Protein 2WYO (pdb70)

Sequence (1996 aa):
NLYFQGHMVLKLLLELGAERYAEEQFAAKCHELGMVMKESAGPGRVPVPVTLQPSMISRGEFGTLCCMQPLWNEAVDNTARNFTFLRDALQETAASDVNFTGKLLNMLQEVYLSGGPFQQLMLGIFRTDYMREGVYDKSTTASRWKNVEINTISCSFAGLSPLITEFHQHIAAYLQVLQKARGGVENMSWIWGKGNCRLERSVSGDVVPKAIADAVRAWVEQQKFASLRASWEQVLDTAPVVLVVVQENERNTADQYALLMRVLEEHRIRFIFRTLQELHLSLKLHSISPEQPPLAVVDGHYPIAVAYFRSTYVPEDFPTDATWAARLSLERSSAIKCPSIPYHLLTFKKLQQLLCDVDRVLVPVAFCGDSDKAGLLQRHFVPQYSLNPKEVGEEAVEKVIHDVLQRPDQFVLKPQLEGGGNLLSGETMVTYSKVRCEYVVMSRIQFHVSTGSLLARGDVVQLERNMCSEVGIFGVILSAAKGSSVGTNGSSVLFNTFAGYTVRSKPADAVAALDSLAVVPHMVLKLLLELGAERYAEQFAAKCHELGMVMKESAGPGRVPVPVTLQPSMISRGEFGTLCCMQPLWNEAVDNTARNFTFLRDALQETAASDVNFTGKLLNMLQEVYLSGGPFQQLMLGIFRTDYMREGVRWKNVEINTISCSFAGLSPLITEFHQHIAAYLQVLQKARGKEDDDGVENMSWIWGKGNCRLERSVSGDVVPKAIADAVRAWVEQQKFASLRASWEQLGVLDTAPVVLVVVQENERNTADQYALLMRVLEEHRIRFIFRTLQELHLSLKLHSISPEQPPLAVVDGHYPIAVAYFRSTYVPEDFPTDATWAARLSLERSSAIKCPSIPYHLLTFKKLQQLLCDVDRVLVPVAFCGDSDKAGLLQRHFVPQYSGEEAVEKVIHDVLQRPDQFYVVMSRIQFHVSTGSLLARGDVVQLERNMCSEVGIFGVILSAAKGSSVGTNGSSVLFNTFAGYTVRSKPADADDGGVMAGVAALDSLAVVPGHMVLKLLLELGAERYAEQFAAKCHELGMVMKESAGPGRRVPVPVTLQPSMISRGEFGTLCCMQPLWNEAVDNTARNFTFLRDALQETAASDVNFTGKLLNMLQEVYLSGGPFQQLMLGIFRTDYMREGVTTASRWKNVEINTISCSFAGLSPLITEFHQHIAAYLQVLQKARGKEDENMSWIWGKGNCRLERSVSGDVVPKAIADAVRAWVEQQKFASLRASWEQFQQNLGVLDTAPVVLVVVQENERNTADQYALLMRVLEEHRIRFIFRTLQELHLSLKLHSISPEQPPLAVVDGHYPIAVAYFRSTYVPEDFPTDATWAARLSLERSSAIKCPSIPYHLLTFKKLQQLLCDVDRVLVPVAFCGDSDKAGLLQRHFVPQYSLNPKEVGEEAVEKDVLQRPLEGGGNLLSGEYVVMSRIQFHVSTGSLLARGDVVQLERNMCSEVGIFGVILSAAKGSSVGTNGSSVLFNTFAGYTVRSKPADGVAALDSLAVVPGHMVLKLLLELGAERYAEQFAAKCHELGMVMKESAGPGRVPVPVTLQPSMISRGEFGTLCCMQPLWNEAVDNTARNFTFLRDALQETAASDVNFTGKLLNMLQEVYLSGGPFQQLMLGIFRTDYMREGVSTTASRWKNVEINTISCSFAGLSPLITEFHQHIAAYLQVLQKARGKSWIWGKGNCRLERSVSGDVVPKAIADAVRAWVEQQKFASLRASWEQFQLGVLDTAPVVLVVVQENERNTADQYALLMRVLEEHRIRFIFRTLQELHLSLKLHSISPEQPPLAVVDGHYPIAVAYFRSTYVPEDFPTDATWAARLSLERSSAIKCPSIPYHLLTFKKLQQLLCDVDRVLVPVAFCGDSDKAGLLQRHFVPQYSLNPKEVGEEAVEKVIHDVLQRPDQYVVMSRIQFHVSTGSLLARGDVVQLERNMCSEVGIFGVILSAAKGSSVGTNGSSVLFNTFAGYTVRSKPADADDGGVMAGVAALDSLAVVP

InterPro domains:
  IPR004887 Glutathione synthase, substrate-binding domain [PF03199] (255-359)
  IPR005615 Glutathione synthase [PF03917] (26-551)
  IPR005615 Glutathione synthase [PIRSF001558] (22-552)
  IPR005615 Glutathione synthase [PTHR11130] (12-553)
  IPR014042 Glutathione synthase, alpha-helical [G3DSA:1.10.1080.10] (75-118)
  IPR016185 Pre-ATP-grasp domain superfamily [SSF52440] (254-361)
  IPR037013 Glutathione synthase, substrate-binding domain superfamily [G3DSA:3.40.50.1760] (218-360)

Secondary structure (DSSP, 8-state):
------THHHHHHHHTT--SHHHHHHHHHHHHT-EEE-SSSS-EEEPPEESSPEEEEHHHHHHHHHTHHHHHHHHHHHHT-HHHHHHHTHHHHHH-IIIIIHHHHHHHHHHSSSS-----EEEEEEEEEEEBS------SS-SEEEEEEE-SS---TTTHHHHHHHHHHHHHHHHHHHHTT-------GGG--SSSEE---THHHHHHHHHHHHHHHHHHHTTHHHHHHHHT----SS-EEEEEE-SS-S-HHHHHHHHHHHHHTT---EEEE-HHHHHHHEEEE-SSTTSPPEEEETTTEEEEEEEEES-SSGGG--SHHHHHHHHHHHHSS-EEET-HHHHHTTSHHHHHHTT-IIIIIIIIISTT-HHHHHHHHTT---EEE-S-SS-TTTTHHHHHHSTTS-----SSS--S---SSHHHHHH---TTTTTSS-EEE----BPPEEEEEEETTEEEEEEEEEEEEEEEEEEEEE--TT--SSGGG-SEEEEEEEEEEEEEEETT----EE-EEEE-/--HHHHHHHTT--SHHHHHHHHHHHHT-EEE-SSTT-EEEPPEESSPEEE-HHHHHHHHHHHHHHHHHHHHHHH-HHHHHHHTHHHHHS-TTTHHHHHHHIIIIIISS------EEEEEEEEEEEB---EEEEEEE-SS---TTTHHHHHHHHHHHHHHHHHHHHHTT--TTTGGGT-STTS--TT-EEEPPTHHHHHHHHHHHHHHHHHHHHTHHHHHHHHT---PPPSS-EEEEE--TT---HHHHHHHHHHHHHTT---EEEE-HHHHHHHEEEE-SBTTBPPEEEETTTEEEEEEEES--SSGGG--SHHHHHHHHHHHHSS-EEET-HHHHHTTSHHHHHHTT-IIIIIIIIISSS-HHHHHHHHTT---B----TTTTTTTTS-TT--------B----B--EEEEEEBTTB--EEEEEEE--EEEEEEEEE-STT-TTSSSS-SEEEEEEEEEEEEEEESSS-SS-TTTTS-EEE-EEE--/--HHHHHHHHTT---HHHHHHHHHHHHT-EEE-SSSS-EEEPPEESSPEEEEHHHHHHHHHHHHHHHHHHHHHHT-HHHHHHTTHHHHHHSIIIIIHHHHHIIIIIISS------EEEEEEEEEEEBP-----SEEEEEEE-SS---TTTHHHHHHHHHHHHHHHHHHHHTTS------TTSS-SSS-EE---THHHHHHHHHHHHHHHHHHHHTHHHHHHHHHHHT----PPPSS-EEEEEE-SS---HHHHHHHHHHHHHTT---EEEE-HHHHHHHEEEE-SSTTSPPEEEETTTEEEEEEEEES-SSGGG--SHHHHHHHHHHHHSSSEEET-HHHHHTTSHHHHHHTT-TTTTTTTTSSTT-HHHHHHHHTT---EE--SSSSTTSHHHH---S-------SSTTTT---EE----B-EEEEEEEETTTEEEEEEEEEEEEEEEEEEEE--TT---STTTTSEEEEEEEEEEEEEEE-----EEE-EEEE-/--HHHHHHHHHT--SHHHHHHHHHHHHT-EEE-SSTT-EEEPPEESSPEEEEHHHHHHHHHHHHHHHHHHHHHHH-HHHHHHHHHHHHHH-IIIIIHHHHHIIIIIISS------EEEEEEEEEEEB---TTS-SEEEEEEE-SS---TTTHHHHHHHHHHHHHHHHHHHHTS---TTS--SSSEEPPPSHHHHHHHHHHHHHHHHHHHTTHHHHHHHHHH-------SS-EEEEEE-TT-S-HHHHHHHHHHHHHTT--EEEEE-HHHHHHHEEEE-SSTTSPPEEEETTTEEEEEEEEES-SSGGG--SHHHHHHHHHHHHSSSEEET-HHHHTTSSHHHHHHTTSIIIIIIIIISTT-HHHHHHHGGG---B--SS-SS---TTHHHHTTSTTS--B---BB----BPPEEEEEEETTEEEEEEEEEEEEEEEEEEEEE--TT---SGGGSSEEEEEEEEEEEEEEETTSPSS-TTTTS-EEE-EEEE-

GO terms:
  GO:0005730 nucleolus (C, IDA)
  GO:0005737 cytoplasm (C, IDA)

CATH classification: 3.30.1490.250 (+3 more: 3.30.470.20, 1.10.1080.10, 3.40.50.1760)

Foldseek 3Di:
DPLADFCPLVCLCVVLVPPPVLVVLFVLQVVLLQWWADDVDGDIGHFWAFLAFHAAAPVQVVLVFVLFLLVVLLLVLQLQVLVNLLVLCVLVCVVPVLASVLLNVLSCCAPVVPFAFAFKAKWWKKWKWFAFADDDDPLLAPRIATDFIARAQDFDLQCQQSSLVSNVVSLVVSCVSDVVPYPDDDDDPSPPDVQKAFDGFLSLPLVLVSVLVLQVVLCVVVVLVVCCVVPVCPADSGAAAEEADAPDTTRVSRVCSNQVCCCPVSVHHYDYHALLRQLVFWDWADPDGHYFTFIDGNNYHTAQEYRYNDSLDCVSVDDVSSSVSLSSVRRHNHRYSHRSSSSSCRAQSNVQVCQPLPPDVCCRSPVNPSVSSSSSNSNHWHWAAQQPPPHSPVVLVVCVVVPQWWWKFGRDDDDDIQGDVSVVVLSVVVCVVVRSGIIITTHGNTAFHWTWINDPSDIHIAHRFKTKMKMWIKIWMFGNQQAQSDDPRGRTNDIGGRTIWMWMDGNVGPIHTHTYMYRD/DDLVVLCVVLVPDCVLVVLFVLQVVLLQWWADDPPDDIGHFKAFLAFDEDAPVVVVLVFVLQLLVVLLLVLLLQVLVNLLVLCVVVCVPPCPAVVLLNVLSCVQPPVPQDFQQKAKWKWKFKWFDFPVHTATDFTGTAQDFDLLPQLCQLVSNVVSLVVSVVSQVVVPHDCPVCVVPDPCSDPDPLKFFDGFLSLPQVLVLVLVLLVLLCVVVVVVCVQVVVVCVQHADPGAEAEEAAADDGTSVSGVCSSVVCCCPVVNHYYDYDHLLQLLPQWDWDDDDSNAFTWIGGVSHRTAAEHHYNDSLDPVSCPDVSNSVSLSSVGSHNHRYRHRSSSSSCRQVSVLQVCLPVVPRVQCRSVNHDSVSSVSVNVRHWHWDADVVVVVVCVVVPPFWDDPPNTTTGHGRGQFAWTWMNAPSDIDTDGRWKTKMKMWIKIWMFGRQQACSADPNHRTVDIGTNTTWMKMFTNPWDDDTSVVVTIGTHTYMYGD/DCVLVVLCVVLPPPPVLLVLFVLQVVLVQWWADPPPGDIFHFWAFLAFDEAAPVLVVLVFVCQLVVVLLLLLQLLPLVCLCVLCVVVCVVVVLASVLLNVLSCVAPPPPAAFQFKAKFWKKWKWFAFPPQVFGRTATDAIAGALDFDLLVFLSNLVSNLVSLVVSVVSQPVVHDCDVVCCCSVDPDQKHFDGFLSLPQVLVLVLVLQVLLCVVVVVVVVQVLVVVVVPVDAHADPGAAAEEAAAPDHTSPSGVCSSQVCNCVVRNHHYDYDQLLRCLPFWDFAPPDPRHQTFIGGNRHHTHQEHHYNDSLDSPSPPDPSSSVSVSNVRSHNHRYRGRSSSSSCRPPSNLQVCLPLPPRVQCRSVVNCNVSSVSSNSNHKHKADQDDDVCSVVVVVDDDFFWEVYDTDPRVVVDNITIGHGRGYFDWGFMQRSSPDTDTHGRKTKMKMWIKIWIFGRVQQCSAPPSPRTVDIRTNTIWMWICHPPHGTHTHGYIYGD/DLPLVVLCVVLVNDCVLVVLFVLQVVLLQWWADPPPDDIGHFWEFLAFAADAPVLVVLVFVLQLLVVLLLVQLLQVLVNLLVLCPVVCVVPVLASVLLSVLSCPQPNPDAAFQFKAKWWWKFKWFAFDDPVLFRRIATDAIGTAQDFDLLPFLSSLVSSLVSLVVSVVSQVVDDDPASDCPVLWHFDGWQSLPLVLVSVLVLQVVLCVVVVVVVVQVVQVVPVQDRADPGAAAEEADAPRGTRVSRVCSNVVCNCPVSVHHYDYDHLLRCLVFWDWADDDSRHQTWIGGVSYHTHAAYHYNDSLDSVSPPDPSSSVSVSSCRSHNHHYSGRSSSSSCSDPSVVLVCQDPVPDVQCRSVNNPSVSSSSSNSRHFHKAADVDPDPRCVVVVVCVVVPPAWDDPNITTGHGRTQFQWGWMQAPSDIGTAHSFKTKMKMWIKIWIFGNQQQQPDDPRGRTPDIGTSTIWMKMFGNPDDDDDSVVVGIGTHGYIYGD

Organism: Trypanosoma brucei brucei (strain 927/4 GUTat10.1) (NCBI:txid185431)

Nearest PDB structures (foldseek):
  2wyo-assembly2_A  TM=1.002E+00  e=6.230E-102  Trypanosoma brucei
  2wyo-assembly1_D  TM=9.628E-01  e=4.282E-79  Trypanosoma brucei
  2wyo-assembly2_B  TM=9.576E-01  e=5.174E-75  Trypanosoma brucei
  2wyo-assembly1_C  TM=9.706E-01  e=1.075E-74  Trypanosoma brucei
  5oeu-assembly1_A  TM=8.735E-01  e=6.196E-27  Globodera pallida

Solvent-accessible surface area: 82053 Å² total; per-residue (Å²): 100,84,38,100,36,15,6,21,0,0,43,18,0,16,72,17,34,14,40,92,24,5,70,7,0,26,19,15,0,15,59,22,5,0,5,63,57,28,109,106,26,96,1,50,31,29,5,35,0,0,0,13,8,20,37,2,30,110,51,43,6,25,61,1,18,82,15,0,36,29,4,0,46,0,1,5,14,0,0,14,43,29,76,42,0,70,82,22,0,83,83,16,13,69,51,23,92,106,5,1,7,69,1,6,72,12,0,68,79,4,14,70,65,52,60,58,41,5,60,3,2,0,0,5,1,16,1,2,0,12,12,42,37,58,27,50,231,131,101,109,49,11,71,11,14,14,46,41,5,26,2,11,20,6,23,40,1,6,3,4,6,36,0,2,72,0,0,94,2,0,9,12,11,0,41,10,4,51,161,3,76,81,130,106,130,93,68,8,17,0,36,60,107,75,75,7,162,22,38,117,2,59,0,9,51,40,0,0,110,3,0,6,27,0,4,135,19,0,45,120,74,17,146,11,87,66,17,58,94,52,57,131,211,141,14,0,57,41,9,0,0,0,0,0,20,35,126,131,46,154,38,29,25,0,2,24,22,0,0,2,81,0,1,42,102,40,106,25,16,15,9,20,14,14,7,75,68,2,101,165,38,17,145,51,84,81,88,32,103,141,81,8,18,5,0,11,0,75,49,31,10,0,0,0,0,0,5,0,7,2,0,93,40,45,138,22,15,84,56,115,19,2,25,42,3,1,36,34,0,0,98,0,0,0,0,3,3,0,0,0,0,0,2,1,1,28,20,82,29,1,21,14,31,5,23,58,48,130,193,8,0,18,62,19,0,9,89,49,51,64,115,68,0,29,86,0,76,68,2,27,10,59,19,94,35,32,25,70,141,155,94,23,97,141,34,21,123,138,4,58,160,88,45,96,55,52,13,16,22,15,28,86,179,31,148,133,85,25,15,1,54,139,12,26,45,80,52,178,181,92,124,60,106,24,100,44,49,36,5,7,32,19,86,35,89,67,31,71,25,13,0,0,10,6,19,234,40,23,1,16,0,5,6,79,11,10,15,16,22,1,0,0,0,0,2,0,1,0,2,27,94,80,39,78,73,21,79,147,43,51,14,32,54,44,35,67,55,0,0,4,0,0,50,0,60,27,52,29,89,182,42,4,6,2,2,0,0,3,38,129,141,50,3,37,105,28,0,112,99,19,33,18,46,96,41,25,111,9,0,30,17,14,0,16,61,24,6,0,2,35,22,31,95,65,39,87,0,39,30,34,4,18,0,0,0,22,6,19,86,6,31,180,48,50,21,26,56,0,14,98,17,0,34,25,8,0,33,0,0,4,12,0,0,13,48,26,72,39,0,55,67,25,0,104,149,44,22,84,62,77,107,95,30,3,12,60,0,10,66,7,0,74,95,6,11,63,84,70,33,72,42,5,57,5,1,0,0,4,0,16,0,1,0,22,65,35,38,137,129,17,30,9,38,32,4,20,1,14,18,5,21,8,0,6,1,0,5,31,0,5,54,0,0,93,3,0,6,11,12,0,48,8,7,8,161,4,66,43,113,115,61,94,64,4,48,160,67,15,15,12,0,25,81,51,55,89,8,159,34,68,111,1,64,0,8,54,34,0,0,107,3,0,0,30,0,8,137,19,0,41,127,66,27,143,6,82,65,22,52,80,75,70,87,201,195,50,84,0,2,62,35,10,0,0,0,0,0,17,44,112,112,32,84,12,33,22,0,4,19,17,1,0,2,79,0,1,44,102,38,108,14,11,17,5,18,15,6,4,62,70,1,92,136,26,9,129,47,64,84,95,40,116,161,87,15,18,2,0,1,0,72,37,40,8,0,0,0,0,0,3,0,5,2,0,88,40,74,143,21,13,91,78,102,26,0,20,39,0,0,57,26,0,1,111,0,2,0,0,2,2,0,1,0,0,0,5,0,1,22,43,73,51,0,17,8,45,6,25,44,44,122,185,5,0,33,62,22,0,4,78,57,40,79,107,60,0,37,78,0,85,148,8,16,5,57,27,106,94,93,118,148,28,77,106,138,34,117,156,72,83,141,94,55,56,98,147,130,228,24,31,48,26,144,34,117,48,98,55,27,46,2,1,14,8,9,211,65,101,40,51,55,12,102,201,42,7,11,20,24,3,0,0,0,0,3,0,2,0,4,27,91,84,30,87,76,18,90,153,48,39,22,36,48,44,35,61,58,0,0,2,0,0,26,1,36,27,54,121,42,113,112,44,10,4,67,63,64,46,5,0,0,0,0,0,0,11,48,122,64,37,61,0,0,55,12,0,10,51,6,26,1,64,46,0,5,70,7,0,16,12,16,0,14,51,23,6,0,6,86,99,20,115,77,39,89,1,60,0,5,12,36,0,2,0,16,7,19,98,5,40,109,48,43,8,27,37,1,17,89,21,0,33,21,3,0,37,0,1,11,18,2,0,15,34,23,75,33,0,75,91,24,4,85,115,38,8,72,95,56,89,113,14,6,9,68,0,10,86,9,1,81,103,6,11,61,59,89,27,69,44,4,61,8,2,0,0,6,2,20,1,0,0,32,62,63,13,165,182,128,43,10,119,13,14,4,38,56,3,14,2,16,18,8,22,36,0,5,8,3,4,31,1,0,53,0,0,87,0,0,6,9,3,0,45,17,4,12,158,14,71,45,95,104,139,132,61,30,18,3,2,54,37,175,47,96,3,125,25,51,107,1,62,0,3,64,36,0,0,106,3,0,0,33,0,4,118,17,0,45,128,81,36,129,6,80,60,28,39,67,43,30,62,129,132,69,121,175,217,30,105,5,3,53,45,4,0,0,0,0,0,4,13,102,121,75,131,68,48,30,2,4,18,21,1,0,4,89,0,2,49,109,21,103,17,15,20,8,17,20,14,6,60,75,1,88,157,23,14,127,46,46,76,48,47,122,155,104,25,22,4,0,2,0,74,34,34,11,0,0,0,0,0,5,0,13,2,1,73,56,63,129,22,18,73,59,106,16,0,23,52,3,1,42,28,0,1,93,0,0,0,0,3,3,0,1,0,0,0,5,0,0,30,34,170,61,2,23,16,42,4,23,56,56,112,172,9,1,22,62,19,0,5,88,46,56,64,121,68,0,38,87,0,80,95,0,21,2,55,25,100,45,67,89,108,162,173,104,21,129,102,33,91,152,159,126,93,131,74,80,49,192,160,30,39,40,138,108,67,80,70,190,204,58,25,54,24,119,36,131,43,82,66,40,54,4,0,6,2,27,75,5,19,24,0,42,4,5,68,85,21,5,24,20,0,0,0,0,0,2,0,0,0,3,23,108,82,31,89,80,4,137,139,64,48,13,41,60,46,37,60,59,0,0,3,1,0,37,0,109,28,57,138,107,133,27,0,6,4,1,0,0,4,51,138,68,82,85,0,24,145,29,0,121,112,4,32,16,56,80,32,28,84,10,0,27,16,18,0,14,53,27,6,0,6,10,25,35,27,70,35,34,0,40,40,32,1,26,0,0,0,14,11,19,103,5,36,157,51,48,26,29,43,1,20,83,17,0,35,23,2,0,41,0,0,7,19,0,0,10,43,29,72,41,0,63,92,21,0,90,145,39,8,84,94,60,97,110,16,4,9,72,0,18,94,11,0,68,78,4,11,44,55,87,40,57,40,4,54,6,0,0,0,5,2,20,1,1,0,35,85,29,42,156,120,101,118,27,10,80,12,15,21,36,41,6,20,1,12,16,7,21,5,1,6,0,1,5,29,0,0,47,0,0,92,3,0,6,12,15,1,30,9,9,32,133,4,76,53,148,70,16,6,80,63,158,31,115,9,73,26,62,114,5,66,0,12,72,42,0,0,108,3,0,0,25,0,4,126,19,0,48,136,80,25,146,10,83,78,15,68,61,52,18,102,172,168,178,58,39,114,0,3,50,47,9,3,0,0,0,0,18,40,94,79,23,72,3,24,18,0,5,14,22,0,0,2,96,0,0,52,98,45,113,21,19,3,7,28,10,19,9,30,48,0,79,56,23,10,152,54,66,82,102,35,113,147,92,23,23,2,0,7,0,67,51,18,8,0,0,0,0,0,5,0,6,4,0,79,50,66,133,21,14,98,39,109,12,1,20,47,2,0,38,30,0,0,88,0,0,0,0,0,3,0,0,0,0,0,2,0,0,28,34,99,74,0,16,17,41,1,16,79,34,123,203,15,0,22,65,16,0,8,86,52,44,72,117,62,0,33,84,0,91,74,1,23,10,52,34,82,47,65,76,50,198,121,109,18,93,132,34,68,119,138,22,133,145,92,60,137,70,80,57,95,140,161,20,18,66,23,117,32,121,51,84,54,28,9,0,0,11,6,22,169,62,93,44,53,54,13,117,154,35,12,24,18,22,0,0,0,0,0,2,1,1,0,5,26,92,82,38,80,80,26,85,159,52,48,14,36,38,43,41,72,55,0,0,5,0,0,17,0,32,27,48,118,28,112,143,42,20,6,78,68,35,49,4,1,0,1,0,0,0,4,44,105

Structure (mmCIF, N/CA/C/O backbone):
data_2WYO
#
_entry.id   2WYO
#
_cell.length_a   92.590
_cell.length_b   125.150
_cell.length_c   243.170
_cell.angle_alpha   90.00
_cell.angle_beta   90.00
_cell.angle_gamma   90.00
#
_symmetry.space_group_name_H-M   'P 21 21 21'
#
loop_
_entity.id
_entity.type
_entity.pdbx_description
1 polymer 'GLUTATHIONE SYNTHETASE'
2 non-polymer GLUTATHIONE
3 non-polymer 'SULFATE ION'
4 water water
#
loop_
_atom_site.group_PDB
_atom_site.id
_atom_site.type_symbol
_atom_site.label_atom_id
_atom_site.label_alt_id
_atom_site.label_comp_id
_atom_site.label_asym_id
_atom_site.label_entity_id
_atom_site.label_seq_id
_atom_site.pdbx_PDB_ins_code
_atom_site.Cartn_x
_atom_site.Cartn_y
_atom_site.Cartn_z
_atom_site.occupancy
_atom_site.B_iso_or_equiv
_atom_site.auth_seq_id
_atom_site.auth_comp_id
_atom_site.auth_asym_id
_atom_site.auth_atom_id
_atom_site.pdbx_PDB_model_num
ATOM 1 N N . ASN A 1 1 ? -55.442 18.035 -17.372 1.00 35.41 -6 ASN A N 1
ATOM 2 C CA . ASN A 1 1 ? -54.068 18.017 -16.789 1.00 35.40 -6 ASN A CA 1
ATOM 3 C C . ASN A 1 1 ? -53.225 16.864 -17.363 1.00 35.37 -6 ASN A C 1
ATOM 4 O O . ASN A 1 1 ? -52.278 16.395 -16.720 1.00 35.09 -6 ASN A O 1
ATOM 9 N N . LEU A 1 2 ? -53.564 16.447 -18.589 1.00 35.47 -5 LEU A N 1
ATOM 10 C CA . LEU A 1 2 ? -52.936 15.295 -19.253 1.00 35.53 -5 LEU A CA 1
ATOM 11 C C . LEU A 1 2 ? -51.747 15.700 -20.157 1.00 35.82 -5 LEU A C 1
ATOM 12 O O . LEU A 1 2 ? -51.846 15.831 -21.390 1.00 35.36 -5 LEU A O 1
ATOM 17 N N . TYR A 1 3 ? -50.626 15.904 -19.457 1.00 36.26 -4 TYR A N 1
ATOM 18 C CA . TYR A 1 3 ? -49.267 16.004 -19.997 1.00 36.27 -4 TYR A CA 1
ATOM 19 C C . TYR A 1 3 ? -48.616 14.618 -19.838 1.00 35.83 -4 TYR A C 1
ATOM 20 O O . TYR A 1 3 ? -47.385 14.468 -19.936 1.00 35.88 -4 TYR A O 1
ATOM 29 N N . PHE A 1 4 ? -49.477 13.624 -19.587 1.00 35.05 -3 PHE A N 1
ATOM 30 C CA . PHE A 1 4 ? -49.104 12.249 -19.341 1.00 34.47 -3 PHE A CA 1
ATOM 31 C C . PHE A 1 4 ? -49.880 11.324 -20.293 1.00 34.07 -3 PHE A C 1
ATOM 32 O O . PHE A 1 4 ? -50.649 10.449 -19.865 1.00 33.89 -3 PHE A O 1
ATOM 40 N N . GLN A 1 5 ? -49.677 11.537 -21.594 1.00 33.49 -2 GLN A N 1
ATOM 41 C CA . GLN A 1 5 ? -50.181 10.609 -22.619 1.00 33.03 -2 GLN A CA 1
ATOM 42 C C . GLN A 1 5 ? -49.304 10.613 -23.890 1.00 31.92 -2 GLN A C 1
ATOM 43 O O . GLN A 1 5 ? -49.746 11.007 -24.968 1.00 31.45 -2 GLN A O 1
ATOM 49 N N . GLY A 1 6 ? -48.059 10.158 -23.719 1.00 30.80 -1 GLY A N 1
ATOM 50 C CA . GLY A 1 6 ? -47.079 10.030 -24.787 1.00 29.96 -1 GLY A CA 1
ATOM 51 C C . GLY A 1 6 ? -47.146 8.723 -25.564 1.00 29.46 -1 GLY A C 1
ATOM 52 O O . GLY A 1 6 ? -46.665 8.658 -26.696 1.00 29.99 -1 GLY A O 1
ATOM 53 N N . HIS A 1 7 ? -47.736 7.678 -24.979 1.00 28.56 0 HIS A N 1
ATOM 54 C CA . HIS A 1 7 ? -47.981 6.416 -25.704 1.00 27.82 0 HIS A CA 1
ATOM 55 C C . HIS A 1 7 ? -48.996 6.616 -26.816 1.00 27.42 0 HIS A C 1
ATOM 56 O O . HIS A 1 7 ? -49.125 5.767 -27.693 1.00 27.42 0 HIS A O 1
ATOM 63 N N . MET A 1 8 ? -49.726 7.730 -26.731 1.00 26.98 1 MET A N 1
ATOM 64 C CA . MET A 1 8 ? -50.761 8.159 -27.685 1.00 26.58 1 MET A CA 1
ATOM 65 C C . MET A 1 8 ? -50.509 7.894 -29.164 1.00 25.45 1 MET A C 1
ATOM 66 O O . MET A 1 8 ? -51.303 7.225 -29.795 1.00 25.55 1 MET A O 1
ATOM 71 N N . VAL A 1 9 ? -49.445 8.433 -29.743 1.00 24.39 2 VAL A N 1
ATOM 72 C CA . VAL A 1 9 ? -49.285 8.279 -31.181 1.00 23.55 2 VAL A CA 1
ATOM 73 C C . VAL A 1 9 ? -49.039 6.844 -31.579 1.00 23.06 2 VAL A C 1
ATOM 74 O O . VAL A 1 9 ? -49.651 6.376 -32.527 1.00 23.52 2 VAL A O 1
ATOM 78 N N . LEU A 1 10 ? -48.187 6.117 -30.867 1.00 22.32 3 LEU A N 1
ATOM 79 C CA . LEU A 1 10 ? -48.007 4.701 -31.224 1.00 21.71 3 LEU A CA 1
ATOM 80 C C . LEU A 1 10 ? -49.325 3.946 -31.028 1.00 21.01 3 LEU A C 1
ATOM 81 O O . LEU A 1 10 ? -49.890 3.450 -31.988 1.00 20.88 3 LEU A O 1
ATOM 86 N N . LYS A 1 11 ? -49.827 3.903 -29.800 1.00 20.39 4 LYS A N 1
ATOM 87 C CA . LYS A 1 11 ? -51.153 3.361 -29.521 1.00 19.93 4 LYS A CA 1
ATOM 88 C C . LYS A 1 11 ? -52.063 3.503 -30.726 1.00 19.75 4 LYS A C 1
ATOM 89 O O . LYS A 1 11 ? -52.543 2.506 -31.253 1.00 19.74 4 LYS A O 1
ATOM 95 N N . LEU A 1 12 ? -52.268 4.731 -31.195 1.00 19.37 5 LEU A N 1
ATOM 96 C CA . LEU A 1 12 ? -53.223 4.965 -32.281 1.00 19.26 5 LEU A CA 1
ATOM 97 C C . LEU A 1 12 ? -52.750 4.388 -33.604 1.00 19.45 5 LEU A C 1
ATOM 98 O O . LEU A 1 12 ? -53.544 3.813 -34.347 1.00 19.91 5 LEU A O 1
ATOM 103 N N . LEU A 1 13 ? -51.467 4.524 -33.914 1.00 19.40 6 LEU A N 1
ATOM 104 C CA . LEU A 1 13 ? -50.956 3.941 -35.154 1.00 19.28 6 LEU A CA 1
ATOM 105 C C . LEU A 1 13 ? -51.226 2.449 -35.202 1.00 19.16 6 LEU A C 1
ATOM 106 O O . LEU A 1 13 ? -51.743 1.950 -36.177 1.00 19.36 6 LEU A O 1
ATOM 111 N N . LEU A 1 14 ? -50.896 1.746 -34.133 1.00 19.21 7 LEU A N 1
ATOM 112 C CA . LEU A 1 14 ? -51.137 0.315 -34.075 1.00 19.54 7 LEU A CA 1
ATOM 113 C C . LEU A 1 14 ? -52.639 0.037 -34.026 1.00 19.88 7 LEU A C 1
ATOM 114 O O . LEU A 1 14 ? -53.152 -0.759 -34.822 1.00 19.92 7 LEU A O 1
ATOM 119 N N . GLU A 1 15 ? -53.335 0.705 -33.104 1.00 20.19 8 GLU A N 1
ATOM 120 C CA . GLU A 1 15 ? -54.782 0.514 -32.925 1.00 20.54 8 GLU A CA 1
ATOM 121 C C . GLU A 1 15 ? -55.527 0.654 -34.233 1.00 20.11 8 GLU A C 1
ATOM 122 O O . GLU A 1 15 ? -56.292 -0.214 -34.614 1.00 20.04 8 GLU A O 1
ATOM 128 N N . LEU A 1 16 ? -55.279 1.762 -34.914 1.00 20.01 9 LEU A N 1
ATOM 129 C CA . LEU A 1 16 ? -56.003 2.105 -36.115 1.00 20.07 9 LEU A CA 1
ATOM 130 C C . LEU A 1 16 ? -55.354 1.488 -37.344 1.00 20.39 9 LEU A C 1
ATOM 131 O O . LEU A 1 16 ? -55.752 1.795 -38.468 1.00 20.60 9 LEU A O 1
ATOM 136 N N . GLY A 1 17 ? -54.370 0.614 -37.131 1.00 20.62 10 GLY A N 1
ATOM 137 C CA . GLY A 1 17 ? -53.801 -0.201 -38.203 1.00 20.77 10 GLY A CA 1
ATOM 138 C C . GLY A 1 17 ? -53.033 0.579 -39.258 1.00 20.93 10 GLY A C 1
ATOM 139 O O . GLY A 1 17 ? -52.998 0.190 -40.432 1.00 21.35 10 GLY A O 1
ATOM 140 N N . ALA A 1 18 ? -52.422 1.690 -38.859 1.00 20.89 11 ALA A N 1
ATOM 141 C CA . ALA A 1 18 ? -51.575 2.424 -39.766 1.00 20.59 11 ALA A CA 1
ATOM 142 C C . ALA A 1 18 ? -50.683 1.396 -40.416 1.00 20.60 11 ALA A C 1
ATOM 143 O O . ALA A 1 18 ? -50.390 0.353 -39.831 1.00 20.11 11 ALA A O 1
ATOM 145 N N . GLU A 1 19 ? -50.313 1.673 -41.654 1.00 21.09 12 GLU A N 1
ATOM 146 C CA . GLU A 1 19 ? -49.391 0.838 -42.383 1.00 21.56 12 GLU A CA 1
ATOM 147 C C . GLU A 1 19 ? -48.375 1.686 -43.150 1.00 21.80 12 GLU A C 1
ATOM 148 O O . GLU A 1 19 ? -48.674 2.781 -43.617 1.00 22.21 12 GLU A O 1
ATOM 154 N N . ARG A 1 20 ? -47.169 1.160 -43.270 1.00 22.01 13 ARG A N 1
ATOM 155 C CA . ARG A 1 20 ? -46.091 1.812 -43.995 1.00 22.24 13 ARG A CA 1
ATOM 156 C C . ARG A 1 20 ? -45.899 3.265 -43.628 1.00 21.35 13 ARG A C 1
ATOM 157 O O . ARG A 1 20 ? -45.804 4.098 -44.512 1.00 21.59 13 ARG A O 1
ATOM 165 N N . TYR A 1 21 ? -45.799 3.542 -42.328 1.00 20.74 14 TYR A N 1
ATOM 166 C CA . TYR A 1 21 ? -45.681 4.922 -41.803 1.00 20.30 14 TYR A CA 1
ATOM 167 C C . TYR A 1 21 ? -44.243 5.374 -41.555 1.00 19.59 14 TYR A C 1
ATOM 168 O O . TYR A 1 21 ? -43.946 6.547 -41.732 1.00 19.30 14 TYR A O 1
ATOM 177 N N . ALA A 1 22 ? -43.358 4.466 -41.131 1.00 19.07 15 ALA A N 1
ATOM 178 C CA . ALA A 1 22 ? -41.930 4.773 -41.104 1.00 18.52 15 ALA A CA 1
ATOM 179 C C . ALA A 1 22 ? -41.541 5.442 -42.429 1.00 18.72 15 ALA A C 1
ATOM 180 O O . ALA A 1 22 ? -40.933 6.514 -42.419 1.00 19.52 15 ALA A O 1
ATOM 182 N N A GLU A 1 23 ? -41.925 4.815 -43.539 0.60 18.52 16 GLU A N 1
ATOM 183 N N B GLU A 1 23 ? -41.883 4.872 -43.584 0.40 18.53 16 GLU A N 1
ATOM 184 C CA A GLU A 1 23 ? -41.680 5.364 -44.865 0.60 18.38 16 GLU A CA 1
ATOM 185 C CA B GLU A 1 23 ? -41.488 5.554 -44.827 0.40 18.37 16 GLU A CA 1
ATOM 186 C C A GLU A 1 23 ? -42.359 6.724 -45.024 0.60 18.32 16 GLU A C 1
ATOM 187 C C B GLU A 1 23 ? -42.402 6.733 -45.216 0.40 18.28 16 GLU A C 1
ATOM 188 O O A GLU A 1 23 ? -41.708 7.729 -45.333 0.60 18.42 16 GLU A O 1
ATOM 189 O O B GLU A 1 23 ? -41.950 7.631 -45.935 0.40 18.41 16 GLU A O 1
ATOM 200 N N . GLN A 1 24 ? -43.664 6.741 -44.773 1.00 18.01 17 GLN A N 1
ATOM 201 C CA . GLN A 1 24 ? -44.512 7.922 -44.986 1.00 17.53 17 GLN A CA 1
ATOM 202 C C . GLN A 1 24 ? -43.926 9.130 -44.262 1.00 17.30 17 GLN A C 1
ATOM 203 O O . GLN A 1 24 ? -43.743 10.188 -44.838 1.00 17.21 17 GLN A O 1
ATOM 209 N N . PHE A 1 25 ? -43.590 8.942 -43.000 1.00 17.41 18 PHE A N 1
ATOM 210 C CA . PHE A 1 25 ? -42.994 9.997 -42.211 1.00 17.41 18 PHE A CA 1
ATOM 211 C C . PHE A 1 25 ? -41.628 10.368 -42.772 1.00 18.00 18 PHE A C 1
ATOM 212 O O . PHE A 1 25 ? -41.275 11.564 -42.849 1.00 18.11 18 PHE A O 1
ATOM 220 N N . ALA A 1 26 ? -40.869 9.348 -43.182 1.00 18.02 19 ALA A N 1
ATOM 221 C CA . ALA A 1 26 ? -39.611 9.589 -43.863 1.00 17.75 19 ALA A CA 1
ATOM 222 C C . ALA A 1 26 ? -39.888 10.479 -45.084 1.00 17.80 19 ALA A C 1
ATOM 223 O O . ALA A 1 26 ? -39.171 11.464 -45.323 1.00 17.88 19 ALA A O 1
ATOM 225 N N . ALA A 1 27 ? -40.951 10.153 -45.824 1.00 17.65 20 ALA A N 1
ATOM 226 C CA . ALA A 1 27 ? -41.300 10.883 -47.043 1.00 17.54 20 ALA A CA 1
ATOM 227 C C . ALA A 1 27 ? -41.615 12.318 -46.710 1.00 17.60 20 ALA A C 1
ATOM 228 O O . ALA A 1 27 ? -41.263 13.218 -47.460 1.00 17.83 20 ALA A O 1
ATOM 230 N N . LYS A 1 28 ? -42.278 12.534 -45.585 1.00 17.72 21 LYS A N 1
ATOM 231 C CA . LYS A 1 28 ? -42.691 13.867 -45.222 1.00 18.07 21 LYS A CA 1
ATOM 232 C C . LYS A 1 28 ? -41.490 14.725 -44.932 1.00 18.14 21 LYS A C 1
ATOM 233 O O . LYS A 1 28 ? -41.491 15.896 -45.297 1.00 18.31 21 LYS A O 1
ATOM 239 N N . CYS A 1 29 ? -40.483 14.142 -44.267 1.00 18.22 22 CYS A N 1
ATOM 240 C CA . CYS A 1 29 ? -39.222 14.837 -43.939 1.00 17.91 22 CYS A CA 1
ATOM 241 C C . CYS A 1 29 ? -38.555 15.325 -45.184 1.00 17.67 22 CYS A C 1
ATOM 242 O O . CYS A 1 29 ? -38.331 16.510 -45.352 1.00 17.25 22 CYS A O 1
ATOM 245 N N . HIS A 1 30 ? -38.251 14.402 -46.076 1.00 18.09 23 HIS A N 1
ATOM 246 C CA . HIS A 1 30 ? -37.613 14.777 -47.326 1.00 18.58 23 HIS A CA 1
ATOM 247 C C . HIS A 1 30 ? -38.351 15.903 -48.021 1.00 18.81 23 HIS A C 1
ATOM 248 O O . HIS A 1 30 ? -37.726 16.868 -48.505 1.00 18.60 23 HIS A O 1
ATOM 255 N N . GLU A 1 31 ? -39.675 15.779 -48.032 1.00 19.21 24 GLU A N 1
ATOM 256 C CA . GLU A 1 31 ? -40.563 16.811 -48.566 1.00 19.66 24 GLU A CA 1
ATOM 257 C C . GLU A 1 31 ? -40.343 18.150 -47.894 1.00 19.63 24 GLU A C 1
ATOM 258 O O . GLU A 1 31 ? -40.210 19.157 -48.556 1.00 19.78 24 GLU A O 1
ATOM 264 N N . LEU A 1 32 ? -40.288 18.153 -46.576 1.00 19.94 25 LEU A N 1
ATOM 265 C CA . LEU A 1 32 ? -40.092 19.378 -45.834 1.00 20.50 25 LEU A CA 1
ATOM 266 C C . LEU A 1 32 ? -38.619 19.781 -45.690 1.00 21.05 25 LEU A C 1
ATOM 267 O O . LEU A 1 32 ? -38.302 20.791 -45.064 1.00 21.10 25 LEU A O 1
ATOM 272 N N . GLY A 1 33 ? -37.707 19.002 -46.254 1.00 21.81 26 GLY A N 1
ATOM 273 C CA . GLY A 1 33 ? -36.281 19.319 -46.132 1.00 22.44 26 GLY A CA 1
ATOM 274 C C . GLY A 1 33 ? -35.633 18.978 -44.794 1.00 22.85 26 GLY A C 1
ATOM 275 O O . GLY A 1 33 ? -34.463 19.261 -44.594 1.00 23.03 26 GLY A O 1
ATOM 276 N N . MET A 1 34 ? -36.374 18.353 -43.886 1.00 23.38 27 MET A N 1
ATOM 277 C CA . MET A 1 34 ? -35.827 17.910 -42.599 1.00 24.00 27 MET A CA 1
ATOM 278 C C . MET A 1 34 ? -34.861 16.743 -42.771 1.00 24.36 27 MET A C 1
ATOM 279 O O . MET A 1 34 ? -35.217 15.605 -42.499 1.00 24.75 27 MET A O 1
ATOM 284 N N . VAL A 1 35 ? -33.638 17.023 -43.198 1.00 24.77 28 VAL A N 1
ATOM 285 C CA . VAL A 1 35 ? -32.703 15.967 -43.528 1.00 25.08 28 VAL A CA 1
ATOM 286 C C . VAL A 1 35 ? -31.261 16.263 -43.077 1.00 26.37 28 VAL A C 1
ATOM 287 O O . VAL A 1 35 ? -30.934 17.374 -42.685 1.00 26.61 28 VAL A O 1
ATOM 291 N N . MET A 1 36 ? -30.403 15.251 -43.122 1.00 27.81 29 MET A N 1
ATOM 292 C CA . MET A 1 36 ? -28.995 15.413 -42.784 1.00 28.96 29 MET A CA 1
ATOM 293 C C . MET A 1 36 ? -28.183 14.495 -43.675 1.00 29.67 29 MET A C 1
ATOM 294 O O . MET A 1 36 ? -28.722 13.582 -44.298 1.00 29.25 29 MET A O 1
ATOM 299 N N . LYS A 1 37 ? -26.878 14.739 -43.728 1.00 31.10 30 LYS A N 1
ATOM 300 C CA . LYS A 1 37 ? -25.992 14.001 -44.633 1.00 31.88 30 LYS A CA 1
ATOM 301 C C . LYS A 1 37 ? -25.729 12.581 -44.134 1.00 32.39 30 LYS A C 1
ATOM 302 O O . LYS A 1 37 ? -25.315 12.392 -42.979 1.00 32.39 30 LYS A O 1
ATOM 308 N N . GLU A 1 38 ? -25.989 11.598 -45.005 1.00 33.15 31 GLU A N 1
ATOM 309 C CA . GLU A 1 38 ? -25.512 10.212 -44.833 1.00 33.89 31 GLU A CA 1
ATOM 310 C C . GLU A 1 38 ? -24.044 10.168 -44.380 1.00 34.69 31 GLU A C 1
ATOM 311 O O . GLU A 1 38 ? -23.380 11.211 -44.247 1.00 35.25 31 GLU A O 1
ATOM 317 N N . SER A 1 39 ? -23.525 8.965 -44.143 1.00 35.21 32 SER A N 1
ATOM 318 C CA . SER A 1 39 ? -22.084 8.803 -43.903 1.00 35.39 32 SER A CA 1
ATOM 319 C C . SER A 1 39 ? -21.401 8.297 -45.183 1.00 35.50 32 SER A C 1
ATOM 320 O O . SER A 1 39 ? -20.462 8.931 -45.676 1.00 35.25 32 SER A O 1
ATOM 323 N N . ALA A 1 40 ? -21.922 7.200 -45.746 1.00 35.74 33 ALA A N 1
ATOM 324 C CA . ALA A 1 40 ? -21.310 6.509 -46.914 1.00 35.86 33 ALA A CA 1
ATOM 325 C C . ALA A 1 40 ? -21.230 7.346 -48.212 1.00 35.82 33 ALA A C 1
ATOM 326 O O . ALA A 1 40 ? -21.115 6.781 -49.312 1.00 35.94 33 ALA A O 1
ATOM 328 N N . GLY A 1 41 ? -21.282 8.674 -48.080 1.00 35.54 34 GLY A N 1
ATOM 329 C CA . GLY A 1 41 ? -21.056 9.584 -49.196 1.00 35.25 34 GLY A CA 1
ATOM 330 C C . GLY A 1 41 ? -22.064 10.721 -49.217 1.00 34.90 34 GLY A C 1
ATOM 331 O O . GLY A 1 41 ? -22.398 11.286 -48.157 1.00 34.92 34 GLY A O 1
ATOM 332 N N . PRO A 1 42 ? -22.568 11.063 -50.422 1.00 34.23 35 PRO A N 1
ATOM 333 C CA . PRO A 1 42 ? -23.543 12.137 -50.546 1.00 33.51 35 PRO A CA 1
ATOM 334 C C . PRO A 1 42 ? -24.916 11.537 -50.353 1.00 32.72 35 PRO A C 1
ATOM 335 O O . PRO A 1 42 ? -25.045 10.303 -50.196 1.00 33.32 35 PRO A O 1
ATOM 339 N N . GLY A 1 43 ? -25.937 12.376 -50.423 1.00 31.11 36 GLY A N 1
ATOM 340 C CA . GLY A 1 43 ? -27.291 11.888 -50.309 1.00 29.84 36 GLY A CA 1
ATOM 341 C C . GLY A 1 43 ? -27.710 12.077 -48.881 1.00 28.77 36 GLY A C 1
ATOM 342 O O . GLY A 1 43 ? -26.872 12.124 -47.984 1.00 28.58 36 GLY A O 1
ATOM 343 N N . ARG A 1 44 ? -29.015 12.189 -48.675 1.00 27.45 37 ARG A N 1
ATOM 344 C CA . ARG A 1 44 ? -29.549 12.674 -47.425 1.00 26.23 37 ARG A CA 1
ATOM 345 C C . ARG A 1 44 ? -30.537 11.696 -46.895 1.00 25.10 37 ARG A C 1
ATOM 346 O O . ARG A 1 44 ? -31.146 10.975 -47.651 1.00 24.87 37 ARG A O 1
ATOM 354 N N . VAL A 1 45 ? -30.659 11.671 -45.577 1.00 24.34 38 VAL A N 1
ATOM 355 C CA . VAL A 1 45 ? -31.658 10.887 -44.878 1.00 23.72 38 VAL A CA 1
ATOM 356 C C . VAL A 1 45 ? -32.363 11.829 -43.911 1.00 23.46 38 VAL A C 1
ATOM 357 O O . VAL A 1 45 ? -31.851 12.896 -43.608 1.00 23.40 38 VAL A O 1
ATOM 361 N N . PRO A 1 46 ? -33.534 11.440 -43.409 1.00 23.27 39 PRO A N 1
ATOM 362 C CA . PRO A 1 46 ? -34.231 12.299 -42.441 1.00 23.40 39 PRO A CA 1
ATOM 363 C C . PRO A 1 46 ? -33.497 12.501 -41.117 1.00 23.45 39 PRO A C 1
ATOM 364 O O . PRO A 1 46 ? -32.821 11.604 -40.641 1.00 23.70 39 PRO A O 1
ATOM 368 N N . VAL A 1 47 ? -33.647 13.682 -40.534 1.00 23.70 40 VAL A N 1
ATOM 369 C CA . VAL A 1 47 ? -33.095 13.979 -39.211 1.00 23.57 40 VAL A CA 1
ATOM 370 C C . VAL A 1 47 ? -33.907 13.172 -38.216 1.00 23.89 40 VAL A C 1
ATOM 371 O O . VAL A 1 47 ? -35.100 12.964 -38.445 1.00 24.58 40 VAL A O 1
ATOM 375 N N . PRO A 1 48 ? -33.287 12.726 -37.111 1.00 23.72 41 PRO A N 1
ATOM 376 C CA . PRO A 1 48 ? -34.071 12.217 -35.995 1.00 23.65 41 PRO A CA 1
ATOM 377 C C . PRO A 1 48 ? -35.151 13.226 -35.610 1.00 23.78 41 PRO A C 1
ATOM 378 O O . PRO A 1 48 ? -34.831 14.387 -35.367 1.00 24.61 41 PRO A O 1
ATOM 382 N N . VAL A 1 49 ? -36.416 12.811 -35.592 1.00 23.44 42 VAL A N 1
ATOM 383 C CA . VAL A 1 49 ? -37.508 13.698 -35.180 1.00 23.02 42 VAL A CA 1
ATOM 384 C C . VAL A 1 49 ? -38.485 12.942 -34.284 1.00 22.75 42 VAL A C 1
ATOM 385 O O . VAL A 1 49 ? -38.514 11.713 -34.322 1.00 23.18 42 VAL A O 1
ATOM 389 N N . THR A 1 50 ? -39.271 13.670 -33.487 1.00 22.02 43 THR A N 1
ATOM 390 C CA . THR A 1 50 ? -40.294 13.073 -32.627 1.00 21.24 43 THR A CA 1
ATOM 391 C C . THR A 1 50 ? -41.606 13.046 -33.366 1.00 21.04 43 THR A C 1
ATOM 392 O O . THR A 1 50 ? -41.836 13.887 -34.225 1.00 20.97 43 THR A O 1
ATOM 396 N N . LEU A 1 51 ? -42.465 12.090 -33.020 1.00 20.93 44 LEU A N 1
ATOM 397 C CA . LEU A 1 51 ? -43.778 11.922 -33.680 1.00 20.86 44 LEU A CA 1
ATOM 398 C C . LEU A 1 51 ? -44.925 12.554 -32.869 1.00 21.22 44 LEU A C 1
ATOM 399 O O . LEU A 1 51 ? -46.107 12.416 -33.224 1.00 20.94 44 LEU A O 1
ATOM 404 N N . GLN A 1 52 ? -44.577 13.218 -31.767 1.00 21.68 45 GLN A N 1
ATOM 405 C CA . GLN A 1 52 ? -45.486 14.161 -31.123 1.00 22.00 45 GLN A CA 1
ATOM 406 C C . GLN A 1 52 ? -44.751 15.385 -30.644 1.00 22.54 45 GLN A C 1
ATOM 407 O O . GLN A 1 52 ? -43.567 15.321 -30.320 1.00 22.92 45 GLN A O 1
ATOM 413 N N . PRO A 1 53 ? -45.465 16.501 -30.554 1.00 23.10 46 PRO A N 1
ATOM 414 C CA . PRO A 1 53 ? -44.872 17.660 -29.941 1.00 23.69 46 PRO A CA 1
ATOM 415 C C . PRO A 1 53 ? -44.735 17.455 -28.445 1.00 23.95 46 PRO A C 1
ATOM 416 O O . PRO A 1 53 ? -45.189 16.445 -27.918 1.00 24.07 46 PRO A O 1
ATOM 420 N N . SER A 1 54 ? -44.068 18.398 -27.794 1.00 24.48 47 SER A N 1
ATOM 421 C CA . SER A 1 54 ? -43.976 18.448 -26.349 1.00 25.09 47 SER A CA 1
ATOM 422 C C . SER A 1 54 ? -45.066 19.406 -25.879 1.00 25.31 47 SER A C 1
ATOM 423 O O . SER A 1 54 ? -45.495 20.277 -26.640 1.00 25.67 47 SER A O 1
ATOM 426 N N . MET A 1 55 ? -45.532 19.257 -24.645 1.00 25.46 48 MET A N 1
ATOM 427 C CA . MET A 1 55 ? -46.594 20.142 -24.143 1.00 25.62 48 MET A CA 1
ATOM 428 C C . MET A 1 55 ? -46.050 21.276 -23.290 1.00 25.21 48 MET A C 1
ATOM 429 O O . MET A 1 55 ? -45.076 21.104 -22.575 1.00 25.18 48 MET A O 1
ATOM 434 N N . ILE A 1 56 ? -46.698 22.432 -23.372 1.00 25.01 49 ILE A N 1
ATOM 435 C CA . ILE A 1 56 ? -46.375 23.573 -22.515 1.00 24.75 49 ILE A CA 1
ATOM 436 C C . ILE A 1 56 ? -47.597 24.481 -22.353 1.00 24.92 49 ILE A C 1
ATOM 437 O O . ILE A 1 56 ? -48.409 24.633 -23.270 1.00 24.42 49 ILE A O 1
ATOM 442 N N . SER A 1 57 ? -47.730 25.058 -21.163 1.00 25.22 50 SER A N 1
ATOM 443 C CA . SER A 1 57 ? -48.816 25.979 -20.888 1.00 25.40 50 SER A CA 1
ATOM 444 C C . SER A 1 57 ? -48.524 27.304 -21.560 1.00 25.58 50 SER A C 1
ATOM 445 O O . SER A 1 57 ? -47.369 27.759 -21.593 1.00 25.55 50 SER A O 1
ATOM 448 N N . ARG A 1 58 ? -49.570 27.930 -22.087 1.00 25.76 51 ARG A N 1
ATOM 449 C CA . ARG A 1 58 ? -49.446 29.275 -22.617 1.00 26.05 51 ARG A CA 1
ATOM 450 C C . ARG A 1 58 ? -48.586 30.080 -21.645 1.00 25.85 51 ARG A C 1
ATOM 451 O O . ARG A 1 58 ? -47.558 30.632 -22.032 1.00 26.03 51 ARG A O 1
ATOM 459 N N . GLY A 1 59 ? -48.987 30.079 -20.374 1.00 25.56 52 GLY A N 1
ATOM 460 C CA . GLY A 1 59 ? -48.289 30.803 -19.322 1.00 25.34 52 GLY A CA 1
ATOM 461 C C . GLY A 1 59 ? -46.790 30.586 -19.271 1.00 25.26 52 GLY A C 1
ATOM 462 O O . GLY A 1 59 ? -46.024 31.550 -19.257 1.00 25.40 52 GLY A O 1
ATOM 463 N N . GLU A 1 60 ? -46.365 29.327 -19.242 1.00 25.15 53 GLU A N 1
ATOM 464 C CA . GLU A 1 60 ? -44.943 29.005 -19.087 1.00 25.09 53 GLU A CA 1
ATOM 465 C C . GLU A 1 60 ? -44.151 29.357 -20.329 1.00 25.00 53 GLU A C 1
ATOM 466 O O . GLU A 1 60 ? -43.046 29.901 -20.231 1.00 24.71 53 GLU A O 1
ATOM 472 N N . PHE A 1 61 ? -44.713 29.032 -21.492 1.00 24.95 54 PHE A N 1
ATOM 473 C CA . PHE A 1 61 ? -44.076 29.375 -22.760 1.00 25.00 54 PHE A CA 1
ATOM 474 C C . PHE A 1 61 ? -43.887 30.873 -22.832 1.00 24.91 54 PHE A C 1
ATOM 475 O O . PHE A 1 61 ? -42.792 31.356 -23.141 1.00 24.87 54 PHE A O 1
ATOM 483 N N . GLY A 1 62 ? -44.975 31.584 -22.535 1.00 24.77 55 GLY A N 1
ATOM 484 C CA . GLY A 1 62 ? -45.012 33.035 -22.546 1.00 24.84 55 GLY A CA 1
ATOM 485 C C . GLY A 1 62 ? -43.823 33.639 -21.836 1.00 24.99 55 GLY A C 1
ATOM 486 O O . GLY A 1 62 ? -43.129 34.489 -22.407 1.00 25.30 55 GLY A O 1
ATOM 487 N N . THR A 1 63 ? -43.568 33.185 -20.606 1.00 24.87 56 THR A N 1
ATOM 488 C CA . THR A 1 63 ? -42.468 33.732 -19.816 1.00 24.63 56 THR A CA 1
ATOM 489 C C . THR A 1 63 ? -41.113 33.296 -20.389 1.00 24.65 56 THR A C 1
ATOM 490 O O . THR A 1 63 ? -40.173 34.076 -20.400 1.00 24.68 56 THR A O 1
ATOM 494 N N . LEU A 1 64 ? -41.016 32.086 -20.925 1.00 24.94 57 LEU A N 1
ATOM 495 C CA . LEU A 1 64 ? -39.730 31.636 -21.487 1.00 25.14 57 LEU A CA 1
ATOM 496 C C . LEU A 1 64 ? -39.296 32.519 -22.655 1.00 25.48 57 LEU A C 1
ATOM 497 O O . LEU A 1 64 ? -38.099 32.785 -22.842 1.00 25.65 57 LEU A O 1
ATOM 502 N N . CYS A 1 65 ? -40.276 32.969 -23.431 1.00 25.69 58 CYS A N 1
ATOM 503 C CA . CYS A 1 65 ? -40.022 33.887 -24.526 1.00 25.96 58 CYS A CA 1
ATOM 504 C C . CYS A 1 65 ? -39.609 35.234 -23.972 1.00 26.04 58 CYS A C 1
ATOM 505 O O . CYS A 1 65 ? -38.564 35.788 -24.345 1.00 26.02 58 CYS A O 1
ATOM 508 N N . CYS A 1 66 ? -40.435 35.740 -23.060 1.00 26.10 59 CYS A N 1
ATOM 509 C CA . CYS A 1 66 ? -40.229 37.057 -22.474 1.00 26.22 59 CYS A CA 1
ATOM 510 C C . CYS A 1 66 ? -38.899 37.127 -21.759 1.00 25.76 59 CYS A C 1
ATOM 511 O O . CYS A 1 66 ? -38.349 38.196 -21.585 1.00 25.82 59 CYS A O 1
ATOM 514 N N . MET A 1 67 ? -38.383 35.990 -21.325 1.00 25.46 60 MET A N 1
ATOM 515 C CA . MET A 1 67 ? -37.111 35.995 -20.642 1.00 25.46 60 MET A CA 1
ATOM 516 C C . MET A 1 67 ? -35.959 36.230 -21.605 1.00 25.24 60 MET A C 1
ATOM 517 O O . MET A 1 67 ? -34.886 36.672 -21.190 1.00 25.47 60 MET A O 1
ATOM 522 N N . GLN A 1 68 ? -36.173 35.970 -22.887 1.00 24.69 61 GLN A N 1
ATOM 523 C CA . GLN A 1 68 ? -35.057 35.908 -23.803 1.00 24.30 61 GLN A CA 1
ATOM 524 C C . GLN A 1 68 ? -34.280 37.205 -23.968 1.00 24.17 61 GLN A C 1
ATOM 525 O O . GLN A 1 68 ? -33.050 37.176 -24.009 1.00 24.07 61 GLN A O 1
ATOM 531 N N . PRO A 1 69 ? -34.982 38.346 -24.072 1.00 24.04 62 PRO A N 1
ATOM 532 C CA . PRO A 1 69 ? -34.213 39.570 -24.212 1.00 23.88 62 PRO A CA 1
ATOM 533 C C . PRO A 1 69 ? -33.340 39.806 -22.994 1.00 23.99 62 PRO A C 1
ATOM 534 O O . PRO A 1 69 ? -32.236 40.329 -23.126 1.00 24.27 62 PRO A O 1
ATOM 538 N N . LEU A 1 70 ? -33.825 39.399 -21.822 1.00 24.03 63 LEU A N 1
ATOM 539 C CA . LEU A 1 70 ? -33.101 39.618 -20.576 1.00 24.04 63 LEU A CA 1
ATOM 540 C C . LEU A 1 70 ? -31.844 38.770 -20.578 1.00 24.07 63 LEU A C 1
ATOM 541 O O . LEU A 1 70 ? -30.807 39.186 -20.080 1.00 24.02 63 LEU A O 1
ATOM 546 N N . TRP A 1 71 ? -31.938 37.578 -21.151 1.00 24.32 64 TRP A N 1
ATOM 547 C CA . TRP A 1 71 ? -30.767 36.730 -21.302 1.00 24.57 64 TRP A CA 1
ATOM 548 C C . TRP A 1 71 ? -29.789 37.454 -22.204 1.00 24.58 64 TRP A C 1
ATOM 549 O O . TRP A 1 71 ? -28.651 37.723 -21.820 1.00 24.91 64 TRP A O 1
ATOM 560 N N . ASN A 1 72 ? -30.250 37.799 -23.399 1.00 24.45 65 ASN A N 1
ATOM 561 C CA . ASN A 1 72 ? -29.407 38.505 -24.351 1.00 24.30 65 ASN A CA 1
ATOM 562 C C . ASN A 1 72 ? -28.771 39.729 -23.692 1.00 23.99 65 ASN A C 1
ATOM 563 O O . ASN A 1 72 ? -27.601 40.002 -23.901 1.00 23.83 65 ASN A O 1
ATOM 568 N N . GLU A 1 73 ? -29.548 40.445 -22.886 1.00 23.71 66 GLU A N 1
ATOM 569 C CA . GLU A 1 73 ? -29.032 41.594 -22.169 1.00 23.88 66 GLU A CA 1
ATOM 570 C C . GLU A 1 73 ? -27.976 41.184 -21.152 1.00 23.87 66 GLU A C 1
ATOM 571 O O . GLU A 1 73 ? -26.954 41.862 -21.011 1.00 24.22 66 GLU A O 1
ATOM 577 N N . ALA A 1 74 ? -28.224 40.091 -20.435 1.00 23.62 67 ALA A N 1
ATOM 578 C CA . ALA A 1 74 ? -27.260 39.594 -19.461 1.00 23.27 67 ALA A CA 1
ATOM 579 C C . ALA A 1 74 ? -25.978 39.186 -20.176 1.00 23.19 67 ALA A C 1
ATOM 580 O O . ALA A 1 74 ? -24.882 39.538 -19.756 1.00 22.87 67 ALA A O 1
ATOM 582 N N . VAL A 1 75 ? -26.131 38.477 -21.287 1.00 23.45 68 VAL A N 1
ATOM 583 C CA . VAL A 1 75 ? -24.986 38.083 -22.099 1.00 23.74 68 VAL A CA 1
ATOM 584 C C . VAL A 1 75 ? -24.253 39.293 -22.696 1.00 23.99 68 VAL A C 1
ATOM 585 O O . VAL A 1 75 ? -23.032 39.248 -22.889 1.00 24.24 68 VAL A O 1
ATOM 589 N N . ASP A 1 76 ? -24.994 40.364 -22.979 1.00 24.05 69 ASP A N 1
ATOM 590 C CA . ASP A 1 76 ? -24.416 41.547 -23.599 1.00 24.03 69 ASP A CA 1
ATOM 591 C C . ASP A 1 76 ? -23.561 42.286 -22.614 1.00 24.01 69 ASP A C 1
ATOM 592 O O . ASP A 1 76 ? -22.385 42.533 -22.868 1.00 24.09 69 ASP A O 1
ATOM 597 N N . ASN A 1 77 ? -24.163 42.622 -21.481 1.00 24.02 70 ASN A N 1
ATOM 598 C CA . ASN A 1 77 ? -23.500 43.415 -20.456 1.00 24.00 70 ASN A CA 1
ATOM 599 C C . ASN A 1 77 ? -22.244 42.716 -19.946 1.00 23.85 70 ASN A C 1
ATOM 600 O O . ASN A 1 77 ? -21.164 43.306 -19.907 1.00 23.74 70 ASN A O 1
ATOM 605 N N . THR A 1 78 ? -22.393 41.450 -19.585 1.00 23.92 71 THR A N 1
ATOM 606 C CA . THR A 1 78 ? -21.285 40.657 -19.062 1.00 24.09 71 THR A CA 1
ATOM 607 C C . THR A 1 78 ? -20.160 40.461 -20.065 1.00 24.15 71 THR A C 1
ATOM 608 O O . THR A 1 78 ? -18.986 40.692 -19.728 1.00 24.14 71 THR A O 1
ATOM 612 N N . ALA A 1 79 ? -20.515 40.021 -21.278 1.00 23.93 72 ALA A N 1
ATOM 613 C CA . ALA A 1 79 ? -19.529 39.788 -22.333 1.00 23.93 72 ALA A CA 1
ATOM 614 C C . ALA A 1 79 ? -18.658 41.020 -22.493 1.00 24.13 72 ALA A C 1
ATOM 615 O O . ALA A 1 79 ? -17.424 40.939 -22.492 1.00 24.10 72 ALA A O 1
ATOM 617 N N . ARG A 1 80 ? -19.330 42.169 -22.576 1.00 24.21 73 ARG A N 1
ATOM 618 C CA . ARG A 1 80 ? -18.686 43.464 -22.795 1.00 23.92 73 ARG A CA 1
ATOM 619 C C . ARG A 1 80 ? -17.978 44.012 -21.589 1.00 23.44 73 ARG A C 1
ATOM 620 O O . ARG A 1 80 ? -17.453 45.105 -21.662 1.00 23.79 73 ARG A O 1
ATOM 628 N N . ASN A 1 81 ? -17.981 43.283 -20.482 1.00 23.14 74 ASN A N 1
ATOM 629 C CA . ASN A 1 81 ? -17.230 43.670 -19.282 1.00 22.95 74 ASN A CA 1
ATOM 630 C C . ASN A 1 81 ? -15.874 42.948 -19.289 1.00 22.55 74 ASN A C 1
ATOM 631 O O . ASN A 1 81 ? -15.543 42.207 -18.365 1.00 22.53 74 ASN A O 1
ATOM 636 N N . PHE A 1 82 ? -15.088 43.194 -20.337 1.00 22.01 75 PHE A N 1
ATOM 637 C CA . PHE A 1 82 ? -13.885 42.395 -20.643 1.00 21.68 75 PHE A CA 1
ATOM 638 C C . PHE A 1 82 ? -12.962 42.143 -19.448 1.00 21.52 75 PHE A C 1
ATOM 639 O O . PHE A 1 82 ? -12.282 41.113 -19.357 1.00 21.09 75 PHE A O 1
ATOM 647 N N . THR A 1 83 ? -12.918 43.099 -18.538 1.00 21.56 76 THR A N 1
ATOM 648 C CA . THR A 1 83 ? -12.062 42.954 -17.380 1.00 21.63 76 THR A CA 1
ATOM 649 C C . THR A 1 83 ? -12.651 41.880 -16.428 1.00 21.72 76 THR A C 1
ATOM 650 O O . THR A 1 83 ? -11.906 41.067 -15.870 1.00 21.83 76 THR A O 1
ATOM 654 N N . PHE A 1 84 ? -13.982 41.831 -16.301 1.00 21.64 77 PHE A N 1
ATOM 655 C CA . PHE A 1 84 ? -14.644 40.801 -15.493 1.00 21.41 77 PHE A CA 1
ATOM 656 C C . PHE A 1 84 ? -14.394 39.426 -16.063 1.00 21.54 77 PHE A C 1
ATOM 657 O O . PHE A 1 84 ? -14.173 38.475 -15.313 1.00 21.40 77 PHE A O 1
ATOM 665 N N . LEU A 1 85 ? -14.446 39.333 -17.391 1.00 21.82 78 LEU A N 1
ATOM 666 C CA . LEU A 1 85 ? -14.196 38.076 -18.093 1.00 22.06 78 LEU A CA 1
ATOM 667 C C . LEU A 1 85 ? -12.782 37.587 -17.835 1.00 22.81 78 LEU A C 1
ATOM 668 O O . LEU A 1 85 ? -12.583 36.513 -17.272 1.00 22.63 78 LEU A O 1
ATOM 673 N N . ARG A 1 86 ? -11.802 38.382 -18.240 1.00 23.95 79 ARG A N 1
ATOM 674 C CA . ARG A 1 86 ? -10.404 37.982 -18.116 1.00 25.10 79 ARG A CA 1
ATOM 675 C C . ARG A 1 86 ? -10.078 37.398 -16.730 1.00 25.61 79 ARG A C 1
ATOM 676 O O . ARG A 1 86 ? -9.308 36.436 -16.628 1.00 25.75 79 ARG A O 1
ATOM 684 N N . ASP A 1 87 ? -10.682 37.962 -15.682 1.00 26.19 80 ASP A N 1
ATOM 685 C CA . ASP A 1 87 ? -10.497 37.468 -14.300 1.00 26.56 80 ASP A CA 1
ATOM 686 C C . ASP A 1 87 ? -11.293 36.197 -13.959 1.00 26.69 80 ASP A C 1
ATOM 687 O O . ASP A 1 87 ? -10.801 35.328 -13.236 1.00 26.48 80 ASP A O 1
ATOM 692 N N . ALA A 1 88 ? -12.517 36.096 -14.468 1.00 27.04 81 ALA A N 1
ATOM 693 C CA . ALA A 1 88 ? -13.370 34.942 -14.182 1.00 27.41 81 ALA A CA 1
ATOM 694 C C . ALA A 1 88 ? -12.723 33.657 -14.672 1.00 27.82 81 ALA A C 1
ATOM 695 O O . ALA A 1 88 ? -12.570 32.691 -13.924 1.00 27.84 81 ALA A O 1
ATOM 697 N N . LEU A 1 89 ? -12.311 33.673 -15.931 1.00 28.44 82 LEU A N 1
ATOM 698 C CA . LEU A 1 89 ? -11.809 32.481 -16.590 1.00 28.96 82 LEU A CA 1
ATOM 699 C C . LEU A 1 89 ? -10.291 32.385 -16.538 1.00 29.55 82 LEU A C 1
ATOM 700 O O . LEU A 1 89 ? -9.690 31.731 -17.389 1.00 29.83 82 LEU A O 1
ATOM 705 N N . GLN A 1 90 ? -9.673 33.027 -15.545 1.00 30.21 83 GLN A N 1
ATOM 706 C CA . GLN A 1 90 ? -8.206 33.020 -15.394 1.00 30.58 83 GLN A CA 1
ATOM 707 C C . GLN A 1 90 ? -7.688 31.643 -14.975 1.00 30.52 83 GLN A C 1
ATOM 708 O O . GLN A 1 90 ? -6.698 31.147 -15.523 1.00 30.20 83 GLN A O 1
ATOM 714 N N . GLU A 1 91 ? -8.374 31.049 -14.000 1.00 30.65 84 GLU A N 1
ATOM 715 C CA . GLU A 1 91 ? -8.024 29.737 -13.466 1.00 30.93 84 GLU A CA 1
ATOM 716 C C . GLU A 1 91 ? -8.593 28.570 -14.280 1.00 30.94 84 GLU A C 1
ATOM 717 O O . GLU A 1 91 ? -8.092 27.460 -14.184 1.00 31.00 84 GLU A O 1
ATOM 723 N N . THR A 1 92 ? -9.640 28.797 -15.066 1.00 31.07 85 THR A N 1
ATOM 724 C CA . THR A 1 92 ? -10.074 27.767 -16.012 1.00 31.23 85 THR A CA 1
ATOM 725 C C . THR A 1 92 ? -9.066 27.711 -17.155 1.00 31.49 85 THR A C 1
ATOM 726 O O . THR A 1 92 ? -8.916 26.674 -17.794 1.00 31.82 85 THR A O 1
ATOM 730 N N . ALA A 1 93 ? -8.386 28.829 -17.412 1.00 31.61 86 ALA A N 1
ATOM 731 C CA . ALA A 1 93 ? -7.389 28.902 -18.477 1.00 31.67 86 ALA A CA 1
ATOM 732 C C . ALA A 1 93 ? -6.177 28.080 -18.087 1.00 31.78 86 ALA A C 1
ATOM 733 O O . ALA A 1 93 ? -5.784 27.167 -18.815 1.00 31.68 86 ALA A O 1
ATOM 735 N N . ALA A 1 94 ? -5.591 28.403 -16.931 1.00 31.96 87 ALA A N 1
ATOM 736 C CA . ALA A 1 94 ? -4.428 27.673 -16.416 1.00 31.83 87 ALA A CA 1
ATOM 737 C C . ALA A 1 94 ? -4.618 26.169 -16.647 1.00 31.85 87 ALA A C 1
ATOM 738 O O . ALA A 1 94 ? -3.733 25.506 -17.185 1.00 32.06 87 ALA A O 1
ATOM 740 N N . SER A 1 95 ? -5.784 25.650 -16.269 1.00 31.69 88 SER A N 1
ATOM 741 C CA . SER A 1 95 ? -6.165 24.274 -16.590 1.00 31.70 88 SER A CA 1
ATOM 742 C C . SER A 1 95 ? -6.018 23.959 -18.088 1.00 31.65 88 SER A C 1
ATOM 743 O O . SER A 1 95 ? -5.150 23.179 -18.489 1.00 31.69 88 SER A O 1
ATOM 746 N N . ASP A 1 96 ? -6.875 24.573 -18.901 1.00 31.53 89 ASP A N 1
ATOM 747 C CA . ASP A 1 96 ? -6.930 24.319 -20.339 1.00 31.33 89 ASP A CA 1
ATOM 748 C C . ASP A 1 96 ? -6.212 25.435 -21.114 1.00 31.30 89 ASP A C 1
ATOM 749 O O . ASP A 1 96 ? -6.829 26.388 -21.581 1.00 31.37 89 ASP A O 1
ATOM 754 N N . VAL A 1 97 ? -4.896 25.312 -21.246 1.00 31.32 90 VAL A N 1
ATOM 755 C CA . VAL A 1 97 ? -4.101 26.321 -21.949 1.00 31.04 90 VAL A CA 1
ATOM 756 C C . VAL A 1 97 ? -4.392 26.382 -23.446 1.00 31.02 90 VAL A C 1
ATOM 757 O O . VAL A 1 97 ? -4.365 27.459 -24.033 1.00 31.14 90 VAL A O 1
ATOM 761 N N . ASN A 1 98 ? -4.670 25.230 -24.053 1.00 30.84 91 ASN A N 1
ATOM 762 C CA . ASN A 1 98 ? -4.700 25.123 -25.507 1.00 30.64 91 ASN A CA 1
ATOM 763 C C . ASN A 1 98 ? -6.025 25.524 -26.144 1.00 30.54 91 ASN A C 1
ATOM 764 O O . ASN A 1 98 ? -6.128 25.587 -27.374 1.00 30.80 91 ASN A O 1
ATOM 769 N N . PHE A 1 99 ? -7.040 25.793 -25.330 1.00 30.17 92 PHE A N 1
ATOM 770 C CA . PHE A 1 99 ? -8.329 26.202 -25.874 1.00 29.91 92 PHE A CA 1
ATOM 771 C C . PHE A 1 99 ? -8.875 27.362 -25.069 1.00 29.87 92 PHE A C 1
ATOM 772 O O . PHE A 1 99 ? -8.830 28.498 -25.528 1.00 30.15 92 PHE A O 1
ATOM 780 N N . THR A 1 100 ? -9.345 27.092 -23.857 1.00 29.61 93 THR A N 1
ATOM 781 C CA . THR A 1 100 ? -9.788 28.152 -22.949 1.00 29.38 93 THR A CA 1
ATOM 782 C C . THR A 1 100 ? -8.704 29.221 -22.732 1.00 29.13 93 THR A C 1
ATOM 783 O O . THR A 1 100 ? -9.007 30.363 -22.406 1.00 29.04 93 THR A O 1
ATOM 787 N N . GLY A 1 101 ? -7.441 28.853 -22.906 1.00 29.06 94 GLY A N 1
ATOM 788 C CA . GLY A 1 101 ? -6.357 29.816 -22.785 1.00 29.07 94 GLY A CA 1
ATOM 789 C C . GLY A 1 101 ? -6.279 30.665 -24.035 1.00 28.85 94 GLY A C 1
ATOM 790 O O . GLY A 1 101 ? -6.470 31.882 -23.991 1.00 28.42 94 GLY A O 1
ATOM 791 N N . LYS A 1 102 ? -6.011 30.003 -25.155 1.00 28.78 95 LYS A N 1
ATOM 792 C CA . LYS A 1 102 ? -5.896 30.671 -26.440 1.00 28.81 95 LYS A CA 1
ATOM 793 C C . LYS A 1 102 ? -7.080 31.631 -26.619 1.00 28.82 95 LYS A C 1
ATOM 794 O O . LYS A 1 102 ? -6.896 32.789 -27.005 1.00 28.87 95 LYS A O 1
ATOM 800 N N . LEU A 1 103 ? -8.285 31.134 -26.315 1.00 28.75 96 LEU A N 1
ATOM 801 C CA . LEU A 1 103 ? -9.532 31.919 -26.368 1.00 28.63 96 LEU A CA 1
ATOM 802 C C . LEU A 1 103 ? -9.493 33.198 -25.523 1.00 28.70 96 LEU A C 1
ATOM 803 O O . LEU A 1 103 ? -10.057 34.223 -25.928 1.00 29.26 96 LEU A O 1
ATOM 808 N N . LEU A 1 104 ? -8.851 33.139 -24.355 1.00 28.35 97 LEU A N 1
ATOM 809 C CA . LEU A 1 104 ? -8.855 34.262 -23.416 1.00 27.96 97 LEU A CA 1
ATOM 810 C C . LEU A 1 104 ? -7.664 35.205 -23.642 1.00 27.76 97 LEU A C 1
ATOM 811 O O . LEU A 1 104 ? -7.738 36.374 -23.269 1.00 27.68 97 LEU A O 1
ATOM 816 N N . ASN A 1 105 ? -6.581 34.719 -24.256 1.00 27.65 98 ASN A N 1
ATOM 817 C CA . ASN A 1 105 ? -5.482 35.610 -24.680 1.00 27.51 98 ASN A CA 1
ATOM 818 C C . ASN A 1 105 ? -6.009 36.556 -25.749 1.00 27.21 98 ASN A C 1
ATOM 819 O O . ASN A 1 105 ? -5.649 37.737 -25.765 1.00 27.34 98 ASN A O 1
ATOM 824 N N . MET A 1 106 ? -6.859 36.023 -26.636 1.00 26.58 99 MET A N 1
ATOM 825 C CA . MET A 1 106 ? -7.491 36.801 -27.708 1.00 26.10 99 MET A CA 1
ATOM 826 C C . MET A 1 106 ? -8.331 37.953 -27.197 1.00 25.55 99 MET A C 1
ATOM 827 O O . MET A 1 106 ? -8.282 39.041 -27.754 1.00 25.42 99 MET A O 1
ATOM 832 N N . LEU A 1 107 ? -9.124 37.695 -26.161 1.00 25.21 100 LEU A N 1
ATOM 833 C CA . LEU A 1 107 ? -9.885 38.742 -25.486 1.00 24.84 100 LEU A CA 1
ATOM 834 C C . LEU A 1 107 ? -8.948 39.827 -25.009 1.00 24.75 100 LEU A C 1
ATOM 835 O O . LEU A 1 107 ? -9.305 40.987 -25.072 1.00 24.92 100 LEU A O 1
ATOM 840 N N . GLN A 1 108 ? -7.756 39.451 -24.543 1.00 24.83 101 GLN A N 1
ATOM 841 C CA . GLN A 1 108 ? -6.691 40.426 -24.220 1.00 24.90 101 GLN A CA 1
ATOM 842 C C . GLN A 1 108 ? -6.167 41.204 -25.459 1.00 25.00 101 GLN A C 1
ATOM 843 O O . GLN A 1 108 ? -6.317 42.419 -25.511 1.00 24.42 101 GLN A O 1
ATOM 849 N N . GLU A 1 109 ? -5.596 40.508 -26.451 1.00 25.45 102 GLU A N 1
ATOM 850 C CA . GLU A 1 109 ? -5.006 41.151 -27.665 1.00 25.91 102 GLU A CA 1
ATOM 851 C C . GLU A 1 109 ? -5.904 42.069 -28.492 1.00 25.53 102 GLU A C 1
ATOM 852 O O . GLU A 1 109 ? -5.392 42.821 -29.323 1.00 25.50 102 GLU A O 1
ATOM 858 N N . VAL A 1 110 ? -7.219 41.986 -28.295 1.00 25.18 103 VAL A N 1
ATOM 859 C CA . VAL A 1 110 ? -8.174 42.800 -29.036 1.00 24.86 103 VAL A CA 1
ATOM 860 C C . VAL A 1 110 ? -8.835 43.855 -28.140 1.00 24.77 103 VAL A C 1
ATOM 861 O O . VAL A 1 110 ? -8.775 45.047 -28.451 1.00 24.88 103 VAL A O 1
ATOM 865 N N . TYR A 1 111 ? -9.422 43.427 -27.021 1.00 24.55 104 TYR A N 1
ATOM 866 C CA . TYR A 1 111 ? -10.276 44.301 -26.193 1.00 24.53 104 TYR A CA 1
ATOM 867 C C . TYR A 1 111 ? -9.597 45.031 -25.028 1.00 24.71 104 TYR A C 1
ATOM 868 O O . TYR A 1 111 ? -9.899 46.200 -24.768 1.00 25.18 104 TYR A O 1
ATOM 877 N N . LEU A 1 112 ? -8.698 44.351 -24.324 1.00 24.87 105 LEU A N 1
ATOM 878 C CA . LEU A 1 112 ? -7.937 44.963 -23.228 1.00 24.82 105 LEU A CA 1
ATOM 879 C C . LEU A 1 112 ? -6.495 45.250 -23.666 1.00 25.04 105 LEU A C 1
ATOM 880 O O . LEU A 1 112 ? -5.624 45.542 -22.847 1.00 25.14 105 LEU A O 1
ATOM 885 N N . SER A 1 113 ? -6.266 45.211 -24.976 1.00 25.29 106 SER A N 1
ATOM 886 C CA . SER A 1 113 ? -4.925 45.249 -25.553 1.00 25.41 106 SER A CA 1
ATOM 887 C C . SER A 1 113 ? -4.363 46.645 -25.636 1.00 25.28 106 SER A C 1
ATOM 888 O O . SER A 1 113 ? -3.199 46.818 -25.978 1.00 25.35 106 SER A O 1
ATOM 891 N N . GLY A 1 114 ? -5.188 47.636 -25.311 1.00 25.42 107 GLY A N 1
ATOM 892 C CA . GLY A 1 114 ? -5.079 48.954 -25.928 1.00 25.46 107 GLY A CA 1
ATOM 893 C C . GLY A 1 114 ? -5.659 48.728 -27.314 1.00 25.45 107 GLY A C 1
ATOM 894 O O . GLY A 1 114 ? -6.189 47.631 -27.591 1.00 25.72 107 GLY A O 1
ATOM 895 N N . GLY A 1 115 ? -5.590 49.735 -28.185 1.00 24.96 108 GLY A N 1
ATOM 896 C CA . GLY A 1 115 ? -5.946 49.529 -29.605 1.00 24.46 108 GLY A CA 1
ATOM 897 C C . GLY A 1 115 ? -7.402 49.248 -30.016 1.00 23.66 108 GLY A C 1
ATOM 898 O O . GLY A 1 115 ? -8.297 49.112 -29.167 1.00 23.40 108 GLY A O 1
ATOM 899 N N . PRO A 1 116 ? -7.630 49.115 -31.341 1.00 22.87 109 PRO A N 1
ATOM 900 C CA . PRO A 1 116 ? -8.933 49.268 -31.997 1.00 22.32 109 PRO A CA 1
ATOM 901 C C . PRO A 1 116 ? -9.693 47.979 -32.301 1.00 21.51 109 PRO A C 1
ATOM 902 O O . PRO A 1 116 ? -9.153 47.056 -32.905 1.00 21.21 109 PRO A O 1
ATOM 906 N N . PHE A 1 117 ? -10.959 47.941 -31.930 1.00 20.90 110 PHE A N 1
ATOM 907 C CA . PHE A 1 117 ? -11.787 46.781 -32.239 1.00 20.66 110 PHE A CA 1
ATOM 908 C C . PHE A 1 117 ? -13.185 47.190 -32.715 1.00 20.62 110 PHE A C 1
ATOM 909 O O . PHE A 1 117 ? -13.602 48.329 -32.515 1.00 20.92 110 PHE A O 1
ATOM 917 N N . GLN A 1 118 ? -13.874 46.273 -33.390 1.00 20.40 111 GLN A N 1
ATOM 918 C CA . GLN A 1 118 ? -15.259 46.493 -33.795 1.00 20.18 111 GLN A CA 1
ATOM 919 C C . GLN A 1 118 ? -16.135 46.454 -32.556 1.00 20.30 111 GLN A C 1
ATOM 920 O O . GLN A 1 118 ? -16.070 45.513 -31.771 1.00 20.51 111 GLN A O 1
ATOM 926 N N . GLN A 1 119 ? -16.950 47.486 -32.379 1.00 20.38 112 GLN A N 1
ATOM 927 C CA . GLN A 1 119 ? -17.693 47.666 -31.134 1.00 20.18 112 GLN A CA 1
ATOM 928 C C . GLN A 1 119 ? -19.100 47.071 -31.266 1.00 19.83 112 GLN A C 1
ATOM 929 O O . GLN A 1 119 ? -19.776 46.835 -30.271 1.00 19.27 112 GLN A O 1
ATOM 935 N N . LEU A 1 120 ? -19.516 46.809 -32.502 1.00 19.81 113 LEU A N 1
ATOM 936 C CA . LEU A 1 120 ? -20.802 46.184 -32.765 1.00 20.05 113 LEU A CA 1
ATOM 937 C C . LEU A 1 120 ? -20.706 44.672 -32.660 1.00 20.40 113 LEU A C 1
ATOM 938 O O . LEU A 1 120 ? -19.685 44.076 -33.000 1.00 20.07 113 LEU A O 1
ATOM 943 N N . MET A 1 121 ? -21.788 44.047 -32.209 1.00 21.12 114 MET A N 1
ATOM 944 C CA . MET A 1 121 ? -21.778 42.612 -31.946 1.00 21.68 114 MET A CA 1
ATOM 945 C C . MET A 1 121 ? -23.120 41.950 -32.218 1.00 22.20 114 MET A C 1
ATOM 946 O O . MET A 1 121 ? -24.082 42.214 -31.506 1.00 22.50 114 MET A O 1
ATOM 951 N N . LEU A 1 122 ? -23.170 41.081 -33.233 1.00 22.82 115 LEU A N 1
ATOM 952 C CA . LEU A 1 122 ? -24.342 40.230 -33.471 1.00 23.11 115 LEU A CA 1
ATOM 953 C C . LEU A 1 122 ? -24.206 39.012 -32.613 1.00 23.44 115 LEU A C 1
ATOM 954 O O . LEU A 1 122 ? -23.147 38.411 -32.572 1.00 23.60 115 LEU A O 1
ATOM 959 N N . GLY A 1 123 ? -25.285 38.678 -31.917 1.00 24.10 116 GLY A N 1
ATOM 960 C CA . GLY A 1 123 ? -25.374 37.466 -31.103 1.00 24.50 116 GLY A CA 1
ATOM 961 C C . GLY A 1 123 ? -26.618 36.694 -31.507 1.00 24.79 116 GLY A C 1
ATOM 962 O O . GLY A 1 123 ? -27.718 37.276 -31.596 1.00 25.22 116 GLY A O 1
ATOM 963 N N . ILE A 1 124 ? -26.439 35.407 -31.812 1.00 24.77 117 ILE A N 1
ATOM 964 C CA . ILE A 1 124 ? -27.562 34.502 -32.074 1.00 24.59 117 ILE A CA 1
ATOM 965 C C . ILE A 1 124 ? -27.479 33.438 -31.000 1.00 24.61 117 ILE A C 1
ATOM 966 O O . ILE A 1 124 ? -26.756 32.447 -31.128 1.00 24.68 117 ILE A O 1
ATOM 971 N N . PHE A 1 125 ? -28.209 33.684 -29.925 1.00 24.68 118 PHE A N 1
ATOM 972 C CA . PHE A 1 125 ? -28.064 32.934 -28.706 1.00 25.08 118 PHE A CA 1
ATOM 973 C C . PHE A 1 125 ? -29.201 31.941 -28.555 1.00 25.13 118 PHE A C 1
ATOM 974 O O . PHE A 1 125 ? -30.279 32.141 -29.110 1.00 25.18 118 PHE A O 1
ATOM 982 N N . ARG A 1 126 ? -28.968 30.872 -27.799 1.00 25.23 119 ARG A N 1
ATOM 983 C CA . ARG A 1 126 ? -30.052 29.962 -27.437 1.00 25.44 119 ARG A CA 1
ATOM 984 C C . ARG A 1 126 ? -29.947 29.583 -25.970 1.00 25.39 119 ARG A C 1
ATOM 985 O O . ARG A 1 126 ? -28.941 28.988 -25.567 1.00 25.25 119 ARG A O 1
ATOM 993 N N . THR A 1 127 ? -30.984 29.932 -25.194 1.00 25.33 120 THR A N 1
ATOM 994 C CA . THR A 1 127 ? -31.089 29.553 -23.775 1.00 25.56 120 THR A CA 1
ATOM 995 C C . THR A 1 127 ? -31.995 28.322 -23.589 1.00 25.69 120 THR A C 1
ATOM 996 O O . THR A 1 127 ? -33.173 28.357 -23.968 1.00 25.53 120 THR A O 1
ATOM 1000 N N . ASP A 1 128 ? -31.440 27.263 -22.988 1.00 25.62 121 ASP A N 1
ATOM 1001 C CA . ASP A 1 128 ? -32.082 25.949 -22.930 1.00 25.76 121 ASP A CA 1
ATOM 1002 C C . ASP A 1 128 ? -32.664 25.649 -21.566 1.00 25.93 121 ASP A C 1
ATOM 1003 O O . ASP A 1 128 ? -32.002 25.819 -20.546 1.00 26.19 121 ASP A O 1
ATOM 1008 N N . TYR A 1 129 ? -33.889 25.150 -21.545 1.00 25.98 122 TYR A N 1
ATOM 1009 C CA . TYR A 1 129 ? -34.549 24.878 -20.292 1.00 26.01 122 TYR A CA 1
ATOM 1010 C C . TYR A 1 129 ? -35.044 23.449 -20.252 1.00 26.09 122 TYR A C 1
ATOM 1011 O O . TYR A 1 129 ? -35.309 22.853 -21.289 1.00 26.14 122 TYR A O 1
ATOM 1020 N N . MET A 1 130 ? -35.200 22.931 -19.040 1.00 26.30 123 MET A N 1
ATOM 1021 C CA . MET A 1 130 ? -35.841 21.648 -18.795 1.00 26.64 123 MET A CA 1
ATOM 1022 C C . MET A 1 130 ? -36.828 21.830 -17.670 1.00 26.96 123 MET A C 1
ATOM 1023 O O . MET A 1 130 ? -36.634 22.684 -16.813 1.00 27.09 123 MET A O 1
ATOM 1028 N N . ARG A 1 131 ? -37.876 21.016 -17.649 1.00 27.45 124 ARG A N 1
ATOM 1029 C CA . ARG A 1 131 ? -38.932 21.185 -16.652 1.00 27.68 124 ARG A CA 1
ATOM 1030 C C . ARG A 1 131 ? -38.769 20.238 -15.478 1.00 27.91 124 ARG A C 1
ATOM 1031 O O . ARG A 1 131 ? -38.330 19.104 -15.640 1.00 27.63 124 ARG A O 1
ATOM 1039 N N . GLU A 1 132 ? -39.122 20.732 -14.293 1.00 28.58 125 GLU A N 1
ATOM 1040 C CA . GLU A 1 132 ? -39.298 19.899 -13.110 1.00 29.11 125 GLU A CA 1
ATOM 1041 C C . GLU A 1 132 ? -40.371 18.837 -13.363 1.00 30.24 125 GLU A C 1
ATOM 1042 O O . GLU A 1 132 ? -41.147 18.943 -14.325 1.00 30.29 125 GLU A O 1
ATOM 1048 N N . GLY A 1 133 ? -40.427 17.826 -12.492 1.00 31.64 126 GLY A N 1
ATOM 1049 C CA . GLY A 1 133 ? -41.356 16.700 -12.671 1.00 32.63 126 GLY A CA 1
ATOM 1050 C C . GLY A 1 133 ? -42.638 16.816 -11.870 1.00 33.48 126 GLY A C 1
ATOM 1051 O O . GLY A 1 133 ? -42.980 15.898 -11.119 1.00 33.72 126 GLY A O 1
ATOM 1052 N N . VAL A 1 134 ? -43.355 17.933 -12.040 1.00 34.37 127 VAL A N 1
ATOM 1053 C CA . VAL A 1 134 ? -44.499 18.262 -11.177 1.00 34.90 127 VAL A CA 1
ATOM 1054 C C . VAL A 1 134 ? -45.551 19.156 -11.852 1.00 35.38 127 VAL A C 1
ATOM 1055 O O . VAL A 1 134 ? -45.446 20.379 -11.830 1.00 35.52 127 VAL A O 1
ATOM 1059 N N . TYR A 1 135 ? -46.566 18.539 -12.445 1.00 36.04 128 TYR A N 1
ATOM 1060 C CA . TYR A 1 135 ? -47.717 19.266 -12.990 1.00 36.38 128 TYR A CA 1
ATOM 1061 C C . TYR A 1 135 ? -48.845 19.277 -11.959 1.00 36.81 128 TYR A C 1
ATOM 1062 O O . TYR A 1 135 ? -49.590 18.298 -11.851 1.00 36.90 128 TYR A O 1
ATOM 1071 N N . ASP A 1 136 ? -48.974 20.371 -11.203 1.00 37.20 129 ASP A N 1
ATOM 1072 C CA . ASP A 1 136 ? -50.011 20.469 -10.160 1.00 37.50 129 ASP A CA 1
ATOM 1073 C C . ASP A 1 136 ? -50.284 21.942 -9.761 1.00 37.58 129 ASP A C 1
ATOM 1074 O O . ASP A 1 136 ? -50.487 22.781 -10.637 1.00 37.61 129 ASP A O 1
ATOM 1079 N N . LYS A 1 137 ? -50.310 22.245 -8.459 1.00 37.72 130 LYS A N 1
ATOM 1080 C CA . LYS A 1 137 ? -50.516 23.608 -7.949 1.00 37.79 130 LYS A CA 1
ATOM 1081 C C . LYS A 1 137 ? -50.251 23.617 -6.438 1.00 37.81 130 LYS A C 1
ATOM 1082 O O . LYS A 1 137 ? -49.692 24.570 -5.887 1.00 37.75 130 LYS A O 1
ATOM 1088 N N . SER A 1 140 ? -44.346 27.756 -3.817 1.00 29.39 133 SER A N 1
ATOM 1089 C CA . SER A 1 140 ? -44.600 29.098 -4.331 1.00 29.67 133 SER A CA 1
ATOM 1090 C C . SER A 1 140 ? -44.389 29.190 -5.849 1.00 29.92 133 SER A C 1
ATOM 1091 O O . SER A 1 140 ? -44.052 28.199 -6.503 1.00 29.85 133 SER A O 1
ATOM 1094 N N . THR A 1 141 ? -44.613 30.385 -6.401 1.00 30.18 134 THR A N 1
ATOM 1095 C CA . THR A 1 141 ? -44.303 30.673 -7.808 1.00 30.24 134 THR A CA 1
ATOM 1096 C C . THR A 1 141 ? -42.899 31.303 -7.940 1.00 30.13 134 THR A C 1
ATOM 1097 O O . THR A 1 141 ? -42.319 31.295 -9.037 1.00 30.15 134 THR A O 1
ATOM 1101 N N . THR A 1 142 ? -42.360 31.821 -6.824 1.00 29.80 135 THR A N 1
ATOM 1102 C CA . THR A 1 142 ? -40.972 32.335 -6.745 1.00 29.61 135 THR A CA 1
ATOM 1103 C C . THR A 1 142 ? -39.920 31.390 -7.340 1.00 29.52 135 THR A C 1
ATOM 1104 O O . THR A 1 142 ? -38.790 31.813 -7.614 1.00 29.57 135 THR A O 1
ATOM 1108 N N . ALA A 1 143 ? -40.283 30.114 -7.484 1.00 29.15 136 ALA A N 1
ATOM 1109 C CA . ALA A 1 143 ? -39.512 29.158 -8.256 1.00 28.82 136 ALA A CA 1
ATOM 1110 C C . ALA A 1 143 ? -40.282 28.850 -9.542 1.00 28.68 136 ALA A C 1
ATOM 1111 O O . ALA A 1 143 ? -41.476 28.551 -9.489 1.00 28.84 136 ALA A O 1
ATOM 1113 N N . SER A 1 144 ? -39.614 28.949 -10.694 1.00 28.41 137 SER A N 1
ATOM 1114 C CA . SER A 1 144 ? -40.196 28.505 -11.977 1.00 28.02 137 SER A CA 1
ATOM 1115 C C . SER A 1 144 ? -40.051 26.998 -12.080 1.00 27.76 137 SER A C 1
ATOM 1116 O O . SER A 1 144 ? -39.090 26.437 -11.558 1.00 27.71 137 SER A O 1
ATOM 1119 N N . ARG A 1 145 ? -40.993 26.340 -12.750 1.00 27.48 138 ARG A N 1
ATOM 1120 C CA . ARG A 1 145 ? -40.859 24.904 -13.008 1.00 27.38 138 ARG A CA 1
ATOM 1121 C C . ARG A 1 145 ? -39.757 24.680 -14.043 1.00 26.92 138 ARG A C 1
ATOM 1122 O O . ARG A 1 145 ? -39.053 23.675 -13.993 1.00 27.10 138 ARG A O 1
ATOM 1130 N N . TRP A 1 146 ? -39.620 25.616 -14.982 1.00 26.31 139 TRP A N 1
ATOM 1131 C CA . TRP A 1 146 ? -38.601 25.540 -16.018 1.00 25.76 139 TRP A CA 1
ATOM 1132 C C . TRP A 1 146 ? -37.328 26.121 -15.496 1.00 25.90 139 TRP A C 1
ATOM 1133 O O . TRP A 1 146 ? -37.301 27.261 -15.083 1.00 26.06 139 TRP A O 1
ATOM 1144 N N . LYS A 1 147 ? -36.275 25.325 -15.500 1.00 26.14 140 LYS A N 1
ATOM 1145 C CA . LYS A 1 147 ? -34.981 25.771 -15.035 1.00 26.35 140 LYS A CA 1
ATOM 1146 C C . LYS A 1 147 ? -34.100 25.820 -16.261 1.00 26.64 140 LYS A C 1
ATOM 1147 O O . LYS A 1 147 ? -34.316 25.074 -17.202 1.00 26.63 140 LYS A O 1
ATOM 1153 N N . ASN A 1 148 ? -33.110 26.699 -16.246 1.00 27.14 141 ASN A N 1
ATOM 1154 C CA . ASN A 1 148 ? -32.146 26.813 -17.332 1.00 27.51 141 ASN A CA 1
ATOM 1155 C C . ASN A 1 148 ? -31.088 25.722 -17.197 1.00 27.85 141 ASN A C 1
ATOM 1156 O O . ASN A 1 148 ? -30.693 25.374 -16.098 1.00 27.92 141 ASN A O 1
ATOM 1161 N N . VAL A 1 149 ? -30.657 25.161 -18.316 1.00 28.60 142 VAL A N 1
ATOM 1162 C CA . VAL A 1 149 ? -29.679 24.068 -18.309 1.00 29.32 142 VAL A CA 1
ATOM 1163 C C . VAL A 1 149 ? -28.409 24.419 -19.091 1.00 29.70 142 VAL A C 1
ATOM 1164 O O . VAL A 1 149 ? -27.332 23.926 -18.778 1.00 29.39 142 VAL A O 1
ATOM 1168 N N . GLU A 1 150 ? -28.544 25.254 -20.115 1.00 30.46 143 GLU A N 1
ATOM 1169 C CA . GLU A 1 150 ? -27.404 25.684 -20.917 1.00 31.36 143 GLU A CA 1
ATOM 1170 C C . GLU A 1 150 ? -27.617 27.122 -21.424 1.00 31.16 143 GLU A C 1
ATOM 1171 O O . GLU A 1 150 ? -28.743 27.633 -21.406 1.00 31.28 143 GLU A O 1
ATOM 1177 N N . ILE A 1 151 ? -26.525 27.775 -21.824 1.00 30.84 144 ILE A N 1
ATOM 1178 C CA . ILE A 1 151 ? -26.572 29.056 -22.529 1.00 30.80 144 ILE A CA 1
ATOM 1179 C C . ILE A 1 151 ? -25.616 28.942 -23.696 1.00 30.66 144 ILE A C 1
ATOM 1180 O O . ILE A 1 151 ? -24.420 28.766 -23.483 1.00 31.14 144 ILE A O 1
ATOM 1185 N N . ASN A 1 152 ? -26.109 29.022 -24.924 1.00 30.42 145 ASN A N 1
ATOM 1186 C CA . ASN A 1 152 ? -25.221 28.906 -26.076 1.00 30.34 145 ASN A CA 1
ATOM 1187 C C . ASN A 1 152 ? -25.186 30.221 -26.789 1.00 29.60 145 ASN A C 1
ATOM 1188 O O . ASN A 1 152 ? -26.230 30.724 -27.202 1.00 29.76 145 ASN A O 1
ATOM 1193 N N . THR A 1 153 ? -23.993 30.800 -26.884 1.00 28.70 146 THR A N 1
ATOM 1194 C CA . THR A 1 153 ? -23.791 32.035 -27.625 1.00 27.91 146 THR A CA 1
ATOM 1195 C C . THR A 1 153 ? -23.103 31.786 -28.948 1.00 27.23 146 THR A C 1
ATOM 1196 O O . THR A 1 153 ? -23.131 32.653 -29.816 1.00 27.01 146 THR A O 1
ATOM 1200 N N . ILE A 1 154 ? -22.489 30.615 -29.098 1.00 26.61 147 ILE A N 1
ATOM 1201 C CA . ILE A 1 154 ? -21.737 30.281 -30.308 1.00 26.43 147 ILE A CA 1
ATOM 1202 C C . ILE A 1 154 ? -22.428 29.157 -31.082 1.00 26.10 147 ILE A C 1
ATOM 1203 O O . ILE A 1 154 ? -22.911 28.200 -30.486 1.00 26.57 147 ILE A O 1
ATOM 1208 N N . SER A 1 155 ? -22.489 29.309 -32.406 1.00 25.37 148 SER A N 1
ATOM 1209 C CA . SER A 1 155 ? -23.034 28.306 -33.338 1.00 24.31 148 SER A CA 1
ATOM 1210 C C . SER A 1 155 ? -24.280 27.582 -32.901 1.00 24.32 148 SER A C 1
ATOM 1211 O O . SER A 1 155 ? -24.360 26.391 -33.106 1.00 24.05 148 SER A O 1
ATOM 1214 N N . CYS A 1 156 ? -25.268 28.276 -32.346 1.00 24.69 149 CYS A N 1
ATOM 1215 C CA . CYS A 1 156 ? -26.531 27.599 -32.019 1.00 25.40 149 CYS A CA 1
ATOM 1216 C C . CYS A 1 156 ? -27.075 26.900 -33.243 1.00 25.64 149 CYS A C 1
ATOM 1217 O O . CYS A 1 156 ? -26.961 27.408 -34.344 1.00 25.35 149 CYS A O 1
ATOM 1220 N N . SER A 1 157 ? -27.654 25.722 -33.035 1.00 26.58 150 SER A N 1
ATOM 1221 C CA . SER A 1 157 ? -28.243 24.937 -34.117 1.00 27.23 150 SER A CA 1
ATOM 1222 C C . SER A 1 157 ? -29.766 24.839 -34.076 1.00 27.31 150 SER A C 1
ATOM 1223 O O . SER A 1 157 ? -30.396 24.926 -33.028 1.00 27.44 150 SER A O 1
ATOM 1226 N N . PHE A 1 158 ? -30.334 24.669 -35.261 1.00 27.56 151 PHE A N 1
ATOM 1227 C CA . PHE A 1 158 ? -31.761 24.386 -35.460 1.00 27.57 151 PHE A CA 1
ATOM 1228 C C . PHE A 1 158 ? -32.660 25.625 -35.568 1.00 26.97 151 PHE A C 1
ATOM 1229 O O . PHE A 1 158 ? -33.887 25.513 -35.545 1.00 26.80 151 PHE A O 1
ATOM 1237 N N . ALA A 1 159 ? -32.059 26.800 -35.742 1.00 26.45 152 ALA A N 1
ATOM 1238 C CA . ALA A 1 159 ? -32.860 27.996 -36.053 1.00 25.80 152 ALA A CA 1
ATOM 1239 C C . ALA A 1 159 ? -33.438 27.900 -37.457 1.00 24.86 152 ALA A C 1
ATOM 1240 O O . ALA A 1 159 ? -34.471 28.489 -37.728 1.00 24.42 152 ALA A O 1
ATOM 1242 N N . GLY A 1 160 ? -32.763 27.157 -38.331 1.00 23.89 153 GLY A N 1
ATOM 1243 C CA . GLY A 1 160 ? -33.273 26.873 -39.663 1.00 23.55 153 GLY A CA 1
ATOM 1244 C C . GLY A 1 160 ? -34.395 25.843 -39.735 1.00 23.20 153 GLY A C 1
ATOM 1245 O O . GLY A 1 160 ? -35.468 26.123 -40.263 1.00 22.79 153 GLY A O 1
ATOM 1246 N N . LEU A 1 161 ? -34.137 24.649 -39.212 1.00 22.96 154 LEU A N 1
ATOM 1247 C CA . LEU A 1 161 ? -35.057 23.519 -39.337 1.00 22.84 154 LEU A CA 1
ATOM 1248 C C . LEU A 1 161 ? -36.264 23.607 -38.403 1.00 22.99 154 LEU A C 1
ATOM 1249 O O . LEU A 1 161 ? -37.326 23.141 -38.746 1.00 23.49 154 LEU A O 1
ATOM 1254 N N . SER A 1 162 ? -36.104 24.206 -37.231 1.00 23.03 155 SER A N 1
ATOM 1255 C CA . SER A 1 162 ? -37.160 24.259 -36.214 1.00 23.26 155 SER A CA 1
ATOM 1256 C C . SER A 1 162 ? -38.591 24.512 -36.734 1.00 22.78 155 SER A C 1
ATOM 1257 O O . SER A 1 162 ? -39.532 23.858 -36.312 1.00 21.88 155 SER A O 1
ATOM 1260 N N . PRO A 1 163 ? -38.759 25.480 -37.644 1.00 23.12 156 PRO A N 1
ATOM 1261 C CA . PRO A 1 163 ? -40.102 25.720 -38.198 1.00 23.23 156 PRO A CA 1
ATOM 1262 C C . PRO A 1 163 ? -40.666 24.553 -38.976 1.00 22.83 156 PRO A C 1
ATOM 1263 O O . PRO A 1 163 ? -41.886 24.365 -38.999 1.00 23.09 156 PRO A O 1
ATOM 1267 N N . LEU A 1 164 ? -39.783 23.804 -39.620 1.00 22.28 157 LEU A N 1
ATOM 1268 C CA . LEU A 1 164 ? -40.183 22.642 -40.396 1.00 22.24 157 LEU A CA 1
ATOM 1269 C C . LEU A 1 164 ? -40.805 21.542 -39.548 1.00 22.28 157 LEU A C 1
ATOM 1270 O O . LEU A 1 164 ? -41.768 20.901 -39.959 1.00 22.41 157 LEU A O 1
ATOM 1275 N N . ILE A 1 165 ? -40.266 21.337 -38.356 1.00 22.53 158 ILE A N 1
ATOM 1276 C CA . ILE A 1 165 ? -40.768 20.301 -37.469 1.00 22.72 158 ILE A CA 1
ATOM 1277 C C . ILE A 1 165 ? -42.263 20.504 -37.163 1.00 23.16 158 ILE A C 1
ATOM 1278 O O . ILE A 1 165 ? -42.990 19.526 -36.940 1.00 23.83 158 ILE A O 1
ATOM 1283 N N . THR A 1 166 ? -42.742 21.746 -37.169 1.00 23.05 159 THR A N 1
ATOM 1284 C CA . THR A 1 166 ? -44.157 21.956 -36.915 1.00 23.00 159 THR A CA 1
ATOM 1285 C C . THR A 1 166 ? -45.013 21.390 -38.025 1.00 22.89 159 THR A C 1
ATOM 1286 O O . THR A 1 166 ? -46.051 20.809 -37.756 1.00 22.77 159 THR A O 1
ATOM 1290 N N . GLU A 1 167 ? -44.593 21.559 -39.268 1.00 23.14 160 GLU A N 1
ATOM 1291 C CA . GLU A 1 167 ? -45.397 21.069 -40.379 1.00 23.65 160 GLU A CA 1
ATOM 1292 C C . GLU A 1 167 ? -45.432 19.544 -40.309 1.00 23.45 160 GLU A C 1
ATOM 1293 O O . GLU A 1 167 ? -46.473 18.897 -40.529 1.00 22.75 160 GLU A O 1
ATOM 1299 N N . PHE A 1 168 ? -44.271 18.984 -39.981 1.00 23.26 161 PHE A N 1
ATOM 1300 C CA . PHE A 1 168 ? -44.143 17.561 -39.801 1.00 23.23 161 PHE A CA 1
ATOM 1301 C C . PHE A 1 168 ? -45.117 17.001 -38.759 1.00 23.48 161 PHE A C 1
ATOM 1302 O O . PHE A 1 168 ? -45.679 15.926 -38.954 1.00 23.70 161 PHE A O 1
ATOM 1310 N N . HIS A 1 169 ? -45.287 17.707 -37.644 1.00 23.42 162 HIS A N 1
ATOM 1311 C CA . HIS A 1 169 ? -46.277 17.319 -36.647 1.00 23.26 162 HIS A CA 1
ATOM 1312 C C . HIS A 1 169 ? -47.712 17.615 -37.094 1.00 23.64 162 HIS A C 1
ATOM 1313 O O . HIS A 1 169 ? -48.635 16.841 -36.807 1.00 23.79 162 HIS A O 1
ATOM 1320 N N . GLN A 1 170 ? -47.909 18.733 -37.793 1.00 23.93 163 GLN A N 1
ATOM 1321 C CA . GLN A 1 170 ? -49.212 19.024 -38.399 1.00 24.02 163 GLN A CA 1
ATOM 1322 C C . GLN A 1 170 ? -49.622 17.878 -39.318 1.00 23.59 163 GLN A C 1
ATOM 1323 O O . GLN A 1 170 ? -50.826 17.638 -39.503 1.00 23.54 163 GLN A O 1
ATOM 1329 N N . HIS A 1 171 ? -48.623 17.196 -39.905 1.00 22.83 164 HIS A N 1
ATOM 1330 C CA . HIS A 1 171 ? -48.875 16.021 -40.755 1.00 22.17 164 HIS A CA 1
ATOM 1331 C C . HIS A 1 171 ? -49.421 14.886 -39.927 1.00 21.74 164 HIS A C 1
ATOM 1332 O O . HIS A 1 171 ? -50.472 14.320 -40.226 1.00 22.05 164 HIS A O 1
ATOM 1339 N N . ILE A 1 172 ? -48.681 14.563 -38.881 1.00 21.16 165 ILE A N 1
ATOM 1340 C CA . ILE A 1 172 ? -49.002 13.443 -38.040 1.00 20.59 165 ILE A CA 1
ATOM 1341 C C . ILE A 1 172 ? -50.393 13.641 -37.502 1.00 20.18 165 ILE A C 1
ATOM 1342 O O . ILE A 1 172 ? -51.157 12.688 -37.399 1.00 20.03 165 ILE A O 1
ATOM 1347 N N . ALA A 1 173 ? -50.743 14.888 -37.206 1.00 19.82 166 ALA A N 1
ATOM 1348 C CA . ALA A 1 173 ? -52.082 15.161 -36.717 1.00 19.56 166 ALA A CA 1
ATOM 1349 C C . ALA A 1 173 ? -53.038 14.735 -37.787 1.00 19.35 166 ALA A C 1
ATOM 1350 O O . ALA A 1 173 ? -53.838 13.856 -37.568 1.00 19.64 166 ALA A O 1
ATOM 1352 N N . ALA A 1 174 ? -52.892 15.311 -38.973 1.00 19.45 167 ALA A N 1
ATOM 1353 C CA . ALA A 1 174 ? -53.825 15.082 -40.073 1.00 19.25 167 ALA A CA 1
ATOM 1354 C C . ALA A 1 174 ? -53.918 13.613 -40.391 1.00 19.18 167 ALA A C 1
ATOM 1355 O O . ALA A 1 174 ? -55.003 13.094 -40.607 1.00 18.98 167 ALA A O 1
ATOM 1357 N N . TYR A 1 175 ? -52.769 12.948 -40.407 1.00 19.26 168 TYR A N 1
ATOM 1358 C CA . TYR A 1 175 ? -52.705 11.536 -40.734 1.00 19.43 168 TYR A CA 1
ATOM 1359 C C . TYR A 1 175 ? -53.516 10.703 -39.774 1.00 19.49 168 TYR A C 1
ATOM 1360 O O . TYR A 1 175 ? -54.259 9.822 -40.189 1.00 19.95 168 TYR A O 1
ATOM 1369 N N . LEU A 1 176 ? -53.365 10.976 -38.488 1.00 19.37 169 LEU A N 1
ATOM 1370 C CA . LEU A 1 176 ? -54.067 10.213 -37.464 1.00 19.17 169 LEU A CA 1
ATOM 1371 C C . LEU A 1 176 ? -55.565 10.494 -37.448 1.00 19.03 169 LEU A C 1
ATOM 1372 O O . LEU A 1 176 ? -56.357 9.595 -37.150 1.00 18.59 169 LEU A O 1
ATOM 1377 N N . GLN A 1 177 ? -55.931 11.739 -37.759 1.00 18.99 170 GLN A N 1
ATOM 1378 C CA . GLN A 1 177 ? -57.317 12.170 -37.800 1.00 19.16 170 GLN A CA 1
ATOM 1379 C C . GLN A 1 177 ? -58.068 11.450 -38.908 1.00 19.36 170 GLN A C 1
ATOM 1380 O O . GLN A 1 177 ? -59.214 11.025 -38.737 1.00 19.19 170 GLN A O 1
ATOM 1386 N N . VAL A 1 178 ? -57.411 11.335 -40.055 1.00 19.72 171 VAL A N 1
ATOM 1387 C CA . VAL A 1 178 ? -57.940 10.590 -41.180 1.00 19.98 171 VAL A CA 1
ATOM 1388 C C . VAL A 1 178 ? -58.036 9.108 -40.800 1.00 20.72 171 VAL A C 1
ATOM 1389 O O . VAL A 1 178 ? -59.082 8.474 -40.976 1.00 20.98 171 VAL A O 1
ATOM 1393 N N . LEU A 1 179 ? -56.946 8.571 -40.260 1.00 21.42 172 LEU A N 1
ATOM 1394 C CA . LEU A 1 179 ? -56.892 7.177 -39.831 1.00 22.00 172 LEU A CA 1
ATOM 1395 C C . LEU A 1 179 ? -57.987 6.787 -38.850 1.00 22.92 172 LEU A C 1
ATOM 1396 O O . LEU A 1 179 ? -58.510 5.664 -38.911 1.00 23.02 172 LEU A O 1
ATOM 1401 N N . GLN A 1 180 ? -58.319 7.710 -37.946 1.00 23.99 173 GLN A N 1
ATOM 1402 C CA . GLN A 1 180 ? -59.319 7.462 -36.902 1.00 24.90 173 GLN A CA 1
ATOM 1403 C C . GLN A 1 180 ? -60.733 7.472 -37.475 1.00 25.44 173 GLN A C 1
ATOM 1404 O O . GLN A 1 180 ? -61.530 6.596 -37.149 1.00 25.47 173 GLN A O 1
ATOM 1410 N N . LYS A 1 181 ? -61.038 8.460 -38.316 1.00 26.36 174 LYS A N 1
ATOM 1411 C CA . LYS A 1 181 ? -62.364 8.570 -38.936 1.00 27.15 174 LYS A CA 1
ATOM 1412 C C . LYS A 1 181 ? -62.728 7.306 -39.710 1.00 27.99 174 LYS A C 1
ATOM 1413 O O . LYS A 1 181 ? -63.866 6.842 -39.641 1.00 27.94 174 LYS A O 1
ATOM 1419 N N . ALA A 1 182 ? -61.757 6.724 -40.407 1.00 29.44 175 ALA A N 1
ATOM 1420 C CA . ALA A 1 182 ? -61.983 5.482 -41.160 1.00 30.89 175 ALA A CA 1
ATOM 1421 C C . ALA A 1 182 ? -62.260 4.203 -40.323 1.00 32.50 175 ALA A C 1
ATOM 1422 O O . ALA A 1 182 ? -62.322 3.120 -40.902 1.00 32.65 175 ALA A O 1
ATOM 1424 N N . ARG A 1 183 ? -62.436 4.323 -38.996 1.00 34.57 176 ARG A N 1
ATOM 1425 C CA . ARG A 1 183 ? -62.640 3.164 -38.076 1.00 36.03 176 ARG A CA 1
ATOM 1426 C C . ARG A 1 183 ? -63.784 3.387 -37.063 1.00 36.61 176 ARG A C 1
ATOM 1427 O O . ARG A 1 183 ? -64.834 2.727 -37.147 1.00 36.84 176 ARG A O 1
ATOM 1435 N N . GLY A 1 184 ? -63.566 4.300 -36.105 1.00 37.16 177 GLY A N 1
ATOM 1436 C CA . GLY A 1 184 ? -64.548 4.608 -35.049 1.00 37.42 177 GLY A CA 1
ATOM 1437 C C . GLY A 1 184 ? -65.323 5.897 -35.303 1.00 37.63 177 GLY A C 1
ATOM 1438 O O . GLY A 1 184 ? -64.743 6.941 -35.641 1.00 37.64 177 GLY A O 1
ATOM 1439 N N . GLY A 1 190 ? -69.579 10.471 -27.296 1.00 37.63 183 GLY A N 1
ATOM 1440 C CA . GLY A 1 190 ? -69.637 9.312 -26.407 1.00 37.67 183 GLY A CA 1
ATOM 1441 C C . GLY A 1 190 ? -68.849 9.526 -25.124 1.00 37.63 183 GLY A C 1
ATOM 1442 O O . GLY A 1 190 ? -69.367 10.103 -24.165 1.00 37.73 183 GLY A O 1
ATOM 1443 N N . VAL A 1 191 ? -67.601 9.048 -25.115 1.00 37.47 184 VAL A N 1
ATOM 1444 C CA . VAL A 1 191 ? -66.660 9.232 -23.991 1.00 37.13 184 VAL A CA 1
ATOM 1445 C C . VAL A 1 191 ? -65.223 9.247 -24.541 1.00 36.83 184 VAL A C 1
ATOM 1446 O O . VAL A 1 191 ? -64.805 8.264 -25.149 1.00 37.03 184 VAL A O 1
ATOM 1450 N N . GLU A 1 192 ? -64.471 10.336 -24.355 1.00 36.33 185 GLU A N 1
ATOM 1451 C CA . GLU A 1 192 ? -63.087 10.398 -24.881 1.00 36.04 185 GLU A CA 1
ATOM 1452 C C . GLU A 1 192 ? -62.330 11.712 -24.586 1.00 35.67 185 GLU A C 1
ATOM 1453 O O . GLU A 1 192 ? -62.869 12.809 -24.786 1.00 35.54 185 GLU A O 1
ATOM 1459 N N . ASN A 1 193 ? -61.072 11.571 -24.142 1.00 35.16 186 ASN A N 1
ATOM 1460 C CA . ASN A 1 193 ? -60.114 12.692 -24.010 1.00 34.70 186 ASN A CA 1
ATOM 1461 C C . ASN A 1 193 ? -59.467 12.989 -25.360 1.00 34.07 186 ASN A C 1
ATOM 1462 O O . ASN A 1 193 ? -59.099 12.063 -26.095 1.00 34.02 186 ASN A O 1
ATOM 1467 N N . MET A 1 194 ? -59.310 14.270 -25.684 1.00 33.26 187 MET A N 1
ATOM 1468 C CA . MET A 1 194 ? -58.816 14.649 -27.011 1.00 32.71 187 MET A CA 1
ATOM 1469 C C . MET A 1 194 ? -57.575 15.600 -26.939 1.00 31.66 187 MET A C 1
ATOM 1470 O O . MET A 1 194 ? -57.627 16.732 -26.426 1.00 31.20 187 MET A O 1
ATOM 1475 N N . SER A 1 195 ? -56.469 15.075 -27.475 1.00 30.47 188 SER A N 1
ATOM 1476 C CA . SER A 1 195 ? -55.124 15.636 -27.396 1.00 29.40 188 SER A CA 1
ATOM 1477 C C . SER A 1 195 ? -54.868 16.679 -28.471 1.00 28.44 188 SER A C 1
ATOM 1478 O O . SER A 1 195 ? -55.788 17.045 -29.204 1.00 28.30 188 SER A O 1
ATOM 1481 N N . TRP A 1 196 ? -53.601 17.123 -28.557 1.00 27.46 189 TRP A N 1
ATOM 1482 C CA . TRP A 1 196 ? -53.046 17.982 -29.648 1.00 26.46 189 TRP A CA 1
ATOM 1483 C C . TRP A 1 196 ? -53.326 17.465 -31.050 1.00 26.63 189 TRP A C 1
ATOM 1484 O O . TRP A 1 196 ? -53.272 18.229 -32.022 1.00 26.17 189 TRP A O 1
ATOM 1495 N N . ILE A 1 197 ? -53.567 16.153 -31.133 1.00 26.99 190 ILE A N 1
ATOM 1496 C CA . ILE A 1 197 ? -53.774 15.427 -32.374 1.00 27.00 190 ILE A CA 1
ATOM 1497 C C . ILE A 1 197 ? -55.016 15.872 -33.083 1.00 27.39 190 ILE A C 1
ATOM 1498 O O . ILE A 1 197 ? -54.952 16.194 -34.261 1.00 27.65 190 ILE A O 1
ATOM 1503 N N . TRP A 1 198 ? -56.141 15.905 -32.370 1.00 27.92 191 TRP A N 1
ATOM 1504 C CA . TRP A 1 198 ? -57.458 15.978 -33.029 1.00 28.44 191 TRP A CA 1
ATOM 1505 C C . TRP A 1 198 ? -57.845 17.344 -33.560 1.00 28.86 191 TRP A C 1
ATOM 1506 O O . TRP A 1 198 ? -59.023 17.582 -33.843 1.00 29.02 191 TRP A O 1
ATOM 1517 N N . GLY A 1 199 ? -56.857 18.228 -33.708 1.00 29.35 192 GLY A N 1
ATOM 1518 C CA . GLY A 1 199 ? -57.041 19.499 -34.392 1.00 29.70 192 GLY A CA 1
ATOM 1519 C C . GLY A 1 199 ? -58.193 20.300 -33.824 1.00 29.98 192 GLY A C 1
ATOM 1520 O O . GLY A 1 199 ? -58.966 20.907 -34.573 1.00 30.19 192 GLY A O 1
ATOM 1521 N N . LYS A 1 200 ? -58.332 20.260 -32.500 1.00 30.16 193 LYS A N 1
ATOM 1522 C CA . LYS A 1 200 ? -59.189 21.193 -31.794 1.00 30.19 193 LYS A CA 1
ATOM 1523 C C . LYS A 1 200 ? -58.277 22.379 -31.457 1.00 30.37 193 LYS A C 1
ATOM 1524 O O . LYS A 1 200 ? -57.054 22.313 -31.671 1.00 30.09 193 LYS A O 1
ATOM 1530 N N . GLY A 1 201 ? -58.871 23.468 -30.979 1.00 30.55 194 GLY A N 1
ATOM 1531 C CA . GLY A 1 201 ? -58.112 24.676 -30.651 1.00 30.77 194 GLY A CA 1
ATOM 1532 C C . GLY A 1 201 ? -57.509 24.665 -29.254 1.00 30.93 194 GLY A C 1
ATOM 1533 O O . GLY A 1 201 ? -56.708 25.546 -28.916 1.00 30.81 194 GLY A O 1
ATOM 1534 N N . ASN A 1 202 ? -57.879 23.663 -28.447 1.00 31.09 195 ASN A N 1
ATOM 1535 C CA . ASN A 1 202 ? -57.469 23.596 -27.032 1.00 31.15 195 ASN A CA 1
ATOM 1536 C C . ASN A 1 202 ? -55.955 23.604 -26.779 1.00 30.86 195 ASN A C 1
ATOM 1537 O O . ASN A 1 202 ? -55.541 23.871 -25.659 1.00 30.83 195 ASN A O 1
ATOM 1542 N N . CYS A 1 203 ? -55.152 23.285 -27.800 1.00 30.54 196 CYS A N 1
ATOM 1543 C CA . CYS A 1 203 ? -53.693 23.443 -27.743 1.00 30.39 196 CYS A CA 1
ATOM 1544 C C . CYS A 1 203 ? -53.068 23.366 -29.136 1.00 30.32 196 CYS A C 1
ATOM 1545 O O . CYS A 1 203 ? -53.367 22.479 -29.924 1.00 30.01 196 CYS A O 1
ATOM 1548 N N . ARG A 1 204 ? -52.166 24.298 -29.406 1.00 30.49 197 ARG A N 1
ATOM 1549 C CA . ARG A 1 204 ? -51.838 24.693 -30.765 1.00 30.73 197 ARG A CA 1
ATOM 1550 C C . ARG A 1 204 ? -50.348 24.564 -31.054 1.00 30.29 197 ARG A C 1
ATOM 1551 O O . ARG A 1 204 ? -49.500 25.132 -30.350 1.00 30.14 197 ARG A O 1
ATOM 1559 N N . LEU A 1 205 ? -50.031 23.816 -32.102 1.00 29.79 198 LEU A N 1
ATOM 1560 C CA . LEU A 1 205 ? -48.658 23.694 -32.529 1.00 29.51 198 LEU A CA 1
ATOM 1561 C C . LEU A 1 205 ? -48.138 25.104 -32.715 1.00 29.41 198 LEU A C 1
ATOM 1562 O O . LEU A 1 205 ? -48.706 25.875 -33.481 1.00 29.65 198 LEU A O 1
ATOM 1567 N N . GLU A 1 206 ? -47.096 25.462 -31.979 1.00 29.21 199 GLU A N 1
ATOM 1568 C CA . GLU A 1 206 ? -46.524 26.793 -32.102 1.00 29.15 199 GLU A CA 1
ATOM 1569 C C . GLU A 1 206 ? -45.336 26.751 -33.047 1.00 29.13 199 GLU A C 1
ATOM 1570 O O . GLU A 1 206 ? -44.336 26.124 -32.749 1.00 29.28 199 GLU A O 1
ATOM 1576 N N . ARG A 1 207 ? -45.447 27.438 -34.175 1.00 29.16 200 ARG A N 1
ATOM 1577 C CA . ARG A 1 207 ? -44.384 27.463 -35.176 1.00 29.25 200 ARG A CA 1
ATOM 1578 C C . ARG A 1 207 ? -43.290 28.449 -34.794 1.00 28.61 200 ARG A C 1
ATOM 1579 O O . ARG A 1 207 ? -43.572 29.614 -34.482 1.00 28.74 200 ARG A O 1
ATOM 1587 N N . SER A 1 208 ? -42.046 27.976 -34.844 1.00 27.77 201 SER A N 1
ATOM 1588 C CA . SER A 1 208 ? -40.865 28.811 -34.581 1.00 26.88 201 SER A CA 1
ATOM 1589 C C . SER A 1 208 ? -40.646 29.898 -35.619 1.00 25.95 201 SER A C 1
ATOM 1590 O O . SER A 1 208 ? -40.610 29.649 -36.819 1.00 25.66 201 SER A O 1
ATOM 1593 N N . VAL A 1 209 ? -40.439 31.107 -35.129 1.00 25.24 202 VAL A N 1
ATOM 1594 C CA . VAL A 1 209 ? -40.212 32.261 -35.988 1.00 24.38 202 VAL A CA 1
ATOM 1595 C C . VAL A 1 209 ? -38.719 32.490 -36.186 1.00 24.14 202 VAL A C 1
ATOM 1596 O O . VAL A 1 209 ? -38.327 33.473 -36.790 1.00 24.52 202 VAL A O 1
ATOM 1600 N N . SER A 1 210 ? -37.887 31.581 -35.679 1.00 23.74 203 SER A N 1
ATOM 1601 C CA . SER A 1 210 ? -36.421 31.658 -35.856 1.00 23.47 203 SER A CA 1
ATOM 1602 C C . SER A 1 210 ? -35.980 31.724 -37.329 1.00 23.38 203 SER A C 1
ATOM 1603 O O . SER A 1 210 ? -34.987 32.366 -37.643 1.00 23.15 203 SER A O 1
ATOM 1606 N N . GLY A 1 211 ? -36.729 31.080 -38.224 1.00 23.49 204 GLY A N 1
ATOM 1607 C CA . GLY A 1 211 ? -36.350 31.001 -39.639 1.00 23.46 204 GLY A CA 1
ATOM 1608 C C . GLY A 1 211 ? -36.434 32.303 -40.409 1.00 23.41 204 GLY A C 1
ATOM 1609 O O . GLY A 1 211 ? -35.913 32.393 -41.514 1.00 23.48 204 GLY A O 1
ATOM 1610 N N . ASP A 1 212 ? -37.121 33.291 -39.837 1.00 23.29 205 ASP A N 1
ATOM 1611 C CA . ASP A 1 212 ? -37.195 34.640 -40.384 1.00 23.10 205 ASP A CA 1
ATOM 1612 C C . ASP A 1 212 ? -36.323 35.550 -39.543 1.00 22.54 205 ASP A C 1
ATOM 1613 O O . ASP A 1 212 ? -35.466 36.270 -40.069 1.00 22.66 205 ASP A O 1
ATOM 1618 N N . VAL A 1 213 ? -36.548 35.489 -38.231 1.00 21.90 206 VAL A N 1
ATOM 1619 C CA . VAL A 1 213 ? -35.955 36.420 -37.284 1.00 21.67 206 VAL A CA 1
ATOM 1620 C C . VAL A 1 213 ? -34.423 36.403 -37.398 1.00 21.91 206 VAL A C 1
ATOM 1621 O O . VAL A 1 213 ? -33.792 37.465 -37.581 1.00 22.37 206 VAL A O 1
ATOM 1625 N N . VAL A 1 214 ? -33.836 35.204 -37.319 1.00 21.64 207 VAL A N 1
ATOM 1626 C CA . VAL A 1 214 ? -32.381 35.043 -37.375 1.00 21.08 207 VAL A CA 1
ATOM 1627 C C . VAL A 1 214 ? -31.809 35.508 -38.719 1.00 21.14 207 VAL A C 1
ATOM 1628 O O . VAL A 1 214 ? -30.832 36.240 -38.748 1.00 21.31 207 VAL A O 1
ATOM 1632 N N . PRO A 1 215 ? -32.422 35.117 -39.837 1.00 21.32 208 PRO A N 1
ATOM 1633 C CA . PRO A 1 215 ? -31.920 35.716 -41.068 1.00 21.75 208 PRO A CA 1
ATOM 1634 C C . PRO A 1 215 ? -32.042 37.247 -41.123 1.00 22.07 208 PRO A C 1
ATOM 1635 O O . PRO A 1 215 ? -31.114 37.915 -41.592 1.00 21.83 208 PRO A O 1
ATOM 1639 N N . LYS A 1 216 ? -33.161 37.800 -40.652 1.00 22.43 209 LYS A N 1
ATOM 1640 C CA . LYS A 1 216 ? -33.285 39.262 -40.610 1.00 22.80 209 LYS A CA 1
ATOM 1641 C C . LYS A 1 216 ? -32.271 39.928 -39.664 1.00 22.59 209 LYS A C 1
ATOM 1642 O O . LYS A 1 216 ? -31.902 41.088 -39.885 1.00 22.48 209 LYS A O 1
ATOM 1648 N N . ALA A 1 217 ? -31.837 39.223 -38.621 1.00 22.22 210 ALA A N 1
ATOM 1649 C CA . ALA A 1 217 ? -30.795 39.765 -37.751 1.00 22.32 210 ALA A CA 1
ATOM 1650 C C . ALA A 1 217 ? -29.429 39.784 -38.445 1.00 22.44 210 ALA A C 1
ATOM 1651 O O . ALA A 1 217 ? -28.663 40.738 -38.260 1.00 22.48 210 ALA A O 1
ATOM 1653 N N . ILE A 1 218 ? -29.120 38.758 -39.249 1.00 22.19 211 ILE A N 1
ATOM 1654 C CA . ILE A 1 218 ? -27.862 38.761 -40.018 1.00 21.84 211 ILE A CA 1
ATOM 1655 C C . ILE A 1 218 ? -27.898 39.857 -41.072 1.00 21.90 211 ILE A C 1
ATOM 1656 O O . ILE A 1 218 ? -26.953 40.633 -41.202 1.00 21.78 211 ILE A O 1
ATOM 1661 N N . ALA A 1 219 ? -29.003 39.904 -41.816 1.00 22.18 212 ALA A N 1
ATOM 1662 C CA . ALA A 1 219 ? -29.262 40.960 -42.797 1.00 22.35 212 ALA A CA 1
ATOM 1663 C C . ALA A 1 219 ? -29.125 42.341 -42.172 1.00 22.62 212 ALA A C 1
ATOM 1664 O O . ALA A 1 219 ? -28.508 43.229 -42.757 1.00 23.20 212 ALA A O 1
ATOM 1666 N N . ASP A 1 220 ? -29.678 42.511 -40.975 1.00 22.68 213 ASP A N 1
ATOM 1667 C CA . ASP A 1 220 ? -29.603 43.785 -40.276 1.00 22.87 213 ASP A CA 1
ATOM 1668 C C . ASP A 1 220 ? -28.240 44.172 -39.736 1.00 23.17 213 ASP A C 1
ATOM 1669 O O . ASP A 1 220 ? -27.952 45.372 -39.630 1.00 23.86 213 ASP A O 1
ATOM 1674 N N . ALA A 1 221 ? -27.417 43.197 -39.354 1.00 23.05 214 ALA A N 1
ATOM 1675 C CA . ALA A 1 221 ? -26.064 43.524 -38.921 1.00 22.84 214 ALA A CA 1
ATOM 1676 C C . ALA A 1 221 ? -25.270 43.972 -40.135 1.00 22.98 214 ALA A C 1
ATOM 1677 O O . ALA A 1 221 ? -24.434 44.869 -40.031 1.00 23.47 214 ALA A O 1
ATOM 1679 N N . VAL A 1 222 ? -25.528 43.382 -41.296 1.00 22.90 215 VAL A N 1
ATOM 1680 C CA . VAL A 1 222 ? -24.719 43.735 -42.446 1.00 23.14 215 VAL A CA 1
ATOM 1681 C C . VAL A 1 222 ? -24.943 45.191 -42.786 1.00 23.64 215 VAL A C 1
ATOM 1682 O O . VAL A 1 222 ? -23.985 45.920 -43.079 1.00 23.45 215 VAL A O 1
ATOM 1686 N N . ARG A 1 223 ? -26.203 45.627 -42.725 1.00 24.24 216 ARG A N 1
ATOM 1687 C CA . ARG A 1 223 ? -26.511 47.052 -42.937 1.00 24.66 216 ARG A CA 1
ATOM 1688 C C . ARG A 1 223 ? -25.801 47.903 -41.905 1.00 24.12 216 ARG A C 1
ATOM 1689 O O . ARG A 1 223 ? -25.191 48.906 -42.262 1.00 24.37 216 ARG A O 1
ATOM 1697 N N . ALA A 1 224 ? -25.909 47.503 -40.634 1.00 23.41 217 ALA A N 1
ATOM 1698 C CA . ALA A 1 224 ? -25.248 48.192 -39.534 1.00 22.80 217 ALA A CA 1
ATOM 1699 C C . ALA A 1 224 ? -23.770 48.285 -39.831 1.00 22.60 217 ALA A C 1
ATOM 1700 O O . ALA A 1 224 ? -23.148 49.320 -39.604 1.00 22.53 217 ALA A O 1
ATOM 1702 N N . TRP A 1 225 ? -23.221 47.216 -40.391 1.00 22.55 218 TRP A N 1
ATOM 1703 C CA . TRP A 1 225 ? -21.844 47.242 -40.834 1.00 22.73 218 TRP A CA 1
ATOM 1704 C C . TRP A 1 225 ? -21.606 48.295 -41.935 1.00 22.56 218 TRP A C 1
ATOM 1705 O O . TRP A 1 225 ? -20.684 49.094 -41.835 1.00 22.20 218 TRP A O 1
ATOM 1716 N N . VAL A 1 226 ? -22.433 48.295 -42.976 1.00 22.69 219 VAL A N 1
ATOM 1717 C CA . VAL A 1 226 ? -22.202 49.190 -44.124 1.00 22.64 219 VAL A CA 1
ATOM 1718 C C . VAL A 1 226 ? -22.369 50.651 -43.768 1.00 23.08 219 VAL A C 1
ATOM 1719 O O . VAL A 1 226 ? -21.523 51.472 -44.133 1.00 23.43 219 VAL A O 1
ATOM 1723 N N . GLU A 1 227 ? -23.446 50.969 -43.053 1.00 23.47 220 GLU A N 1
ATOM 1724 C CA . GLU A 1 227 ? -23.706 52.344 -42.626 1.00 23.84 220 GLU A CA 1
ATOM 1725 C C . GLU A 1 227 ? -22.560 52.875 -41.800 1.00 23.76 220 GLU A C 1
ATOM 1726 O O . GLU A 1 227 ? -22.043 53.943 -42.110 1.00 23.94 220 GLU A O 1
ATOM 1732 N N . GLN A 1 228 ? -22.142 52.126 -40.781 1.00 23.68 221 GLN A N 1
ATOM 1733 C CA . GLN A 1 228 ? -21.040 52.570 -39.931 1.00 23.98 221 GLN A CA 1
ATOM 1734 C C . GLN A 1 228 ? -19.731 52.805 -40.691 1.00 24.92 221 GLN A C 1
ATOM 1735 O O . GLN A 1 228 ? -19.040 53.778 -40.444 1.00 24.44 221 GLN A O 1
ATOM 1741 N N . GLN A 1 229 ? -19.393 51.907 -41.606 1.00 26.74 222 GLN A N 1
ATOM 1742 C CA . GLN A 1 229 ? -18.099 51.955 -42.285 1.00 28.33 222 GLN A CA 1
ATOM 1743 C C . GLN A 1 229 ? -18.136 52.791 -43.555 1.00 29.51 222 GLN A C 1
ATOM 1744 O O . GLN A 1 229 ? -17.267 52.636 -44.411 1.00 29.90 222 GLN A O 1
ATOM 1750 N N . LYS A 1 230 ? -19.140 53.654 -43.703 1.00 30.87 223 LYS A N 1
ATOM 1751 C CA . LYS A 1 230 ? -19.137 54.657 -44.770 1.00 31.98 223 LYS A CA 1
ATOM 1752 C C . LYS A 1 230 ? -18.883 54.033 -46.141 1.00 32.76 223 LYS A C 1
ATOM 1753 O O . LYS A 1 230 ? -18.344 54.692 -47.030 1.00 32.91 223 LYS A O 1
ATOM 1759 N N . PHE A 1 231 ? -19.292 52.780 -46.311 1.00 33.65 224 PHE A N 1
ATOM 1760 C CA . PHE A 1 231 ? -18.749 51.917 -47.364 1.00 34.65 224 PHE A CA 1
ATOM 1761 C C . PHE A 1 231 ? -18.463 52.628 -48.706 1.00 35.54 224 PHE A C 1
ATOM 1762 O O . PHE A 1 231 ? -17.419 52.391 -49.308 1.00 35.57 224 PHE A O 1
ATOM 1770 N N . ALA A 1 232 ? -19.354 53.511 -49.156 1.00 36.71 225 ALA A N 1
ATOM 1771 C CA . ALA A 1 232 ? -19.125 54.268 -50.403 1.00 37.65 225 ALA A CA 1
ATOM 1772 C C . ALA A 1 232 ? -17.855 55.126 -50.349 1.00 38.69 225 ALA A C 1
ATOM 1773 O O . ALA A 1 232 ? -17.171 55.294 -51.363 1.00 39.20 225 ALA A O 1
ATOM 1775 N N . SER A 1 233 ? -17.552 55.677 -49.176 1.00 39.60 226 SER A N 1
ATOM 1776 C CA . SER A 1 233 ? -16.316 56.420 -48.981 1.00 40.42 226 SER A CA 1
ATOM 1777 C C . SER A 1 233 ? -15.124 55.473 -49.090 1.00 41.04 226 SER A C 1
ATOM 1778 O O . SER A 1 233 ? -14.143 55.778 -49.756 1.00 41.12 226 SER A O 1
ATOM 1781 N N . LEU A 1 234 ? -15.229 54.314 -48.449 1.00 41.96 227 LEU A N 1
ATOM 1782 C CA . LEU A 1 234 ? -14.141 53.329 -48.427 1.00 42.74 227 LEU A CA 1
ATOM 1783 C C . LEU A 1 234 ? -13.762 52.766 -49.809 1.00 43.41 227 LEU A C 1
ATOM 1784 O O . LEU A 1 234 ? -12.638 52.299 -50.001 1.00 43.37 227 LEU A O 1
ATOM 1789 N N . ARG A 1 235 ? -14.698 52.796 -50.756 1.00 44.25 228 ARG A N 1
ATOM 1790 C CA . ARG A 1 235 ? -14.426 52.335 -52.117 1.00 44.92 228 ARG A CA 1
ATOM 1791 C C . ARG A 1 235 ? -13.654 53.397 -52.894 1.00 45.22 228 ARG A C 1
ATOM 1792 O O . ARG A 1 235 ? -12.641 53.083 -53.518 1.00 45.41 228 ARG A O 1
ATOM 1800 N N . ALA A 1 236 ? -14.121 54.648 -52.833 1.00 45.54 229 ALA A N 1
ATOM 1801 C CA . ALA A 1 236 ? -13.383 55.805 -53.393 1.00 45.82 229 ALA A CA 1
ATOM 1802 C C . ALA A 1 236 ? -12.005 56.014 -52.729 1.00 45.99 229 ALA A C 1
ATOM 1803 O O . ALA A 1 236 ? -11.100 56.613 -53.321 1.00 45.92 229 ALA A O 1
ATOM 1805 N N . SER A 1 237 ? -11.880 55.533 -51.491 1.00 46.16 230 SER A N 1
ATOM 1806 C CA . SER A 1 237 ? -10.615 55.496 -50.757 1.00 46.25 230 SER A CA 1
ATOM 1807 C C . SER A 1 237 ? -9.714 54.376 -51.310 1.00 46.22 230 SER A C 1
ATOM 1808 O O . SER A 1 237 ? -8.519 54.589 -51.544 1.00 46.41 230 SER A O 1
ATOM 1811 N N . TRP A 1 238 ? -10.312 53.209 -51.557 1.00 46.10 231 TRP A N 1
ATOM 1812 C CA . TRP A 1 238 ? -9.576 51.940 -51.698 1.00 46.02 231 TRP A CA 1
ATOM 1813 C C . TRP A 1 238 ? -8.488 51.900 -52.767 1.00 45.77 231 TRP A C 1
ATOM 1814 O O . TRP A 1 238 ? -7.394 51.397 -52.506 1.00 45.51 231 TRP A O 1
ATOM 1819 N N . GLU A 1 239 ? -8.782 52.412 -53.962 1.00 45.61 232 GLU A N 1
ATOM 1820 C CA . GLU A 1 239 ? -7.821 52.345 -55.080 1.00 45.58 232 GLU A CA 1
ATOM 1821 C C . GLU A 1 239 ? -6.473 53.079 -54.826 1.00 45.28 232 GLU A C 1
ATOM 1822 O O . GLU A 1 239 ? -5.565 53.020 -55.658 1.00 45.06 232 GLU A O 1
ATOM 1828 N N . GLN A 1 240 ? -6.357 53.766 -53.687 1.00 45.01 233 GLN A N 1
ATOM 1829 C CA . GLN A 1 240 ? -5.061 54.135 -53.128 1.00 44.85 233 GLN A CA 1
ATOM 1830 C C . GLN A 1 240 ? -4.604 53.059 -52.138 1.00 44.66 233 GLN A C 1
ATOM 1831 O O . GLN A 1 240 ? -3.741 52.237 -52.440 1.00 44.32 233 GLN A O 1
ATOM 1837 N N . VAL A 1 256 ? -10.345 45.141 -57.574 1.00 25.69 249 VAL A N 1
ATOM 1838 C CA . VAL A 1 256 ? -11.713 45.634 -57.736 1.00 25.64 249 VAL A CA 1
ATOM 1839 C C . VAL A 1 256 ? -12.629 44.919 -56.725 1.00 25.40 249 VAL A C 1
ATOM 1840 O O . VAL A 1 256 ? -12.780 43.687 -56.756 1.00 25.14 249 VAL A O 1
ATOM 1844 N N . LEU A 1 257 ? -13.204 45.718 -55.822 1.00 25.21 250 LEU A N 1
ATOM 1845 C CA . LEU A 1 257 ? -13.966 45.221 -54.678 1.00 25.06 250 LEU A CA 1
ATOM 1846 C C . LEU A 1 257 ? -15.410 45.056 -55.049 1.00 25.20 250 LEU A C 1
ATOM 1847 O O . LEU A 1 257 ? -15.916 45.754 -55.920 1.00 25.65 250 LEU A O 1
ATOM 1852 N N . ASP A 1 258 ? -16.081 44.153 -54.353 1.00 25.16 251 ASP A N 1
ATOM 1853 C CA . ASP A 1 258 ? -17.510 43.968 -54.533 1.00 25.17 251 ASP A CA 1
ATOM 1854 C C . ASP A 1 258 ? -18.221 45.185 -53.946 1.00 24.98 251 ASP A C 1
ATOM 1855 O O . ASP A 1 258 ? -17.835 45.677 -52.886 1.00 25.08 251 ASP A O 1
ATOM 1860 N N . THR A 1 259 ? -19.248 45.671 -54.639 1.00 24.70 252 THR A N 1
ATOM 1861 C CA . THR A 1 259 ? -19.923 46.913 -54.237 1.00 24.47 252 THR A CA 1
ATOM 1862 C C . THR A 1 259 ? -20.859 46.737 -53.023 1.00 24.55 252 THR A C 1
ATOM 1863 O O . THR A 1 259 ? -21.419 47.716 -52.502 1.00 24.59 252 THR A O 1
ATOM 1867 N N . ALA A 1 260 ? -21.037 45.489 -52.594 1.00 24.44 253 ALA A N 1
ATOM 1868 C CA . ALA A 1 260 ? -21.686 45.184 -51.331 1.00 24.26 253 ALA A CA 1
ATOM 1869 C C . ALA A 1 260 ? -20.874 44.068 -50.711 1.00 24.23 253 ALA A C 1
ATOM 1870 O O . ALA A 1 260 ? -20.112 43.410 -51.422 1.00 24.12 253 ALA A O 1
ATOM 1872 N N . PRO A 1 261 ? -21.038 43.850 -49.389 1.00 24.18 254 PRO A N 1
ATOM 1873 C CA . PRO A 1 261 ? -20.220 42.940 -48.637 1.00 23.97 254 PRO A CA 1
ATOM 1874 C C . PRO A 1 261 ? -20.844 41.556 -48.623 1.00 23.91 254 PRO A C 1
ATOM 1875 O O . PRO A 1 261 ? -21.786 41.299 -49.354 1.00 23.82 254 PRO A O 1
ATOM 1879 N N . VAL A 1 262 ? -20.317 40.684 -47.778 1.00 24.23 255 VAL A N 1
ATOM 1880 C CA . VAL A 1 262 ? -20.695 39.288 -47.754 1.00 24.43 255 VAL A CA 1
ATOM 1881 C C . VAL A 1 262 ? -20.866 38.841 -46.306 1.00 24.68 255 VAL A C 1
ATOM 1882 O O . VAL A 1 262 ? -20.361 39.489 -45.386 1.00 24.77 255 VAL A O 1
ATOM 1886 N N . VAL A 1 263 ? -21.625 37.764 -46.112 1.00 24.71 256 VAL A N 1
ATOM 1887 C CA . VAL A 1 263 ? -21.654 37.064 -44.842 1.00 24.53 256 VAL A CA 1
ATOM 1888 C C . VAL A 1 263 ? -20.687 35.900 -45.007 1.00 24.93 256 VAL A C 1
ATOM 1889 O O . VAL A 1 263 ? -20.991 34.950 -45.739 1.00 25.76 256 VAL A O 1
ATOM 1893 N N . LEU A 1 264 ? -19.518 35.987 -44.369 1.00 24.69 257 LEU A N 1
ATOM 1894 C CA . LEU A 1 264 ? -18.592 34.843 -44.273 1.00 24.56 257 LEU A CA 1
ATOM 1895 C C . LEU A 1 264 ? -19.057 33.861 -43.202 1.00 24.37 257 LEU A C 1
ATOM 1896 O O . LEU A 1 264 ? -19.026 34.173 -42.023 1.00 24.12 257 LEU A O 1
ATOM 1901 N N . VAL A 1 265 ? -19.483 32.675 -43.598 1.00 24.50 258 VAL A N 1
ATOM 1902 C CA . VAL A 1 265 ? -19.890 31.685 -42.616 1.00 24.92 258 VAL A CA 1
ATOM 1903 C C . VAL A 1 265 ? -18.691 30.795 -42.364 1.00 25.37 258 VAL A C 1
ATOM 1904 O O . VAL A 1 265 ? -18.266 30.066 -43.258 1.00 25.31 258 VAL A O 1
ATOM 1908 N N . VAL A 1 266 ? -18.137 30.878 -41.154 1.00 26.00 259 VAL A N 1
ATOM 1909 C CA . VAL A 1 266 ? -16.946 30.114 -40.791 1.00 26.41 259 VAL A CA 1
ATOM 1910 C C . VAL A 1 266 ? -17.374 28.710 -40.428 1.00 26.86 259 VAL A C 1
ATOM 1911 O O . VAL A 1 266 ? -17.929 28.477 -39.354 1.00 26.65 259 VAL A O 1
ATOM 1915 N N . VAL A 1 267 ? -17.086 27.776 -41.323 1.00 27.84 260 VAL A N 1
ATOM 1916 C CA . VAL A 1 267 ? -17.623 26.412 -41.260 1.00 28.69 260 VAL A CA 1
ATOM 1917 C C . VAL A 1 267 ? -16.610 25.344 -40.736 1.00 29.64 260 VAL A C 1
ATOM 1918 O O . VAL A 1 267 ? -15.387 25.524 -40.841 1.00 29.33 260 VAL A O 1
ATOM 1922 N N . GLN A 1 268 ? -17.126 24.255 -40.158 1.00 30.85 261 GLN A N 1
ATOM 1923 C CA . GLN A 1 268 ? -16.278 23.145 -39.671 1.00 32.07 261 GLN A CA 1
ATOM 1924 C C . GLN A 1 268 ? -15.716 22.348 -40.837 1.00 33.33 261 GLN A C 1
ATOM 1925 O O . GLN A 1 268 ? -16.231 22.451 -41.951 1.00 33.62 261 GLN A O 1
ATOM 1931 N N . GLU A 1 269 ? -14.692 21.532 -40.561 1.00 34.84 262 GLU A N 1
ATOM 1932 C CA . GLU A 1 269 ? -13.934 20.787 -41.593 1.00 36.11 262 GLU A CA 1
ATOM 1933 C C . GLU A 1 269 ? -14.828 19.946 -42.535 1.00 37.02 262 GLU A C 1
ATOM 1934 O O . GLU A 1 269 ? -14.759 20.085 -43.771 1.00 37.06 262 GLU A O 1
ATOM 1940 N N . ASN A 1 270 ? -15.645 19.069 -41.947 1.00 38.02 263 ASN A N 1
ATOM 1941 C CA . ASN A 1 270 ? -16.776 18.454 -42.654 1.00 38.99 263 ASN A CA 1
ATOM 1942 C C . ASN A 1 270 ? -18.071 18.940 -42.006 1.00 39.72 263 ASN A C 1
ATOM 1943 O O . ASN A 1 270 ? -18.024 19.787 -41.109 1.00 40.39 263 ASN A O 1
ATOM 1948 N N . GLU A 1 271 ? -19.223 18.450 -42.457 1.00 40.03 264 GLU A N 1
ATOM 1949 C CA . GLU A 1 271 ? -20.484 18.796 -41.804 1.00 40.20 264 GLU A CA 1
ATOM 1950 C C . GLU A 1 271 ? -21.643 18.077 -42.451 1.00 40.26 264 GLU A C 1
ATOM 1951 O O . GLU A 1 271 ? -21.677 17.925 -43.671 1.00 40.22 264 GLU A O 1
ATOM 1957 N N . ARG A 1 272 ? -22.591 17.646 -41.618 1.00 40.43 265 ARG A N 1
ATOM 1958 C CA . ARG A 1 272 ? -23.821 16.942 -42.054 1.00 40.15 265 ARG A CA 1
ATOM 1959 C C . ARG A 1 272 ? -25.066 17.805 -41.843 1.00 39.70 265 ARG A C 1
ATOM 1960 O O . ARG A 1 272 ? -26.089 17.580 -42.472 1.00 39.30 265 ARG A O 1
ATOM 1968 N N . ASN A 1 273 ? -24.943 18.786 -40.946 1.00 39.68 266 ASN A N 1
ATOM 1969 C CA . ASN A 1 273 ? -26.024 19.692 -40.503 1.00 39.57 266 ASN A CA 1
ATOM 1970 C C . ASN A 1 273 ? -26.182 20.922 -41.413 1.00 38.49 266 ASN A C 1
ATOM 1971 O O . ASN A 1 273 ? -26.490 22.038 -40.957 1.00 38.35 266 ASN A O 1
ATOM 1976 N N . THR A 1 274 ? -25.969 20.713 -42.703 1.00 36.97 267 THR A N 1
ATOM 1977 C CA . THR A 1 274 ? -25.956 21.814 -43.624 1.00 35.83 267 THR A CA 1
ATOM 1978 C C . THR A 1 274 ? -27.368 22.220 -44.024 1.00 34.73 267 THR A C 1
ATOM 1979 O O . THR A 1 274 ? -27.566 23.307 -44.545 1.00 34.74 267 THR A O 1
ATOM 1983 N N . ALA A 1 275 ? -28.357 21.380 -43.755 1.00 33.59 268 ALA A N 1
ATOM 1984 C CA . ALA A 1 275 ? -29.741 21.798 -43.964 1.00 32.86 268 ALA A CA 1
ATOM 1985 C C . ALA A 1 275 ? -30.036 23.030 -43.116 1.00 31.95 268 ALA A C 1
ATOM 1986 O O . ALA A 1 275 ? -30.604 23.997 -43.604 1.00 31.51 268 ALA A O 1
ATOM 1988 N N . ASP A 1 276 ? -29.633 22.996 -41.848 1.00 31.14 269 ASP A N 1
ATOM 1989 C CA . ASP A 1 276 ? -29.900 24.114 -40.960 1.00 30.49 269 ASP A CA 1
ATOM 1990 C C . ASP A 1 276 ? -29.289 25.348 -41.592 1.00 29.79 269 ASP A C 1
ATOM 1991 O O . ASP A 1 276 ? -30.001 26.283 -41.961 1.00 29.97 269 ASP A O 1
ATOM 1996 N N . GLN A 1 277 ? -27.973 25.329 -41.758 1.00 28.75 270 GLN A N 1
ATOM 1997 C CA . GLN A 1 277 ? -27.259 26.479 -42.308 1.00 27.83 270 GLN A CA 1
ATOM 1998 C C . GLN A 1 277 ? -27.993 27.101 -43.498 1.00 26.41 270 GLN A C 1
ATOM 1999 O O . GLN A 1 277 ? -28.324 28.289 -43.479 1.00 26.03 270 GLN A O 1
ATOM 2005 N N . TYR A 1 278 ? -28.261 26.286 -44.514 1.00 24.71 271 TYR A N 1
ATOM 2006 C CA . TYR A 1 278 ? -28.879 26.778 -45.739 1.00 23.61 271 TYR A CA 1
ATOM 2007 C C . TYR A 1 278 ? -30.313 27.252 -45.538 1.00 23.13 271 TYR A C 1
ATOM 2008 O O . TYR A 1 278 ? -30.729 28.209 -46.166 1.00 22.98 271 TYR A O 1
ATOM 2017 N N . ALA A 1 279 ? -31.075 26.592 -44.674 1.00 22.67 272 ALA A N 1
ATOM 2018 C CA . ALA A 1 279 ? -32.377 27.121 -44.306 1.00 22.39 272 ALA A CA 1
ATOM 2019 C C . ALA A 1 279 ? -32.195 28.594 -43.918 1.00 22.40 272 ALA A C 1
ATOM 2020 O O . ALA A 1 279 ? -32.844 29.481 -44.464 1.00 22.55 272 ALA A O 1
ATOM 2022 N N . LEU A 1 280 ? -31.279 28.864 -43.004 1.00 22.49 273 LEU A N 1
ATOM 2023 C CA . LEU A 1 280 ? -31.081 30.225 -42.573 1.00 22.49 273 LEU A CA 1
ATOM 2024 C C . LEU A 1 280 ? -30.488 31.051 -43.709 1.00 23.20 273 LEU A C 1
ATOM 2025 O O . LEU A 1 280 ? -31.023 32.118 -44.038 1.00 23.65 273 LEU A O 1
ATOM 2030 N N . LEU A 1 281 ? -29.424 30.552 -44.337 1.00 23.78 274 LEU A N 1
ATOM 2031 C CA . LEU A 1 281 ? -28.676 31.353 -45.326 1.00 24.15 274 LEU A CA 1
ATOM 2032 C C . LEU A 1 281 ? -29.414 31.622 -46.655 1.00 24.93 274 LEU A C 1
ATOM 2033 O O . LEU A 1 281 ? -29.214 32.671 -47.275 1.00 25.41 274 LEU A O 1
ATOM 2038 N N . MET A 1 282 ? -30.278 30.709 -47.087 1.00 25.57 275 MET A N 1
ATOM 2039 C CA . MET A 1 282 ? -31.051 30.952 -48.294 1.00 26.10 275 MET A CA 1
ATOM 2040 C C . MET A 1 282 ? -31.961 32.161 -48.136 1.00 26.69 275 MET A C 1
ATOM 2041 O O . MET A 1 282 ? -32.308 32.785 -49.123 1.00 26.92 275 MET A O 1
ATOM 2046 N N . ARG A 1 283 ? -32.357 32.504 -46.916 1.00 27.52 276 ARG A N 1
ATOM 2047 C CA . ARG A 1 283 ? -33.199 33.694 -46.719 1.00 28.46 276 ARG A CA 1
ATOM 2048 C C . ARG A 1 283 ? -32.368 34.955 -46.857 1.00 28.34 276 ARG A C 1
ATOM 2049 O O . ARG A 1 283 ? -32.809 35.963 -47.431 1.00 28.36 276 ARG A O 1
ATOM 2057 N N . VAL A 1 284 ? -31.158 34.893 -46.319 1.00 28.13 277 VAL A N 1
ATOM 2058 C CA . VAL A 1 284 ? -30.250 36.007 -46.407 1.00 27.90 277 VAL A CA 1
ATOM 2059 C C . VAL A 1 284 ? -29.998 36.338 -47.883 1.00 27.85 277 VAL A C 1
ATOM 2060 O O . VAL A 1 284 ? -30.021 37.516 -48.273 1.00 27.92 277 VAL A O 1
ATOM 2064 N N . LEU A 1 285 ? -29.782 35.307 -48.707 1.00 27.41 278 LEU A N 1
ATOM 2065 C CA . LEU A 1 285 ? -29.543 35.531 -50.135 1.00 27.06 278 LEU A CA 1
ATOM 2066 C C . LEU A 1 285 ? -30.827 35.933 -50.834 1.00 27.17 278 LEU A C 1
ATOM 2067 O O . LEU A 1 285 ? -30.872 36.971 -51.476 1.00 27.52 278 LEU A O 1
ATOM 2072 N N . GLU A 1 286 ? -31.867 35.117 -50.696 1.00 26.95 279 GLU A N 1
ATOM 2073 C CA . GLU A 1 286 ? -33.049 35.254 -51.530 1.00 26.92 279 GLU A CA 1
ATOM 2074 C C . GLU A 1 286 ? -33.988 36.377 -51.099 1.00 26.77 279 GLU A C 1
ATOM 2075 O O . GLU A 1 286 ? -34.462 37.146 -51.930 1.00 26.52 279 GLU A O 1
ATOM 2081 N N . GLU A 1 287 ? -34.273 36.466 -49.810 1.00 26.90 280 GLU A N 1
ATOM 2082 C CA . GLU A 1 287 ? -35.165 37.512 -49.318 1.00 27.24 280 GLU A CA 1
ATOM 2083 C C . GLU A 1 287 ? -34.392 38.800 -49.032 1.00 27.27 280 GLU A C 1
ATOM 2084 O O . GLU A 1 287 ? -34.782 39.872 -49.490 1.00 27.11 280 GLU A O 1
ATOM 2090 N N . HIS A 1 288 ? -33.287 38.681 -48.301 1.00 27.37 281 HIS A N 1
ATOM 2091 C CA . HIS A 1 288 ? -32.493 39.844 -47.905 1.00 27.75 281 HIS A CA 1
ATOM 2092 C C . HIS A 1 288 ? -31.399 40.305 -48.887 1.00 27.66 281 HIS A C 1
ATOM 2093 O O . HIS A 1 288 ? -30.650 41.248 -48.582 1.00 27.90 281 HIS A O 1
ATOM 2100 N N . ARG A 1 289 ? -31.299 39.646 -50.041 1.00 27.24 282 ARG A N 1
ATOM 2101 C CA . ARG A 1 289 ? -30.416 40.079 -51.134 1.00 26.93 282 ARG A CA 1
ATOM 2102 C C . ARG A 1 289 ? -28.926 40.190 -50.769 1.00 26.28 282 ARG A C 1
ATOM 2103 O O . ARG A 1 289 ? -28.247 41.088 -51.265 1.00 26.05 282 ARG A O 1
ATOM 2111 N N . ILE A 1 290 ? -28.421 39.276 -49.933 1.00 25.56 283 ILE A N 1
ATOM 2112 C CA . ILE A 1 290 ? -27.027 39.337 -49.438 1.00 25.15 283 ILE A CA 1
ATOM 2113 C C . ILE A 1 290 ? -26.265 38.037 -49.638 1.00 24.44 283 ILE A C 1
ATOM 2114 O O . ILE A 1 290 ? -26.704 37.011 -49.157 1.00 24.84 283 ILE A O 1
ATOM 2119 N N . ARG A 1 291 ? -25.111 38.051 -50.294 1.00 23.52 284 ARG A N 1
ATOM 2120 C CA . ARG A 1 291 ? -24.402 36.784 -50.500 1.00 22.88 284 ARG A CA 1
ATOM 2121 C C . ARG A 1 291 ? -23.816 36.292 -49.191 1.00 22.83 284 ARG A C 1
ATOM 2122 O O . ARG A 1 291 ? -23.647 37.051 -48.233 1.00 23.08 284 ARG A O 1
ATOM 2130 N N . PHE A 1 292 ? -23.501 35.007 -49.170 1.00 22.48 285 PHE A N 1
ATOM 2131 C CA . PHE A 1 292 ? -22.800 34.391 -48.068 1.00 21.96 285 PHE A CA 1
ATOM 2132 C C . PHE A 1 292 ? -21.813 33.440 -48.695 1.00 22.18 285 PHE A C 1
ATOM 2133 O O . PHE A 1 292 ? -22.107 32.862 -49.735 1.00 22.18 285 PHE A O 1
ATOM 2141 N N . ILE A 1 293 ? -20.643 33.287 -48.088 1.00 22.47 286 ILE A N 1
ATOM 2142 C CA . ILE A 1 293 ? -19.613 32.378 -48.608 1.00 22.65 286 ILE A CA 1
ATOM 2143 C C . ILE A 1 293 ? -19.104 31.547 -47.443 1.00 23.03 286 ILE A C 1
ATOM 2144 O O . ILE A 1 293 ? -19.143 32.019 -46.300 1.00 23.26 286 ILE A O 1
ATOM 2149 N N . PHE A 1 294 ? -18.637 30.327 -47.726 1.00 23.24 287 PHE A N 1
ATOM 2150 C CA . PHE A 1 294 ? -18.271 29.379 -46.674 1.00 23.58 287 PHE A CA 1
ATOM 2151 C C . PHE A 1 294 ? -16.788 29.161 -46.626 1.00 23.84 287 PHE A C 1
ATOM 2152 O O . PHE A 1 294 ? -16.181 28.930 -47.662 1.00 23.99 287 PHE A O 1
ATOM 2160 N N . ARG A 1 295 ? -16.218 29.172 -45.422 1.00 24.26 288 ARG A N 1
ATOM 2161 C CA . ARG A 1 295 ? -14.771 29.026 -45.245 1.00 24.51 288 ARG A CA 1
ATOM 2162 C C . ARG A 1 295 ? -14.392 28.360 -43.931 1.00 24.98 288 ARG A C 1
ATOM 2163 O O . ARG A 1 295 ? -14.955 28.683 -42.878 1.00 24.66 288 ARG A O 1
ATOM 2171 N N . THR A 1 296 ? -13.411 27.458 -44.006 1.00 25.72 289 THR A N 1
ATOM 2172 C CA . THR A 1 296 ? -12.791 26.861 -42.822 1.00 26.26 289 THR A CA 1
ATOM 2173 C C . THR A 1 296 ? -11.806 27.866 -42.229 1.00 26.96 289 THR A C 1
ATOM 2174 O O . THR A 1 296 ? -11.378 28.808 -42.906 1.00 26.97 289 THR A O 1
ATOM 2178 N N . LEU A 1 297 ? -11.456 27.673 -40.959 1.00 27.69 290 LEU A N 1
ATOM 2179 C CA . LEU A 1 297 ? -10.441 28.507 -40.327 1.00 28.17 290 LEU A CA 1
ATOM 2180 C C . LEU A 1 297 ? -9.064 28.328 -40.990 1.00 28.72 290 LEU A C 1
ATOM 2181 O O . LEU A 1 297 ? -8.236 29.232 -40.934 1.00 29.18 290 LEU A O 1
ATOM 2186 N N . GLN A 1 298 ? -8.812 27.176 -41.609 1.00 28.99 291 GLN A N 1
ATOM 2187 C CA . GLN A 1 298 ? -7.516 26.921 -42.238 1.00 29.15 291 GLN A CA 1
ATOM 2188 C C . GLN A 1 298 ? -7.456 27.623 -43.584 1.00 29.29 291 GLN A C 1
ATOM 2189 O O . GLN A 1 298 ? -6.446 28.245 -43.913 1.00 29.20 291 GLN A O 1
ATOM 2195 N N . GLU A 1 299 ? -8.543 27.518 -44.352 1.00 29.66 292 GLU A N 1
ATOM 2196 C CA . GLU A 1 299 ? -8.694 28.234 -45.640 1.00 30.05 292 GLU A CA 1
ATOM 2197 C C . GLU A 1 299 ? -8.544 29.758 -45.476 1.00 30.12 292 GLU A C 1
ATOM 2198 O O . GLU A 1 299 ? -8.010 30.448 -46.347 1.00 30.07 292 GLU A O 1
ATOM 2204 N N . LEU A 1 300 ? -9.028 30.268 -44.351 1.00 30.22 293 LEU A N 1
ATOM 2205 C CA . LEU A 1 300 ? -8.955 31.679 -44.064 1.00 30.29 293 LEU A CA 1
ATOM 2206 C C . LEU A 1 300 ? -7.540 32.133 -43.737 1.00 30.66 293 LEU A C 1
ATOM 2207 O O . LEU A 1 300 ? -7.218 33.305 -43.915 1.00 30.87 293 LEU A O 1
ATOM 2212 N N . HIS A 1 301 ? -6.683 31.232 -43.270 1.00 31.04 294 HIS A N 1
ATOM 2213 C CA . HIS A 1 301 ? -5.295 31.628 -43.034 1.00 31.48 294 HIS A CA 1
ATOM 2214 C C . HIS A 1 301 ? -4.637 32.066 -44.336 1.00 31.64 294 HIS A C 1
ATOM 2215 O O . HIS A 1 301 ? -3.995 33.114 -44.390 1.00 31.88 294 HIS A O 1
ATOM 2222 N N . LEU A 1 302 ? -4.789 31.262 -45.381 1.00 31.64 295 LEU A N 1
ATOM 2223 C CA . LEU A 1 302 ? -4.116 31.555 -46.637 1.00 31.57 295 LEU A CA 1
ATOM 2224 C C . LEU A 1 302 ? -4.795 32.712 -47.410 1.00 31.42 295 LEU A C 1
ATOM 2225 O O . LEU A 1 302 ? -4.101 33.457 -48.107 1.00 31.78 295 LEU A O 1
ATOM 2230 N N . SER A 1 303 ? -6.109 32.905 -47.263 1.00 30.97 296 SER A N 1
ATOM 2231 C CA . SER A 1 303 ? -6.836 33.815 -48.167 1.00 30.72 296 SER A CA 1
ATOM 2232 C C . SER A 1 303 ? -7.683 34.928 -47.525 1.00 30.61 296 SER A C 1
ATOM 2233 O O . SER A 1 303 ? -8.681 35.338 -48.110 1.00 30.59 296 SER A O 1
ATOM 2236 N N . LEU A 1 304 ? -7.295 35.429 -46.351 1.00 30.50 297 LEU A N 1
ATOM 2237 C CA . LEU A 1 304 ? -8.001 36.567 -45.712 1.00 30.29 297 LEU A CA 1
ATOM 2238 C C . LEU A 1 304 ? -7.004 37.645 -45.286 1.00 30.23 297 LEU A C 1
ATOM 2239 O O . LEU A 1 304 ? -6.286 37.458 -44.307 1.00 30.32 297 LEU A O 1
ATOM 2244 N N . LYS A 1 305 ? -6.954 38.759 -46.021 1.00 30.17 298 LYS A N 1
ATOM 2245 C CA . LYS A 1 305 ? -6.028 39.862 -45.718 1.00 30.21 298 LYS A CA 1
ATOM 2246 C C . LYS A 1 305 ? -6.759 41.034 -45.066 1.00 30.17 298 LYS A C 1
ATOM 2247 O O . LYS A 1 305 ? -7.848 41.418 -45.508 1.00 30.29 298 LYS A O 1
ATOM 2253 N N . LEU A 1 306 ? -6.161 41.584 -44.005 1.00 30.03 299 LEU A N 1
ATOM 2254 C CA . LEU A 1 306 ? -6.704 42.756 -43.320 1.00 29.82 299 LEU A CA 1
ATOM 2255 C C . LEU A 1 306 ? -6.121 44.008 -43.939 1.00 29.71 299 LEU A C 1
ATOM 2256 O O . LEU A 1 306 ? -5.060 43.959 -44.533 1.00 29.68 299 LEU A O 1
ATOM 2261 N N . HIS A 1 307 ? -6.840 45.117 -43.828 1.00 29.86 300 HIS A N 1
ATOM 2262 C CA . HIS A 1 307 ? -6.335 46.423 -44.250 1.00 30.05 300 HIS A CA 1
ATOM 2263 C C . HIS A 1 307 ? -6.873 47.497 -43.319 1.00 30.45 300 HIS A C 1
ATOM 2264 O O . HIS A 1 307 ? -8.082 47.751 -43.301 1.00 30.52 300 HIS A O 1
ATOM 2271 N N . SER A 1 308 ? -5.990 48.125 -42.544 1.00 30.79 301 SER A N 1
ATOM 2272 C CA . SER A 1 308 ? -6.396 49.276 -41.744 1.00 31.06 301 SER A CA 1
ATOM 2273 C C . SER A 1 308 ? -6.326 50.501 -42.647 1.00 31.07 301 SER A C 1
ATOM 2274 O O . SER A 1 308 ? -5.541 50.528 -43.592 1.00 30.67 301 SER A O 1
ATOM 2277 N N . ILE A 1 309 ? -7.186 51.482 -42.377 1.00 31.28 302 ILE A N 1
ATOM 2278 C CA . ILE A 1 309 ? -7.207 52.737 -43.128 1.00 31.36 302 ILE A CA 1
ATOM 2279 C C . ILE A 1 309 ? -6.766 53.881 -42.211 1.00 31.47 302 ILE A C 1
ATOM 2280 O O . ILE A 1 309 ? -5.992 54.749 -42.616 1.00 31.65 302 ILE A O 1
ATOM 2285 N N . SER A 1 310 ? -7.281 53.879 -40.983 1.00 31.57 303 SER A N 1
ATOM 2286 C CA . SER A 1 310 ? -6.737 54.685 -39.887 1.00 31.62 303 SER A CA 1
ATOM 2287 C C . SER A 1 310 ? -6.565 53.763 -38.669 1.00 31.51 303 SER A C 1
ATOM 2288 O O . SER A 1 310 ? -7.138 52.664 -38.626 1.00 31.72 303 SER A O 1
ATOM 2291 N N . PRO A 1 311 ? -5.776 54.196 -37.679 1.00 31.14 304 PRO A N 1
ATOM 2292 C CA . PRO A 1 311 ? -5.481 53.351 -36.529 1.00 31.07 304 PRO A CA 1
ATOM 2293 C C . PRO A 1 311 ? -6.523 53.347 -35.406 1.00 30.97 304 PRO A C 1
ATOM 2294 O O . PRO A 1 311 ? -6.395 52.539 -34.493 1.00 31.10 304 PRO A O 1
ATOM 2298 N N . GLU A 1 312 ? -7.519 54.235 -35.445 1.00 30.88 305 GLU A N 1
ATOM 2299 C CA . GLU A 1 312 ? -8.593 54.227 -34.432 1.00 30.78 305 GLU A CA 1
ATOM 2300 C C . GLU A 1 312 ? -9.786 53.343 -34.817 1.00 30.50 305 GLU A C 1
ATOM 2301 O O . GLU A 1 312 ? -10.650 53.089 -33.976 1.00 30.56 305 GLU A O 1
ATOM 2307 N N . GLN A 1 313 ? -9.869 52.904 -36.072 1.00 30.11 306 GLN A N 1
ATOM 2308 C CA . GLN A 1 313 ? -10.906 51.948 -36.456 1.00 29.79 306 GLN A CA 1
ATOM 2309 C C . GLN A 1 313 ? -10.230 50.723 -37.061 1.00 29.65 306 GLN A C 1
ATOM 2310 O O . GLN A 1 313 ? -9.283 50.862 -37.850 1.00 29.67 306 GLN A O 1
ATOM 2316 N N . PRO A 1 314 ? -10.746 49.524 -36.727 1.00 29.33 307 PRO A N 1
ATOM 2317 C CA . PRO A 1 314 ? -10.175 48.244 -37.119 1.00 29.28 307 PRO A CA 1
ATOM 2318 C C . PRO A 1 314 ? -10.114 48.027 -38.633 1.00 29.08 307 PRO A C 1
ATOM 2319 O O . PRO A 1 314 ? -10.865 48.654 -39.382 1.00 29.30 307 PRO A O 1
ATOM 2323 N N . PRO A 1 315 ? -9.247 47.109 -39.077 1.00 28.64 308 PRO A N 1
ATOM 2324 C CA . PRO A 1 315 ? -9.025 46.908 -40.492 1.00 28.37 308 PRO A CA 1
ATOM 2325 C C . PRO A 1 315 ? -10.159 46.170 -41.190 1.00 27.91 308 PRO A C 1
ATOM 2326 O O . PRO A 1 315 ? -10.805 45.309 -40.604 1.00 27.65 308 PRO A O 1
ATOM 2330 N N . LEU A 1 316 ? -10.376 46.528 -42.447 1.00 27.51 309 LEU A N 1
ATOM 2331 C CA . LEU A 1 316 ? -11.373 45.896 -43.277 1.00 27.25 309 LEU A CA 1
ATOM 2332 C C . LEU A 1 316 ? -10.895 44.490 -43.598 1.00 27.02 309 LEU A C 1
ATOM 2333 O O . LEU A 1 316 ? -9.769 44.322 -44.073 1.00 26.96 309 LEU A O 1
ATOM 2338 N N . ALA A 1 317 ? -11.737 43.487 -43.334 1.00 26.58 310 ALA A N 1
ATOM 2339 C CA . ALA A 1 317 ? -11.396 42.096 -43.658 1.00 26.17 310 ALA A CA 1
ATOM 2340 C C . ALA A 1 317 ? -11.771 41.842 -45.102 1.00 25.72 310 ALA A C 1
ATOM 2341 O O . ALA A 1 317 ? -12.932 42.030 -45.468 1.00 25.96 310 ALA A O 1
ATOM 2343 N N . VAL A 1 318 ? -10.808 41.429 -45.924 1.00 24.96 311 VAL A N 1
ATOM 2344 C CA . VAL A 1 318 ? -11.089 41.141 -47.337 1.00 24.51 311 VAL A CA 1
ATOM 2345 C C . VAL A 1 318 ? -10.632 39.707 -47.713 1.00 24.28 311 VAL A C 1
ATOM 2346 O O . VAL A 1 318 ? -9.475 39.344 -47.497 1.00 24.22 311 VAL A O 1
ATOM 2350 N N . VAL A 1 319 ? -11.572 38.898 -48.232 1.00 24.01 312 VAL A N 1
ATOM 2351 C CA . VAL A 1 319 ? -11.305 37.528 -48.724 1.00 23.48 312 VAL A CA 1
ATOM 2352 C C . VAL A 1 319 ? -11.175 37.512 -50.244 1.00 23.41 312 VAL A C 1
ATOM 2353 O O . VAL A 1 319 ? -12.036 38.049 -50.936 1.00 23.08 312 VAL A O 1
ATOM 2357 N N . ASP A 1 320 ? -10.109 36.874 -50.739 1.00 23.37 313 ASP A N 1
ATOM 2358 C CA . ASP A 1 320 ? -9.782 36.788 -52.176 1.00 23.19 313 ASP A CA 1
ATOM 2359 C C . ASP A 1 320 ? -9.518 38.158 -52.834 1.00 23.09 313 ASP A C 1
ATOM 2360 O O . ASP A 1 320 ? -9.590 38.290 -54.064 1.00 23.03 313 ASP A O 1
ATOM 2365 N N . GLY A 1 321 ? -9.204 39.170 -52.025 1.00 22.74 314 GLY A N 1
ATOM 2366 C CA . GLY A 1 321 ? -8.947 40.507 -52.550 1.00 22.55 314 GLY A CA 1
ATOM 2367 C C . GLY A 1 321 ? -10.175 41.236 -53.062 1.00 22.44 314 GLY A C 1
ATOM 2368 O O . GLY A 1 321 ? -10.040 42.273 -53.714 1.00 22.09 314 GLY A O 1
ATOM 2369 N N . HIS A 1 322 ? -11.367 40.710 -52.753 1.00 22.55 315 HIS A N 1
ATOM 2370 C CA . HIS A 1 322 ? -12.636 41.248 -53.289 1.00 22.60 315 HIS A CA 1
ATOM 2371 C C . HIS A 1 322 ? -13.900 41.008 -52.414 1.00 22.64 315 HIS A C 1
ATOM 2372 O O . HIS A 1 322 ? -14.816 41.832 -52.445 1.00 23.02 315 HIS A O 1
ATOM 2379 N N . TYR A 1 323 ? -13.981 39.895 -51.676 1.00 22.30 316 TYR A N 1
ATOM 2380 C CA . TYR A 1 323 ? -15.128 39.654 -50.797 1.00 21.79 316 TYR A CA 1
ATOM 2381 C C . TYR A 1 323 ? -14.849 40.426 -49.516 1.00 21.24 316 TYR A C 1
ATOM 2382 O O . TYR A 1 323 ? -13.938 40.060 -48.792 1.00 21.09 316 TYR A O 1
ATOM 2391 N N . PRO A 1 324 ? -15.625 41.480 -49.215 1.00 20.90 317 PRO A N 1
ATOM 2392 C CA . PRO A 1 324 ? -15.408 42.211 -47.967 1.00 20.96 317 PRO A CA 1
ATOM 2393 C C . PRO A 1 324 ? -16.320 41.725 -46.830 1.00 21.06 317 PRO A C 1
ATOM 2394 O O . PRO A 1 324 ? -17.537 41.855 -46.929 1.00 21.40 317 PRO A O 1
ATOM 2398 N N . ILE A 1 325 ? -15.738 41.189 -45.755 1.00 20.85 318 ILE A N 1
ATOM 2399 C CA . ILE A 1 325 ? -16.531 40.567 -44.689 1.00 20.54 318 ILE A CA 1
ATOM 2400 C C . ILE A 1 325 ? -17.216 41.604 -43.825 1.00 20.24 318 ILE A C 1
ATOM 2401 O O . ILE A 1 325 ? -16.559 42.419 -43.204 1.00 20.48 318 ILE A O 1
ATOM 2406 N N . ALA A 1 326 ? -18.534 41.575 -43.774 1.00 20.16 319 ALA A N 1
ATOM 2407 C CA . ALA A 1 326 ? -19.269 42.477 -42.889 1.00 20.27 319 ALA A CA 1
ATOM 2408 C C . ALA A 1 326 ? -19.725 41.740 -41.641 1.00 20.21 319 ALA A C 1
ATOM 2409 O O . ALA A 1 326 ? -19.803 42.349 -40.563 1.00 20.60 319 ALA A O 1
ATOM 2411 N N . VAL A 1 327 ? -20.032 40.444 -41.785 1.00 19.77 320 VAL A N 1
ATOM 2412 C CA . VAL A 1 327 ? -20.462 39.621 -40.656 1.00 19.21 320 VAL A CA 1
ATOM 2413 C C . VAL A 1 327 ? -19.805 38.264 -40.715 1.00 19.44 320 VAL A C 1
ATOM 2414 O O . VAL A 1 327 ? -19.788 37.616 -41.759 1.00 19.22 320 VAL A O 1
ATOM 2418 N N . ALA A 1 328 ? -19.245 37.868 -39.576 1.00 19.86 321 ALA A N 1
ATOM 2419 C CA . ALA A 1 328 ? -18.548 36.603 -39.409 1.00 20.09 321 ALA A CA 1
ATOM 2420 C C . ALA A 1 328 ? -19.425 35.704 -38.547 1.00 20.60 321 ALA A C 1
ATOM 2421 O O . ALA A 1 328 ? -19.290 35.629 -37.322 1.00 20.09 321 ALA A O 1
ATOM 2423 N N . TYR A 1 329 ? -20.345 35.040 -39.234 1.00 21.62 322 TYR A N 1
ATOM 2424 C CA . TYR A 1 329 ? -21.189 34.009 -38.663 1.00 22.18 322 TYR A CA 1
ATOM 2425 C C . TYR A 1 329 ? -20.358 32.734 -38.467 1.00 22.16 322 TYR A C 1
ATOM 2426 O O . TYR A 1 329 ? -19.853 32.143 -39.427 1.00 20.95 322 TYR A O 1
ATOM 2435 N N . PHE A 1 330 ? -20.193 32.362 -37.201 1.00 23.05 323 PHE A N 1
ATOM 2436 C CA . PHE A 1 330 ? -19.481 31.153 -36.816 1.00 24.06 323 PHE A CA 1
ATOM 2437 C C . PHE A 1 330 ? -20.467 30.041 -36.569 1.00 25.00 323 PHE A C 1
ATOM 2438 O O . PHE A 1 330 ? -21.422 30.224 -35.800 1.00 24.69 323 PHE A O 1
ATOM 2446 N N . ARG A 1 331 ? -20.216 28.910 -37.243 1.00 26.33 324 ARG A N 1
ATOM 2447 C CA . ARG A 1 331 ? -20.794 27.603 -36.923 1.00 27.29 324 ARG A CA 1
ATOM 2448 C C . ARG A 1 331 ? -19.687 26.559 -36.810 1.00 27.49 324 ARG A C 1
ATOM 2449 O O . ARG A 1 331 ? -19.761 25.470 -37.370 1.00 27.58 324 ARG A O 1
ATOM 2457 N N . SER A 1 332 ? -18.645 26.941 -36.085 1.00 28.07 325 SER A N 1
ATOM 2458 C CA . SER A 1 332 ? -17.489 26.098 -35.788 1.00 28.33 325 SER A CA 1
ATOM 2459 C C . SER A 1 332 ? -16.748 26.813 -34.673 1.00 28.68 325 SER A C 1
ATOM 2460 O O . SER A 1 332 ? -17.210 27.857 -34.190 1.00 28.43 325 SER A O 1
ATOM 2463 N N . THR A 1 333 ? -15.611 26.259 -34.266 1.00 29.18 326 THR A N 1
ATOM 2464 C CA . THR A 1 333 ? -14.758 26.877 -33.236 1.00 29.66 326 THR A CA 1
ATOM 2465 C C . THR A 1 333 ? -15.263 26.695 -31.788 1.00 30.04 326 THR A C 1
ATOM 2466 O O . THR A 1 333 ? -14.579 27.064 -30.841 1.00 29.98 326 THR A O 1
ATOM 2470 N N . TYR A 1 334 ? -16.444 26.117 -31.619 1.00 30.65 327 TYR A N 1
ATOM 2471 C CA . TYR A 1 334 ? -16.991 25.878 -30.293 1.00 31.22 327 TYR A CA 1
ATOM 2472 C C . TYR A 1 334 ? -16.285 24.698 -29.642 1.00 31.60 327 TYR A C 1
ATOM 2473 O O . TYR A 1 334 ? -16.435 24.484 -28.456 1.00 31.87 327 TYR A O 1
ATOM 2482 N N . VAL A 1 335 ? -15.515 23.932 -30.413 1.00 32.12 328 VAL A N 1
ATOM 2483 C CA . VAL A 1 335 ? -14.683 22.862 -29.863 1.00 32.34 328 VAL A CA 1
ATOM 2484 C C . VAL A 1 335 ? -13.233 23.047 -30.292 1.00 32.85 328 VAL A C 1
ATOM 2485 O O . VAL A 1 335 ? -12.965 23.610 -31.360 1.00 32.98 328 VAL A O 1
ATOM 2489 N N . PRO A 1 336 ? -12.287 22.548 -29.478 1.00 33.28 329 PRO A N 1
ATOM 2490 C CA . PRO A 1 336 ? -10.883 22.697 -29.820 1.00 33.54 329 PRO A CA 1
ATOM 2491 C C . PRO A 1 336 ? -10.517 21.927 -31.068 1.00 33.99 329 PRO A C 1
ATOM 2492 O O . PRO A 1 336 ? -9.515 22.244 -31.694 1.00 34.36 329 PRO A O 1
ATOM 2496 N N . GLU A 1 337 ? -11.323 20.932 -31.431 1.00 34.44 330 GLU A N 1
ATOM 2497 C CA . GLU A 1 337 ? -11.060 20.126 -32.624 1.00 34.73 330 GLU A CA 1
ATOM 2498 C C . GLU A 1 337 ? -11.174 20.933 -33.932 1.00 34.95 330 GLU A C 1
ATOM 2499 O O . GLU A 1 337 ? -10.778 20.436 -34.987 1.00 35.30 330 GLU A O 1
ATOM 2505 N N . ASP A 1 338 ? -11.710 22.157 -33.870 1.00 34.98 331 ASP A N 1
ATOM 2506 C CA . ASP A 1 338 ? -11.678 23.084 -35.019 1.00 34.99 331 ASP A CA 1
ATOM 2507 C C . ASP A 1 338 ? -10.465 24.001 -34.978 1.00 34.76 331 ASP A C 1
ATOM 2508 O O . ASP A 1 338 ? -10.314 24.883 -35.836 1.00 34.86 331 ASP A O 1
ATOM 2513 N N . PHE A 1 339 ? -9.612 23.800 -33.977 1.00 34.36 332 PHE A N 1
ATOM 2514 C CA . PHE A 1 339 ? -8.350 24.512 -33.876 1.00 34.12 332 PHE A CA 1
ATOM 2515 C C . PHE A 1 339 ? -7.186 23.518 -33.927 1.00 33.78 332 PHE A C 1
ATOM 2516 O O . PHE A 1 339 ? -6.535 23.257 -32.906 1.00 33.76 332 PHE A O 1
ATOM 2524 N N . PRO A 1 340 ? -6.922 22.951 -35.119 1.00 33.36 333 PRO A N 1
ATOM 2525 C CA . PRO A 1 340 ? -5.769 22.070 -35.238 1.00 33.31 333 PRO A CA 1
ATOM 2526 C C . PRO A 1 340 ? -4.445 22.843 -35.170 1.00 33.11 333 PRO A C 1
ATOM 2527 O O . PRO A 1 340 ? -3.692 22.675 -34.221 1.00 32.94 333 PRO A O 1
ATOM 2531 N N . THR A 1 341 ? -4.203 23.718 -36.143 1.00 33.00 334 THR A N 1
ATOM 2532 C CA . THR A 1 341 ? -2.909 24.382 -36.294 1.00 32.92 334 THR A CA 1
ATOM 2533 C C . THR A 1 341 ? -2.905 25.798 -35.727 1.00 32.68 334 THR A C 1
ATOM 2534 O O . THR A 1 341 ? -3.941 26.325 -35.310 1.00 32.53 334 THR A O 1
ATOM 2538 N N . ASP A 1 342 ? -1.728 26.416 -35.739 1.00 32.31 335 ASP A N 1
ATOM 2539 C CA . ASP A 1 342 ? -1.599 27.791 -35.297 1.00 32.11 335 ASP A CA 1
ATOM 2540 C C . ASP A 1 342 ? -2.199 28.742 -36.304 1.00 31.98 335 ASP A C 1
ATOM 2541 O O . ASP A 1 342 ? -2.564 29.852 -35.933 1.00 32.15 335 ASP A O 1
ATOM 2546 N N . ALA A 1 343 ? -2.305 28.312 -37.565 1.00 31.76 336 ALA A N 1
ATOM 2547 C CA . ALA A 1 343 ? -2.929 29.129 -38.622 1.00 31.55 336 ALA A CA 1
ATOM 2548 C C . ALA A 1 343 ? -4.398 29.366 -38.319 1.00 31.50 336 ALA A C 1
ATOM 2549 O O . ALA A 1 343 ? -4.905 30.474 -38.503 1.00 31.19 336 ALA A O 1
ATOM 2551 N N . THR A 1 344 ? -5.065 28.313 -37.845 1.00 31.74 337 THR A N 1
ATOM 2552 C CA . THR A 1 344 ? -6.488 28.368 -37.487 1.00 31.86 337 THR A CA 1
ATOM 2553 C C . THR A 1 344 ? -6.686 29.224 -36.241 1.00 31.61 337 THR A C 1
ATOM 2554 O O . THR A 1 344 ? -7.733 29.858 -36.078 1.00 31.74 337 THR A O 1
ATOM 2558 N N . TRP A 1 345 ? -5.685 29.232 -35.361 1.00 31.18 338 TRP A N 1
ATOM 2559 C CA . TRP A 1 345 ? -5.648 30.210 -34.276 1.00 30.73 338 TRP A CA 1
ATOM 2560 C C . TRP A 1 345 ? -5.351 31.608 -34.832 1.00 30.33 338 TRP A C 1
ATOM 2561 O O . TRP A 1 345 ? -5.984 32.576 -34.424 1.00 30.34 338 TRP A O 1
ATOM 2572 N N . ALA A 1 346 ? -4.409 31.705 -35.770 1.00 29.79 339 ALA A N 1
ATOM 2573 C CA . ALA A 1 346 ? -4.090 32.977 -36.425 1.00 29.44 339 ALA A CA 1
ATOM 2574 C C . ALA A 1 346 ? -5.311 33.573 -37.125 1.00 29.10 339 ALA A C 1
ATOM 2575 O O . ALA A 1 346 ? -5.549 34.790 -37.060 1.00 28.81 339 ALA A O 1
ATOM 2577 N N . ALA A 1 347 ? -6.080 32.708 -37.783 1.00 28.60 340 ALA A N 1
ATOM 2578 C CA . ALA A 1 347 ? -7.220 33.144 -38.572 1.00 28.37 340 ALA A CA 1
ATOM 2579 C C . ALA A 1 347 ? -8.288 33.743 -37.699 1.00 28.11 340 ALA A C 1
ATOM 2580 O O . ALA A 1 347 ? -8.748 34.849 -37.974 1.00 28.11 340 ALA A O 1
ATOM 2582 N N . ARG A 1 348 ? -8.675 33.006 -36.655 1.00 27.87 341 ARG A N 1
ATOM 2583 C CA . ARG A 1 348 ? -9.748 33.432 -35.741 1.00 27.69 341 ARG A CA 1
ATOM 2584 C C . ARG A 1 348 ? -9.466 34.787 -35.076 1.00 27.87 341 ARG A C 1
ATOM 2585 O O . ARG A 1 348 ? -10.384 35.586 -34.871 1.00 27.64 341 ARG A O 1
ATOM 2593 N N . LEU A 1 349 ? -8.199 35.026 -34.739 1.00 28.10 342 LEU A N 1
ATOM 2594 C CA . LEU A 1 349 ? -7.745 36.334 -34.281 1.00 28.38 342 LEU A CA 1
ATOM 2595 C C . LEU A 1 349 ? -7.975 37.361 -35.386 1.00 28.92 342 LEU A C 1
ATOM 2596 O O . LEU A 1 349 ? -8.717 38.333 -35.214 1.00 28.88 342 LEU A O 1
ATOM 2601 N N . SER A 1 350 ? -7.347 37.123 -36.535 1.00 29.46 343 SER A N 1
ATOM 2602 C CA . SER A 1 350 ? -7.306 38.126 -37.602 1.00 29.86 343 SER A CA 1
ATOM 2603 C C . SER A 1 350 ? -8.707 38.529 -38.044 1.00 29.55 343 SER A C 1
ATOM 2604 O O . SER A 1 350 ? -8.944 39.687 -38.396 1.00 29.29 343 SER A O 1
ATOM 2607 N N . LEU A 1 351 ? -9.629 37.568 -37.990 1.00 29.58 344 LEU A N 1
ATOM 2608 C CA . LEU A 1 351 ? -11.061 37.871 -38.017 1.00 29.53 344 LEU A CA 1
ATOM 2609 C C . LEU A 1 351 ? -11.376 38.825 -36.861 1.00 29.60 344 LEU A C 1
ATOM 2610 O O . LEU A 1 351 ? -11.705 39.990 -37.102 1.00 30.26 344 LEU A O 1
ATOM 2615 N N . GLU A 1 352 ? -11.230 38.357 -35.619 1.00 29.11 345 GLU A N 1
ATOM 2616 C CA . GLU A 1 352 ? -11.613 39.164 -34.455 1.00 28.69 345 GLU A CA 1
ATOM 2617 C C . GLU A 1 352 ? -11.096 40.604 -34.565 1.00 28.48 345 GLU A C 1
ATOM 2618 O O . GLU A 1 352 ? -11.862 41.568 -34.407 1.00 28.53 345 GLU A O 1
ATOM 2624 N N . ARG A 1 353 ? -9.811 40.744 -34.875 1.00 28.16 346 ARG A N 1
ATOM 2625 C CA . ARG A 1 353 ? -9.212 42.069 -35.066 1.00 27.97 346 ARG A CA 1
ATOM 2626 C C . ARG A 1 353 ? -9.963 42.970 -36.060 1.00 27.46 346 ARG A C 1
ATOM 2627 O O . ARG A 1 353 ? -10.085 44.180 -35.825 1.00 27.49 346 ARG A O 1
ATOM 2635 N N . SER A 1 354 ? -10.482 42.384 -37.140 1.00 26.60 347 SER A N 1
ATOM 2636 C CA . SER A 1 354 ? -11.052 43.164 -38.241 1.00 25.98 347 SER A CA 1
ATOM 2637 C C . SER A 1 354 ? -12.351 43.890 -37.869 1.00 25.52 347 SER A C 1
ATOM 2638 O O . SER A 1 354 ? -12.763 43.876 -36.708 1.00 25.66 347 SER A O 1
ATOM 2641 N N . SER A 1 355 ? -12.967 44.540 -38.855 1.00 25.03 348 SER A N 1
ATOM 2642 C CA . SER A 1 355 ? -14.200 45.305 -38.652 1.00 24.88 348 SER A CA 1
ATOM 2643 C C . SER A 1 355 ? -15.478 44.481 -38.780 1.00 24.60 348 SER A C 1
ATOM 2644 O O . SER A 1 355 ? -16.576 45.026 -38.621 1.00 24.22 348 SER A O 1
ATOM 2647 N N . ALA A 1 356 ? -15.346 43.192 -39.096 1.00 24.40 349 ALA A N 1
ATOM 2648 C CA . ALA A 1 356 ? -16.506 42.309 -39.209 1.00 24.15 349 ALA A CA 1
ATOM 2649 C C . ALA A 1 356 ? -17.297 42.351 -37.906 1.00 24.16 349 ALA A C 1
ATOM 2650 O O . ALA A 1 356 ? -16.709 42.372 -36.820 1.00 23.92 349 ALA A O 1
ATOM 2652 N N . ILE A 1 357 ? -18.623 42.429 -38.017 1.00 24.18 350 ILE A N 1
ATOM 2653 C CA . ILE A 1 357 ? -19.496 42.221 -36.871 1.00 24.04 350 ILE A CA 1
ATOM 2654 C C . ILE A 1 357 ? -19.462 40.724 -36.659 1.00 24.29 350 ILE A C 1
ATOM 2655 O O . ILE A 1 357 ? -19.943 39.998 -37.519 1.00 24.27 350 ILE A O 1
ATOM 2660 N N . LYS A 1 358 ? -18.868 40.263 -35.552 1.00 24.70 351 LYS A N 1
ATOM 2661 C CA . LYS A 1 358 ? -18.695 38.806 -35.315 1.00 24.88 351 LYS A CA 1
ATOM 2662 C C . LYS A 1 358 ? -19.945 38.209 -34.656 1.00 25.08 351 LYS A C 1
ATOM 2663 O O . LYS A 1 358 ? -20.569 38.847 -33.795 1.00 24.84 351 LYS A O 1
ATOM 2669 N N . CYS A 1 359 ? -20.277 36.976 -35.057 1.00 25.53 352 CYS A N 1
ATOM 2670 C CA . CYS A 1 359 ? -21.367 36.197 -34.448 1.00 25.86 352 CYS A CA 1
ATOM 2671 C C . CYS A 1 359 ? -20.965 34.746 -34.093 1.00 25.61 352 CYS A C 1
ATOM 2672 O O . CYS A 1 359 ? -21.338 33.801 -34.805 1.00 25.62 352 CYS A O 1
ATOM 2675 N N . PRO A 1 360 ? -20.274 34.548 -32.952 1.00 25.50 353 PRO A N 1
ATOM 2676 C CA . PRO A 1 360 ? -20.067 35.474 -31.867 1.00 25.53 353 PRO A CA 1
ATOM 2677 C C . PRO A 1 360 ? -18.650 36.017 -31.817 1.00 25.79 353 PRO A C 1
ATOM 2678 O O . PRO A 1 360 ? -17.706 35.332 -32.241 1.00 25.99 353 PRO A O 1
ATOM 2682 N N . SER A 1 361 ? -18.529 37.242 -31.293 1.00 25.50 354 SER A N 1
ATOM 2683 C CA . SER A 1 361 ? -17.274 37.795 -30.811 1.00 24.74 354 SER A CA 1
ATOM 2684 C C . SER A 1 361 ? -16.759 36.921 -29.696 1.00 24.27 354 SER A C 1
ATOM 2685 O O . SER A 1 361 ? -17.527 36.195 -29.068 1.00 23.92 354 SER A O 1
ATOM 2688 N N . ILE A 1 362 ? -15.467 37.035 -29.414 1.00 24.03 355 ILE A N 1
ATOM 2689 C CA . ILE A 1 362 ? -14.848 36.262 -28.343 1.00 23.58 355 ILE A CA 1
ATOM 2690 C C . ILE A 1 362 ? -15.569 36.544 -27.006 1.00 23.75 355 ILE A C 1
ATOM 2691 O O . ILE A 1 362 ? -16.016 35.609 -26.361 1.00 24.10 355 ILE A O 1
ATOM 2696 N N . PRO A 1 363 ? -15.744 37.820 -26.611 1.00 23.75 356 PRO A N 1
ATOM 2697 C CA . PRO A 1 363 ? -16.547 38.107 -25.423 1.00 24.15 356 PRO A CA 1
ATOM 2698 C C . PRO A 1 363 ? -17.847 37.317 -25.345 1.00 24.66 356 PRO A C 1
ATOM 2699 O O . PRO A 1 363 ? -18.206 36.822 -24.271 1.00 24.92 356 PRO A O 1
ATOM 2703 N N . TYR A 1 364 ? -18.547 37.213 -26.473 1.00 24.98 357 TYR A N 1
ATOM 2704 C CA . TYR A 1 364 ? -19.802 36.468 -26.529 1.00 25.38 357 TYR A CA 1
ATOM 2705 C C . TYR A 1 364 ? -19.521 34.967 -26.389 1.00 25.50 357 TYR A C 1
ATOM 2706 O O . TYR A 1 364 ? -20.077 34.293 -25.528 1.00 25.42 357 TYR A O 1
ATOM 2715 N N . HIS A 1 365 ? -18.638 34.467 -27.233 1.00 25.88 358 HIS A N 1
ATOM 2716 C CA . HIS A 1 365 ? -18.188 33.082 -27.173 1.00 26.39 358 HIS A CA 1
ATOM 2717 C C . HIS A 1 365 ? -17.921 32.671 -25.736 1.00 26.84 358 HIS A C 1
ATOM 2718 O O . HIS A 1 365 ? -18.489 31.702 -25.244 1.00 26.87 358 HIS A O 1
ATOM 2725 N N . LEU A 1 366 ? -17.073 33.429 -25.052 1.00 27.57 359 LEU A N 1
ATOM 2726 C CA . LEU A 1 366 ? -16.631 33.049 -23.708 1.00 27.93 359 LEU A CA 1
ATOM 2727 C C . LEU A 1 366 ? -17.787 32.959 -22.737 1.00 28.45 359 LEU A C 1
ATOM 2728 O O . LEU A 1 366 ? -17.675 32.262 -21.739 1.00 28.96 359 LEU A O 1
ATOM 2733 N N . LEU A 1 367 ? -18.887 33.656 -23.013 1.00 28.79 360 LEU A N 1
ATOM 2734 C CA . LEU A 1 367 ? -20.078 33.526 -22.181 1.00 29.22 360 LEU A CA 1
ATOM 2735 C C . LEU A 1 367 ? -20.807 32.202 -22.356 1.00 29.64 360 LEU A C 1
ATOM 2736 O O . LEU A 1 367 ? -21.741 31.919 -21.609 1.00 29.87 360 LEU A O 1
ATOM 2741 N N . THR A 1 368 ? -20.399 31.392 -23.332 1.00 30.07 361 THR A N 1
ATOM 2742 C CA . THR A 1 368 ? -21.012 30.073 -23.533 1.00 30.35 361 THR A CA 1
ATOM 2743 C C . THR A 1 368 ? -20.510 29.108 -22.473 1.00 30.39 361 THR A C 1
ATOM 2744 O O . THR A 1 368 ? -21.180 28.126 -22.138 1.00 29.92 361 THR A O 1
ATOM 2748 N N . PHE A 1 369 ? -19.327 29.420 -21.955 1.00 30.62 362 PHE A N 1
ATOM 2749 C CA . PHE A 1 369 ? -18.628 28.553 -21.040 1.00 31.20 362 PHE A CA 1
ATOM 2750 C C . PHE A 1 369 ? -19.443 28.264 -19.809 1.00 31.62 362 PHE A C 1
ATOM 2751 O O . PHE A 1 369 ? -20.373 28.989 -19.462 1.00 31.47 362 PHE A O 1
ATOM 2759 N N . LYS A 1 370 ? -19.068 27.172 -19.158 1.00 32.42 363 LYS A N 1
ATOM 2760 C CA . LYS A 1 370 ? -19.821 26.655 -18.044 1.00 32.88 363 LYS A CA 1
ATOM 2761 C C . LYS A 1 370 ? -19.408 27.406 -16.787 1.00 32.98 363 LYS A C 1
ATOM 2762 O O . LYS A 1 370 ? -20.266 27.762 -15.971 1.00 33.25 363 LYS A O 1
ATOM 2768 N N . LYS A 1 371 ? -18.120 27.713 -16.651 1.00 32.69 364 LYS A N 1
ATOM 2769 C CA . LYS A 1 371 ? -17.703 28.502 -15.503 1.00 32.63 364 LYS A CA 1
ATOM 2770 C C . LYS A 1 371 ? -18.494 29.809 -15.386 1.00 32.49 364 LYS A C 1
ATOM 2771 O O . LYS A 1 371 ? -18.794 30.236 -14.276 1.00 32.49 364 LYS A O 1
ATOM 2777 N N . LEU A 1 372 ? -18.843 30.438 -16.509 1.00 32.32 365 LEU A N 1
ATOM 2778 C CA . LEU A 1 372 ? -19.582 31.711 -16.452 1.00 32.23 365 LEU A CA 1
ATOM 2779 C C . LEU A 1 372 ? -21.060 31.525 -16.140 1.00 32.35 365 LEU A C 1
ATOM 2780 O O . LEU A 1 372 ? -21.712 32.466 -15.686 1.00 32.64 365 LEU A O 1
ATOM 2785 N N . GLN A 1 373 ? -21.593 30.328 -16.374 1.00 32.28 366 GLN A N 1
ATOM 2786 C CA . GLN A 1 373 ? -22.972 30.039 -15.975 1.00 32.21 366 GLN A CA 1
ATOM 2787 C C . GLN A 1 373 ? -23.134 29.850 -14.454 1.00 31.73 366 GLN A C 1
ATOM 2788 O O . GLN A 1 373 ? -24.208 30.116 -13.911 1.00 31.71 366 GLN A O 1
ATOM 2794 N N . GLN A 1 374 ? -22.109 29.366 -13.762 1.00 31.15 367 GLN A N 1
ATOM 2795 C CA . GLN A 1 374 ? -22.196 29.324 -12.301 1.00 30.87 367 GLN A CA 1
ATOM 2796 C C . GLN A 1 374 ? -21.962 30.726 -11.714 1.00 30.25 367 GLN A C 1
ATOM 2797 O O . GLN A 1 374 ? -22.539 31.073 -10.689 1.00 30.18 367 GLN A O 1
ATOM 2803 N N . LEU A 1 375 ? -21.154 31.543 -12.389 1.00 29.47 368 LEU A N 1
ATOM 2804 C CA . LEU A 1 375 ? -20.874 32.890 -11.920 1.00 28.68 368 LEU A CA 1
ATOM 2805 C C . LEU A 1 375 ? -22.149 33.684 -11.935 1.00 28.49 368 LEU A C 1
ATOM 2806 O O . LEU A 1 375 ? -22.454 34.407 -10.995 1.00 28.47 368 LEU A O 1
ATOM 2811 N N . LEU A 1 376 ? -22.917 33.521 -12.995 1.00 28.46 369 LEU A N 1
ATOM 2812 C CA . LEU A 1 376 ? -24.189 34.204 -13.098 1.00 28.68 369 LEU A CA 1
ATOM 2813 C C . LEU A 1 376 ? -25.197 33.739 -12.043 1.00 29.08 369 LEU A C 1
ATOM 2814 O O . LEU A 1 376 ? -26.287 34.281 -11.979 1.00 29.05 369 LEU A O 1
ATOM 2819 N N . CYS A 1 377 ? -24.851 32.748 -11.223 1.00 29.62 370 CYS A N 1
ATOM 2820 C CA . CYS A 1 377 ? -25.718 32.361 -10.106 1.00 30.37 370 CYS A CA 1
ATOM 2821 C C . CYS A 1 377 ? -25.587 33.291 -8.879 1.00 30.77 370 CYS A C 1
ATOM 2822 O O . CYS A 1 377 ? -26.531 33.388 -8.104 1.00 31.03 370 CYS A O 1
ATOM 2825 N N . ASP A 1 378 ? -24.440 33.961 -8.695 1.00 31.25 371 ASP A N 1
ATOM 2826 C CA . ASP A 1 378 ? -24.294 35.022 -7.665 1.00 31.59 371 ASP A CA 1
ATOM 2827 C C . ASP A 1 378 ? -25.272 36.166 -7.909 1.00 31.78 371 ASP A C 1
ATOM 2828 O O . ASP A 1 378 ? -25.005 37.058 -8.720 1.00 31.94 371 ASP A O 1
ATOM 2833 N N . VAL A 1 379 ? -26.387 36.163 -7.195 1.00 31.85 372 VAL A N 1
ATOM 2834 C CA . VAL A 1 379 ? -27.390 37.200 -7.389 1.00 31.88 372 VAL A CA 1
ATOM 2835 C C . VAL A 1 379 ? -26.760 38.569 -7.120 1.00 31.69 372 VAL A C 1
ATOM 2836 O O . VAL A 1 379 ? -26.711 39.434 -7.991 1.00 31.49 372 VAL A O 1
ATOM 2840 N N . ASP A 1 380 ? -26.237 38.734 -5.916 1.00 31.68 373 ASP A N 1
ATOM 2841 C CA . ASP A 1 380 ? -25.820 40.050 -5.432 1.00 31.84 373 ASP A CA 1
ATOM 2842 C C . ASP A 1 380 ? -24.367 40.404 -5.800 1.00 31.49 373 ASP A C 1
ATOM 2843 O O . ASP A 1 380 ? -23.953 41.565 -5.674 1.00 31.07 373 ASP A O 1
ATOM 2848 N N . ARG A 1 381 ? -23.611 39.415 -6.278 1.00 31.18 374 ARG A N 1
ATOM 2849 C CA . ARG A 1 381 ? -22.176 39.588 -6.516 1.00 30.86 374 ARG A CA 1
ATOM 2850 C C . ARG A 1 381 ? -21.780 39.594 -8.008 1.00 29.92 374 ARG A C 1
ATOM 2851 O O . ARG A 1 381 ? -20.693 40.069 -8.351 1.00 29.90 374 ARG A O 1
ATOM 2859 N N . VAL A 1 382 ? -22.637 39.067 -8.887 1.00 28.63 375 VAL A N 1
ATOM 2860 C CA . VAL A 1 382 ? -22.353 39.090 -10.325 1.00 27.64 375 VAL A CA 1
ATOM 2861 C C . VAL A 1 382 ? -23.574 39.476 -11.145 1.00 27.07 375 VAL A C 1
ATOM 2862 O O . VAL A 1 382 ? -23.535 40.445 -11.891 1.00 26.93 375 VAL A O 1
ATOM 2866 N N . LEU A 1 383 ? -24.658 38.722 -10.995 1.00 26.47 376 LEU A N 1
ATOM 2867 C CA . LEU A 1 383 ? -25.834 38.853 -11.873 1.00 26.00 376 LEU A CA 1
ATOM 2868 C C . LEU A 1 383 ? -26.455 40.245 -11.876 1.00 25.80 376 LEU A C 1
ATOM 2869 O O . LEU A 1 383 ? -26.749 40.785 -12.941 1.00 25.90 376 LEU A O 1
ATOM 2874 N N . VAL A 1 384 ? -26.679 40.804 -10.687 1.00 25.51 377 VAL A N 1
ATOM 2875 C CA . VAL A 1 384 ? -27.287 42.132 -10.556 1.00 24.98 377 VAL A CA 1
ATOM 2876 C C . VAL A 1 384 ? -26.365 43.276 -10.990 1.00 24.55 377 VAL A C 1
ATOM 2877 O O . VAL A 1 384 ? -26.814 44.165 -11.706 1.00 24.39 377 VAL A O 1
ATOM 2881 N N . PRO A 1 385 ? -25.085 43.255 -10.570 1.00 24.18 378 PRO A N 1
ATOM 2882 C CA . PRO A 1 385 ? -24.125 44.306 -10.935 1.00 24.15 378 PRO A CA 1
ATOM 2883 C C . PRO A 1 385 ? -23.394 44.152 -12.276 1.00 24.06 378 PRO A C 1
ATOM 2884 O O . PRO A 1 385 ? -23.114 45.153 -12.941 1.00 24.15 378 PRO A O 1
ATOM 2888 N N . VAL A 1 386 ? -23.064 42.925 -12.656 1.00 23.89 379 VAL A N 1
ATOM 2889 C CA . VAL A 1 386 ? -22.278 42.682 -13.876 1.00 23.74 379 VAL A CA 1
ATOM 2890 C C . VAL A 1 386 ? -23.173 42.306 -15.076 1.00 23.46 379 VAL A C 1
ATOM 2891 O O . VAL A 1 386 ? -22.936 42.751 -16.199 1.00 23.56 379 VAL A O 1
ATOM 2895 N N . ALA A 1 387 ? -24.191 41.484 -14.824 1.00 22.92 380 ALA A N 1
ATOM 2896 C CA . ALA A 1 387 ? -25.116 41.030 -15.850 1.00 22.16 380 ALA A CA 1
ATOM 2897 C C . ALA A 1 387 ? -26.245 42.022 -16.119 1.00 21.89 380 ALA A C 1
ATOM 2898 O O . ALA A 1 387 ? -26.788 42.029 -17.221 1.00 21.84 380 ALA A O 1
ATOM 2900 N N . PHE A 1 388 ? -26.613 42.850 -15.135 1.00 21.64 381 PHE A N 1
ATOM 2901 C CA . PHE A 1 388 ? -27.682 43.849 -15.344 1.00 21.42 381 PHE A CA 1
ATOM 2902 C C . PHE A 1 388 ? -27.393 45.280 -14.890 1.00 21.38 381 PHE A C 1
ATOM 2903 O O . PHE A 1 388 ? -28.293 46.124 -14.895 1.00 21.32 381 PHE A O 1
ATOM 2911 N N . CYS A 1 389 ? -26.138 45.557 -14.544 1.00 21.42 382 CYS A N 1
ATOM 2912 C CA . CYS A 1 389 ? -25.702 46.902 -14.143 1.00 21.45 382 CYS A CA 1
ATOM 2913 C C . CYS A 1 389 ? -26.421 47.420 -12.908 1.00 21.25 382 CYS A C 1
ATOM 2914 O O . CYS A 1 389 ? -26.442 48.620 -12.674 1.00 21.52 382 CYS A O 1
ATOM 2917 N N . GLY A 1 390 ? -27.005 46.517 -12.124 1.00 21.01 383 GLY A N 1
ATOM 2918 C CA . GLY A 1 390 ? -27.727 46.887 -10.916 1.00 20.89 383 GLY A CA 1
ATOM 2919 C C . GLY A 1 390 ? -29.239 46.811 -11.013 1.00 20.70 383 GLY A C 1
ATOM 2920 O O . GLY A 1 390 ? -29.935 47.303 -10.116 1.00 20.96 383 GLY A O 1
ATOM 2921 N N . ASP A 1 391 ? -29.763 46.203 -12.076 1.00 20.28 384 ASP A N 1
ATOM 2922 C CA . ASP A 1 391 ? -31.207 46.013 -12.192 1.00 20.08 384 ASP A CA 1
ATOM 2923 C C . ASP A 1 391 ? -31.575 44.703 -11.509 1.00 20.29 384 ASP A C 1
ATOM 2924 O O . ASP A 1 391 ? -31.968 43.745 -12.148 1.00 20.26 384 ASP A O 1
ATOM 2929 N N . SER A 1 392 ? -31.450 44.673 -10.191 1.00 20.84 385 SER A N 1
ATOM 2930 C CA . SER A 1 392 ? -31.826 43.500 -9.418 1.00 21.37 385 SER A CA 1
ATOM 2931 C C . SER A 1 392 ? -33.208 42.969 -9.804 1.00 21.84 385 SER A C 1
ATOM 2932 O O . SER A 1 392 ? -33.430 41.765 -9.766 1.00 21.95 385 SER A O 1
ATOM 2935 N N . ASP A 1 393 ? -34.131 43.858 -10.172 1.00 22.58 386 ASP A N 1
ATOM 2936 C CA . ASP A 1 393 ? -35.467 43.436 -10.612 1.00 23.17 386 ASP A CA 1
ATOM 2937 C C . ASP A 1 393 ? -35.381 42.533 -11.825 1.00 23.61 386 ASP A C 1
ATOM 2938 O O . ASP A 1 393 ? -35.982 41.463 -11.834 1.00 23.68 386 ASP A O 1
ATOM 2943 N N . LYS A 1 394 ? -34.634 42.970 -12.837 1.00 24.17 387 LYS A N 1
ATOM 2944 C CA . LYS A 1 394 ? -34.360 42.141 -14.012 1.00 24.67 387 LYS A CA 1
ATOM 2945 C C . LYS A 1 394 ? -33.749 40.801 -13.611 1.00 24.93 387 LYS A C 1
ATOM 2946 O O . LYS A 1 394 ? -34.240 39.760 -14.032 1.00 25.08 387 LYS A O 1
ATOM 2952 N N . ALA A 1 395 ? -32.695 40.834 -12.792 1.00 25.41 388 ALA A N 1
ATOM 2953 C CA . ALA A 1 395 ? -31.954 39.616 -12.377 1.00 25.67 388 ALA A CA 1
ATOM 2954 C C . ALA A 1 395 ? -32.813 38.634 -11.602 1.00 25.84 388 ALA A C 1
ATOM 2955 O O . ALA A 1 395 ? -32.776 37.437 -11.862 1.00 25.61 388 ALA A O 1
ATOM 2957 N N . GLY A 1 396 ? -33.577 39.151 -10.646 1.00 26.25 389 GLY A N 1
ATOM 2958 C CA . GLY A 1 396 ? -34.464 38.330 -9.845 1.00 26.76 389 GLY A CA 1
ATOM 2959 C C . GLY A 1 396 ? -35.442 37.520 -10.675 1.00 27.28 389 GLY A C 1
ATOM 2960 O O . GLY A 1 396 ? -35.873 36.446 -10.253 1.00 27.52 389 GLY A O 1
ATOM 2961 N N . LEU A 1 397 ? -35.798 38.038 -11.849 1.00 27.86 390 LEU A N 1
ATOM 2962 C CA . LEU A 1 397 ? -36.700 37.335 -12.767 1.00 28.32 390 LEU A CA 1
ATOM 2963 C C . LEU A 1 397 ? -36.022 36.156 -13.469 1.00 28.57 390 LEU A C 1
ATOM 2964 O O . LEU A 1 397 ? -36.664 35.124 -13.680 1.00 28.89 390 LEU A O 1
ATOM 2969 N N . LEU A 1 398 ? -34.751 36.309 -13.849 1.00 28.64 391 LEU A N 1
ATOM 2970 C CA . LEU A 1 398 ? -33.990 35.192 -14.422 1.00 28.69 391 LEU A CA 1
ATOM 2971 C C . LEU A 1 398 ? -33.725 34.153 -13.347 1.00 28.78 391 LEU A C 1
ATOM 2972 O O . LEU A 1 398 ? -33.857 32.956 -13.596 1.00 29.24 391 LEU A O 1
ATOM 2977 N N . GLN A 1 399 ? -33.359 34.614 -12.154 1.00 28.60 392 GLN A N 1
ATOM 2978 C CA . GLN A 1 399 ? -33.078 33.729 -11.025 1.00 28.55 392 GLN A CA 1
ATOM 2979 C C . GLN A 1 399 ? -34.136 32.644 -10.825 1.00 28.18 392 GLN A C 1
ATOM 2980 O O . GLN A 1 399 ? -33.810 31.507 -10.486 1.00 27.91 392 GLN A O 1
ATOM 2986 N N . ARG A 1 400 ? -35.401 33.004 -11.028 1.00 27.89 393 ARG A N 1
ATOM 2987 C CA . ARG A 1 400 ? -36.504 32.056 -10.887 1.00 27.74 393 ARG A CA 1
ATOM 2988 C C . ARG A 1 400 ? -36.171 30.752 -11.589 1.00 27.55 393 ARG A C 1
ATOM 2989 O O . ARG A 1 400 ? -36.565 29.676 -11.134 1.00 27.56 393 ARG A O 1
ATOM 2997 N N . HIS A 1 401 ? -35.426 30.871 -12.692 1.00 27.41 394 HIS A N 1
ATOM 2998 C CA . HIS A 1 401 ? -35.059 29.748 -13.552 1.00 27.27 394 HIS A CA 1
ATOM 2999 C C . HIS A 1 401 ? -33.663 29.179 -13.278 1.00 27.41 394 HIS A C 1
ATOM 3000 O O . HIS A 1 401 ? -33.018 28.655 -14.186 1.00 27.83 394 HIS A O 1
ATOM 3007 N N . PHE A 1 402 ? -33.196 29.248 -12.035 1.00 27.29 395 PHE A N 1
ATOM 3008 C CA . PHE A 1 402 ? -31.827 28.835 -11.742 1.00 27.15 395 PHE A CA 1
ATOM 3009 C C . PHE A 1 402 ? -31.772 27.535 -10.979 1.00 26.65 395 PHE A C 1
ATOM 3010 O O . PHE A 1 402 ? -32.682 27.208 -10.220 1.00 26.34 395 PHE A O 1
ATOM 3018 N N . VAL A 1 403 ? -30.684 26.807 -11.212 1.00 26.42 396 VAL A N 1
ATOM 3019 C CA . VAL A 1 403 ? -30.273 25.687 -10.384 1.00 26.38 396 VAL A CA 1
ATOM 3020 C C . VAL A 1 403 ? -29.030 26.157 -9.626 1.00 26.52 396 VAL A C 1
ATOM 3021 O O . VAL A 1 403 ? -27.991 26.386 -10.249 1.00 26.46 396 VAL A O 1
ATOM 3025 N N . PRO A 1 404 ? -29.130 26.319 -8.288 1.00 26.75 397 PRO A N 1
ATOM 3026 C CA . PRO A 1 404 ? -27.997 26.785 -7.474 1.00 26.94 397 PRO A CA 1
ATOM 3027 C C . PRO A 1 404 ? -26.692 26.048 -7.776 1.00 27.22 397 PRO A C 1
ATOM 3028 O O . PRO A 1 404 ? -26.681 24.822 -7.790 1.00 27.41 397 PRO A O 1
ATOM 3032 N N . GLN A 1 405 ? -25.617 26.789 -8.034 1.00 27.57 398 GLN A N 1
ATOM 3033 C CA . GLN A 1 405 ? -24.300 26.204 -8.288 1.00 27.87 398 GLN A CA 1
ATOM 3034 C C . GLN A 1 405 ? -23.301 26.823 -7.332 1.00 28.33 398 GLN A C 1
ATOM 3035 O O . GLN A 1 405 ? -23.380 28.020 -7.033 1.00 28.32 398 GLN A O 1
ATOM 3041 N N . TYR A 1 406 ? -22.374 25.999 -6.844 1.00 28.93 399 TYR A N 1
ATOM 3042 C CA . TYR A 1 406 ? -21.386 26.421 -5.835 1.00 29.44 399 TYR A CA 1
ATOM 3043 C C . TYR A 1 406 ? -19.979 25.969 -6.233 1.00 29.70 399 TYR A C 1
ATOM 3044 O O . TYR A 1 406 ? -19.768 24.794 -6.537 1.00 29.81 399 TYR A O 1
ATOM 3053 N N . SER A 1 407 ? -19.019 26.893 -6.216 1.00 29.95 400 SER A N 1
ATOM 3054 C CA . SER A 1 407 ? -17.665 26.604 -6.697 1.00 30.15 400 SER A CA 1
ATOM 3055 C C . SER A 1 407 ? -16.832 25.812 -5.686 1.00 30.09 400 SER A C 1
ATOM 3056 O O . SER A 1 407 ? -16.880 26.076 -4.480 1.00 30.09 400 SER A O 1
ATOM 3059 N N . LEU A 1 408 ? -16.064 24.851 -6.200 1.00 29.92 401 LEU A N 1
ATOM 3060 C CA . LEU A 1 408 ? -15.174 24.023 -5.380 1.00 29.70 401 LEU A CA 1
ATOM 3061 C C . LEU A 1 408 ? -13.793 24.662 -5.261 1.00 29.63 401 LEU A C 1
ATOM 3062 O O . LEU A 1 408 ? -13.394 25.044 -4.163 1.00 29.66 401 LEU A O 1
ATOM 3067 N N . ASN A 1 409 ? -13.075 24.777 -6.380 1.00 29.59 402 ASN A N 1
ATOM 3068 C CA . ASN A 1 409 ? -11.749 25.408 -6.404 1.00 29.64 402 ASN A CA 1
ATOM 3069 C C . ASN A 1 409 ? -11.759 26.667 -5.530 1.00 29.84 402 ASN A C 1
ATOM 3070 O O . ASN A 1 409 ? -12.412 27.648 -5.886 1.00 30.00 402 ASN A O 1
ATOM 3075 N N . PRO A 1 410 ? -11.062 26.632 -4.369 1.00 30.02 403 PRO A N 1
ATOM 3076 C CA . PRO A 1 410 ? -11.078 27.743 -3.409 1.00 30.12 403 PRO A CA 1
ATOM 3077 C C . PRO A 1 410 ? -10.811 29.150 -3.974 1.00 30.18 403 PRO A C 1
ATOM 3078 O O . PRO A 1 410 ? -9.654 29.581 -4.076 1.00 30.18 403 PRO A O 1
ATOM 3082 N N . LYS A 1 411 ? -11.894 29.841 -4.338 1.00 30.11 404 LYS A N 1
ATOM 3083 C CA . LYS A 1 411 ? -11.874 31.295 -4.508 1.00 30.06 404 LYS A CA 1
ATOM 3084 C C . LYS A 1 411 ? -12.003 31.933 -3.122 1.00 30.05 404 LYS A C 1
ATOM 3085 O O . LYS A 1 411 ? -11.360 32.946 -2.833 1.00 30.03 404 LYS A O 1
ATOM 3091 N N . GLU A 1 412 ? -12.839 31.331 -2.274 1.00 29.99 405 GLU A N 1
ATOM 3092 C CA . GLU A 1 412 ? -12.795 31.568 -0.826 1.00 29.89 405 GLU A CA 1
ATOM 3093 C C . GLU A 1 412 ? -12.453 30.231 -0.114 1.00 29.57 405 GLU A C 1
ATOM 3094 O O . GLU A 1 412 ? -11.299 29.784 -0.164 1.00 29.43 405 GLU A O 1
ATOM 3100 N N . VAL A 1 413 ? -13.434 29.610 0.546 1.00 29.20 406 VAL A N 1
ATOM 3101 C CA . VAL A 1 413 ? -13.290 28.256 1.093 1.00 28.88 406 VAL A CA 1
ATOM 3102 C C . VAL A 1 413 ? -14.574 27.469 0.763 1.00 28.73 406 VAL A C 1
ATOM 3103 O O . VAL A 1 413 ? -15.623 27.666 1.388 1.00 28.63 406 VAL A O 1
ATOM 3107 N N . GLY A 1 414 ? -14.485 26.600 -0.246 1.00 28.47 407 GLY A N 1
ATOM 3108 C CA . GLY A 1 414 ? -15.595 25.737 -0.643 1.00 28.30 407 GLY A CA 1
ATOM 3109 C C . GLY A 1 414 ? -15.750 24.563 0.303 1.00 28.20 407 GLY A C 1
ATOM 3110 O O . GLY A 1 414 ? -15.559 23.411 -0.086 1.00 27.96 407 GLY A O 1
ATOM 3111 N N . GLU A 1 415 ? -16.092 24.875 1.554 1.00 28.23 408 GLU A N 1
ATOM 3112 C CA . GLU A 1 415 ? -16.233 23.882 2.624 1.00 28.22 408 GLU A CA 1
ATOM 3113 C C . GLU A 1 415 ? -17.591 23.976 3.326 1.00 28.31 408 GLU A C 1
ATOM 3114 O O . GLU A 1 415 ? -18.210 22.949 3.624 1.00 28.32 408 GLU A O 1
ATOM 3120 N N . GLU A 1 416 ? -18.050 25.203 3.581 1.00 28.37 409 GLU A N 1
ATOM 3121 C CA . GLU A 1 416 ? -19.294 25.433 4.323 1.00 28.39 409 GLU A CA 1
ATOM 3122 C C . GLU A 1 416 ? -20.571 25.193 3.493 1.00 28.53 409 GLU A C 1
ATOM 3123 O O . GLU A 1 416 ? -21.684 25.368 4.004 1.00 28.45 409 GLU A O 1
ATOM 3129 N N . ALA A 1 417 ? -20.390 24.804 2.222 1.00 28.76 410 ALA A N 1
ATOM 3130 C CA . ALA A 1 417 ? -21.444 24.213 1.368 1.00 28.85 410 ALA A CA 1
ATOM 3131 C C . ALA A 1 417 ? -21.263 22.687 1.217 1.00 28.92 410 ALA A C 1
ATOM 3132 O O . ALA A 1 417 ? -22.239 21.969 1.005 1.00 29.03 410 ALA A O 1
ATOM 3134 N N . VAL A 1 418 ? -20.021 22.202 1.315 1.00 28.95 411 VAL A N 1
ATOM 3135 C CA . VAL A 1 418 ? -19.724 20.758 1.259 1.00 28.87 411 VAL A CA 1
ATOM 3136 C C . VAL A 1 418 ? -20.165 20.036 2.542 1.00 28.89 411 VAL A C 1
ATOM 3137 O O . VAL A 1 418 ? -20.550 18.864 2.499 1.00 28.86 411 VAL A O 1
ATOM 3141 N N . GLU A 1 419 ? -20.096 20.733 3.677 1.00 28.89 412 GLU A N 1
ATOM 3142 C CA . GLU A 1 419 ? -20.683 20.243 4.927 1.00 28.92 412 GLU A CA 1
ATOM 3143 C C . GLU A 1 419 ? -22.187 20.008 4.772 1.00 29.11 412 GLU A C 1
ATOM 3144 O O . GLU A 1 419 ? -22.736 19.037 5.304 1.00 29.10 412 GLU A O 1
ATOM 3150 N N . LYS A 1 420 ? -22.839 20.907 4.036 1.00 29.30 413 LYS A N 1
ATOM 3151 C CA . LYS A 1 420 ? -24.278 20.821 3.772 1.00 29.48 413 LYS A CA 1
ATOM 3152 C C . LYS A 1 420 ? -24.670 19.689 2.800 1.00 29.74 413 LYS A C 1
ATOM 3153 O O . LYS A 1 420 ? -25.727 19.075 2.974 1.00 29.85 413 LYS A O 1
ATOM 3159 N N . VAL A 1 421 ? -23.832 19.427 1.790 1.00 29.98 414 VAL A N 1
ATOM 3160 C CA . VAL A 1 421 ? -24.106 18.402 0.754 1.00 30.10 414 VAL A CA 1
ATOM 3161 C C . VAL A 1 421 ? -24.077 16.962 1.286 1.00 30.37 414 VAL A C 1
ATOM 3162 O O . VAL A 1 421 ? -24.613 16.057 0.642 1.00 30.13 414 VAL A O 1
ATOM 3166 N N . ILE A 1 422 ? -23.435 16.756 2.440 1.00 30.79 415 ILE A N 1
ATOM 3167 C CA . ILE A 1 422 ? -23.397 15.444 3.113 1.00 31.01 415 ILE A CA 1
ATOM 3168 C C . ILE A 1 422 ? -24.419 15.344 4.277 1.00 31.09 415 ILE A C 1
ATOM 3169 O O . ILE A 1 422 ? -24.758 14.233 4.699 1.00 31.14 415 ILE A O 1
ATOM 3174 N N . HIS A 1 423 ? -24.912 16.485 4.779 1.00 31.06 416 HIS A N 1
ATOM 3175 C CA . HIS A 1 423 ? -26.043 16.488 5.733 1.00 30.95 416 HIS A CA 1
ATOM 3176 C C . HIS A 1 423 ? -27.328 16.055 5.000 1.00 30.71 416 HIS A C 1
ATOM 3177 O O . HIS A 1 423 ? -28.056 15.174 5.464 1.00 30.61 416 HIS A O 1
ATOM 3184 N N . ASP A 1 424 ? -27.589 16.693 3.860 1.00 30.43 417 ASP A N 1
ATOM 3185 C CA . ASP A 1 424 ? -28.623 16.260 2.918 1.00 30.33 417 ASP A CA 1
ATOM 3186 C C . ASP A 1 424 ? -27.930 15.735 1.657 1.00 30.22 417 ASP A C 1
ATOM 3187 O O . ASP A 1 424 ? -27.671 16.479 0.707 1.00 30.39 417 ASP A O 1
ATOM 3192 N N . VAL A 1 425 ? -27.648 14.436 1.664 1.00 30.02 418 VAL A N 1
ATOM 3193 C CA . VAL A 1 425 ? -26.720 13.812 0.716 1.00 29.83 418 VAL A CA 1
ATOM 3194 C C . VAL A 1 425 ? -27.170 13.812 -0.742 1.00 29.69 418 VAL A C 1
ATOM 3195 O O . VAL A 1 425 ? -26.449 14.287 -1.628 1.00 29.53 418 VAL A O 1
ATOM 3199 N N . LEU A 1 426 ? -28.364 13.274 -0.977 1.00 29.57 419 LEU A N 1
ATOM 3200 C CA . LEU A 1 426 ? -28.745 12.775 -2.303 1.00 29.54 419 LEU A CA 1
ATOM 3201 C C . LEU A 1 426 ? -29.124 13.839 -3.350 1.00 29.53 419 LEU A C 1
ATOM 3202 O O . LEU A 1 426 ? -29.817 13.509 -4.314 1.00 29.49 419 LEU A O 1
ATOM 3207 N N . GLN A 1 427 ? -28.669 15.089 -3.200 1.00 29.55 420 GLN A N 1
ATOM 3208 C CA . GLN A 1 427 ? -29.069 16.145 -4.148 1.00 29.52 420 GLN A CA 1
ATOM 3209 C C . GLN A 1 427 ? -27.956 17.082 -4.646 1.00 29.62 420 GLN A C 1
ATOM 3210 O O . GLN A 1 427 ? -28.187 18.293 -4.708 1.00 29.74 420 GLN A O 1
ATOM 3216 N N . ARG A 1 428 ? -26.788 16.564 -5.042 1.00 29.70 421 ARG A N 1
ATOM 3217 C CA . ARG A 1 428 ? -25.640 17.452 -5.339 1.00 29.77 421 ARG A CA 1
ATOM 3218 C C . ARG A 1 428 ? -24.509 16.935 -6.288 1.00 29.93 421 ARG A C 1
ATOM 3219 O O . ARG A 1 428 ? -23.403 16.670 -5.823 1.00 30.07 421 ARG A O 1
ATOM 3227 N N . PRO A 1 429 ? -24.759 16.831 -7.615 1.00 30.09 422 PRO A N 1
ATOM 3228 C CA . PRO A 1 429 ? -23.709 16.476 -8.629 1.00 30.20 422 PRO A CA 1
ATOM 3229 C C . PRO A 1 429 ? -22.487 17.446 -8.778 1.00 30.35 422 PRO A C 1
ATOM 3230 O O . PRO A 1 429 ? -22.255 18.246 -7.877 1.00 30.20 422 PRO A O 1
ATOM 3234 N N . ASP A 1 430 ? -21.709 17.360 -9.878 1.00 30.64 423 ASP A N 1
ATOM 3235 C CA . ASP A 1 430 ? -20.482 18.216 -10.083 1.00 30.99 423 ASP A CA 1
ATOM 3236 C C . ASP A 1 430 ? -20.305 18.865 -11.524 1.00 31.34 423 ASP A C 1
ATOM 3237 O O . ASP A 1 430 ? -21.160 19.650 -11.918 1.00 31.33 423 ASP A O 1
ATOM 3242 N N . GLN A 1 431 ? -19.163 18.664 -12.215 1.00 31.62 424 GLN A N 1
ATOM 3243 C CA . GLN A 1 431 ? -19.037 18.569 -13.729 1.00 31.79 424 GLN A CA 1
ATOM 3244 C C . GLN A 1 431 ? -18.703 19.739 -14.726 1.00 31.89 424 GLN A C 1
ATOM 3245 O O . GLN A 1 431 ? -19.307 19.762 -15.797 1.00 32.06 424 GLN A O 1
ATOM 3251 N N . PHE A 1 432 ? -17.710 20.616 -14.497 1.00 32.03 425 PHE A N 1
ATOM 3252 C CA . PHE A 1 432 ? -17.618 21.882 -15.317 1.00 32.14 425 PHE A CA 1
ATOM 3253 C C . PHE A 1 432 ? -16.631 22.106 -16.486 1.00 32.04 425 PHE A C 1
ATOM 3254 O O . PHE A 1 432 ? -16.924 22.955 -17.325 1.00 31.96 425 PHE A O 1
ATOM 3262 N N . VAL A 1 433 ? -15.487 21.433 -16.566 1.00 32.17 426 VAL A N 1
ATOM 3263 C CA . VAL A 1 433 ? -14.544 21.707 -17.683 1.00 32.34 426 VAL A CA 1
ATOM 3264 C C . VAL A 1 433 ? -14.993 20.923 -18.955 1.00 32.64 426 VAL A C 1
ATOM 3265 O O . VAL A 1 433 ? -16.089 20.354 -18.964 1.00 32.81 426 VAL A O 1
ATOM 3269 N N . LEU A 1 434 ? -14.176 20.905 -20.013 1.00 32.90 427 LEU A N 1
ATOM 3270 C CA . LEU A 1 434 ? -14.589 20.421 -21.351 1.00 33.03 427 LEU A CA 1
ATOM 3271 C C . LEU A 1 434 ? -14.979 18.933 -21.465 1.00 33.34 427 LEU A C 1
ATOM 3272 O O . LEU A 1 434 ? -16.148 18.615 -21.699 1.00 33.37 427 LEU A O 1
ATOM 3277 N N . LYS A 1 435 ? -14.003 18.035 -21.294 1.00 33.68 428 LYS A N 1
ATOM 3278 C CA . LYS A 1 435 ? -14.114 16.643 -21.777 1.00 33.85 428 LYS A CA 1
ATOM 3279 C C . LYS A 1 435 ? -14.692 15.558 -20.843 1.00 34.10 428 LYS A C 1
ATOM 3280 O O . LYS A 1 435 ? -15.003 14.471 -21.333 1.00 34.17 428 LYS A O 1
ATOM 3286 N N . PRO A 1 436 ? -14.843 15.824 -19.522 1.00 34.36 429 PRO A N 1
ATOM 3287 C CA . PRO A 1 436 ? -15.235 14.691 -18.667 1.00 34.47 429 PRO A CA 1
ATOM 3288 C C . PRO A 1 436 ? -16.638 14.159 -18.962 1.00 34.58 429 PRO A C 1
ATOM 3289 O O . PRO A 1 436 ? -17.433 14.823 -19.635 1.00 34.41 429 PRO A O 1
ATOM 3293 N N . GLN A 1 437 ? -16.926 12.970 -18.434 1.00 34.85 430 GLN A N 1
ATOM 3294 C CA . GLN A 1 437 ? -18.079 12.155 -18.863 1.00 34.96 430 GLN A CA 1
ATOM 3295 C C . GLN A 1 437 ? -19.402 12.711 -18.288 1.00 35.04 430 GLN A C 1
ATOM 3296 O O . GLN A 1 437 ? -19.562 13.932 -18.173 1.00 34.91 430 GLN A O 1
ATOM 3302 N N . LEU A 1 438 ? -20.346 11.838 -17.936 1.00 35.08 431 LEU A N 1
ATOM 3303 C CA . LEU A 1 438 ? -21.554 12.269 -17.237 1.00 35.19 431 LEU A CA 1
ATOM 3304 C C . LEU A 1 438 ? -21.217 12.794 -15.825 1.00 35.22 431 LEU A C 1
ATOM 3305 O O . LEU A 1 438 ? -20.051 12.812 -15.412 1.00 35.19 431 LEU A O 1
ATOM 3310 N N . GLU A 1 439 ? -22.241 13.226 -15.095 1.00 35.29 432 GLU A N 1
ATOM 3311 C CA . GLU A 1 439 ? -22.052 13.887 -13.801 1.00 35.30 432 GLU A CA 1
ATOM 3312 C C . GLU A 1 439 ? -21.726 12.883 -12.699 1.00 35.51 432 GLU A C 1
ATOM 3313 O O . GLU A 1 439 ? -22.322 11.813 -12.641 1.00 35.51 432 GLU A O 1
ATOM 3319 N N . GLY A 1 440 ? -20.783 13.230 -11.826 1.00 35.95 433 GLY A N 1
ATOM 3320 C CA . GLY A 1 440 ? -20.620 12.525 -10.548 1.00 36.28 433 GLY A CA 1
ATOM 3321 C C . GLY A 1 440 ? -21.803 12.893 -9.661 1.00 36.58 433 GLY A C 1
ATOM 3322 O O . GLY A 1 440 ? -22.131 14.075 -9.542 1.00 36.64 433 GLY A O 1
ATOM 3323 N N . GLY A 1 441 ? -22.459 11.896 -9.059 1.00 36.89 434 GLY A N 1
ATOM 3324 C CA . GLY A 1 441 ? -23.703 12.133 -8.297 1.00 36.95 434 GLY A CA 1
ATOM 3325 C C . GLY A 1 441 ? -24.306 10.911 -7.607 1.00 36.92 434 GLY A C 1
ATOM 3326 O O . GLY A 1 441 ? -24.529 9.886 -8.251 1.00 36.74 434 GLY A O 1
ATOM 3327 N N . GLY A 1 442 ? -24.582 11.033 -6.303 1.00 36.99 435 GLY A N 1
ATOM 3328 C CA . GLY A 1 442 ? -25.206 9.960 -5.508 1.00 37.05 435 GLY A CA 1
ATOM 3329 C C . GLY A 1 442 ? -24.373 9.496 -4.320 1.00 37.13 435 GLY A C 1
ATOM 3330 O O . GLY A 1 442 ? -24.398 10.124 -3.260 1.00 37.20 435 GLY A O 1
ATOM 3331 N N . ASN A 1 443 ? -23.660 8.378 -4.490 1.00 37.25 436 ASN A N 1
ATOM 3332 C CA . ASN A 1 443 ? -22.688 7.879 -3.492 1.00 37.29 436 ASN A CA 1
ATOM 3333 C C . ASN A 1 443 ? -21.227 7.912 -3.992 1.00 37.32 436 ASN A C 1
ATOM 3334 O O . ASN A 1 443 ? -20.289 7.842 -3.189 1.00 37.17 436 ASN A O 1
ATOM 3339 N N . LEU A 1 444 ? -21.052 7.985 -5.317 1.00 37.38 437 LEU A N 1
ATOM 3340 C CA . LEU A 1 444 ? -19.811 8.480 -5.933 1.00 37.34 437 LEU A CA 1
ATOM 3341 C C . LEU A 1 444 ? -19.507 9.877 -5.402 1.00 37.31 437 LEU A C 1
ATOM 3342 O O . LEU A 1 444 ? -18.411 10.126 -4.890 1.00 37.33 437 LEU A O 1
ATOM 3347 N N . LEU A 1 445 ? -20.495 10.769 -5.558 1.00 37.21 438 LEU A N 1
ATOM 3348 C CA . LEU A 1 445 ? -20.470 12.156 -5.053 1.00 37.11 438 LEU A CA 1
ATOM 3349 C C . LEU A 1 445 ? -20.012 12.212 -3.597 1.00 37.16 438 LEU A C 1
ATOM 3350 O O . LEU A 1 445 ? -19.052 12.919 -3.260 1.00 37.24 438 LEU A O 1
ATOM 3355 N N . SER A 1 446 ? -20.705 11.468 -2.738 1.00 36.99 439 SER A N 1
ATOM 3356 C CA . SER A 1 446 ? -20.384 11.454 -1.322 1.00 36.92 439 SER A CA 1
ATOM 3357 C C . SER A 1 446 ? -18.949 10.970 -1.098 1.00 36.88 439 SER A C 1
ATOM 3358 O O . SER A 1 446 ? -18.254 11.491 -0.225 1.00 36.99 439 SER A O 1
ATOM 3361 N N . GLY A 1 447 ? -18.511 9.998 -1.905 1.00 36.76 440 GLY A N 1
ATOM 3362 C CA . GLY A 1 447 ? -17.172 9.401 -1.793 1.00 36.66 440 GLY A CA 1
ATOM 3363 C C . GLY A 1 447 ? -15.994 10.352 -1.970 1.00 36.58 440 GLY A C 1
ATOM 3364 O O . GLY A 1 447 ? -15.004 10.265 -1.231 1.00 36.62 440 GLY A O 1
ATOM 3365 N N . GLU A 1 448 ? -16.098 11.260 -2.942 1.00 36.43 441 GLU A N 1
ATOM 3366 C CA . GLU A 1 448 ? -15.005 12.197 -3.268 1.00 36.26 441 GLU A CA 1
ATOM 3367 C C . GLU A 1 448 ? -14.762 13.294 -2.208 1.00 36.22 441 GLU A C 1
ATOM 3368 O O . GLU A 1 448 ? -13.609 13.670 -1.963 1.00 36.22 441 GLU A O 1
ATOM 3374 N N . THR A 1 449 ? -15.834 13.798 -1.591 1.00 36.08 442 THR A N 1
ATOM 3375 C CA . THR A 1 449 ? -15.736 14.846 -0.554 1.00 35.84 442 THR A CA 1
ATOM 3376 C C . THR A 1 449 ? -14.723 14.495 0.546 1.00 35.67 442 THR A C 1
ATOM 3377 O O . THR A 1 449 ? -13.890 15.324 0.914 1.00 35.63 442 THR A O 1
ATOM 3381 N N . MET A 1 450 ? -14.811 13.269 1.062 1.00 35.48 443 MET A N 1
ATOM 3382 C CA . MET A 1 450 ? -13.913 12.768 2.113 1.00 35.40 443 MET A CA 1
ATOM 3383 C C . MET A 1 450 ? -12.555 13.472 2.161 1.00 35.24 443 MET A C 1
ATOM 3384 O O . MET A 1 450 ? -12.225 14.137 3.141 1.00 34.91 443 MET A O 1
ATOM 3389 N N . VAL A 1 463 ? -5.119 13.537 -1.554 1.00 27.04 456 VAL A N 1
ATOM 3390 C CA . VAL A 1 463 ? -4.576 13.242 -2.877 1.00 27.06 456 VAL A CA 1
ATOM 3391 C C . VAL A 1 463 ? -5.626 12.551 -3.752 1.00 27.18 456 VAL A C 1
ATOM 3392 O O . VAL A 1 463 ? -6.321 11.652 -3.284 1.00 27.09 456 VAL A O 1
ATOM 3396 N N . THR A 1 464 ? -5.716 12.991 -5.011 1.00 27.42 457 THR A N 1
ATOM 3397 C CA . THR A 1 464 ? -6.683 12.516 -6.041 1.00 27.61 457 THR A CA 1
ATOM 3398 C C . THR A 1 464 ? -7.878 13.467 -6.261 1.00 27.90 457 THR A C 1
ATOM 3399 O O . THR A 1 464 ? -8.401 13.543 -7.376 1.00 27.68 457 THR A O 1
ATOM 3403 N N . TYR A 1 465 ? -8.295 14.178 -5.208 1.00 28.34 458 TYR A N 1
ATOM 3404 C CA . TYR A 1 465 ? -9.383 15.181 -5.296 1.00 28.60 458 TYR A CA 1
ATOM 3405 C C . TYR A 1 465 ? -8.888 16.495 -5.914 1.00 28.90 458 TYR A C 1
ATOM 3406 O O . TYR A 1 465 ? -9.691 17.333 -6.341 1.00 28.88 458 TYR A O 1
ATOM 3415 N N . SER A 1 466 ? -7.565 16.662 -5.948 1.00 29.24 459 SER A N 1
ATOM 3416 C CA . SER A 1 466 ? -6.923 17.831 -6.550 1.00 29.45 459 SER A CA 1
ATOM 3417 C C . SER A 1 466 ? -7.222 17.981 -8.054 1.00 29.64 459 SER A C 1
ATOM 3418 O O . SER A 1 466 ? -7.338 19.105 -8.551 1.00 29.74 459 SER A O 1
ATOM 3421 N N . LYS A 1 467 ? -7.353 16.863 -8.773 1.00 29.78 460 LYS A N 1
ATOM 3422 C CA . LYS A 1 467 ? -7.784 16.910 -10.178 1.00 29.82 460 LYS A CA 1
ATOM 3423 C C . LYS A 1 467 ? -9.270 17.278 -10.295 1.00 29.99 460 LYS A C 1
ATOM 3424 O O . LYS A 1 467 ? -9.685 17.876 -11.291 1.00 30.07 460 LYS A O 1
ATOM 3430 N N . VAL A 1 468 ? -10.059 16.910 -9.281 1.00 30.13 461 VAL A N 1
ATOM 3431 C CA . VAL A 1 468 ? -11.495 17.202 -9.244 1.00 30.21 461 VAL A CA 1
ATOM 3432 C C . VAL A 1 468 ? -11.794 18.493 -8.460 1.00 30.31 461 VAL A C 1
ATOM 3433 O O . VAL A 1 468 ? -12.952 18.834 -8.215 1.00 30.30 461 VAL A O 1
ATOM 3437 N N . ARG A 1 469 ? -10.742 19.212 -8.079 1.00 30.41 462 ARG A N 1
ATOM 3438 C CA . ARG A 1 469 ? -10.886 20.517 -7.450 1.00 30.53 462 ARG A CA 1
ATOM 3439 C C . ARG A 1 469 ? -11.264 21.562 -8.501 1.00 30.47 462 ARG A C 1
ATOM 3440 O O . ARG A 1 469 ? -12.293 22.231 -8.378 1.00 30.45 462 ARG A O 1
ATOM 3448 N N . CYS A 1 470 ? -10.436 21.672 -9.541 1.00 30.40 463 CYS A N 1
ATOM 3449 C CA . CYS A 1 470 ? -10.563 22.730 -10.551 1.00 30.33 463 CYS A CA 1
ATOM 3450 C C . CYS A 1 470 ? -11.147 22.252 -11.890 1.00 30.19 463 CYS A C 1
ATOM 3451 O O . CYS A 1 470 ? -10.890 22.858 -12.935 1.00 30.18 463 CYS A O 1
ATOM 3454 N N . GLU A 1 471 ? -11.931 21.175 -11.857 1.00 30.04 464 GLU A N 1
ATOM 3455 C CA . GLU A 1 471 ? -12.613 20.663 -13.058 1.00 29.91 464 GLU A CA 1
ATOM 3456 C C . GLU A 1 471 ? -14.097 20.302 -12.827 1.00 29.74 464 GLU A C 1
ATOM 3457 O O . GLU A 1 471 ? -14.745 19.730 -13.709 1.00 29.79 464 GLU A O 1
ATOM 3463 N N . TYR A 1 472 ? -14.629 20.643 -11.655 1.00 29.50 465 TYR A N 1
ATOM 3464 C CA . TYR A 1 472 ? -15.947 20.188 -11.212 1.00 29.33 465 TYR A CA 1
ATOM 3465 C C . TYR A 1 472 ? -16.590 21.254 -10.340 1.00 29.25 465 TYR A C 1
ATOM 3466 O O . TYR A 1 472 ? -15.934 22.225 -9.967 1.00 29.45 465 TYR A O 1
ATOM 3475 N N . VAL A 1 473 ? -17.861 21.077 -9.997 1.00 29.05 466 VAL A N 1
ATOM 3476 C CA . VAL A 1 473 ? -18.550 22.080 -9.192 1.00 28.94 466 VAL A CA 1
ATOM 3477 C C . VAL A 1 473 ? -19.894 21.585 -8.660 1.00 28.76 466 VAL A C 1
ATOM 3478 O O . VAL A 1 473 ? -20.707 21.066 -9.421 1.00 28.72 466 VAL A O 1
ATOM 3482 N N . VAL A 1 474 ? -20.128 21.782 -7.359 1.00 28.47 467 VAL A N 1
ATOM 3483 C CA . VAL A 1 474 ? -21.355 21.316 -6.688 1.00 28.26 467 VAL A CA 1
ATOM 3484 C C . VAL A 1 474 ? -22.644 22.020 -7.145 1.00 28.12 467 VAL A C 1
ATOM 3485 O O . VAL A 1 474 ? -22.813 23.225 -6.942 1.00 28.25 467 VAL A O 1
ATOM 3489 N N . MET A 1 475 ? -23.552 21.242 -7.736 1.00 27.87 468 MET A N 1
ATOM 3490 C CA . MET A 1 475 ? -24.810 21.747 -8.297 1.00 27.66 468 MET A CA 1
ATOM 3491 C C . MET A 1 475 ? -25.977 21.045 -7.619 1.00 27.44 468 MET A C 1
ATOM 3492 O O . MET A 1 475 ? -25.852 19.897 -7.215 1.00 27.55 468 MET A O 1
ATOM 3497 N N . SER A 1 476 ? -27.113 21.725 -7.513 1.00 27.12 469 SER A N 1
ATOM 3498 C CA . SER A 1 476 ? -28.296 21.150 -6.874 1.00 26.88 469 SER A CA 1
ATOM 3499 C C . SER A 1 476 ? -29.005 20.125 -7.775 1.00 26.70 469 SER A C 1
ATOM 3500 O O . SER A 1 476 ? -29.034 20.256 -9.005 1.00 26.59 469 SER A O 1
ATOM 3503 N N . ARG A 1 477 ? -29.584 19.103 -7.155 1.00 26.47 470 ARG A N 1
ATOM 3504 C CA . ARG A 1 477 ? -30.245 18.043 -7.909 1.00 26.35 470 ARG A CA 1
ATOM 3505 C C . ARG A 1 477 ? -31.719 18.323 -8.054 1.00 25.82 470 ARG A C 1
ATOM 3506 O O . ARG A 1 477 ? -32.476 18.274 -7.086 1.00 25.60 470 ARG A O 1
ATOM 3514 N N . ILE A 1 478 ? -32.110 18.600 -9.287 1.00 25.38 471 ILE A N 1
ATOM 3515 C CA . ILE A 1 478 ? -33.493 18.858 -9.631 1.00 25.04 471 ILE A CA 1
ATOM 3516 C C . ILE A 1 478 ? -34.084 17.584 -10.258 1.00 24.74 471 ILE A C 1
ATOM 3517 O O . ILE A 1 478 ? -33.415 16.900 -11.034 1.00 24.65 471 ILE A O 1
ATOM 3522 N N . GLN A 1 479 ? -35.321 17.252 -9.898 1.00 24.43 472 GLN A N 1
ATOM 3523 C CA . GLN A 1 479 ? -35.976 16.065 -10.446 1.00 24.37 472 GLN A CA 1
ATOM 3524 C C . GLN A 1 479 ? -36.614 16.401 -11.790 1.00 23.82 472 GLN A C 1
ATOM 3525 O O . GLN A 1 479 ? -37.810 16.716 -11.859 1.00 23.71 472 GLN A O 1
ATOM 3531 N N . PHE A 1 480 ? -35.805 16.331 -12.851 1.00 23.21 473 PHE A N 1
ATOM 3532 C CA . PHE A 1 480 ? -36.252 16.714 -14.194 1.00 22.65 473 PHE A CA 1
ATOM 3533 C C . PHE A 1 480 ? -37.272 15.704 -14.734 1.00 22.02 473 PHE A C 1
ATOM 3534 O O . PHE A 1 480 ? -37.214 14.506 -14.438 1.00 21.86 473 PHE A O 1
ATOM 3542 N N . HIS A 1 481 ? -38.199 16.215 -15.536 1.00 21.27 474 HIS A N 1
ATOM 3543 C CA . HIS A 1 481 ? -39.395 15.479 -15.941 1.00 20.53 474 HIS A CA 1
ATOM 3544 C C . HIS A 1 481 ? -39.110 14.552 -17.104 1.00 20.01 474 HIS A C 1
ATOM 3545 O O . HIS A 1 481 ? -38.711 15.005 -18.185 1.00 20.10 474 HIS A O 1
ATOM 3552 N N . VAL A 1 482 ? -39.317 13.256 -16.860 1.00 19.15 475 VAL A N 1
ATOM 3553 C CA . VAL A 1 482 ? -39.246 12.221 -17.891 1.00 18.40 475 VAL A CA 1
ATOM 3554 C C . VAL A 1 482 ? -40.646 11.984 -18.432 1.00 17.84 475 VAL A C 1
ATOM 3555 O O . VAL A 1 482 ? -41.616 12.100 -17.681 1.00 18.16 475 VAL A O 1
ATOM 3559 N N . SER A 1 483 ? -40.756 11.652 -19.719 1.00 16.94 476 SER A N 1
ATOM 3560 C CA . SER A 1 483 ? -42.060 11.378 -20.350 1.00 16.11 476 SER A CA 1
ATOM 3561 C C . SER A 1 483 ? -41.930 10.253 -21.360 1.00 14.86 476 SER A C 1
ATOM 3562 O O . SER A 1 483 ? -40.836 9.795 -21.595 1.00 15.00 476 SER A O 1
ATOM 3565 N N . THR A 1 484 ? -43.046 9.804 -21.930 1.00 13.71 477 THR A N 1
ATOM 3566 C CA . THR A 1 484 ? -43.046 8.863 -23.065 1.00 12.95 477 THR A CA 1
ATOM 3567 C C . THR A 1 484 ? -43.319 9.585 -24.391 1.00 12.39 477 THR A C 1
ATOM 3568 O O . THR A 1 484 ? -44.048 10.585 -24.433 1.00 12.74 477 THR A O 1
ATOM 3572 N N . GLY A 1 485 ? -42.742 9.075 -25.473 1.00 11.26 478 GLY A N 1
ATOM 3573 C CA . GLY A 1 485 ? -42.904 9.701 -26.771 1.00 10.45 478 GLY A CA 1
ATOM 3574 C C . GLY A 1 485 ? -42.269 8.871 -27.857 1.00 9.94 478 GLY A C 1
ATOM 3575 O O . GLY A 1 485 ? -41.173 8.342 -27.683 1.00 10.30 478 GLY A O 1
ATOM 3576 N N . SER A 1 486 ? -42.979 8.747 -28.975 1.00 9.02 479 SER A N 1
ATOM 3577 C CA . SER A 1 486 ? -42.553 7.936 -30.111 1.00 7.92 479 SER A CA 1
ATOM 3578 C C . SER A 1 486 ? -41.682 8.813 -30.971 1.00 6.66 479 SER A C 1
ATOM 3579 O O . SER A 1 486 ? -41.806 10.027 -30.925 1.00 6.56 479 SER A O 1
ATOM 3582 N N . LEU A 1 487 ? -40.788 8.216 -31.745 1.00 5.57 480 LEU A N 1
ATOM 3583 C CA . LEU A 1 487 ? -39.949 9.005 -32.664 1.00 4.68 480 LEU A CA 1
ATOM 3584 C C . LEU A 1 487 ? -39.463 8.196 -33.868 1.00 3.85 480 LEU A C 1
ATOM 3585 O O . LEU A 1 487 ? -39.414 6.977 -33.828 1.00 3.30 480 LEU A O 1
ATOM 3590 N N . LEU A 1 488 ? -39.173 8.895 -34.956 1.00 3.52 481 LEU A N 1
ATOM 3591 C CA . LEU A 1 488 ? -38.600 8.279 -36.132 1.00 3.43 481 LEU A CA 1
ATOM 3592 C C . LEU A 1 488 ? -37.092 8.420 -35.991 1.00 3.93 481 LEU A C 1
ATOM 3593 O O . LEU A 1 488 ? -36.566 9.531 -35.964 1.00 3.87 481 LEU A O 1
ATOM 3598 N N . ALA A 1 489 ? -36.401 7.287 -35.893 1.00 4.65 482 ALA A N 1
ATOM 3599 C CA . ALA A 1 489 ? -34.952 7.288 -35.765 1.00 5.38 482 ALA A CA 1
ATOM 3600 C C . ALA A 1 489 ? -34.304 6.222 -36.637 1.00 5.89 482 ALA A C 1
ATOM 3601 O O . ALA A 1 489 ? -34.684 5.055 -36.592 1.00 5.22 482 ALA A O 1
ATOM 3603 N N . ARG A 1 490 ? -33.318 6.659 -37.418 1.00 6.89 483 ARG A N 1
ATOM 3604 C CA . ARG A 1 490 ? -32.558 5.801 -38.303 1.00 8.04 483 ARG A CA 1
ATOM 3605 C C . ARG A 1 490 ? -33.479 4.775 -38.948 1.00 7.98 483 ARG A C 1
ATOM 3606 O O . ARG A 1 490 ? -33.244 3.577 -38.873 1.00 8.30 483 ARG A O 1
ATOM 3614 N N . GLY A 1 491 ? -34.560 5.238 -39.549 1.00 8.02 484 GLY A N 1
ATOM 3615 C CA . GLY A 1 491 ? -35.414 4.343 -40.311 1.00 8.20 484 GLY A CA 1
ATOM 3616 C C . GLY A 1 491 ? -36.602 3.737 -39.589 1.00 8.19 484 GLY A C 1
ATOM 3617 O O . GLY A 1 491 ? -37.665 3.595 -40.180 1.00 8.73 484 GLY A O 1
ATOM 3618 N N . ASP A 1 492 ? -36.441 3.367 -38.326 1.00 8.12 485 ASP A N 1
ATOM 3619 C CA . ASP A 1 492 ? -37.500 2.653 -37.605 1.00 8.00 485 ASP A CA 1
ATOM 3620 C C . ASP A 1 492 ? -38.194 3.642 -36.712 1.00 7.62 485 ASP A C 1
ATOM 3621 O O . ASP A 1 492 ? -37.610 4.649 -36.324 1.00 7.52 485 ASP A O 1
ATOM 3626 N N . VAL A 1 493 ? -39.436 3.338 -36.369 1.00 7.33 486 VAL A N 1
ATOM 3627 C CA . VAL A 1 493 ? -40.123 4.068 -35.327 1.00 7.26 486 VAL A CA 1
ATOM 3628 C C . VAL A 1 493 ? -39.620 3.539 -33.998 1.00 7.21 486 VAL A C 1
ATOM 3629 O O . VAL A 1 493 ? -39.669 2.335 -33.734 1.00 7.46 486 VAL A O 1
ATOM 3633 N N . VAL A 1 494 ? -39.130 4.438 -33.162 1.00 6.99 487 VAL A N 1
ATOM 3634 C CA . VAL A 1 494 ? -38.649 4.063 -31.851 1.00 6.74 487 VAL A CA 1
ATOM 3635 C C . VAL A 1 494 ? -39.573 4.721 -30.847 1.00 6.82 487 VAL A C 1
ATOM 3636 O O . VAL A 1 494 ? -40.178 5.747 -31.149 1.00 6.42 487 VAL A O 1
ATOM 3640 N N . GLN A 1 495 ? -39.744 4.096 -29.685 1.00 7.13 488 GLN A N 1
ATOM 3641 C CA . GLN A 1 495 ? -40.481 4.742 -28.595 1.00 7.60 488 GLN A CA 1
ATOM 3642 C C . GLN A 1 495 ? -39.745 4.674 -27.272 1.00 7.72 488 GLN A C 1
ATOM 3643 O O . GLN A 1 495 ? -39.450 3.580 -26.777 1.00 8.07 488 GLN A O 1
ATOM 3649 N N . LEU A 1 496 ? -39.516 5.844 -26.677 1.00 7.48 489 LEU A N 1
ATOM 3650 C CA . LEU A 1 496 ? -38.838 5.929 -25.404 1.00 7.21 489 LEU A CA 1
ATOM 3651 C C . LEU A 1 496 ? -39.885 5.794 -24.338 1.00 7.46 489 LEU A C 1
ATOM 3652 O O . LEU A 1 496 ? -40.818 6.571 -24.296 1.00 7.04 489 LEU A O 1
ATOM 3657 N N . GLU A 1 497 ? -39.718 4.795 -23.484 1.00 8.43 490 GLU A N 1
ATOM 3658 C CA . GLU A 1 497 ? -40.733 4.411 -22.503 1.00 9.28 490 GLU A CA 1
ATOM 3659 C C . GLU A 1 497 ? -40.462 5.044 -21.150 1.00 9.79 490 GLU A C 1
ATOM 3660 O O . GLU A 1 497 ? -39.590 4.593 -20.400 1.00 9.67 490 GLU A O 1
ATOM 3666 N N . ARG A 1 498 ? -41.217 6.088 -20.839 1.00 10.65 491 ARG A N 1
ATOM 3667 C CA . ARG A 1 498 ? -41.109 6.766 -19.554 1.00 11.37 491 ARG A CA 1
ATOM 3668 C C . ARG A 1 498 ? -39.658 7.157 -19.227 1.00 12.50 491 ARG A C 1
ATOM 3669 O O . ARG A 1 498 ? -39.239 7.138 -18.068 1.00 12.96 491 ARG A O 1
ATOM 3677 N N . ASN A 1 499 ? -38.900 7.504 -20.263 1.00 13.75 492 ASN A N 1
ATOM 3678 C CA . ASN A 1 499 ? -37.552 8.010 -20.107 1.00 14.94 492 ASN A CA 1
ATOM 3679 C C . ASN A 1 499 ? -37.188 8.851 -21.301 1.00 17.07 492 ASN A C 1
ATOM 3680 O O . ASN A 1 499 ? -36.140 8.651 -21.891 1.00 17.65 492 ASN A O 1
ATOM 3685 N N . MET A 1 500 ? -38.067 9.776 -21.673 1.00 19.54 493 MET A N 1
ATOM 3686 C CA . MET A 1 500 ? -37.743 10.791 -22.668 1.00 21.08 493 MET A CA 1
ATOM 3687 C C . MET A 1 500 ? -37.802 12.099 -21.943 1.00 21.71 493 MET A C 1
ATOM 3688 O O . MET A 1 500 ? -38.783 12.367 -21.247 1.00 21.62 493 MET A O 1
ATOM 3693 N N . CYS A 1 501 ? -36.760 12.911 -22.100 1.00 22.48 494 CYS A N 1
ATOM 3694 C CA . CYS A 1 501 ? -36.728 14.224 -21.462 1.00 23.31 494 CYS A CA 1
ATOM 3695 C C . CYS A 1 501 ? -36.401 15.299 -22.471 1.00 22.88 494 CYS A C 1
ATOM 3696 O O . CYS A 1 501 ? -35.466 15.171 -23.259 1.00 22.63 494 CYS A O 1
ATOM 3699 N N . SER A 1 502 ? -37.186 16.371 -22.410 1.00 22.92 495 SER A N 1
ATOM 3700 C CA . SER A 1 502 ? -37.241 17.382 -23.463 1.00 22.75 495 SER A CA 1
ATOM 3701 C C . SER A 1 502 ? -36.575 18.674 -23.008 1.00 22.48 495 SER A C 1
ATOM 3702 O O . SER A 1 502 ? -36.797 19.125 -21.880 1.00 22.44 495 SER A O 1
ATOM 3705 N N . GLU A 1 503 ? -35.751 19.238 -23.893 1.00 22.26 496 GLU A N 1
ATOM 3706 C CA . GLU A 1 503 ? -35.002 20.473 -23.641 1.00 22.37 496 GLU A CA 1
ATOM 3707 C C . GLU A 1 503 ? -35.483 21.587 -24.589 1.00 22.44 496 GLU A C 1
ATOM 3708 O O . GLU A 1 503 ? -35.124 21.627 -25.776 1.00 22.53 496 GLU A O 1
ATOM 3714 N N . VAL A 1 504 ? -36.306 22.489 -24.066 1.00 22.29 497 VAL A N 1
ATOM 3715 C CA . VAL A 1 504 ? -36.801 23.590 -24.863 1.00 21.94 497 VAL A CA 1
ATOM 3716 C C . VAL A 1 504 ? -35.669 24.620 -24.935 1.00 21.98 497 VAL A C 1
ATOM 3717 O O . VAL A 1 504 ? -35.091 24.996 -23.906 1.00 21.60 497 VAL A O 1
ATOM 3721 N N . GLY A 1 505 ? -35.335 25.014 -26.168 1.00 22.08 498 GLY A N 1
ATOM 3722 C CA . GLY A 1 505 ? -34.319 26.031 -26.464 1.00 22.15 498 GLY A CA 1
ATOM 3723 C C . GLY A 1 505 ? -34.918 27.253 -27.164 1.00 22.39 498 GLY A C 1
ATOM 3724 O O . GLY A 1 505 ? -35.234 27.224 -28.355 1.00 22.56 498 GLY A O 1
ATOM 3725 N N . ILE A 1 506 ? -35.070 28.335 -26.410 1.00 22.27 499 ILE A N 1
ATOM 3726 C CA . ILE A 1 506 ? -35.592 29.582 -26.926 1.00 22.07 499 ILE A CA 1
ATOM 3727 C C . ILE A 1 506 ? -34.451 30.351 -27.597 1.00 22.31 499 ILE A C 1
ATOM 3728 O O . ILE A 1 506 ? -33.458 30.686 -26.955 1.00 22.54 499 ILE A O 1
ATOM 3733 N N . PHE A 1 507 ? -34.569 30.608 -28.893 1.00 22.42 500 PHE A N 1
ATOM 3734 C CA . PHE A 1 507 ? -33.587 31.434 -29.598 1.00 22.31 500 PHE A CA 1
ATOM 3735 C C . PHE A 1 507 ? -33.819 32.907 -29.293 1.00 22.30 500 PHE A C 1
ATOM 3736 O O . PHE A 1 507 ? -34.963 33.358 -29.177 1.00 22.26 500 PHE A O 1
ATOM 3744 N N . GLY A 1 508 ? -32.723 33.653 -29.188 1.00 22.25 501 GLY A N 1
ATOM 3745 C CA . GLY A 1 508 ? -32.766 35.108 -29.113 1.00 21.92 501 GLY A CA 1
ATOM 3746 C C . GLY A 1 508 ? -31.749 35.709 -30.057 1.00 21.60 501 GLY A C 1
ATOM 3747 O O . GLY A 1 508 ? -30.792 35.042 -30.437 1.00 21.45 501 GLY A O 1
ATOM 3748 N N . VAL A 1 509 ? -31.981 36.964 -30.444 1.00 21.44 502 VAL A N 1
ATOM 3749 C CA . VAL A 1 509 ? -31.011 37.763 -31.199 1.00 21.10 502 VAL A CA 1
ATOM 3750 C C . VAL A 1 509 ? -30.804 39.132 -30.540 1.00 21.24 502 VAL A C 1
ATOM 3751 O O . VAL A 1 509 ? -31.716 39.703 -29.904 1.00 21.05 502 VAL A O 1
ATOM 3755 N N . ILE A 1 510 ? -29.587 39.646 -30.688 1.00 21.09 503 ILE A N 1
ATOM 3756 C CA . ILE A 1 510 ? -29.248 40.966 -30.181 1.00 20.84 503 ILE A CA 1
ATOM 3757 C C . ILE A 1 510 ? -28.188 41.550 -31.085 1.00 20.62 503 ILE A C 1
ATOM 3758 O O . ILE A 1 510 ? -27.362 40.824 -31.621 1.00 20.53 503 ILE A O 1
ATOM 3763 N N . LEU A 1 511 ? -28.259 42.854 -31.297 1.00 20.57 504 LEU A N 1
ATOM 3764 C CA . LEU A 1 511 ? -27.216 43.576 -32.005 1.00 20.62 504 LEU A CA 1
ATOM 3765 C C . LEU A 1 511 ? -26.923 44.831 -31.209 1.00 21.10 504 LEU A C 1
ATOM 3766 O O . LEU A 1 511 ? -27.790 45.699 -31.054 1.00 21.47 504 LEU A O 1
ATOM 3771 N N . SER A 1 512 ? -25.705 44.935 -30.696 1.00 21.24 505 SER A N 1
ATOM 3772 C CA . SER A 1 512 ? -25.397 45.997 -29.771 1.00 21.26 505 SER A CA 1
ATOM 3773 C C . SER A 1 512 ? -24.069 46.679 -30.084 1.00 21.70 505 SER A C 1
ATOM 3774 O O . SER A 1 512 ? -23.295 46.227 -30.931 1.00 21.17 505 SER A O 1
ATOM 3777 N N . ALA A 1 513 ? -23.854 47.801 -29.401 1.00 22.41 506 ALA A N 1
ATOM 3778 C CA . ALA A 1 513 ? -22.606 48.543 -29.424 1.00 22.76 506 ALA A CA 1
ATOM 3779 C C . ALA A 1 513 ? -22.163 48.790 -27.974 1.00 23.17 506 ALA A C 1
ATOM 3780 O O . ALA A 1 513 ? -22.725 48.188 -27.047 1.00 22.87 506 ALA A O 1
ATOM 3782 N N . ALA A 1 514 ? -21.167 49.667 -27.788 1.00 23.77 507 ALA A N 1
ATOM 3783 C CA . ALA A 1 514 ? -20.542 49.905 -26.482 1.00 24.24 507 ALA A CA 1
ATOM 3784 C C . ALA A 1 514 ? -21.514 50.592 -25.528 1.00 25.07 507 ALA A C 1
ATOM 3785 O O . ALA A 1 514 ? -22.330 51.408 -25.954 1.00 25.17 507 ALA A O 1
ATOM 3787 N N . LYS A 1 515 ? -21.390 50.276 -24.239 1.00 26.05 508 LYS A N 1
ATOM 3788 C CA . LYS A 1 515 ? -22.413 50.584 -23.226 1.00 26.88 508 LYS A CA 1
ATOM 3789 C C . LYS A 1 515 ? -22.879 52.044 -23.195 1.00 27.31 508 LYS A C 1
ATOM 3790 O O . LYS A 1 515 ? -24.072 52.325 -23.018 1.00 27.20 508 LYS A O 1
ATOM 3796 N N . GLY A 1 516 ? -21.940 52.963 -23.387 1.00 27.89 509 GLY A N 1
ATOM 3797 C CA . GLY A 1 516 ? -22.226 54.390 -23.300 1.00 28.47 509 GLY A CA 1
ATOM 3798 C C . GLY A 1 516 ? -22.341 55.119 -24.628 1.00 28.99 509 GLY A C 1
ATOM 3799 O O . GLY A 1 516 ? -22.341 56.358 -24.651 1.00 29.18 509 GLY A O 1
ATOM 3800 N N . SER A 1 517 ? -22.427 54.367 -25.728 1.00 29.48 510 SER A N 1
ATOM 3801 C CA . SER A 1 517 ? -22.671 54.944 -27.061 1.00 29.78 510 SER A CA 1
ATOM 3802 C C . SER A 1 517 ? -24.180 55.004 -27.318 1.00 29.98 510 SER A C 1
ATOM 3803 O O . SER A 1 517 ? -24.975 54.721 -26.424 1.00 29.99 510 SER A O 1
ATOM 3806 N N . SER A 1 518 ? -24.575 55.374 -28.531 1.00 30.23 511 SER A N 1
ATOM 3807 C CA . SER A 1 518 ? -25.983 55.548 -28.844 1.00 30.46 511 SER A CA 1
ATOM 3808 C C . SER A 1 518 ? -26.286 55.148 -30.272 1.00 30.85 511 SER A C 1
ATOM 3809 O O . SER A 1 518 ? -26.886 55.924 -31.011 1.00 30.89 511 SER A O 1
ATOM 3812 N N . VAL A 1 519 ? -25.896 53.931 -30.656 1.00 31.33 512 VAL A N 1
ATOM 3813 C CA . VAL A 1 519 ? -26.047 53.497 -32.055 1.00 31.80 512 VAL A CA 1
ATOM 3814 C C . VAL A 1 519 ? -27.475 53.023 -32.404 1.00 32.14 512 VAL A C 1
ATOM 3815 O O . VAL A 1 519 ? -27.755 52.733 -33.577 1.00 32.18 512 VAL A O 1
ATOM 3819 N N . GLY A 1 520 ? -28.374 52.957 -31.412 1.00 32.35 513 GLY A N 1
ATOM 3820 C CA . GLY A 1 520 ? -29.754 52.510 -31.655 1.00 32.39 513 GLY A CA 1
ATOM 3821 C C . GLY A 1 520 ? -30.838 53.069 -30.736 1.00 32.47 513 GLY A C 1
ATOM 3822 O O . GLY A 1 520 ? -30.742 54.203 -30.253 1.00 32.28 513 GLY A O 1
ATOM 3823 N N . THR A 1 521 ? -31.868 52.244 -30.507 1.00 32.47 514 THR A N 1
ATOM 3824 C CA . THR A 1 521 ? -33.122 52.625 -29.814 1.00 32.32 514 THR A CA 1
ATOM 3825 C C . THR A 1 521 ? -32.983 53.531 -28.593 1.00 32.15 514 THR A C 1
ATOM 3826 O O . THR A 1 521 ? -32.442 53.113 -27.570 1.00 32.25 514 THR A O 1
ATOM 3830 N N . ASN A 1 522 ? -33.518 54.747 -28.689 1.00 31.81 515 ASN A N 1
ATOM 3831 C CA . ASN A 1 522 ? -33.518 55.694 -27.565 1.00 31.53 515 ASN A CA 1
ATOM 3832 C C . ASN A 1 522 ? -32.120 55.872 -26.986 1.00 31.19 515 ASN A C 1
ATOM 3833 O O . ASN A 1 522 ? -31.905 55.755 -25.775 1.00 31.19 515 ASN A O 1
ATOM 3838 N N . GLY A 1 523 ? -31.164 56.121 -27.874 1.00 30.70 516 GLY A N 1
ATOM 3839 C CA . GLY A 1 523 ? -29.771 56.295 -27.490 1.00 30.20 516 GLY A CA 1
ATOM 3840 C C . GLY A 1 523 ? -29.189 55.157 -26.672 1.00 29.63 516 GLY A C 1
ATOM 3841 O O . GLY A 1 523 ? -28.141 55.326 -26.059 1.00 29.89 516 GLY A O 1
ATOM 3842 N N . SER A 1 524 ? -29.859 54.004 -26.653 1.00 28.76 517 SER A N 1
ATOM 3843 C CA . SER A 1 524 ? -29.347 52.837 -25.950 1.00 27.98 517 SER A CA 1
ATOM 3844 C C . SER A 1 524 ? -28.337 52.219 -26.874 1.00 27.47 517 SER A C 1
ATOM 3845 O O . SER A 1 524 ? -28.435 52.361 -28.103 1.00 27.56 517 SER A O 1
ATOM 3848 N N . SER A 1 525 ? -27.377 51.520 -26.279 1.00 26.64 518 SER A N 1
ATOM 3849 C CA . SER A 1 525 ? -26.354 50.802 -27.034 1.00 25.77 518 SER A CA 1
ATOM 3850 C C . SER A 1 525 ? -26.905 49.646 -27.856 1.00 24.69 518 SER A C 1
ATOM 3851 O O . SER A 1 525 ? -26.193 49.108 -28.682 1.00 24.36 518 SER A O 1
ATOM 3854 N N . VAL A 1 526 ? -28.167 49.282 -27.637 1.00 23.92 519 VAL A N 1
ATOM 3855 C CA . VAL A 1 526 ? -28.750 48.076 -28.228 1.00 23.56 519 VAL A CA 1
ATOM 3856 C C . VAL A 1 526 ? -29.758 48.397 -29.358 1.00 23.14 519 VAL A C 1
ATOM 3857 O O . VAL A 1 526 ? -30.839 48.947 -29.118 1.00 22.66 519 VAL A O 1
ATOM 3861 N N . LEU A 1 527 ? -29.365 48.033 -30.586 1.00 22.78 520 LEU A N 1
ATOM 3862 C CA . LEU A 1 527 ? -30.167 48.213 -31.805 1.00 22.50 520 LEU A CA 1
ATOM 3863 C C . LEU A 1 527 ? -31.431 47.357 -31.780 1.00 22.33 520 LEU A C 1
ATOM 3864 O O . LEU A 1 527 ? -32.542 47.869 -31.864 1.00 22.22 520 LEU A O 1
ATOM 3869 N N . PHE A 1 528 ? -31.259 46.044 -31.681 1.00 22.21 521 PHE A N 1
ATOM 3870 C CA . PHE A 1 528 ? -32.389 45.161 -31.439 1.00 22.01 521 PHE A CA 1
ATOM 3871 C C . PHE A 1 528 ? -32.022 44.085 -30.446 1.00 21.60 521 PHE A C 1
ATOM 3872 O O . PHE A 1 528 ? -30.877 43.655 -30.403 1.00 21.33 521 PHE A O 1
ATOM 3880 N N . ASN A 1 529 ? -33.008 43.671 -29.656 1.00 21.40 522 ASN A N 1
ATOM 3881 C CA . ASN A 1 529 ? -32.856 42.576 -28.710 1.00 21.62 522 ASN A CA 1
ATOM 3882 C C . ASN A 1 529 ? -34.181 41.843 -28.539 1.00 21.64 522 ASN A C 1
ATOM 3883 O O . ASN A 1 529 ? -35.066 42.325 -27.834 1.00 21.77 522 ASN A O 1
ATOM 3888 N N . THR A 1 530 ? -34.316 40.672 -29.159 1.00 21.64 523 THR A N 1
ATOM 3889 C CA . THR A 1 530 ? -35.617 39.998 -29.230 1.00 21.33 523 THR A CA 1
ATOM 3890 C C . THR A 1 530 ? -35.578 38.469 -29.203 1.00 21.64 523 THR A C 1
ATOM 3891 O O . THR A 1 530 ? -34.714 37.822 -29.808 1.00 21.62 523 THR A O 1
ATOM 3895 N N . PHE A 1 531 ? -36.546 37.905 -28.489 1.00 21.85 524 PHE A N 1
ATOM 3896 C CA . PHE A 1 531 ? -36.914 36.511 -28.650 1.00 21.94 524 PHE A CA 1
ATOM 3897 C C . PHE A 1 531 ? -36.894 36.235 -30.137 1.00 22.06 524 PHE A C 1
ATOM 3898 O O . PHE A 1 531 ? -37.485 36.990 -30.910 1.00 22.29 524 PHE A O 1
ATOM 3906 N N . ALA A 1 532 ? -36.198 35.183 -30.542 1.00 22.03 525 ALA A N 1
ATOM 3907 C CA . ALA A 1 532 ? -36.057 34.882 -31.949 1.00 22.17 525 ALA A CA 1
ATOM 3908 C C . ALA A 1 532 ? -36.550 33.482 -32.230 1.00 22.44 525 ALA A C 1
ATOM 3909 O O . ALA A 1 532 ? -35.889 32.725 -32.932 1.00 23.07 525 ALA A O 1
ATOM 3911 N N . GLY A 1 533 ? -37.708 33.124 -31.684 1.00 22.44 526 GLY A N 1
ATOM 3912 C CA . GLY A 1 533 ? -38.240 31.763 -31.853 1.00 22.44 526 GLY A CA 1
ATOM 3913 C C . GLY A 1 533 ? -37.646 30.722 -30.902 1.00 22.11 526 GLY A C 1
ATOM 3914 O O . GLY A 1 533 ? -37.052 31.081 -29.893 1.00 21.87 526 GLY A O 1
ATOM 3915 N N . TYR A 1 534 ? -37.811 29.437 -31.237 1.00 21.91 527 TYR A N 1
ATOM 3916 C CA . TYR A 1 534 ? -37.513 28.334 -30.313 1.00 21.87 527 TYR A CA 1
ATOM 3917 C C . TYR A 1 534 ? -37.356 26.990 -31.000 1.00 21.50 527 TYR A C 1
ATOM 3918 O O . TYR A 1 534 ? -37.856 26.783 -32.094 1.00 21.01 527 TYR A O 1
ATOM 3927 N N . THR A 1 535 ? -36.681 26.074 -30.309 1.00 21.41 528 THR A N 1
ATOM 3928 C CA . THR A 1 535 ? -36.583 24.682 -30.717 1.00 21.31 528 THR A CA 1
ATOM 3929 C C . THR A 1 535 ? -36.601 23.811 -29.500 1.00 21.40 528 THR A C 1
ATOM 3930 O O . THR A 1 535 ? -36.355 24.289 -28.402 1.00 21.40 528 THR A O 1
ATOM 3934 N N . VAL A 1 536 ? -36.890 22.530 -29.699 1.00 21.73 529 VAL A N 1
ATOM 3935 C CA . VAL A 1 536 ? -36.934 21.578 -28.607 1.00 22.13 529 VAL A CA 1
ATOM 3936 C C . VAL A 1 536 ? -36.179 20.339 -29.002 1.00 22.70 529 VAL A C 1
ATOM 3937 O O . VAL A 1 536 ? -36.233 19.922 -30.155 1.00 22.60 529 VAL A O 1
ATOM 3941 N N . ARG A 1 537 ? -35.448 19.773 -28.042 1.00 23.58 530 ARG A N 1
ATOM 3942 C CA . ARG A 1 537 ? -34.668 18.560 -28.267 1.00 24.23 530 ARG A CA 1
ATOM 3943 C C . ARG A 1 537 ? -34.996 17.517 -27.238 1.00 24.14 530 ARG A C 1
ATOM 3944 O O . ARG A 1 537 ? -34.984 17.790 -26.042 1.00 24.00 530 ARG A O 1
ATOM 3952 N N . SER A 1 538 ? -35.301 16.320 -27.723 1.00 24.39 531 SER A N 1
ATOM 3953 C CA . SER A 1 538 ? -35.777 15.254 -26.875 1.00 24.64 531 SER A CA 1
ATOM 3954 C C . SER A 1 538 ? -34.958 14.004 -27.125 1.00 24.96 531 SER A C 1
ATOM 3955 O O . SER A 1 538 ? -34.627 13.662 -28.254 1.00 24.64 531 SER A O 1
ATOM 3958 N N . LYS A 1 539 ? -34.618 13.350 -26.030 1.00 25.72 532 LYS A N 1
ATOM 3959 C CA . LYS A 1 539 ? -33.665 12.262 -26.021 1.00 26.40 532 LYS A CA 1
ATOM 3960 C C . LYS A 1 539 ? -33.892 11.443 -24.754 1.00 26.54 532 LYS A C 1
ATOM 3961 O O . LYS A 1 539 ? -34.531 11.917 -23.792 1.00 26.60 532 LYS A O 1
ATOM 3967 N N . PRO A 1 540 ? -33.368 10.213 -24.737 1.00 26.51 533 PRO A N 1
ATOM 3968 C CA . PRO A 1 540 ? -33.661 9.402 -23.594 1.00 26.68 533 PRO A CA 1
ATOM 3969 C C . PRO A 1 540 ? -33.026 10.007 -22.345 1.00 27.03 533 PRO A C 1
ATOM 3970 O O . PRO A 1 540 ? -32.037 10.734 -22.450 1.00 27.43 533 PRO A O 1
ATOM 3974 N N . ALA A 1 541 ? -33.593 9.738 -21.176 1.00 27.09 534 ALA A N 1
ATOM 3975 C CA . ALA A 1 541 ? -32.928 10.090 -19.931 1.00 27.27 534 ALA A CA 1
ATOM 3976 C C . ALA A 1 541 ? -31.563 9.378 -19.827 1.00 27.65 534 ALA A C 1
ATOM 3977 O O . ALA A 1 541 ? -30.587 9.972 -19.364 1.00 27.43 534 ALA A O 1
ATOM 3979 N N . ASP A 1 542 ? -31.517 8.125 -20.298 1.00 28.09 535 ASP A N 1
ATOM 3980 C CA . ASP A 1 542 ? -30.329 7.243 -20.279 1.00 28.38 535 ASP A CA 1
ATOM 3981 C C . ASP A 1 542 ? -29.000 7.756 -20.824 1.00 28.91 535 ASP A C 1
ATOM 3982 O O . ASP A 1 542 ? -27.973 7.099 -20.612 1.00 28.99 535 ASP A O 1
ATOM 3987 N N . ALA A 1 543 ? -29.012 8.874 -21.554 1.00 29.50 536 ALA A N 1
ATOM 3988 C CA . ALA A 1 543 ? -27.780 9.503 -22.064 1.00 29.91 536 ALA A CA 1
ATOM 3989 C C . ALA A 1 543 ? -27.208 8.729 -23.250 1.00 30.27 536 ALA A C 1
ATOM 3990 O O . ALA A 1 543 ? -27.419 7.516 -23.383 1.00 30.92 536 ALA A O 1
ATOM 3992 N N . VAL A 1 552 ? -27.010 11.045 -30.113 1.00 26.75 545 VAL A N 1
ATOM 3993 C CA . VAL A 1 552 ? -28.320 10.520 -30.473 1.00 27.07 545 VAL A CA 1
ATOM 3994 C C . VAL A 1 552 ? -29.422 11.341 -29.777 1.00 27.02 545 VAL A C 1
ATOM 3995 O O . VAL A 1 552 ? -29.825 11.005 -28.656 1.00 27.38 545 VAL A O 1
ATOM 3999 N N . ALA A 1 553 ? -29.882 12.418 -30.437 1.00 26.55 546 ALA A N 1
ATOM 4000 C CA . ALA A 1 553 ? -30.983 13.284 -29.952 1.00 25.75 546 ALA A CA 1
ATOM 4001 C C . ALA A 1 553 ? -32.181 13.254 -30.920 1.00 25.39 546 ALA A C 1
ATOM 4002 O O . ALA A 1 553 ? -32.195 12.453 -31.860 1.00 25.88 546 ALA A O 1
ATOM 4004 N N . ALA A 1 554 ? -33.189 14.100 -30.701 1.00 24.49 547 ALA A N 1
ATOM 4005 C CA . ALA A 1 554 ? -34.293 14.231 -31.667 1.00 23.97 547 ALA A CA 1
ATOM 4006 C C . ALA A 1 554 ? -34.953 15.615 -31.628 1.00 23.83 547 ALA A C 1
ATOM 4007 O O . ALA A 1 554 ? -35.158 16.188 -30.560 1.00 23.89 547 ALA A O 1
ATOM 4009 N N . LEU A 1 555 ? -35.292 16.148 -32.799 1.00 23.64 548 LEU A N 1
ATOM 4010 C CA . LEU A 1 555 ? -35.944 17.458 -32.891 1.00 23.50 548 LEU A CA 1
ATOM 4011 C C . LEU A 1 555 ? -37.409 17.341 -32.489 1.00 23.25 548 LEU A C 1
ATOM 4012 O O . LEU A 1 555 ? -38.023 16.296 -32.672 1.00 23.53 548 LEU A O 1
ATOM 4017 N N . ASP A 1 556 ? -37.959 18.425 -31.955 1.00 22.89 549 ASP A N 1
ATOM 4018 C CA . ASP A 1 556 ? -39.334 18.454 -31.463 1.00 22.49 549 ASP A CA 1
ATOM 4019 C C . ASP A 1 556 ? -39.977 19.825 -31.762 1.00 22.15 549 ASP A C 1
ATOM 4020 O O . ASP A 1 556 ? -39.308 20.778 -32.160 1.00 22.03 549 ASP A O 1
ATOM 4025 N N . SER A 1 557 ? -41.288 19.894 -31.608 1.00 21.76 550 SER A N 1
ATOM 4026 C CA . SER A 1 557 ? -42.029 21.120 -31.780 1.00 21.72 550 SER A CA 1
ATOM 4027 C C . SER A 1 557 ? -42.561 21.330 -30.398 1.00 21.70 550 SER A C 1
ATOM 4028 O O . SER A 1 557 ? -42.107 20.643 -29.489 1.00 22.35 550 SER A O 1
ATOM 4031 N N . LEU A 1 558 ? -43.504 22.253 -30.226 1.00 21.27 551 LEU A N 1
ATOM 4032 C CA . LEU A 1 558 ? -44.147 22.481 -28.940 1.00 20.93 551 LEU A CA 1
ATOM 4033 C C . LEU A 1 558 ? -45.640 22.657 -29.143 1.00 20.94 551 LEU A C 1
ATOM 4034 O O . LEU A 1 558 ? -46.058 23.317 -30.085 1.00 21.38 551 LEU A O 1
ATOM 4039 N N . ALA A 1 559 ? -46.458 22.062 -28.287 1.00 20.99 552 ALA A N 1
ATOM 4040 C CA . ALA A 1 559 ? -47.895 22.326 -28.339 1.00 21.45 552 ALA A CA 1
ATOM 4041 C C . ALA A 1 559 ? -48.264 23.107 -27.101 1.00 21.73 552 ALA A C 1
ATOM 4042 O O . ALA A 1 559 ? -47.896 22.725 -25.999 1.00 21.79 552 ALA A O 1
ATOM 4044 N N . VAL A 1 560 ? -48.993 24.201 -27.289 1.00 22.06 553 VAL A N 1
ATOM 4045 C CA . VAL A 1 560 ? -49.210 25.165 -26.231 1.00 22.29 553 VAL A CA 1
ATOM 4046 C C . VAL A 1 560 ? -50.616 24.992 -25.657 1.00 22.77 553 VAL A C 1
ATOM 4047 O O . VAL A 1 560 ? -51.603 25.395 -26.282 1.00 23.03 553 VAL A O 1
ATOM 4051 N N . VAL A 1 561 ? -50.709 24.380 -24.475 1.00 23.20 554 VAL A N 1
ATOM 4052 C CA . VAL A 1 561 ? -51.976 24.332 -23.724 1.00 23.48 554 VAL A CA 1
ATOM 4053 C C . VAL A 1 561 ? -52.213 25.710 -23.074 1.00 23.74 554 VAL A C 1
ATOM 4054 O O . VAL A 1 561 ? -51.272 26.322 -22.579 1.00 23.73 554 VAL A O 1
ATOM 4058 N N . PRO A 1 562 ? -53.459 26.214 -23.094 1.00 24.08 555 PRO A N 1
ATOM 4059 C CA . PRO A 1 562 ? -53.768 27.502 -22.478 1.00 24.35 555 PRO A CA 1
ATOM 4060 C C . PRO A 1 562 ? -54.438 27.381 -21.104 1.00 24.38 555 PRO A C 1
ATOM 4061 O O . PRO A 1 562 ? -54.964 26.326 -20.740 1.00 24.38 555 PRO A O 1
ATOM 4066 N N . HIS B 1 7 ? -28.687 33.837 -73.604 1.00 43.94 0 HIS B N 1
ATOM 4067 C CA . HIS B 1 7 ? -27.293 33.296 -73.630 1.00 44.00 0 HIS B CA 1
ATOM 4068 C C . HIS B 1 7 ? -27.125 32.163 -72.582 1.00 43.55 0 HIS B C 1
ATOM 4069 O O . HIS B 1 7 ? -27.843 31.148 -72.645 1.00 43.25 0 HIS B O 1
ATOM 4076 N N . MET B 1 8 ? -26.207 32.354 -71.622 1.00 42.95 1 MET B N 1
ATOM 4077 C CA . MET B 1 8 ? -25.728 31.289 -70.737 1.00 42.51 1 MET B CA 1
ATOM 4078 C C . MET B 1 8 ? -25.858 31.675 -69.265 1.00 41.46 1 MET B C 1
ATOM 4079 O O . MET B 1 8 ? -25.680 32.837 -68.903 1.00 41.42 1 MET B O 1
ATOM 4084 N N . VAL B 1 9 ? -26.169 30.692 -68.424 1.00 40.25 2 VAL B N 1
ATOM 4085 C CA . VAL B 1 9 ? -26.131 30.873 -66.976 1.00 39.32 2 VAL B CA 1
ATOM 4086 C C . VAL B 1 9 ? -24.715 30.572 -66.479 1.00 38.73 2 VAL B C 1
ATOM 4087 O O . VAL B 1 9 ? -24.109 31.403 -65.798 1.00 38.91 2 VAL B O 1
ATOM 4091 N N . LEU B 1 10 ? -24.187 29.399 -66.843 1.00 37.83 3 LEU B N 1
ATOM 4092 C CA . LEU B 1 10 ? -22.809 28.989 -66.482 1.00 37.03 3 LEU B CA 1
ATOM 4093 C C . LEU B 1 10 ? -21.768 30.072 -66.792 1.00 36.20 3 LEU B C 1
ATOM 4094 O O . LEU B 1 10 ? -20.823 30.270 -66.025 1.00 35.88 3 LEU B O 1
ATOM 4099 N N . LYS B 1 11 ? -21.949 30.766 -67.912 1.00 35.29 4 LYS B N 1
ATOM 4100 C CA . LYS B 1 11 ? -21.051 31.851 -68.278 1.00 34.73 4 LYS B CA 1
ATOM 4101 C C . LYS B 1 11 ? -21.249 33.045 -67.345 1.00 33.81 4 LYS B C 1
ATOM 4102 O O . LYS B 1 11 ? -20.280 33.652 -66.881 1.00 33.67 4 LYS B O 1
ATOM 4108 N N . LEU B 1 12 ? -22.500 33.381 -67.055 1.00 32.83 5 LEU B N 1
ATOM 4109 C CA . LEU B 1 12 ? -22.762 34.471 -66.117 1.00 32.24 5 LEU B CA 1
ATOM 4110 C C . LEU B 1 12 ? -22.247 34.149 -64.714 1.00 31.66 5 LEU B C 1
ATOM 4111 O O . LEU B 1 12 ? -21.755 35.033 -64.022 1.00 31.78 5 LEU B O 1
ATOM 4116 N N . LEU B 1 13 ? -22.360 32.887 -64.305 1.00 30.85 6 LEU B N 1
ATOM 4117 C CA . LEU B 1 13 ? -21.791 32.425 -63.040 1.00 30.16 6 LEU B CA 1
ATOM 4118 C C . LEU B 1 13 ? -20.272 32.571 -62.983 1.00 29.84 6 LEU B C 1
ATOM 4119 O O . LEU B 1 13 ? -19.714 32.695 -61.898 1.00 29.95 6 LEU B O 1
ATOM 4124 N N . LEU B 1 14 ? -19.603 32.542 -64.135 1.00 29.38 7 LEU B N 1
ATOM 4125 C CA . LEU B 1 14 ? -18.148 32.689 -64.174 1.00 29.06 7 LEU B CA 1
ATOM 4126 C C . LEU B 1 14 ? -17.734 34.141 -64.013 1.00 28.68 7 LEU B C 1
ATOM 4127 O O . LEU B 1 14 ? -17.009 34.478 -63.082 1.00 28.78 7 LEU B O 1
ATOM 4132 N N . GLU B 1 15 ? -18.202 34.991 -64.922 1.00 28.28 8 GLU B N 1
ATOM 4133 C CA . GLU B 1 15 ? -17.799 36.406 -64.967 1.00 27.99 8 GLU B CA 1
ATOM 4134 C C . GLU B 1 15 ? -18.197 37.189 -63.702 1.00 27.44 8 GLU B C 1
ATOM 4135 O O . GLU B 1 15 ? -17.568 38.202 -63.380 1.00 27.25 8 GLU B O 1
ATOM 4141 N N . LEU B 1 16 ? -19.243 36.720 -63.011 1.00 26.84 9 LEU B N 1
ATOM 4142 C CA . LEU B 1 16 ? -19.697 37.309 -61.743 1.00 26.41 9 LEU B CA 1
ATOM 4143 C C . LEU B 1 16 ? -19.125 36.613 -60.494 1.00 26.38 9 LEU B C 1
ATOM 4144 O O . LEU B 1 16 ? -19.492 36.961 -59.374 1.00 26.32 9 LEU B O 1
ATOM 4149 N N . GLY B 1 17 ? -18.238 35.637 -60.685 1.00 26.37 10 GLY B N 1
ATOM 4150 C CA . GLY B 1 17 ? -17.417 35.100 -59.596 1.00 26.40 10 GLY B CA 1
ATOM 4151 C C . GLY B 1 17 ? -18.120 34.165 -58.633 1.00 26.47 10 GLY B C 1
ATOM 4152 O O . GLY B 1 17 ? -17.660 33.977 -57.503 1.00 26.23 10 GLY B O 1
ATOM 4153 N N . ALA B 1 18 ? -19.224 33.567 -59.082 1.00 26.75 11 ALA B N 1
ATOM 4154 C CA . ALA B 1 18 ? -20.006 32.649 -58.250 1.00 26.91 11 ALA B CA 1
ATOM 4155 C C . ALA B 1 18 ? -19.113 31.516 -57.826 1.00 27.18 11 ALA B C 1
ATOM 4156 O O . ALA B 1 18 ? -18.126 31.210 -58.489 1.00 27.10 11 ALA B O 1
ATOM 4158 N N . GLU B 1 19 ? -19.490 30.883 -56.730 1.00 27.67 12 GLU B N 1
ATOM 4159 C CA . GLU B 1 19 ? -18.564 30.104 -55.940 1.00 28.07 12 GLU B CA 1
ATOM 4160 C C . GLU B 1 19 ? -19.333 29.027 -55.202 1.00 28.60 12 GLU B C 1
ATOM 4161 O O . GLU B 1 19 ? -20.388 29.302 -54.617 1.00 28.84 12 GLU B O 1
ATOM 4167 N N . ARG B 1 20 ? -18.815 27.804 -55.229 1.00 29.06 13 ARG B N 1
ATOM 4168 C CA . ARG B 1 20 ? -19.494 26.671 -54.605 1.00 29.41 13 ARG B CA 1
ATOM 4169 C C . ARG B 1 20 ? -20.978 26.691 -54.960 1.00 29.13 13 ARG B C 1
ATOM 4170 O O . ARG B 1 20 ? -21.827 26.560 -54.078 1.00 28.77 13 ARG B O 1
ATOM 4178 N N . TYR B 1 21 ? -21.281 26.866 -56.250 1.00 29.27 14 TYR B N 1
ATOM 4179 C CA . TYR B 1 21 ? -22.686 26.997 -56.706 1.00 29.43 14 TYR B CA 1
ATOM 4180 C C . TYR B 1 21 ? -23.348 25.642 -56.925 1.00 29.22 14 TYR B C 1
ATOM 4181 O O . TYR B 1 21 ? -24.525 25.488 -56.612 1.00 29.28 14 TYR B O 1
ATOM 4190 N N . ALA B 1 22 ? -22.595 24.673 -57.449 1.00 29.05 15 ALA B N 1
ATOM 4191 C CA . ALA B 1 22 ? -23.004 23.254 -57.421 1.00 28.86 15 ALA B CA 1
ATOM 4192 C C . ALA B 1 22 ? -23.487 22.816 -56.017 1.00 28.55 15 ALA B C 1
ATOM 4193 O O . ALA B 1 22 ? -24.604 22.326 -55.842 1.00 28.14 15 ALA B O 1
ATOM 4195 N N . GLU B 1 23 ? -22.627 23.015 -55.025 1.00 28.26 16 GLU B N 1
ATOM 4196 C CA . GLU B 1 23 ? -22.939 22.706 -53.640 1.00 28.18 16 GLU B CA 1
ATOM 4197 C C . GLU B 1 23 ? -24.233 23.403 -53.215 1.00 27.66 16 GLU B C 1
ATOM 4198 O O . GLU B 1 23 ? -25.038 22.829 -52.485 1.00 27.28 16 GLU B O 1
ATOM 4204 N N . GLN B 1 24 ? -24.420 24.640 -53.681 1.00 27.30 17 GLN B N 1
ATOM 4205 C CA . GLN B 1 24 ? -25.547 25.499 -53.255 1.00 27.04 17 GLN B CA 1
ATOM 4206 C C . GLN B 1 24 ? -26.860 25.119 -53.873 1.00 26.44 17 GLN B C 1
ATOM 4207 O O . GLN B 1 24 ? -27.895 25.209 -53.237 1.00 26.39 17 GLN B O 1
ATOM 4213 N N . PHE B 1 25 ? -26.816 24.754 -55.141 1.00 25.86 18 PHE B N 1
ATOM 4214 C CA . PHE B 1 25 ? -28.002 24.317 -55.840 1.00 25.23 18 PHE B CA 1
ATOM 4215 C C . PHE B 1 25 ? -28.467 22.939 -55.368 1.00 25.06 18 PHE B C 1
ATOM 4216 O O . PHE B 1 25 ? -29.671 22.648 -55.391 1.00 25.46 18 PHE B O 1
ATOM 4224 N N . ALA B 1 26 ? -27.527 22.093 -54.947 1.00 24.42 19 ALA B N 1
ATOM 4225 C CA . ALA B 1 26 ? -27.886 20.799 -54.405 1.00 23.93 19 ALA B CA 1
ATOM 4226 C C . ALA B 1 26 ? -28.695 21.051 -53.148 1.00 23.77 19 ALA B C 1
ATOM 4227 O O . ALA B 1 26 ? -29.641 20.328 -52.846 1.00 23.58 19 ALA B O 1
ATOM 4229 N N . ALA B 1 27 ? -28.338 22.113 -52.441 1.00 23.83 20 ALA B N 1
ATOM 4230 C CA . ALA B 1 27 ? -28.916 22.385 -51.146 1.00 24.20 20 ALA B CA 1
ATOM 4231 C C . ALA B 1 27 ? -30.340 22.851 -51.306 1.00 24.68 20 ALA B C 1
ATOM 4232 O O . ALA B 1 27 ? -31.214 22.439 -50.542 1.00 25.39 20 ALA B O 1
ATOM 4234 N N . LYS B 1 28 ? -30.578 23.707 -52.297 1.00 24.98 21 LYS B N 1
ATOM 4235 C CA . LYS B 1 28 ? -31.933 24.155 -52.615 1.00 25.04 21 LYS B CA 1
ATOM 4236 C C . LYS B 1 28 ? -32.792 22.983 -53.076 1.00 24.93 21 LYS B C 1
ATOM 4237 O O . LYS B 1 28 ? -33.979 22.947 -52.775 1.00 25.03 21 LYS B O 1
ATOM 4243 N N . CYS B 1 29 ? -32.201 22.035 -53.802 1.00 24.75 22 CYS B N 1
ATOM 4244 C CA . CYS B 1 29 ? -32.936 20.853 -54.228 1.00 24.98 22 CYS B CA 1
ATOM 4245 C C . CYS B 1 29 ? -33.478 20.074 -53.043 1.00 25.25 22 CYS B C 1
ATOM 4246 O O . CYS B 1 29 ? -34.632 19.650 -53.034 1.00 25.38 22 CYS B O 1
ATOM 4249 N N . HIS B 1 30 ? -32.640 19.880 -52.037 1.00 25.60 23 HIS B N 1
ATOM 4250 C CA . HIS B 1 30 ? -33.081 19.179 -50.837 1.00 25.78 23 HIS B CA 1
ATOM 4251 C C . HIS B 1 30 ? -34.064 19.989 -50.036 1.00 25.71 23 HIS B C 1
ATOM 4252 O O . HIS B 1 30 ? -34.984 19.435 -49.459 1.00 26.02 23 HIS B O 1
ATOM 4259 N N . GLU B 1 31 ? -33.868 21.297 -50.008 1.00 25.76 24 GLU B N 1
ATOM 4260 C CA . GLU B 1 31 ? -34.767 22.180 -49.282 1.00 26.13 24 GLU B CA 1
ATOM 4261 C C . GLU B 1 31 ? -36.227 22.058 -49.773 1.00 26.17 24 GLU B C 1
ATOM 4262 O O . GLU B 1 31 ? -37.170 22.051 -48.976 1.00 25.85 24 GLU B O 1
ATOM 4268 N N . LEU B 1 32 ? -36.394 21.942 -51.085 1.00 26.51 25 LEU B N 1
ATOM 4269 C CA . LEU B 1 32 ? -37.706 21.944 -51.711 1.00 26.87 25 LEU B CA 1
ATOM 4270 C C . LEU B 1 32 ? -38.219 20.533 -51.856 1.00 27.61 25 LEU B C 1
ATOM 4271 O O . LEU B 1 32 ? -39.399 20.316 -52.136 1.00 27.43 25 LEU B O 1
ATOM 4276 N N . GLY B 1 33 ? -37.315 19.571 -51.683 1.00 28.71 26 GLY B N 1
ATOM 4277 C CA . GLY B 1 33 ? -37.665 18.153 -51.730 1.00 29.36 26 GLY B CA 1
ATOM 4278 C C . GLY B 1 33 ? -37.752 17.668 -53.154 1.00 29.99 26 GLY B C 1
ATOM 4279 O O . GLY B 1 33 ? -38.561 16.794 -53.465 1.00 30.00 26 GLY B O 1
ATOM 4280 N N . MET B 1 34 ? -36.923 18.273 -54.007 1.00 30.86 27 MET B N 1
ATOM 4281 C CA . MET B 1 34 ? -36.707 17.846 -55.390 1.00 31.32 27 MET B CA 1
ATOM 4282 C C . MET B 1 34 ? -35.670 16.727 -55.412 1.00 31.72 27 MET B C 1
ATOM 4283 O O . MET B 1 34 ? -34.539 16.921 -55.861 1.00 31.67 27 MET B O 1
ATOM 4288 N N . VAL B 1 35 ? -36.044 15.550 -54.932 1.00 32.20 28 VAL B N 1
ATOM 4289 C CA . VAL B 1 35 ? -35.065 14.492 -54.778 1.00 32.55 28 VAL B CA 1
ATOM 4290 C C . VAL B 1 35 ? -35.525 13.163 -55.329 1.00 33.17 28 VAL B C 1
ATOM 4291 O O . VAL B 1 35 ? -36.704 12.943 -55.602 1.00 33.39 28 VAL B O 1
ATOM 4295 N N . MET B 1 36 ? -34.555 12.281 -55.493 1.00 33.91 29 MET B N 1
ATOM 4296 C CA . MET B 1 36 ? -34.805 10.918 -55.896 1.00 34.50 29 MET B CA 1
ATOM 4297 C C . MET B 1 36 ? -33.998 10.029 -54.978 1.00 34.07 29 MET B C 1
ATOM 4298 O O . MET B 1 36 ? -33.024 10.479 -54.365 1.00 33.60 29 MET B O 1
ATOM 4303 N N . LYS B 1 37 ? -34.424 8.778 -54.867 1.00 33.81 30 LYS B N 1
ATOM 4304 C CA . LYS B 1 37 ? -33.692 7.812 -54.083 1.00 33.73 30 LYS B CA 1
ATOM 4305 C C . LYS B 1 37 ? -32.437 7.563 -54.867 1.00 33.54 30 LYS B C 1
ATOM 4306 O O . LYS B 1 37 ? -32.475 7.531 -56.097 1.00 33.64 30 LYS B O 1
ATOM 4312 N N . GLU B 1 38 ? -31.321 7.426 -54.171 1.00 33.56 31 GLU B N 1
ATOM 4313 C CA . GLU B 1 38 ? -30.070 7.066 -54.826 1.00 33.77 31 GLU B CA 1
ATOM 4314 C C . GLU B 1 38 ? -30.109 5.578 -55.215 1.00 33.88 31 GLU B C 1
ATOM 4315 O O . GLU B 1 38 ? -31.191 5.004 -55.384 1.00 33.77 31 GLU B O 1
ATOM 4321 N N . SER B 1 39 ? -28.948 4.954 -55.384 1.00 34.04 32 SER B N 1
ATOM 4322 C CA . SER B 1 39 ? -28.922 3.572 -55.846 1.00 34.25 32 SER B CA 1
ATOM 4323 C C . SER B 1 39 ? -28.739 2.591 -54.681 1.00 33.97 32 SER B C 1
ATOM 4324 O O . SER B 1 39 ? -29.498 1.625 -54.561 1.00 34.00 32 SER B O 1
ATOM 4327 N N . ALA B 1 40 ? -27.751 2.838 -53.823 1.00 33.46 33 ALA B N 1
ATOM 4328 C CA . ALA B 1 40 ? -27.577 2.012 -52.627 1.00 33.08 33 ALA B CA 1
ATOM 4329 C C . ALA B 1 40 ? -28.563 2.476 -51.560 1.00 32.61 33 ALA B C 1
ATOM 4330 O O . ALA B 1 40 ? -28.330 3.499 -50.889 1.00 33.06 33 ALA B O 1
ATOM 4332 N N . GLY B 1 41 ? -29.673 1.748 -51.432 1.00 31.58 34 GLY B N 1
ATOM 4333 C CA . GLY B 1 41 ? -30.613 1.943 -50.321 1.00 30.92 34 GLY B CA 1
ATOM 4334 C C . GLY B 1 41 ? -31.217 3.342 -50.125 1.00 30.22 34 GLY B C 1
ATOM 4335 O O . GLY B 1 41 ? -31.702 3.950 -51.095 1.00 30.19 34 GLY B O 1
ATOM 4336 N N . PRO B 1 42 ? -31.175 3.869 -48.873 1.00 28.96 35 PRO B N 1
ATOM 4337 C CA . PRO B 1 42 ? -32.142 4.858 -48.376 1.00 28.27 35 PRO B CA 1
ATOM 4338 C C . PRO B 1 42 ? -31.857 6.327 -48.634 1.00 27.64 35 PRO B C 1
ATOM 4339 O O . PRO B 1 42 ? -32.749 7.152 -48.488 1.00 27.52 35 PRO B O 1
ATOM 4343 N N . GLY B 1 43 ? -30.632 6.668 -48.988 1.00 27.21 36 GLY B N 1
ATOM 4344 C CA . GLY B 1 43 ? -30.288 8.064 -49.146 1.00 26.97 36 GLY B CA 1
ATOM 4345 C C . GLY B 1 43 ? -31.042 8.671 -50.303 1.00 26.78 36 GLY B C 1
ATOM 4346 O O . GLY B 1 43 ? -31.312 7.993 -51.286 1.00 26.77 36 GLY B O 1
ATOM 4347 N N . ARG B 1 44 ? -31.403 9.943 -50.174 1.00 26.64 37 ARG B N 1
ATOM 4348 C CA . ARG B 1 44 ? -31.988 10.700 -51.280 1.00 26.51 37 ARG B CA 1
ATOM 4349 C C . ARG B 1 44 ? -30.959 11.705 -51.807 1.00 26.38 37 ARG B C 1
ATOM 4350 O O . ARG B 1 44 ? -30.158 12.234 -51.039 1.00 26.07 37 ARG B O 1
ATOM 4358 N N . VAL B 1 45 ? -30.981 11.947 -53.120 1.00 26.34 38 VAL B N 1
ATOM 4359 C CA . VAL B 1 45 ? -30.077 12.914 -53.776 1.00 26.14 38 VAL B CA 1
ATOM 4360 C C . VAL B 1 45 ? -30.893 13.783 -54.727 1.00 26.02 38 VAL B C 1
ATOM 4361 O O . VAL B 1 45 ? -32.032 13.445 -55.026 1.00 26.39 38 VAL B O 1
ATOM 4365 N N . PRO B 1 46 ? -30.326 14.896 -55.216 1.00 25.73 39 PRO B N 1
ATOM 4366 C CA . PRO B 1 46 ? -31.143 15.780 -56.046 1.00 25.79 39 PRO B CA 1
ATOM 4367 C C . PRO B 1 46 ? -31.464 15.204 -57.416 1.00 25.68 39 PRO B C 1
ATOM 4368 O O . PRO B 1 46 ? -30.600 14.588 -58.033 1.00 26.03 39 PRO B O 1
ATOM 4372 N N . VAL B 1 47 ? -32.695 15.422 -57.877 1.00 25.38 40 VAL B N 1
ATOM 4373 C CA . VAL B 1 47 ? -33.090 15.077 -59.240 1.00 25.07 40 VAL B CA 1
ATOM 4374 C C . VAL B 1 47 ? -32.251 15.903 -60.213 1.00 25.03 40 VAL B C 1
ATOM 4375 O O . VAL B 1 47 ? -31.767 16.993 -59.864 1.00 25.02 40 VAL B O 1
ATOM 4379 N N . PRO B 1 48 ? -32.073 15.399 -61.444 1.00 24.91 41 PRO B N 1
ATOM 4380 C CA . PRO B 1 48 ? -31.374 16.240 -62.391 1.00 24.65 41 PRO B CA 1
ATOM 4381 C C . PRO B 1 48 ? -32.330 17.333 -62.794 1.00 24.60 41 PRO B C 1
ATOM 4382 O O . PRO B 1 48 ? -33.462 17.028 -63.156 1.00 24.52 41 PRO B O 1
ATOM 4386 N N . VAL B 1 49 ? -31.892 18.587 -62.677 1.00 24.65 42 VAL B N 1
ATOM 4387 C CA . VAL B 1 49 ? -32.683 19.741 -63.092 1.00 24.37 42 VAL B CA 1
ATOM 4388 C C . VAL B 1 49 ? -31.852 20.743 -63.890 1.00 24.40 42 VAL B C 1
ATOM 4389 O O . VAL B 1 49 ? -30.663 20.911 -63.659 1.00 24.60 42 VAL B O 1
ATOM 4393 N N . THR B 1 50 ? -32.504 21.410 -64.832 1.00 24.78 43 THR B N 1
ATOM 4394 C CA . THR B 1 50 ? -31.896 22.478 -65.642 1.00 24.76 43 THR B CA 1
ATOM 4395 C C . THR B 1 50 ? -31.574 23.705 -64.793 1.00 24.96 43 THR B C 1
ATOM 4396 O O . THR B 1 50 ? -32.368 24.098 -63.932 1.00 24.96 43 THR B O 1
ATOM 4400 N N . LEU B 1 51 ? -30.443 24.343 -65.078 1.00 25.17 44 LEU B N 1
ATOM 4401 C CA . LEU B 1 51 ? -30.086 25.613 -64.427 1.00 25.22 44 LEU B CA 1
ATOM 4402 C C . LEU B 1 51 ? -30.806 26.851 -65.002 1.00 25.31 44 LEU B C 1
ATOM 4403 O O . LEU B 1 51 ? -30.479 27.979 -64.610 1.00 25.37 44 LEU B O 1
ATOM 4408 N N . GLN B 1 52 ? -31.769 26.646 -65.915 1.00 25.20 45 GLN B N 1
ATOM 4409 C CA . GLN B 1 52 ? -32.622 27.729 -66.423 1.00 24.94 45 GLN B CA 1
ATOM 4410 C C . GLN B 1 52 ? -33.929 27.233 -67.073 1.00 25.12 45 GLN B C 1
ATOM 4411 O O . GLN B 1 52 ? -33.994 26.111 -67.595 1.00 25.36 45 GLN B O 1
ATOM 4417 N N . PRO B 1 53 ? -34.964 28.091 -67.074 1.00 24.93 46 PRO B N 1
ATOM 4418 C CA . PRO B 1 53 ? -36.241 27.693 -67.605 1.00 24.84 46 PRO B CA 1
ATOM 4419 C C . PRO B 1 53 ? -36.234 27.661 -69.114 1.00 24.80 46 PRO B C 1
ATOM 4420 O O . PRO B 1 53 ? -35.458 28.370 -69.736 1.00 24.49 46 PRO B O 1
ATOM 4424 N N . SER B 1 54 ? -37.117 26.839 -69.676 1.00 25.10 47 SER B N 1
ATOM 4425 C CA . SER B 1 54 ? -37.413 26.823 -71.106 1.00 25.29 47 SER B CA 1
ATOM 4426 C C . SER B 1 54 ? -38.431 27.919 -71.419 1.00 25.41 47 SER B C 1
ATOM 4427 O O . SER B 1 54 ? -39.326 28.173 -70.623 1.00 25.74 47 SER B O 1
ATOM 4430 N N . MET B 1 55 ? -38.296 28.558 -72.577 1.00 25.43 48 MET B N 1
ATOM 4431 C CA . MET B 1 55 ? -39.081 29.741 -72.904 1.00 25.38 48 MET B CA 1
ATOM 4432 C C . MET B 1 55 ? -40.332 29.414 -73.719 1.00 25.42 48 MET B C 1
ATOM 4433 O O . MET B 1 55 ? -40.331 28.486 -74.520 1.00 25.76 48 MET B O 1
ATOM 4438 N N . ILE B 1 56 ? -41.398 30.184 -73.532 1.00 25.25 49 ILE B N 1
ATOM 4439 C CA . ILE B 1 56 ? -42.584 30.047 -74.370 1.00 25.20 49 ILE B CA 1
ATOM 4440 C C . ILE B 1 56 ? -43.318 31.380 -74.507 1.00 25.42 49 ILE B C 1
ATOM 4441 O O . ILE B 1 56 ? -43.198 32.252 -73.650 1.00 25.34 49 ILE B O 1
ATOM 4446 N N . SER B 1 57 ? -44.076 31.546 -75.584 1.00 25.78 50 SER B N 1
ATOM 4447 C CA . SER B 1 57 ? -44.965 32.705 -75.682 1.00 26.27 50 SER B CA 1
ATOM 4448 C C . SER B 1 57 ? -46.238 32.431 -74.891 1.00 26.53 50 SER B C 1
ATOM 4449 O O . SER B 1 57 ? -46.669 31.284 -74.784 1.00 26.41 50 SER B O 1
ATOM 4452 N N . ARG B 1 58 ? -46.839 33.486 -74.344 1.00 26.97 51 ARG B N 1
ATOM 4453 C CA . ARG B 1 58 ? -48.099 33.354 -73.620 1.00 27.45 51 ARG B CA 1
ATOM 4454 C C . ARG B 1 58 ? -49.158 32.728 -74.530 1.00 26.97 51 ARG B C 1
ATOM 4455 O O . ARG B 1 58 ? -49.912 31.842 -74.105 1.00 26.89 51 ARG B O 1
ATOM 4463 N N . GLY B 1 59 ? -49.206 33.196 -75.778 1.00 26.46 52 GLY B N 1
ATOM 4464 C CA . GLY B 1 59 ? -50.077 32.611 -76.798 1.00 26.04 52 GLY B CA 1
ATOM 4465 C C . GLY B 1 59 ? -49.896 31.104 -76.931 1.00 25.71 52 GLY B C 1
ATOM 4466 O O . GLY B 1 59 ? -50.796 30.342 -76.582 1.00 25.82 52 GLY B O 1
ATOM 4467 N N . GLU B 1 60 ? -48.726 30.685 -77.417 1.00 25.25 53 GLU B N 1
ATOM 4468 C CA . GLU B 1 60 ? -48.416 29.275 -77.643 1.00 24.92 53 GLU B CA 1
ATOM 4469 C C . GLU B 1 60 ? -48.686 28.411 -76.425 1.00 24.89 53 GLU B C 1
ATOM 4470 O O . GLU B 1 60 ? -49.286 27.348 -76.552 1.00 25.03 53 GLU B O 1
ATOM 4476 N N . PHE B 1 61 ? -48.232 28.862 -75.253 1.00 24.89 54 PHE B N 1
ATOM 4477 C CA . PHE B 1 61 ? -48.528 28.179 -73.982 1.00 24.93 54 PHE B CA 1
ATOM 4478 C C . PHE B 1 61 ? -50.027 28.027 -73.852 1.00 24.49 54 PHE B C 1
ATOM 4479 O O . PHE B 1 61 ? -50.533 26.939 -73.640 1.00 23.88 54 PHE B O 1
ATOM 4487 N N . GLY B 1 62 ? -50.718 29.150 -74.008 1.00 24.62 55 GLY B N 1
ATOM 4488 C CA . GLY B 1 62 ? -52.176 29.209 -73.986 1.00 24.68 55 GLY B CA 1
ATOM 4489 C C . GLY B 1 62 ? -52.858 28.096 -74.750 1.00 24.61 55 GLY B C 1
ATOM 4490 O O . GLY B 1 62 ? -53.597 27.312 -74.152 1.00 24.77 55 GLY B O 1
ATOM 4491 N N . THR B 1 63 ? -52.607 28.012 -76.057 1.00 24.50 56 THR B N 1
ATOM 4492 C CA . THR B 1 63 ? -53.250 26.986 -76.877 1.00 24.66 56 THR B CA 1
ATOM 4493 C C . THR B 1 63 ? -52.898 25.582 -76.342 1.00 24.89 56 THR B C 1
ATOM 4494 O O . THR B 1 63 ? -53.780 24.729 -76.220 1.00 25.13 56 THR B O 1
ATOM 4498 N N . LEU B 1 64 ? -51.633 25.357 -75.994 1.00 24.88 57 LEU B N 1
ATOM 4499 C CA . LEU B 1 64 ? -51.212 24.068 -75.441 1.00 25.17 57 LEU B CA 1
ATOM 4500 C C . LEU B 1 64 ? -52.056 23.613 -74.230 1.00 25.64 57 LEU B C 1
ATOM 4501 O O . LEU B 1 64 ? -52.567 22.471 -74.183 1.00 25.84 57 LEU B O 1
ATOM 4506 N N . CYS B 1 65 ? -52.191 24.514 -73.262 1.00 26.02 58 CYS B N 1
ATOM 4507 C CA . CYS B 1 65 ? -53.027 24.295 -72.085 1.00 26.29 58 CYS B CA 1
ATOM 4508 C C . CYS B 1 65 ? -54.486 24.061 -72.472 1.00 26.42 58 CYS B C 1
ATOM 4509 O O . CYS B 1 65 ? -55.115 23.091 -72.026 1.00 26.56 58 CYS B O 1
ATOM 4512 N N . CYS B 1 66 ? -55.018 24.952 -73.300 1.00 26.43 59 CYS B N 1
ATOM 4513 C CA . CYS B 1 66 ? -56.428 24.881 -73.686 1.00 27.02 59 CYS B CA 1
ATOM 4514 C C . CYS B 1 66 ? -56.786 23.717 -74.610 1.00 26.54 59 CYS B C 1
ATOM 4515 O O . CYS B 1 66 ? -57.960 23.415 -74.762 1.00 26.61 59 CYS B O 1
ATOM 4518 N N . MET B 1 67 ? -55.797 23.065 -75.219 1.00 26.33 60 MET B N 1
ATOM 4519 C CA . MET B 1 67 ? -56.062 21.881 -76.071 1.00 26.10 60 MET B CA 1
ATOM 4520 C C . MET B 1 67 ? -56.108 20.575 -75.281 1.00 25.71 60 MET B C 1
ATOM 4521 O O . MET B 1 67 ? -56.587 19.550 -75.797 1.00 25.51 60 MET B O 1
ATOM 4526 N N . GLN B 1 68 ? -55.608 20.603 -74.044 1.00 25.14 61 GLN B N 1
ATOM 4527 C CA . GLN B 1 68 ? -55.475 19.366 -73.272 1.00 24.72 61 GLN B CA 1
ATOM 4528 C C . GLN B 1 68 ? -56.821 18.674 -73.004 1.00 24.44 61 GLN B C 1
ATOM 4529 O O . GLN B 1 68 ? -56.868 17.448 -72.866 1.00 24.36 61 GLN B O 1
ATOM 4535 N N . PRO B 1 69 ? -57.913 19.452 -72.919 1.00 24.01 62 PRO B N 1
ATOM 4536 C CA . PRO B 1 69 ? -59.218 18.791 -72.836 1.00 23.91 62 PRO B CA 1
ATOM 4537 C C . PRO B 1 69 ? -59.665 18.146 -74.152 1.00 23.81 62 PRO B C 1
ATOM 4538 O O . PRO B 1 69 ? -60.533 17.284 -74.139 1.00 23.83 62 PRO B O 1
ATOM 4542 N N . LEU B 1 70 ? -59.089 18.544 -75.279 1.00 23.89 63 LEU B N 1
ATOM 4543 C CA . LEU B 1 70 ? -59.368 17.836 -76.521 1.00 24.08 63 LEU B CA 1
ATOM 4544 C C . LEU B 1 70 ? -58.493 16.589 -76.633 1.00 24.21 63 LEU B C 1
ATOM 4545 O O . LEU B 1 70 ? -58.893 15.617 -77.260 1.00 24.50 63 LEU B O 1
ATOM 4550 N N . TRP B 1 71 ? -57.308 16.606 -76.029 1.00 24.19 64 TRP B N 1
ATOM 4551 C CA . TRP B 1 71 ? -56.485 15.402 -75.981 1.00 24.13 64 TRP B CA 1
ATOM 4552 C C . TRP B 1 71 ? -57.082 14.394 -75.028 1.00 24.04 64 TRP B C 1
ATOM 4553 O O . TRP B 1 71 ? -57.004 13.205 -75.271 1.00 24.21 64 TRP B O 1
ATOM 4564 N N . ASN B 1 72 ? -57.656 14.875 -73.930 1.00 24.06 65 ASN B N 1
ATOM 4565 C CA . ASN B 1 72 ? -58.339 14.012 -72.960 1.00 23.95 65 ASN B CA 1
ATOM 4566 C C . ASN B 1 72 ? -59.583 13.336 -73.560 1.00 23.82 65 ASN B C 1
ATOM 4567 O O . ASN B 1 72 ? -59.818 12.149 -73.345 1.00 23.55 65 ASN B O 1
ATOM 4572 N N . GLU B 1 73 ? -60.367 14.096 -74.320 1.00 23.79 66 GLU B N 1
ATOM 4573 C CA . GLU B 1 73 ? -61.572 13.564 -74.944 1.00 23.91 66 GLU B CA 1
ATOM 4574 C C . GLU B 1 73 ? -61.203 12.646 -76.094 1.00 23.78 66 GLU B C 1
ATOM 4575 O O . GLU B 1 73 ? -61.847 11.622 -76.322 1.00 23.64 66 GLU B O 1
ATOM 4581 N N . ALA B 1 74 ? -60.169 13.028 -76.828 1.00 23.80 67 ALA B N 1
ATOM 4582 C CA . ALA B 1 74 ? -59.679 12.199 -77.907 1.00 23.71 67 ALA B CA 1
ATOM 4583 C C . ALA B 1 74 ? -59.408 10.835 -77.333 1.00 23.69 67 ALA B C 1
ATOM 4584 O O . ALA B 1 74 ? -59.903 9.855 -77.857 1.00 24.46 67 ALA B O 1
ATOM 4586 N N . VAL B 1 75 ? -58.668 10.771 -76.234 1.00 23.61 68 VAL B N 1
ATOM 4587 C CA . VAL B 1 75 ? -58.290 9.484 -75.650 1.00 23.73 68 VAL B CA 1
ATOM 4588 C C . VAL B 1 75 ? -59.501 8.727 -75.135 1.00 24.00 68 VAL B C 1
ATOM 4589 O O . VAL B 1 75 ? -59.641 7.519 -75.374 1.00 23.89 68 VAL B O 1
ATOM 4593 N N . ASP B 1 76 ? -60.370 9.460 -74.437 1.00 24.33 69 ASP B N 1
ATOM 4594 C CA . ASP B 1 76 ? -61.570 8.902 -73.795 1.00 24.38 69 ASP B CA 1
ATOM 4595 C C . ASP B 1 76 ? -62.480 8.111 -74.758 1.00 24.38 69 ASP B C 1
ATOM 4596 O O . ASP B 1 76 ? -63.023 7.069 -74.404 1.00 24.43 69 ASP B O 1
ATOM 4601 N N . ASN B 1 77 ? -62.641 8.604 -75.975 1.00 24.32 70 ASN B N 1
ATOM 4602 C CA . ASN B 1 77 ? -63.531 7.958 -76.918 1.00 24.32 70 ASN B CA 1
ATOM 4603 C C . ASN B 1 77 ? -62.832 6.841 -77.660 1.00 24.31 70 ASN B C 1
ATOM 4604 O O . ASN B 1 77 ? -63.431 5.789 -77.896 1.00 24.36 70 ASN B O 1
ATOM 4609 N N . THR B 1 78 ? -61.568 7.053 -78.019 1.00 24.21 71 THR B N 1
ATOM 4610 C CA . THR B 1 78 ? -60.791 5.985 -78.654 1.00 24.20 71 THR B CA 1
ATOM 4611 C C . THR B 1 78 ? -60.614 4.792 -77.706 1.00 24.29 71 THR B C 1
ATOM 4612 O O . THR B 1 78 ? -60.717 3.641 -78.128 1.00 24.01 71 THR B O 1
ATOM 4616 N N . ALA B 1 79 ? -60.363 5.074 -76.428 1.00 24.30 72 ALA B N 1
ATOM 4617 C CA . ALA B 1 79 ? -60.390 4.030 -75.406 1.00 24.28 72 ALA B CA 1
ATOM 4618 C C . ALA B 1 79 ? -61.766 3.319 -75.329 1.00 24.41 72 ALA B C 1
ATOM 4619 O O . ALA B 1 79 ? -61.842 2.099 -75.517 1.00 24.51 72 ALA B O 1
ATOM 4621 N N . ARG B 1 80 ? -62.846 4.071 -75.098 1.00 24.34 73 ARG B N 1
ATOM 4622 C CA . ARG B 1 80 ? -64.157 3.468 -74.774 1.00 24.29 73 ARG B CA 1
ATOM 4623 C C . ARG B 1 80 ? -64.870 2.710 -75.894 1.00 24.47 73 ARG B C 1
ATOM 4624 O O . ARG B 1 80 ? -65.901 2.077 -75.642 1.00 24.53 73 ARG B O 1
ATOM 4632 N N . ASN B 1 81 ? -64.337 2.781 -77.115 1.00 24.62 74 ASN B N 1
ATOM 4633 C CA . ASN B 1 81 ? -64.830 1.981 -78.245 1.00 24.58 74 ASN B CA 1
ATOM 4634 C C . ASN B 1 81 ? -63.863 0.794 -78.424 1.00 24.69 74 ASN B C 1
ATOM 4635 O O . ASN B 1 81 ? -62.959 0.794 -79.272 1.00 24.42 74 ASN B O 1
ATOM 4640 N N . PHE B 1 82 ? -64.103 -0.220 -77.593 1.00 24.91 75 PHE B N 1
ATOM 4641 C CA . PHE B 1 82 ? -63.167 -1.325 -77.349 1.00 25.06 75 PHE B CA 1
ATOM 4642 C C . PHE B 1 82 ? -62.869 -2.120 -78.617 1.00 25.30 75 PHE B C 1
ATOM 4643 O O . PHE B 1 82 ? -61.702 -2.387 -78.930 1.00 25.22 75 PHE B O 1
ATOM 4651 N N . THR B 1 83 ? -63.931 -2.498 -79.334 1.00 25.58 76 THR B N 1
ATOM 4652 C CA . THR B 1 83 ? -63.821 -3.091 -80.673 1.00 25.55 76 THR B CA 1
ATOM 4653 C C . THR B 1 83 ? -62.677 -2.472 -81.449 1.00 25.56 76 THR B C 1
ATOM 4654 O O . THR B 1 83 ? -61.768 -3.176 -81.882 1.00 25.27 76 THR B O 1
ATOM 4658 N N . PHE B 1 84 ? -62.719 -1.148 -81.598 1.00 25.78 77 PHE B N 1
ATOM 4659 C CA . PHE B 1 84 ? -61.678 -0.440 -82.335 1.00 25.87 77 PHE B CA 1
ATOM 4660 C C . PHE B 1 84 ? -60.297 -0.795 -81.819 1.00 26.39 77 PHE B C 1
ATOM 4661 O O . PHE B 1 84 ? -59.385 -1.036 -82.612 1.00 26.56 77 PHE B O 1
ATOM 4669 N N . LEU B 1 85 ? -60.144 -0.817 -80.497 1.00 26.76 78 LEU B N 1
ATOM 4670 C CA . LEU B 1 85 ? -58.857 -1.163 -79.903 1.00 27.12 78 LEU B CA 1
ATOM 4671 C C . LEU B 1 85 ? -58.393 -2.568 -80.294 1.00 27.15 78 LEU B C 1
ATOM 4672 O O . LEU B 1 85 ? -57.352 -2.724 -80.945 1.00 27.01 78 LEU B O 1
ATOM 4677 N N . ARG B 1 86 ? -59.158 -3.586 -79.916 1.00 27.25 79 ARG B N 1
ATOM 4678 C CA . ARG B 1 86 ? -58.695 -4.955 -80.135 1.00 27.45 79 ARG B CA 1
ATOM 4679 C C . ARG B 1 86 ? -58.398 -5.195 -81.612 1.00 27.74 79 ARG B C 1
ATOM 4680 O O . ARG B 1 86 ? -57.457 -5.910 -81.952 1.00 27.82 79 ARG B O 1
ATOM 4688 N N . ASP B 1 87 ? -59.193 -4.582 -82.482 1.00 28.12 80 ASP B N 1
ATOM 4689 C CA . ASP B 1 87 ? -58.898 -4.582 -83.913 1.00 28.33 80 ASP B CA 1
ATOM 4690 C C . ASP B 1 87 ? -57.563 -3.864 -84.171 1.00 28.47 80 ASP B C 1
ATOM 4691 O O . ASP B 1 87 ? -56.646 -4.440 -84.749 1.00 28.41 80 ASP B O 1
ATOM 4696 N N . ALA B 1 88 ? -57.442 -2.628 -83.705 1.00 28.77 81 ALA B N 1
ATOM 4697 C CA . ALA B 1 88 ? -56.228 -1.831 -83.934 1.00 29.05 81 ALA B CA 1
ATOM 4698 C C . ALA B 1 88 ? -54.945 -2.577 -83.588 1.00 29.18 81 ALA B C 1
ATOM 4699 O O . ALA B 1 88 ? -53.971 -2.527 -84.336 1.00 29.07 81 ALA B O 1
ATOM 4701 N N . LEU B 1 89 ? -54.959 -3.273 -82.457 1.00 29.48 82 LEU B N 1
ATOM 4702 C CA . LEU B 1 89 ? -53.764 -3.929 -81.941 1.00 29.82 82 LEU B CA 1
ATOM 4703 C C . LEU B 1 89 ? -53.759 -5.450 -82.176 1.00 30.25 82 LEU B C 1
ATOM 4704 O O . LEU B 1 89 ? -53.090 -6.186 -81.451 1.00 30.22 82 LEU B O 1
ATOM 4709 N N . GLN B 1 90 ? -54.488 -5.924 -83.189 1.00 30.78 83 GLN B N 1
ATOM 4710 C CA . GLN B 1 90 ? -54.477 -7.354 -83.521 1.00 31.17 83 GLN B CA 1
ATOM 4711 C C . GLN B 1 90 ? -53.048 -7.820 -83.847 1.00 31.65 83 GLN B C 1
ATOM 4712 O O . GLN B 1 90 ? -52.519 -8.695 -83.156 1.00 31.78 83 GLN B O 1
ATOM 4718 N N . GLU B 1 91 ? -52.420 -7.224 -84.867 1.00 32.13 84 GLU B N 1
ATOM 4719 C CA . GLU B 1 91 ? -51.083 -7.663 -85.329 1.00 32.48 84 GLU B CA 1
ATOM 4720 C C . GLU B 1 91 ? -49.946 -7.302 -84.357 1.00 32.73 84 GLU B C 1
ATOM 4721 O O . GLU B 1 91 ? -48.890 -7.945 -84.364 1.00 32.80 84 GLU B O 1
ATOM 4727 N N . THR B 1 92 ? -50.156 -6.282 -83.529 1.00 32.99 85 THR B N 1
ATOM 4728 C CA . THR B 1 92 ? -49.265 -6.039 -82.393 1.00 33.32 85 THR B CA 1
ATOM 4729 C C . THR B 1 92 ? -49.354 -7.225 -81.415 1.00 33.52 85 THR B C 1
ATOM 4730 O O . THR B 1 92 ? -48.334 -7.743 -80.969 1.00 33.40 85 THR B O 1
ATOM 4734 N N . ALA B 1 93 ? -50.582 -7.654 -81.117 1.00 33.90 86 ALA B N 1
ATOM 4735 C CA . ALA B 1 93 ? -50.849 -8.834 -80.271 1.00 34.17 86 ALA B CA 1
ATOM 4736 C C . ALA B 1 93 ? -50.520 -10.185 -80.937 1.00 34.25 86 ALA B C 1
ATOM 4737 O O . ALA B 1 93 ? -50.402 -11.200 -80.251 1.00 34.09 86 ALA B O 1
ATOM 4739 N N . ALA B 1 94 ? -50.401 -10.203 -82.263 1.00 34.43 87 ALA B N 1
ATOM 4740 C CA . ALA B 1 94 ? -49.819 -11.345 -82.958 1.00 34.78 87 ALA B CA 1
ATOM 4741 C C . ALA B 1 94 ? -48.349 -11.474 -82.551 1.00 35.11 87 ALA B C 1
ATOM 4742 O O . ALA B 1 94 ? -47.805 -12.576 -82.518 1.00 35.32 87 ALA B O 1
ATOM 4744 N N . SER B 1 95 ? -47.711 -10.342 -82.257 1.00 35.45 88 SER B N 1
ATOM 4745 C CA . SER B 1 95 ? -46.424 -10.333 -81.560 1.00 35.75 88 SER B CA 1
ATOM 4746 C C . SER B 1 95 ? -46.671 -10.220 -80.052 1.00 36.01 88 SER B C 1
ATOM 4747 O O . SER B 1 95 ? -47.809 -10.047 -79.608 1.00 36.08 88 SER B O 1
ATOM 4750 N N . ASP B 1 96 ? -45.604 -10.324 -79.267 1.00 36.22 89 ASP B N 1
ATOM 4751 C CA . ASP B 1 96 ? -45.680 -10.147 -77.812 1.00 36.35 89 ASP B CA 1
ATOM 4752 C C . ASP B 1 96 ? -46.815 -10.935 -77.162 1.00 36.46 89 ASP B C 1
ATOM 4753 O O . ASP B 1 96 ? -47.428 -10.453 -76.208 1.00 36.28 89 ASP B O 1
ATOM 4758 N N . VAL B 1 97 ? -47.080 -12.144 -77.658 1.00 36.66 90 VAL B N 1
ATOM 4759 C CA . VAL B 1 97 ? -48.182 -12.977 -77.148 1.00 36.82 90 VAL B CA 1
ATOM 4760 C C . VAL B 1 97 ? -48.360 -12.885 -75.616 1.00 36.95 90 VAL B C 1
ATOM 4761 O O . VAL B 1 97 ? -49.485 -13.013 -75.108 1.00 36.89 90 VAL B O 1
ATOM 4765 N N . ASN B 1 98 ? -47.250 -12.653 -74.903 1.00 36.99 91 ASN B N 1
ATOM 4766 C CA . ASN B 1 98 ? -47.228 -12.605 -73.439 1.00 36.95 91 ASN B CA 1
ATOM 4767 C C . ASN B 1 98 ? -47.257 -11.207 -72.812 1.00 36.86 91 ASN B C 1
ATOM 4768 O O . ASN B 1 98 ? -47.317 -11.109 -71.587 1.00 37.03 91 ASN B O 1
ATOM 4773 N N . PHE B 1 99 ? -47.207 -10.136 -73.615 1.00 36.76 92 PHE B N 1
ATOM 4774 C CA . PHE B 1 99 ? -47.261 -8.745 -73.068 1.00 36.66 92 PHE B CA 1
ATOM 4775 C C . PHE B 1 99 ? -48.386 -7.859 -73.650 1.00 36.25 92 PHE B C 1
ATOM 4776 O O . PHE B 1 99 ? -49.367 -7.568 -72.952 1.00 36.32 92 PHE B O 1
ATOM 4784 N N . THR B 1 100 ? -48.241 -7.402 -74.896 1.00 35.56 93 THR B N 1
ATOM 4785 C CA . THR B 1 100 ? -49.340 -6.705 -75.564 1.00 34.94 93 THR B CA 1
ATOM 4786 C C . THR B 1 100 ? -50.483 -7.706 -75.782 1.00 34.69 93 THR B C 1
ATOM 4787 O O . THR B 1 100 ? -51.658 -7.346 -75.715 1.00 34.58 93 THR B O 1
ATOM 4791 N N . GLY B 1 101 ? -50.117 -8.965 -76.017 1.00 34.35 94 GLY B N 1
ATOM 4792 C CA . GLY B 1 101 ? -51.073 -10.051 -76.208 1.00 34.16 94 GLY B CA 1
ATOM 4793 C C . GLY B 1 101 ? -51.772 -10.538 -74.948 1.00 33.88 94 GLY B C 1
ATOM 4794 O O . GLY B 1 101 ? -52.809 -11.200 -75.036 1.00 33.89 94 GLY B O 1
ATOM 4795 N N . LYS B 1 102 ? -51.197 -10.251 -73.781 1.00 33.46 95 LYS B N 1
ATOM 4796 C CA . LYS B 1 102 ? -51.881 -10.512 -72.510 1.00 33.16 95 LYS B CA 1
ATOM 4797 C C . LYS B 1 102 ? -52.676 -9.283 -72.092 1.00 32.78 95 LYS B C 1
ATOM 4798 O O . LYS B 1 102 ? -53.721 -9.405 -71.460 1.00 32.70 95 LYS B O 1
ATOM 4804 N N . LEU B 1 103 ? -52.187 -8.100 -72.453 1.00 32.49 96 LEU B N 1
ATOM 4805 C CA . LEU B 1 103 ? -52.918 -6.858 -72.181 1.00 32.19 96 LEU B CA 1
ATOM 4806 C C . LEU B 1 103 ? -54.173 -6.773 -73.047 1.00 31.98 96 LEU B C 1
ATOM 4807 O O . LEU B 1 103 ? -55.265 -6.456 -72.557 1.00 32.05 96 LEU B O 1
ATOM 4812 N N . LEU B 1 104 ? -54.024 -7.074 -74.332 1.00 31.52 97 LEU B N 1
ATOM 4813 C CA . LEU B 1 104 ? -55.176 -7.080 -75.211 1.00 31.15 97 LEU B CA 1
ATOM 4814 C C . LEU B 1 104 ? -56.145 -8.167 -74.760 1.00 30.98 97 LEU B C 1
ATOM 4815 O O . LEU B 1 104 ? -57.351 -8.064 -75.008 1.00 31.16 97 LEU B O 1
ATOM 4820 N N . ASN B 1 105 ? -55.621 -9.199 -74.096 1.00 30.57 98 ASN B N 1
ATOM 4821 C CA . ASN B 1 105 ? -56.471 -10.233 -73.487 1.00 30.38 98 ASN B CA 1
ATOM 4822 C C . ASN B 1 105 ? -57.443 -9.681 -72.451 1.00 30.03 98 ASN B C 1
ATOM 4823 O O . ASN B 1 105 ? -58.654 -9.960 -72.509 1.00 30.15 98 ASN B O 1
ATOM 4828 N N . MET B 1 106 ? -56.914 -8.917 -71.496 1.00 29.17 99 MET B N 1
ATOM 4829 C CA . MET B 1 106 ? -57.756 -8.360 -70.455 1.00 28.71 99 MET B CA 1
ATOM 4830 C C . MET B 1 106 ? -58.846 -7.528 -71.090 1.00 28.51 99 MET B C 1
ATOM 4831 O O . MET B 1 106 ? -60.016 -7.665 -70.739 1.00 28.51 99 MET B O 1
ATOM 4836 N N . LEU B 1 107 ? -58.463 -6.686 -72.047 1.00 28.21 100 LEU B N 1
ATOM 4837 C CA . LEU B 1 107 ? -59.437 -5.908 -72.790 1.00 27.96 100 LEU B CA 1
ATOM 4838 C C . LEU B 1 107 ? -60.568 -6.812 -73.234 1.00 27.95 100 LEU B C 1
ATOM 4839 O O . LEU B 1 107 ? -61.722 -6.548 -72.906 1.00 28.19 100 LEU B O 1
ATOM 4844 N N . GLN B 1 108 ? -60.235 -7.888 -73.949 1.00 27.73 101 GLN B N 1
ATOM 4845 C CA . GLN B 1 108 ? -61.244 -8.844 -74.383 1.00 27.63 101 GLN B CA 1
ATOM 4846 C C . GLN B 1 108 ? -62.116 -9.262 -73.210 1.00 27.71 101 GLN B C 1
ATOM 4847 O O . GLN B 1 108 ? -63.327 -9.044 -73.210 1.00 27.39 101 GLN B O 1
ATOM 4853 N N . GLU B 1 109 ? -61.481 -9.828 -72.193 1.00 28.03 102 GLU B N 1
ATOM 4854 C CA . GLU B 1 109 ? -62.201 -10.622 -71.198 1.00 28.49 102 GLU B CA 1
ATOM 4855 C C . GLU B 1 109 ? -63.044 -9.823 -70.207 1.00 28.92 102 GLU B C 1
ATOM 4856 O O . GLU B 1 109 ? -64.035 -10.333 -69.677 1.00 29.02 102 GLU B O 1
ATOM 4862 N N . VAL B 1 110 ? -62.656 -8.578 -69.958 1.00 29.53 103 VAL B N 1
ATOM 4863 C CA . VAL B 1 110 ? -63.373 -7.732 -69.005 1.00 29.92 103 VAL B CA 1
ATOM 4864 C C . VAL B 1 110 ? -64.477 -6.966 -69.721 1.00 30.31 103 VAL B C 1
ATOM 4865 O O . VAL B 1 110 ? -65.621 -6.951 -69.263 1.00 30.37 103 VAL B O 1
ATOM 4869 N N . TYR B 1 111 ? -64.128 -6.362 -70.856 1.00 30.72 104 TYR B N 1
ATOM 4870 C CA . TYR B 1 111 ? -64.982 -5.373 -71.516 1.00 31.22 104 TYR B CA 1
ATOM 4871 C C . TYR B 1 111 ? -65.827 -5.950 -72.666 1.00 31.69 104 TYR B C 1
ATOM 4872 O O . TYR B 1 111 ? -66.958 -5.503 -72.898 1.00 31.77 104 TYR B O 1
ATOM 4881 N N . LEU B 1 112 ? -65.284 -6.936 -73.379 1.00 32.16 105 LEU B N 1
ATOM 4882 C CA . LEU B 1 112 ? -65.946 -7.479 -74.570 1.00 32.49 105 LEU B CA 1
ATOM 4883 C C . LEU B 1 112 ? -66.567 -8.849 -74.355 1.00 32.87 105 LEU B C 1
ATOM 4884 O O . LEU B 1 112 ? -67.492 -9.217 -75.077 1.00 32.76 105 LEU B O 1
ATOM 4889 N N . SER B 1 113 ? -66.067 -9.599 -73.372 1.00 33.41 106 SER B N 1
ATOM 4890 C CA . SER B 1 113 ? -66.593 -10.946 -73.082 1.00 33.75 106 SER B CA 1
ATOM 4891 C C . SER B 1 113 ? -68.045 -10.938 -72.568 1.00 33.85 106 SER B C 1
ATOM 4892 O O . SER B 1 113 ? -68.715 -11.986 -72.562 1.00 33.93 106 SER B O 1
ATOM 4895 N N . GLY B 1 114 ? -68.520 -9.766 -72.141 1.00 33.81 107 GLY B N 1
ATOM 4896 C CA . GLY B 1 114 ? -69.912 -9.589 -71.738 1.00 33.71 107 GLY B CA 1
ATOM 4897 C C . GLY B 1 114 ? -70.162 -9.719 -70.241 1.00 33.60 107 GLY B C 1
ATOM 4898 O O . GLY B 1 114 ? -71.317 -9.839 -69.819 1.00 33.77 107 GLY B O 1
ATOM 4899 N N . GLY B 1 115 ? -69.094 -9.715 -69.436 1.00 33.17 108 GLY B N 1
ATOM 4900 C CA . GLY B 1 115 ? -69.225 -9.603 -67.984 1.00 32.59 108 GLY B CA 1
ATOM 4901 C C . GLY B 1 115 ? -69.399 -8.133 -67.714 1.00 32.10 108 GLY B C 1
ATOM 4902 O O . GLY B 1 115 ? -68.965 -7.329 -68.526 1.00 32.19 108 GLY B O 1
ATOM 4903 N N . PRO B 1 116 ? -70.041 -7.765 -66.593 1.00 31.69 109 PRO B N 1
ATOM 4904 C CA . PRO B 1 116 ? -70.194 -6.346 -66.252 1.00 31.43 109 PRO B CA 1
ATOM 4905 C C . PRO B 1 116 ? -68.861 -5.714 -65.857 1.00 30.85 109 PRO B C 1
ATOM 4906 O O . PRO B 1 116 ? -67.938 -6.426 -65.473 1.00 30.46 109 PRO B O 1
ATOM 4910 N N . PHE B 1 117 ? -68.768 -4.392 -65.952 1.00 30.52 110 PHE B N 1
ATOM 4911 C CA . PHE B 1 117 ? -67.527 -3.699 -65.615 1.00 30.47 110 PHE B CA 1
ATOM 4912 C C . PHE B 1 117 ? -67.721 -2.289 -65.056 1.00 30.17 110 PHE B C 1
ATOM 4913 O O . PHE B 1 117 ? -68.710 -1.617 -65.361 1.00 29.78 110 PHE B O 1
ATOM 4921 N N . GLN B 1 118 ? -66.777 -1.862 -64.211 1.00 30.07 111 GLN B N 1
ATOM 4922 C CA . GLN B 1 118 ? -66.779 -0.483 -63.713 1.00 29.96 111 GLN B CA 1
ATOM 4923 C C . GLN B 1 118 ? -66.664 0.425 -64.907 1.00 29.36 111 GLN B C 1
ATOM 4924 O O . GLN B 1 118 ? -65.599 0.524 -65.533 1.00 29.09 111 GLN B O 1
ATOM 4930 N N . GLN B 1 119 ? -67.782 1.075 -65.206 1.00 28.63 112 GLN B N 1
ATOM 4931 C CA . GLN B 1 119 ? -67.869 1.977 -66.319 1.00 28.02 112 GLN B CA 1
ATOM 4932 C C . GLN B 1 119 ? -67.083 3.277 -66.079 1.00 27.08 112 GLN B C 1
ATOM 4933 O O . GLN B 1 119 ? -66.705 3.942 -67.039 1.00 27.18 112 GLN B O 1
ATOM 4939 N N . LEU B 1 120 ? -66.822 3.626 -64.813 1.00 25.91 113 LEU B N 1
ATOM 4940 C CA . LEU B 1 120 ? -66.103 4.869 -64.470 1.00 24.83 113 LEU B CA 1
ATOM 4941 C C . LEU B 1 120 ? -64.598 4.715 -64.631 1.00 23.95 113 LEU B C 1
ATOM 4942 O O . LEU B 1 120 ? -64.013 3.762 -64.101 1.00 23.56 113 LEU B O 1
ATOM 4947 N N . MET B 1 121 ? -63.984 5.666 -65.343 1.00 22.88 114 MET B N 1
ATOM 4948 C CA . MET B 1 121 ? -62.556 5.629 -65.622 1.00 22.60 114 MET B CA 1
ATOM 4949 C C . MET B 1 121 ? -61.880 6.968 -65.377 1.00 22.88 114 MET B C 1
ATOM 4950 O O . MET B 1 121 ? -62.178 7.925 -66.072 1.00 23.04 114 MET B O 1
ATOM 4955 N N . LEU B 1 122 ? -60.955 7.020 -64.409 1.00 23.30 115 LEU B N 1
ATOM 4956 C CA . LEU B 1 122 ? -60.115 8.211 -64.149 1.00 23.42 115 LEU B CA 1
ATOM 4957 C C . LEU B 1 122 ? -58.980 8.272 -65.143 1.00 23.83 115 LEU B C 1
ATOM 4958 O O . LEU B 1 122 ? -58.519 7.232 -65.610 1.00 24.22 115 LEU B O 1
ATOM 4963 N N . GLY B 1 123 ? -58.513 9.476 -65.453 1.00 24.16 116 GLY B N 1
ATOM 4964 C CA . GLY B 1 123 ? -57.403 9.640 -66.397 1.00 24.67 116 GLY B CA 1
ATOM 4965 C C . GLY B 1 123 ? -56.438 10.728 -65.957 1.00 25.10 116 GLY B C 1
ATOM 4966 O O . GLY B 1 123 ? -56.845 11.875 -65.764 1.00 25.82 116 GLY B O 1
ATOM 4967 N N . ILE B 1 124 ? -55.166 10.369 -65.774 1.00 25.00 117 ILE B N 1
ATOM 4968 C CA . ILE B 1 124 ? -54.111 11.331 -65.469 1.00 24.64 117 ILE B CA 1
ATOM 4969 C C . ILE B 1 124 ? -53.116 11.218 -66.590 1.00 24.92 117 ILE B C 1
ATOM 4970 O O . ILE B 1 124 ? -52.264 10.311 -66.590 1.00 25.07 117 ILE B O 1
ATOM 4975 N N . PHE B 1 125 ? -53.251 12.122 -67.558 1.00 25.09 118 PHE B N 1
ATOM 4976 C CA . PHE B 1 125 ? -52.481 12.079 -68.807 1.00 25.13 118 PHE B CA 1
ATOM 4977 C C . PHE B 1 125 ? -51.405 13.142 -68.919 1.00 25.09 118 PHE B C 1
ATOM 4978 O O . PHE B 1 125 ? -51.305 14.074 -68.112 1.00 24.83 118 PHE B O 1
ATOM 4986 N N . ARG B 1 126 ? -50.608 13.001 -69.962 1.00 25.17 119 ARG B N 1
ATOM 4987 C CA . ARG B 1 126 ? -49.650 14.017 -70.286 1.00 25.62 119 ARG B CA 1
ATOM 4988 C C . ARG B 1 126 ? -49.453 13.951 -71.769 1.00 25.69 119 ARG B C 1
ATOM 4989 O O . ARG B 1 126 ? -49.158 12.881 -72.297 1.00 26.05 119 ARG B O 1
ATOM 4997 N N . THR B 1 127 ? -49.651 15.083 -72.437 1.00 25.69 120 THR B N 1
ATOM 4998 C CA . THR B 1 127 ? -49.432 15.183 -73.872 1.00 25.54 120 THR B CA 1
ATOM 4999 C C . THR B 1 127 ? -48.122 15.922 -74.054 1.00 25.58 120 THR B C 1
ATOM 5000 O O . THR B 1 127 ? -48.038 17.131 -73.813 1.00 25.51 120 THR B O 1
ATOM 5004 N N . ASP B 1 128 ? -47.084 15.191 -74.438 1.00 25.49 121 ASP B N 1
ATOM 5005 C CA . ASP B 1 128 ? -45.806 15.835 -74.688 1.00 25.81 121 ASP B CA 1
ATOM 5006 C C . ASP B 1 128 ? -45.782 16.511 -76.055 1.00 25.83 121 ASP B C 1
ATOM 5007 O O . ASP B 1 128 ? -46.362 16.012 -77.034 1.00 25.89 121 ASP B O 1
ATOM 5012 N N . TYR B 1 129 ? -45.110 17.657 -76.106 1.00 25.87 122 TYR B N 1
ATOM 5013 C CA . TYR B 1 129 ? -44.866 18.342 -77.359 1.00 25.98 122 TYR B CA 1
ATOM 5014 C C . TYR B 1 129 ? -43.409 18.720 -77.479 1.00 26.08 122 TYR B C 1
ATOM 5015 O O . TYR B 1 129 ? -42.644 18.657 -76.516 1.00 25.80 122 TYR B O 1
ATOM 5024 N N . MET B 1 130 ? -43.066 19.158 -78.684 1.00 26.54 123 MET B N 1
ATOM 5025 C CA . MET B 1 130 ? -41.769 19.745 -79.002 1.00 27.01 123 MET B CA 1
ATOM 5026 C C . MET B 1 130 ? -41.983 20.794 -80.095 1.00 27.25 123 MET B C 1
ATOM 5027 O O . MET B 1 130 ? -42.788 20.600 -81.023 1.00 27.31 123 MET B O 1
ATOM 5032 N N . ARG B 1 131 ? -41.260 21.898 -80.002 1.00 27.52 124 ARG B N 1
ATOM 5033 C CA . ARG B 1 131 ? -41.468 22.999 -80.936 1.00 27.78 124 ARG B CA 1
ATOM 5034 C C . ARG B 1 131 ? -40.538 22.886 -82.134 1.00 27.93 124 ARG B C 1
ATOM 5035 O O . ARG B 1 131 ? -39.339 22.683 -81.967 1.00 27.83 124 ARG B O 1
ATOM 5043 N N . GLU B 1 132 ? -41.094 23.041 -83.336 1.00 28.28 125 GLU B N 1
ATOM 5044 C CA . GLU B 1 132 ? -40.288 23.194 -84.556 1.00 28.54 125 GLU B CA 1
ATOM 5045 C C . GLU B 1 132 ? -39.207 24.274 -84.408 1.00 28.83 125 GLU B C 1
ATOM 5046 O O . GLU B 1 132 ? -39.296 25.143 -83.539 1.00 29.06 125 GLU B O 1
ATOM 5052 N N . GLY B 1 133 ? -38.184 24.206 -85.253 1.00 29.03 126 GLY B N 1
ATOM 5053 C CA . GLY B 1 133 ? -37.132 25.219 -85.277 1.00 29.19 126 GLY B CA 1
ATOM 5054 C C . GLY B 1 133 ? -36.915 25.732 -86.684 1.00 29.39 126 GLY B C 1
ATOM 5055 O O . GLY B 1 133 ? -35.778 26.018 -87.070 1.00 29.47 126 GLY B O 1
ATOM 5056 N N . VAL B 1 134 ? -38.005 25.860 -87.445 1.00 29.47 127 VAL B N 1
ATOM 5057 C CA . VAL B 1 134 ? -37.925 26.181 -88.876 1.00 29.70 127 VAL B CA 1
ATOM 5058 C C . VAL B 1 134 ? -37.726 27.687 -89.093 1.00 29.70 127 VAL B C 1
ATOM 5059 O O . VAL B 1 134 ? -37.731 28.474 -88.140 1.00 29.58 127 VAL B O 1
ATOM 5063 N N . ARG B 1 145 ? -46.908 24.260 -85.215 1.00 14.76 138 ARG B N 1
ATOM 5064 C CA . ARG B 1 145 ? -45.660 24.829 -84.699 1.00 15.32 138 ARG B CA 1
ATOM 5065 C C . ARG B 1 145 ? -45.202 24.057 -83.484 1.00 15.42 138 ARG B C 1
ATOM 5066 O O . ARG B 1 145 ? -44.031 23.695 -83.372 1.00 15.27 138 ARG B O 1
ATOM 5074 N N . TRP B 1 146 ? -46.132 23.824 -82.565 1.00 15.81 139 TRP B N 1
ATOM 5075 C CA . TRP B 1 146 ? -45.891 22.920 -81.447 1.00 16.21 139 TRP B CA 1
ATOM 5076 C C . TRP B 1 146 ? -46.387 21.524 -81.795 1.00 16.19 139 TRP B C 1
ATOM 5077 O O . TRP B 1 146 ? -47.582 21.255 -81.726 1.00 15.96 139 TRP B O 1
ATOM 5088 N N . LYS B 1 147 ? -45.467 20.640 -82.167 1.00 16.47 140 LYS B N 1
ATOM 5089 C CA . LYS B 1 147 ? -45.837 19.292 -82.563 1.00 16.90 140 LYS B CA 1
ATOM 5090 C C . LYS B 1 147 ? -45.921 18.383 -81.366 1.00 17.53 140 LYS B C 1
ATOM 5091 O O . LYS B 1 147 ? -45.136 18.495 -80.432 1.00 17.40 140 LYS B O 1
ATOM 5097 N N . ASN B 1 148 ? -46.900 17.489 -81.400 1.00 18.46 141 ASN B N 1
ATOM 5098 C CA . ASN B 1 148 ? -47.060 16.476 -80.376 1.00 19.14 141 ASN B CA 1
ATOM 5099 C C . ASN B 1 148 ? -46.145 15.316 -80.712 1.00 19.73 141 ASN B C 1
ATOM 5100 O O . ASN B 1 148 ? -46.176 14.795 -81.837 1.00 19.68 141 ASN B O 1
ATOM 5105 N N . VAL B 1 149 ? -45.337 14.916 -79.733 1.00 20.39 142 VAL B N 1
ATOM 5106 C CA . VAL B 1 149 ? -44.342 13.873 -79.935 1.00 20.75 142 VAL B CA 1
ATOM 5107 C C . VAL B 1 149 ? -44.702 12.615 -79.136 1.00 21.24 142 VAL B C 1
ATOM 5108 O O . VAL B 1 149 ? -44.399 11.499 -79.556 1.00 21.19 142 VAL B O 1
ATOM 5112 N N . GLU B 1 150 ? -45.386 12.782 -78.011 1.00 22.00 143 GLU B N 1
ATOM 5113 C CA . GLU B 1 150 ? -45.764 11.629 -77.198 1.00 22.92 143 GLU B CA 1
ATOM 5114 C C . GLU B 1 150 ? -47.104 11.821 -76.471 1.00 23.02 143 GLU B C 1
ATOM 5115 O O . GLU B 1 150 ? -47.399 12.892 -75.930 1.00 23.19 143 GLU B O 1
ATOM 5121 N N . ILE B 1 151 ? -47.900 10.759 -76.456 1.00 23.08 144 ILE B N 1
ATOM 5122 C CA . ILE B 1 151 ? -49.160 10.739 -75.719 1.00 23.25 144 ILE B CA 1
ATOM 5123 C C . ILE B 1 151 ? -49.060 9.699 -74.566 1.00 22.95 144 ILE B C 1
ATOM 5124 O O . ILE B 1 151 ? -48.717 8.520 -74.797 1.00 23.38 144 ILE B O 1
ATOM 5129 N N . ASN B 1 152 ? -49.309 10.130 -73.327 1.00 22.13 145 ASN B N 1
ATOM 5130 C CA . ASN B 1 152 ? -49.013 9.280 -72.157 1.00 21.66 145 ASN B CA 1
ATOM 5131 C C . ASN B 1 152 ? -50.124 9.250 -71.141 1.00 20.99 145 ASN B C 1
ATOM 5132 O O . ASN B 1 152 ? -50.497 10.297 -70.614 1.00 21.25 145 ASN B O 1
ATOM 5137 N N . THR B 1 153 ? -50.613 8.043 -70.854 1.00 20.07 146 THR B N 1
ATOM 5138 C CA . THR B 1 153 ? -51.831 7.841 -70.073 1.00 19.41 146 THR B CA 1
ATOM 5139 C C . THR B 1 153 ? -51.665 6.939 -68.856 1.00 19.20 146 THR B C 1
ATOM 5140 O O . THR B 1 153 ? -52.554 6.882 -67.986 1.00 18.69 146 THR B O 1
ATOM 5144 N N . ILE B 1 154 ? -50.532 6.241 -68.813 1.00 19.04 147 ILE B N 1
ATOM 5145 C CA . ILE B 1 154 ? -50.191 5.354 -67.709 1.00 19.19 147 ILE B CA 1
ATOM 5146 C C . ILE B 1 154 ? -49.058 5.936 -66.855 1.00 19.22 147 ILE B C 1
ATOM 5147 O O . ILE B 1 154 ? -48.037 6.366 -67.393 1.00 19.28 147 ILE B O 1
ATOM 5152 N N . SER B 1 155 ? -49.246 5.938 -65.535 1.00 19.11 148 SER B N 1
ATOM 5153 C CA . SER B 1 155 ? -48.187 6.297 -64.612 1.00 19.32 148 SER B CA 1
ATOM 5154 C C . SER B 1 155 ? -47.360 7.518 -65.063 1.00 19.77 148 SER B C 1
ATOM 5155 O O . SER B 1 155 ? -46.123 7.455 -65.109 1.00 19.58 148 SER B O 1
ATOM 5158 N N . CYS B 1 156 ? -48.040 8.624 -65.380 1.00 20.15 149 CYS B N 1
ATOM 5159 C CA . CYS B 1 156 ? -47.358 9.860 -65.775 1.00 20.35 149 CYS B CA 1
ATOM 5160 C C . CYS B 1 156 ? -46.588 10.477 -64.631 1.00 20.66 149 CYS B C 1
ATOM 5161 O O . CYS B 1 156 ? -47.134 10.639 -63.547 1.00 20.45 149 CYS B O 1
ATOM 5164 N N . SER B 1 157 ? -45.339 10.860 -64.905 1.00 21.25 150 SER B N 1
ATOM 5165 C CA . SER B 1 157 ? -44.403 11.342 -63.880 1.00 21.52 150 SER B CA 1
ATOM 5166 C C . SER B 1 157 ? -44.263 12.864 -63.816 1.00 21.83 150 SER B C 1
ATOM 5167 O O . SER B 1 157 ? -44.547 13.582 -64.781 1.00 21.84 150 SER B O 1
ATOM 5170 N N . PHE B 1 158 ? -43.798 13.326 -62.654 1.00 22.09 151 PHE B N 1
ATOM 5171 C CA . PHE B 1 158 ? -43.472 14.731 -62.383 1.00 22.06 151 PHE B CA 1
ATOM 5172 C C . PHE B 1 158 ? -44.695 15.657 -62.294 1.00 22.01 151 PHE B C 1
ATOM 5173 O O . PHE B 1 158 ? -44.601 16.864 -62.523 1.00 22.29 151 PHE B O 1
ATOM 5181 N N . ALA B 1 159 ? -45.839 15.105 -61.919 1.00 21.74 152 ALA B N 1
ATOM 5182 C CA . ALA B 1 159 ? -46.988 15.940 -61.631 1.00 21.53 152 ALA B CA 1
ATOM 5183 C C . ALA B 1 159 ? -46.883 16.460 -60.198 1.00 21.52 152 ALA B C 1
ATOM 5184 O O . ALA B 1 159 ? -47.598 17.391 -59.821 1.00 21.81 152 ALA B O 1
ATOM 5186 N N . GLY B 1 160 ? -46.012 15.837 -59.398 1.00 21.08 153 GLY B N 1
ATOM 5187 C CA . GLY B 1 160 ? -45.763 16.263 -58.035 1.00 20.80 153 GLY B CA 1
ATOM 5188 C C . GLY B 1 160 ? -44.561 17.182 -57.925 1.00 20.89 153 GLY B C 1
ATOM 5189 O O . GLY B 1 160 ? -44.543 18.104 -57.111 1.00 20.84 153 GLY B O 1
ATOM 5190 N N . LEU B 1 161 ? -43.546 16.940 -58.739 1.00 21.10 154 LEU B N 1
ATOM 5191 C CA . LEU B 1 161 ? -42.312 17.694 -58.639 1.00 21.41 154 LEU B CA 1
ATOM 5192 C C . LEU B 1 161 ? -42.296 18.953 -59.504 1.00 22.11 154 LEU B C 1
ATOM 5193 O O . LEU B 1 161 ? -41.430 19.793 -59.335 1.00 22.75 154 LEU B O 1
ATOM 5198 N N . SER B 1 162 ? -43.234 19.106 -60.434 1.00 22.57 155 SER B N 1
ATOM 5199 C CA . SER B 1 162 ? -43.138 20.202 -61.390 1.00 22.57 155 SER B CA 1
ATOM 5200 C C . SER B 1 162 ? -43.408 21.582 -60.836 1.00 22.41 155 SER B C 1
ATOM 5201 O O . SER B 1 162 ? -42.928 22.551 -61.398 1.00 22.69 155 SER B O 1
ATOM 5204 N N . PRO B 1 163 ? -44.191 21.698 -59.759 1.00 22.38 156 PRO B N 1
ATOM 5205 C CA . PRO B 1 163 ? -44.335 23.027 -59.180 1.00 22.65 156 PRO B CA 1
ATOM 5206 C C . PRO B 1 163 ? -43.059 23.498 -58.491 1.00 22.57 156 PRO B C 1
ATOM 5207 O O . PRO B 1 163 ? -42.894 24.688 -58.213 1.00 22.73 156 PRO B O 1
ATOM 5211 N N . LEU B 1 164 ? -42.181 22.556 -58.190 1.00 22.30 157 LEU B N 1
ATOM 5212 C CA . LEU B 1 164 ? -41.013 22.851 -57.407 1.00 22.00 157 LEU B CA 1
ATOM 5213 C C . LEU B 1 164 ? -39.953 23.391 -58.318 1.00 22.16 157 LEU B C 1
ATOM 5214 O O . LEU B 1 164 ? -39.102 24.151 -57.879 1.00 22.99 157 LEU B O 1
ATOM 5219 N N . ILE B 1 165 ? -39.990 23.027 -59.589 1.00 22.03 158 ILE B N 1
ATOM 5220 C CA . ILE B 1 165 ? -38.922 23.456 -60.465 1.00 22.01 158 ILE B CA 1
ATOM 5221 C C . ILE B 1 165 ? -38.996 24.976 -60.643 1.00 22.33 158 ILE B C 1
ATOM 5222 O O . ILE B 1 165 ? -37.973 25.637 -60.749 1.00 22.74 158 ILE B O 1
ATOM 5227 N N . THR B 1 166 ? -40.201 25.532 -60.627 1.00 22.44 159 THR B N 1
ATOM 5228 C CA . THR B 1 166 ? -40.372 26.978 -60.672 1.00 22.59 159 THR B CA 1
ATOM 5229 C C . THR B 1 166 ? -39.699 27.629 -59.476 1.00 22.68 159 THR B C 1
ATOM 5230 O O . THR B 1 166 ? -39.055 28.657 -59.605 1.00 22.49 159 THR B O 1
ATOM 5234 N N . GLU B 1 167 ? -39.824 27.014 -58.315 1.00 23.13 160 GLU B N 1
ATOM 5235 C CA . GLU B 1 167 ? -39.142 27.503 -57.126 1.00 23.54 160 GLU B CA 1
ATOM 5236 C C . GLU B 1 167 ? -37.632 27.305 -57.211 1.00 23.16 160 GLU B C 1
ATOM 5237 O O . GLU B 1 167 ? -36.869 28.103 -56.690 1.00 23.32 160 GLU B O 1
ATOM 5243 N N . PHE B 1 168 ? -37.183 26.257 -57.868 1.00 22.77 161 PHE B N 1
ATOM 5244 C CA . PHE B 1 168 ? -35.766 26.110 -58.041 1.00 22.89 161 PHE B CA 1
ATOM 5245 C C . PHE B 1 168 ? -35.199 27.228 -58.913 1.00 22.92 161 PHE B C 1
ATOM 5246 O O . PHE B 1 168 ? -34.171 27.828 -58.585 1.00 22.94 161 PHE B O 1
ATOM 5254 N N . HIS B 1 169 ? -35.875 27.515 -60.020 1.00 22.97 162 HIS B N 1
ATOM 5255 C CA . HIS B 1 169 ? -35.422 28.569 -60.942 1.00 22.75 162 HIS B CA 1
ATOM 5256 C C . HIS B 1 169 ? -35.585 29.955 -60.369 1.00 22.78 162 HIS B C 1
ATOM 5257 O O . HIS B 1 169 ? -34.752 30.803 -60.617 1.00 22.61 162 HIS B O 1
ATOM 5264 N N . GLN B 1 170 ? -36.645 30.173 -59.592 1.00 23.25 163 GLN B N 1
ATOM 5265 C CA . GLN B 1 170 ? -36.835 31.433 -58.850 1.00 23.77 163 GLN B CA 1
ATOM 5266 C C . GLN B 1 170 ? -35.570 31.803 -58.051 1.00 23.32 163 GLN B C 1
ATOM 5267 O O . GLN B 1 170 ? -35.219 32.990 -57.927 1.00 23.17 163 GLN B O 1
ATOM 5273 N N . HIS B 1 171 ? -34.901 30.771 -57.528 1.00 22.69 164 HIS B N 1
ATOM 5274 C CA . HIS B 1 171 ? -33.687 30.920 -56.716 1.00 21.96 164 HIS B CA 1
ATOM 5275 C C . HIS B 1 171 ? -32.526 31.344 -57.559 1.00 21.17 164 HIS B C 1
ATOM 5276 O O . HIS B 1 171 ? -31.915 32.359 -57.286 1.00 20.80 164 HIS B O 1
ATOM 5283 N N . ILE B 1 172 ? -32.227 30.568 -58.590 1.00 20.52 165 ILE B N 1
ATOM 5284 C CA . ILE B 1 172 ? -31.170 30.956 -59.504 1.00 20.31 165 ILE B CA 1
ATOM 5285 C C . ILE B 1 172 ? -31.359 32.439 -59.918 1.00 20.37 165 ILE B C 1
ATOM 5286 O O . ILE B 1 172 ? -30.402 33.229 -59.920 1.00 20.42 165 ILE B O 1
ATOM 5291 N N . ALA B 1 173 ? -32.595 32.821 -60.228 1.00 20.08 166 ALA B N 1
ATOM 5292 C CA . ALA B 1 173 ? -32.880 34.171 -60.669 1.00 19.93 166 ALA B CA 1
ATOM 5293 C C . ALA B 1 173 ? -32.473 35.194 -59.605 1.00 20.21 166 ALA B C 1
ATOM 5294 O O . ALA B 1 173 ? -31.886 36.226 -59.929 1.00 20.54 166 ALA B O 1
ATOM 5296 N N . ALA B 1 174 ? -32.773 34.918 -58.336 1.00 20.24 167 ALA B N 1
ATOM 5297 C CA . ALA B 1 174 ? -32.405 35.848 -57.262 1.00 19.96 167 ALA B CA 1
ATOM 5298 C C . ALA B 1 174 ? -30.907 35.771 -56.958 1.00 19.81 167 ALA B C 1
ATOM 5299 O O . ALA B 1 174 ? -30.304 36.776 -56.621 1.00 20.12 167 ALA B O 1
ATOM 5301 N N . TYR B 1 175 ? -30.304 34.594 -57.086 1.00 19.73 168 TYR B N 1
ATOM 5302 C CA . TYR B 1 175 ? -28.853 34.460 -56.925 1.00 19.78 168 TYR B CA 1
ATOM 5303 C C . TYR B 1 175 ? -28.139 35.300 -57.966 1.00 19.77 168 TYR B C 1
ATOM 5304 O O . TYR B 1 175 ? -27.333 36.163 -57.614 1.00 19.91 168 TYR B O 1
ATOM 5313 N N . LEU B 1 176 ? -28.447 35.066 -59.244 1.00 19.53 169 LEU B N 1
ATOM 5314 C CA . LEU B 1 176 ? -27.845 35.854 -60.318 1.00 19.30 169 LEU B CA 1
ATOM 5315 C C . LEU B 1 176 ? -28.128 37.325 -60.107 1.00 19.37 169 LEU B C 1
ATOM 5316 O O . LEU B 1 176 ? -27.247 38.148 -60.288 1.00 19.49 169 LEU B O 1
ATOM 5321 N N . GLN B 1 177 ? -29.345 37.660 -59.700 1.00 19.55 170 GLN B N 1
ATOM 5322 C CA . GLN B 1 177 ? -29.678 39.053 -59.423 1.00 19.79 170 GLN B CA 1
ATOM 5323 C C . GLN B 1 177 ? -28.777 39.636 -58.353 1.00 19.63 170 GLN B C 1
ATOM 5324 O O . GLN B 1 177 ? -28.151 40.660 -58.563 1.00 19.70 170 GLN B O 1
ATOM 5330 N N . VAL B 1 178 ? -28.700 38.978 -57.210 1.00 19.62 171 VAL B N 1
ATOM 5331 C CA . VAL B 1 178 ? -27.836 39.457 -56.154 1.00 19.86 171 VAL B CA 1
ATOM 5332 C C . VAL B 1 178 ? -26.385 39.491 -56.647 1.00 20.48 171 VAL B C 1
ATOM 5333 O O . VAL B 1 178 ? -25.637 40.407 -56.302 1.00 20.55 171 VAL B O 1
ATOM 5337 N N . LEU B 1 179 ? -26.004 38.522 -57.479 1.00 21.05 172 LEU B N 1
ATOM 5338 C CA . LEU B 1 179 ? -24.626 38.429 -57.964 1.00 21.57 172 LEU B CA 1
ATOM 5339 C C . LEU B 1 179 ? -24.227 39.599 -58.847 1.00 22.18 172 LEU B C 1
ATOM 5340 O O . LEU B 1 179 ? -23.073 40.012 -58.832 1.00 22.12 172 LEU B O 1
ATOM 5345 N N . GLN B 1 180 ? -25.169 40.118 -59.624 1.00 23.23 173 GLN B N 1
ATOM 5346 C CA . GLN B 1 180 ? -24.883 41.240 -60.518 1.00 24.22 173 GLN B CA 1
ATOM 5347 C C . GLN B 1 180 ? -24.669 42.510 -59.712 1.00 24.65 173 GLN B C 1
ATOM 5348 O O . GLN B 1 180 ? -23.600 43.106 -59.757 1.00 24.61 173 GLN B O 1
ATOM 5354 N N . LYS B 1 181 ? -25.687 42.907 -58.959 1.00 25.42 174 LYS B N 1
ATOM 5355 C CA . LYS B 1 181 ? -25.593 44.071 -58.085 1.00 26.10 174 LYS B CA 1
ATOM 5356 C C . LYS B 1 181 ? -24.266 44.133 -57.318 1.00 26.59 174 LYS B C 1
ATOM 5357 O O . LYS B 1 181 ? -23.674 45.202 -57.201 1.00 26.71 174 LYS B O 1
ATOM 5363 N N . ALA B 1 182 ? -23.801 42.987 -56.814 1.00 27.21 175 ALA B N 1
ATOM 5364 C CA . ALA B 1 182 ? -22.585 42.916 -55.989 1.00 27.48 175 ALA B CA 1
ATOM 5365 C C . ALA B 1 182 ? -21.337 43.186 -56.809 1.00 27.86 175 ALA B C 1
ATOM 5366 O O . ALA B 1 182 ? -20.490 43.977 -56.412 1.00 28.06 175 ALA B O 1
ATOM 5368 N N . ARG B 1 183 ? -21.222 42.547 -57.963 1.00 28.34 176 ARG B N 1
ATOM 5369 C CA . ARG B 1 183 ? -20.127 42.861 -58.854 1.00 28.99 176 ARG B CA 1
ATOM 5370 C C . ARG B 1 183 ? -20.414 44.147 -59.652 1.00 29.40 176 ARG B C 1
ATOM 5371 O O . ARG B 1 183 ? -19.722 44.438 -60.618 1.00 29.38 176 ARG B O 1
ATOM 5379 N N . GLY B 1 184 ? -21.449 44.896 -59.260 1.00 30.11 177 GLY B N 1
ATOM 5380 C CA . GLY B 1 184 ? -21.599 46.317 -59.629 1.00 30.73 177 GLY B CA 1
ATOM 5381 C C . GLY B 1 184 ? -22.317 46.661 -60.927 1.00 31.42 177 GLY B C 1
ATOM 5382 O O . GLY B 1 184 ? -22.233 47.789 -61.408 1.00 31.23 177 GLY B O 1
ATOM 5383 N N . LYS B 1 185 ? -23.046 45.698 -61.475 1.00 32.50 178 LYS B N 1
ATOM 5384 C CA . LYS B 1 185 ? -23.681 45.824 -62.783 1.00 33.26 178 LYS B CA 1
ATOM 5385 C C . LYS B 1 185 ? -25.218 45.957 -62.617 1.00 34.12 178 LYS B C 1
ATOM 5386 O O . LYS B 1 185 ? -25.718 46.212 -61.512 1.00 33.77 178 LYS B O 1
ATOM 5392 N N . GLU B 1 186 ? -25.957 45.819 -63.718 1.00 35.41 179 GLU B N 1
ATOM 5393 C CA . GLU B 1 186 ? -27.418 45.968 -63.706 1.00 36.36 179 GLU B CA 1
ATOM 5394 C C . GLU B 1 186 ? -28.091 45.401 -64.970 1.00 37.45 179 GLU B C 1
ATOM 5395 O O . GLU B 1 186 ? -27.411 44.977 -65.916 1.00 37.85 179 GLU B O 1
ATOM 5401 N N . ASP B 1 187 ? -29.425 45.409 -64.971 1.00 38.47 180 ASP B N 1
ATOM 5402 C CA . ASP B 1 187 ? -30.228 44.672 -65.961 1.00 39.29 180 ASP B CA 1
ATOM 5403 C C . ASP B 1 187 ? -30.118 45.092 -67.443 1.00 40.04 180 ASP B C 1
ATOM 5404 O O . ASP B 1 187 ? -30.439 44.285 -68.314 1.00 40.21 180 ASP B O 1
ATOM 5409 N N . ASP B 1 188 ? -29.662 46.313 -67.737 1.00 40.83 181 ASP B N 1
ATOM 5410 C CA . ASP B 1 188 ? -29.564 46.795 -69.134 1.00 41.50 181 ASP B CA 1
ATOM 5411 C C . ASP B 1 188 ? -28.798 45.848 -70.072 1.00 42.01 181 ASP B C 1
ATOM 5412 O O . ASP B 1 188 ? -29.060 45.822 -71.279 1.00 42.06 181 ASP B O 1
ATOM 5417 N N . ASP B 1 189 ? -27.859 45.084 -69.506 1.00 42.67 182 ASP B N 1
ATOM 5418 C CA . ASP B 1 189 ? -27.027 44.133 -70.260 1.00 43.14 182 ASP B CA 1
ATOM 5419 C C . ASP B 1 189 ? -27.815 42.862 -70.617 1.00 43.54 182 ASP B C 1
ATOM 5420 O O . ASP B 1 189 ? -28.123 42.625 -71.793 1.00 43.34 182 ASP B O 1
ATOM 5425 N N . GLY B 1 190 ? -28.152 42.066 -69.598 1.00 44.12 183 GLY B N 1
ATOM 5426 C CA . GLY B 1 190 ? -28.947 40.849 -69.778 1.00 44.44 183 GLY B CA 1
ATOM 5427 C C . GLY B 1 190 ? -30.434 41.074 -70.055 1.00 44.78 183 GLY B C 1
ATOM 5428 O O . GLY B 1 190 ? -31.176 40.105 -70.229 1.00 44.77 183 GLY B O 1
ATOM 5429 N N . VAL B 1 191 ? -30.874 42.340 -70.084 1.00 45.15 184 VAL B N 1
ATOM 5430 C CA . VAL B 1 191 ? -32.248 42.714 -70.480 1.00 45.43 184 VAL B CA 1
ATOM 5431 C C . VAL B 1 191 ? -32.678 41.972 -71.752 1.00 45.59 184 VAL B C 1
ATOM 5432 O O . VAL B 1 191 ? -33.581 41.125 -71.707 1.00 45.70 184 VAL B O 1
ATOM 5436 N N . GLU B 1 192 ? -31.996 42.267 -72.864 1.00 45.64 185 GLU B N 1
ATOM 5437 C CA . GLU B 1 192 ? -32.325 41.709 -74.184 1.00 45.60 185 GLU B CA 1
ATOM 5438 C C . GLU B 1 192 ? -31.652 40.342 -74.429 1.00 45.59 185 GLU B C 1
ATOM 5439 O O . GLU B 1 192 ? -31.577 39.892 -75.578 1.00 45.78 185 GLU B O 1
ATOM 5445 N N . ASN B 1 193 ? -31.163 39.700 -73.359 1.00 45.41 186 ASN B N 1
ATOM 5446 C CA . ASN B 1 193 ? -30.585 38.348 -73.411 1.00 45.18 186 ASN B CA 1
ATOM 5447 C C . ASN B 1 193 ? -31.539 37.331 -72.765 1.00 44.82 186 ASN B C 1
ATOM 5448 O O . ASN B 1 193 ? -32.161 36.524 -73.460 1.00 44.71 186 ASN B O 1
ATOM 5453 N N . MET B 1 194 ? -31.635 37.396 -71.433 1.00 44.44 187 MET B N 1
ATOM 5454 C CA . MET B 1 194 ? -32.460 36.509 -70.608 1.00 44.12 187 MET B CA 1
ATOM 5455 C C . MET B 1 194 ? -33.329 37.403 -69.716 1.00 43.99 187 MET B C 1
ATOM 5456 O O . MET B 1 194 ? -32.817 38.092 -68.828 1.00 43.79 187 MET B O 1
ATOM 5461 N N . SER B 1 195 ? -34.639 37.387 -69.937 1.00 43.89 188 SER B N 1
ATOM 5462 C CA . SER B 1 195 ? -35.533 38.324 -69.249 1.00 43.73 188 SER B CA 1
ATOM 5463 C C . SER B 1 195 ? -36.096 37.740 -67.949 1.00 43.17 188 SER B C 1
ATOM 5464 O O . SER B 1 195 ? -36.385 38.480 -67.009 1.00 43.11 188 SER B O 1
ATOM 5467 N N . TRP B 1 196 ? -36.239 36.417 -67.905 1.00 42.58 189 TRP B N 1
ATOM 5468 C CA . TRP B 1 196 ? -36.679 35.709 -66.697 1.00 42.19 189 TRP B CA 1
ATOM 5469 C C . TRP B 1 196 ? -35.824 36.020 -65.447 1.00 42.21 189 TRP B C 1
ATOM 5470 O O . TRP B 1 196 ? -36.343 36.042 -64.323 1.00 42.00 189 TRP B O 1
ATOM 5481 N N . ILE B 1 197 ? -34.525 36.255 -65.656 1.00 42.27 190 ILE B N 1
ATOM 5482 C CA . ILE B 1 197 ? -33.571 36.503 -64.568 1.00 42.40 190 ILE B CA 1
ATOM 5483 C C . ILE B 1 197 ? -33.971 37.692 -63.705 1.00 42.71 190 ILE B C 1
ATOM 5484 O O . ILE B 1 197 ? -33.773 37.669 -62.490 1.00 42.63 190 ILE B O 1
ATOM 5489 N N . TRP B 1 198 ? -34.523 38.726 -64.337 1.00 43.16 191 TRP B N 1
ATOM 5490 C CA . TRP B 1 198 ? -34.835 39.989 -63.656 1.00 43.53 191 TRP B CA 1
ATOM 5491 C C . TRP B 1 198 ? -36.346 40.254 -63.535 1.00 43.57 191 TRP B C 1
ATOM 5492 O O . TRP B 1 198 ? -37.170 39.473 -64.037 1.00 43.62 191 TRP B O 1
ATOM 5503 N N . GLY B 1 199 ? -36.694 41.343 -62.842 1.00 43.50 192 GLY B N 1
ATOM 5504 C CA . GLY B 1 199 ? -38.090 41.753 -62.647 1.00 43.40 192 GLY B CA 1
ATOM 5505 C C . GLY B 1 199 ? -38.640 42.526 -63.835 1.00 43.22 192 GLY B C 1
ATOM 5506 O O . GLY B 1 199 ? -38.555 43.760 -63.878 1.00 43.26 192 GLY B O 1
ATOM 5507 N N . LYS B 1 200 ? -39.201 41.796 -64.800 1.00 42.84 193 LYS B N 1
ATOM 5508 C CA . LYS B 1 200 ? -39.691 42.382 -66.052 1.00 42.57 193 LYS B CA 1
ATOM 5509 C C . LYS B 1 200 ? -40.991 41.683 -66.479 1.00 42.37 193 LYS B C 1
ATOM 5510 O O . LYS B 1 200 ? -41.012 40.466 -66.703 1.00 42.28 193 LYS B O 1
ATOM 5516 N N . GLY B 1 201 ? -42.069 42.464 -66.586 1.00 42.00 194 GLY B N 1
ATOM 5517 C CA . GLY B 1 201 ? -43.400 41.937 -66.909 1.00 41.51 194 GLY B CA 1
ATOM 5518 C C . GLY B 1 201 ? -43.445 41.131 -68.196 1.00 40.98 194 GLY B C 1
ATOM 5519 O O . GLY B 1 201 ? -44.185 40.139 -68.292 1.00 41.07 194 GLY B O 1
ATOM 5520 N N . ASN B 1 202 ? -42.637 41.542 -69.177 1.00 40.13 195 ASN B N 1
ATOM 5521 C CA . ASN B 1 202 ? -42.502 40.797 -70.429 1.00 39.43 195 ASN B CA 1
ATOM 5522 C C . ASN B 1 202 ? -41.875 39.397 -70.277 1.00 38.64 195 ASN B C 1
ATOM 5523 O O . ASN B 1 202 ? -41.525 38.775 -71.285 1.00 38.85 195 ASN B O 1
ATOM 5528 N N . CYS B 1 203 ? -41.711 38.919 -69.037 1.00 37.40 196 CYS B N 1
ATOM 5529 C CA . CYS B 1 203 ? -41.379 37.513 -68.777 1.00 36.28 196 CYS B CA 1
ATOM 5530 C C . CYS B 1 203 ? -41.707 37.090 -67.351 1.00 35.17 196 CYS B C 1
ATOM 5531 O O . CYS B 1 203 ? -41.515 37.863 -66.417 1.00 35.07 196 CYS B O 1
ATOM 5534 N N . ARG B 1 204 ? -42.166 35.852 -67.184 1.00 33.78 197 ARG B N 1
ATOM 5535 C CA . ARG B 1 204 ? -42.675 35.394 -65.891 1.00 32.95 197 ARG B CA 1
ATOM 5536 C C . ARG B 1 204 ? -42.712 33.867 -65.786 1.00 31.81 197 ARG B C 1
ATOM 5537 O O . ARG B 1 204 ? -43.363 33.200 -66.593 1.00 32.02 197 ARG B O 1
ATOM 5545 N N . LEU B 1 205 ? -42.033 33.320 -64.778 1.00 30.34 198 LEU B N 1
ATOM 5546 C CA . LEU B 1 205 ? -41.977 31.868 -64.574 1.00 29.16 198 LEU B CA 1
ATOM 5547 C C . LEU B 1 205 ? -43.341 31.340 -64.122 1.00 28.63 198 LEU B C 1
ATOM 5548 O O . LEU B 1 205 ? -43.891 31.786 -63.128 1.00 28.47 198 LEU B O 1
ATOM 5553 N N . GLU B 1 206 ? -43.887 30.388 -64.857 1.00 28.19 199 GLU B N 1
ATOM 5554 C CA . GLU B 1 206 ? -45.239 29.908 -64.602 1.00 28.03 199 GLU B CA 1
ATOM 5555 C C . GLU B 1 206 ? -45.158 28.665 -63.745 1.00 27.36 199 GLU B C 1
ATOM 5556 O O . GLU B 1 206 ? -44.470 27.714 -64.106 1.00 27.41 199 GLU B O 1
ATOM 5562 N N . ARG B 1 207 ? -45.850 28.667 -62.612 1.00 26.65 200 ARG B N 1
ATOM 5563 C CA . ARG B 1 207 ? -45.797 27.531 -61.698 1.00 26.28 200 ARG B CA 1
ATOM 5564 C C . ARG B 1 207 ? -46.832 26.474 -62.067 1.00 25.48 200 ARG B C 1
ATOM 5565 O O . ARG B 1 207 ? -48.036 26.747 -62.045 1.00 25.33 200 ARG B O 1
ATOM 5573 N N . SER B 1 208 ? -46.355 25.261 -62.361 1.00 24.53 201 SER B N 1
ATOM 5574 C CA . SER B 1 208 ? -47.236 24.137 -62.667 1.00 23.44 201 SER B CA 1
ATOM 5575 C C . SER B 1 208 ? -48.315 23.954 -61.625 1.00 23.15 201 SER B C 1
ATOM 5576 O O . SER B 1 208 ? -48.040 23.703 -60.453 1.00 22.88 201 SER B O 1
ATOM 5579 N N . VAL B 1 209 ? -49.554 24.056 -62.079 1.00 22.95 202 VAL B N 1
ATOM 5580 C CA . VAL B 1 209 ? -50.699 23.771 -61.239 1.00 22.72 202 VAL B CA 1
ATOM 5581 C C . VAL B 1 209 ? -50.918 22.258 -61.019 1.00 23.02 202 VAL B C 1
ATOM 5582 O O . VAL B 1 209 ? -51.806 21.864 -60.257 1.00 23.78 202 VAL B O 1
ATOM 5586 N N . SER B 1 210 ? -50.084 21.413 -61.632 1.00 22.72 203 SER B N 1
ATOM 5587 C CA . SER B 1 210 ? -50.258 19.969 -61.550 1.00 22.39 203 SER B CA 1
ATOM 5588 C C . SER B 1 210 ? -50.293 19.430 -60.115 1.00 22.48 203 SER B C 1
ATOM 5589 O O . SER B 1 210 ? -51.076 18.532 -59.805 1.00 22.25 203 SER B O 1
ATOM 5592 N N . GLY B 1 211 ? -49.471 19.986 -59.234 1.00 22.62 204 GLY B N 1
ATOM 5593 C CA . GLY B 1 211 ? -49.378 19.475 -57.866 1.00 22.83 204 GLY B CA 1
ATOM 5594 C C . GLY B 1 211 ? -50.667 19.589 -57.063 1.00 22.96 204 GLY B C 1
ATOM 5595 O O . GLY B 1 211 ? -50.824 18.907 -56.040 1.00 22.29 204 GLY B O 1
ATOM 5596 N N . ASP B 1 212 ? -51.567 20.469 -57.526 1.00 23.12 205 ASP B N 1
ATOM 5597 C CA . ASP B 1 212 ? -52.890 20.686 -56.915 1.00 23.47 205 ASP B CA 1
ATOM 5598 C C . ASP B 1 212 ? -54.030 19.983 -57.670 1.00 23.14 205 ASP B C 1
ATOM 5599 O O . ASP B 1 212 ? -54.917 19.354 -57.065 1.00 23.46 205 ASP B O 1
ATOM 5604 N N . VAL B 1 213 ? -54.016 20.116 -58.990 1.00 22.37 206 VAL B N 1
ATOM 5605 C CA . VAL B 1 213 ? -55.104 19.610 -59.792 1.00 21.72 206 VAL B CA 1
ATOM 5606 C C . VAL B 1 213 ? -55.169 18.079 -59.708 1.00 21.41 206 VAL B C 1
ATOM 5607 O O . VAL B 1 213 ? -56.248 17.509 -59.607 1.00 21.61 206 VAL B O 1
ATOM 5611 N N . VAL B 1 214 ? -54.022 17.418 -59.731 1.00 21.02 207 VAL B N 1
ATOM 5612 C CA . VAL B 1 214 ? -54.027 15.977 -59.887 1.00 20.88 207 VAL B CA 1
ATOM 5613 C C . VAL B 1 214 ? -54.473 15.270 -58.611 1.00 21.53 207 VAL B C 1
ATOM 5614 O O . VAL B 1 214 ? -55.352 14.411 -58.667 1.00 21.95 207 VAL B O 1
ATOM 5618 N N . PRO B 1 215 ? -53.895 15.625 -57.458 1.00 22.00 208 PRO B N 1
ATOM 5619 C CA . PRO B 1 215 ? -54.514 15.173 -56.222 1.00 22.16 208 PRO B CA 1
ATOM 5620 C C . PRO B 1 215 ? -56.030 15.336 -56.222 1.00 22.24 208 PRO B C 1
ATOM 5621 O O . PRO B 1 215 ? -56.729 14.386 -55.885 1.00 22.25 208 PRO B O 1
ATOM 5625 N N . LYS B 1 216 ? -56.538 16.506 -56.603 1.00 22.39 209 LYS B N 1
ATOM 5626 C CA . LYS B 1 216 ? -57.984 16.740 -56.523 1.00 22.59 209 LYS B CA 1
ATOM 5627 C C . LYS B 1 216 ? -58.699 15.801 -57.468 1.00 22.55 209 LYS B C 1
ATOM 5628 O O . LYS B 1 216 ? -59.768 15.271 -57.140 1.00 22.67 209 LYS B O 1
ATOM 5634 N N . ALA B 1 217 ? -58.094 15.575 -58.631 1.00 22.59 210 ALA B N 1
ATOM 5635 C CA . ALA B 1 217 ? -58.650 14.638 -59.600 1.00 22.70 210 ALA B CA 1
ATOM 5636 C C . ALA B 1 217 ? -58.887 13.298 -58.909 1.00 22.74 210 ALA B C 1
ATOM 5637 O O . ALA B 1 217 ? -60.009 12.784 -58.924 1.00 23.32 210 ALA B O 1
ATOM 5639 N N . ILE B 1 218 ? -57.837 12.767 -58.274 1.00 22.36 211 ILE B N 1
ATOM 5640 C CA . ILE B 1 218 ? -57.895 11.474 -57.585 1.00 21.78 211 ILE B CA 1
ATOM 5641 C C . ILE B 1 218 ? -58.972 11.470 -56.515 1.00 21.78 211 ILE B C 1
ATOM 5642 O O . ILE B 1 218 ? -59.749 10.528 -56.425 1.00 21.82 211 ILE B O 1
ATOM 5647 N N . ALA B 1 219 ? -59.005 12.525 -55.701 1.00 21.88 212 ALA B N 1
ATOM 5648 C CA . ALA B 1 219 ? -59.946 12.630 -54.594 1.00 21.84 212 ALA B CA 1
ATOM 5649 C C . ALA B 1 219 ? -61.329 12.748 -55.140 1.00 22.37 212 ALA B C 1
ATOM 5650 O O . ALA B 1 219 ? -62.277 12.279 -54.513 1.00 23.24 212 ALA B O 1
ATOM 5652 N N . ASP B 1 220 ? -61.473 13.389 -56.297 1.00 22.38 213 ASP B N 1
ATOM 5653 C CA . ASP B 1 220 ? -62.792 13.492 -56.896 1.00 22.50 213 ASP B CA 1
ATOM 5654 C C . ASP B 1 220 ? -63.220 12.167 -57.510 1.00 22.57 213 ASP B C 1
ATOM 5655 O O . ASP B 1 220 ? -64.378 11.753 -57.375 1.00 23.01 213 ASP B O 1
ATOM 5660 N N . ALA B 1 221 ? -62.278 11.471 -58.124 1.00 22.62 214 ALA B N 1
ATOM 5661 C CA . ALA B 1 221 ? -62.520 10.097 -58.541 1.00 22.76 214 ALA B CA 1
ATOM 5662 C C . ALA B 1 221 ? -62.972 9.224 -57.361 1.00 22.87 214 ALA B C 1
ATOM 5663 O O . ALA B 1 221 ? -63.801 8.343 -57.555 1.00 23.23 214 ALA B O 1
ATOM 5665 N N . VAL B 1 222 ? -62.462 9.478 -56.154 1.00 22.92 215 VAL B N 1
ATOM 5666 C CA . VAL B 1 222 ? -62.865 8.701 -54.968 1.00 23.11 215 VAL B CA 1
ATOM 5667 C C . VAL B 1 222 ? -64.302 8.996 -54.560 1.00 23.59 215 VAL B C 1
ATOM 5668 O O . VAL B 1 222 ? -65.063 8.083 -54.197 1.00 23.45 215 VAL B O 1
ATOM 5672 N N . ARG B 1 223 ? -64.676 10.268 -54.622 1.00 24.13 216 ARG B N 1
ATOM 5673 C CA . ARG B 1 223 ? -66.027 10.664 -54.217 1.00 24.80 216 ARG B CA 1
ATOM 5674 C C . ARG B 1 223 ? -67.092 10.104 -55.166 1.00 24.47 216 ARG B C 1
ATOM 5675 O O . ARG B 1 223 ? -68.238 9.852 -54.755 1.00 24.59 216 ARG B O 1
ATOM 5683 N N . ALA B 1 224 ? -66.714 9.911 -56.431 1.00 24.13 217 ALA B N 1
ATOM 5684 C CA . ALA B 1 224 ? -67.619 9.311 -57.416 1.00 23.87 217 ALA B CA 1
ATOM 5685 C C . ALA B 1 224 ? -67.856 7.877 -57.033 1.00 23.61 217 ALA B C 1
ATOM 5686 O O . ALA B 1 224 ? -69.001 7.456 -56.899 1.00 23.69 217 ALA B O 1
ATOM 5688 N N . TRP B 1 225 ? -66.752 7.148 -56.832 1.00 23.38 218 TRP B N 1
ATOM 5689 C CA . TRP B 1 225 ? -66.785 5.713 -56.528 1.00 23.03 218 TRP B CA 1
ATOM 5690 C C . TRP B 1 225 ? -67.714 5.412 -55.348 1.00 22.88 218 TRP B C 1
ATOM 5691 O O . TRP B 1 225 ? -68.408 4.389 -55.331 1.00 22.54 218 TRP B O 1
ATOM 5702 N N . VAL B 1 226 ? -67.722 6.301 -54.362 1.00 22.91 219 VAL B N 1
ATOM 5703 C CA . VAL B 1 226 ? -68.599 6.127 -53.214 1.00 22.99 219 VAL B CA 1
ATOM 5704 C C . VAL B 1 226 ? -70.042 6.501 -53.570 1.00 23.50 219 VAL B C 1
ATOM 5705 O O . VAL B 1 226 ? -70.967 5.737 -53.263 1.00 24.04 219 VAL B O 1
ATOM 5709 N N . GLU B 1 227 ? -70.264 7.638 -54.220 1.00 23.54 220 GLU B N 1
ATOM 5710 C CA . GLU B 1 227 ? -71.639 8.007 -54.502 1.00 23.89 220 GLU B CA 1
ATOM 5711 C C . GLU B 1 227 ? -72.283 6.968 -55.418 1.00 23.62 220 GLU B C 1
ATOM 5712 O O . GLU B 1 227 ? -73.462 6.650 -55.260 1.00 23.58 220 GLU B O 1
ATOM 5718 N N . GLN B 1 228 ? -71.499 6.426 -56.349 1.00 23.52 221 GLN B N 1
ATOM 5719 C CA . GLN B 1 228 ? -71.974 5.362 -57.246 1.00 23.70 221 GLN B CA 1
ATOM 5720 C C . GLN B 1 228 ? -72.352 4.085 -56.501 1.00 24.35 221 GLN B C 1
ATOM 5721 O O . GLN B 1 228 ? -73.159 3.298 -57.003 1.00 24.06 221 GLN B O 1
ATOM 5727 N N . GLN B 1 229 ? -71.754 3.872 -55.329 1.00 25.20 222 GLN B N 1
ATOM 5728 C CA . GLN B 1 229 ? -72.036 2.697 -54.523 1.00 25.93 222 GLN B CA 1
ATOM 5729 C C . GLN B 1 229 ? -72.627 3.043 -53.153 1.00 26.75 222 GLN B C 1
ATOM 5730 O O . GLN B 1 229 ? -72.704 2.174 -52.285 1.00 27.19 222 GLN B O 1
ATOM 5736 N N . LYS B 1 230 ? -73.064 4.296 -52.974 1.00 27.61 223 LYS B N 1
ATOM 5737 C CA . LYS B 1 230 ? -73.732 4.747 -51.734 1.00 28.30 223 LYS B CA 1
ATOM 5738 C C . LYS B 1 230 ? -73.129 4.065 -50.506 1.00 28.67 223 LYS B C 1
ATOM 5739 O O . LYS B 1 230 ? -73.845 3.432 -49.715 1.00 28.70 223 LYS B O 1
ATOM 5745 N N . PHE B 1 231 ? -71.810 4.221 -50.357 1.00 28.90 224 PHE B N 1
ATOM 5746 C CA . PHE B 1 231 ? -70.977 3.271 -49.600 1.00 28.95 224 PHE B CA 1
ATOM 5747 C C . PHE B 1 231 ? -71.475 2.976 -48.188 1.00 29.24 224 PHE B C 1
ATOM 5748 O O . PHE B 1 231 ? -71.252 1.883 -47.684 1.00 29.23 224 PHE B O 1
ATOM 5756 N N . ALA B 1 232 ? -72.143 3.942 -47.557 1.00 29.73 225 ALA B N 1
ATOM 5757 C CA . ALA B 1 232 ? -72.739 3.732 -46.221 1.00 30.20 225 ALA B CA 1
ATOM 5758 C C . ALA B 1 232 ? -73.731 2.552 -46.203 1.00 30.59 225 ALA B C 1
ATOM 5759 O O . ALA B 1 232 ? -73.781 1.765 -45.234 1.00 30.29 225 ALA B O 1
ATOM 5761 N N . SER B 1 233 ? -74.516 2.464 -47.284 1.00 30.97 226 SER B N 1
ATOM 5762 C CA . SER B 1 233 ? -75.494 1.403 -47.484 1.00 31.15 226 SER B CA 1
ATOM 5763 C C . SER B 1 233 ? -74.790 0.081 -47.747 1.00 31.33 226 SER B C 1
ATOM 5764 O O . SER B 1 233 ? -75.167 -0.938 -47.178 1.00 31.36 226 SER B O 1
ATOM 5767 N N . LEU B 1 234 ? -73.772 0.101 -48.607 1.00 31.63 227 LEU B N 1
ATOM 5768 C CA . LEU B 1 234 ? -72.967 -1.092 -48.870 1.00 31.92 227 LEU B CA 1
ATOM 5769 C C . LEU B 1 234 ? -72.436 -1.654 -47.550 1.00 32.69 227 LEU B C 1
ATOM 5770 O O . LEU B 1 234 ? -72.502 -2.860 -47.315 1.00 32.63 227 LEU B O 1
ATOM 5775 N N . ARG B 1 235 ? -71.936 -0.758 -46.694 1.00 33.62 228 ARG B N 1
ATOM 5776 C CA . ARG B 1 235 ? -71.329 -1.117 -45.408 1.00 34.30 228 ARG B CA 1
ATOM 5777 C C . ARG B 1 235 ? -72.385 -1.581 -44.405 1.00 34.55 228 ARG B C 1
ATOM 5778 O O . ARG B 1 235 ? -72.291 -2.692 -43.879 1.00 34.49 228 ARG B O 1
ATOM 5786 N N . ALA B 1 236 ? -73.387 -0.741 -44.146 1.00 34.95 229 ALA B N 1
ATOM 5787 C CA . ALA B 1 236 ? -74.511 -1.132 -43.285 1.00 35.40 229 ALA B CA 1
ATOM 5788 C C . ALA B 1 236 ? -75.084 -2.501 -43.712 1.00 35.82 229 ALA B C 1
ATOM 5789 O O . ALA B 1 236 ? -75.437 -3.330 -42.864 1.00 35.81 229 ALA B O 1
ATOM 5791 N N . SER B 1 237 ? -75.157 -2.720 -45.030 1.00 36.23 230 SER B N 1
ATOM 5792 C CA . SER B 1 237 ? -75.522 -4.021 -45.630 1.00 36.32 230 SER B CA 1
ATOM 5793 C C . SER B 1 237 ? -74.467 -5.122 -45.406 1.00 36.58 230 SER B C 1
ATOM 5794 O O . SER B 1 237 ? -74.816 -6.263 -45.091 1.00 36.40 230 SER B O 1
ATOM 5797 N N . TRP B 1 238 ? -73.188 -4.769 -45.576 1.00 36.86 231 TRP B N 1
ATOM 5798 C CA . TRP B 1 238 ? -72.069 -5.724 -45.511 1.00 37.03 231 TRP B CA 1
ATOM 5799 C C . TRP B 1 238 ? -72.110 -6.668 -44.314 1.00 36.62 231 TRP B C 1
ATOM 5800 O O . TRP B 1 238 ? -71.836 -7.858 -44.455 1.00 36.45 231 TRP B O 1
ATOM 5811 N N . GLU B 1 239 ? -72.456 -6.138 -43.143 1.00 36.29 232 GLU B N 1
ATOM 5812 C CA . GLU B 1 239 ? -72.320 -6.887 -41.883 1.00 36.10 232 GLU B CA 1
ATOM 5813 C C . GLU B 1 239 ? -73.121 -8.221 -41.891 1.00 35.75 232 GLU B C 1
ATOM 5814 O O . GLU B 1 239 ? -72.955 -9.060 -40.994 1.00 35.63 232 GLU B O 1
ATOM 5820 N N . GLN B 1 240 ? -73.998 -8.385 -42.891 1.00 35.31 233 GLN B N 1
ATOM 5821 C CA . GLN B 1 240 ? -74.573 -9.686 -43.272 1.00 34.84 233 GLN B CA 1
ATOM 5822 C C . GLN B 1 240 ? -74.507 -9.880 -44.788 1.00 34.58 233 GLN B C 1
ATOM 5823 O O . GLN B 1 240 ? -74.394 -11.001 -45.283 1.00 34.01 233 GLN B O 1
ATOM 5829 N N . LEU B 1 254 ? -65.464 -11.528 -38.662 1.00 35.52 247 LEU B N 1
ATOM 5830 C CA . LEU B 1 254 ? -64.551 -10.629 -37.965 1.00 35.54 247 LEU B CA 1
ATOM 5831 C C . LEU B 1 254 ? -63.946 -9.566 -38.902 1.00 35.41 247 LEU B C 1
ATOM 5832 O O . LEU B 1 254 ? -63.233 -8.672 -38.431 1.00 35.70 247 LEU B O 1
ATOM 5837 N N . GLY B 1 255 ? -64.249 -9.646 -40.204 1.00 35.03 248 GLY B N 1
ATOM 5838 C CA . GLY B 1 255 ? -63.672 -8.743 -41.213 1.00 34.70 248 GLY B CA 1
ATOM 5839 C C . GLY B 1 255 ? -64.473 -7.469 -41.438 1.00 34.44 248 GLY B C 1
ATOM 5840 O O . GLY B 1 255 ? -65.341 -7.418 -42.322 1.00 34.59 248 GLY B O 1
ATOM 5841 N N . VAL B 1 256 ? -64.163 -6.434 -40.655 1.00 33.90 249 VAL B N 1
ATOM 5842 C CA . VAL B 1 256 ? -64.912 -5.171 -40.674 1.00 33.49 249 VAL B CA 1
ATOM 5843 C C . VAL B 1 256 ? -64.388 -4.252 -41.777 1.00 33.33 249 VAL B C 1
ATOM 5844 O O . VAL B 1 256 ? -63.200 -3.929 -41.784 1.00 33.62 249 VAL B O 1
ATOM 5848 N N . LEU B 1 257 ? -65.259 -3.830 -42.701 1.00 32.86 250 LEU B N 1
ATOM 5849 C CA . LEU B 1 257 ? -64.880 -2.812 -43.709 1.00 32.33 250 LEU B CA 1
ATOM 5850 C C . LEU B 1 257 ? -64.650 -1.440 -43.056 1.00 31.85 250 LEU B C 1
ATOM 5851 O O . LEU B 1 257 ? -65.336 -1.078 -42.101 1.00 32.06 250 LEU B O 1
ATOM 5856 N N . ASP B 1 258 ? -63.701 -0.678 -43.590 1.00 31.15 251 ASP B N 1
ATOM 5857 C CA . ASP B 1 258 ? -63.361 0.652 -43.060 1.00 30.64 251 ASP B CA 1
ATOM 5858 C C . ASP B 1 258 ? -64.459 1.635 -43.421 1.00 29.95 251 ASP B C 1
ATOM 5859 O O . ASP B 1 258 ? -65.060 1.482 -44.465 1.00 30.50 251 ASP B O 1
ATOM 5864 N N . THR B 1 259 ? -64.741 2.646 -42.602 1.00 29.10 252 THR B N 1
ATOM 5865 C CA . THR B 1 259 ? -65.846 3.568 -42.949 1.00 28.48 252 THR B CA 1
ATOM 5866 C C . THR B 1 259 ? -65.601 4.278 -44.292 1.00 27.66 252 THR B C 1
ATOM 5867 O O . THR B 1 259 ? -66.546 4.641 -44.990 1.00 27.72 252 THR B O 1
ATOM 5871 N N . ALA B 1 260 ? -64.335 4.448 -44.657 1.00 26.87 253 ALA B N 1
ATOM 5872 C CA . ALA B 1 260 ? -63.959 5.095 -45.910 1.00 26.25 253 ALA B CA 1
ATOM 5873 C C . ALA B 1 260 ? -63.185 4.130 -46.787 1.00 25.48 253 ALA B C 1
ATOM 5874 O O . ALA B 1 260 ? -62.637 3.163 -46.287 1.00 25.59 253 ALA B O 1
ATOM 5876 N N . PRO B 1 261 ? -63.143 4.386 -48.098 1.00 24.63 254 PRO B N 1
ATOM 5877 C CA . PRO B 1 261 ? -62.314 3.637 -49.012 1.00 24.24 254 PRO B CA 1
ATOM 5878 C C . PRO B 1 261 ? -60.961 4.276 -49.258 1.00 23.88 254 PRO B C 1
ATOM 5879 O O . PRO B 1 261 ? -60.586 5.251 -48.601 1.00 23.94 254 PRO B O 1
ATOM 5883 N N . VAL B 1 262 ? -60.236 3.721 -50.213 1.00 23.54 255 VAL B N 1
ATOM 5884 C CA . VAL B 1 262 ? -58.815 3.940 -50.295 1.00 23.62 255 VAL B CA 1
ATOM 5885 C C . VAL B 1 262 ? -58.316 3.996 -51.730 1.00 23.66 255 VAL B C 1
ATOM 5886 O O . VAL B 1 262 ? -58.855 3.342 -52.615 1.00 24.00 255 VAL B O 1
ATOM 5890 N N . VAL B 1 263 ? -57.278 4.789 -51.942 1.00 23.61 256 VAL B N 1
ATOM 5891 C CA . VAL B 1 263 ? -56.572 4.828 -53.200 1.00 23.73 256 VAL B CA 1
ATOM 5892 C C . VAL B 1 263 ? -55.460 3.780 -53.112 1.00 24.50 256 VAL B C 1
ATOM 5893 O O . VAL B 1 263 ? -54.474 3.954 -52.405 1.00 24.44 256 VAL B O 1
ATOM 5897 N N . LEU B 1 264 ? -55.629 2.664 -53.801 1.00 25.33 257 LEU B N 1
ATOM 5898 C CA . LEU B 1 264 ? -54.550 1.703 -53.916 1.00 26.02 257 LEU B CA 1
ATOM 5899 C C . LEU B 1 264 ? -53.598 2.210 -54.978 1.00 26.46 257 LEU B C 1
ATOM 5900 O O . LEU B 1 264 ? -54.035 2.513 -56.073 1.00 26.81 257 LEU B O 1
ATOM 5905 N N . VAL B 1 265 ? -52.312 2.308 -54.666 1.00 27.13 258 VAL B N 1
ATOM 5906 C CA . VAL B 1 265 ? -51.305 2.705 -55.654 1.00 27.97 258 VAL B CA 1
ATOM 5907 C C . VAL B 1 265 ? -50.425 1.517 -56.041 1.00 28.93 258 VAL B C 1
ATOM 5908 O O . VAL B 1 265 ? -49.690 0.996 -55.201 1.00 29.51 258 VAL B O 1
ATOM 5912 N N . VAL B 1 266 ? -50.477 1.090 -57.301 1.00 29.83 259 VAL B N 1
ATOM 5913 C CA . VAL B 1 266 ? -49.798 -0.148 -57.706 1.00 30.43 259 VAL B CA 1
ATOM 5914 C C . VAL B 1 266 ? -48.405 0.159 -58.247 1.00 31.42 259 VAL B C 1
ATOM 5915 O O . VAL B 1 266 ? -48.253 0.589 -59.397 1.00 31.48 259 VAL B O 1
ATOM 5919 N N . VAL B 1 267 ? -47.392 -0.084 -57.412 1.00 32.52 260 VAL B N 1
ATOM 5920 C CA . VAL B 1 267 ? -46.022 0.408 -57.660 1.00 33.32 260 VAL B CA 1
ATOM 5921 C C . VAL B 1 267 ? -45.075 -0.645 -58.209 1.00 34.07 260 VAL B C 1
ATOM 5922 O O . VAL B 1 267 ? -45.448 -1.809 -58.354 1.00 34.38 260 VAL B O 1
ATOM 5926 N N . GLN B 1 268 ? -43.851 -0.219 -58.517 1.00 34.82 261 GLN B N 1
ATOM 5927 C CA . GLN B 1 268 ? -42.787 -1.125 -58.941 1.00 35.41 261 GLN B CA 1
ATOM 5928 C C . GLN B 1 268 ? -41.958 -1.578 -57.737 1.00 36.06 261 GLN B C 1
ATOM 5929 O O . GLN B 1 268 ? -42.133 -1.074 -56.630 1.00 36.19 261 GLN B O 1
ATOM 5935 N N . GLU B 1 269 ? -41.060 -2.530 -57.963 1.00 36.90 262 GLU B N 1
ATOM 5936 C CA . GLU B 1 269 ? -40.454 -3.286 -56.876 1.00 37.55 262 GLU B CA 1
ATOM 5937 C C . GLU B 1 269 ? -39.154 -2.702 -56.318 1.00 37.76 262 GLU B C 1
ATOM 5938 O O . GLU B 1 269 ? -38.626 -3.226 -55.332 1.00 38.18 262 GLU B O 1
ATOM 5944 N N . ASN B 1 270 ? -38.627 -1.641 -56.925 1.00 37.87 263 ASN B N 1
ATOM 5945 C CA . ASN B 1 270 ? -37.633 -0.796 -56.221 1.00 38.14 263 ASN B CA 1
ATOM 5946 C C . ASN B 1 270 ? -37.637 0.649 -56.723 1.00 37.67 263 ASN B C 1
ATOM 5947 O O . ASN B 1 270 ? -36.576 1.254 -56.932 1.00 37.49 263 ASN B O 1
ATOM 5952 N N . GLU B 1 271 ? -38.856 1.174 -56.897 1.00 37.11 264 GLU B N 1
ATOM 5953 C CA . GLU B 1 271 ? -39.130 2.567 -57.255 1.00 36.41 264 GLU B CA 1
ATOM 5954 C C . GLU B 1 271 ? -38.201 3.545 -56.549 1.00 36.21 264 GLU B C 1
ATOM 5955 O O . GLU B 1 271 ? -37.881 3.363 -55.361 1.00 36.20 264 GLU B O 1
ATOM 5961 N N . ARG B 1 272 ? -37.761 4.576 -57.272 1.00 35.81 265 ARG B N 1
ATOM 5962 C CA . ARG B 1 272 ? -36.963 5.653 -56.653 1.00 35.55 265 ARG B CA 1
ATOM 5963 C C . ARG B 1 272 ? -37.538 7.059 -56.843 1.00 34.57 265 ARG B C 1
ATOM 5964 O O . ARG B 1 272 ? -37.006 8.018 -56.292 1.00 34.47 265 ARG B O 1
ATOM 5972 N N . ASN B 1 273 ? -38.643 7.168 -57.576 1.00 33.53 266 ASN B N 1
ATOM 5973 C CA . ASN B 1 273 ? -39.286 8.451 -57.866 1.00 32.83 266 ASN B CA 1
ATOM 5974 C C . ASN B 1 273 ? -40.307 8.824 -56.778 1.00 31.97 266 ASN B C 1
ATOM 5975 O O . ASN B 1 273 ? -41.260 9.565 -57.027 1.00 31.95 266 ASN B O 1
ATOM 5980 N N . THR B 1 274 ? -40.098 8.322 -55.566 1.00 30.84 267 THR B N 1
ATOM 5981 C CA . THR B 1 274 ? -41.126 8.375 -54.527 1.00 29.78 267 THR B CA 1
ATOM 5982 C C . THR B 1 274 ? -41.511 9.801 -54.143 1.00 28.86 267 THR B C 1
ATOM 5983 O O . THR B 1 274 ? -42.696 10.088 -53.955 1.00 28.48 267 THR B O 1
ATOM 5987 N N . ALA B 1 275 ? -40.514 10.680 -54.025 1.00 27.69 268 ALA B N 1
ATOM 5988 C CA . ALA B 1 275 ? -40.770 12.101 -53.808 1.00 27.10 268 ALA B CA 1
ATOM 5989 C C . ALA B 1 275 ? -42.015 12.565 -54.567 1.00 26.61 268 ALA B C 1
ATOM 5990 O O . ALA B 1 275 ? -42.883 13.219 -54.002 1.00 26.46 268 ALA B O 1
ATOM 5992 N N . ASP B 1 276 ? -42.078 12.201 -55.846 1.00 26.28 269 ASP B N 1
ATOM 5993 C CA . ASP B 1 276 ? -43.181 12.545 -56.763 1.00 26.03 269 ASP B CA 1
ATOM 5994 C C . ASP B 1 276 ? -44.516 11.904 -56.362 1.00 25.88 269 ASP B C 1
ATOM 5995 O O . ASP B 1 276 ? -45.536 12.576 -56.254 1.00 25.86 269 ASP B O 1
ATOM 6000 N N . GLN B 1 277 ? -44.504 10.595 -56.151 1.00 25.58 270 GLN B N 1
ATOM 6001 C CA . GLN B 1 277 ? -45.700 9.886 -55.737 1.00 25.35 270 GLN B CA 1
ATOM 6002 C C . GLN B 1 277 ? -46.248 10.492 -54.481 1.00 25.01 270 GLN B C 1
ATOM 6003 O O . GLN B 1 277 ? -47.433 10.779 -54.401 1.00 25.85 270 GLN B O 1
ATOM 6009 N N . TYR B 1 278 ? -45.387 10.710 -53.500 1.00 24.41 271 TYR B N 1
ATOM 6010 C CA . TYR B 1 278 ? -45.849 11.209 -52.219 1.00 23.75 271 TYR B CA 1
ATOM 6011 C C . TYR B 1 278 ? -46.262 12.669 -52.337 1.00 23.53 271 TYR B C 1
ATOM 6012 O O . TYR B 1 278 ? -47.234 13.092 -51.712 1.00 23.26 271 TYR B O 1
ATOM 6021 N N . ALA B 1 279 ? -45.543 13.435 -53.156 1.00 23.33 272 ALA B N 1
ATOM 6022 C CA . ALA B 1 279 ? -45.876 14.851 -53.344 1.00 23.13 272 ALA B CA 1
ATOM 6023 C C . ALA B 1 279 ? -47.337 14.938 -53.672 1.00 22.98 272 ALA B C 1
ATOM 6024 O O . ALA B 1 279 ? -48.036 15.757 -53.119 1.00 23.25 272 ALA B O 1
ATOM 6026 N N . LEU B 1 280 ? -47.794 14.067 -54.564 1.00 23.05 273 LEU B N 1
ATOM 6027 C CA . LEU B 1 280 ? -49.198 14.002 -54.908 1.00 23.09 273 LEU B CA 1
ATOM 6028 C C . LEU B 1 280 ? -49.976 13.368 -53.766 1.00 23.68 273 LEU B C 1
ATOM 6029 O O . LEU B 1 280 ? -50.894 13.974 -53.216 1.00 24.05 273 LEU B O 1
ATOM 6034 N N . LEU B 1 281 ? -49.598 12.157 -53.393 1.00 24.16 274 LEU B N 1
ATOM 6035 C CA . LEU B 1 281 ? -50.397 11.396 -52.446 1.00 24.94 274 LEU B CA 1
ATOM 6036 C C . LEU B 1 281 ? -50.521 12.025 -51.064 1.00 25.38 274 LEU B C 1
ATOM 6037 O O . LEU B 1 281 ? -51.494 11.783 -50.377 1.00 25.64 274 LEU B O 1
ATOM 6042 N N . MET B 1 282 ? -49.556 12.835 -50.651 1.00 26.21 275 MET B N 1
ATOM 6043 C CA . MET B 1 282 ? -49.632 13.487 -49.332 1.00 26.84 275 MET B CA 1
ATOM 6044 C C . MET B 1 282 ? -50.734 14.547 -49.329 1.00 26.84 275 MET B C 1
ATOM 6045 O O . MET B 1 282 ? -51.292 14.912 -48.308 1.00 26.60 275 MET B O 1
ATOM 6050 N N . ARG B 1 283 ? -51.036 15.053 -50.501 1.00 27.33 276 ARG B N 1
ATOM 6051 C CA . ARG B 1 283 ? -51.996 16.111 -50.615 1.00 27.88 276 ARG B CA 1
ATOM 6052 C C . ARG B 1 283 ? -53.414 15.510 -50.560 1.00 27.48 276 ARG B C 1
ATOM 6053 O O . ARG B 1 283 ? -54.350 16.155 -50.075 1.00 27.05 276 ARG B O 1
ATOM 6061 N N . VAL B 1 284 ? -53.542 14.268 -51.044 1.00 27.13 277 VAL B N 1
ATOM 6062 C CA . VAL B 1 284 ? -54.782 13.481 -50.915 1.00 26.72 277 VAL B CA 1
ATOM 6063 C C . VAL B 1 284 ? -55.132 13.183 -49.460 1.00 26.17 277 VAL B C 1
ATOM 6064 O O . VAL B 1 284 ? -56.300 13.218 -49.067 1.00 26.05 277 VAL B O 1
ATOM 6068 N N . LEU B 1 285 ? -54.113 12.870 -48.675 1.00 25.46 278 LEU B N 1
ATOM 6069 C CA . LEU B 1 285 ? -54.310 12.531 -47.281 1.00 25.11 278 LEU B CA 1
ATOM 6070 C C . LEU B 1 285 ? -54.640 13.786 -46.498 1.00 25.51 278 LEU B C 1
ATOM 6071 O O . LEU B 1 285 ? -55.722 13.897 -45.937 1.00 25.68 278 LEU B O 1
ATOM 6076 N N . GLU B 1 286 ? -53.722 14.745 -46.501 1.00 26.00 279 GLU B N 1
ATOM 6077 C CA . GLU B 1 286 ? -53.821 15.929 -45.636 1.00 26.44 279 GLU B CA 1
ATOM 6078 C C . GLU B 1 286 ? -54.956 16.873 -46.016 1.00 26.94 279 GLU B C 1
ATOM 6079 O O . GLU B 1 286 ? -55.757 17.283 -45.167 1.00 26.84 279 GLU B O 1
ATOM 6085 N N . GLU B 1 287 ? -55.007 17.218 -47.298 1.00 27.34 280 GLU B N 1
ATOM 6086 C CA . GLU B 1 287 ? -55.981 18.174 -47.794 1.00 27.65 280 GLU B CA 1
ATOM 6087 C C . GLU B 1 287 ? -57.292 17.490 -48.193 1.00 26.76 280 GLU B C 1
ATOM 6088 O O . GLU B 1 287 ? -58.354 17.976 -47.866 1.00 26.14 280 GLU B O 1
ATOM 6094 N N . HIS B 1 288 ? -57.236 16.353 -48.860 1.00 26.40 281 HIS B N 1
ATOM 6095 C CA . HIS B 1 288 ? -58.480 15.690 -49.244 1.00 26.55 281 HIS B CA 1
ATOM 6096 C C . HIS B 1 288 ? -59.015 14.585 -48.290 1.00 26.21 281 HIS B C 1
ATOM 6097 O O . HIS B 1 288 ? -60.144 14.130 -48.471 1.00 26.39 281 HIS B O 1
ATOM 6104 N N . ARG B 1 289 ? -58.240 14.179 -47.281 1.00 25.42 282 ARG B N 1
ATOM 6105 C CA . ARG B 1 289 ? -58.734 13.292 -46.215 1.00 24.74 282 ARG B CA 1
ATOM 6106 C C . ARG B 1 289 ? -59.014 11.850 -46.673 1.00 24.34 282 ARG B C 1
ATOM 6107 O O . ARG B 1 289 ? -59.953 11.205 -46.201 1.00 24.19 282 ARG B O 1
ATOM 6115 N N . ILE B 1 290 ? -58.173 11.336 -47.567 1.00 24.03 283 ILE B N 1
ATOM 6116 C CA . ILE B 1 290 ? -58.312 9.977 -48.084 1.00 23.76 283 ILE B CA 1
ATOM 6117 C C . ILE B 1 290 ? -57.012 9.204 -47.981 1.00 23.80 283 ILE B C 1
ATOM 6118 O O . ILE B 1 290 ? -56.001 9.637 -48.509 1.00 23.78 283 ILE B O 1
ATOM 6123 N N . ARG B 1 291 ? -57.049 8.036 -47.345 1.00 24.18 284 ARG B N 1
ATOM 6124 C CA . ARG B 1 291 ? -55.834 7.227 -47.152 1.00 24.47 284 ARG B CA 1
ATOM 6125 C C . ARG B 1 291 ? -55.345 6.684 -48.490 1.00 24.73 284 ARG B C 1
ATOM 6126 O O . ARG B 1 291 ? -56.136 6.496 -49.406 1.00 25.07 284 ARG B O 1
ATOM 6134 N N . PHE B 1 292 ? -54.038 6.480 -48.608 1.00 24.99 285 PHE B N 1
ATOM 6135 C CA . PHE B 1 292 ? -53.461 5.814 -49.772 1.00 25.26 285 PHE B CA 1
ATOM 6136 C C . PHE B 1 292 ? -52.604 4.675 -49.244 1.00 25.65 285 PHE B C 1
ATOM 6137 O O . PHE B 1 292 ? -51.917 4.825 -48.223 1.00 25.83 285 PHE B O 1
ATOM 6145 N N . ILE B 1 293 ? -52.684 3.523 -49.912 1.00 25.88 286 ILE B N 1
ATOM 6146 C CA . ILE B 1 293 ? -51.826 2.386 -49.606 1.00 25.80 286 ILE B CA 1
ATOM 6147 C C . ILE B 1 293 ? -51.082 1.979 -50.872 1.00 26.01 286 ILE B C 1
ATOM 6148 O O . ILE B 1 293 ? -51.628 2.029 -51.960 1.00 26.41 286 ILE B O 1
ATOM 6153 N N . PHE B 1 294 ? -49.826 1.608 -50.732 1.00 26.33 287 PHE B N 1
ATOM 6154 C CA . PHE B 1 294 ? -49.076 1.088 -51.850 1.00 26.72 287 PHE B CA 1
ATOM 6155 C C . PHE B 1 294 ? -49.126 -0.442 -51.816 1.00 26.96 287 PHE B C 1
ATOM 6156 O O . PHE B 1 294 ? -48.914 -1.058 -50.771 1.00 27.01 287 PHE B O 1
ATOM 6164 N N . ARG B 1 295 ? -49.402 -1.055 -52.957 1.00 27.19 288 ARG B N 1
ATOM 6165 C CA . ARG B 1 295 ? -49.169 -2.490 -53.137 1.00 27.43 288 ARG B CA 1
ATOM 6166 C C . ARG B 1 295 ? -48.501 -2.679 -54.493 1.00 27.40 288 ARG B C 1
ATOM 6167 O O . ARG B 1 295 ? -48.624 -1.813 -55.378 1.00 27.56 288 ARG B O 1
ATOM 6175 N N . THR B 1 296 ? -47.785 -3.788 -54.659 1.00 26.98 289 THR B N 1
ATOM 6176 C CA . THR B 1 296 ? -47.320 -4.181 -55.981 1.00 26.86 289 THR B CA 1
ATOM 6177 C C . THR B 1 296 ? -48.327 -5.183 -56.530 1.00 26.98 289 THR B C 1
ATOM 6178 O O . THR B 1 296 ? -49.263 -5.552 -55.827 1.00 26.82 289 THR B O 1
ATOM 6182 N N . LEU B 1 297 ? -48.168 -5.599 -57.785 1.00 27.41 290 LEU B N 1
ATOM 6183 C CA . LEU B 1 297 ? -49.088 -6.597 -58.378 1.00 27.66 290 LEU B CA 1
ATOM 6184 C C . LEU B 1 297 ? -48.934 -7.941 -57.659 1.00 27.91 290 LEU B C 1
ATOM 6185 O O . LEU B 1 297 ? -49.915 -8.632 -57.399 1.00 27.72 290 LEU B O 1
ATOM 6190 N N . GLN B 1 298 ? -47.695 -8.270 -57.315 1.00 28.31 291 GLN B N 1
ATOM 6191 C CA . GLN B 1 298 ? -47.374 -9.519 -56.642 1.00 28.88 291 GLN B CA 1
ATOM 6192 C C . GLN B 1 298 ? -48.132 -9.650 -55.325 1.00 28.93 291 GLN B C 1
ATOM 6193 O O . GLN B 1 298 ? -48.661 -10.723 -55.028 1.00 28.67 291 GLN B O 1
ATOM 6199 N N . GLU B 1 299 ? -48.173 -8.567 -54.540 1.00 29.13 292 GLU B N 1
ATOM 6200 C CA . GLU B 1 299 ? -48.785 -8.603 -53.199 1.00 29.34 292 GLU B CA 1
ATOM 6201 C C . GLU B 1 299 ? -50.302 -8.632 -53.300 1.00 29.76 292 GLU B C 1
ATOM 6202 O O . GLU B 1 299 ? -50.979 -9.208 -52.451 1.00 29.95 292 GLU B O 1
ATOM 6208 N N . LEU B 1 300 ? -50.835 -8.046 -54.362 1.00 30.27 293 LEU B N 1
ATOM 6209 C CA . LEU B 1 300 ? -52.272 -8.075 -54.595 1.00 30.70 293 LEU B CA 1
ATOM 6210 C C . LEU B 1 300 ? -52.805 -9.501 -54.788 1.00 31.29 293 LEU B C 1
ATOM 6211 O O . LEU B 1 300 ? -53.941 -9.800 -54.420 1.00 31.52 293 LEU B O 1
ATOM 6216 N N . HIS B 1 301 ? -51.977 -10.378 -55.348 1.00 31.90 294 HIS B N 1
ATOM 6217 C CA . HIS B 1 301 ? -52.365 -11.774 -55.613 1.00 32.41 294 HIS B CA 1
ATOM 6218 C C . HIS B 1 301 ? -52.945 -12.484 -54.374 1.00 32.50 294 HIS B C 1
ATOM 6219 O O . HIS B 1 301 ? -53.809 -13.361 -54.497 1.00 32.32 294 HIS B O 1
ATOM 6226 N N . LEU B 1 302 ? -52.466 -12.088 -53.192 1.00 32.57 295 LEU B N 1
ATOM 6227 C CA . LEU B 1 302 ? -52.929 -12.643 -51.920 1.00 32.52 295 LEU B CA 1
ATOM 6228 C C . LEU B 1 302 ? -53.749 -11.630 -51.121 1.00 32.33 295 LEU B C 1
ATOM 6229 O O . LEU B 1 302 ? -54.838 -11.951 -50.629 1.00 32.16 295 LEU B O 1
ATOM 6234 N N . SER B 1 303 ? -53.213 -10.417 -50.996 1.00 32.12 296 SER B N 1
ATOM 6235 C CA . SER B 1 303 ? -53.887 -9.315 -50.306 1.00 32.21 296 SER B CA 1
ATOM 6236 C C . SER B 1 303 ? -55.306 -9.047 -50.814 1.00 31.94 296 SER B C 1
ATOM 6237 O O . SER B 1 303 ? -56.224 -8.827 -50.017 1.00 31.64 296 SER B O 1
ATOM 6240 N N . LEU B 1 304 ? -55.464 -9.065 -52.140 1.00 31.92 297 LEU B N 1
ATOM 6241 C CA . LEU B 1 304 ? -56.692 -8.622 -52.816 1.00 31.88 297 LEU B CA 1
ATOM 6242 C C . LEU B 1 304 ? -57.648 -9.750 -53.084 1.00 31.78 297 LEU B C 1
ATOM 6243 O O . LEU B 1 304 ? -57.239 -10.802 -53.554 1.00 31.83 297 LEU B O 1
ATOM 6248 N N . LYS B 1 305 ? -58.928 -9.499 -52.827 1.00 31.80 298 LYS B N 1
ATOM 6249 C CA . LYS B 1 305 ? -59.980 -10.487 -53.037 1.00 31.87 298 LYS B CA 1
ATOM 6250 C C . LYS B 1 305 ? -61.292 -9.802 -53.431 1.00 31.81 298 LYS B C 1
ATOM 6251 O O . LYS B 1 305 ? -61.609 -8.730 -52.920 1.00 31.56 298 LYS B O 1
ATOM 6257 N N . LEU B 1 306 ? -62.054 -10.432 -54.327 1.00 31.92 299 LEU B N 1
ATOM 6258 C CA . LEU B 1 306 ? -63.267 -9.822 -54.894 1.00 32.02 299 LEU B CA 1
ATOM 6259 C C . LEU B 1 306 ? -64.571 -10.390 -54.310 1.00 32.13 299 LEU B C 1
ATOM 6260 O O . LEU B 1 306 ? -64.718 -11.605 -54.177 1.00 31.99 299 LEU B O 1
ATOM 6265 N N . HIS B 1 307 ? -65.511 -9.498 -53.984 1.00 32.44 300 HIS B N 1
ATOM 6266 C CA . HIS B 1 307 ? -66.778 -9.857 -53.332 1.00 32.92 300 HIS B CA 1
ATOM 6267 C C . HIS B 1 307 ? -67.987 -9.289 -54.077 1.00 33.15 300 HIS B C 1
ATOM 6268 O O . HIS B 1 307 ? -68.126 -8.064 -54.178 1.00 33.31 300 HIS B O 1
ATOM 6275 N N . SER B 1 308 ? -68.868 -10.165 -54.574 1.00 33.28 301 SER B N 1
ATOM 6276 C CA . SER B 1 308 ? -70.058 -9.725 -55.327 1.00 33.36 301 SER B CA 1
ATOM 6277 C C . SER B 1 308 ? -71.173 -9.221 -54.402 1.00 33.61 301 SER B C 1
ATOM 6278 O O . SER B 1 308 ? -71.227 -9.585 -53.225 1.00 33.60 301 SER B O 1
ATOM 6281 N N . ILE B 1 309 ? -72.033 -8.358 -54.945 1.00 33.90 302 ILE B N 1
ATOM 6282 C CA . ILE B 1 309 ? -73.195 -7.806 -54.225 1.00 34.13 302 ILE B CA 1
ATOM 6283 C C . ILE B 1 309 ? -74.448 -8.008 -55.068 1.00 34.36 302 ILE B C 1
ATOM 6284 O O . ILE B 1 309 ? -75.455 -8.551 -54.608 1.00 34.50 302 ILE B O 1
ATOM 6289 N N . SER B 1 310 ? -74.376 -7.541 -56.306 1.00 34.57 303 SER B N 1
ATOM 6290 C CA . SER B 1 310 ? -75.408 -7.785 -57.297 1.00 34.74 303 SER B CA 1
ATOM 6291 C C . SER B 1 310 ? -74.695 -8.132 -58.600 1.00 34.71 303 SER B C 1
ATOM 6292 O O . SER B 1 310 ? -73.937 -7.312 -59.110 1.00 34.96 303 SER B O 1
ATOM 6295 N N . PRO B 1 311 ? -74.913 -9.349 -59.136 1.00 34.49 304 PRO B N 1
ATOM 6296 C CA . PRO B 1 311 ? -74.359 -9.728 -60.444 1.00 34.29 304 PRO B CA 1
ATOM 6297 C C . PRO B 1 311 ? -74.514 -8.678 -61.555 1.00 34.08 304 PRO B C 1
ATOM 6298 O O . PRO B 1 311 ? -73.730 -8.684 -62.498 1.00 33.99 304 PRO B O 1
ATOM 6302 N N . GLU B 1 312 ? -75.515 -7.802 -61.440 1.00 33.91 305 GLU B N 1
ATOM 6303 C CA . GLU B 1 312 ? -75.704 -6.663 -62.358 1.00 33.83 305 GLU B CA 1
ATOM 6304 C C . GLU B 1 312 ? -74.802 -5.440 -62.020 1.00 33.65 305 GLU B C 1
ATOM 6305 O O . GLU B 1 312 ? -74.830 -4.423 -62.721 1.00 33.74 305 GLU B O 1
ATOM 6311 N N . GLN B 1 313 ? -73.995 -5.560 -60.963 1.00 33.21 306 GLN B N 1
ATOM 6312 C CA . GLN B 1 313 ? -73.040 -4.536 -60.553 1.00 32.90 306 GLN B CA 1
ATOM 6313 C C . GLN B 1 313 ? -71.710 -5.252 -60.260 1.00 32.57 306 GLN B C 1
ATOM 6314 O O . GLN B 1 313 ? -71.721 -6.283 -59.604 1.00 32.69 306 GLN B O 1
ATOM 6320 N N . PRO B 1 314 ? -70.560 -4.716 -60.730 1.00 32.16 307 PRO B N 1
ATOM 6321 C CA . PRO B 1 314 ? -69.302 -5.446 -60.535 1.00 31.69 307 PRO B CA 1
ATOM 6322 C C . PRO B 1 314 ? -68.876 -5.487 -59.071 1.00 31.24 307 PRO B C 1
ATOM 6323 O O . PRO B 1 314 ? -69.301 -4.643 -58.283 1.00 31.12 307 PRO B O 1
ATOM 6327 N N . PRO B 1 315 ? -68.010 -6.444 -58.715 1.00 30.80 308 PRO B N 1
ATOM 6328 C CA . PRO B 1 315 ? -67.714 -6.775 -57.322 1.00 30.43 308 PRO B CA 1
ATOM 6329 C C . PRO B 1 315 ? -66.677 -5.896 -56.629 1.00 30.03 308 PRO B C 1
ATOM 6330 O O . PRO B 1 315 ? -65.633 -5.567 -57.212 1.00 29.67 308 PRO B O 1
ATOM 6334 N N . LEU B 1 316 ? -66.970 -5.559 -55.371 1.00 29.63 309 LEU B N 1
ATOM 6335 C CA . LEU B 1 316 ? -66.037 -4.847 -54.510 1.00 29.17 309 LEU B CA 1
ATOM 6336 C C . LEU B 1 316 ? -64.710 -5.583 -54.496 1.00 29.00 309 LEU B C 1
ATOM 6337 O O . LEU B 1 316 ? -64.686 -6.810 -54.477 1.00 28.97 309 LEU B O 1
ATOM 6342 N N . ALA B 1 317 ? -63.617 -4.823 -54.536 1.00 28.82 310 ALA B N 1
ATOM 6343 C CA . ALA B 1 317 ? -62.279 -5.354 -54.301 1.00 28.44 310 ALA B CA 1
ATOM 6344 C C . ALA B 1 317 ? -61.844 -4.857 -52.941 1.00 28.05 310 ALA B C 1
ATOM 6345 O O . ALA B 1 317 ? -61.756 -3.654 -52.737 1.00 28.16 310 ALA B O 1
ATOM 6347 N N . VAL B 1 318 ? -61.616 -5.780 -52.008 1.00 27.71 311 VAL B N 1
ATOM 6348 C CA . VAL B 1 318 ? -60.990 -5.459 -50.722 1.00 27.28 311 VAL B CA 1
ATOM 6349 C C . VAL B 1 318 ? -59.550 -6.025 -50.691 1.00 26.94 311 VAL B C 1
ATOM 6350 O O . VAL B 1 318 ? -59.311 -7.187 -51.023 1.00 26.72 311 VAL B O 1
ATOM 6354 N N . VAL B 1 319 ? -58.587 -5.170 -50.359 1.00 26.67 312 VAL B N 1
ATOM 6355 C CA . VAL B 1 319 ? -57.236 -5.618 -50.056 1.00 26.51 312 VAL B CA 1
ATOM 6356 C C . VAL B 1 319 ? -57.166 -5.767 -48.549 1.00 26.50 312 VAL B C 1
ATOM 6357 O O . VAL B 1 319 ? -57.704 -4.919 -47.823 1.00 26.38 312 VAL B O 1
ATOM 6361 N N . ASP B 1 320 ? -56.525 -6.850 -48.092 1.00 26.39 313 ASP B N 1
ATOM 6362 C CA . ASP B 1 320 ? -56.415 -7.189 -46.662 1.00 26.20 313 ASP B CA 1
ATOM 6363 C C . ASP B 1 320 ? -57.790 -7.432 -46.008 1.00 26.17 313 ASP B C 1
ATOM 6364 O O . ASP B 1 320 ? -57.900 -7.415 -44.779 1.00 26.23 313 ASP B O 1
ATOM 6369 N N . GLY B 1 321 ? -58.831 -7.660 -46.818 1.00 26.03 314 GLY B N 1
ATOM 6370 C CA . GLY B 1 321 ? -60.191 -7.897 -46.302 1.00 25.86 314 GLY B CA 1
ATOM 6371 C C . GLY B 1 321 ? -60.767 -6.797 -45.414 1.00 25.61 314 GLY B C 1
ATOM 6372 O O . GLY B 1 321 ? -61.631 -7.056 -44.570 1.00 25.58 314 GLY B O 1
ATOM 6373 N N . HIS B 1 322 ? -60.276 -5.573 -45.589 1.00 25.29 315 HIS B N 1
ATOM 6374 C CA . HIS B 1 322 ? -60.879 -4.403 -44.945 1.00 25.13 315 HIS B CA 1
ATOM 6375 C C . HIS B 1 322 ? -60.748 -3.109 -45.783 1.00 24.69 315 HIS B C 1
ATOM 6376 O O . HIS B 1 322 ? -61.735 -2.384 -45.943 1.00 24.88 315 HIS B O 1
ATOM 6383 N N . TYR B 1 323 ? -59.558 -2.838 -46.325 1.00 23.71 316 TYR B N 1
ATOM 6384 C CA . TYR B 1 323 ? -59.346 -1.672 -47.161 1.00 23.00 316 TYR B CA 1
ATOM 6385 C C . TYR B 1 323 ? -60.213 -1.784 -48.411 1.00 22.50 316 TYR B C 1
ATOM 6386 O O . TYR B 1 323 ? -59.841 -2.500 -49.332 1.00 22.86 316 TYR B O 1
ATOM 6395 N N . PRO B 1 324 ? -61.358 -1.072 -48.470 1.00 21.70 317 PRO B N 1
ATOM 6396 C CA . PRO B 1 324 ? -62.205 -1.128 -49.664 1.00 21.26 317 PRO B CA 1
ATOM 6397 C C . PRO B 1 324 ? -61.709 -0.185 -50.738 1.00 20.98 317 PRO B C 1
ATOM 6398 O O . PRO B 1 324 ? -61.486 0.970 -50.442 1.00 21.41 317 PRO B O 1
ATOM 6402 N N . ILE B 1 325 ? -61.584 -0.644 -51.978 1.00 20.74 318 ILE B N 1
ATOM 6403 C CA . ILE B 1 325 ? -60.751 0.042 -52.980 1.00 20.67 318 ILE B CA 1
ATOM 6404 C C . ILE B 1 325 ? -61.479 0.987 -53.938 1.00 20.90 318 ILE B C 1
ATOM 6405 O O . ILE B 1 325 ? -62.086 0.539 -54.902 1.00 21.33 318 ILE B O 1
ATOM 6410 N N . ALA B 1 326 ? -61.376 2.294 -53.718 1.00 21.16 319 ALA B N 1
ATOM 6411 C CA . ALA B 1 326 ? -62.112 3.278 -54.554 1.00 21.37 319 ALA B CA 1
ATOM 6412 C C . ALA B 1 326 ? -61.485 3.516 -55.929 1.00 21.20 319 ALA B C 1
ATOM 6413 O O . ALA B 1 326 ? -62.177 3.603 -56.930 1.00 21.10 319 ALA B O 1
ATOM 6415 N N . VAL B 1 327 ? -60.166 3.643 -55.951 1.00 21.21 320 VAL B N 1
ATOM 6416 C CA . VAL B 1 327 ? -59.423 3.942 -57.158 1.00 20.93 320 VAL B CA 1
ATOM 6417 C C . VAL B 1 327 ? -58.160 3.099 -57.151 1.00 21.38 320 VAL B C 1
ATOM 6418 O O . VAL B 1 327 ? -57.455 3.038 -56.137 1.00 21.17 320 VAL B O 1
ATOM 6422 N N . ALA B 1 328 ? -57.903 2.422 -58.268 1.00 21.80 321 ALA B N 1
ATOM 6423 C CA . ALA B 1 328 ? -56.629 1.749 -58.501 1.00 22.21 321 ALA B CA 1
ATOM 6424 C C . ALA B 1 328 ? -55.748 2.672 -59.353 1.00 22.80 321 ALA B C 1
ATOM 6425 O O . ALA B 1 328 ? -55.956 2.807 -60.566 1.00 23.19 321 ALA B O 1
ATOM 6427 N N . TYR B 1 329 ? -54.778 3.314 -58.709 1.00 23.05 322 TYR B N 1
ATOM 6428 C CA . TYR B 1 329 ? -53.916 4.267 -59.365 1.00 23.33 322 TYR B CA 1
ATOM 6429 C C . TYR B 1 329 ? -52.593 3.625 -59.693 1.00 23.82 322 TYR B C 1
ATOM 6430 O O . TYR B 1 329 ? -51.871 3.206 -58.805 1.00 23.77 322 TYR B O 1
ATOM 6439 N N . PHE B 1 330 ? -52.254 3.559 -60.969 1.00 24.76 323 PHE B N 1
ATOM 6440 C CA . PHE B 1 330 ? -51.044 2.843 -61.365 1.00 25.65 323 PHE B CA 1
ATOM 6441 C C . PHE B 1 330 ? -49.822 3.741 -61.508 1.00 26.56 323 PHE B C 1
ATOM 6442 O O . PHE B 1 330 ? -49.768 4.630 -62.375 1.00 27.18 323 PHE B O 1
ATOM 6450 N N . ARG B 1 331 ? -48.831 3.498 -60.662 1.00 27.29 324 ARG B N 1
ATOM 6451 C CA . ARG B 1 331 ? -47.492 3.946 -60.970 1.00 28.03 324 ARG B CA 1
ATOM 6452 C C . ARG B 1 331 ? -46.680 2.727 -61.406 1.00 28.81 324 ARG B C 1
ATOM 6453 O O . ARG B 1 331 ? -45.570 2.510 -60.928 1.00 29.17 324 ARG B O 1
ATOM 6461 N N . SER B 1 332 ? -47.251 1.940 -62.317 1.00 29.55 325 SER B N 1
ATOM 6462 C CA . SER B 1 332 ? -46.638 0.711 -62.798 1.00 30.23 325 SER B CA 1
ATOM 6463 C C . SER B 1 332 ? -47.562 -0.038 -63.761 1.00 30.96 325 SER B C 1
ATOM 6464 O O . SER B 1 332 ? -48.685 0.399 -64.004 1.00 31.29 325 SER B O 1
ATOM 6467 N N . THR B 1 333 ? -47.080 -1.179 -64.271 1.00 31.64 326 THR B N 1
ATOM 6468 C CA . THR B 1 333 ? -47.783 -2.038 -65.261 1.00 32.10 326 THR B CA 1
ATOM 6469 C C . THR B 1 333 ? -47.599 -1.614 -66.726 1.00 32.46 326 THR B C 1
ATOM 6470 O O . THR B 1 333 ? -48.299 -2.115 -67.596 1.00 32.82 326 THR B O 1
ATOM 6474 N N . TYR B 1 334 ? -46.660 -0.717 -67.006 1.00 32.72 327 TYR B N 1
ATOM 6475 C CA . TYR B 1 334 ? -46.443 -0.222 -68.377 1.00 32.97 327 TYR B CA 1
ATOM 6476 C C . TYR B 1 334 ? -45.241 -0.903 -69.054 1.00 32.88 327 TYR B C 1
ATOM 6477 O O . TYR B 1 334 ? -45.021 -0.723 -70.254 1.00 33.13 327 TYR B O 1
ATOM 6486 N N . VAL B 1 335 ? -44.482 -1.689 -68.287 1.00 32.51 328 VAL B N 1
ATOM 6487 C CA . VAL B 1 335 ? -43.257 -2.315 -68.766 1.00 32.20 328 VAL B CA 1
ATOM 6488 C C . VAL B 1 335 ? -43.377 -3.823 -68.631 1.00 31.89 328 VAL B C 1
ATOM 6489 O O . VAL B 1 335 ? -43.997 -4.310 -67.684 1.00 31.82 328 VAL B O 1
ATOM 6493 N N . PRO B 1 336 ? -42.778 -4.573 -69.569 1.00 31.55 329 PRO B N 1
ATOM 6494 C CA . PRO B 1 336 ? -42.732 -6.015 -69.392 1.00 31.45 329 PRO B CA 1
ATOM 6495 C C . PRO B 1 336 ? -42.189 -6.384 -68.025 1.00 31.25 329 PRO B C 1
ATOM 6496 O O . PRO B 1 336 ? -42.848 -7.120 -67.302 1.00 31.30 329 PRO B O 1
ATOM 6500 N N . GLU B 1 337 ? -41.031 -5.829 -67.659 1.00 31.01 330 GLU B N 1
ATOM 6501 C CA . GLU B 1 337 ? -40.392 -6.103 -66.353 1.00 30.94 330 GLU B CA 1
ATOM 6502 C C . GLU B 1 337 ? -41.323 -6.082 -65.119 1.00 30.57 330 GLU B C 1
ATOM 6503 O O . GLU B 1 337 ? -40.932 -6.595 -64.063 1.00 30.58 330 GLU B O 1
ATOM 6509 N N . ASP B 1 338 ? -42.522 -5.497 -65.245 1.00 30.05 331 ASP B N 1
ATOM 6510 C CA . ASP B 1 338 ? -43.468 -5.385 -64.122 1.00 29.70 331 ASP B CA 1
ATOM 6511 C C . ASP B 1 338 ? -44.557 -6.448 -64.108 1.00 29.15 331 ASP B C 1
ATOM 6512 O O . ASP B 1 338 ? -45.343 -6.521 -63.162 1.00 28.89 331 ASP B O 1
ATOM 6517 N N . PHE B 1 339 ? -44.592 -7.267 -65.154 1.00 28.74 332 PHE B N 1
ATOM 6518 C CA . PHE B 1 339 ? -45.380 -8.493 -65.173 1.00 28.65 332 PHE B CA 1
ATOM 6519 C C . PHE B 1 339 ? -44.462 -9.726 -65.284 1.00 28.55 332 PHE B C 1
ATOM 6520 O O . PHE B 1 339 ? -44.520 -10.454 -66.292 1.00 28.53 332 PHE B O 1
ATOM 6528 N N . PRO B 1 340 ? -43.608 -9.970 -64.264 1.00 28.17 333 PRO B N 1
ATOM 6529 C CA . PRO B 1 340 ? -42.672 -11.083 -64.405 1.00 28.05 333 PRO B CA 1
ATOM 6530 C C . PRO B 1 340 ? -43.364 -12.437 -64.196 1.00 27.95 333 PRO B C 1
ATOM 6531 O O . PRO B 1 340 ? -43.362 -13.272 -65.097 1.00 27.86 333 PRO B O 1
ATOM 6535 N N . THR B 1 341 ? -43.973 -12.633 -63.032 1.00 27.91 334 THR B N 1
ATOM 6536 C CA . THR B 1 341 ? -44.718 -13.849 -62.751 1.00 27.78 334 THR B CA 1
ATOM 6537 C C . THR B 1 341 ? -46.176 -13.729 -63.219 1.00 27.75 334 THR B C 1
ATOM 6538 O O . THR B 1 341 ? -46.650 -12.653 -63.585 1.00 27.50 334 THR B O 1
ATOM 6542 N N . ASP B 1 342 ? -46.868 -14.866 -63.208 1.00 27.96 335 ASP B N 1
ATOM 6543 C CA . ASP B 1 342 ? -48.248 -14.970 -63.686 1.00 27.90 335 ASP B CA 1
ATOM 6544 C C . ASP B 1 342 ? -49.215 -14.405 -62.649 1.00 27.73 335 ASP B C 1
ATOM 6545 O O . ASP B 1 342 ? -50.305 -13.950 -62.996 1.00 27.51 335 ASP B O 1
ATOM 6550 N N . ALA B 1 343 ? -48.800 -14.456 -61.378 1.00 27.68 336 ALA B N 1
ATOM 6551 C CA . ALA B 1 343 ? -49.526 -13.846 -60.262 1.00 27.70 336 ALA B CA 1
ATOM 6552 C C . ALA B 1 343 ? -49.839 -12.409 -60.596 1.00 27.84 336 ALA B C 1
ATOM 6553 O O . ALA B 1 343 ? -50.907 -11.899 -60.252 1.00 27.75 336 ALA B O 1
ATOM 6555 N N . THR B 1 344 ? -48.874 -11.781 -61.268 1.00 28.03 337 THR B N 1
ATOM 6556 C CA . THR B 1 344 ? -48.951 -10.399 -61.716 1.00 28.13 337 THR B CA 1
ATOM 6557 C C . THR B 1 344 ? -50.150 -10.156 -62.643 1.00 27.83 337 THR B C 1
ATOM 6558 O O . THR B 1 344 ? -50.997 -9.304 -62.360 1.00 27.86 337 THR B O 1
ATOM 6562 N N . TRP B 1 345 ? -50.223 -10.904 -63.741 1.00 27.49 338 TRP B N 1
ATOM 6563 C CA . TRP B 1 345 ? -51.367 -10.801 -64.651 1.00 27.18 338 TRP B CA 1
ATOM 6564 C C . TRP B 1 345 ? -52.669 -11.180 -63.940 1.00 27.02 338 TRP B C 1
ATOM 6565 O O . TRP B 1 345 ? -53.715 -10.617 -64.236 1.00 27.02 338 TRP B O 1
ATOM 6576 N N . ALA B 1 346 ? -52.605 -12.127 -63.005 1.00 26.86 339 ALA B N 1
ATOM 6577 C CA . ALA B 1 346 ? -53.779 -12.506 -62.218 1.00 26.71 339 ALA B CA 1
ATOM 6578 C C . ALA B 1 346 ? -54.255 -11.327 -61.372 1.00 26.75 339 ALA B C 1
ATOM 6579 O O . ALA B 1 346 ? -55.445 -11.007 -61.360 1.00 26.98 339 ALA B O 1
ATOM 6581 N N . ALA B 1 347 ? -53.319 -10.682 -60.675 1.00 26.49 340 ALA B N 1
ATOM 6582 C CA . ALA B 1 347 ? -53.633 -9.528 -59.838 1.00 26.08 340 ALA B CA 1
ATOM 6583 C C . ALA B 1 347 ? -54.234 -8.437 -60.681 1.00 25.92 340 ALA B C 1
ATOM 6584 O O . ALA B 1 347 ? -55.301 -7.929 -60.367 1.00 25.92 340 ALA B O 1
ATOM 6586 N N . ARG B 1 348 ? -53.544 -8.087 -61.762 1.00 25.95 341 ARG B N 1
ATOM 6587 C CA . ARG B 1 348 ? -53.997 -7.030 -62.678 1.00 25.96 341 ARG B CA 1
ATOM 6588 C C . ARG B 1 348 ? -55.430 -7.273 -63.159 1.00 25.76 341 ARG B C 1
ATOM 6589 O O . ARG B 1 348 ? -56.245 -6.346 -63.216 1.00 25.63 341 ARG B O 1
ATOM 6597 N N . LEU B 1 349 ? -55.718 -8.526 -63.499 1.00 25.52 342 LEU B N 1
ATOM 6598 C CA . LEU B 1 349 ? -57.057 -8.946 -63.874 1.00 25.43 342 LEU B CA 1
ATOM 6599 C C . LEU B 1 349 ? -57.998 -8.674 -62.712 1.00 25.40 342 LEU B C 1
ATOM 6600 O O . LEU B 1 349 ? -58.963 -7.925 -62.858 1.00 25.20 342 LEU B O 1
ATOM 6605 N N . SER B 1 350 ? -57.684 -9.244 -61.548 1.00 25.51 343 SER B N 1
ATOM 6606 C CA . SER B 1 350 ? -58.483 -9.037 -60.333 1.00 25.60 343 SER B CA 1
ATOM 6607 C C . SER B 1 350 ? -58.894 -7.575 -60.170 1.00 25.96 343 SER B C 1
ATOM 6608 O O . SER B 1 350 ? -60.052 -7.273 -59.881 1.00 25.94 343 SER B O 1
ATOM 6611 N N . LEU B 1 351 ? -57.940 -6.671 -60.369 1.00 26.41 344 LEU B N 1
ATOM 6612 C CA . LEU B 1 351 ? -58.204 -5.241 -60.239 1.00 26.82 344 LEU B CA 1
ATOM 6613 C C . LEU B 1 351 ? -59.139 -4.711 -61.325 1.00 27.27 344 LEU B C 1
ATOM 6614 O O . LEU B 1 351 ? -60.021 -3.898 -61.028 1.00 27.64 344 LEU B O 1
ATOM 6619 N N . GLU B 1 352 ? -58.948 -5.171 -62.566 1.00 27.47 345 GLU B N 1
ATOM 6620 C CA . GLU B 1 352 ? -59.718 -4.671 -63.725 1.00 27.46 345 GLU B CA 1
ATOM 6621 C C . GLU B 1 352 ? -61.214 -5.026 -63.648 1.00 27.13 345 GLU B C 1
ATOM 6622 O O . GLU B 1 352 ? -62.093 -4.186 -63.888 1.00 26.85 345 GLU B O 1
ATOM 6628 N N . ARG B 1 353 ? -61.488 -6.272 -63.283 1.00 26.80 346 ARG B N 1
ATOM 6629 C CA . ARG B 1 353 ? -62.859 -6.772 -63.194 1.00 26.64 346 ARG B CA 1
ATOM 6630 C C . ARG B 1 353 ? -63.635 -6.092 -62.067 1.00 26.13 346 ARG B C 1
ATOM 6631 O O . ARG B 1 353 ? -64.874 -6.159 -62.025 1.00 25.96 346 ARG B O 1
ATOM 6639 N N . SER B 1 354 ? -62.900 -5.458 -61.150 1.00 25.38 347 SER B N 1
ATOM 6640 C CA . SER B 1 354 ? -63.491 -4.902 -59.947 1.00 24.84 347 SER B CA 1
ATOM 6641 C C . SER B 1 354 ? -64.302 -3.653 -60.273 1.00 24.43 347 SER B C 1
ATOM 6642 O O . SER B 1 354 ? -64.504 -3.316 -61.452 1.00 24.42 347 SER B O 1
ATOM 6645 N N . SER B 1 355 ? -64.786 -3.003 -59.214 1.00 23.73 348 SER B N 1
ATOM 6646 C CA . SER B 1 355 ? -65.553 -1.774 -59.315 1.00 23.10 348 SER B CA 1
ATOM 6647 C C . SER B 1 355 ? -64.642 -0.572 -59.176 1.00 22.82 348 SER B C 1
ATOM 6648 O O . SER B 1 355 ? -65.104 0.564 -59.180 1.00 22.43 348 SER B O 1
ATOM 6651 N N . ALA B 1 356 ? -63.345 -0.822 -59.037 1.00 22.82 349 ALA B N 1
ATOM 6652 C CA . ALA B 1 356 ? -62.411 0.236 -58.701 1.00 22.86 349 ALA B CA 1
ATOM 6653 C C . ALA B 1 356 ? -62.199 1.087 -59.938 1.00 23.03 349 ALA B C 1
ATOM 6654 O O . ALA B 1 356 ? -61.961 0.556 -61.023 1.00 22.82 349 ALA B O 1
ATOM 6656 N N . ILE B 1 357 ? -62.329 2.404 -59.765 1.00 23.31 350 ILE B N 1
ATOM 6657 C CA . ILE B 1 357 ? -62.061 3.364 -60.823 1.00 23.21 350 ILE B CA 1
ATOM 6658 C C . ILE B 1 357 ? -60.566 3.329 -61.067 1.00 24.02 350 ILE B C 1
ATOM 6659 O O . ILE B 1 357 ? -59.786 3.749 -60.217 1.00 24.11 350 ILE B O 1
ATOM 6664 N N . LYS B 1 358 ? -60.172 2.807 -62.224 1.00 24.87 351 LYS B N 1
ATOM 6665 C CA . LYS B 1 358 ? -58.766 2.521 -62.506 1.00 25.46 351 LYS B CA 1
ATOM 6666 C C . LYS B 1 358 ? -58.064 3.645 -63.291 1.00 25.62 351 LYS B C 1
ATOM 6667 O O . LYS B 1 358 ? -58.669 4.314 -64.135 1.00 25.82 351 LYS B O 1
ATOM 6673 N N . CYS B 1 359 ? -56.781 3.836 -63.016 1.00 25.77 352 CYS B N 1
ATOM 6674 C CA . CYS B 1 359 ? -56.051 4.944 -63.600 1.00 26.23 352 CYS B CA 1
ATOM 6675 C C . CYS B 1 359 ? -54.605 4.597 -63.983 1.00 26.20 352 CYS B C 1
ATOM 6676 O O . CYS B 1 359 ? -53.659 4.833 -63.205 1.00 26.00 352 CYS B O 1
ATOM 6679 N N . PRO B 1 360 ? -54.419 4.076 -65.207 1.00 26.26 353 PRO B N 1
ATOM 6680 C CA . PRO B 1 360 ? -55.420 3.927 -66.272 1.00 26.30 353 PRO B CA 1
ATOM 6681 C C . PRO B 1 360 ? -56.251 2.675 -66.146 1.00 26.09 353 PRO B C 1
ATOM 6682 O O . PRO B 1 360 ? -55.820 1.744 -65.492 1.00 26.01 353 PRO B O 1
ATOM 6686 N N . SER B 1 361 ? -57.422 2.654 -66.778 1.00 26.31 354 SER B N 1
ATOM 6687 C CA . SER B 1 361 ? -58.089 1.386 -67.116 1.00 26.82 354 SER B CA 1
ATOM 6688 C C . SER B 1 361 ? -57.356 0.820 -68.331 1.00 27.03 354 SER B C 1
ATOM 6689 O O . SER B 1 361 ? -56.667 1.571 -69.032 1.00 27.32 354 SER B O 1
ATOM 6692 N N . ILE B 1 362 ? -57.486 -0.484 -68.586 1.00 26.99 355 ILE B N 1
ATOM 6693 C CA . ILE B 1 362 ? -56.742 -1.110 -69.692 1.00 26.90 355 ILE B CA 1
ATOM 6694 C C . ILE B 1 362 ? -56.948 -0.354 -71.004 1.00 26.87 355 ILE B C 1
ATOM 6695 O O . ILE B 1 362 ? -55.973 -0.024 -71.677 1.00 27.16 355 ILE B O 1
ATOM 6700 N N . PRO B 1 363 ? -58.207 -0.049 -71.360 1.00 26.59 356 PRO B N 1
ATOM 6701 C CA . PRO B 1 363 ? -58.391 0.727 -72.589 1.00 26.34 356 PRO B CA 1
ATOM 6702 C C . PRO B 1 363 ? -57.563 2.007 -72.591 1.00 25.96 356 PRO B C 1
ATOM 6703 O O . PRO B 1 363 ? -56.923 2.322 -73.589 1.00 26.18 356 PRO B O 1
ATOM 6707 N N . TYR B 1 364 ? -57.582 2.732 -71.479 1.00 25.45 357 TYR B N 1
ATOM 6708 C CA . TYR B 1 364 ? -56.770 3.935 -71.338 1.00 25.04 357 TYR B CA 1
ATOM 6709 C C . TYR B 1 364 ? -55.265 3.596 -71.505 1.00 25.80 357 TYR B C 1
ATOM 6710 O O . TYR B 1 364 ? -54.560 4.255 -72.284 1.00 25.86 357 TYR B O 1
ATOM 6719 N N . HIS B 1 365 ? -54.792 2.560 -70.796 1.00 26.42 358 HIS B N 1
ATOM 6720 C CA . HIS B 1 365 ? -53.390 2.085 -70.902 1.00 26.88 358 HIS B CA 1
ATOM 6721 C C . HIS B 1 365 ? -52.985 1.929 -72.363 1.00 27.62 358 HIS B C 1
ATOM 6722 O O . HIS B 1 365 ? -51.913 2.399 -72.788 1.00 28.33 358 HIS B O 1
ATOM 6729 N N . LEU B 1 366 ? -53.857 1.267 -73.121 1.00 27.93 359 LEU B N 1
ATOM 6730 C CA . LEU B 1 366 ? -53.614 0.960 -74.534 1.00 27.99 359 LEU B CA 1
ATOM 6731 C C . LEU B 1 366 ? -53.338 2.195 -75.399 1.00 28.39 359 LEU B C 1
ATOM 6732 O O . LEU B 1 366 ? -52.539 2.128 -76.326 1.00 28.03 359 LEU B O 1
ATOM 6737 N N . LEU B 1 367 ? -53.971 3.321 -75.072 1.00 29.21 360 LEU B N 1
ATOM 6738 C CA . LEU B 1 367 ? -53.754 4.568 -75.815 1.00 29.79 360 LEU B CA 1
ATOM 6739 C C . LEU B 1 367 ? -52.341 5.150 -75.711 1.00 30.07 360 LEU B C 1
ATOM 6740 O O . LEU B 1 367 ? -51.977 6.047 -76.489 1.00 29.89 360 LEU B O 1
ATOM 6745 N N . THR B 1 368 ? -51.535 4.635 -74.786 1.00 30.56 361 THR B N 1
ATOM 6746 C CA . THR B 1 368 ? -50.132 5.029 -74.742 1.00 31.07 361 THR B CA 1
ATOM 6747 C C . THR B 1 368 ? -49.307 4.372 -75.853 1.00 31.54 361 THR B C 1
ATOM 6748 O O . THR B 1 368 ? -48.168 4.769 -76.069 1.00 32.00 361 THR B O 1
ATOM 6752 N N . PHE B 1 369 ? -49.854 3.381 -76.550 1.00 31.89 362 PHE B N 1
ATOM 6753 C CA . PHE B 1 369 ? -49.073 2.675 -77.566 1.00 32.37 362 PHE B CA 1
ATOM 6754 C C . PHE B 1 369 ? -48.871 3.510 -78.808 1.00 32.24 362 PHE B C 1
ATOM 6755 O O . PHE B 1 369 ? -49.795 4.151 -79.290 1.00 32.19 362 PHE B O 1
ATOM 6763 N N . LYS B 1 370 ? -47.644 3.466 -79.322 1.00 32.31 363 LYS B N 1
ATOM 6764 C CA . LYS B 1 370 ? -47.241 4.233 -80.501 1.00 32.29 363 LYS B CA 1
ATOM 6765 C C . LYS B 1 370 ? -48.224 4.056 -81.652 1.00 32.08 363 LYS B C 1
ATOM 6766 O O . LYS B 1 370 ? -48.458 4.986 -82.417 1.00 31.93 363 LYS B O 1
ATOM 6772 N N . LYS B 1 371 ? -48.805 2.865 -81.761 1.00 32.00 364 LYS B N 1
ATOM 6773 C CA . LYS B 1 371 ? -49.697 2.540 -82.868 1.00 32.00 364 LYS B CA 1
ATOM 6774 C C . LYS B 1 371 ? -51.001 3.343 -82.860 1.00 31.88 364 LYS B C 1
ATOM 6775 O O . LYS B 1 371 ? -51.602 3.530 -83.911 1.00 31.98 364 LYS B O 1
ATOM 6781 N N . LEU B 1 372 ? -51.448 3.817 -81.700 1.00 31.74 365 LEU B N 1
ATOM 6782 C CA . LEU B 1 372 ? -52.605 4.709 -81.675 1.00 31.58 365 LEU B CA 1
ATOM 6783 C C . LEU B 1 372 ? -52.195 6.159 -81.860 1.00 32.16 365 LEU B C 1
ATOM 6784 O O . LEU B 1 372 ? -52.990 6.969 -82.321 1.00 32.55 365 LEU B O 1
ATOM 6789 N N . GLN B 1 373 ? -50.962 6.506 -81.508 1.00 32.71 366 GLN B N 1
ATOM 6790 C CA . GLN B 1 373 ? -50.431 7.811 -81.895 1.00 33.10 366 GLN B CA 1
ATOM 6791 C C . GLN B 1 373 ? -50.562 7.905 -83.434 1.00 32.91 366 GLN B C 1
ATOM 6792 O O . GLN B 1 373 ? -51.140 8.860 -83.970 1.00 32.68 366 GLN B O 1
ATOM 6798 N N . GLN B 1 374 ? -50.068 6.865 -84.110 1.00 32.80 367 GLN B N 1
ATOM 6799 C CA . GLN B 1 374 ? -50.134 6.710 -85.575 1.00 32.69 367 GLN B CA 1
ATOM 6800 C C . GLN B 1 374 ? -51.561 6.630 -86.130 1.00 32.51 367 GLN B C 1
ATOM 6801 O O . GLN B 1 374 ? -51.895 7.322 -87.091 1.00 32.41 367 GLN B O 1
ATOM 6807 N N . LEU B 1 375 ? -52.388 5.775 -85.534 1.00 32.29 368 LEU B N 1
ATOM 6808 C CA . LEU B 1 375 ? -53.772 5.608 -85.979 1.00 32.17 368 LEU B CA 1
ATOM 6809 C C . LEU B 1 375 ? -54.611 6.882 -85.835 1.00 32.15 368 LEU B C 1
ATOM 6810 O O . LEU B 1 375 ? -55.511 7.122 -86.636 1.00 32.34 368 LEU B O 1
ATOM 6815 N N . LEU B 1 376 ? -54.330 7.703 -84.831 1.00 32.08 369 LEU B N 1
ATOM 6816 C CA . LEU B 1 376 ? -55.107 8.932 -84.653 1.00 32.06 369 LEU B CA 1
ATOM 6817 C C . LEU B 1 376 ? -54.755 10.007 -85.688 1.00 32.31 369 LEU B C 1
ATOM 6818 O O . LEU B 1 376 ? -55.466 10.992 -85.787 1.00 32.69 369 LEU B O 1
ATOM 6823 N N . CYS B 1 377 ? -53.683 9.813 -86.462 1.00 32.45 370 CYS B N 1
ATOM 6824 C CA . CYS B 1 377 ? -53.304 10.749 -87.535 1.00 32.49 370 CYS B CA 1
ATOM 6825 C C . CYS B 1 377 ? -54.193 10.654 -88.767 1.00 32.38 370 CYS B C 1
ATOM 6826 O O . CYS B 1 377 ? -54.127 11.519 -89.643 1.00 32.69 370 CYS B O 1
ATOM 6829 N N . ASP B 1 378 ? -54.984 9.585 -88.857 1.00 32.16 371 ASP B N 1
ATOM 6830 C CA . ASP B 1 378 ? -55.964 9.424 -89.930 1.00 31.80 371 ASP B CA 1
ATOM 6831 C C . ASP B 1 378 ? -57.236 10.177 -89.540 1.00 31.43 371 ASP B C 1
ATOM 6832 O O . ASP B 1 378 ? -58.032 9.692 -88.730 1.00 31.53 371 ASP B O 1
ATOM 6837 N N . VAL B 1 379 ? -57.422 11.357 -90.128 1.00 30.79 372 VAL B N 1
ATOM 6838 C CA . VAL B 1 379 ? -58.540 12.231 -89.770 1.00 30.13 372 VAL B CA 1
ATOM 6839 C C . VAL B 1 379 ? -59.880 11.590 -90.121 1.00 29.29 372 VAL B C 1
ATOM 6840 O O . VAL B 1 379 ? -60.794 11.552 -89.306 1.00 29.15 372 VAL B O 1
ATOM 6844 N N . ASP B 1 380 ? -59.983 11.066 -91.332 1.00 28.46 373 ASP B N 1
ATOM 6845 C CA . ASP B 1 380 ? -61.249 10.527 -91.822 1.00 27.82 373 ASP B CA 1
ATOM 6846 C C . ASP B 1 380 ? -61.701 9.252 -91.103 1.00 27.17 373 ASP B C 1
ATOM 6847 O O . ASP B 1 380 ? -62.850 9.163 -90.676 1.00 27.01 373 ASP B O 1
ATOM 6852 N N . ARG B 1 381 ? -60.804 8.281 -90.964 1.00 26.46 374 ARG B N 1
ATOM 6853 C CA . ARG B 1 381 ? -61.167 6.987 -90.376 1.00 26.01 374 ARG B CA 1
ATOM 6854 C C . ARG B 1 381 ? -61.255 7.009 -88.856 1.00 25.19 374 ARG B C 1
ATOM 6855 O O . ARG B 1 381 ? -62.197 6.466 -88.284 1.00 25.12 374 ARG B O 1
ATOM 6863 N N . VAL B 1 382 ? -60.264 7.611 -88.206 1.00 24.26 375 VAL B N 1
ATOM 6864 C CA . VAL B 1 382 ? -60.147 7.534 -86.748 1.00 23.51 375 VAL B CA 1
ATOM 6865 C C . VAL B 1 382 ? -60.452 8.851 -86.015 1.00 22.98 375 VAL B C 1
ATOM 6866 O O . VAL B 1 382 ? -61.387 8.909 -85.214 1.00 22.89 375 VAL B O 1
ATOM 6870 N N . LEU B 1 383 ? -59.680 9.902 -86.303 1.00 22.14 376 LEU B N 1
ATOM 6871 C CA . LEU B 1 383 ? -59.692 11.109 -85.479 1.00 21.46 376 LEU B CA 1
ATOM 6872 C C . LEU B 1 383 ? -61.075 11.744 -85.359 1.00 21.03 376 LEU B C 1
ATOM 6873 O O . LEU B 1 383 ? -61.510 12.079 -84.265 1.00 20.80 376 LEU B O 1
ATOM 6878 N N . VAL B 1 384 ? -61.765 11.903 -86.474 1.00 20.88 377 VAL B N 1
ATOM 6879 C CA . VAL B 1 384 ? -63.074 12.544 -86.457 1.00 20.94 377 VAL B CA 1
ATOM 6880 C C . VAL B 1 384 ? -64.190 11.633 -85.940 1.00 21.16 377 VAL B C 1
ATOM 6881 O O . VAL B 1 384 ? -64.864 11.993 -84.968 1.00 21.19 377 VAL B O 1
ATOM 6885 N N . PRO B 1 385 ? -64.404 10.467 -86.588 1.00 21.40 378 PRO B N 1
ATOM 6886 C CA . PRO B 1 385 ? -65.584 9.664 -86.257 1.00 21.56 378 PRO B CA 1
ATOM 6887 C C . PRO B 1 385 ? -65.455 8.822 -85.001 1.00 21.76 378 PRO B C 1
ATOM 6888 O O . PRO B 1 385 ? -66.469 8.537 -84.361 1.00 21.94 378 PRO B O 1
ATOM 6892 N N . VAL B 1 386 ? -64.231 8.411 -84.667 1.00 21.89 379 VAL B N 1
ATOM 6893 C CA . VAL B 1 386 ? -64.000 7.488 -83.554 1.00 21.93 379 VAL B CA 1
ATOM 6894 C C . VAL B 1 386 ? -63.599 8.237 -82.301 1.00 22.05 379 VAL B C 1
ATOM 6895 O O . VAL B 1 386 ? -64.118 7.936 -81.230 1.00 22.40 379 VAL B O 1
ATOM 6899 N N . ALA B 1 387 ? -62.682 9.204 -82.444 1.00 22.14 380 ALA B N 1
ATOM 6900 C CA . ALA B 1 387 ? -62.077 9.931 -81.306 1.00 22.02 380 ALA B CA 1
ATOM 6901 C C . ALA B 1 387 ? -62.909 11.115 -80.834 1.00 22.03 380 ALA B C 1
ATOM 6902 O O . ALA B 1 387 ? -63.028 11.345 -79.632 1.00 22.36 380 ALA B O 1
ATOM 6904 N N . PHE B 1 388 ? -63.460 11.877 -81.774 1.00 21.97 381 PHE B N 1
ATOM 6905 C CA . PHE B 1 388 ? -64.328 13.009 -81.439 1.00 21.99 381 PHE B CA 1
ATOM 6906 C C . PHE B 1 388 ? -65.808 12.801 -81.832 1.00 22.08 381 PHE B C 1
ATOM 6907 O O . PHE B 1 388 ? -66.594 13.755 -81.814 1.00 22.07 381 PHE B O 1
ATOM 6915 N N . CYS B 1 389 ? -66.184 11.571 -82.179 1.00 22.03 382 CYS B N 1
ATOM 6916 C CA . CYS B 1 389 ? -67.573 11.244 -82.494 1.00 22.00 382 CYS B CA 1
ATOM 6917 C C . CYS B 1 389 ? -68.220 12.231 -83.462 1.00 22.41 382 CYS B C 1
ATOM 6918 O O . CYS B 1 389 ? -69.317 12.742 -83.217 1.00 22.33 382 CYS B O 1
ATOM 6921 N N . GLY B 1 390 ? -67.530 12.504 -84.561 1.00 23.03 383 GLY B N 1
ATOM 6922 C CA . GLY B 1 390 ? -68.033 13.436 -85.567 1.00 23.70 383 GLY B CA 1
ATOM 6923 C C . GLY B 1 390 ? -68.063 14.890 -85.107 1.00 24.36 383 GLY B C 1
ATOM 6924 O O . GLY B 1 390 ? -69.077 15.590 -85.269 1.00 24.53 383 GLY B O 1
ATOM 6925 N N . ASP B 1 391 ? -66.966 15.344 -84.502 1.00 24.73 384 ASP B N 1
ATOM 6926 C CA . ASP B 1 391 ? -66.730 16.771 -84.368 1.00 24.94 384 ASP B CA 1
ATOM 6927 C C . ASP B 1 391 ? -65.509 17.085 -85.214 1.00 24.66 384 ASP B C 1
ATOM 6928 O O . ASP B 1 391 ? -64.366 16.865 -84.792 1.00 24.16 384 ASP B O 1
ATOM 6933 N N . SER B 1 392 ? -65.776 17.574 -86.424 1.00 24.44 385 SER B N 1
ATOM 6934 C CA . SER B 1 392 ? -64.728 17.975 -87.342 1.00 24.35 385 SER B CA 1
ATOM 6935 C C . SER B 1 392 ? -63.859 19.104 -86.811 1.00 24.25 385 SER B C 1
ATOM 6936 O O . SER B 1 392 ? -62.668 19.124 -87.090 1.00 24.49 385 SER B O 1
ATOM 6939 N N . ASP B 1 393 ? -64.456 20.049 -86.082 1.00 24.07 386 ASP B N 1
ATOM 6940 C CA . ASP B 1 393 ? -63.730 21.211 -85.552 1.00 23.82 386 ASP B CA 1
ATOM 6941 C C . ASP B 1 393 ? -62.646 20.803 -84.582 1.00 23.79 386 ASP B C 1
ATOM 6942 O O . ASP B 1 393 ? -61.529 21.319 -84.641 1.00 23.74 386 ASP B O 1
ATOM 6947 N N . LYS B 1 394 ? -62.991 19.891 -83.678 1.00 23.80 387 LYS B N 1
ATOM 6948 C CA . LYS B 1 394 ? -62.064 19.448 -82.648 1.00 23.91 387 LYS B CA 1
ATOM 6949 C C . LYS B 1 394 ? -60.873 18.738 -83.256 1.00 23.84 387 LYS B C 1
ATOM 6950 O O . LYS B 1 394 ? -59.732 19.008 -82.885 1.00 23.60 387 LYS B O 1
ATOM 6956 N N . ALA B 1 395 ? -61.141 17.847 -84.207 1.00 24.04 388 ALA B N 1
ATOM 6957 C CA . ALA B 1 395 ? -60.072 17.120 -84.903 1.00 23.97 388 ALA B CA 1
ATOM 6958 C C . ALA B 1 395 ? -59.174 18.098 -85.625 1.00 23.88 388 ALA B C 1
ATOM 6959 O O . ALA B 1 395 ? -57.969 17.894 -85.695 1.00 23.79 388 ALA B O 1
ATOM 6961 N N . GLY B 1 396 ? -59.773 19.162 -86.148 1.00 24.08 389 GLY B N 1
ATOM 6962 C CA . GLY B 1 396 ? -59.031 20.207 -86.852 1.00 24.47 389 GLY B CA 1
ATOM 6963 C C . GLY B 1 396 ? -58.131 20.975 -85.906 1.00 24.59 389 GLY B C 1
ATOM 6964 O O . GLY B 1 396 ? -56.958 21.231 -86.189 1.00 24.81 389 GLY B O 1
ATOM 6965 N N . LEU B 1 397 ? -58.673 21.344 -84.764 1.00 24.55 390 LEU B N 1
ATOM 6966 C CA . LEU B 1 397 ? -57.863 22.003 -83.775 1.00 24.61 390 LEU B CA 1
ATOM 6967 C C . LEU B 1 397 ? -56.653 21.125 -83.397 1.00 24.54 390 LEU B C 1
ATOM 6968 O O . LEU B 1 397 ? -55.520 21.635 -83.326 1.00 24.82 390 LEU B O 1
ATOM 6973 N N . LEU B 1 398 ? -56.878 19.820 -83.175 1.00 23.85 391 LEU B N 1
ATOM 6974 C CA . LEU B 1 398 ? -55.783 18.930 -82.782 1.00 23.25 391 LEU B CA 1
ATOM 6975 C C . LEU B 1 398 ? -54.815 18.650 -83.925 1.00 23.37 391 LEU B C 1
ATOM 6976 O O . LEU B 1 398 ? -53.630 18.482 -83.677 1.00 23.64 391 LEU B O 1
ATOM 6981 N N . GLN B 1 399 ? -55.291 18.584 -85.164 1.00 23.45 392 GLN B N 1
ATOM 6982 C CA . GLN B 1 399 ? -54.381 18.312 -86.286 1.00 23.65 392 GLN B CA 1
ATOM 6983 C C . GLN B 1 399 ? -53.230 19.336 -86.380 1.00 23.74 392 GLN B C 1
ATOM 6984 O O . GLN B 1 399 ? -52.114 18.966 -86.759 1.00 24.08 392 GLN B O 1
ATOM 6990 N N . ARG B 1 400 ? -53.474 20.599 -86.024 1.00 23.48 393 ARG B N 1
ATOM 6991 C CA . ARG B 1 400 ? -52.410 21.603 -86.052 1.00 23.37 393 ARG B CA 1
ATOM 6992 C C . ARG B 1 400 ? -51.116 21.084 -85.432 1.00 23.15 393 ARG B C 1
ATOM 6993 O O . ARG B 1 400 ? -50.028 21.441 -85.860 1.00 23.10 393 ARG B O 1
ATOM 7001 N N . HIS B 1 401 ? -51.239 20.228 -84.427 1.00 23.20 394 HIS B N 1
ATOM 7002 C CA . HIS B 1 401 ? -50.080 19.729 -83.700 1.00 23.21 394 HIS B CA 1
ATOM 7003 C C . HIS B 1 401 ? -49.605 18.346 -84.147 1.00 23.62 394 HIS B C 1
ATOM 7004 O O . HIS B 1 401 ? -48.830 17.719 -83.434 1.00 24.01 394 HIS B O 1
ATOM 7011 N N . PHE B 1 402 ? -50.034 17.871 -85.316 1.00 23.99 395 PHE B N 1
ATOM 7012 C CA . PHE B 1 402 ? -49.771 16.479 -85.715 1.00 24.23 395 PHE B CA 1
ATOM 7013 C C . PHE B 1 402 ? -48.547 16.316 -86.602 1.00 24.81 395 PHE B C 1
ATOM 7014 O O . PHE B 1 402 ? -48.204 17.203 -87.389 1.00 24.86 395 PHE B O 1
ATOM 7022 N N . VAL B 1 403 ? -47.926 15.145 -86.485 1.00 25.43 396 VAL B N 1
ATOM 7023 C CA . VAL B 1 403 ? -46.868 14.706 -87.391 1.00 25.82 396 VAL B CA 1
ATOM 7024 C C . VAL B 1 403 ? -47.390 13.529 -88.235 1.00 26.19 396 VAL B C 1
ATOM 7025 O O . VAL B 1 403 ? -47.708 12.474 -87.693 1.00 26.26 396 VAL B O 1
ATOM 7029 N N . PRO B 1 404 ? -47.495 13.700 -89.564 1.00 26.67 397 PRO B N 1
ATOM 7030 C CA . PRO B 1 404 ? -48.022 12.603 -90.387 1.00 26.90 397 PRO B CA 1
ATOM 7031 C C . PRO B 1 404 ? -47.370 11.258 -90.075 1.00 27.14 397 PRO B C 1
ATOM 7032 O O . PRO B 1 404 ? -46.154 11.180 -89.943 1.00 27.15 397 PRO B O 1
ATOM 7036 N N . GLN B 1 405 ? -48.184 10.220 -89.935 1.00 27.54 398 GLN B N 1
ATOM 7037 C CA . GLN B 1 405 ? -47.685 8.867 -89.731 1.00 27.89 398 GLN B CA 1
ATOM 7038 C C . GLN B 1 405 ? -48.448 7.895 -90.633 1.00 28.34 398 GLN B C 1
ATOM 7039 O O . GLN B 1 405 ? -49.579 7.512 -90.343 1.00 28.38 398 GLN B O 1
ATOM 7045 N N . TYR B 1 406 ? -47.819 7.509 -91.738 1.00 28.92 399 TYR B N 1
ATOM 7046 C CA . TYR B 1 406 ? -48.449 6.640 -92.731 1.00 29.42 399 TYR B CA 1
ATOM 7047 C C . TYR B 1 406 ? -48.068 5.205 -92.366 1.00 29.69 399 TYR B C 1
ATOM 7048 O O . TYR B 1 406 ? -47.261 5.002 -91.452 1.00 29.77 399 TYR B O 1
ATOM 7057 N N . SER B 1 407 ? -48.643 4.215 -93.050 1.00 29.89 400 SER B N 1
ATOM 7058 C CA . SER B 1 407 ? -48.441 2.814 -92.664 1.00 30.03 400 SER B CA 1
ATOM 7059 C C . SER B 1 407 ? -47.799 1.984 -93.771 1.00 30.00 400 SER B C 1
ATOM 7060 O O . SER B 1 407 ? -48.262 1.981 -94.906 1.00 29.96 400 SER B O 1
ATOM 7063 N N . GLY B 1 414 ? -49.843 0.973 -99.142 1.00 28.29 407 GLY B N 1
ATOM 7064 C CA . GLY B 1 414 ? -48.759 1.803 -98.628 1.00 28.22 407 GLY B CA 1
ATOM 7065 C C . GLY B 1 414 ? -47.556 1.867 -99.550 1.00 28.18 407 GLY B C 1
ATOM 7066 O O . GLY B 1 414 ? -46.446 1.516 -99.150 1.00 28.11 407 GLY B O 1
ATOM 7067 N N . GLU B 1 415 ? -47.782 2.314 -100.786 1.00 28.17 408 GLU B N 1
ATOM 7068 C CA . GLU B 1 415 ? -46.720 2.436 -101.800 1.00 28.18 408 GLU B CA 1
ATOM 7069 C C . GLU B 1 415 ? -46.510 3.878 -102.270 1.00 28.22 408 GLU B C 1
ATOM 7070 O O . GLU B 1 415 ? -45.376 4.311 -102.492 1.00 28.24 408 GLU B O 1
ATOM 7076 N N . GLU B 1 416 ? -47.605 4.616 -102.418 1.00 28.24 409 GLU B N 1
ATOM 7077 C CA . GLU B 1 416 ? -47.579 5.924 -103.065 1.00 28.28 409 GLU B CA 1
ATOM 7078 C C . GLU B 1 416 ? -47.153 7.059 -102.113 1.00 28.37 409 GLU B C 1
ATOM 7079 O O . GLU B 1 416 ? -47.125 8.229 -102.498 1.00 28.26 409 GLU B O 1
ATOM 7085 N N . ALA B 1 417 ? -46.828 6.698 -100.871 1.00 28.59 410 ALA B N 1
ATOM 7086 C CA . ALA B 1 417 ? -46.065 7.565 -99.962 1.00 28.75 410 ALA B CA 1
ATOM 7087 C C . ALA B 1 417 ? -44.584 7.156 -99.977 1.00 28.85 410 ALA B C 1
ATOM 7088 O O . ALA B 1 417 ? -43.708 7.997 -99.766 1.00 28.92 410 ALA B O 1
ATOM 7090 N N . VAL B 1 418 ? -44.317 5.868 -100.225 1.00 28.86 411 VAL B N 1
ATOM 7091 C CA . VAL B 1 418 ? -42.949 5.352 -100.382 1.00 28.81 411 VAL B CA 1
ATOM 7092 C C . VAL B 1 418 ? -42.378 5.718 -101.763 1.00 28.88 411 VAL B C 1
ATOM 7093 O O . VAL B 1 418 ? -41.159 5.820 -101.931 1.00 28.92 411 VAL B O 1
ATOM 7097 N N . GLU B 1 419 ? -43.259 5.914 -102.744 1.00 28.87 412 GLU B N 1
ATOM 7098 C CA . GLU B 1 419 ? -42.869 6.510 -104.025 1.00 28.84 412 GLU B CA 1
ATOM 7099 C C . GLU B 1 419 ? -42.877 8.041 -103.958 1.00 28.97 412 GLU B C 1
ATOM 7100 O O . GLU B 1 419 ? -42.434 8.705 -104.894 1.00 29.00 412 GLU B O 1
ATOM 7106 N N . LYS B 1 420 ? -43.407 8.585 -102.862 1.00 29.11 413 LYS B N 1
ATOM 7107 C CA . LYS B 1 420 ? -43.172 9.983 -102.475 1.00 29.17 413 LYS B CA 1
ATOM 7108 C C . LYS B 1 420 ? -41.871 10.089 -101.674 1.00 29.30 413 LYS B C 1
ATOM 7109 O O . LYS B 1 420 ? -41.202 11.126 -101.702 1.00 29.35 413 LYS B O 1
ATOM 7115 N N . VAL B 1 421 ? -41.528 9.020 -100.952 1.00 29.37 414 VAL B N 1
ATOM 7116 C CA . VAL B 1 421 ? -40.241 8.925 -100.256 1.00 29.34 414 VAL B CA 1
ATOM 7117 C C . VAL B 1 421 ? -39.113 8.492 -101.210 1.00 29.47 414 VAL B C 1
ATOM 7118 O O . VAL B 1 421 ? -37.938 8.627 -100.871 1.00 29.62 414 VAL B O 1
ATOM 7122 N N . ILE B 1 422 ? -39.455 7.967 -102.389 1.00 29.50 415 ILE B N 1
ATOM 7123 C CA . ILE B 1 422 ? -38.460 7.820 -103.458 1.00 29.69 415 ILE B CA 1
ATOM 7124 C C . ILE B 1 422 ? -37.818 9.186 -103.699 1.00 29.76 415 ILE B C 1
ATOM 7125 O O . ILE B 1 422 ? -36.591 9.326 -103.682 1.00 29.73 415 ILE B O 1
ATOM 7130 N N . HIS B 1 423 ? -38.676 10.189 -103.890 1.00 29.84 416 HIS B N 1
ATOM 7131 C CA . HIS B 1 423 ? -38.263 11.508 -104.373 1.00 29.87 416 HIS B CA 1
ATOM 7132 C C . HIS B 1 423 ? -37.603 12.294 -103.241 1.00 29.88 416 HIS B C 1
ATOM 7133 O O . HIS B 1 423 ? -36.402 12.569 -103.287 1.00 29.83 416 HIS B O 1
ATOM 7140 N N . ASP B 1 424 ? -38.389 12.628 -102.220 1.00 29.92 417 ASP B N 1
ATOM 7141 C CA . ASP B 1 424 ? -37.891 13.376 -101.071 1.00 29.96 417 ASP B CA 1
ATOM 7142 C C . ASP B 1 424 ? -37.519 12.394 -99.951 1.00 29.87 417 ASP B C 1
ATOM 7143 O O . ASP B 1 424 ? -38.376 11.899 -99.214 1.00 29.82 417 ASP B O 1
ATOM 7148 N N . VAL B 1 425 ? -36.218 12.133 -99.847 1.00 29.73 418 VAL B N 1
ATOM 7149 C CA . VAL B 1 425 ? -35.680 11.010 -99.083 1.00 29.62 418 VAL B CA 1
ATOM 7150 C C . VAL B 1 425 ? -35.252 11.381 -97.678 1.00 29.46 418 VAL B C 1
ATOM 7151 O O . VAL B 1 425 ? -35.584 10.693 -96.714 1.00 29.30 418 VAL B O 1
ATOM 7155 N N . LEU B 1 426 ? -34.506 12.471 -97.572 1.00 29.37 419 LEU B N 1
ATOM 7156 C CA . LEU B 1 426 ? -33.763 12.772 -96.362 1.00 29.40 419 LEU B CA 1
ATOM 7157 C C . LEU B 1 426 ? -34.672 13.415 -95.318 1.00 29.58 419 LEU B C 1
ATOM 7158 O O . LEU B 1 426 ? -34.231 14.314 -94.596 1.00 29.76 419 LEU B O 1
ATOM 7163 N N . GLN B 1 427 ? -35.924 12.945 -95.213 1.00 29.69 420 GLN B N 1
ATOM 7164 C CA . GLN B 1 427 ? -36.955 13.633 -94.409 1.00 29.67 420 GLN B CA 1
ATOM 7165 C C . GLN B 1 427 ? -38.089 12.767 -93.808 1.00 29.78 420 GLN B C 1
ATOM 7166 O O . GLN B 1 427 ? -39.153 13.308 -93.480 1.00 29.79 420 GLN B O 1
ATOM 7172 N N . ARG B 1 428 ? -37.905 11.458 -93.640 1.00 29.84 421 ARG B N 1
ATOM 7173 C CA . ARG B 1 428 ? -39.032 10.618 -93.189 1.00 29.89 421 ARG B CA 1
ATOM 7174 C C . ARG B 1 428 ? -38.652 9.385 -92.355 1.00 30.00 421 ARG B C 1
ATOM 7175 O O . ARG B 1 428 ? -39.079 8.274 -92.659 1.00 29.97 421 ARG B O 1
ATOM 7183 N N . PRO B 1 429 ? -37.900 9.597 -91.262 1.00 30.25 422 PRO B N 1
ATOM 7184 C CA . PRO B 1 429 ? -37.382 8.631 -90.311 1.00 30.59 422 PRO B CA 1
ATOM 7185 C C . PRO B 1 429 ? -38.001 7.230 -90.247 1.00 31.19 422 PRO B C 1
ATOM 7186 O O . PRO B 1 429 ? -38.618 6.729 -91.189 1.00 31.01 422 PRO B O 1
ATOM 7190 N N . ASP B 1 430 ? -37.803 6.626 -89.086 1.00 32.10 423 ASP B N 1
ATOM 7191 C CA . ASP B 1 430 ? -37.981 5.213 -88.859 1.00 32.74 423 ASP B CA 1
ATOM 7192 C C . ASP B 1 430 ? -37.705 5.108 -87.373 1.00 33.35 423 ASP B C 1
ATOM 7193 O O . ASP B 1 430 ? -36.838 5.823 -86.883 1.00 33.49 423 ASP B O 1
ATOM 7198 N N . GLN B 1 431 ? -38.461 4.280 -86.657 1.00 34.05 424 GLN B N 1
ATOM 7199 C CA . GLN B 1 431 ? -38.241 4.012 -85.219 1.00 34.66 424 GLN B CA 1
ATOM 7200 C C . GLN B 1 431 ? -39.554 4.132 -84.440 1.00 35.09 424 GLN B C 1
ATOM 7201 O O . GLN B 1 431 ? -40.404 4.973 -84.753 1.00 35.05 424 GLN B O 1
ATOM 7207 N N . PHE B 1 432 ? -39.695 3.256 -83.442 1.00 35.57 425 PHE B N 1
ATOM 7208 C CA . PHE B 1 432 ? -40.720 3.325 -82.387 1.00 35.97 425 PHE B CA 1
ATOM 7209 C C . PHE B 1 432 ? -40.714 2.008 -81.618 1.00 35.94 425 PHE B C 1
ATOM 7210 O O . PHE B 1 432 ? -40.762 1.999 -80.390 1.00 35.99 425 PHE B O 1
ATOM 7218 N N . TYR B 1 472 ? -41.129 0.637 -87.141 1.00 29.24 465 TYR B N 1
ATOM 7219 C CA . TYR B 1 472 ? -41.727 -0.295 -88.091 1.00 29.20 465 TYR B CA 1
ATOM 7220 C C . TYR B 1 472 ? -42.703 0.418 -89.047 1.00 29.26 465 TYR B C 1
ATOM 7221 O O . TYR B 1 472 ? -43.374 -0.227 -89.860 1.00 29.16 465 TYR B O 1
ATOM 7230 N N . VAL B 1 473 ? -42.778 1.746 -88.949 1.00 29.29 466 VAL B N 1
ATOM 7231 C CA . VAL B 1 473 ? -43.721 2.529 -89.752 1.00 29.18 466 VAL B CA 1
ATOM 7232 C C . VAL B 1 473 ? -43.209 3.941 -90.063 1.00 28.92 466 VAL B C 1
ATOM 7233 O O . VAL B 1 473 ? -42.477 4.547 -89.267 1.00 28.78 466 VAL B O 1
ATOM 7237 N N . VAL B 1 474 ? -43.613 4.448 -91.229 1.00 28.55 467 VAL B N 1
ATOM 7238 C CA . VAL B 1 474 ? -43.140 5.737 -91.723 1.00 28.36 467 VAL B CA 1
ATOM 7239 C C . VAL B 1 474 ? -43.712 6.910 -90.926 1.00 28.20 467 VAL B C 1
ATOM 7240 O O . VAL B 1 474 ? -44.917 6.998 -90.677 1.00 28.12 467 VAL B O 1
ATOM 7244 N N . MET B 1 475 ? -42.804 7.803 -90.548 1.00 28.05 468 MET B N 1
ATOM 7245 C CA . MET B 1 475 ? -43.070 8.961 -89.703 1.00 27.83 468 MET B CA 1
ATOM 7246 C C . MET B 1 475 ? -42.398 10.152 -90.395 1.00 27.63 468 MET B C 1
ATOM 7247 O O . MET B 1 475 ? -41.434 9.956 -91.136 1.00 27.78 468 MET B O 1
ATOM 7252 N N . SER B 1 476 ? -42.887 11.373 -90.178 1.00 27.26 469 SER B N 1
ATOM 7253 C CA . SER B 1 476 ? -42.280 12.542 -90.824 1.00 26.98 469 SER B CA 1
ATOM 7254 C C . SER B 1 476 ? -41.182 13.189 -89.978 1.00 26.86 469 SER B C 1
ATOM 7255 O O . SER B 1 476 ? -41.246 13.201 -88.738 1.00 26.70 469 SER B O 1
ATOM 7258 N N . ARG B 1 477 ? -40.185 13.735 -90.678 1.00 26.72 470 ARG B N 1
ATOM 7259 C CA . ARG B 1 477 ? -38.995 14.327 -90.058 1.00 26.64 470 ARG B CA 1
ATOM 7260 C C . ARG B 1 477 ? -39.226 15.801 -89.821 1.00 26.26 470 ARG B C 1
ATOM 7261 O O . ARG B 1 477 ? -39.510 16.540 -90.767 1.00 26.18 470 ARG B O 1
ATOM 7269 N N . ILE B 1 478 ? -39.098 16.230 -88.569 1.00 25.86 471 ILE B N 1
ATOM 7270 C CA . ILE B 1 478 ? -39.227 17.643 -88.243 1.00 25.55 471 ILE B CA 1
ATOM 7271 C C . ILE B 1 478 ? -37.970 18.154 -87.543 1.00 25.69 471 ILE B C 1
ATOM 7272 O O . ILE B 1 478 ? -37.319 17.425 -86.783 1.00 25.47 471 ILE B O 1
ATOM 7277 N N . GLN B 1 479 ? -37.627 19.406 -87.834 1.00 26.04 472 GLN B N 1
ATOM 7278 C CA . GLN B 1 479 ? -36.443 20.041 -87.265 1.00 26.34 472 GLN B CA 1
ATOM 7279 C C . GLN B 1 479 ? -36.780 20.773 -85.953 1.00 26.38 472 GLN B C 1
ATOM 7280 O O . GLN B 1 479 ? -37.097 21.965 -85.948 1.00 26.44 472 GLN B O 1
ATOM 7286 N N . PHE B 1 480 ? -36.695 20.053 -84.841 1.00 26.38 473 PHE B N 1
ATOM 7287 C CA . PHE B 1 480 ? -37.017 20.620 -83.532 1.00 26.46 473 PHE B CA 1
ATOM 7288 C C . PHE B 1 480 ? -35.955 21.608 -83.034 1.00 26.12 473 PHE B C 1
ATOM 7289 O O . PHE B 1 480 ? -34.778 21.493 -83.359 1.00 26.06 473 PHE B O 1
ATOM 7297 N N . HIS B 1 481 ? -36.399 22.573 -82.235 1.00 25.89 474 HIS B N 1
ATOM 7298 C CA . HIS B 1 481 ? -35.546 23.642 -81.729 1.00 25.74 474 HIS B CA 1
ATOM 7299 C C . HIS B 1 481 ? -34.445 23.104 -80.825 1.00 25.28 474 HIS B C 1
ATOM 7300 O O . HIS B 1 481 ? -34.702 22.322 -79.904 1.00 25.42 474 HIS B O 1
ATOM 7307 N N . VAL B 1 482 ? -33.220 23.532 -81.105 1.00 24.64 475 VAL B N 1
ATOM 7308 C CA . VAL B 1 482 ? -32.069 23.211 -80.279 1.00 24.21 475 VAL B CA 1
ATOM 7309 C C . VAL B 1 482 ? -31.618 24.489 -79.592 1.00 23.81 475 VAL B C 1
ATOM 7310 O O . VAL B 1 482 ? -31.527 25.532 -80.229 1.00 23.74 475 VAL B O 1
ATOM 7314 N N . SER B 1 483 ? -31.324 24.399 -78.297 1.00 23.39 476 SER B N 1
ATOM 7315 C CA . SER B 1 483 ? -31.060 25.583 -77.475 1.00 23.09 476 SER B CA 1
ATOM 7316 C C . SER B 1 483 ? -29.734 25.517 -76.691 1.00 22.68 476 SER B C 1
ATOM 7317 O O . SER B 1 483 ? -29.027 24.505 -76.712 1.00 22.57 476 SER B O 1
ATOM 7320 N N . THR B 1 484 ? -29.403 26.622 -76.024 1.00 22.16 477 THR B N 1
ATOM 7321 C CA . THR B 1 484 ? -28.244 26.700 -75.133 1.00 21.89 477 THR B CA 1
ATOM 7322 C C . THR B 1 484 ? -28.713 26.464 -73.697 1.00 21.06 477 THR B C 1
ATOM 7323 O O . THR B 1 484 ? -29.618 27.153 -73.223 1.00 21.19 477 THR B O 1
ATOM 7327 N N . GLY B 1 485 ? -28.110 25.493 -73.011 1.00 20.03 478 GLY B N 1
ATOM 7328 C CA . GLY B 1 485 ? -28.604 25.060 -71.696 1.00 19.03 478 GLY B CA 1
ATOM 7329 C C . GLY B 1 485 ? -27.587 24.409 -70.772 1.00 18.12 478 GLY B C 1
ATOM 7330 O O . GLY B 1 485 ? -26.656 23.734 -71.220 1.00 17.76 478 GLY B O 1
ATOM 7331 N N . SER B 1 486 ? -27.782 24.624 -69.470 1.00 17.17 479 SER B N 1
ATOM 7332 C CA . SER B 1 486 ? -26.948 24.018 -68.433 1.00 16.40 479 SER B CA 1
ATOM 7333 C C . SER B 1 486 ? -27.790 23.144 -67.497 1.00 15.82 479 SER B C 1
ATOM 7334 O O . SER B 1 486 ? -29.019 23.290 -67.410 1.00 15.74 479 SER B O 1
ATOM 7337 N N . LEU B 1 487 ? -27.108 22.236 -66.800 1.00 15.05 480 LEU B N 1
ATOM 7338 C CA . LEU B 1 487 ? -27.755 21.220 -65.974 1.00 14.40 480 LEU B CA 1
ATOM 7339 C C . LEU B 1 487 ? -27.166 21.135 -64.578 1.00 14.12 480 LEU B C 1
ATOM 7340 O O . LEU B 1 487 ? -26.176 21.790 -64.263 1.00 13.72 480 LEU B O 1
ATOM 7345 N N . LEU B 1 488 ? -27.813 20.318 -63.748 1.00 13.98 481 LEU B N 1
ATOM 7346 C CA . LEU B 1 488 ? -27.222 19.806 -62.518 1.00 13.82 481 LEU B CA 1
ATOM 7347 C C . LEU B 1 488 ? -27.617 18.343 -62.391 1.00 13.92 481 LEU B C 1
ATOM 7348 O O . LEU B 1 488 ? -28.745 18.061 -62.001 1.00 13.92 481 LEU B O 1
ATOM 7353 N N . ALA B 1 489 ? -26.706 17.423 -62.720 1.00 14.00 482 ALA B N 1
ATOM 7354 C CA . ALA B 1 489 ? -27.017 15.990 -62.670 1.00 14.28 482 ALA B CA 1
ATOM 7355 C C . ALA B 1 489 ? -25.911 15.176 -62.022 1.00 14.53 482 ALA B C 1
ATOM 7356 O O . ALA B 1 489 ? -24.738 15.475 -62.211 1.00 14.64 482 ALA B O 1
ATOM 7358 N N . ARG B 1 490 ? -26.301 14.156 -61.253 1.00 14.80 483 ARG B N 1
ATOM 7359 C CA . ARG B 1 490 ? -25.373 13.221 -60.617 1.00 15.15 483 ARG B CA 1
ATOM 7360 C C . ARG B 1 490 ? -24.268 13.919 -59.817 1.00 15.14 483 ARG B C 1
ATOM 7361 O O . ARG B 1 490 ? -23.197 13.340 -59.594 1.00 15.35 483 ARG B O 1
ATOM 7369 N N . GLY B 1 491 ? -24.526 15.156 -59.385 1.00 15.02 484 GLY B N 1
ATOM 7370 C CA . GLY B 1 491 ? -23.555 15.933 -58.611 1.00 15.06 484 GLY B CA 1
ATOM 7371 C C . GLY B 1 491 ? -22.608 16.826 -59.397 1.00 15.06 484 GLY B C 1
ATOM 7372 O O . GLY B 1 491 ? -21.828 17.578 -58.805 1.00 14.83 484 GLY B O 1
ATOM 7373 N N . ASP B 1 492 ? -22.669 16.743 -60.725 1.00 15.15 485 ASP B N 1
ATOM 7374 C CA . ASP B 1 492 ? -21.881 17.608 -61.596 1.00 15.08 485 ASP B CA 1
ATOM 7375 C C . ASP B 1 492 ? -22.780 18.519 -62.427 1.00 15.22 485 ASP B C 1
ATOM 7376 O O . ASP B 1 492 ? -23.987 18.274 -62.572 1.00 14.75 485 ASP B O 1
ATOM 7381 N N . VAL B 1 493 ? -22.164 19.579 -62.954 1.00 15.59 486 VAL B N 1
ATOM 7382 C CA . VAL B 1 493 ? -22.844 20.610 -63.739 1.00 15.85 486 VAL B CA 1
ATOM 7383 C C . VAL B 1 493 ? -22.381 20.497 -65.191 1.00 16.07 486 VAL B C 1
ATOM 7384 O O . VAL B 1 493 ? -21.182 20.451 -65.459 1.00 15.89 486 VAL B O 1
ATOM 7388 N N . VAL B 1 494 ? -23.335 20.451 -66.120 1.00 16.56 487 VAL B N 1
ATOM 7389 C CA . VAL B 1 494 ? -23.036 20.244 -67.536 1.00 17.10 487 VAL B CA 1
ATOM 7390 C C . VAL B 1 494 ? -23.514 21.408 -68.396 1.00 17.71 487 VAL B C 1
ATOM 7391 O O . VAL B 1 494 ? -24.593 21.938 -68.174 1.00 17.69 487 VAL B O 1
ATOM 7395 N N . GLN B 1 495 ? -22.704 21.797 -69.377 1.00 18.69 488 GLN B N 1
ATOM 7396 C CA . GLN B 1 495 ? -23.072 22.848 -70.330 1.00 19.55 488 GLN B CA 1
ATOM 7397 C C . GLN B 1 495 ? -23.416 22.215 -71.681 1.00 20.19 488 GLN B C 1
ATOM 7398 O O . GLN B 1 495 ? -22.710 21.316 -72.158 1.00 20.20 488 GLN B O 1
ATOM 7404 N N . LEU B 1 496 ? -24.506 22.693 -72.281 1.00 20.95 489 LEU B N 1
ATOM 7405 C CA . LEU B 1 496 ? -24.920 22.280 -73.621 1.00 21.47 489 LEU B CA 1
ATOM 7406 C C . LEU B 1 496 ? -25.003 23.509 -74.542 1.00 22.15 489 LEU B C 1
ATOM 7407 O O . LEU B 1 496 ? -25.995 24.242 -74.521 1.00 22.26 489 LEU B O 1
ATOM 7412 N N . GLU B 1 497 ? -23.957 23.733 -75.340 1.00 22.85 490 GLU B N 1
ATOM 7413 C CA . GLU B 1 497 ? -23.907 24.892 -76.238 1.00 23.51 490 GLU B CA 1
ATOM 7414 C C . GLU B 1 497 ? -25.084 24.895 -77.218 1.00 23.80 490 GLU B C 1
ATOM 7415 O O . GLU B 1 497 ? -26.034 25.649 -77.028 1.00 24.01 490 GLU B O 1
ATOM 7421 N N . ARG B 1 498 ? -25.027 24.064 -78.255 1.00 24.02 491 ARG B N 1
ATOM 7422 C CA . ARG B 1 498 ? -26.167 23.899 -79.161 1.00 24.34 491 ARG B CA 1
ATOM 7423 C C . ARG B 1 498 ? -26.561 22.435 -79.156 1.00 24.19 491 ARG B C 1
ATOM 7424 O O . ARG B 1 498 ? -26.623 21.776 -80.193 1.00 24.21 491 ARG B O 1
ATOM 7432 N N . ASN B 1 499 ? -26.843 21.945 -77.956 1.00 24.07 492 ASN B N 1
ATOM 7433 C CA . ASN B 1 499 ? -27.064 20.532 -77.729 1.00 24.00 492 ASN B CA 1
ATOM 7434 C C . ASN B 1 499 ? -28.124 20.303 -76.652 1.00 23.86 492 ASN B C 1
ATOM 7435 O O . ASN B 1 499 ? -28.005 19.363 -75.869 1.00 23.83 492 ASN B O 1
ATOM 7440 N N . MET B 1 500 ? -29.154 21.160 -76.607 1.00 23.76 493 MET B N 1
ATOM 7441 C CA . MET B 1 500 ? -30.301 20.951 -75.693 1.00 23.68 493 MET B CA 1
ATOM 7442 C C . MET B 1 500 ? -31.659 21.163 -76.356 1.00 23.75 493 MET B C 1
ATOM 7443 O O . MET B 1 500 ? -31.910 22.189 -77.001 1.00 23.69 493 MET B O 1
ATOM 7448 N N . CYS B 1 501 ? -32.525 20.169 -76.164 1.00 23.94 494 CYS B N 1
ATOM 7449 C CA . CYS B 1 501 ? -33.911 20.190 -76.627 1.00 24.12 494 CYS B CA 1
ATOM 7450 C C . CYS B 1 501 ? -34.846 19.892 -75.447 1.00 23.46 494 CYS B C 1
ATOM 7451 O O . CYS B 1 501 ? -34.660 18.921 -74.717 1.00 23.26 494 CYS B O 1
ATOM 7454 N N . SER B 1 502 ? -35.845 20.743 -75.266 1.00 22.98 495 SER B N 1
ATOM 7455 C CA . SER B 1 502 ? -36.808 20.592 -74.188 1.00 22.56 495 SER B CA 1
ATOM 7456 C C . SER B 1 502 ? -38.057 19.902 -74.725 1.00 22.39 495 SER B C 1
ATOM 7457 O O . SER B 1 502 ? -38.250 19.814 -75.938 1.00 22.33 495 SER B O 1
ATOM 7460 N N . GLU B 1 503 ? -38.885 19.391 -73.818 1.00 22.29 496 GLU B N 1
ATOM 7461 C CA . GLU B 1 503 ? -40.072 18.620 -74.184 1.00 22.18 496 GLU B CA 1
ATOM 7462 C C . GLU B 1 503 ? -41.232 19.022 -73.285 1.00 21.88 496 GLU B C 1
ATOM 7463 O O . GLU B 1 503 ? -41.485 18.399 -72.253 1.00 21.78 496 GLU B O 1
ATOM 7469 N N . VAL B 1 504 ? -41.920 20.086 -73.685 1.00 21.63 497 VAL B N 1
ATOM 7470 C CA . VAL B 1 504 ? -43.034 20.611 -72.917 1.00 21.50 497 VAL B CA 1
ATOM 7471 C C . VAL B 1 504 ? -44.093 19.536 -72.895 1.00 21.64 497 VAL B C 1
ATOM 7472 O O . VAL B 1 504 ? -44.421 18.979 -73.940 1.00 21.89 497 VAL B O 1
ATOM 7476 N N . GLY B 1 505 ? -44.608 19.238 -71.707 1.00 21.77 498 GLY B N 1
ATOM 7477 C CA . GLY B 1 505 ? -45.582 18.165 -71.517 1.00 22.00 498 GLY B CA 1
ATOM 7478 C C . GLY B 1 505 ? -46.758 18.653 -70.691 1.00 22.26 498 GLY B C 1
ATOM 7479 O O . GLY B 1 505 ? -46.603 18.997 -69.504 1.00 22.28 498 GLY B O 1
ATOM 7480 N N . ILE B 1 506 ? -47.935 18.681 -71.320 1.00 22.25 499 ILE B N 1
ATOM 7481 C CA . ILE B 1 506 ? -49.138 19.240 -70.699 1.00 22.12 499 ILE B CA 1
ATOM 7482 C C . ILE B 1 506 ? -49.954 18.128 -69.998 1.00 22.27 499 ILE B C 1
ATOM 7483 O O . ILE B 1 506 ? -50.401 17.157 -70.637 1.00 22.24 499 ILE B O 1
ATOM 7488 N N . PHE B 1 507 ? -50.120 18.257 -68.680 1.00 22.11 500 PHE B N 1
ATOM 7489 C CA . PHE B 1 507 ? -50.885 17.270 -67.920 1.00 21.88 500 PHE B CA 1
ATOM 7490 C C . PHE B 1 507 ? -52.348 17.528 -68.122 1.00 21.49 500 PHE B C 1
ATOM 7491 O O . PHE B 1 507 ? -52.744 18.657 -68.398 1.00 21.24 500 PHE B O 1
ATOM 7499 N N . GLY B 1 508 ? -53.143 16.487 -67.925 1.00 21.19 501 GLY B N 1
ATOM 7500 C CA . GLY B 1 508 ? -54.586 16.574 -68.081 1.00 21.22 501 GLY B CA 1
ATOM 7501 C C . GLY B 1 508 ? -55.300 15.576 -67.199 1.00 21.15 501 GLY B C 1
ATOM 7502 O O . GLY B 1 508 ? -54.866 14.441 -67.053 1.00 21.30 501 GLY B O 1
ATOM 7503 N N . VAL B 1 509 ? -56.400 15.996 -66.596 1.00 21.03 502 VAL B N 1
ATOM 7504 C CA . VAL B 1 509 ? -57.194 15.092 -65.790 1.00 20.95 502 VAL B CA 1
ATOM 7505 C C . VAL B 1 509 ? -58.563 14.965 -66.429 1.00 21.05 502 VAL B C 1
ATOM 7506 O O . VAL B 1 509 ? -59.046 15.909 -67.040 1.00 21.18 502 VAL B O 1
ATOM 7510 N N . ILE B 1 510 ? -59.158 13.778 -66.319 1.00 21.06 503 ILE B N 1
ATOM 7511 C CA . ILE B 1 510 ? -60.482 13.496 -66.876 1.00 20.73 503 ILE B CA 1
ATOM 7512 C C . ILE B 1 510 ? -61.140 12.341 -66.121 1.00 20.71 503 ILE B C 1
ATOM 7513 O O . ILE B 1 510 ? -60.494 11.334 -65.801 1.00 20.82 503 ILE B O 1
ATOM 7518 N N . LEU B 1 511 ? -62.419 12.502 -65.814 1.00 20.51 504 LEU B N 1
ATOM 7519 C CA . LEU B 1 511 ? -63.190 11.436 -65.182 1.00 20.33 504 LEU B CA 1
ATOM 7520 C C . LEU B 1 511 ? -64.506 11.306 -65.929 1.00 20.36 504 LEU B C 1
ATOM 7521 O O . LEU B 1 511 ? -65.376 12.175 -65.838 1.00 19.98 504 LEU B O 1
ATOM 7526 N N . SER B 1 512 ? -64.619 10.216 -66.681 1.00 20.65 505 SER B N 1
ATOM 7527 C CA . SER B 1 512 ? -65.706 10.013 -67.616 1.00 20.92 505 SER B CA 1
ATOM 7528 C C . SER B 1 512 ? -66.322 8.654 -67.406 1.00 21.47 505 SER B C 1
ATOM 7529 O O . SER B 1 512 ? -65.654 7.713 -66.993 1.00 21.65 505 SER B O 1
ATOM 7532 N N . ALA B 1 513 ? -67.604 8.560 -67.720 1.00 22.25 506 ALA B N 1
ATOM 7533 C CA . ALA B 1 513 ? -68.349 7.331 -67.583 1.00 22.69 506 ALA B CA 1
ATOM 7534 C C . ALA B 1 513 ? -68.711 6.770 -68.956 1.00 22.95 506 ALA B C 1
ATOM 7535 O O . ALA B 1 513 ? -68.088 7.124 -69.959 1.00 22.68 506 ALA B O 1
ATOM 7537 N N . ALA B 1 514 ? -69.726 5.905 -68.985 1.00 23.44 507 ALA B N 1
ATOM 7538 C CA . ALA B 1 514 ? -70.191 5.268 -70.211 1.00 23.84 507 ALA B CA 1
ATOM 7539 C C . ALA B 1 514 ? -70.634 6.294 -71.247 1.00 24.49 507 ALA B C 1
ATOM 7540 O O . ALA B 1 514 ? -71.200 7.331 -70.898 1.00 24.32 507 ALA B O 1
ATOM 7542 N N . LYS B 1 515 ? -70.379 5.994 -72.520 1.00 25.42 508 LYS B N 1
ATOM 7543 C CA . LYS B 1 515 ? -70.748 6.896 -73.621 1.00 26.37 508 LYS B CA 1
ATOM 7544 C C . LYS B 1 515 ? -72.260 7.145 -73.685 1.00 26.73 508 LYS B C 1
ATOM 7545 O O . LYS B 1 515 ? -73.065 6.198 -73.746 1.00 26.55 508 LYS B O 1
ATOM 7551 N N . GLY B 1 516 ? -72.633 8.425 -73.680 1.00 27.21 509 GLY B N 1
ATOM 7552 C CA . GLY B 1 516 ? -74.036 8.814 -73.700 1.00 27.55 509 GLY B CA 1
ATOM 7553 C C . GLY B 1 516 ? -74.748 8.326 -72.460 1.00 27.90 509 GLY B C 1
ATOM 7554 O O . GLY B 1 516 ? -75.710 7.572 -72.540 1.00 27.80 509 GLY B O 1
ATOM 7555 N N . SER B 1 517 ? -74.228 8.727 -71.309 1.00 28.59 510 SER B N 1
ATOM 7556 C CA . SER B 1 517 ? -74.891 8.499 -70.033 1.00 29.18 510 SER B CA 1
ATOM 7557 C C . SER B 1 517 ? -75.039 9.849 -69.367 1.00 29.93 510 SER B C 1
ATOM 7558 O O . SER B 1 517 ? -74.171 10.708 -69.506 1.00 30.18 510 SER B O 1
ATOM 7561 N N . SER B 1 518 ? -76.129 10.043 -68.640 1.00 30.71 511 SER B N 1
ATOM 7562 C CA . SER B 1 518 ? -76.340 11.306 -67.948 1.00 31.33 511 SER B CA 1
ATOM 7563 C C . SER B 1 518 ? -75.524 11.377 -66.654 1.00 31.86 511 SER B C 1
ATOM 7564 O O . SER B 1 518 ? -75.581 12.380 -65.938 1.00 32.05 511 SER B O 1
ATOM 7567 N N . VAL B 1 519 ? -74.741 10.330 -66.380 1.00 32.46 512 VAL B N 1
ATOM 7568 C CA . VAL B 1 519 ? -74.036 10.162 -65.096 1.00 32.82 512 VAL B CA 1
ATOM 7569 C C . VAL B 1 519 ? -73.080 11.298 -64.735 1.00 33.31 512 VAL B C 1
ATOM 7570 O O . VAL B 1 519 ? -72.693 11.442 -63.576 1.00 33.47 512 VAL B O 1
ATOM 7574 N N . GLY B 1 520 ? -72.685 12.089 -65.727 1.00 33.98 513 GLY B N 1
ATOM 7575 C CA . GLY B 1 520 ? -71.864 13.268 -65.487 1.00 34.39 513 GLY B CA 1
ATOM 7576 C C . GLY B 1 520 ? -72.684 14.466 -65.039 1.00 34.84 513 GLY B C 1
ATOM 7577 O O . GLY B 1 520 ? -73.635 14.340 -64.239 1.00 34.91 513 GLY B O 1
ATOM 7578 N N . THR B 1 521 ? -72.325 15.628 -65.586 1.00 35.14 514 THR B N 1
ATOM 7579 C CA . THR B 1 521 ? -72.810 16.919 -65.090 1.00 35.12 514 THR B CA 1
ATOM 7580 C C . THR B 1 521 ? -73.917 17.494 -66.002 1.00 34.71 514 THR B C 1
ATOM 7581 O O . THR B 1 521 ? -75.102 17.272 -65.747 1.00 34.55 514 THR B O 1
ATOM 7585 N N . ASN B 1 522 ? -73.556 18.183 -67.077 1.00 34.38 515 ASN B N 1
ATOM 7586 C CA . ASN B 1 522 ? -74.572 18.712 -68.000 1.00 34.42 515 ASN B CA 1
ATOM 7587 C C . ASN B 1 522 ? -75.312 17.593 -68.792 1.00 34.02 515 ASN B C 1
ATOM 7588 O O . ASN B 1 522 ? -75.591 17.737 -69.994 1.00 34.23 515 ASN B O 1
ATOM 7593 N N . GLY B 1 523 ? -75.666 16.504 -68.101 1.00 33.26 516 GLY B N 1
ATOM 7594 C CA . GLY B 1 523 ? -76.126 15.274 -68.756 1.00 32.63 516 GLY B CA 1
ATOM 7595 C C . GLY B 1 523 ? -75.039 14.682 -69.637 1.00 32.00 516 GLY B C 1
ATOM 7596 O O . GLY B 1 523 ? -75.299 14.224 -70.741 1.00 32.03 516 GLY B O 1
ATOM 7597 N N . SER B 1 524 ? -73.815 14.686 -69.125 1.00 31.36 517 SER B N 1
ATOM 7598 C CA . SER B 1 524 ? -72.620 14.433 -69.925 1.00 30.74 517 SER B CA 1
ATOM 7599 C C . SER B 1 524 ? -72.002 13.109 -69.513 1.00 29.91 517 SER B C 1
ATOM 7600 O O . SER B 1 524 ? -72.269 12.624 -68.417 1.00 29.88 517 SER B O 1
ATOM 7603 N N . SER B 1 525 ? -71.185 12.526 -70.390 1.00 28.86 518 SER B N 1
ATOM 7604 C CA . SER B 1 525 ? -70.270 11.443 -69.991 1.00 27.98 518 SER B CA 1
ATOM 7605 C C . SER B 1 525 ? -69.171 11.975 -69.035 1.00 27.02 518 SER B C 1
ATOM 7606 O O . SER B 1 525 ? -68.645 11.239 -68.214 1.00 26.69 518 SER B O 1
ATOM 7609 N N . VAL B 1 526 ? -68.865 13.262 -69.125 1.00 26.01 519 VAL B N 1
ATOM 7610 C CA . VAL B 1 526 ? -67.721 13.823 -68.442 1.00 25.56 519 VAL B CA 1
ATOM 7611 C C . VAL B 1 526 ? -68.101 14.506 -67.128 1.00 25.02 519 VAL B C 1
ATOM 7612 O O . VAL B 1 526 ? -68.823 15.514 -67.122 1.00 25.13 519 VAL B O 1
ATOM 7616 N N . LEU B 1 527 ? -67.597 13.955 -66.020 1.00 24.05 520 LEU B N 1
ATOM 7617 C CA . LEU B 1 527 ? -67.744 14.574 -64.710 1.00 23.24 520 LEU B CA 1
ATOM 7618 C C . LEU B 1 527 ? -66.835 15.789 -64.684 1.00 22.93 520 LEU B C 1
ATOM 7619 O O . LEU B 1 527 ? -67.247 16.875 -64.278 1.00 23.14 520 LEU B O 1
ATOM 7624 N N . PHE B 1 528 ? -65.600 15.610 -65.138 1.00 22.43 521 PHE B N 1
ATOM 7625 C CA . PHE B 1 528 ? -64.716 16.744 -65.367 1.00 22.20 521 PHE B CA 1
ATOM 7626 C C . PHE B 1 528 ? -63.681 16.431 -66.424 1.00 21.93 521 PHE B C 1
ATOM 7627 O O . PHE B 1 528 ? -63.360 15.267 -66.658 1.00 22.04 521 PHE B O 1
ATOM 7635 N N . ASN B 1 529 ? -63.184 17.479 -67.075 1.00 21.60 522 ASN B N 1
ATOM 7636 C CA . ASN B 1 529 ? -62.106 17.341 -68.051 1.00 21.51 522 ASN B CA 1
ATOM 7637 C C . ASN B 1 529 ? -61.344 18.630 -68.192 1.00 20.86 522 ASN B C 1
ATOM 7638 O O . ASN B 1 529 ? -61.805 19.543 -68.833 1.00 20.99 522 ASN B O 1
ATOM 7643 N N . THR B 1 530 ? -60.161 18.677 -67.607 1.00 20.62 523 THR B N 1
ATOM 7644 C CA . THR B 1 530 ? -59.431 19.914 -67.471 1.00 20.68 523 THR B CA 1
ATOM 7645 C C . THR B 1 530 ? -57.954 19.773 -67.743 1.00 20.74 523 THR B C 1
ATOM 7646 O O . THR B 1 530 ? -57.384 18.693 -67.753 1.00 20.69 523 THR B O 1
ATOM 7650 N N . PHE B 1 531 ? -57.362 20.921 -67.988 1.00 20.88 524 PHE B N 1
ATOM 7651 C CA . PHE B 1 531 ? -55.942 21.081 -68.006 1.00 21.08 524 PHE B CA 1
ATOM 7652 C C . PHE B 1 531 ? -55.523 20.865 -66.564 1.00 20.92 524 PHE B C 1
ATOM 7653 O O . PHE B 1 531 ? -56.273 21.208 -65.653 1.00 20.50 524 PHE B O 1
ATOM 7661 N N . ALA B 1 532 ? -54.359 20.250 -66.363 1.00 21.13 525 ALA B N 1
ATOM 7662 C CA . ALA B 1 532 ? -53.858 19.926 -65.019 1.00 21.14 525 ALA B CA 1
ATOM 7663 C C . ALA B 1 532 ? -52.424 20.396 -64.825 1.00 21.24 525 ALA B C 1
ATOM 7664 O O . ALA B 1 532 ? -51.645 19.747 -64.164 1.00 21.23 525 ALA B O 1
ATOM 7666 N N . GLY B 1 533 ? -52.076 21.537 -65.388 1.00 21.54 526 GLY B N 1
ATOM 7667 C CA . GLY B 1 533 ? -50.717 22.038 -65.279 1.00 21.82 526 GLY B CA 1
ATOM 7668 C C . GLY B 1 533 ? -49.794 21.347 -66.261 1.00 21.87 526 GLY B C 1
ATOM 7669 O O . GLY B 1 533 ? -50.247 20.768 -67.249 1.00 21.71 526 GLY B O 1
ATOM 7670 N N . TYR B 1 534 ? -48.496 21.379 -65.960 1.00 22.08 527 TYR B N 1
ATOM 7671 C CA . TYR B 1 534 ? -47.474 20.863 -66.869 1.00 22.24 527 TYR B CA 1
ATOM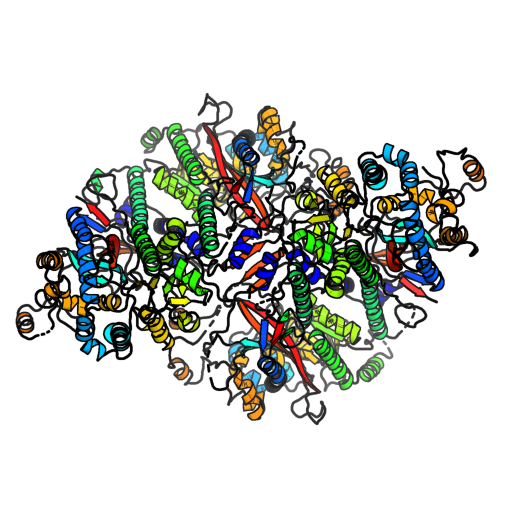 7672 C C . TYR B 1 534 ? -46.200 20.388 -66.159 1.00 21.83 527 TYR B C 1
ATOM 7673 O O . TYR B 1 534 ? -45.995 20.682 -64.992 1.00 21.41 527 TYR B O 1
ATOM 7682 N N . THR B 1 535 ? -45.370 19.641 -66.891 1.00 21.64 528 THR B N 1
ATOM 7683 C CA . THR B 1 535 ? -43.923 19.577 -66.643 1.00 21.41 528 THR B CA 1
ATOM 7684 C C . THR B 1 535 ? -43.195 19.908 -67.944 1.00 21.43 528 THR B C 1
ATOM 7685 O O . THR B 1 535 ? -43.823 20.119 -68.970 1.00 21.14 528 THR B O 1
ATOM 7689 N N . VAL B 1 536 ? -41.877 19.994 -67.863 1.00 21.73 529 VAL B N 1
ATOM 7690 C CA . VAL B 1 536 ? -41.005 20.079 -69.024 1.00 22.29 529 VAL B CA 1
ATOM 7691 C C . VAL B 1 536 ? -39.845 19.140 -68.754 1.00 23.12 529 VAL B C 1
ATOM 7692 O O . VAL B 1 536 ? -39.488 18.943 -67.589 1.00 23.59 529 VAL B O 1
ATOM 7696 N N . ARG B 1 537 ? -39.243 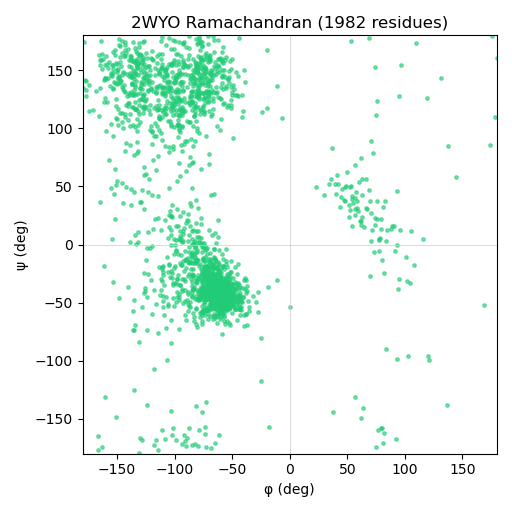18.563 -69.793 1.00 23.81 530 ARG B N 1
ATOM 7697 C CA . ARG B 1 537 ? -38.070 17.691 -69.599 1.00 24.34 530 ARG B CA 1
ATOM 7698 C C . ARG B 1 537 ? -37.060 17.854 -70.706 1.00 24.27 530 ARG B C 1
ATOM 7699 O O . ARG B 1 537 ? -37.303 17.472 -71.841 1.00 24.14 530 ARG B O 1
ATOM 7707 N N . SER B 1 538 ? -35.914 18.406 -70.359 1.00 24.69 531 SER B N 1
ATOM 7708 C CA . SER B 1 538 ? -34.879 18.689 -71.335 1.00 25.31 531 SER B CA 1
ATOM 7709 C C . SER B 1 538 ? -33.863 17.577 -71.342 1.00 25.61 531 SER B C 1
ATOM 7710 O O . SER B 1 538 ? -33.743 16.827 -70.382 1.00 25.75 531 SER B O 1
ATOM 7713 N N . LYS B 1 539 ? -33.144 17.464 -72.444 1.00 26.15 532 LYS B N 1
ATOM 7714 C CA . LYS B 1 539 ? -32.143 16.431 -72.592 1.00 26.85 532 LYS B CA 1
ATOM 7715 C C . LYS B 1 539 ? -31.246 16.782 -73.763 1.00 27.08 532 LYS B C 1
ATOM 7716 O O . LYS B 1 539 ? -31.637 17.565 -74.624 1.00 27.25 532 LYS B O 1
ATOM 7722 N N . PRO B 1 540 ? -30.034 16.218 -73.804 1.00 27.39 533 PRO B N 1
ATOM 7723 C CA . PRO B 1 540 ? -29.188 16.511 -74.954 1.00 27.75 533 PRO B CA 1
ATOM 7724 C C . PRO B 1 540 ? -29.826 16.120 -76.294 1.00 28.33 533 PRO B C 1
ATOM 7725 O O . PRO B 1 540 ? -30.719 15.262 -76.342 1.00 28.33 533 PRO B O 1
ATOM 7729 N N . ALA B 1 541 ? -29.373 16.770 -77.362 1.00 29.05 534 ALA B N 1
ATOM 7730 C CA . ALA B 1 541 ? -29.867 16.503 -78.710 1.00 29.60 534 ALA B CA 1
ATOM 7731 C C . ALA B 1 541 ? -29.419 15.125 -79.197 1.00 30.12 534 ALA B C 1
ATOM 7732 O O . ALA B 1 541 ? -30.205 14.378 -79.788 1.00 30.09 534 ALA B O 1
ATOM 7734 N N . ASP B 1 542 ? -28.157 14.796 -78.922 1.00 30.79 535 ASP B N 1
ATOM 7735 C CA . ASP B 1 542 ? -27.519 13.574 -79.433 1.00 31.28 535 ASP B CA 1
ATOM 7736 C C . ASP B 1 542 ? -27.549 12.390 -78.456 1.00 31.63 535 ASP B C 1
ATOM 7737 O O . ASP B 1 542 ? -26.970 11.339 -78.741 1.00 31.58 535 ASP B O 1
ATOM 7742 N N . ALA B 1 543 ? -28.225 12.553 -77.319 1.00 32.11 536 ALA B N 1
ATOM 7743 C CA . ALA B 1 543 ? -28.354 11.474 -76.340 1.00 32.53 536 ALA B CA 1
ATOM 7744 C C . ALA B 1 543 ? -29.383 10.428 -76.784 1.00 32.99 536 ALA B C 1
ATOM 7745 O O . ALA B 1 543 ? -30.074 10.599 -77.793 1.00 32.85 536 ALA B O 1
ATOM 7747 N N . ASP B 1 544 ? -29.473 9.348 -76.011 1.00 33.63 537 ASP B N 1
ATOM 7748 C CA . ASP B 1 544 ? -30.370 8.224 -76.308 1.00 34.15 537 ASP B CA 1
ATOM 7749 C C . ASP B 1 544 ? -31.863 8.557 -76.025 1.00 34.62 537 ASP B C 1
ATOM 7750 O O . ASP B 1 544 ? -32.249 9.733 -75.916 1.00 34.59 537 ASP B O 1
ATOM 7755 N N . ASP B 1 545 ? -32.691 7.514 -75.927 1.00 35.08 538 ASP B N 1
ATOM 7756 C CA . ASP B 1 545 ? -34.135 7.649 -75.733 1.00 35.41 538 ASP B CA 1
ATOM 7757 C C . ASP B 1 545 ? -34.496 7.976 -74.282 1.00 35.65 538 ASP B C 1
ATOM 7758 O O . ASP B 1 545 ? -33.632 8.006 -73.399 1.00 35.63 538 ASP B O 1
ATOM 7763 N N . GLY B 1 546 ? -35.785 8.215 -74.047 1.00 35.90 539 GLY B N 1
ATOM 7764 C CA . GLY B 1 546 ? -36.314 8.347 -72.689 1.00 36.08 539 GLY B CA 1
ATOM 7765 C C . GLY B 1 546 ? -36.127 9.704 -72.024 1.00 36.10 539 GLY B C 1
ATOM 7766 O O . GLY B 1 546 ? -35.717 10.686 -72.655 1.00 36.08 539 GLY B O 1
ATOM 7767 N N . GLY B 1 547 ? -36.436 9.746 -70.732 1.00 35.98 540 GLY B N 1
ATOM 7768 C CA . GLY B 1 547 ? -36.443 10.989 -69.985 1.00 35.90 540 GLY B CA 1
ATOM 7769 C C . GLY B 1 547 ? -35.543 10.925 -68.776 1.00 35.86 540 GLY B C 1
ATOM 7770 O O . GLY B 1 547 ? -34.436 10.388 -68.844 1.00 35.90 540 GLY B O 1
ATOM 7771 N N . VAL B 1 548 ? -36.024 11.477 -67.665 1.00 35.79 541 VAL B N 1
ATOM 7772 C CA . VAL B 1 548 ? -35.222 11.610 -66.442 1.00 35.64 541 VAL B CA 1
ATOM 7773 C C . VAL B 1 548 ? -35.106 10.275 -65.676 1.00 35.81 541 VAL B C 1
ATOM 7774 O O . VAL B 1 548 ? -34.050 9.967 -65.107 1.00 35.77 541 VAL B O 1
ATOM 7778 N N . MET B 1 549 ? -36.180 9.482 -65.684 1.00 35.92 542 MET B N 1
ATOM 7779 C CA . MET B 1 549 ? -36.172 8.137 -65.082 1.00 35.85 542 MET B CA 1
ATOM 7780 C C . MET B 1 549 ? -35.214 7.203 -65.806 1.00 35.43 542 MET B C 1
ATOM 7781 O O . MET B 1 549 ? -34.517 6.410 -65.174 1.00 35.52 542 MET B O 1
ATOM 7786 N N . ALA B 1 550 ? -35.187 7.307 -67.132 1.00 34.78 543 ALA B N 1
ATOM 7787 C CA . ALA B 1 550 ? -34.184 6.625 -67.939 1.00 34.29 543 ALA B CA 1
ATOM 7788 C C . ALA B 1 550 ? -32.735 6.954 -67.507 1.00 33.79 543 ALA B C 1
ATOM 7789 O O . ALA B 1 550 ? -31.808 6.203 -67.826 1.00 33.80 543 ALA B O 1
ATOM 7791 N N . GLY B 1 551 ? -32.551 8.061 -66.781 1.00 33.23 544 GLY B N 1
ATOM 7792 C CA . GLY B 1 551 ? -31.225 8.521 -66.331 1.00 32.70 544 GLY B CA 1
ATOM 7793 C C . GLY B 1 551 ? -30.535 9.304 -67.438 1.00 32.18 544 GLY B C 1
ATOM 7794 O O . GLY B 1 551 ? -29.319 9.206 -67.611 1.00 32.14 544 GLY B O 1
ATOM 7795 N N . VAL B 1 552 ? -31.327 10.088 -68.176 1.00 31.44 545 VAL B N 1
ATOM 7796 C CA . VAL B 1 552 ? -30.923 10.648 -69.479 1.00 30.69 545 VAL B CA 1
ATOM 7797 C C . VAL B 1 552 ? -31.388 12.100 -69.701 1.00 29.96 545 VAL B C 1
ATOM 7798 O O . VAL B 1 552 ? -30.669 12.889 -70.325 1.00 30.02 545 VAL B O 1
ATOM 7802 N N . ALA B 1 553 ? -32.590 12.437 -69.223 1.00 28.85 546 ALA B N 1
ATOM 7803 C CA . ALA B 1 553 ? -33.128 13.797 -69.319 1.00 27.87 546 ALA B CA 1
ATOM 7804 C C . ALA B 1 553 ? -33.061 14.486 -67.965 1.00 27.11 546 ALA B C 1
ATOM 7805 O O . ALA B 1 553 ? -32.630 13.886 -66.982 1.00 27.12 546 ALA B O 1
ATOM 7807 N N . ALA B 1 554 ? -33.473 15.751 -67.931 1.00 26.19 547 ALA B N 1
ATOM 7808 C CA . ALA B 1 554 ? -33.448 16.565 -66.716 1.00 25.63 547 ALA B CA 1
ATOM 7809 C C . ALA B 1 554 ? -34.772 17.303 -66.565 1.00 25.22 547 ALA B C 1
ATOM 7810 O O . ALA B 1 554 ? -35.498 17.473 -67.540 1.00 25.53 547 ALA B O 1
ATOM 7812 N N . LEU B 1 555 ? -35.089 17.735 -65.348 1.00 24.69 548 LEU B N 1
ATOM 7813 C CA . LEU B 1 555 ? -36.330 18.471 -65.095 1.00 24.35 548 LEU B CA 1
ATOM 7814 C C . LEU B 1 555 ? -36.165 19.947 -65.460 1.00 24.57 548 LEU B C 1
ATOM 7815 O O . LEU B 1 555 ? -35.056 20.466 -65.452 1.00 24.70 548 LEU B O 1
ATOM 7820 N N . ASP B 1 556 ? -37.277 20.603 -65.802 1.00 24.78 549 ASP B N 1
ATOM 7821 C CA . ASP B 1 556 ? -37.275 21.999 -66.264 1.00 24.73 549 ASP B CA 1
ATOM 7822 C C . ASP B 1 556 ? -38.599 22.692 -65.919 1.00 24.09 549 ASP B C 1
ATOM 7823 O O . ASP B 1 556 ? -39.585 22.024 -65.598 1.00 24.05 549 ASP B O 1
ATOM 7828 N N . SER B 1 557 ? -38.601 24.021 -65.967 1.00 23.70 550 SER B N 1
ATOM 7829 C CA . SER B 1 557 ? -39.804 24.843 -65.772 1.00 23.75 550 SER B CA 1
ATOM 7830 C C . SER B 1 557 ? -40.034 25.658 -67.027 1.00 23.92 550 SER B C 1
ATOM 7831 O O . SER B 1 557 ? -39.136 25.751 -67.850 1.00 24.11 550 SER B O 1
ATOM 7834 N N . LEU B 1 558 ? -41.218 26.260 -67.173 1.00 24.00 551 LEU B N 1
ATOM 7835 C CA . LEU B 1 558 ? -41.464 27.234 -68.262 1.00 23.81 551 LEU B CA 1
ATOM 7836 C C . LEU B 1 558 ? -41.397 28.657 -67.754 1.00 24.02 551 LEU B C 1
ATOM 7837 O O . LEU B 1 558 ? -41.817 28.936 -66.643 1.00 24.53 551 LEU B O 1
ATOM 7842 N N . ALA B 1 559 ? -40.874 29.553 -68.573 1.00 24.41 552 ALA B N 1
ATOM 7843 C CA . ALA B 1 559 ? -40.934 30.988 -68.315 1.00 24.76 552 ALA B CA 1
ATOM 7844 C C . ALA B 1 559 ? -41.642 31.640 -69.494 1.00 25.49 552 ALA B C 1
ATOM 7845 O O . ALA B 1 559 ? -41.177 31.547 -70.632 1.00 25.57 552 ALA B O 1
ATOM 7847 N N . VAL B 1 560 ? -42.759 32.306 -69.212 1.00 26.30 553 VAL B N 1
ATOM 7848 C CA . VAL B 1 560 ? -43.705 32.745 -70.235 1.00 26.86 553 VAL B CA 1
ATOM 7849 C C . VAL B 1 560 ? -43.484 34.210 -70.673 1.00 27.57 553 VAL B C 1
ATOM 7850 O O . VAL B 1 560 ? -43.733 35.147 -69.899 1.00 27.58 553 VAL B O 1
ATOM 7854 N N . VAL B 1 561 ? -43.023 34.392 -71.920 1.00 28.35 554 VAL B N 1
ATOM 7855 C CA . VAL B 1 561 ? -42.712 35.721 -72.475 1.00 29.05 554 VAL B CA 1
ATOM 7856 C C . VAL B 1 561 ? -43.772 36.163 -73.478 1.00 29.71 554 VAL B C 1
ATOM 7857 O O . VAL B 1 561 ? -43.821 35.634 -74.584 1.00 30.06 554 VAL B O 1
ATOM 7861 N N . PRO B 1 562 ? -44.640 37.123 -73.098 1.00 30.45 555 PRO B N 1
ATOM 7862 C CA . PRO B 1 562 ? -45.495 37.815 -74.070 1.00 30.71 555 PRO B CA 1
ATOM 7863 C C . PRO B 1 562 ? -44.862 38.000 -75.454 1.00 30.92 555 PRO B C 1
ATOM 7864 O O . PRO B 1 562 ? -43.741 38.502 -75.586 1.00 31.12 555 PRO B O 1
ATOM 7869 N N . GLY C 1 6 ? -46.334 -9.179 -36.103 1.00 39.87 -1 GLY C N 1
ATOM 7870 C CA . GLY C 1 6 ? -45.317 -9.234 -35.008 1.00 39.84 -1 GLY C CA 1
ATOM 7871 C C . GLY C 1 6 ? -45.358 -8.052 -34.042 1.00 39.75 -1 GLY C C 1
ATOM 7872 O O . GLY C 1 6 ? -44.431 -7.883 -33.259 1.00 39.94 -1 GLY C O 1
ATOM 7873 N N . HIS C 1 7 ? -46.419 -7.232 -34.114 1.00 39.33 0 HIS C N 1
ATOM 7874 C CA . HIS C 1 7 ? -46.649 -6.096 -33.196 1.00 38.47 0 HIS C CA 1
ATOM 7875 C C . HIS C 1 7 ? -47.868 -6.311 -32.337 1.00 37.56 0 HIS C C 1
ATOM 7876 O O . HIS C 1 7 ? -48.475 -5.348 -31.858 1.00 37.12 0 HIS C O 1
ATOM 7883 N N . MET C 1 8 ? -48.260 -7.567 -32.157 1.00 36.57 1 MET C N 1
ATOM 7884 C CA . MET C 1 8 ? -49.541 -7.818 -31.529 1.00 35.72 1 MET C CA 1
ATOM 7885 C C . MET C 1 8 ? -49.379 -7.582 -30.056 1.00 33.64 1 MET C C 1
ATOM 7886 O O . MET C 1 8 ? -50.217 -6.918 -29.453 1.00 33.57 1 MET C O 1
ATOM 7891 N N . VAL C 1 9 ? -48.278 -8.066 -29.489 1.00 31.15 2 VAL C N 1
ATOM 7892 C CA . VAL C 1 9 ? -48.050 -7.869 -28.069 1.00 29.25 2 VAL C CA 1
ATOM 7893 C C . VAL C 1 9 ? -48.078 -6.389 -27.750 1.00 27.27 2 VAL C C 1
ATOM 7894 O O . VAL C 1 9 ? -48.860 -5.931 -26.930 1.00 26.40 2 VAL C O 1
ATOM 7898 N N . LEU C 1 10 ? -47.256 -5.635 -28.449 1.00 25.65 3 LEU C N 1
ATOM 7899 C CA . LEU C 1 10 ? -47.161 -4.203 -28.197 1.00 24.51 3 LEU C CA 1
ATOM 7900 C C . LEU C 1 10 ? -48.496 -3.486 -28.392 1.00 23.47 3 LEU C C 1
ATOM 7901 O O . LEU C 1 10 ? -48.776 -2.501 -27.708 1.00 22.75 3 LEU C O 1
ATOM 7906 N N . LYS C 1 11 ? -49.305 -4.005 -29.316 1.00 22.59 4 LYS C N 1
ATOM 7907 C CA . LYS C 1 11 ? -50.642 -3.485 -29.589 1.00 22.01 4 LYS C CA 1
ATOM 7908 C C . LYS C 1 11 ? -51.658 -3.835 -28.502 1.00 21.31 4 LYS C C 1
ATOM 7909 O O . LYS C 1 11 ? -52.427 -2.980 -28.102 1.00 20.92 4 LYS C O 1
ATOM 7915 N N . LEU C 1 12 ? -51.678 -5.094 -28.061 1.00 20.82 5 LEU C N 1
ATOM 7916 C CA . LEU C 1 12 ? -52.562 -5.544 -26.974 1.00 20.41 5 LEU C CA 1
ATOM 7917 C C . LEU C 1 12 ? -52.257 -4.812 -25.689 1.00 20.27 5 LEU C C 1
ATOM 7918 O O . LEU C 1 12 ? -53.158 -4.396 -24.966 1.00 19.72 5 LEU C O 1
ATOM 7923 N N . LEU C 1 13 ? -50.963 -4.697 -25.402 1.00 20.53 6 LEU C N 1
ATOM 7924 C CA . LEU C 1 13 ? -50.480 -4.027 -24.191 1.00 20.33 6 LEU C CA 1
ATOM 7925 C C . LEU C 1 13 ? -51.067 -2.638 -24.142 1.00 20.40 6 LEU C C 1
ATOM 7926 O O . LEU C 1 13 ? -51.722 -2.279 -23.166 1.00 20.32 6 LEU C O 1
ATOM 7931 N N . LEU C 1 14 ? -50.854 -1.873 -25.207 1.00 20.58 7 LEU C N 1
ATOM 7932 C CA . LEU C 1 14 ? -51.277 -0.487 -25.217 1.00 21.01 7 LEU C CA 1
ATOM 7933 C C . LEU C 1 14 ? -52.788 -0.375 -25.163 1.00 21.74 7 LEU C C 1
ATOM 7934 O O . LEU C 1 14 ? -53.321 0.447 -24.408 1.00 21.99 7 LEU C O 1
ATOM 7939 N N . GLU C 1 15 ? -53.477 -1.216 -25.936 1.00 22.34 8 GLU C N 1
ATOM 7940 C CA . GLU C 1 15 ? -54.932 -1.146 -26.016 1.00 22.88 8 GLU C CA 1
ATOM 7941 C C . GLU C 1 15 ? -55.646 -1.850 -24.855 1.00 22.99 8 GLU C C 1
ATOM 7942 O O . GLU C 1 15 ? -56.826 -1.641 -24.667 1.00 23.36 8 GLU C O 1
ATOM 7948 N N . LEU C 1 16 ? -54.936 -2.647 -24.059 1.00 23.47 9 LEU C N 1
ATOM 7949 C CA . LEU C 1 16 ? -55.445 -3.076 -22.725 1.00 23.61 9 LEU C CA 1
ATOM 7950 C C . LEU C 1 16 ? -55.018 -2.151 -21.544 1.00 23.90 9 LEU C C 1
ATOM 7951 O O . LEU C 1 16 ? -55.147 -2.535 -20.372 1.00 23.61 9 LEU C O 1
ATOM 7956 N N . GLY C 1 17 ? -54.516 -0.948 -21.860 1.00 24.25 10 GLY C N 1
ATOM 7957 C CA . GLY C 1 17 ? -54.246 0.103 -20.862 1.00 24.57 10 GLY C CA 1
ATOM 7958 C C . GLY C 1 17 ? -53.032 -0.058 -19.947 1.00 24.79 10 GLY C C 1
ATOM 7959 O O . GLY C 1 17 ? -52.937 0.602 -18.894 1.00 24.84 10 GLY C O 1
ATOM 7960 N N . ALA C 1 18 ? -52.119 -0.946 -20.330 1.00 24.77 11 ALA C N 1
ATOM 7961 C CA . ALA C 1 18 ? -50.842 -1.077 -19.650 1.00 24.57 11 ALA C CA 1
ATOM 7962 C C . ALA C 1 18 ? -49.995 0.013 -20.245 1.00 24.47 11 ALA C C 1
ATOM 7963 O O . ALA C 1 18 ? -49.726 -0.021 -21.442 1.00 24.83 11 ALA C O 1
ATOM 7965 N N . GLU C 1 19 ? -49.612 0.998 -19.444 1.00 24.11 12 GLU C N 1
ATOM 7966 C CA . GLU C 1 19 ? -48.668 2.011 -19.899 1.00 23.90 12 GLU C CA 1
ATOM 7967 C C . GLU C 1 19 ? -47.267 1.749 -19.325 1.00 23.61 12 GLU C C 1
ATOM 7968 O O . GLU C 1 19 ? -46.270 2.163 -19.917 1.00 23.66 12 GLU C O 1
ATOM 7974 N N . ARG C 1 20 ? -47.190 1.025 -18.203 1.00 23.33 13 ARG C N 1
ATOM 7975 C CA . ARG C 1 20 ? -45.925 0.814 -17.489 1.00 22.94 13 ARG C CA 1
ATOM 7976 C C . ARG C 1 20 ? -45.310 -0.570 -17.701 1.00 22.86 13 ARG C C 1
ATOM 7977 O O . ARG C 1 20 ? -44.515 -1.044 -16.885 1.00 22.68 13 ARG C O 1
ATOM 7985 N N . TYR C 1 21 ? -45.658 -1.192 -18.825 1.00 22.69 14 TYR C N 1
ATOM 7986 C CA . TYR C 1 21 ? -45.092 -2.483 -19.218 1.00 22.29 14 TYR C CA 1
ATOM 7987 C C . TYR C 1 21 ? -43.562 -2.533 -19.247 1.00 22.79 14 TYR C C 1
ATOM 7988 O O . TYR C 1 21 ? -42.982 -3.493 -18.741 1.00 23.02 14 TYR C O 1
ATOM 7997 N N . ALA C 1 22 ? -42.910 -1.525 -19.833 1.00 23.00 15 ALA C N 1
ATOM 7998 C CA . ALA C 1 22 ? -41.451 -1.589 -20.018 1.00 23.22 15 ALA C CA 1
ATOM 7999 C C . ALA C 1 22 ? -40.658 -1.673 -18.676 1.00 23.68 15 ALA C C 1
ATOM 8000 O O . ALA C 1 22 ? -39.640 -2.364 -18.584 1.00 23.56 15 ALA C O 1
ATOM 8002 N N . GLU C 1 23 ? -41.134 -1.005 -17.632 1.00 24.08 16 GLU C N 1
ATOM 8003 C CA . GLU C 1 23 ? -40.482 -1.116 -16.341 1.00 24.63 16 GLU C CA 1
ATOM 8004 C C . GLU C 1 23 ? -40.505 -2.566 -15.936 1.00 24.13 16 GLU C C 1
ATOM 8005 O O . GLU C 1 23 ? -39.472 -3.159 -15.630 1.00 24.44 16 GLU C O 1
ATOM 8011 N N . GLN C 1 24 ? -41.705 -3.130 -15.950 1.00 23.37 17 GLN C N 1
ATOM 8012 C CA . GLN C 1 24 ? -41.910 -4.501 -15.569 1.00 22.69 17 GLN C CA 1
ATOM 8013 C C . GLN C 1 24 ? -40.966 -5.396 -16.352 1.00 22.31 17 GLN C C 1
ATOM 8014 O O . GLN C 1 24 ? -40.223 -6.171 -15.777 1.00 22.30 17 GLN C O 1
ATOM 8020 N N . PHE C 1 25 ? -40.951 -5.262 -17.667 1.00 21.99 18 PHE C N 1
ATOM 8021 C CA . PHE C 1 25 ? -40.128 -6.149 -18.478 1.00 21.98 18 PHE C CA 1
ATOM 8022 C C . PHE C 1 25 ? -38.635 -5.980 -18.219 1.00 21.92 18 PHE C C 1
ATOM 8023 O O . PHE C 1 25 ? -37.868 -6.928 -18.396 1.00 22.19 18 PHE C O 1
ATOM 8031 N N . ALA C 1 26 ? -38.209 -4.794 -17.797 1.00 21.61 19 ALA C N 1
ATOM 8032 C CA . ALA C 1 26 ? -36.834 -4.646 -17.358 1.00 21.26 19 ALA C CA 1
ATOM 8033 C C . ALA C 1 26 ? -36.659 -5.388 -16.016 1.00 21.33 19 ALA C C 1
ATOM 8034 O O . ALA C 1 26 ? -35.673 -6.093 -15.813 1.00 21.19 19 ALA C O 1
ATOM 8036 N N . ALA C 1 27 ? -37.633 -5.273 -15.120 1.00 21.47 20 ALA C N 1
ATOM 8037 C CA . ALA C 1 27 ? -37.549 -5.978 -13.848 1.00 21.77 20 ALA C CA 1
ATOM 8038 C C . ALA C 1 27 ? -37.460 -7.482 -14.062 1.00 22.24 20 ALA C C 1
ATOM 8039 O O . ALA C 1 27 ? -36.674 -8.144 -13.387 1.00 23.04 20 ALA C O 1
ATOM 8041 N N . LYS C 1 28 ? -38.236 -8.047 -14.987 1.00 22.41 21 LYS C N 1
ATOM 8042 C CA . LYS C 1 28 ? -38.178 -9.501 -15.164 1.00 22.44 21 LYS C CA 1
ATOM 8043 C C . LYS C 1 28 ? -36.837 -9.850 -15.755 1.00 22.67 21 LYS C C 1
ATOM 8044 O O . LYS C 1 28 ? -36.262 -10.887 -15.436 1.00 22.50 21 LYS C O 1
ATOM 8050 N N . CYS C 1 29 ? -36.327 -8.968 -16.606 1.00 23.15 22 CYS C N 1
ATOM 8051 C CA . CYS C 1 29 ? -34.989 -9.162 -17.159 1.00 23.53 22 CYS C CA 1
ATOM 8052 C C . CYS C 1 29 ? -33.955 -9.298 -16.048 1.00 23.43 22 CYS C C 1
ATOM 8053 O O . CYS C 1 29 ? -33.100 -10.165 -16.099 1.00 23.94 22 CYS C O 1
ATOM 8056 N N . HIS C 1 30 ? -34.054 -8.475 -15.025 1.00 23.12 23 HIS C N 1
ATOM 8057 C CA . HIS C 1 30 ? -33.085 -8.546 -13.963 1.00 23.04 23 HIS C CA 1
ATOM 8058 C C . HIS C 1 30 ? -33.238 -9.793 -13.109 1.00 23.60 23 HIS C C 1
ATOM 8059 O O . HIS C 1 30 ? -32.242 -10.404 -12.738 1.00 23.54 23 HIS C O 1
ATOM 8066 N N . GLU C 1 31 ? -34.471 -10.176 -12.807 1.00 24.33 24 GLU C N 1
ATOM 8067 C CA . GLU C 1 31 ? -34.728 -11.409 -12.076 1.00 25.06 24 GLU C CA 1
ATOM 8068 C C . GLU C 1 31 ? -33.998 -12.606 -12.685 1.00 25.53 24 GLU C C 1
ATOM 8069 O O . GLU C 1 31 ? -33.381 -13.401 -11.980 1.00 25.93 24 GLU C O 1
ATOM 8075 N N . LEU C 1 32 ? -34.111 -12.760 -14.001 1.00 26.13 25 LEU C N 1
ATOM 8076 C CA . LEU C 1 32 ? -33.570 -13.938 -14.689 1.00 26.30 25 LEU C CA 1
ATOM 8077 C C . LEU C 1 32 ? -32.097 -13.744 -14.944 1.00 26.46 25 LEU C C 1
ATOM 8078 O O . LEU C 1 32 ? -31.389 -14.689 -15.285 1.00 26.87 25 LEU C O 1
ATOM 8083 N N . GLY C 1 33 ? -31.639 -12.507 -14.797 1.00 26.39 26 GLY C N 1
ATOM 8084 C CA . GLY C 1 33 ? -30.247 -12.186 -15.013 1.00 26.57 26 GLY C CA 1
ATOM 8085 C C . GLY C 1 33 ? -29.886 -12.134 -16.479 1.00 26.71 26 GLY C C 1
ATOM 8086 O O . GLY C 1 33 ? -28.805 -12.564 -16.850 1.00 27.37 26 GLY C O 1
ATOM 8087 N N . MET C 1 34 ? -30.795 -11.616 -17.302 1.00 26.91 27 MET C N 1
ATOM 8088 C CA . MET C 1 34 ? -30.552 -11.352 -18.722 1.00 27.11 27 MET C CA 1
ATOM 8089 C C . MET C 1 34 ? -30.055 -9.921 -18.856 1.00 27.46 27 MET C C 1
ATOM 8090 O O . MET C 1 34 ? -30.857 -9.010 -19.094 1.00 28.06 27 MET C O 1
ATOM 8095 N N . VAL C 1 35 ? -28.750 -9.708 -18.721 1.00 27.13 28 VAL C N 1
ATOM 8096 C CA . VAL C 1 35 ? -28.255 -8.351 -18.571 1.00 26.87 28 VAL C CA 1
ATOM 8097 C C . VAL C 1 35 ? -26.889 -8.168 -19.240 1.00 27.18 28 VAL C C 1
ATOM 8098 O O . VAL C 1 35 ? -26.314 -9.118 -19.768 1.00 27.40 28 VAL C O 1
ATOM 8102 N N . MET C 1 36 ? -26.404 -6.929 -19.250 1.00 27.18 29 MET C N 1
ATOM 8103 C CA . MET C 1 36 ? -25.143 -6.582 -19.894 1.00 27.18 29 MET C CA 1
ATOM 8104 C C . MET C 1 36 ? -24.611 -5.295 -19.288 1.00 27.65 29 MET C C 1
ATOM 8105 O O . MET C 1 36 ? -25.387 -4.477 -18.809 1.00 27.88 29 MET C O 1
ATOM 8110 N N . LYS C 1 37 ? -23.293 -5.124 -19.298 1.00 28.07 30 LYS C N 1
ATOM 8111 C CA . LYS C 1 37 ? -22.671 -3.999 -18.631 1.00 28.71 30 LYS C CA 1
ATOM 8112 C C . LYS C 1 37 ? -22.970 -2.759 -19.451 1.00 29.17 30 LYS C C 1
ATOM 8113 O O . LYS C 1 37 ? -22.822 -2.775 -20.667 1.00 29.30 30 LYS C O 1
ATOM 8119 N N . GLU C 1 38 ? -23.431 -1.695 -18.808 1.00 29.69 31 GLU C N 1
ATOM 8120 C CA . GLU C 1 38 ? -23.554 -0.426 -19.496 1.00 30.32 31 GLU C CA 1
ATOM 8121 C C . GLU C 1 38 ? -22.145 0.103 -19.662 1.00 30.59 31 GLU C C 1
ATOM 8122 O O . GLU C 1 38 ? -21.270 -0.223 -18.868 1.00 30.43 31 GLU C O 1
ATOM 8128 N N . SER C 1 39 ? -21.921 0.913 -20.689 1.00 31.19 32 SER C N 1
ATOM 8129 C CA . SER C 1 39 ? -20.578 1.414 -20.974 1.00 31.55 32 SER C CA 1
ATOM 8130 C C . SER C 1 39 ? -19.904 2.081 -19.761 1.00 31.53 32 SER C C 1
ATOM 8131 O O . SER C 1 39 ? -18.735 1.788 -19.453 1.00 31.31 32 SER C O 1
ATOM 8134 N N . ALA C 1 40 ? -20.642 2.970 -19.089 1.00 31.43 33 ALA C N 1
ATOM 8135 C CA . ALA C 1 40 ? -20.159 3.619 -17.854 1.00 31.38 33 ALA C CA 1
ATOM 8136 C C . ALA C 1 40 ? -20.026 2.619 -16.664 1.00 31.19 33 ALA C C 1
ATOM 8137 O O . ALA C 1 40 ? -21.024 2.065 -16.145 1.00 30.56 33 ALA C O 1
ATOM 8139 N N . GLY C 1 41 ? -18.770 2.390 -16.269 1.00 30.85 34 GLY C N 1
ATOM 8140 C CA . GLY C 1 41 ? -18.413 1.509 -15.144 1.00 30.51 34 GLY C CA 1
ATOM 8141 C C . GLY C 1 41 ? -19.225 0.226 -14.924 1.00 29.92 34 GLY C C 1
ATOM 8142 O O . GLY C 1 41 ? -19.659 -0.438 -15.893 1.00 29.53 34 GLY C O 1
ATOM 8143 N N . PRO C 1 42 ? -19.442 -0.136 -13.635 1.00 28.87 35 PRO C N 1
ATOM 8144 C CA . PRO C 1 42 ? -20.191 -1.329 -13.347 1.00 28.11 35 PRO C CA 1
ATOM 8145 C C . PRO C 1 42 ? -21.627 -0.914 -13.545 1.00 27.40 35 PRO C C 1
ATOM 8146 O O . PRO C 1 42 ? -21.891 0.274 -13.829 1.00 27.94 35 PRO C O 1
ATOM 8150 N N . GLY C 1 43 ? -22.555 -1.830 -13.374 1.00 25.89 36 GLY C N 1
ATOM 8151 C CA . GLY C 1 43 ? -23.943 -1.425 -13.407 1.00 24.98 36 GLY C CA 1
ATOM 8152 C C . GLY C 1 43 ? -24.530 -1.999 -14.657 1.00 24.22 36 GLY C C 1
ATOM 8153 O O . GLY C 1 43 ? -24.467 -1.393 -15.719 1.00 24.42 36 GLY C O 1
ATOM 8154 N N A ARG C 1 44 ? -25.141 -3.162 -14.524 0.50 23.29 37 ARG C N 1
ATOM 8155 N N B ARG C 1 44 ? -25.068 -3.211 -14.529 0.50 23.91 37 ARG C N 1
ATOM 8156 C CA A ARG C 1 44 ? -25.626 -3.871 -15.663 0.50 22.38 37 ARG C CA 1
ATOM 8157 C CA B ARG C 1 44 ? -25.631 -3.931 -15.646 0.50 23.51 37 ARG C CA 1
ATOM 8158 C C A ARG C 1 44 ? -27.090 -3.495 -15.893 0.50 22.52 37 ARG C C 1
ATOM 8159 C C B ARG C 1 44 ? -27.068 -3.444 -15.896 0.50 23.13 37 ARG C C 1
ATOM 8160 O O A ARG C 1 44 ? -27.817 -3.182 -14.942 0.50 22.21 37 ARG C O 1
ATOM 8161 O O B ARG C 1 44 ? -27.761 -3.029 -14.958 0.50 22.76 37 ARG C O 1
ATOM 8176 N N . VAL C 1 45 ? -27.472 -3.454 -17.174 1.00 22.72 38 VAL C N 1
ATOM 8177 C CA . VAL C 1 45 ? -28.839 -3.108 -17.629 1.00 22.54 38 VAL C CA 1
ATOM 8178 C C . VAL C 1 45 ? -29.263 -4.254 -18.530 1.00 22.67 38 VAL C C 1
ATOM 8179 O O . VAL C 1 45 ? -28.419 -5.067 -18.880 1.00 23.45 38 VAL C O 1
ATOM 8183 N N . PRO C 1 46 ? -30.540 -4.325 -18.946 1.00 22.51 39 PRO C N 1
ATOM 8184 C CA . PRO C 1 46 ? -31.012 -5.528 -19.652 1.00 22.61 39 PRO C CA 1
ATOM 8185 C C . PRO C 1 46 ? -30.550 -5.715 -21.091 1.00 22.77 39 PRO C C 1
ATOM 8186 O O . PRO C 1 46 ? -30.313 -4.735 -21.802 1.00 22.79 39 PRO C O 1
ATOM 8190 N N . VAL C 1 47 ? -30.461 -6.977 -21.520 1.00 22.92 40 VAL C N 1
ATOM 8191 C CA . VAL C 1 47 ? -30.112 -7.301 -22.929 1.00 22.98 40 VAL C CA 1
ATOM 8192 C C . VAL C 1 47 ? -31.254 -6.905 -23.883 1.00 22.79 40 VAL C C 1
ATOM 8193 O O . VAL C 1 47 ? -32.367 -6.679 -23.425 1.00 23.67 40 VAL C O 1
ATOM 8197 N N . PRO C 1 48 ? -30.985 -6.794 -25.197 1.00 21.92 41 PRO C N 1
ATOM 8198 C CA . PRO C 1 48 ? -32.067 -6.457 -26.082 1.00 21.70 41 PRO C CA 1
ATOM 8199 C C . PRO C 1 48 ? -32.872 -7.708 -26.382 1.00 21.44 41 PRO C C 1
ATOM 8200 O O . PRO C 1 48 ? -32.297 -8.703 -26.762 1.00 22.08 41 PRO C O 1
ATOM 8204 N N . VAL C 1 49 ? -34.184 -7.668 -26.193 1.00 21.08 42 VAL C N 1
ATOM 8205 C CA . VAL C 1 49 ? -35.014 -8.860 -26.348 1.00 20.62 42 VAL C CA 1
ATOM 8206 C C . VAL C 1 49 ? -36.286 -8.511 -27.088 1.00 20.80 42 VAL C C 1
ATOM 8207 O O . VAL C 1 49 ? -36.746 -7.361 -27.016 1.00 21.04 42 VAL C O 1
ATOM 8211 N N . THR C 1 50 ? -36.854 -9.500 -27.783 1.00 20.66 43 THR C N 1
ATOM 8212 C CA . THR C 1 50 ? -38.122 -9.339 -28.493 1.00 20.53 43 THR C CA 1
ATOM 8213 C C . THR C 1 50 ? -39.285 -9.439 -27.522 1.00 20.99 43 THR C C 1
ATOM 8214 O O . THR C 1 50 ? -39.219 -10.163 -26.515 1.00 21.20 43 THR C O 1
ATOM 8218 N N . LEU C 1 51 ? -40.350 -8.702 -27.830 1.00 21.48 44 LEU C N 1
ATOM 8219 C CA . LEU C 1 51 ? -41.590 -8.749 -27.046 1.00 21.80 44 LEU C CA 1
ATOM 8220 C C . LEU C 1 51 ? -42.488 -9.951 -27.443 1.00 22.44 44 LEU C C 1
ATOM 8221 O O . LEU C 1 51 ? -43.475 -10.238 -26.756 1.00 22.38 44 LEU C O 1
ATOM 8226 N N . GLN C 1 52 ? -42.149 -10.620 -28.553 1.00 22.84 45 GLN C N 1
ATOM 8227 C CA . GLN C 1 52 ? -42.833 -11.827 -28.996 1.00 23.40 45 GLN C CA 1
ATOM 8228 C C . GLN C 1 52 ? -41.825 -12.864 -29.429 1.00 23.25 45 GLN C C 1
ATOM 8229 O O . GLN C 1 52 ? -40.817 -12.511 -30.051 1.00 23.78 45 GLN C O 1
ATOM 8235 N N . PRO C 1 53 ? -42.127 -14.152 -29.188 1.00 22.70 46 PRO C N 1
ATOM 8236 C CA . PRO C 1 53 ? -41.337 -15.232 -29.755 1.00 22.29 46 PRO C CA 1
ATOM 8237 C C . PRO C 1 53 ? -41.577 -15.423 -31.251 1.00 22.03 46 PRO C C 1
ATOM 8238 O O . PRO C 1 53 ? -42.569 -14.927 -31.791 1.00 21.62 46 PRO C O 1
ATOM 8242 N N . SER C 1 54 ? -40.652 -16.133 -31.899 1.00 22.03 47 SER C N 1
ATOM 8243 C CA . SER C 1 54 ? -40.808 -16.586 -33.285 1.00 22.05 47 SER C CA 1
ATOM 8244 C C . SER C 1 54 ? -41.627 -17.862 -33.328 1.00 22.09 47 SER C C 1
ATOM 8245 O O . SER C 1 54 ? -41.576 -18.686 -32.417 1.00 22.20 47 SER C O 1
ATOM 8248 N N . MET C 1 55 ? -42.363 -18.018 -34.414 1.00 22.23 48 MET C N 1
ATOM 8249 C CA . MET C 1 55 ? -43.283 -19.118 -34.582 1.00 22.43 48 MET C CA 1
ATOM 8250 C C . MET C 1 55 ? -42.577 -20.163 -35.433 1.00 22.14 48 MET C C 1
ATOM 8251 O O . MET C 1 55 ? -41.852 -19.815 -36.362 1.00 21.93 48 MET C O 1
ATOM 8256 N N . ILE C 1 56 ? -42.751 -21.436 -35.101 1.00 22.04 49 ILE C N 1
ATOM 8257 C CA . ILE C 1 56 ? -42.137 -22.497 -35.890 1.00 22.14 49 ILE C CA 1
ATOM 8258 C C . ILE C 1 56 ? -42.914 -23.795 -35.803 1.00 22.90 49 ILE C C 1
ATOM 8259 O O . ILE C 1 56 ? -43.317 -24.215 -34.721 1.00 23.08 49 ILE C O 1
ATOM 8264 N N . SER C 1 57 ? -43.113 -24.429 -36.953 1.00 23.35 50 SER C N 1
ATOM 8265 C CA . SER C 1 57 ? -43.817 -25.679 -36.995 1.00 23.97 50 SER C CA 1
ATOM 8266 C C . SER C 1 57 ? -43.122 -26.730 -36.122 1.00 24.49 50 SER C C 1
ATOM 8267 O O . SER C 1 57 ? -41.898 -26.737 -36.016 1.00 24.90 50 SER C O 1
ATOM 8270 N N . ARG C 1 58 ? -43.902 -27.611 -35.491 1.00 25.09 51 ARG C N 1
ATOM 8271 C CA . ARG C 1 58 ? -43.346 -28.753 -34.748 1.00 25.34 51 ARG C CA 1
ATOM 8272 C C . ARG C 1 58 ? -42.416 -29.477 -35.691 1.00 24.85 51 ARG C C 1
ATOM 8273 O O . ARG C 1 58 ? -41.273 -29.716 -35.360 1.00 24.94 51 ARG C O 1
ATOM 8281 N N . GLY C 1 59 ? -42.907 -29.766 -36.886 1.00 24.51 52 GLY C N 1
ATOM 8282 C CA . GLY C 1 59 ? -42.162 -30.522 -37.853 1.00 24.46 52 GLY C CA 1
ATOM 8283 C C . GLY C 1 59 ? -40.850 -29.888 -38.242 1.00 24.47 52 GLY C C 1
ATOM 8284 O O . GLY C 1 59 ? -39.818 -30.551 -38.227 1.00 24.62 52 GLY C O 1
ATOM 8285 N N . GLU C 1 60 ? -40.884 -28.611 -38.606 1.00 24.32 53 GLU C N 1
ATOM 8286 C CA . GLU C 1 60 ? -39.685 -27.934 -39.079 1.00 24.38 53 GLU C CA 1
ATOM 8287 C C . GLU C 1 60 ? -38.699 -27.799 -37.951 1.00 24.22 53 GLU C C 1
ATOM 8288 O O . GLU C 1 60 ? -37.512 -27.876 -38.168 1.00 24.27 53 GLU C O 1
ATOM 8294 N N . PHE C 1 61 ? -39.192 -27.566 -36.746 1.00 24.16 54 PHE C N 1
ATOM 8295 C CA . PHE C 1 61 ? -38.320 -27.454 -35.613 1.00 24.24 54 PHE C CA 1
ATOM 8296 C C . PHE C 1 61 ? -37.647 -28.799 -35.378 1.00 24.25 54 PHE C C 1
ATOM 8297 O O . PHE C 1 61 ? -36.422 -28.909 -35.270 1.00 24.21 54 PHE C O 1
ATOM 8305 N N . GLY C 1 62 ? -38.468 -29.828 -35.302 1.00 24.24 55 GLY C N 1
ATOM 8306 C CA . GLY C 1 62 ? -37.980 -31.173 -35.185 1.00 24.28 55 GLY C CA 1
ATOM 8307 C C . GLY C 1 62 ? -36.888 -31.462 -36.187 1.00 24.47 55 GLY C C 1
ATOM 8308 O O . GLY C 1 62 ? -35.868 -32.023 -35.831 1.00 25.11 55 GLY C O 1
ATOM 8309 N N . THR C 1 63 ? -37.073 -31.081 -37.444 1.00 24.59 56 THR C N 1
ATOM 8310 C CA . THR C 1 63 ? -36.061 -31.389 -38.466 1.00 24.51 56 THR C CA 1
ATOM 8311 C C . THR C 1 63 ? -34.710 -30.755 -38.137 1.00 24.53 56 THR C C 1
ATOM 8312 O O . THR C 1 63 ? -33.688 -31.425 -38.208 1.00 24.88 56 THR C O 1
ATOM 8316 N N . LEU C 1 64 ? -34.723 -29.489 -37.732 1.00 24.50 57 LEU C N 1
ATOM 8317 C CA . LEU C 1 64 ? -33.502 -28.756 -37.413 1.00 24.47 57 LEU C CA 1
ATOM 8318 C C . LEU C 1 64 ? -32.784 -29.410 -36.243 1.00 25.05 57 LEU C C 1
ATOM 8319 O O . LEU C 1 64 ? -31.549 -29.607 -36.283 1.00 25.20 57 LEU C O 1
ATOM 8324 N N . CYS C 1 65 ? -33.556 -29.753 -35.210 1.00 25.30 58 CYS C N 1
ATOM 8325 C CA . CYS C 1 65 ? -33.000 -30.443 -34.054 1.00 25.50 58 CYS C CA 1
ATOM 8326 C C . CYS C 1 65 ? -32.391 -31.755 -34.454 1.00 25.44 58 CYS C C 1
ATOM 8327 O O . CYS C 1 65 ? -31.302 -32.050 -34.030 1.00 25.53 58 CYS C O 1
ATOM 8330 N N . CYS C 1 66 ? -33.077 -32.522 -35.293 1.00 25.78 59 CYS C N 1
ATOM 8331 C CA . CYS C 1 66 ? -32.629 -33.885 -35.652 1.00 26.34 59 CYS C CA 1
ATOM 8332 C C . CYS C 1 66 ? -31.356 -33.924 -36.485 1.00 25.96 59 CYS C C 1
ATOM 8333 O O . CYS C 1 66 ? -30.693 -34.965 -36.547 1.00 25.79 59 CYS C O 1
ATOM 8336 N N . MET C 1 67 ? -31.032 -32.793 -37.109 1.00 25.50 60 MET C N 1
ATOM 8337 C CA . MET C 1 67 ? -29.980 -32.723 -38.108 1.00 25.19 60 MET C CA 1
ATOM 8338 C C . MET C 1 67 ? -28.683 -32.227 -37.476 1.00 24.83 60 MET C C 1
ATOM 8339 O O . MET C 1 67 ? -27.630 -32.229 -38.105 1.00 24.68 60 MET C O 1
ATOM 8344 N N . GLN C 1 68 ? -28.745 -31.794 -36.230 1.00 24.41 61 GLN C N 1
ATOM 8345 C CA . GLN C 1 68 ? -27.560 -31.242 -35.614 1.00 24.17 61 GLN C CA 1
ATOM 8346 C C . GLN C 1 68 ? -26.480 -32.324 -35.490 1.00 24.14 61 GLN C C 1
ATOM 8347 O O . GLN C 1 68 ? -25.303 -32.063 -35.741 1.00 24.44 61 GLN C O 1
ATOM 8353 N N . PRO C 1 69 ? -26.867 -33.549 -35.120 1.00 23.75 62 PRO C N 1
ATOM 8354 C CA . PRO C 1 69 ? -25.824 -34.537 -35.093 1.00 23.72 62 PRO C CA 1
ATOM 8355 C C . PRO C 1 69 ? -25.174 -34.680 -36.452 1.00 23.87 62 PRO C C 1
ATOM 8356 O O . PRO C 1 69 ? -23.961 -34.676 -36.522 1.00 24.74 62 PRO C O 1
ATOM 8360 N N . LEU C 1 70 ? -25.949 -34.758 -37.528 1.00 23.82 63 LEU C N 1
ATOM 8361 C CA . LEU C 1 70 ? -25.346 -34.866 -38.858 1.00 23.74 63 LEU C CA 1
ATOM 8362 C C . LEU C 1 70 ? -24.414 -33.675 -39.091 1.00 23.89 63 LEU C C 1
ATOM 8363 O O . LEU C 1 70 ? -23.318 -33.849 -39.593 1.00 23.97 63 LEU C O 1
ATOM 8368 N N . TRP C 1 71 ? -24.822 -32.472 -38.695 1.00 24.14 64 TRP C N 1
ATOM 8369 C CA . TRP C 1 71 ? -23.945 -31.306 -38.839 1.00 24.35 64 TRP C CA 1
ATOM 8370 C C . TRP C 1 71 ? -22.624 -31.535 -38.109 1.00 23.99 64 TRP C C 1
ATOM 8371 O O . TRP C 1 71 ? -21.569 -31.527 -38.729 1.00 23.95 64 TRP C O 1
ATOM 8382 N N . ASN C 1 72 ? -22.711 -31.748 -36.803 1.00 23.66 65 ASN C N 1
ATOM 8383 C CA . ASN C 1 72 ? -21.554 -31.998 -35.953 1.00 23.63 65 ASN C CA 1
ATOM 8384 C C . ASN C 1 72 ? -20.608 -33.016 -36.572 1.00 23.37 65 ASN C C 1
ATOM 8385 O O . ASN C 1 72 ? -19.398 -32.839 -36.586 1.00 23.17 65 ASN C O 1
ATOM 8390 N N . GLU C 1 73 ? -21.185 -34.088 -37.087 1.00 23.26 66 GLU C N 1
ATOM 8391 C CA . GLU C 1 73 ? -20.437 -35.166 -37.692 1.00 23.30 66 GLU C CA 1
ATOM 8392 C C . GLU C 1 73 ? -19.667 -34.681 -38.928 1.00 23.23 66 GLU C C 1
ATOM 8393 O O . GLU C 1 73 ? -18.462 -34.891 -39.052 1.00 22.96 66 GLU C O 1
ATOM 8399 N N . ALA C 1 74 ? -20.376 -34.011 -39.832 1.00 23.49 67 ALA C N 1
ATOM 8400 C CA . ALA C 1 74 ? -19.772 -33.335 -40.994 1.00 23.48 67 ALA C CA 1
ATOM 8401 C C . ALA C 1 74 ? -18.513 -32.540 -40.627 1.00 23.53 67 ALA C C 1
ATOM 8402 O O . ALA C 1 74 ? -17.486 -32.610 -41.302 1.00 23.45 67 ALA C O 1
ATOM 8404 N N . VAL C 1 75 ? -18.624 -31.783 -39.543 1.00 23.63 68 VAL C N 1
ATOM 8405 C CA . VAL C 1 75 ? -17.558 -30.937 -39.060 1.00 23.39 68 VAL C CA 1
ATOM 8406 C C . VAL C 1 75 ? -16.443 -31.774 -38.489 1.00 23.62 68 VAL C C 1
ATOM 8407 O O . VAL C 1 75 ? -15.272 -31.519 -38.753 1.00 23.66 68 VAL C O 1
ATOM 8411 N N . ASP C 1 76 ? -16.799 -32.778 -37.706 1.00 24.05 69 ASP C N 1
ATOM 8412 C CA . ASP C 1 76 ? -15.780 -33.660 -37.130 1.00 24.57 69 ASP C CA 1
ATOM 8413 C C . ASP C 1 76 ? -15.004 -34.304 -38.290 1.00 24.67 69 ASP C C 1
ATOM 8414 O O . ASP C 1 76 ? -13.786 -34.136 -38.396 1.00 24.67 69 ASP C O 1
ATOM 8419 N N . ASN C 1 77 ? -15.731 -34.985 -39.179 1.00 24.45 70 ASN C N 1
ATOM 8420 C CA . ASN C 1 77 ? -15.114 -35.738 -40.252 1.00 24.37 70 ASN C CA 1
ATOM 8421 C C . ASN C 1 77 ? -14.206 -34.852 -41.049 1.00 24.10 70 ASN C C 1
ATOM 8422 O O . ASN C 1 77 ? -13.076 -35.213 -41.346 1.00 24.16 70 ASN C O 1
ATOM 8427 N N . THR C 1 78 ? -14.702 -33.682 -41.404 1.00 23.99 71 THR C N 1
ATOM 8428 C CA . THR C 1 78 ? -13.916 -32.786 -42.224 1.00 23.95 71 THR C CA 1
ATOM 8429 C C . THR C 1 78 ? -12.700 -32.333 -41.439 1.00 23.85 71 THR C C 1
ATOM 8430 O O . THR C 1 78 ? -11.571 -32.517 -41.875 1.00 23.42 71 THR C O 1
ATOM 8434 N N . ALA C 1 79 ? -12.945 -31.780 -40.256 1.00 23.99 72 ALA C N 1
ATOM 8435 C CA . ALA C 1 79 ? -11.887 -31.175 -39.438 1.00 23.86 72 ALA C CA 1
ATOM 8436 C C . ALA C 1 79 ? -10.686 -32.095 -39.259 1.00 23.52 72 ALA C C 1
ATOM 8437 O O . ALA C 1 79 ? -9.549 -31.667 -39.389 1.00 23.12 72 ALA C O 1
ATOM 8439 N N . ARG C 1 80 ? -10.964 -33.363 -38.987 1.00 23.49 73 ARG C N 1
ATOM 8440 C CA . ARG C 1 80 ? -9.932 -34.365 -38.787 1.00 23.70 73 ARG C CA 1
ATOM 8441 C C . ARG C 1 80 ? -9.276 -34.838 -40.091 1.00 23.82 73 ARG C C 1
ATOM 8442 O O . ARG C 1 80 ? -8.361 -35.647 -40.056 1.00 24.13 73 ARG C O 1
ATOM 8450 N N . ASN C 1 81 ? -9.736 -34.339 -41.233 1.00 23.80 74 ASN C N 1
ATOM 8451 C CA . ASN C 1 81 ? -9.158 -34.680 -42.525 1.00 23.82 74 ASN C CA 1
ATOM 8452 C C . ASN C 1 81 ? -8.049 -33.678 -42.864 1.00 23.84 74 ASN C C 1
ATOM 8453 O O . ASN C 1 81 ? -8.126 -32.953 -43.853 1.00 23.95 74 ASN C O 1
ATOM 8458 N N . PHE C 1 82 ? -7.000 -33.660 -42.053 1.00 23.78 75 PHE C N 1
ATOM 8459 C CA . PHE C 1 82 ? -6.009 -32.581 -42.101 1.00 23.82 75 PHE C CA 1
ATOM 8460 C C . PHE C 1 82 ? -5.412 -32.285 -43.484 1.00 24.23 75 PHE C C 1
ATOM 8461 O O . PHE C 1 82 ? -5.377 -31.125 -43.894 1.00 24.41 75 PHE C O 1
ATOM 8469 N N . THR C 1 83 ? -4.933 -33.310 -44.195 1.00 24.46 76 THR C N 1
ATOM 8470 C CA . THR C 1 83 ? -4.476 -33.117 -45.574 1.00 24.73 76 THR C CA 1
ATOM 8471 C C . THR C 1 83 ? -5.496 -32.256 -46.329 1.00 24.67 76 THR C C 1
ATOM 8472 O O . THR C 1 83 ? -5.135 -31.257 -46.933 1.00 24.81 76 THR C O 1
ATOM 8476 N N . PHE C 1 84 ? -6.774 -32.617 -46.246 1.00 24.72 77 PHE C N 1
ATOM 8477 C CA . PHE C 1 84 ? -7.829 -31.886 -46.950 1.00 24.76 77 PHE C CA 1
ATOM 8478 C C . PHE C 1 84 ? -7.892 -30.410 -46.547 1.00 25.26 77 PHE C C 1
ATOM 8479 O O . PHE C 1 84 ? -7.928 -29.535 -47.402 1.00 25.02 77 PHE C O 1
ATOM 8487 N N . LEU C 1 85 ? -7.898 -30.143 -45.244 1.00 26.17 78 LEU C N 1
ATOM 8488 C CA . LEU C 1 85 ? -7.884 -28.763 -44.718 1.00 26.75 78 LEU C CA 1
ATOM 8489 C C . LEU C 1 85 ? -6.724 -27.927 -45.271 1.00 27.23 78 LEU C C 1
ATOM 8490 O O . LEU C 1 85 ? -6.902 -26.770 -45.638 1.00 27.03 78 LEU C O 1
ATOM 8495 N N . ARG C 1 86 ? -5.531 -28.503 -45.300 1.00 27.94 79 ARG C N 1
ATOM 8496 C CA . ARG C 1 86 ? -4.380 -27.746 -45.737 1.00 28.63 79 ARG C CA 1
ATOM 8497 C C . ARG C 1 86 ? -4.603 -27.410 -47.203 1.00 29.20 79 ARG C C 1
ATOM 8498 O O . ARG C 1 86 ? -4.771 -26.239 -47.555 1.00 29.28 79 ARG C O 1
ATOM 8506 N N . ASP C 1 87 ? -4.663 -28.456 -48.029 1.00 29.90 80 ASP C N 1
ATOM 8507 C CA . ASP C 1 87 ? -4.872 -28.349 -49.479 1.00 30.30 80 ASP C CA 1
ATOM 8508 C C . ASP C 1 87 ? -6.029 -27.432 -49.823 1.00 30.72 80 ASP C C 1
ATOM 8509 O O . ASP C 1 87 ? -5.891 -26.553 -50.681 1.00 31.03 80 ASP C O 1
ATOM 8514 N N . ALA C 1 88 ? -7.163 -27.643 -49.145 1.00 30.91 81 ALA C N 1
ATOM 8515 C CA . ALA C 1 88 ? -8.425 -26.959 -49.462 1.00 30.96 81 ALA C CA 1
ATOM 8516 C C . ALA C 1 88 ? -8.536 -25.565 -48.875 1.00 30.87 81 ALA C C 1
ATOM 8517 O O . ALA C 1 88 ? -9.637 -25.047 -48.740 1.00 30.78 81 ALA C O 1
ATOM 8519 N N . LEU C 1 89 ? -7.413 -24.971 -48.497 1.00 31.01 82 LEU C N 1
ATOM 8520 C CA . LEU C 1 89 ? -7.429 -23.662 -47.853 1.00 31.28 82 LEU C CA 1
ATOM 8521 C C . LEU C 1 89 ? -6.127 -22.896 -48.056 1.00 31.68 82 LEU C C 1
ATOM 8522 O O . LEU C 1 89 ? -5.960 -21.803 -47.504 1.00 31.68 82 LEU C O 1
ATOM 8527 N N . GLN C 1 90 ? -5.221 -23.465 -48.856 1.00 32.04 83 GLN C N 1
ATOM 8528 C CA . GLN C 1 90 ? -3.888 -22.918 -49.048 1.00 32.25 83 GLN C CA 1
ATOM 8529 C C . GLN C 1 90 ? -3.977 -21.549 -49.708 1.00 32.22 83 GLN C C 1
ATOM 8530 O O . GLN C 1 90 ? -3.176 -20.671 -49.407 1.00 32.33 83 GLN C O 1
ATOM 8536 N N . GLU C 1 91 ? -4.965 -21.353 -50.576 1.00 32.31 84 GLU C N 1
ATOM 8537 C CA . GLU C 1 91 ? -5.107 -20.073 -51.271 1.00 32.54 84 GLU C CA 1
ATOM 8538 C C . GLU C 1 91 ? -5.633 -18.970 -50.354 1.00 32.57 84 GLU C C 1
ATOM 8539 O O . GLU C 1 91 ? -5.190 -17.828 -50.455 1.00 32.86 84 GLU C O 1
ATOM 8545 N N . THR C 1 92 ? -6.561 -19.287 -49.457 1.00 32.55 85 THR C N 1
ATOM 8546 C CA . THR C 1 92 ? -6.975 -18.291 -48.461 1.00 32.55 85 THR C CA 1
ATOM 8547 C C . THR C 1 92 ? -5.796 -17.918 -47.526 1.00 32.92 85 THR C C 1
ATOM 8548 O O . THR C 1 92 ? -5.719 -16.779 -47.053 1.00 33.15 85 THR C O 1
ATOM 8552 N N . ALA C 1 93 ? -4.885 -18.869 -47.284 1.00 32.98 86 ALA C N 1
ATOM 8553 C CA . ALA C 1 93 ? -3.707 -18.646 -46.435 1.00 32.99 86 ALA C CA 1
ATOM 8554 C C . ALA C 1 93 ? -2.695 -17.703 -47.101 1.00 33.16 86 ALA C C 1
ATOM 8555 O O . ALA C 1 93 ? -2.270 -16.709 -46.504 1.00 33.30 86 ALA C O 1
ATOM 8557 N N . ALA C 1 94 ? -2.314 -18.007 -48.341 1.00 33.27 87 ALA C N 1
ATOM 8558 C CA . ALA C 1 94 ? -1.410 -17.129 -49.096 1.00 33.29 87 ALA C CA 1
ATOM 8559 C C . ALA C 1 94 ? -1.982 -15.714 -49.258 1.00 33.18 87 ALA C C 1
ATOM 8560 O O . ALA C 1 94 ? -1.238 -14.779 -49.532 1.00 33.25 87 ALA C O 1
ATOM 8562 N N . SER C 1 95 ? -3.297 -15.573 -49.090 1.00 33.08 88 SER C N 1
ATOM 8563 C CA . SER C 1 95 ? -3.964 -14.269 -49.112 1.00 33.10 88 SER C CA 1
ATOM 8564 C C . SER C 1 95 ? -3.975 -13.568 -47.729 1.00 33.12 88 SER C C 1
ATOM 8565 O O . SER C 1 95 ? -3.544 -12.408 -47.627 1.00 33.31 88 SER C O 1
ATOM 8568 N N . ASP C 1 96 ? -4.472 -14.251 -46.685 1.00 32.89 89 ASP C N 1
ATOM 8569 C CA . ASP C 1 96 ? -4.455 -13.716 -45.296 1.00 32.56 89 ASP C CA 1
ATOM 8570 C C . ASP C 1 96 ? -3.379 -14.410 -44.447 1.00 32.18 89 ASP C C 1
ATOM 8571 O O . ASP C 1 96 ? -3.664 -15.352 -43.706 1.00 32.27 89 ASP C O 1
ATOM 8576 N N . VAL C 1 97 ? -2.146 -13.921 -44.555 1.00 31.70 90 VAL C N 1
ATOM 8577 C CA . VAL C 1 97 ? -0.996 -14.528 -43.889 1.00 31.11 90 VAL C CA 1
ATOM 8578 C C . VAL C 1 97 ? -1.055 -14.389 -42.368 1.00 30.88 90 VAL C C 1
ATOM 8579 O O . VAL C 1 97 ? -0.926 -15.384 -41.657 1.00 30.85 90 VAL C O 1
ATOM 8583 N N . ASN C 1 98 ? -1.272 -13.168 -41.877 1.00 30.46 91 ASN C N 1
ATOM 8584 C CA . ASN C 1 98 ? -1.155 -12.880 -40.438 1.00 30.19 91 ASN C CA 1
ATOM 8585 C C . ASN C 1 98 ? -2.284 -13.428 -39.552 1.00 29.82 91 ASN C C 1
ATOM 8586 O O . ASN C 1 98 ? -2.245 -13.302 -38.315 1.00 30.10 91 ASN C O 1
ATOM 8591 N N . PHE C 1 99 ? -3.288 -14.032 -40.171 1.00 28.97 92 PHE C N 1
ATOM 8592 C CA . PHE C 1 99 ? -4.291 -14.724 -39.407 1.00 28.19 92 PHE C CA 1
ATOM 8593 C C . PHE C 1 99 ? -4.607 -16.064 -40.032 1.00 27.76 92 PHE C C 1
ATOM 8594 O O . PHE C 1 99 ? -4.188 -17.086 -39.510 1.00 27.84 92 PHE C O 1
ATOM 8602 N N . THR C 1 100 ? -5.316 -16.089 -41.151 1.00 27.22 93 THR C N 1
ATOM 8603 C CA . THR C 1 100 ? -5.679 -17.376 -41.728 1.00 27.07 93 THR C CA 1
ATOM 8604 C C . THR C 1 100 ? -4.428 -18.207 -42.000 1.00 26.72 93 THR C C 1
ATOM 8605 O O . THR C 1 100 ? -4.450 -19.418 -41.883 1.00 26.61 93 THR C O 1
ATOM 8609 N N . GLY C 1 101 ? -3.332 -17.546 -42.348 1.00 26.55 94 GLY C N 1
ATOM 8610 C CA . GLY C 1 101 ? -2.074 -18.231 -42.596 1.00 26.40 94 GLY C CA 1
ATOM 8611 C C . GLY C 1 101 ? -1.486 -18.839 -41.340 1.00 26.22 94 GLY C C 1
ATOM 8612 O O . GLY C 1 101 ? -1.225 -20.036 -41.299 1.00 26.36 94 GLY C O 1
ATOM 8613 N N . LYS C 1 102 ? -1.280 -18.017 -40.313 1.00 25.95 95 LYS C N 1
ATOM 8614 C CA . LYS C 1 102 ? -0.665 -18.485 -39.074 1.00 25.75 95 LYS C CA 1
ATOM 8615 C C . LYS C 1 102 ? -1.471 -19.592 -38.404 1.00 25.37 95 LYS C C 1
ATOM 8616 O O . LYS C 1 102 ? -0.885 -20.422 -37.710 1.00 25.83 95 LYS C O 1
ATOM 8622 N N . LEU C 1 103 ? -2.795 -19.607 -38.613 1.00 24.68 96 LEU C N 1
ATOM 8623 C CA . LEU C 1 103 ? -3.663 -20.708 -38.156 1.00 23.91 96 LEU C CA 1
ATOM 8624 C C . LEU C 1 103 ? -3.397 -21.997 -38.926 1.00 23.77 96 LEU C C 1
ATOM 8625 O O . LEU C 1 103 ? -3.298 -23.056 -38.343 1.00 23.61 96 LEU C O 1
ATOM 8630 N N . LEU C 1 104 ? -3.275 -21.906 -40.239 1.00 24.08 97 LEU C N 1
ATOM 8631 C CA . LEU C 1 104 ? -2.925 -23.073 -41.041 1.00 24.50 97 LEU C CA 1
ATOM 8632 C C . LEU C 1 104 ? -1.531 -23.616 -40.668 1.00 24.92 97 LEU C C 1
ATOM 8633 O O . LEU C 1 104 ? -1.338 -24.821 -40.661 1.00 24.87 97 LEU C O 1
ATOM 8638 N N . ASN C 1 105 ? -0.572 -22.747 -40.346 1.00 25.55 98 ASN C N 1
ATOM 8639 C CA . ASN C 1 105 ? 0.724 -23.216 -39.867 1.00 26.42 98 ASN C CA 1
ATOM 8640 C C . ASN C 1 105 ? 0.536 -24.180 -38.689 1.00 26.62 98 ASN C C 1
ATOM 8641 O O . ASN C 1 105 ? 1.054 -25.289 -38.708 1.00 26.96 98 ASN C O 1
ATOM 8646 N N . MET C 1 106 ? -0.221 -23.781 -37.674 1.00 26.70 99 MET C N 1
ATOM 8647 C CA . MET C 1 106 ? -0.408 -24.638 -36.490 1.00 26.76 99 MET C CA 1
ATOM 8648 C C . MET C 1 106 ? -0.955 -26.018 -36.817 1.00 26.99 99 MET C C 1
ATOM 8649 O O . MET C 1 106 ? -0.451 -27.024 -36.313 1.00 27.52 99 MET C O 1
ATOM 8654 N N . LEU C 1 107 ? -2.001 -26.065 -37.634 1.00 26.97 100 LEU C N 1
ATOM 8655 C CA . LEU C 1 107 ? -2.541 -27.334 -38.120 1.00 26.75 100 LEU C CA 1
ATOM 8656 C C . LEU C 1 107 ? -1.386 -28.245 -38.491 1.00 27.04 100 LEU C C 1
ATOM 8657 O O . LEU C 1 107 ? -1.311 -29.401 -38.072 1.00 27.16 100 LEU C O 1
ATOM 8662 N N . GLN C 1 108 ? -0.460 -27.681 -39.247 1.00 27.31 101 GLN C N 1
ATOM 8663 C CA . GLN C 1 108 ? 0.693 -28.405 -39.722 1.00 27.82 101 GLN C CA 1
ATOM 8664 C C . GLN C 1 108 ? 1.614 -28.800 -38.580 1.00 27.77 101 GLN C C 1
ATOM 8665 O O . GLN C 1 108 ? 1.817 -29.996 -38.356 1.00 28.47 101 GLN C O 1
ATOM 8671 N N . GLU C 1 109 ? 2.162 -27.819 -37.855 1.00 27.34 102 GLU C N 1
ATOM 8672 C CA . GLU C 1 109 ? 3.192 -28.102 -36.836 1.00 26.98 102 GLU C CA 1
ATOM 8673 C C . GLU C 1 109 ? 2.680 -29.120 -35.807 1.00 26.25 102 GLU C C 1
ATOM 8674 O O . GLU C 1 109 ? 3.420 -30.002 -35.392 1.00 25.64 102 GLU C O 1
ATOM 8680 N N . VAL C 1 110 ? 1.398 -29.024 -35.459 1.00 25.93 103 VAL C N 1
ATOM 8681 C CA . VAL C 1 110 ? 0.768 -29.932 -34.495 1.00 25.89 103 VAL C CA 1
ATOM 8682 C C . VAL C 1 110 ? 0.316 -31.252 -35.129 1.00 26.07 103 VAL C C 1
ATOM 8683 O O . VAL C 1 110 ? 0.807 -32.332 -34.767 1.00 26.29 103 VAL C O 1
ATOM 8687 N N . TYR C 1 111 ? -0.612 -31.169 -36.074 1.00 25.85 104 TYR C N 1
ATOM 8688 C CA . TYR C 1 111 ? -1.267 -32.370 -36.561 1.00 26.07 104 TYR C CA 1
ATOM 8689 C C . TYR C 1 111 ? -0.575 -33.078 -37.739 1.00 26.43 104 TYR C C 1
ATOM 8690 O O . TYR C 1 111 ? -0.704 -34.304 -37.880 1.00 26.87 104 TYR C O 1
ATOM 8699 N N . LEU C 1 112 ? 0.173 -32.343 -38.567 1.00 26.43 105 LEU C N 1
ATOM 8700 C CA . LEU C 1 112 ? 0.695 -32.924 -39.813 1.00 26.02 105 LEU C CA 1
ATOM 8701 C C . LEU C 1 112 ? 2.181 -33.269 -39.833 1.00 26.17 105 LEU C C 1
ATOM 8702 O O . LEU C 1 112 ? 2.600 -34.045 -40.687 1.00 26.62 105 LEU C O 1
ATOM 8707 N N . SER C 1 113 ? 2.989 -32.739 -38.920 1.00 26.21 106 SER C N 1
ATOM 8708 C CA . SER C 1 113 ? 4.317 -33.350 -38.704 1.00 26.29 106 SER C CA 1
ATOM 8709 C C . SER C 1 113 ? 4.134 -34.639 -37.890 1.00 26.12 106 SER C C 1
ATOM 8710 O O . SER C 1 113 ? 3.038 -34.924 -37.353 1.00 26.60 106 SER C O 1
ATOM 8713 N N . GLY C 1 114 ? 5.201 -35.413 -37.765 1.00 25.40 107 GLY C N 1
ATOM 8714 C CA . GLY C 1 114 ? 5.141 -36.615 -36.931 1.00 24.94 107 GLY C CA 1
ATOM 8715 C C . GLY C 1 114 ? 4.699 -36.400 -35.484 1.00 24.24 107 GLY C C 1
ATOM 8716 O O . GLY C 1 114 ? 4.375 -37.364 -34.796 1.00 24.27 107 GLY C O 1
ATOM 8717 N N . GLY C 1 115 ? 4.687 -35.146 -35.024 1.00 23.47 108 GLY C N 1
ATOM 8718 C CA . GLY C 1 115 ? 4.428 -34.810 -33.612 1.00 22.95 108 GLY C CA 1
ATOM 8719 C C . GLY C 1 115 ? 3.152 -35.387 -33.014 1.00 22.26 108 GLY C C 1
ATOM 8720 O O . GLY C 1 115 ? 2.135 -35.455 -33.709 1.00 22.51 108 GLY C O 1
ATOM 8721 N N . PRO C 1 116 ? 3.202 -35.807 -31.722 1.00 21.15 109 PRO C N 1
ATOM 8722 C CA . PRO C 1 116 ? 2.051 -36.379 -31.023 1.00 20.26 109 PRO C CA 1
ATOM 8723 C C . PRO C 1 116 ? 1.034 -35.313 -30.741 1.00 19.20 109 PRO C C 1
ATOM 8724 O O . PRO C 1 116 ? 1.395 -34.156 -30.680 1.00 18.66 109 PRO C O 1
ATOM 8728 N N . PHE C 1 117 ? -0.221 -35.692 -30.554 1.00 18.46 110 PHE C N 1
ATOM 8729 C CA . PHE C 1 117 ? -1.237 -34.710 -30.208 1.00 18.10 110 PHE C CA 1
ATOM 8730 C C . PHE C 1 117 ? -2.508 -35.267 -29.584 1.00 17.97 110 PHE C C 1
ATOM 8731 O O . PHE C 1 117 ? -2.992 -36.305 -29.983 1.00 17.90 110 PHE C O 1
ATOM 8739 N N . GLN C 1 118 ? -3.059 -34.551 -28.610 1.00 18.16 111 GLN C N 1
ATOM 8740 C CA . GLN C 1 118 ? -4.359 -34.920 -28.038 1.00 18.34 111 GLN C CA 1
ATOM 8741 C C . GLN C 1 118 ? -5.398 -35.034 -29.122 1.00 18.08 111 GLN C C 1
ATOM 8742 O O . GLN C 1 118 ? -5.715 -34.060 -29.786 1.00 18.00 111 GLN C O 1
ATOM 8748 N N . GLN C 1 119 ? -5.947 -36.226 -29.261 1.00 18.29 112 GLN C N 1
ATOM 8749 C CA . GLN C 1 119 ? -6.826 -36.555 -30.359 1.00 18.38 112 GLN C CA 1
ATOM 8750 C C . GLN C 1 119 ? -8.310 -36.353 -30.006 1.00 18.80 112 GLN C C 1
ATOM 8751 O O . GLN C 1 119 ? -9.161 -36.282 -30.896 1.00 18.91 112 GLN C O 1
ATOM 8757 N N . LEU C 1 120 ? -8.625 -36.266 -28.714 1.00 19.19 113 LEU C N 1
ATOM 8758 C CA . LEU C 1 120 ? -9.985 -35.957 -28.290 1.00 19.35 113 LEU C CA 1
ATOM 8759 C C . LEU C 1 120 ? -10.257 -34.496 -28.631 1.00 19.88 113 LEU C C 1
ATOM 8760 O O . LEU C 1 120 ? -9.405 -33.646 -28.427 1.00 20.20 113 LEU C O 1
ATOM 8765 N N . MET C 1 121 ? -11.435 -34.212 -29.169 1.00 20.72 114 MET C N 1
ATOM 8766 C CA . MET C 1 121 ? -11.838 -32.844 -29.468 1.00 21.54 114 MET C CA 1
ATOM 8767 C C . MET C 1 121 ? -13.280 -32.588 -29.005 1.00 22.28 114 MET C C 1
ATOM 8768 O O . MET C 1 121 ? -14.164 -33.397 -29.256 1.00 23.03 114 MET C O 1
ATOM 8773 N N . LEU C 1 122 ? -13.513 -31.477 -28.309 1.00 22.93 115 LEU C N 1
ATOM 8774 C CA . LEU C 1 122 ? -14.858 -31.093 -27.871 1.00 23.06 115 LEU C CA 1
ATOM 8775 C C . LEU C 1 122 ? -15.384 -30.044 -28.825 1.00 23.54 115 LEU C C 1
ATOM 8776 O O . LEU C 1 122 ? -14.771 -28.994 -28.969 1.00 23.77 115 LEU C O 1
ATOM 8781 N N . GLY C 1 123 ? -16.510 -30.325 -29.478 1.00 24.07 116 GLY C N 1
ATOM 8782 C CA . GLY C 1 123 ? -17.206 -29.320 -30.295 1.00 24.31 116 GLY C CA 1
ATOM 8783 C C . GLY C 1 123 ? -18.412 -28.765 -29.567 1.00 24.47 116 GLY C C 1
ATOM 8784 O O . GLY C 1 123 ? -19.222 -29.537 -29.084 1.00 24.91 116 GLY C O 1
ATOM 8785 N N . ILE C 1 124 ? -18.497 -27.439 -29.427 1.00 24.53 117 ILE C N 1
ATOM 8786 C CA . ILE C 1 124 ? -19.747 -26.752 -29.037 1.00 24.11 117 ILE C CA 1
ATOM 8787 C C . ILE C 1 124 ? -20.073 -25.812 -30.182 1.00 24.24 117 ILE C C 1
ATOM 8788 O O . ILE C 1 124 ? -19.660 -24.651 -30.170 1.00 23.69 117 ILE C O 1
ATOM 8793 N N . PHE C 1 125 ? -20.781 -26.335 -31.182 1.00 24.40 118 PHE C N 1
ATOM 8794 C CA . PHE C 1 125 ? -21.059 -25.602 -32.406 1.00 24.57 118 PHE C CA 1
ATOM 8795 C C . PHE C 1 125 ? -22.457 -25.038 -32.365 1.00 24.63 118 PHE C C 1
ATOM 8796 O O . PHE C 1 125 ? -23.271 -25.420 -31.529 1.00 24.64 118 PHE C O 1
ATOM 8804 N N . ARG C 1 126 ? -22.743 -24.159 -33.313 1.00 24.72 119 ARG C N 1
ATOM 8805 C CA . ARG C 1 126 ? -24.109 -23.764 -33.601 1.00 24.96 119 ARG C CA 1
ATOM 8806 C C . ARG C 1 126 ? -24.297 -23.651 -35.116 1.00 25.28 119 ARG C C 1
ATOM 8807 O O . ARG C 1 126 ? -23.495 -22.996 -35.813 1.00 25.29 119 ARG C O 1
ATOM 8815 N N . THR C 1 127 ? -25.336 -24.321 -35.623 1.00 25.37 120 THR C N 1
ATOM 8816 C CA . THR C 1 127 ? -25.757 -24.179 -37.017 1.00 25.33 120 THR C CA 1
ATOM 8817 C C . THR C 1 127 ? -26.915 -23.169 -37.101 1.00 25.53 120 THR C C 1
ATOM 8818 O O . THR C 1 127 ? -27.954 -23.354 -36.470 1.00 25.71 120 THR C O 1
ATOM 8822 N N . ASP C 1 128 ? -26.717 -22.098 -37.867 1.00 25.46 121 ASP C N 1
ATOM 8823 C CA . ASP C 1 128 ? -27.694 -21.037 -37.980 1.00 25.30 121 ASP C CA 1
ATOM 8824 C C . ASP C 1 128 ? -28.449 -21.159 -39.268 1.00 25.32 121 ASP C C 1
ATOM 8825 O O . ASP C 1 128 ? -27.851 -21.135 -40.335 1.00 25.17 121 ASP C O 1
ATOM 8830 N N . TYR C 1 129 ? -29.767 -21.280 -39.169 1.00 25.60 122 TYR C N 1
ATOM 8831 C CA . TYR C 1 129 ? -30.632 -21.324 -40.341 1.00 25.64 122 TYR C CA 1
ATOM 8832 C C . TYR C 1 129 ? -31.457 -20.060 -40.393 1.00 25.81 122 TYR C C 1
ATOM 8833 O O . TYR C 1 129 ? -31.711 -19.433 -39.352 1.00 25.64 122 TYR C O 1
ATOM 8842 N N . MET C 1 130 ? -31.882 -19.710 -41.603 1.00 25.83 123 MET C N 1
ATOM 8843 C CA . MET C 1 130 ? -32.911 -18.703 -41.815 1.00 26.26 123 MET C CA 1
ATOM 8844 C C . MET C 1 130 ? -34.005 -19.322 -42.723 1.00 26.54 123 MET C C 1
ATOM 8845 O O . MET C 1 130 ? -33.704 -20.109 -43.621 1.00 26.04 123 MET C O 1
ATOM 8850 N N . ARG C 1 131 ? -35.272 -18.982 -42.478 1.00 27.11 124 ARG C N 1
ATOM 8851 C CA . ARG C 1 131 ? -36.375 -19.557 -43.259 1.00 27.49 124 ARG C CA 1
ATOM 8852 C C . ARG C 1 131 ? -36.484 -18.877 -44.596 1.00 27.71 124 ARG C C 1
ATOM 8853 O O . ARG C 1 131 ? -36.116 -17.729 -44.730 1.00 27.84 124 ARG C O 1
ATOM 8861 N N . GLU C 1 132 ? -36.992 -19.604 -45.582 1.00 28.33 125 GLU C N 1
ATOM 8862 C CA . GLU C 1 132 ? -37.186 -19.100 -46.943 1.00 28.77 125 GLU C CA 1
ATOM 8863 C C . GLU C 1 132 ? -38.487 -18.329 -47.005 1.00 29.18 125 GLU C C 1
ATOM 8864 O O . GLU C 1 132 ? -39.489 -18.693 -46.383 1.00 28.80 125 GLU C O 1
ATOM 8870 N N . GLY C 1 133 ? -38.460 -17.259 -47.777 1.00 30.30 126 GLY C N 1
ATOM 8871 C CA . GLY C 1 133 ? -39.584 -16.333 -47.873 1.00 31.47 126 GLY C CA 1
ATOM 8872 C C . GLY C 1 133 ? -40.930 -16.895 -48.325 1.00 32.34 126 GLY C C 1
ATOM 8873 O O . GLY C 1 133 ? -41.020 -18.034 -48.828 1.00 32.68 126 GLY C O 1
ATOM 8874 N N . VAL C 1 134 ? -41.948 -16.031 -48.183 1.00 33.04 127 VAL C N 1
ATOM 8875 C CA . VAL C 1 134 ? -43.396 -16.359 -48.212 1.00 33.27 127 VAL C CA 1
ATOM 8876 C C . VAL C 1 134 ? -43.864 -16.855 -46.808 1.00 33.39 127 VAL C C 1
ATOM 8877 O O . VAL C 1 134 ? -43.749 -16.147 -45.780 1.00 32.85 127 VAL C O 1
ATOM 8881 N N . THR C 1 141 ? -38.855 -29.368 -56.046 1.00 28.61 134 THR C N 1
ATOM 8882 C CA . THR C 1 141 ? -37.964 -29.329 -54.886 1.00 28.56 134 THR C CA 1
ATOM 8883 C C . THR C 1 141 ? -38.622 -29.871 -53.614 1.00 28.39 134 THR C C 1
ATOM 8884 O O . THR C 1 141 ? -39.664 -29.369 -53.176 1.00 28.41 134 THR C O 1
ATOM 8888 N N . THR C 1 142 ? -37.990 -30.882 -53.022 1.00 28.01 135 THR C N 1
ATOM 8889 C CA . THR C 1 142 ? -38.370 -31.396 -51.705 1.00 27.54 135 THR C CA 1
ATOM 8890 C C . THR C 1 142 ? -37.399 -30.871 -50.634 1.00 27.30 135 THR C C 1
ATOM 8891 O O . THR C 1 142 ? -37.236 -31.493 -49.569 1.00 27.02 135 THR C O 1
ATOM 8895 N N . ALA C 1 143 ? -36.749 -29.738 -50.938 1.00 27.01 136 ALA C N 1
ATOM 8896 C CA . ALA C 1 143 ? -35.733 -29.126 -50.068 1.00 26.62 136 ALA C CA 1
ATOM 8897 C C . ALA C 1 143 ? -36.411 -28.388 -48.931 1.00 26.24 136 ALA C C 1
ATOM 8898 O O . ALA C 1 143 ? -37.613 -28.167 -48.966 1.00 26.28 136 ALA C O 1
ATOM 8900 N N . SER C 1 144 ? -35.644 -28.001 -47.924 1.00 25.95 137 SER C N 1
ATOM 8901 C CA . SER C 1 144 ? -36.219 -27.400 -46.725 1.00 25.76 137 SER C CA 1
ATOM 8902 C C . SER C 1 144 ? -36.359 -25.906 -46.879 1.00 25.44 137 SER C C 1
ATOM 8903 O O . SER C 1 144 ? -35.523 -25.263 -47.501 1.00 24.91 137 SER C O 1
ATOM 8906 N N . ARG C 1 145 ? -37.410 -25.362 -46.284 1.00 25.40 138 ARG C N 1
ATOM 8907 C CA . ARG C 1 145 ? -37.584 -23.922 -46.217 1.00 25.83 138 ARG C CA 1
ATOM 8908 C C . ARG C 1 145 ? -36.441 -23.279 -45.440 1.00 25.55 138 ARG C C 1
ATOM 8909 O O . ARG C 1 145 ? -35.984 -22.197 -45.776 1.00 25.81 138 ARG C O 1
ATOM 8917 N N . TRP C 1 146 ? -35.987 -23.938 -44.385 1.00 25.09 139 TRP C N 1
ATOM 8918 C CA . TRP C 1 146 ? -34.908 -23.404 -43.587 1.00 24.83 139 TRP C CA 1
ATOM 8919 C C . TRP C 1 146 ? -33.576 -23.667 -44.237 1.00 25.19 139 TRP C C 1
ATOM 8920 O O . TRP C 1 146 ? -33.018 -24.744 -44.097 1.00 25.55 139 TRP C O 1
ATOM 8931 N N . LYS C 1 147 ? -33.057 -22.684 -44.951 1.00 25.48 140 LYS C N 1
ATOM 8932 C CA . LYS C 1 147 ? -31.721 -22.796 -45.516 1.00 25.67 140 LYS C CA 1
ATOM 8933 C C . LYS C 1 147 ? -30.658 -22.520 -44.444 1.00 26.36 140 LYS C C 1
ATOM 8934 O O . LYS C 1 147 ? -30.878 -21.728 -43.524 1.00 26.80 140 LYS C O 1
ATOM 8940 N N . ASN C 1 148 ? -29.514 -23.188 -44.550 1.00 27.05 141 ASN C N 1
ATOM 8941 C CA . ASN C 1 148 ? -28.388 -22.958 -43.632 1.00 27.54 141 ASN C CA 1
ATOM 8942 C C . ASN C 1 148 ? -27.562 -21.783 -44.114 1.00 27.97 141 ASN C C 1
ATOM 8943 O O . ASN C 1 148 ? -27.077 -21.813 -45.233 1.00 28.06 141 ASN C O 1
ATOM 8948 N N . VAL C 1 149 ? -27.383 -20.775 -43.260 1.00 28.81 142 VAL C N 1
ATOM 8949 C CA . VAL C 1 149 ? -26.701 -19.515 -43.624 1.00 29.38 142 VAL C CA 1
ATOM 8950 C C . VAL C 1 149 ? -25.342 -19.330 -42.960 1.00 30.29 142 VAL C C 1
ATOM 8951 O O . VAL C 1 149 ? -24.535 -18.521 -43.413 1.00 30.19 142 VAL C O 1
ATOM 8955 N N . GLU C 1 150 ? -25.103 -20.079 -41.887 1.00 31.59 143 GLU C N 1
ATOM 8956 C CA . GLU C 1 150 ? -23.926 -19.899 -41.045 1.00 32.67 143 GLU C CA 1
ATOM 8957 C C . GLU C 1 150 ? -23.671 -21.168 -40.209 1.00 32.67 143 GLU C C 1
ATOM 8958 O O . GLU C 1 150 ? -24.565 -21.664 -39.518 1.00 32.54 143 GLU C O 1
ATOM 8964 N N . ILE C 1 151 ? -22.450 -21.689 -40.309 1.00 32.90 144 ILE C N 1
ATOM 8965 C CA . ILE C 1 151 ? -21.956 -22.754 -39.424 1.00 33.10 144 ILE C CA 1
ATOM 8966 C C . ILE C 1 151 ? -20.767 -22.201 -38.607 1.00 32.84 144 ILE C C 1
ATOM 8967 O O . ILE C 1 151 ? -19.850 -21.580 -39.164 1.00 32.96 144 ILE C O 1
ATOM 8972 N N . ASN C 1 152 ? -20.781 -22.412 -37.292 1.00 32.54 145 ASN C N 1
ATOM 8973 C CA . ASN C 1 152 ? -19.705 -21.871 -36.435 1.00 32.58 145 ASN C CA 1
ATOM 8974 C C . ASN C 1 152 ? -19.318 -22.759 -35.282 1.00 31.71 145 ASN C C 1
ATOM 8975 O O . ASN C 1 152 ? -20.175 -23.317 -34.594 1.00 31.70 145 ASN C O 1
ATOM 8980 N N . THR C 1 153 ? -18.008 -22.858 -35.087 1.00 30.68 146 THR C N 1
ATOM 8981 C CA . THR C 1 153 ? -17.431 -23.821 -34.192 1.00 30.07 146 THR C CA 1
ATOM 8982 C C . THR C 1 153 ? -16.629 -23.169 -33.074 1.00 30.10 146 THR C C 1
ATOM 8983 O O . THR C 1 153 ? -16.093 -23.855 -32.188 1.00 30.13 146 THR C O 1
ATOM 8987 N N . ILE C 1 154 ? -16.560 -21.847 -33.090 1.00 30.07 147 ILE C N 1
ATOM 8988 C CA . ILE C 1 154 ? -15.676 -21.145 -32.178 1.00 30.11 147 ILE C CA 1
ATOM 8989 C C . ILE C 1 154 ? -16.460 -20.151 -31.322 1.00 29.74 147 ILE C C 1
ATOM 8990 O O . ILE C 1 154 ? -17.296 -19.407 -31.827 1.00 29.92 147 ILE C O 1
ATOM 8995 N N . SER C 1 155 ? -16.201 -20.171 -30.022 1.00 29.14 148 SER C N 1
ATOM 8996 C CA . SER C 1 155 ? -16.877 -19.289 -29.105 1.00 28.76 148 SER C CA 1
ATOM 8997 C C . SER C 1 155 ? -18.338 -18.993 -29.478 1.00 28.50 148 SER C C 1
ATOM 8998 O O . SER C 1 155 ? -18.736 -17.843 -29.535 1.00 28.39 148 SER C O 1
ATOM 9001 N N . CYS C 1 156 ? -19.135 -20.032 -29.712 1.00 28.44 149 CYS C N 1
ATOM 9002 C CA . CYS C 1 156 ? -20.558 -19.863 -30.001 1.00 28.51 149 CYS C CA 1
ATOM 9003 C C . CYS C 1 156 ? -21.269 -19.243 -28.841 1.00 28.21 149 CYS C C 1
ATOM 9004 O O . CYS C 1 156 ? -21.194 -19.764 -27.745 1.00 28.23 149 CYS C O 1
ATOM 9007 N N . SER C 1 157 ? -21.988 -18.153 -29.095 1.00 28.39 150 SER C N 1
ATOM 9008 C CA . SER C 1 157 ? -22.627 -17.379 -28.032 1.00 28.49 150 SER C CA 1
ATOM 9009 C C . SER C 1 157 ? -24.045 -17.794 -27.757 1.00 28.19 150 SER C C 1
ATOM 9010 O O . SER C 1 157 ? -24.692 -18.395 -28.599 1.00 28.30 150 SER C O 1
ATOM 9013 N N . PHE C 1 158 ? -24.501 -17.442 -26.558 1.00 27.78 151 PHE C N 1
ATOM 9014 C CA . PHE C 1 158 ? -25.886 -17.590 -26.106 1.00 27.40 151 PHE C CA 1
ATOM 9015 C C . PHE C 1 158 ? -26.347 -18.972 -25.697 1.00 26.90 151 PHE C C 1
ATOM 9016 O O . PHE C 1 158 ? -27.520 -19.121 -25.369 1.00 27.37 151 PHE C O 1
ATOM 9024 N N . ALA C 1 159 ? -25.483 -19.981 -25.660 1.00 26.11 152 ALA C N 1
ATOM 9025 C CA . ALA C 1 159 ? -25.988 -21.303 -25.238 1.00 25.49 152 ALA C CA 1
ATOM 9026 C C . ALA C 1 159 ? -26.439 -21.245 -23.806 1.00 24.56 152 ALA C C 1
ATOM 9027 O O . ALA C 1 159 ? -27.177 -22.102 -23.372 1.00 24.53 152 ALA C O 1
ATOM 9029 N N . GLY C 1 160 ? -25.969 -20.240 -23.079 1.00 23.83 153 GLY C N 1
ATOM 9030 C CA . GLY C 1 160 ? -26.266 -20.097 -21.666 1.00 23.56 153 GLY C CA 1
ATOM 9031 C C . GLY C 1 160 ? -27.432 -19.169 -21.407 1.00 23.14 153 GLY C C 1
ATOM 9032 O O . GLY C 1 160 ? -28.298 -19.489 -20.584 1.00 22.37 153 GLY C O 1
ATOM 9033 N N . LEU C 1 161 ? -27.427 -18.019 -22.100 1.00 22.64 154 LEU C N 1
ATOM 9034 C CA . LEU C 1 161 ? -28.512 -17.035 -22.011 1.00 22.37 154 LEU C CA 1
ATOM 9035 C C . LEU C 1 161 ? -29.831 -17.522 -22.602 1.00 22.39 154 LEU C C 1
ATOM 9036 O O . LEU C 1 161 ? -30.888 -17.168 -22.094 1.00 22.35 154 LEU C O 1
ATOM 9041 N N . SER C 1 162 ? -29.764 -18.331 -23.656 1.00 22.47 155 SER C N 1
ATOM 9042 C CA . SER C 1 162 ? -30.948 -18.690 -24.451 1.00 22.89 155 SER C CA 1
ATOM 9043 C C . SER C 1 162 ? -32.198 -19.179 -23.663 1.00 22.57 155 SER C C 1
ATOM 9044 O O . SER C 1 162 ? -33.290 -18.668 -23.865 1.00 22.21 155 SER C O 1
ATOM 9047 N N . PRO C 1 163 ? -32.041 -20.139 -22.755 1.00 22.56 156 PRO C N 1
ATOM 9048 C CA . PRO C 1 163 ? -33.200 -20.574 -21.969 1.00 22.87 156 PRO C CA 1
ATOM 9049 C C . PRO C 1 163 ? -33.911 -19.434 -21.225 1.00 23.05 156 PRO C C 1
ATOM 9050 O O . PRO C 1 163 ? -35.143 -19.408 -21.125 1.00 23.41 156 PRO C O 1
ATOM 9054 N N . LEU C 1 164 ? -33.133 -18.507 -20.680 1.00 22.74 157 LEU C N 1
ATOM 9055 C CA . LEU C 1 164 ? -33.696 -17.394 -19.952 1.00 22.20 157 LEU C CA 1
ATOM 9056 C C . LEU C 1 164 ? -34.734 -16.678 -20.795 1.00 22.34 157 LEU C C 1
ATOM 9057 O O . LEU C 1 164 ? -35.795 -16.314 -20.308 1.00 22.54 157 LEU C O 1
ATOM 9062 N N . ILE C 1 165 ? -34.448 -16.511 -22.078 1.00 22.53 158 ILE C N 1
ATOM 9063 C CA . ILE C 1 165 ? -35.361 -15.785 -22.950 1.00 22.27 158 ILE C CA 1
ATOM 9064 C C . ILE C 1 165 ? -36.738 -16.421 -22.876 1.00 22.30 158 ILE C C 1
ATOM 9065 O O . ILE C 1 165 ? -37.709 -15.726 -22.646 1.00 22.50 158 ILE C O 1
ATOM 9070 N N . THR C 1 166 ? -36.829 -17.740 -22.995 1.00 22.48 159 THR C N 1
ATOM 9071 C CA . THR C 1 166 ? -38.134 -18.410 -22.885 1.00 22.87 159 THR C CA 1
ATOM 9072 C C . THR C 1 166 ? -38.885 -18.059 -21.592 1.00 23.29 159 THR C C 1
ATOM 9073 O O . THR C 1 166 ? -40.102 -17.909 -21.595 1.00 23.57 159 THR C O 1
ATOM 9077 N N . GLU C 1 167 ? -38.157 -17.895 -20.498 1.00 23.67 160 GLU C N 1
ATOM 9078 C CA . GLU C 1 167 ? -38.779 -17.571 -19.221 1.00 24.12 160 GLU C CA 1
ATOM 9079 C C . GLU C 1 167 ? -39.250 -16.150 -19.201 1.00 23.54 160 GLU C C 1
ATOM 9080 O O . GLU C 1 167 ? -40.102 -15.801 -18.409 1.00 23.54 160 GLU C O 1
ATOM 9086 N N . PHE C 1 168 ? -38.656 -15.323 -20.038 1.00 23.25 161 PHE C N 1
ATOM 9087 C CA . PHE C 1 168 ? -39.051 -13.922 -20.143 1.00 23.22 161 PHE C CA 1
ATOM 9088 C C . PHE C 1 168 ? -40.304 -13.838 -21.012 1.00 23.39 161 PHE C C 1
ATOM 9089 O O . PHE C 1 168 ? -41.245 -13.071 -20.731 1.00 23.22 161 PHE C O 1
ATOM 9097 N N . HIS C 1 169 ? -40.312 -14.629 -22.079 1.00 23.19 162 HIS C N 1
ATOM 9098 C CA . HIS C 1 169 ? -41.488 -14.702 -22.894 1.00 23.12 162 HIS C CA 1
ATOM 9099 C C . HIS C 1 169 ? -42.640 -15.359 -22.114 1.00 23.55 162 HIS C C 1
ATOM 9100 O O . HIS C 1 169 ? -43.794 -14.933 -22.266 1.00 23.75 162 HIS C O 1
ATOM 9107 N N . GLN C 1 170 ? -42.356 -16.364 -21.278 1.00 23.32 163 GLN C N 1
ATOM 9108 C CA . GLN C 1 170 ? -43.416 -16.889 -20.416 1.00 23.67 163 GLN C CA 1
ATOM 9109 C C . GLN C 1 170 ? -44.053 -15.712 -19.644 1.00 23.22 163 GLN C C 1
ATOM 9110 O O . GLN C 1 170 ? -45.273 -15.651 -19.495 1.00 23.09 163 GLN C O 1
ATOM 9116 N N . HIS C 1 171 ? -43.230 -14.758 -19.203 1.00 22.68 164 HIS C N 1
ATOM 9117 C CA . HIS C 1 171 ? -43.728 -13.613 -18.419 1.00 22.12 164 HIS C CA 1
ATOM 9118 C C . HIS C 1 171 ? -44.692 -12.734 -19.183 1.00 21.73 164 HIS C C 1
ATOM 9119 O O . HIS C 1 171 ? -45.703 -12.316 -18.629 1.00 22.09 164 HIS C O 1
ATOM 9126 N N . ILE C 1 172 ? -44.378 -12.426 -20.435 1.00 20.99 165 ILE C N 1
ATOM 9127 C CA . ILE C 1 172 ? -45.287 -11.612 -21.228 1.00 20.38 165 ILE C CA 1
ATOM 9128 C C . ILE C 1 172 ? -46.576 -12.385 -21.371 1.00 20.12 165 ILE C C 1
ATOM 9129 O O . ILE C 1 172 ? -47.648 -11.812 -21.299 1.00 20.00 165 ILE C O 1
ATOM 9134 N N . ALA C 1 173 ? -46.461 -13.701 -21.525 1.00 19.98 166 ALA C N 1
ATOM 9135 C CA . ALA C 1 173 ? -47.629 -14.536 -21.736 1.00 19.80 166 ALA C CA 1
ATOM 9136 C C . ALA C 1 173 ? -48.529 -14.463 -20.522 1.00 19.82 166 ALA C C 1
ATOM 9137 O O . ALA C 1 173 ? -49.708 -14.183 -20.656 1.00 20.46 166 ALA C O 1
ATOM 9139 N N . ALA C 1 174 ? -47.970 -14.659 -19.336 1.00 19.68 167 ALA C N 1
ATOM 9140 C CA . ALA C 1 174 ? -48.722 -14.484 -18.104 1.00 19.35 167 ALA C CA 1
ATOM 9141 C C . ALA C 1 174 ? -49.315 -13.084 -18.031 1.00 19.47 167 ALA C C 1
ATOM 9142 O O . ALA C 1 174 ? -50.516 -12.905 -18.117 1.00 19.80 167 ALA C O 1
ATOM 9144 N N . TYR C 1 175 ? -48.472 -12.082 -17.885 1.00 19.60 168 TYR C N 1
ATOM 9145 C CA . TYR C 1 175 ? -48.930 -10.702 -17.850 1.00 19.76 168 TYR C CA 1
ATOM 9146 C C . TYR C 1 175 ? -50.100 -10.516 -18.797 1.00 19.94 168 TYR C C 1
ATOM 9147 O O . TYR C 1 175 ? -51.158 -10.058 -18.380 1.00 20.23 168 TYR C O 1
ATOM 9156 N N . LEU C 1 176 ? -49.923 -10.900 -20.063 1.00 19.79 169 LEU C N 1
ATOM 9157 C CA . LEU C 1 176 ? -50.965 -10.673 -21.079 1.00 19.47 169 LEU C CA 1
ATOM 9158 C C . LEU C 1 176 ? -52.247 -11.423 -20.774 1.00 19.16 169 LEU C C 1
ATOM 9159 O O . LEU C 1 176 ? -53.335 -10.913 -21.024 1.00 18.97 169 LEU C O 1
ATOM 9164 N N . GLN C 1 177 ? -52.124 -12.630 -20.249 1.00 18.91 170 GLN C N 1
ATOM 9165 C CA . GLN C 1 177 ? -53.300 -13.393 -19.903 1.00 19.22 170 GLN C CA 1
ATOM 9166 C C . GLN C 1 177 ? -54.153 -12.635 -18.913 1.00 18.95 170 GLN C C 1
ATOM 9167 O O . GLN C 1 177 ? -55.352 -12.507 -19.085 1.00 18.71 170 GLN C O 1
ATOM 9173 N N . VAL C 1 178 ? -53.523 -12.148 -17.862 1.00 19.08 171 VAL C N 1
ATOM 9174 C CA . VAL C 1 178 ? -54.251 -11.545 -16.784 1.00 19.41 171 VAL C CA 1
ATOM 9175 C C . VAL C 1 178 ? -54.829 -10.240 -17.274 1.00 20.16 171 VAL C C 1
ATOM 9176 O O . VAL C 1 178 ? -55.957 -9.891 -16.940 1.00 20.41 171 VAL C O 1
ATOM 9180 N N . LEU C 1 179 ? -54.031 -9.525 -18.062 1.00 21.07 172 LEU C N 1
ATOM 9181 C CA . LEU C 1 179 ? -54.412 -8.246 -18.666 1.00 21.63 172 LEU C CA 1
ATOM 9182 C C . LEU C 1 179 ? -55.653 -8.440 -19.526 1.00 22.15 172 LEU C C 1
ATOM 9183 O O . LEU C 1 179 ? -56.594 -7.696 -19.391 1.00 22.23 172 LEU C O 1
ATOM 9188 N N . GLN C 1 180 ? -55.657 -9.452 -20.390 1.00 23.20 173 GLN C N 1
ATOM 9189 C CA . GLN C 1 180 ? -56.832 -9.748 -21.213 1.00 24.29 173 GLN C CA 1
ATOM 9190 C C . GLN C 1 180 ? -58.002 -10.064 -20.326 1.00 24.60 173 GLN C C 1
ATOM 9191 O O . GLN C 1 180 ? -58.940 -9.305 -20.302 1.00 25.03 173 GLN C O 1
ATOM 9197 N N . LYS C 1 181 ? -57.941 -11.140 -19.556 1.00 25.29 174 LYS C N 1
ATOM 9198 C CA . LYS C 1 181 ? -59.018 -11.450 -18.614 1.00 26.05 174 LYS C CA 1
ATOM 9199 C C . LYS C 1 181 ? -59.586 -10.224 -17.908 1.00 26.35 174 LYS C C 1
ATOM 9200 O O . LYS C 1 181 ? -60.752 -10.220 -17.553 1.00 26.68 174 LYS C O 1
ATOM 9206 N N . ALA C 1 182 ? -58.769 -9.199 -17.687 1.00 26.41 175 ALA C N 1
ATOM 9207 C CA . ALA C 1 182 ? -59.177 -8.051 -16.885 1.00 26.52 175 ALA C CA 1
ATOM 9208 C C . ALA C 1 182 ? -60.076 -7.025 -17.586 1.00 26.76 175 ALA C C 1
ATOM 9209 O O . ALA C 1 182 ? -60.420 -6.024 -16.968 1.00 26.82 175 ALA C O 1
ATOM 9211 N N . ARG C 1 183 ? -60.465 -7.249 -18.841 1.00 27.15 176 ARG C N 1
ATOM 9212 C CA . ARG C 1 183 ? -61.360 -6.296 -19.547 1.00 27.59 176 ARG C CA 1
ATOM 9213 C C . ARG C 1 183 ? -62.853 -6.691 -19.757 1.00 28.24 176 ARG C C 1
ATOM 9214 O O . ARG C 1 183 ? -63.747 -5.906 -19.392 1.00 28.34 176 ARG C O 1
ATOM 9222 N N . GLY C 1 184 ? -63.159 -7.861 -20.324 1.00 28.88 177 GLY C N 1
ATOM 9223 C CA . GLY C 1 184 ? -62.190 -8.872 -20.715 1.00 29.31 177 GLY C CA 1
ATOM 9224 C C . GLY C 1 184 ? -62.531 -9.597 -21.996 1.00 29.84 177 GLY C C 1
ATOM 9225 O O . GLY C 1 184 ? -63.623 -9.456 -22.552 1.00 29.77 177 GLY C O 1
ATOM 9226 N N . LYS C 1 185 ? -61.566 -10.393 -22.443 1.00 30.63 178 LYS C N 1
ATOM 9227 C CA . LYS C 1 185 ? -61.553 -10.967 -23.782 1.00 31.28 178 LYS C CA 1
ATOM 9228 C C . LYS C 1 185 ? -60.280 -11.806 -23.995 1.00 31.63 178 LYS C C 1
ATOM 9229 O O . LYS C 1 185 ? -59.164 -11.265 -24.050 1.00 31.56 178 LYS C O 1
ATOM 9235 N N . GLU C 1 186 ? -60.443 -13.129 -24.066 1.00 32.01 179 GLU C N 1
ATOM 9236 C CA . GLU C 1 186 ? -59.389 -14.002 -24.607 1.00 32.17 179 GLU C CA 1
ATOM 9237 C C . GLU C 1 186 ? -59.572 -14.023 -26.134 1.00 32.34 179 GLU C C 1
ATOM 9238 O O . GLU C 1 186 ? -58.606 -14.241 -26.887 1.00 32.57 179 GLU C O 1
ATOM 9244 N N . ASP C 1 187 ? -60.821 -13.800 -26.563 1.00 32.24 180 ASP C N 1
ATOM 9245 C CA . ASP C 1 187 ? -61.159 -13.547 -27.959 1.00 32.20 180 ASP C CA 1
ATOM 9246 C C . ASP C 1 187 ? -60.978 -12.060 -28.277 1.00 32.20 180 ASP C C 1
ATOM 9247 O O . ASP C 1 187 ? -59.919 -11.630 -28.741 1.00 32.14 180 ASP C O 1
ATOM 9252 N N . GLU C 1 192 ? -58.027 -13.413 -32.943 1.00 30.03 185 GLU C N 1
ATOM 9253 C CA . GLU C 1 192 ? -56.749 -14.112 -33.011 1.00 30.08 185 GLU C CA 1
ATOM 9254 C C . GLU C 1 192 ? -56.157 -14.314 -31.606 1.00 29.95 185 GLU C C 1
ATOM 9255 O O . GLU C 1 192 ? -55.700 -13.359 -30.961 1.00 30.07 185 GLU C O 1
ATOM 9261 N N . ASN C 1 193 ? -56.173 -15.563 -31.143 1.00 29.59 186 ASN C N 1
ATOM 9262 C CA . ASN C 1 193 ? -55.622 -15.904 -29.837 1.00 29.34 186 ASN C CA 1
ATOM 9263 C C . ASN C 1 193 ? -54.069 -15.895 -29.807 1.00 29.26 186 ASN C C 1
ATOM 9264 O O . ASN C 1 193 ? -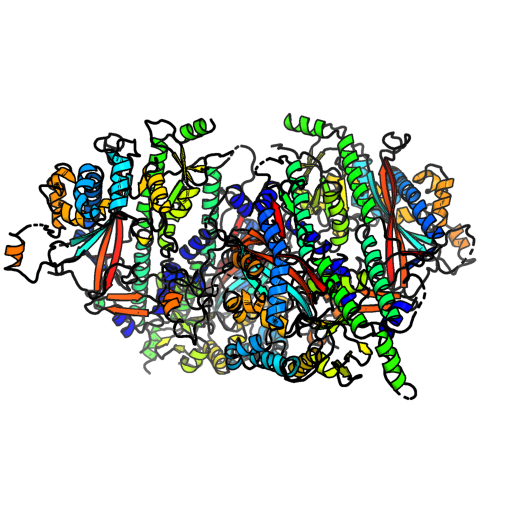53.477 -15.728 -28.737 1.00 29.31 186 ASN C O 1
ATOM 9269 N N . MET C 1 194 ? -53.419 -16.043 -30.970 1.00 28.87 187 MET C N 1
ATOM 9270 C CA . MET C 1 194 ? -51.948 -16.213 -31.053 1.00 28.44 187 MET C CA 1
ATOM 9271 C C . MET C 1 194 ? -51.515 -17.059 -29.864 1.00 27.47 187 MET C C 1
ATOM 9272 O O . MET C 1 194 ? -51.098 -16.552 -28.829 1.00 27.43 187 MET C O 1
ATOM 9277 N N . SER C 1 195 ? -51.632 -18.367 -30.019 1.00 26.49 188 SER C N 1
ATOM 9278 C CA . SER C 1 195 ? -51.884 -19.230 -28.867 1.00 25.72 188 SER C CA 1
ATOM 9279 C C . SER C 1 195 ? -50.688 -19.511 -27.974 1.00 24.51 188 SER C C 1
ATOM 9280 O O . SER C 1 195 ? -50.804 -20.296 -27.046 1.00 24.35 188 SER C O 1
ATOM 9283 N N . TRP C 1 196 ? -49.550 -18.881 -28.221 1.00 23.35 189 TRP C N 1
ATOM 9284 C CA . TRP C 1 196 ? -48.410 -19.076 -27.318 1.00 22.70 189 TRP C CA 1
ATOM 9285 C C . TRP C 1 196 ? -48.679 -18.515 -25.931 1.00 22.70 189 TRP C C 1
ATOM 9286 O O . TRP C 1 196 ? -48.117 -18.989 -24.924 1.00 22.40 189 TRP C O 1
ATOM 9297 N N . ILE C 1 197 ? -49.544 -17.506 -25.898 1.00 22.67 190 ILE C N 1
ATOM 9298 C CA . ILE C 1 197 ? -49.942 -16.872 -24.657 1.00 22.70 190 ILE C CA 1
ATOM 9299 C C . ILE C 1 197 ? -50.700 -17.853 -23.764 1.00 23.19 190 ILE C C 1
ATOM 9300 O O . ILE C 1 197 ? -50.340 -18.001 -22.594 1.00 23.52 190 ILE C O 1
ATOM 9305 N N . TRP C 1 198 ? -51.685 -18.561 -24.330 1.00 23.57 191 TRP C N 1
ATOM 9306 C CA . TRP C 1 198 ? -52.472 -19.587 -23.606 1.00 23.74 191 TRP C CA 1
ATOM 9307 C C . TRP C 1 198 ? -51.794 -20.967 -23.636 1.00 23.84 191 TRP C C 1
ATOM 9308 O O . TRP C 1 198 ? -52.235 -21.880 -24.338 1.00 24.01 191 TRP C O 1
ATOM 9319 N N . GLY C 1 199 ? -50.748 -21.101 -22.825 1.00 23.92 192 GLY C N 1
ATOM 9320 C CA . GLY C 1 199 ? -49.785 -22.205 -22.873 1.00 23.98 192 GLY C CA 1
ATOM 9321 C C . GLY C 1 199 ? -50.165 -23.587 -23.383 1.00 23.90 192 GLY C C 1
ATOM 9322 O O . GLY C 1 199 ? -49.373 -24.215 -24.087 1.00 24.04 192 GLY C O 1
ATOM 9323 N N . LYS C 1 200 ? -51.350 -24.080 -23.028 1.00 23.72 193 LYS C N 1
ATOM 9324 C CA . LYS C 1 200 ? -51.677 -25.497 -23.266 1.00 23.47 193 LYS C CA 1
ATOM 9325 C C . LYS C 1 200 ? -51.889 -25.901 -24.745 1.00 22.93 193 LYS C C 1
ATOM 9326 O O . LYS C 1 200 ? -52.843 -25.432 -25.409 1.00 22.77 193 LYS C O 1
ATOM 9332 N N . GLY C 1 201 ? -50.975 -26.764 -25.228 1.00 22.03 194 GLY C N 1
ATOM 9333 C CA . GLY C 1 201 ? -51.188 -27.618 -26.408 1.00 21.27 194 GLY C CA 1
ATOM 9334 C C . GLY C 1 201 ? -50.734 -27.094 -27.763 1.00 20.39 194 GLY C C 1
ATOM 9335 O O . GLY C 1 201 ? -49.553 -27.208 -28.111 1.00 20.37 194 GLY C O 1
ATOM 9336 N N . ASN C 1 202 ? -51.696 -26.550 -28.522 1.00 19.22 195 ASN C N 1
ATOM 9337 C CA . ASN C 1 202 ? -51.493 -26.015 -29.883 1.00 18.26 195 ASN C CA 1
ATOM 9338 C C . ASN C 1 202 ? -50.163 -25.292 -30.086 1.00 17.25 195 ASN C C 1
ATOM 9339 O O . ASN C 1 202 ? -49.539 -25.409 -31.130 1.00 17.24 195 ASN C O 1
ATOM 9344 N N . CYS C 1 203 ? -49.751 -24.516 -29.094 1.00 15.94 196 CYS C N 1
ATOM 9345 C CA . CYS C 1 203 ? -48.554 -23.704 -29.203 1.00 14.77 196 CYS C CA 1
ATOM 9346 C C . CYS C 1 203 ? -47.874 -23.657 -27.851 1.00 13.83 196 CYS C C 1
ATOM 9347 O O . CYS C 1 203 ? -48.527 -23.455 -26.837 1.00 13.65 196 CYS C O 1
ATOM 9350 N N . ARG C 1 204 ? -46.568 -23.852 -27.821 1.00 12.88 197 ARG C N 1
ATOM 9351 C CA . ARG C 1 204 ? -45.850 -23.784 -26.560 1.00 12.55 197 ARG C CA 1
ATOM 9352 C C . ARG C 1 204 ? -44.482 -23.214 -26.756 1.00 11.30 197 ARG C C 1
ATOM 9353 O O . ARG C 1 204 ? -43.772 -23.591 -27.682 1.00 11.39 197 ARG C O 1
ATOM 9361 N N . LEU C 1 205 ? -44.118 -22.305 -25.863 1.00 9.94 198 LEU C N 1
ATOM 9362 C CA . LEU C 1 205 ? -42.797 -21.722 -25.853 1.00 8.81 198 LEU C CA 1
ATOM 9363 C C . LEU C 1 205 ? -41.842 -22.843 -25.501 1.00 8.44 198 LEU C C 1
ATOM 9364 O O . LEU C 1 205 ? -42.013 -23.489 -24.488 1.00 7.87 198 LEU C O 1
ATOM 9369 N N . GLU C 1 206 ? -40.868 -23.087 -26.365 1.00 8.48 199 GLU C N 1
ATOM 9370 C CA . GLU C 1 206 ? -39.969 -24.217 -26.227 1.00 8.74 199 GLU C CA 1
ATOM 9371 C C . GLU C 1 206 ? -38.673 -23.693 -25.643 1.00 9.47 199 GLU C C 1
ATOM 9372 O O . GLU C 1 206 ? -37.990 -22.893 -26.272 1.00 9.19 199 GLU C O 1
ATOM 9378 N N . ARG C 1 207 ? -38.345 -24.150 -24.434 1.00 10.40 200 ARG C N 1
ATOM 9379 C CA . ARG C 1 207 ? -37.188 -23.669 -23.705 1.00 10.98 200 ARG C CA 1
ATOM 9380 C C . ARG C 1 207 ? -35.933 -24.337 -24.221 1.00 11.41 200 ARG C C 1
ATOM 9381 O O . ARG C 1 207 ? -35.895 -25.534 -24.415 1.00 11.23 200 ARG C O 1
ATOM 9389 N N . SER C 1 208 ? -34.893 -23.547 -24.434 1.00 12.32 201 SER C N 1
ATOM 9390 C CA . SER C 1 208 ? -33.666 -24.055 -25.000 1.00 12.82 201 SER C CA 1
ATOM 9391 C C . SER C 1 208 ? -33.032 -24.938 -23.993 1.00 13.38 201 SER C C 1
ATOM 9392 O O . SER C 1 208 ? -32.868 -24.540 -22.857 1.00 13.88 201 SER C O 1
ATOM 9395 N N . VAL C 1 209 ? -32.632 -26.125 -24.409 1.00 14.40 202 VAL C N 1
ATOM 9396 C CA . VAL C 1 209 ? -32.027 -27.077 -23.489 1.00 14.99 202 VAL C CA 1
ATOM 9397 C C . VAL C 1 209 ? -30.502 -26.831 -23.319 1.00 16.36 202 VAL C C 1
ATOM 9398 O O . VAL C 1 209 ? -29.839 -27.552 -22.609 1.00 16.14 202 VAL C O 1
ATOM 9402 N N . SER C 1 210 ? -29.977 -25.769 -23.925 1.00 18.48 203 SER C N 1
ATOM 9403 C CA . SER C 1 210 ? -28.534 -25.519 -24.030 1.00 19.93 203 SER C CA 1
ATOM 9404 C C . SER C 1 210 ? -27.817 -25.063 -22.760 1.00 20.61 203 SER C C 1
ATOM 9405 O O . SER C 1 210 ? -26.596 -25.092 -22.676 1.00 19.81 203 SER C O 1
ATOM 9408 N N . GLY C 1 211 ? -28.577 -24.573 -21.794 1.00 21.82 204 GLY C N 1
ATOM 9409 C CA . GLY C 1 211 ? -27.998 -24.142 -20.527 1.00 22.13 204 GLY C CA 1
ATOM 9410 C C . GLY C 1 211 ? -27.585 -25.301 -19.653 1.00 22.04 204 GLY C C 1
ATOM 9411 O O . GLY C 1 211 ? -26.875 -25.097 -18.691 1.00 21.77 204 GLY C O 1
ATOM 9412 N N . ASP C 1 212 ? -28.060 -26.502 -19.998 1.00 22.16 205 ASP C N 1
ATOM 9413 C CA . ASP C 1 212 ? -27.777 -27.747 -19.289 1.00 22.13 205 ASP C CA 1
ATOM 9414 C C . ASP C 1 212 ? -26.913 -28.729 -20.089 1.00 21.39 205 ASP C C 1
ATOM 9415 O O . ASP C 1 212 ? -26.047 -29.395 -19.543 1.00 21.02 205 ASP C O 1
ATOM 9420 N N . VAL C 1 213 ? -27.162 -28.824 -21.385 1.00 20.96 206 VAL C N 1
ATOM 9421 C CA . VAL C 1 213 ? -26.448 -29.770 -22.237 1.00 20.52 206 VAL C CA 1
ATOM 9422 C C . VAL C 1 213 ? -24.979 -29.373 -22.446 1.00 20.35 206 VAL C C 1
ATOM 9423 O O . VAL C 1 213 ? -24.114 -30.236 -22.455 1.00 20.41 206 VAL C O 1
ATOM 9427 N N . VAL C 1 214 ? -24.711 -28.074 -22.596 1.00 20.10 207 VAL C N 1
ATOM 9428 C CA . VAL C 1 214 ? -23.361 -27.561 -22.826 1.00 19.71 207 VAL C CA 1
ATOM 9429 C C . VAL C 1 214 ? -22.508 -27.536 -21.558 1.00 20.09 207 VAL C C 1
ATOM 9430 O O . VAL C 1 214 ? -21.320 -27.803 -21.631 1.00 20.63 207 VAL C O 1
ATOM 9434 N N . PRO C 1 215 ? -23.075 -27.180 -20.398 1.00 20.13 208 PRO C N 1
ATOM 9435 C CA . PRO C 1 215 ? -22.238 -27.392 -19.260 1.00 20.41 208 PRO C CA 1
ATOM 9436 C C . PRO C 1 215 ? -21.836 -28.831 -19.080 1.00 20.76 208 PRO C C 1
ATOM 9437 O O . PRO C 1 215 ? -20.716 -29.081 -18.674 1.00 21.07 208 PRO C O 1
ATOM 9441 N N . LYS C 1 216 ? -22.723 -29.768 -19.399 1.00 21.29 209 LYS C N 1
ATOM 9442 C CA . LYS C 1 216 ? -22.440 -31.196 -19.215 1.00 21.48 209 LYS C CA 1
ATOM 9443 C C . LYS C 1 216 ? -21.441 -31.722 -20.243 1.00 21.39 209 LYS C C 1
ATOM 9444 O O . LYS C 1 216 ? -20.684 -32.630 -19.955 1.00 21.56 209 LYS C O 1
ATOM 9450 N N . ALA C 1 217 ? -21.426 -31.161 -21.441 1.00 21.39 210 ALA C N 1
ATOM 9451 C CA . ALA C 1 217 ? -20.441 -31.569 -22.424 1.00 21.28 210 ALA C CA 1
ATOM 9452 C C . ALA C 1 217 ? -19.087 -31.218 -21.873 1.00 21.30 210 ALA C C 1
ATOM 9453 O O . ALA C 1 217 ? -18.182 -32.033 -21.827 1.00 21.61 210 ALA C O 1
ATOM 9455 N N . ILE C 1 218 ? -18.952 -29.984 -21.425 1.00 21.50 211 ILE C N 1
ATOM 9456 C CA . ILE C 1 218 ? -17.679 -29.530 -20.888 1.00 21.14 211 ILE C CA 1
ATOM 9457 C C . ILE C 1 218 ? -17.352 -30.458 -19.758 1.00 20.90 211 ILE C C 1
ATOM 9458 O O . ILE C 1 218 ? -16.259 -30.966 -19.693 1.00 20.70 211 ILE C O 1
ATOM 9463 N N . ALA C 1 219 ? -18.323 -30.712 -18.894 1.00 21.02 212 ALA C N 1
ATOM 9464 C CA . ALA C 1 219 ? -18.100 -31.594 -17.763 1.00 21.24 212 ALA C CA 1
ATOM 9465 C C . ALA C 1 219 ? -17.562 -32.929 -18.264 1.00 21.42 212 ALA C C 1
ATOM 9466 O O . ALA C 1 219 ? -16.515 -33.370 -17.818 1.00 21.44 212 ALA C O 1
ATOM 9468 N N . ASP C 1 220 ? -18.248 -33.537 -19.228 1.00 21.67 213 ASP C N 1
ATOM 9469 C CA . ASP C 1 220 ? -17.910 -34.890 -19.678 1.00 21.57 213 ASP C CA 1
ATOM 9470 C C . ASP C 1 220 ? -16.631 -34.980 -20.462 1.00 21.55 213 ASP C C 1
ATOM 9471 O O . ASP C 1 220 ? -16.062 -36.054 -20.543 1.00 21.86 213 ASP C O 1
ATOM 9476 N N . ALA C 1 221 ? -16.191 -33.866 -21.039 1.00 21.60 214 ALA C N 1
ATOM 9477 C CA . ALA C 1 221 ? -14.874 -33.770 -21.685 1.00 21.35 214 ALA C CA 1
ATOM 9478 C C . ALA C 1 221 ? -13.727 -33.723 -20.673 1.00 21.03 214 ALA C C 1
ATOM 9479 O O . ALA C 1 221 ? -12.704 -34.315 -20.884 1.00 20.50 214 ALA C O 1
ATOM 9481 N N . VAL C 1 222 ? -13.908 -33.010 -19.576 1.00 21.52 215 VAL C N 1
ATOM 9482 C CA . VAL C 1 222 ? -12.928 -32.997 -18.501 1.00 21.76 215 VAL C CA 1
ATOM 9483 C C . VAL C 1 222 ? -12.817 -34.392 -17.968 1.00 22.07 215 VAL C C 1
ATOM 9484 O O . VAL C 1 222 ? -11.737 -34.905 -17.804 1.00 22.02 215 VAL C O 1
ATOM 9488 N N . ARG C 1 223 ? -13.956 -35.003 -17.699 1.00 22.83 216 ARG C N 1
ATOM 9489 C CA . ARG C 1 223 ? -13.998 -36.376 -17.222 1.00 23.37 216 ARG C CA 1
ATOM 9490 C C . ARG C 1 223 ? -13.291 -37.301 -18.183 1.00 22.79 216 ARG C C 1
ATOM 9491 O O . ARG C 1 223 ? -12.581 -38.197 -17.764 1.00 22.67 216 ARG C O 1
ATOM 9499 N N . ALA C 1 224 ? -13.503 -37.084 -19.473 1.00 22.43 217 ALA C N 1
ATOM 9500 C CA . ALA C 1 224 ? -12.932 -37.948 -20.485 1.00 22.30 217 ALA C CA 1
ATOM 9501 C C . ALA C 1 224 ? -11.434 -37.754 -20.591 1.00 22.31 217 ALA C C 1
ATOM 9502 O O . ALA C 1 224 ? -10.726 -38.686 -20.938 1.00 22.88 217 ALA C O 1
ATOM 9504 N N . TRP C 1 225 ? -10.953 -36.551 -20.294 1.00 22.04 218 TRP C N 1
ATOM 9505 C CA . TRP C 1 225 ? -9.530 -36.284 -20.256 1.00 21.65 218 TRP C CA 1
ATOM 9506 C C . TRP C 1 225 ? -8.960 -36.955 -19.046 1.00 21.34 218 TRP C C 1
ATOM 9507 O O . TRP C 1 225 ? -7.926 -37.567 -19.128 1.00 21.25 218 TRP C O 1
ATOM 9518 N N . VAL C 1 226 ? -9.635 -36.845 -17.910 1.00 21.41 219 VAL C N 1
ATOM 9519 C CA . VAL C 1 226 ? -9.105 -37.414 -16.670 1.00 21.27 219 VAL C CA 1
ATOM 9520 C C . VAL C 1 226 ? -8.836 -38.872 -16.879 1.00 21.68 219 VAL C C 1
ATOM 9521 O O . VAL C 1 226 ? -7.779 -39.362 -16.499 1.00 21.90 219 VAL C O 1
ATOM 9525 N N . GLU C 1 227 ? -9.779 -39.546 -17.529 1.00 22.16 220 GLU C N 1
ATOM 9526 C CA . GLU C 1 227 ? -9.770 -40.999 -17.637 1.00 22.46 220 GLU C CA 1
ATOM 9527 C C . GLU C 1 227 ? -8.748 -41.455 -18.642 1.00 21.88 220 GLU C C 1
ATOM 9528 O O . GLU C 1 227 ? -8.171 -42.517 -18.474 1.00 21.88 220 GLU C O 1
ATOM 9534 N N . GLN C 1 228 ? -8.533 -40.667 -19.687 1.00 21.35 221 GLN C N 1
ATOM 9535 C CA . GLN C 1 228 ? -7.507 -40.989 -20.677 1.00 21.32 221 GLN C CA 1
ATOM 9536 C C . GLN C 1 228 ? -6.108 -41.007 -20.075 1.00 21.00 221 GLN C C 1
ATOM 9537 O O . GLN C 1 228 ? -5.365 -41.971 -20.224 1.00 20.93 221 GLN C O 1
ATOM 9543 N N . GLN C 1 229 ? -5.782 -39.908 -19.404 1.00 20.30 222 GLN C N 1
ATOM 9544 C CA . GLN C 1 229 ? -4.495 -39.667 -18.780 1.00 19.54 222 GLN C CA 1
ATOM 9545 C C . GLN C 1 229 ? -4.263 -40.451 -17.501 1.00 19.02 222 GLN C C 1
ATOM 9546 O O . GLN C 1 229 ? -3.142 -40.569 -17.047 1.00 19.54 222 GLN C O 1
ATOM 9552 N N . LYS C 1 230 ? -5.299 -40.960 -16.876 1.00 18.38 223 LYS C N 1
ATOM 9553 C CA . LYS C 1 230 ? -5.097 -41.595 -15.604 1.00 18.36 223 LYS C CA 1
ATOM 9554 C C . LYS C 1 230 ? -4.515 -40.547 -14.659 1.00 17.99 223 LYS C C 1
ATOM 9555 O O . LYS C 1 230 ? -3.463 -40.762 -14.032 1.00 17.81 223 LYS C O 1
ATOM 9561 N N . PHE C 1 231 ? -5.220 -39.418 -14.551 1.00 17.36 224 PHE C N 1
ATOM 9562 C CA . PHE C 1 231 ? -4.694 -38.246 -13.859 1.00 16.76 224 PHE C CA 1
ATOM 9563 C C . PHE C 1 231 ? -4.263 -38.494 -12.441 1.00 16.78 224 PHE C C 1
ATOM 9564 O O . PHE C 1 231 ? -3.404 -37.792 -11.932 1.00 16.62 224 PHE C O 1
ATOM 9572 N N . ALA C 1 232 ? -4.880 -39.471 -11.794 1.00 17.04 225 ALA C N 1
ATOM 9573 C CA . ALA C 1 232 ? -4.436 -39.891 -10.477 1.00 17.36 225 ALA C CA 1
ATOM 9574 C C . ALA C 1 232 ? -2.995 -40.374 -10.551 1.00 17.47 225 ALA C C 1
ATOM 9575 O O . ALA C 1 232 ? -2.152 -39.948 -9.764 1.00 17.19 225 ALA C O 1
ATOM 9577 N N . SER C 1 233 ? -2.737 -41.267 -11.510 1.00 17.84 226 SER C N 1
ATOM 9578 C CA . SER C 1 233 ? -1.399 -41.853 -11.725 1.00 17.92 226 SER C CA 1
ATOM 9579 C C . SER C 1 233 ? -0.458 -40.817 -12.287 1.00 17.88 226 SER C C 1
ATOM 9580 O O . SER C 1 233 ? 0.741 -40.947 -12.158 1.00 18.14 226 SER C O 1
ATOM 9583 N N . LEU C 1 234 ? -0.991 -39.799 -12.936 1.00 17.87 227 LEU C N 1
ATOM 9584 C CA . LEU C 1 234 ? -0.137 -38.738 -13.395 1.00 18.12 227 LEU C CA 1
ATOM 9585 C C . LEU C 1 234 ? 0.389 -38.002 -12.211 1.00 18.29 227 LEU C C 1
ATOM 9586 O O . LEU C 1 234 ? 1.549 -37.684 -12.190 1.00 18.33 227 LEU C O 1
ATOM 9591 N N . ARG C 1 235 ? -0.471 -37.733 -11.231 1.00 18.69 228 ARG C N 1
ATOM 9592 C CA . ARG C 1 235 ? -0.039 -37.158 -9.974 1.00 19.01 228 ARG C CA 1
ATOM 9593 C C . ARG C 1 235 ? 0.922 -38.089 -9.241 1.00 19.01 228 ARG C C 1
ATOM 9594 O O . ARG C 1 235 ? 1.996 -37.673 -8.840 1.00 19.81 228 ARG C O 1
ATOM 9602 N N . ALA C 1 236 ? 0.564 -39.347 -9.054 1.00 18.73 229 ALA C N 1
ATOM 9603 C CA . ALA C 1 236 ? 1.448 -40.244 -8.332 1.00 18.72 229 ALA C CA 1
ATOM 9604 C C . ALA C 1 236 ? 2.847 -40.240 -8.935 1.00 19.48 229 ALA C C 1
ATOM 9605 O O . ALA C 1 236 ? 3.837 -40.314 -8.212 1.00 19.97 229 ALA C O 1
ATOM 9607 N N . SER C 1 237 ? 2.921 -40.160 -10.265 1.00 20.06 230 SER C N 1
ATOM 9608 C CA . SER C 1 237 ? 4.180 -40.123 -11.005 1.00 19.97 230 SER C CA 1
ATOM 9609 C C . SER C 1 237 ? 4.849 -38.786 -10.844 1.00 20.39 230 SER C C 1
ATOM 9610 O O . SER C 1 237 ? 6.033 -38.698 -10.601 1.00 20.20 230 SER C O 1
ATOM 9613 N N . TRP C 1 238 ? 4.070 -37.738 -11.012 1.00 21.39 231 TRP C N 1
ATOM 9614 C CA . TRP C 1 238 ? 4.545 -36.392 -10.807 1.00 22.56 231 TRP C CA 1
ATOM 9615 C C . TRP C 1 238 ? 5.309 -36.348 -9.517 1.00 22.41 231 TRP C C 1
ATOM 9616 O O . TRP C 1 238 ? 6.470 -35.920 -9.495 1.00 23.09 231 TRP C O 1
ATOM 9627 N N . GLU C 1 239 ? 4.664 -36.815 -8.450 1.00 21.97 232 GLU C N 1
ATOM 9628 C CA . GLU C 1 239 ? 5.241 -36.738 -7.118 1.00 21.98 232 GLU C CA 1
ATOM 9629 C C . GLU C 1 239 ? 6.498 -37.553 -6.939 1.00 21.61 232 GLU C C 1
ATOM 9630 O O . GLU C 1 239 ? 7.364 -37.152 -6.194 1.00 21.73 232 GLU C O 1
ATOM 9636 N N . GLN C 1 240 ? 6.623 -38.679 -7.626 1.00 21.48 233 GLN C N 1
ATOM 9637 C CA . GLN C 1 240 ? 7.834 -39.477 -7.510 1.00 21.22 233 GLN C CA 1
ATOM 9638 C C . GLN C 1 240 ? 9.037 -38.649 -7.935 1.00 22.34 233 GLN C C 1
ATOM 9639 O O . GLN C 1 240 ? 10.114 -38.850 -7.428 1.00 22.17 233 GLN C O 1
ATOM 9645 N N . PHE C 1 241 ? 8.855 -37.693 -8.837 1.00 24.04 234 PHE C N 1
ATOM 9646 C CA . PHE C 1 241 ? 9.956 -36.813 -9.233 1.00 25.49 234 PHE C CA 1
ATOM 9647 C C . PHE C 1 241 ? 10.259 -35.754 -8.206 1.00 26.27 234 PHE C C 1
ATOM 9648 O O . PHE C 1 241 ? 11.365 -35.218 -8.190 1.00 26.63 234 PHE C O 1
ATOM 9656 N N . GLN C 1 242 ? 9.274 -35.418 -7.381 1.00 27.19 235 GLN C N 1
ATOM 9657 C CA . GLN C 1 242 ? 9.483 -34.466 -6.288 1.00 28.13 235 GLN C CA 1
ATOM 9658 C C . GLN C 1 242 ? 9.867 -35.081 -4.924 1.00 28.15 235 GLN C C 1
ATOM 9659 O O . GLN C 1 242 ? 9.851 -34.366 -3.929 1.00 28.14 235 GLN C O 1
ATOM 9665 N N . GLN C 1 243 ? 10.212 -36.372 -4.849 1.00 28.39 236 GLN C N 1
ATOM 9666 C CA . GLN C 1 243 ? 10.546 -36.987 -3.546 1.00 28.58 236 GLN C CA 1
ATOM 9667 C C . GLN C 1 243 ? 12.010 -36.778 -3.162 1.00 29.00 236 GLN C C 1
ATOM 9668 O O . GLN C 1 243 ? 12.812 -37.721 -3.100 1.00 28.96 236 GLN C O 1
ATOM 9674 N N . ASN C 1 244 ? 12.300 -35.514 -2.850 1.00 29.55 237 ASN C N 1
ATOM 9675 C CA . ASN C 1 244 ? 13.645 -34.993 -2.665 1.00 30.04 237 ASN C CA 1
ATOM 9676 C C . ASN C 1 244 ? 13.904 -34.543 -1.221 1.00 30.40 237 ASN C C 1
ATOM 9677 O O . ASN C 1 244 ? 15.040 -34.201 -0.844 1.00 30.64 237 ASN C O 1
ATOM 9682 N N . LEU C 1 254 ? 8.656 -28.743 -6.641 1.00 45.65 247 LEU C N 1
ATOM 9683 C CA . LEU C 1 254 ? 8.602 -27.412 -6.026 1.00 45.55 247 LEU C CA 1
ATOM 9684 C C . LEU C 1 254 ? 7.146 -26.919 -5.831 1.00 44.83 247 LEU C C 1
ATOM 9685 O O . LEU C 1 254 ? 6.853 -26.275 -4.811 1.00 44.95 247 LEU C O 1
ATOM 9690 N N . GLY C 1 255 ? 6.250 -27.222 -6.785 1.00 43.70 248 GLY C N 1
ATOM 9691 C CA . GLY C 1 255 ? 4.796 -26.896 -6.659 1.00 42.69 248 GLY C CA 1
ATOM 9692 C C . GLY C 1 255 ? 3.858 -28.064 -6.968 1.00 41.34 248 GLY C C 1
ATOM 9693 O O . GLY C 1 255 ? 3.775 -28.486 -8.114 1.00 41.76 248 GLY C O 1
ATOM 9694 N N . VAL C 1 256 ? 3.144 -28.587 -5.966 1.00 39.40 249 VAL C N 1
ATOM 9695 C CA . VAL C 1 256 ? 2.303 -29.796 -6.151 1.00 37.72 249 VAL C CA 1
ATOM 9696 C C . VAL C 1 256 ? 1.285 -29.589 -7.275 1.00 36.16 249 VAL C C 1
ATOM 9697 O O . VAL C 1 256 ? 0.978 -28.444 -7.644 1.00 36.24 249 VAL C O 1
ATOM 9701 N N . LEU C 1 257 ? 0.785 -30.702 -7.820 1.00 33.86 250 LEU C N 1
ATOM 9702 C CA . LEU C 1 257 ? -0.361 -30.711 -8.751 1.00 31.67 250 LEU C CA 1
ATOM 9703 C C . LEU C 1 257 ? -1.726 -30.696 -8.046 1.00 29.49 250 LEU C C 1
ATOM 9704 O O . LEU C 1 257 ? -1.945 -31.437 -7.101 1.00 28.98 250 LEU C O 1
ATOM 9709 N N . ASP C 1 258 ? -2.654 -29.882 -8.532 1.00 27.24 251 ASP C N 1
ATOM 9710 C CA . ASP C 1 258 ? -4.033 -29.914 -8.033 1.00 25.75 251 ASP C CA 1
ATOM 9711 C C . ASP C 1 258 ? -4.554 -31.341 -8.092 1.00 24.14 251 ASP C C 1
ATOM 9712 O O . ASP C 1 258 ? -4.054 -32.148 -8.881 1.00 24.04 251 ASP C O 1
ATOM 9717 N N . THR C 1 259 ? -5.577 -31.650 -7.294 1.00 22.33 252 THR C N 1
ATOM 9718 C CA . THR C 1 259 ? -6.133 -33.013 -7.289 1.00 21.02 252 THR C CA 1
ATOM 9719 C C . THR C 1 259 ? -7.202 -33.279 -8.322 1.00 20.02 252 THR C C 1
ATOM 9720 O O . THR C 1 259 ? -7.488 -34.434 -8.579 1.00 20.44 252 THR C O 1
ATOM 9724 N N . ALA C 1 260 ? -7.770 -32.238 -8.922 1.00 19.14 253 ALA C N 1
ATOM 9725 C CA . ALA C 1 260 ? -8.518 -32.361 -10.182 1.00 18.48 253 ALA C CA 1
ATOM 9726 C C . ALA C 1 260 ? -8.060 -31.299 -11.144 1.00 18.19 253 ALA C C 1
ATOM 9727 O O . ALA C 1 260 ? -7.561 -30.266 -10.738 1.00 18.87 253 ALA C O 1
ATOM 9729 N N . PRO C 1 261 ? 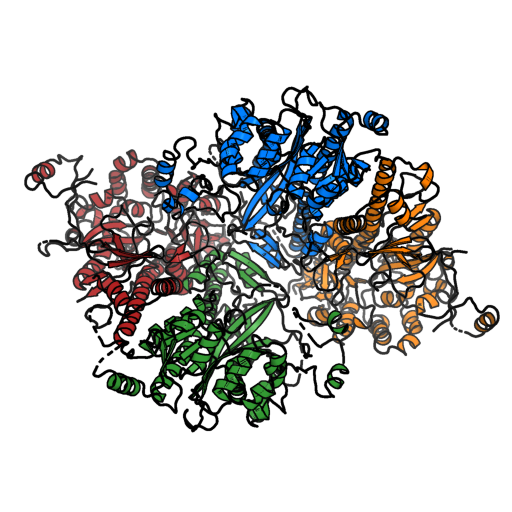-8.234 -31.529 -12.429 1.00 17.78 254 PRO C N 1
ATOM 9730 C CA . PRO C 1 261 ? -7.888 -30.557 -13.437 1.00 18.03 254 PRO C CA 1
ATOM 9731 C C . PRO C 1 261 ? -8.966 -29.493 -13.562 1.00 18.22 254 PRO C C 1
ATOM 9732 O O . PRO C 1 261 ? -9.884 -29.491 -12.773 1.00 18.87 254 PRO C O 1
ATOM 9736 N N . VAL C 1 262 ? -8.861 -28.597 -14.532 1.00 18.18 255 VAL C N 1
ATOM 9737 C CA . VAL C 1 262 ? -9.751 -27.443 -14.598 1.00 18.36 255 VAL C CA 1
ATOM 9738 C C . VAL C 1 262 ? -10.122 -27.127 -16.033 1.00 18.99 255 VAL C C 1
ATOM 9739 O O . VAL C 1 262 ? -9.483 -27.606 -16.962 1.00 19.69 255 VAL C O 1
ATOM 9743 N N . VAL C 1 263 ? -11.158 -26.321 -16.218 1.00 19.18 256 VAL C N 1
ATOM 9744 C CA . VAL C 1 263 ? -11.451 -25.797 -17.532 1.00 19.20 256 VAL C CA 1
ATOM 9745 C C . VAL C 1 263 ? -10.781 -24.436 -17.628 1.00 19.46 256 VAL C C 1
ATOM 9746 O O . VAL C 1 263 ? -11.000 -23.558 -16.796 1.00 19.50 256 VAL C O 1
ATOM 9750 N N . LEU C 1 264 ? -9.943 -24.280 -18.644 1.00 19.67 257 LEU C N 1
ATOM 9751 C CA . LEU C 1 264 ? -9.312 -23.010 -18.928 1.00 19.38 257 LEU C CA 1
ATOM 9752 C C . LEU C 1 264 ? -10.203 -22.313 -19.916 1.00 19.27 257 LEU C C 1
ATOM 9753 O O . LEU C 1 264 ? -10.365 -22.795 -21.049 1.00 19.18 257 LEU C O 1
ATOM 9758 N N . VAL C 1 265 ? -10.777 -21.190 -19.495 1.00 18.82 258 VAL C N 1
ATOM 9759 C CA . VAL C 1 265 ? -11.625 -20.399 -20.374 1.00 18.47 258 VAL C CA 1
ATOM 9760 C C . VAL C 1 265 ? -10.751 -19.306 -20.956 1.00 18.51 258 VAL C C 1
ATOM 9761 O O . VAL C 1 265 ? -10.341 -18.426 -20.219 1.00 18.71 258 VAL C O 1
ATOM 9765 N N . VAL C 1 266 ? -10.455 -19.363 -22.262 1.00 18.67 259 VAL C N 1
ATOM 9766 C CA . VAL C 1 266 ? -9.602 -18.335 -22.911 1.00 18.48 259 VAL C CA 1
ATOM 9767 C C . VAL C 1 266 ? -10.404 -17.141 -23.379 1.00 19.03 259 VAL C C 1
ATOM 9768 O O . VAL C 1 266 ? -11.085 -17.225 -24.387 1.00 18.81 259 VAL C O 1
ATOM 9772 N N . VAL C 1 267 ? -10.281 -16.029 -22.653 1.00 20.20 260 VAL C N 1
ATOM 9773 C CA . VAL C 1 267 ? -11.008 -14.756 -22.939 1.00 21.06 260 VAL C CA 1
ATOM 9774 C C . VAL C 1 267 ? -10.221 -13.658 -23.669 1.00 21.27 260 VAL C C 1
ATOM 9775 O O . VAL C 1 267 ? -9.004 -13.591 -23.608 1.00 21.06 260 VAL C O 1
ATOM 9779 N N . GLN C 1 268 ? -10.947 -12.762 -24.316 1.00 22.01 261 GLN C N 1
ATOM 9780 C CA . GLN C 1 268 ? -10.321 -11.656 -25.034 1.00 22.88 261 GLN C CA 1
ATOM 9781 C C . GLN C 1 268 ? -9.831 -10.606 -24.075 1.00 24.18 261 GLN C C 1
ATOM 9782 O O . GLN C 1 268 ? -10.309 -10.526 -22.947 1.00 24.57 261 GLN C O 1
ATOM 9788 N N . GLU C 1 269 ? -8.879 -9.792 -24.527 1.00 25.75 262 GLU C N 1
ATOM 9789 C CA . GLU C 1 269 ? -8.370 -8.686 -23.711 1.00 27.03 262 GLU C CA 1
ATOM 9790 C C . GLU C 1 269 ? -9.489 -7.686 -23.323 1.00 27.63 262 GLU C C 1
ATOM 9791 O O . GLU C 1 269 ? -9.440 -7.106 -22.248 1.00 27.93 262 GLU C O 1
ATOM 9797 N N . ASN C 1 270 ? -10.500 -7.505 -24.173 1.00 28.39 263 ASN C N 1
ATOM 9798 C CA . ASN C 1 270 ? -11.708 -6.750 -23.797 1.00 29.06 263 ASN C CA 1
ATOM 9799 C C . ASN C 1 270 ? -12.964 -7.622 -23.813 1.00 29.45 263 ASN C C 1
ATOM 9800 O O . ASN C 1 270 ? -13.602 -7.748 -24.868 1.00 30.27 263 ASN C O 1
ATOM 9805 N N . GLU C 1 271 ? -13.343 -8.198 -22.663 1.00 29.25 264 GLU C N 1
ATOM 9806 C CA . GLU C 1 271 ? -14.356 -9.268 -22.669 1.00 29.10 264 GLU C CA 1
ATOM 9807 C C . GLU C 1 271 ? -15.803 -8.802 -22.609 1.00 28.82 264 GLU C C 1
ATOM 9808 O O . GLU C 1 271 ? -16.164 -7.877 -21.878 1.00 28.58 264 GLU C O 1
ATOM 9814 N N . ARG C 1 272 ? -16.611 -9.489 -23.408 1.00 28.67 265 ARG C N 1
ATOM 9815 C CA . ARG C 1 272 ? -18.012 -9.172 -23.631 1.00 28.83 265 ARG C CA 1
ATOM 9816 C C . ARG C 1 272 ? -18.769 -10.493 -23.573 1.00 28.07 265 ARG C C 1
ATOM 9817 O O . ARG C 1 272 ? -18.145 -11.549 -23.486 1.00 28.72 265 ARG C O 1
ATOM 9825 N N . ASN C 1 273 ? -20.097 -10.457 -23.630 1.00 26.84 266 ASN C N 1
ATOM 9826 C CA . ASN C 1 273 ? -20.897 -11.671 -23.455 1.00 25.83 266 ASN C CA 1
ATOM 9827 C C . ASN C 1 273 ? -20.456 -12.434 -22.204 1.00 24.82 266 ASN C C 1
ATOM 9828 O O . ASN C 1 273 ? -19.977 -13.579 -22.273 1.00 25.05 266 ASN C O 1
ATOM 9833 N N . THR C 1 274 ? -20.609 -11.773 -21.065 1.00 23.40 267 THR C N 1
ATOM 9834 C CA . THR C 1 274 ? -20.115 -12.244 -19.776 1.00 22.27 267 THR C CA 1
ATOM 9835 C C . THR C 1 274 ? -21.178 -13.033 -19.047 1.00 21.52 267 THR C C 1
ATOM 9836 O O . THR C 1 274 ? -20.922 -14.123 -18.575 1.00 20.93 267 THR C O 1
ATOM 9840 N N . ALA C 1 275 ? -22.369 -12.449 -18.951 1.00 21.23 268 ALA C N 1
ATOM 9841 C CA . ALA C 1 275 ? -23.545 -13.125 -18.447 1.00 21.04 268 ALA C CA 1
ATOM 9842 C C . ALA C 1 275 ? -23.616 -14.518 -19.042 1.00 21.21 268 ALA C C 1
ATOM 9843 O O . ALA C 1 275 ? -23.753 -15.515 -18.314 1.00 21.13 268 ALA C O 1
ATOM 9845 N N . ASP C 1 276 ? -23.499 -14.586 -20.369 1.00 21.13 269 ASP C N 1
ATOM 9846 C CA . ASP C 1 276 ? -23.553 -15.859 -21.056 1.00 20.77 269 ASP C CA 1
ATOM 9847 C C . ASP C 1 276 ? -22.529 -16.851 -20.551 1.00 20.95 269 ASP C C 1
ATOM 9848 O O . ASP C 1 276 ? -22.888 -18.000 -20.269 1.00 21.36 269 ASP C O 1
ATOM 9853 N N . GLN C 1 277 ? -21.254 -16.470 -20.450 1.00 20.98 270 GLN C N 1
ATOM 9854 C CA . GLN C 1 277 ? -20.292 -17.508 -20.068 1.00 20.91 270 GLN C CA 1
ATOM 9855 C C . GLN C 1 277 ? -20.460 -17.924 -18.656 1.00 20.13 270 GLN C C 1
ATOM 9856 O O . GLN C 1 277 ? -20.296 -19.082 -18.368 1.00 20.47 270 GLN C O 1
ATOM 9862 N N . TYR C 1 278 ? -20.857 -17.017 -17.781 1.00 19.61 271 TYR C N 1
ATOM 9863 C CA . TYR C 1 278 ? -21.103 -17.411 -16.398 1.00 19.11 271 TYR C CA 1
ATOM 9864 C C . TYR C 1 278 ? -22.241 -18.417 -16.253 1.00 19.48 271 TYR C C 1
ATOM 9865 O O . TYR C 1 278 ? -22.053 -19.470 -15.628 1.00 19.77 271 TYR C O 1
ATOM 9874 N N . ALA C 1 279 ? -23.392 -18.114 -16.859 1.00 19.47 272 ALA C N 1
ATOM 9875 C CA . ALA C 1 279 ? -24.532 -19.048 -16.916 1.00 19.14 272 ALA C CA 1
ATOM 9876 C C . ALA C 1 279 ? -24.071 -20.469 -17.300 1.00 19.10 272 ALA C C 1
ATOM 9877 O O . ALA C 1 279 ? -24.601 -21.479 -16.789 1.00 18.87 272 ALA C O 1
ATOM 9879 N N . LEU C 1 280 ? -23.084 -20.540 -18.196 1.00 19.19 273 LEU C N 1
ATOM 9880 C CA . LEU C 1 280 ? -22.436 -21.807 -18.508 1.00 19.55 273 LEU C CA 1
ATOM 9881 C C . LEU C 1 280 ? -21.490 -22.197 -17.376 1.00 19.77 273 LEU C C 1
ATOM 9882 O O . LEU C 1 280 ? -21.633 -23.259 -16.764 1.00 20.55 273 LEU C O 1
ATOM 9887 N N . LEU C 1 281 ? -20.528 -21.335 -17.077 1.00 19.66 274 LEU C N 1
ATOM 9888 C CA . LEU C 1 281 ? -19.419 -21.750 -16.246 1.00 19.47 274 LEU C CA 1
ATOM 9889 C C . LEU C 1 281 ? -19.866 -22.021 -14.825 1.00 20.03 274 LEU C C 1
ATOM 9890 O O . LEU C 1 281 ? -19.365 -22.960 -14.188 1.00 20.30 274 LEU C O 1
ATOM 9895 N N . MET C 1 282 ? -20.833 -21.241 -14.340 1.00 20.18 275 MET C N 1
ATOM 9896 C CA . MET C 1 282 ? -21.375 -21.475 -13.011 1.00 20.38 275 MET C CA 1
ATOM 9897 C C . MET C 1 282 ? -21.960 -22.859 -12.910 1.00 21.07 275 MET C C 1
ATOM 9898 O O . MET C 1 282 ? -22.010 -23.414 -11.823 1.00 21.17 275 MET C O 1
ATOM 9903 N N . ARG C 1 283 ? -22.433 -23.430 -14.017 1.00 21.97 276 ARG C N 1
ATOM 9904 C CA . ARG C 1 283 ? -23.057 -24.751 -13.902 1.00 22.54 276 ARG C CA 1
ATOM 9905 C C . ARG C 1 283 ? -21.975 -25.830 -13.855 1.00 21.96 276 ARG C C 1
ATOM 9906 O O . ARG C 1 283 ? -21.991 -26.686 -12.967 1.00 22.21 276 ARG C O 1
ATOM 9914 N N . VAL C 1 284 ? -21.000 -25.757 -14.748 1.00 21.15 277 VAL C N 1
ATOM 9915 C CA . VAL C 1 284 ? -19.775 -26.539 -14.557 1.00 20.66 277 VAL C CA 1
ATOM 9916 C C . VAL C 1 284 ? -19.191 -26.556 -13.092 1.00 20.96 277 VAL C C 1
ATOM 9917 O O . VAL C 1 284 ? -18.671 -27.593 -12.647 1.00 20.99 277 VAL C O 1
ATOM 9921 N N . LEU C 1 285 ? -19.274 -25.432 -12.356 1.00 20.40 278 LEU C N 1
ATOM 9922 C CA . LEU C 1 285 ? -18.746 -25.373 -10.994 1.00 19.60 278 LEU C CA 1
ATOM 9923 C C . LEU C 1 285 ? -19.715 -25.963 -9.998 1.00 20.04 278 LEU C C 1
ATOM 9924 O O . LEU C 1 285 ? -19.358 -26.856 -9.241 1.00 20.79 278 LEU C O 1
ATOM 9929 N N . GLU C 1 286 ? -20.939 -25.451 -9.987 1.00 20.24 279 GLU C N 1
ATOM 9930 C CA . GLU C 1 286 ? -21.955 -25.847 -8.998 1.00 20.09 279 GLU C CA 1
ATOM 9931 C C . GLU C 1 286 ? -22.511 -27.227 -9.266 1.00 20.02 279 GLU C C 1
ATOM 9932 O O . GLU C 1 286 ? -22.611 -28.043 -8.370 1.00 20.26 279 GLU C O 1
ATOM 9938 N N . GLU C 1 287 ? -22.860 -27.499 -10.503 1.00 20.06 280 GLU C N 1
ATOM 9939 C CA . GLU C 1 287 ? -23.451 -28.774 -10.813 1.00 20.86 280 GLU C CA 1
ATOM 9940 C C . GLU C 1 287 ? -22.390 -29.837 -10.988 1.00 20.21 280 GLU C C 1
ATOM 9941 O O . GLU C 1 287 ? -22.525 -30.914 -10.452 1.00 19.86 280 GLU C O 1
ATOM 9947 N N . HIS C 1 288 ? -21.343 -29.550 -11.735 1.00 20.02 281 HIS C N 1
ATOM 9948 C CA . HIS C 1 288 ? -20.383 -30.583 -12.042 1.00 20.22 281 HIS C CA 1
ATOM 9949 C C . HIS C 1 288 ? -19.100 -30.523 -11.242 1.00 20.23 281 HIS C C 1
ATOM 9950 O O . HIS C 1 288 ? -18.242 -31.354 -11.432 1.00 20.10 281 HIS C O 1
ATOM 9957 N N . ARG C 1 289 ? -18.954 -29.548 -10.358 1.00 20.35 282 ARG C N 1
ATOM 9958 C CA . ARG C 1 289 ? -17.847 -29.560 -9.425 1.00 20.71 282 ARG C CA 1
ATOM 9959 C C . ARG C 1 289 ? -16.467 -29.394 -10.056 1.00 20.29 282 ARG C C 1
ATOM 9960 O O . ARG C 1 289 ? -15.478 -29.916 -9.523 1.00 20.87 282 ARG C O 1
ATOM 9968 N N . ILE C 1 290 ? -16.387 -28.660 -11.160 1.00 19.46 283 ILE C N 1
ATOM 9969 C CA . ILE C 1 290 ? -15.114 -28.448 -11.854 1.00 18.39 283 ILE C CA 1
ATOM 9970 C C . ILE C 1 290 ? -14.779 -26.962 -11.925 1.00 18.29 283 ILE C C 1
ATOM 9971 O O . ILE C 1 290 ? -15.624 -26.130 -12.222 1.00 18.31 283 ILE C O 1
ATOM 9976 N N . ARG C 1 291 ? -13.538 -26.627 -11.622 1.00 18.17 284 ARG C N 1
ATOM 9977 C CA . ARG C 1 291 ? -13.152 -25.236 -11.536 1.00 17.93 284 ARG C CA 1
ATOM 9978 C C . ARG C 1 291 ? -12.993 -24.736 -12.946 1.00 17.32 284 ARG C C 1
ATOM 9979 O O . ARG C 1 291 ? -12.560 -25.480 -13.824 1.00 17.59 284 ARG C O 1
ATOM 9987 N N . PHE C 1 292 ? -13.371 -23.481 -13.160 1.00 16.35 285 PHE C N 1
ATOM 9988 C CA . PHE C 1 292 ? -13.035 -22.771 -14.376 1.00 15.04 285 PHE C CA 1
ATOM 9989 C C . PHE C 1 292 ? -12.131 -21.589 -13.999 1.00 14.81 285 PHE C C 1
ATOM 9990 O O . PHE C 1 292 ? -12.366 -20.914 -13.021 1.00 14.36 285 PHE C O 1
ATOM 9998 N N . ILE C 1 293 ? -11.063 -21.383 -14.750 1.00 15.00 286 ILE C N 1
ATOM 9999 C CA . ILE C 1 293 ? -10.201 -20.214 -14.569 1.00 15.16 286 ILE C CA 1
ATOM 10000 C C . ILE C 1 293 ? -10.140 -19.443 -15.896 1.00 16.14 286 ILE C C 1
ATOM 10001 O O . ILE C 1 293 ? -10.088 -20.067 -16.975 1.00 16.66 286 ILE C O 1
ATOM 10006 N N . PHE C 1 294 ? -10.142 -18.108 -15.819 1.00 16.82 287 PHE C N 1
ATOM 10007 C CA . PHE C 1 294 ? -10.070 -17.237 -17.011 1.00 17.14 287 PHE C CA 1
ATOM 10008 C C . PHE C 1 294 ? -8.669 -16.697 -17.325 1.00 17.50 287 PHE C C 1
ATOM 10009 O O . PHE C 1 294 ? -8.043 -16.080 -16.471 1.00 17.72 287 PHE C O 1
ATOM 10017 N N . ARG C 1 295 ? -8.217 -16.900 -18.565 1.00 17.96 288 ARG C N 1
ATOM 10018 C CA . ARG C 1 295 ? -6.947 -16.366 -19.071 1.00 18.30 288 ARG C CA 1
ATOM 10019 C C . ARG C 1 295 ? -7.068 -15.737 -20.450 1.00 18.36 288 ARG C C 1
ATOM 10020 O O . ARG C 1 295 ? -7.886 -16.164 -21.252 1.00 18.03 288 ARG C O 1
ATOM 10028 N N . THR C 1 296 ? -6.243 -14.730 -20.725 1.00 18.93 289 THR C N 1
ATOM 10029 C CA . THR C 1 296 ? -6.024 -14.273 -22.104 1.00 19.59 289 THR C CA 1
ATOM 10030 C C . THR C 1 296 ? -4.812 -15.001 -22.665 1.00 20.21 289 THR C C 1
ATOM 10031 O O . THR C 1 296 ? -3.965 -15.486 -21.911 1.00 20.37 289 THR C O 1
ATOM 10035 N N . LEU C 1 297 ? -4.736 -15.098 -23.988 1.00 20.80 290 LEU C N 1
ATOM 10036 C CA . LEU C 1 297 ? -3.587 -15.725 -24.604 1.00 21.03 290 LEU C CA 1
ATOM 10037 C C . LEU C 1 297 ? -2.339 -15.014 -24.093 1.00 21.81 290 LEU C C 1
ATOM 10038 O O . LEU C 1 297 ? -1.409 -15.655 -23.609 1.00 22.14 290 LEU C O 1
ATOM 10043 N N . GLN C 1 298 ? -2.337 -13.685 -24.163 1.00 22.44 291 GLN C N 1
ATOM 10044 C CA . GLN C 1 298 ? -1.252 -12.903 -23.581 1.00 22.84 291 GLN C CA 1
ATOM 10045 C C . GLN C 1 298 ? -0.816 -13.400 -22.203 1.00 22.61 291 GLN C C 1
ATOM 10046 O O . GLN C 1 298 ? 0.354 -13.666 -21.995 1.00 22.59 291 GLN C O 1
ATOM 10052 N N . GLU C 1 299 ? -1.753 -13.527 -21.272 1.00 22.60 292 GLU C N 1
ATOM 10053 C CA . GLU C 1 299 ? -1.430 -13.955 -19.909 1.00 22.78 292 GLU C CA 1
ATOM 10054 C C . GLU C 1 299 ? -0.821 -15.358 -19.856 1.00 23.00 292 GLU C C 1
ATOM 10055 O O . GLU C 1 299 ? 0.035 -15.636 -19.027 1.00 23.27 292 GLU C O 1
ATOM 10061 N N . LEU C 1 300 ? -1.294 -16.245 -20.722 1.00 23.17 293 LEU C N 1
ATOM 10062 C CA . LEU C 1 300 ? -0.815 -17.617 -20.765 1.00 23.27 293 LEU C CA 1
ATOM 10063 C C . LEU C 1 300 ? 0.623 -17.658 -21.255 1.00 23.77 293 LEU C C 1
ATOM 10064 O O . LEU C 1 300 ? 1.382 -18.587 -20.955 1.00 24.00 293 LEU C O 1
ATOM 10069 N N . HIS C 1 301 ? 1.028 -16.650 -22.004 1.00 24.19 294 HIS C N 1
ATOM 10070 C CA . HIS C 1 301 ? 2.413 -16.593 -22.388 1.00 24.76 294 HIS C CA 1
ATOM 10071 C C . HIS C 1 301 ? 3.289 -16.812 -21.164 1.00 24.60 294 HIS C C 1
ATOM 10072 O O . HIS C 1 301 ? 4.290 -17.497 -21.264 1.00 25.18 294 HIS C O 1
ATOM 10079 N N . LEU C 1 302 ? 2.913 -16.250 -20.018 1.00 24.16 295 LEU C N 1
ATOM 10080 C CA . LEU C 1 302 ? 3.736 -16.364 -18.826 1.00 24.09 295 LEU C CA 1
ATOM 10081 C C . LEU C 1 302 ? 3.203 -17.302 -17.748 1.00 23.94 295 LEU C C 1
ATOM 10082 O O . LEU C 1 302 ? 3.912 -17.617 -16.803 1.00 23.96 295 LEU C O 1
ATOM 10087 N N . SER C 1 303 ? 1.964 -17.751 -17.888 1.00 24.00 296 SER C N 1
ATOM 10088 C CA . SER C 1 303 ? 1.339 -18.658 -16.920 1.00 23.96 296 SER C CA 1
ATOM 10089 C C . SER C 1 303 ? 1.439 -20.130 -17.350 1.00 23.61 296 SER C C 1
ATOM 10090 O O . SER C 1 303 ? 1.699 -21.014 -16.529 1.00 24.22 296 SER C O 1
ATOM 10093 N N . LEU C 1 304 ? 1.198 -20.386 -18.632 1.00 22.88 297 LEU C N 1
ATOM 10094 C CA . LEU C 1 304 ? 1.165 -21.741 -19.173 1.00 22.38 297 LEU C CA 1
ATOM 10095 C C . LEU C 1 304 ? 2.567 -22.318 -19.321 1.00 22.22 297 LEU C C 1
ATOM 10096 O O . LEU C 1 304 ? 3.446 -21.682 -19.880 1.00 22.11 297 LEU C O 1
ATOM 10101 N N . LYS C 1 305 ? 2.764 -23.524 -18.813 1.00 22.07 298 LYS C N 1
ATOM 10102 C CA . LYS C 1 305 ? 3.936 -24.299 -19.130 1.00 22.44 298 LYS C CA 1
ATOM 10103 C C . LYS C 1 305 ? 3.497 -25.695 -19.539 1.00 22.05 298 LYS C C 1
ATOM 10104 O O . LYS C 1 305 ? 2.622 -26.295 -18.913 1.00 22.11 298 LYS C O 1
ATOM 10110 N N . LEU C 1 306 ? 4.081 -26.197 -20.618 1.00 21.59 299 LEU C N 1
ATOM 10111 C CA . LEU C 1 306 ? 3.901 -27.577 -20.990 1.00 20.97 299 LEU C CA 1
ATOM 10112 C C . LEU C 1 306 ? 4.855 -28.361 -20.132 1.00 21.34 299 LEU C C 1
ATOM 10113 O O . LEU C 1 306 ? 5.849 -27.843 -19.682 1.00 21.51 299 LEU C O 1
ATOM 10118 N N . HIS C 1 307 ? 4.521 -29.601 -19.858 1.00 22.22 300 HIS C N 1
ATOM 10119 C CA . HIS C 1 307 ? 5.357 -30.463 -19.050 1.00 22.90 300 HIS C CA 1
ATOM 10120 C C . HIS C 1 307 ? 5.235 -31.825 -19.647 1.00 24.06 300 HIS C C 1
ATOM 10121 O O . HIS C 1 307 ? 4.170 -32.429 -19.599 1.00 24.24 300 HIS C O 1
ATOM 10128 N N . SER C 1 308 ? 6.309 -32.275 -20.270 1.00 25.48 301 SER C N 1
ATOM 10129 C CA . SER C 1 308 ? 6.356 -33.590 -20.846 1.00 26.75 301 SER C CA 1
ATOM 10130 C C . SER C 1 308 ? 6.473 -34.496 -19.643 1.00 28.08 301 SER C C 1
ATOM 10131 O O . SER C 1 308 ? 7.125 -34.120 -18.682 1.00 28.53 301 SER C O 1
ATOM 10134 N N . ILE C 1 309 ? 5.790 -35.636 -19.634 1.00 29.80 302 ILE C N 1
ATOM 10135 C CA . ILE C 1 309 ? 6.092 -36.681 -18.630 1.00 31.18 302 ILE C CA 1
ATOM 10136 C C . ILE C 1 309 ? 6.391 -38.016 -19.295 1.00 31.77 302 ILE C C 1
ATOM 10137 O O . ILE C 1 309 ? 7.263 -38.749 -18.819 1.00 31.55 302 ILE C O 1
ATOM 10142 N N . SER C 1 310 ? 5.635 -38.341 -20.353 1.00 32.49 303 SER C N 1
ATOM 10143 C CA . SER C 1 310 ? 6.082 -39.318 -21.349 1.00 33.24 303 SER C CA 1
ATOM 10144 C C . SER C 1 310 ? 6.396 -38.609 -22.670 1.00 33.42 303 SER C C 1
ATOM 10145 O O . SER C 1 310 ? 5.505 -38.047 -23.304 1.00 33.53 303 SER C O 1
ATOM 10148 N N . PRO C 1 311 ? 7.670 -38.612 -23.073 1.00 33.61 304 PRO C N 1
ATOM 10149 C CA . PRO C 1 311 ? 8.063 -38.251 -24.423 1.00 33.85 304 PRO C CA 1
ATOM 10150 C C . PRO C 1 311 ? 7.083 -38.571 -25.566 1.00 33.97 304 PRO C C 1
ATOM 10151 O O . PRO C 1 311 ? 6.909 -37.721 -26.427 1.00 33.94 304 PRO C O 1
ATOM 10155 N N . GLU C 1 312 ? 6.470 -39.760 -25.615 1.00 34.03 305 GLU C N 1
ATOM 10156 C CA . GLU C 1 312 ? 5.632 -40.102 -26.796 1.00 34.43 305 GLU C CA 1
ATOM 10157 C C . GLU C 1 312 ? 4.164 -39.654 -26.686 1.00 33.46 305 GLU C C 1
ATOM 10158 O O . GLU C 1 312 ? 3.286 -40.159 -27.395 1.00 33.12 305 GLU C O 1
ATOM 10164 N N . GLN C 1 313 ? 3.904 -38.691 -25.812 1.00 32.57 306 GLN C N 1
ATOM 10165 C CA . GLN C 1 313 ? 2.544 -38.212 -25.576 1.00 31.78 306 GLN C CA 1
ATOM 10166 C C . GLN C 1 313 ? 2.515 -36.699 -25.374 1.00 30.51 306 GLN C C 1
ATOM 10167 O O . GLN C 1 313 ? 3.450 -36.119 -24.808 1.00 30.80 306 GLN C O 1
ATOM 10173 N N . PRO C 1 314 ? 1.434 -36.056 -25.817 1.00 28.77 307 PRO C N 1
ATOM 10174 C CA . PRO C 1 314 ? 1.353 -34.599 -25.723 1.00 27.75 307 PRO C CA 1
ATOM 10175 C C . PRO C 1 314 ? 1.475 -34.119 -24.276 1.00 26.42 307 PRO C C 1
ATOM 10176 O O . PRO C 1 314 ? 0.916 -34.740 -23.383 1.00 26.06 307 PRO C O 1
ATOM 10180 N N . PRO C 1 315 ? 2.214 -33.027 -24.041 1.00 25.23 308 PRO C N 1
ATOM 10181 C CA . PRO C 1 315 ? 2.561 -32.646 -22.675 1.00 24.88 308 PRO C CA 1
ATOM 10182 C C . PRO C 1 315 ? 1.372 -32.169 -21.866 1.00 24.66 308 PRO C C 1
ATOM 10183 O O . PRO C 1 315 ? 0.357 -31.752 -22.449 1.00 24.64 308 PRO C O 1
ATOM 10187 N N . LEU C 1 316 ? 1.506 -32.254 -20.538 1.00 24.26 309 LEU C N 1
ATOM 10188 C CA . LEU C 1 316 ? 0.483 -31.781 -19.607 1.00 23.94 309 LEU C CA 1
ATOM 10189 C C . LEU C 1 316 ? 0.638 -30.302 -19.536 1.00 23.48 309 LEU C C 1
ATOM 10190 O O . LEU C 1 316 ? 1.745 -29.821 -19.452 1.00 24.00 309 LEU C O 1
ATOM 10195 N N . ALA C 1 317 ? -0.452 -29.566 -19.570 1.00 22.95 310 ALA C N 1
ATOM 10196 C CA . ALA C 1 317 ? -0.334 -28.132 -19.583 1.00 22.57 310 ALA C CA 1
ATOM 10197 C C . ALA C 1 317 ? -0.670 -27.656 -18.182 1.00 22.06 310 ALA C C 1
ATOM 10198 O O . ALA C 1 317 ? -1.838 -27.651 -17.822 1.00 22.48 310 ALA C O 1
ATOM 10200 N N . VAL C 1 318 ? 0.329 -27.305 -17.369 1.00 21.00 311 VAL C N 1
ATOM 10201 C CA . VAL C 1 318 ? 0.020 -26.672 -16.083 1.00 20.29 311 VAL C CA 1
ATOM 10202 C C . VAL C 1 318 ? 0.027 -25.143 -16.251 1.00 19.88 311 VAL C C 1
ATOM 10203 O O . VAL C 1 318 ? 0.825 -24.588 -17.001 1.00 19.69 311 VAL C O 1
ATOM 10207 N N . VAL C 1 319 ? -0.931 -24.481 -15.610 1.00 19.58 312 VAL C N 1
ATOM 10208 C CA . VAL C 1 319 ? -0.947 -23.024 -15.500 1.00 19.36 312 VAL C CA 1
ATOM 10209 C C . VAL C 1 319 ? -0.647 -22.653 -14.056 1.00 19.57 312 VAL C C 1
ATOM 10210 O O . VAL C 1 319 ? -1.197 -23.244 -13.120 1.00 19.87 312 VAL C O 1
ATOM 10214 N N . ASP C 1 320 ? 0.225 -21.670 -13.874 1.00 19.43 313 ASP C N 1
ATOM 10215 C CA . ASP C 1 320 ? 0.617 -21.216 -12.544 1.00 19.23 313 ASP C CA 1
ATOM 10216 C C . ASP C 1 320 ? 1.318 -22.344 -11.772 1.00 19.27 313 ASP C C 1
ATOM 10217 O O . ASP C 1 320 ? 1.378 -22.348 -10.539 1.00 18.93 313 ASP C O 1
ATOM 10222 N N . GLY C 1 321 ? 1.882 -23.288 -12.524 1.00 19.60 314 GLY C N 1
ATOM 10223 C CA . GLY C 1 321 ? 2.626 -24.393 -11.942 1.00 19.77 314 GLY C CA 1
ATOM 10224 C C . GLY C 1 321 ? 1.842 -25.218 -10.949 1.00 19.91 314 GLY C C 1
ATOM 10225 O O . GLY C 1 321 ? 2.420 -25.737 -9.995 1.00 20.15 314 GLY C O 1
ATOM 10226 N N . HIS C 1 322 ? 0.526 -25.306 -11.157 1.00 20.10 315 HIS C N 1
ATOM 10227 C CA . HIS C 1 322 ? -0.342 -26.228 -10.407 1.00 20.35 315 HIS C CA 1
ATOM 10228 C C . HIS C 1 322 ? -1.720 -26.522 -11.067 1.00 20.67 315 HIS C C 1
ATOM 10229 O O . HIS C 1 322 ? -2.375 -27.515 -10.714 1.00 21.24 315 HIS C O 1
ATOM 10236 N N . TYR C 1 323 ? -2.175 -25.687 -11.999 1.00 20.28 316 TYR C N 1
ATOM 10237 C CA . TYR C 1 323 ? -3.461 -25.932 -12.629 1.00 19.94 316 TYR C CA 1
ATOM 10238 C C . TYR C 1 323 ? -3.286 -26.928 -13.740 1.00 19.71 316 TYR C C 1
ATOM 10239 O O . TYR C 1 323 ? -2.700 -26.601 -14.745 1.00 20.17 316 TYR C O 1
ATOM 10248 N N . PRO C 1 324 ? -3.802 -28.142 -13.586 1.00 19.51 317 PRO C N 1
ATOM 10249 C CA . PRO C 1 324 ? -3.802 -29.040 -14.735 1.00 19.17 317 PRO C CA 1
ATOM 10250 C C . PRO C 1 324 ? -4.948 -28.649 -15.626 1.00 18.99 317 PRO C C 1
ATOM 10251 O O . PRO C 1 324 ? -6.034 -28.439 -15.122 1.00 19.93 317 PRO C O 1
ATOM 10255 N N . ILE C 1 325 ? -4.736 -28.529 -16.926 1.00 18.68 318 ILE C N 1
ATOM 10256 C CA . ILE C 1 325 ? -5.796 -28.055 -17.822 1.00 18.14 318 ILE C CA 1
ATOM 10257 C C . ILE C 1 325 ? -6.416 -29.224 -18.538 1.00 18.03 318 ILE C C 1
ATOM 10258 O O . ILE C 1 325 ? -5.761 -29.818 -19.365 1.00 18.43 318 ILE C O 1
ATOM 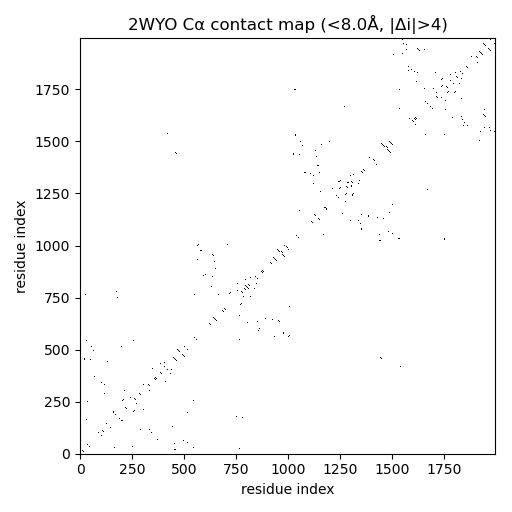10263 N N . ALA C 1 326 ? -7.668 -29.560 -18.233 1.00 18.08 319 ALA C N 1
ATOM 10264 C CA . ALA C 1 326 ? -8.365 -30.661 -18.937 1.00 18.01 319 ALA C CA 1
ATOM 10265 C C . ALA C 1 326 ? -9.028 -30.203 -20.241 1.00 18.03 319 ALA C C 1
ATOM 10266 O O . ALA C 1 326 ? -9.118 -30.972 -21.199 1.00 18.12 319 ALA C O 1
ATOM 10268 N N . VAL C 1 327 ? -9.489 -28.955 -20.274 1.00 17.85 320 VAL C N 1
ATOM 10269 C CA . VAL C 1 327 ? -10.207 -28.429 -21.430 1.00 17.53 320 VAL C CA 1
ATOM 10270 C C . VAL C 1 327 ? -9.793 -26.984 -21.645 1.00 17.85 320 VAL C C 1
ATOM 10271 O O . VAL C 1 327 ? -9.815 -26.180 -20.716 1.00 17.96 320 VAL C O 1
ATOM 10275 N N . ALA C 1 328 ? -9.375 -26.665 -22.862 1.00 18.00 321 ALA C N 1
ATOM 10276 C CA . ALA C 1 328 ? -9.161 -25.282 -23.235 1.00 18.24 321 ALA C CA 1
ATOM 10277 C C . ALA C 1 328 ? -10.381 -24.857 -24.030 1.00 18.46 321 ALA C C 1
ATOM 10278 O O . ALA C 1 328 ? -10.511 -25.189 -25.208 1.00 18.07 321 ALA C O 1
ATOM 10280 N N . TYR C 1 329 ? -11.273 -24.137 -23.348 1.00 18.95 322 TYR C N 1
ATOM 10281 C CA . TYR C 1 329 ? -12.551 -23.684 -23.893 1.00 19.26 322 TYR C CA 1
ATOM 10282 C C . TYR C 1 329 ? -12.385 -22.275 -24.345 1.00 19.26 322 TYR C C 1
ATOM 10283 O O . TYR C 1 329 ? -12.365 -21.372 -23.520 1.00 19.05 322 TYR C O 1
ATOM 10292 N N . PHE C 1 330 ? -12.262 -22.086 -25.652 1.00 19.67 323 PHE C N 1
ATOM 10293 C CA . PHE C 1 330 ? -12.130 -20.746 -26.215 1.00 20.30 323 PHE C CA 1
ATOM 10294 C C . PHE C 1 330 ? -13.445 -19.912 -26.310 1.00 20.63 323 PHE C C 1
ATOM 10295 O O . PHE C 1 330 ? -14.386 -20.264 -27.033 1.00 20.43 323 PHE C O 1
ATOM 10303 N N . ARG C 1 331 ? -13.469 -18.816 -25.553 1.00 21.11 324 ARG C N 1
ATOM 10304 C CA . ARG C 1 331 ? -14.385 -17.709 -25.770 1.00 21.77 324 ARG C CA 1
ATOM 10305 C C . ARG C 1 331 ? -13.627 -16.587 -26.458 1.00 21.74 324 ARG C C 1
ATOM 10306 O O . ARG C 1 331 ? -13.893 -15.422 -26.197 1.00 21.73 324 ARG C O 1
ATOM 10314 N N . SER C 1 332 ? -12.674 -16.935 -27.322 1.00 21.94 325 SER C N 1
ATOM 10315 C CA . SER C 1 332 ? -11.897 -15.932 -28.054 1.00 22.18 325 SER C CA 1
ATOM 10316 C C . SER C 1 332 ? -11.092 -16.529 -29.219 1.00 22.07 325 SER C C 1
ATOM 10317 O O . SER C 1 332 ? -11.354 -17.636 -29.661 1.00 21.46 325 SER C O 1
ATOM 10320 N N . THR C 1 333 ? -10.138 -15.759 -29.732 1.00 22.59 326 THR C N 1
ATOM 10321 C CA . THR C 1 333 ? -9.273 -16.182 -30.832 1.00 22.95 326 THR C CA 1
ATOM 10322 C C . THR C 1 333 ? -9.984 -16.283 -32.185 1.00 23.50 326 THR C C 1
ATOM 10323 O O . THR C 1 333 ? -9.365 -16.662 -33.173 1.00 23.78 326 THR C O 1
ATOM 10327 N N . TYR C 1 334 ? -11.263 -15.933 -32.253 1.00 23.82 327 TYR C N 1
ATOM 10328 C CA . TYR C 1 334 ? -12.037 -16.139 -33.494 1.00 24.14 327 TYR C CA 1
ATOM 10329 C C . TYR C 1 334 ? -11.797 -15.025 -34.530 1.00 23.71 327 TYR C C 1
ATOM 10330 O O . TYR C 1 334 ? -11.808 -15.291 -35.741 1.00 23.44 327 TYR C O 1
ATOM 10339 N N . VAL C 1 335 ? -11.559 -13.800 -34.044 1.00 23.35 328 VAL C N 1
ATOM 10340 C CA . VAL C 1 335 ? -11.117 -12.677 -34.890 1.00 23.05 328 VAL C CA 1
ATOM 10341 C C . VAL C 1 335 ? -9.635 -12.342 -34.650 1.00 22.93 328 VAL C C 1
ATOM 10342 O O . VAL C 1 335 ? -9.141 -12.471 -33.545 1.00 22.82 328 VAL C O 1
ATOM 10346 N N . PRO C 1 336 ? -8.926 -11.906 -35.692 1.00 23.18 329 PRO C N 1
ATOM 10347 C CA . PRO C 1 336 ? -7.516 -11.539 -35.669 1.00 23.55 329 PRO C CA 1
ATOM 10348 C C . PRO C 1 336 ? -6.987 -10.760 -34.459 1.00 23.90 329 PRO C C 1
ATOM 10349 O O . PRO C 1 336 ? -5.852 -11.002 -34.050 1.00 24.13 329 PRO C O 1
ATOM 10353 N N . GLU C 1 337 ? -7.775 -9.836 -33.904 1.00 24.15 330 GLU C N 1
ATOM 10354 C CA . GLU C 1 337 ? -7.262 -8.890 -32.885 1.00 24.18 330 GLU C CA 1
ATOM 10355 C C . GLU C 1 337 ? -6.897 -9.520 -31.534 1.00 23.90 330 GLU C C 1
ATOM 10356 O O . GLU C 1 337 ? -6.173 -8.915 -30.737 1.00 23.89 330 GLU C O 1
ATOM 10362 N N . ASP C 1 338 ? -7.394 -10.723 -31.277 1.00 23.51 331 ASP C N 1
ATOM 10363 C CA . ASP C 1 338 ? -7.047 -11.429 -30.059 1.00 23.51 331 ASP C CA 1
ATOM 10364 C C . ASP C 1 338 ? -5.706 -12.100 -30.225 1.00 23.14 331 ASP C C 1
ATOM 10365 O O . ASP C 1 338 ? -5.338 -12.940 -29.413 1.00 23.24 331 ASP C O 1
ATOM 10370 N N . PHE C 1 339 ? -4.998 -11.735 -31.298 1.00 22.76 332 PHE C N 1
ATOM 10371 C CA . PHE C 1 339 ? -3.610 -12.127 -31.536 1.00 22.34 332 PHE C CA 1
ATOM 10372 C C . PHE C 1 339 ? -2.739 -10.895 -31.800 1.00 21.55 332 PHE C C 1
ATOM 10373 O O . PHE C 1 339 ? -2.234 -10.716 -32.901 1.00 21.22 332 PHE C O 1
ATOM 10381 N N . PRO C 1 340 ? -2.556 -10.042 -30.786 1.00 21.08 333 PRO C N 1
ATOM 10382 C CA . PRO C 1 340 ? -1.780 -8.824 -30.979 1.00 20.99 333 PRO C CA 1
ATOM 10383 C C . PRO C 1 340 ? -0.265 -8.985 -30.846 1.00 20.79 333 PRO C C 1
ATOM 10384 O O . PRO C 1 340 ? 0.438 -7.986 -30.755 1.00 20.96 333 PRO C O 1
ATOM 10388 N N . THR C 1 341 ? 0.242 -10.210 -30.827 1.00 20.62 334 THR C N 1
ATOM 10389 C CA . THR C 1 341 ? 1.651 -10.430 -30.529 1.00 20.67 334 THR C CA 1
ATOM 10390 C C . THR C 1 341 ? 2.048 -11.821 -30.924 1.00 20.51 334 THR C C 1
ATOM 10391 O O . THR C 1 341 ? 1.202 -12.705 -30.933 1.00 20.87 334 THR C O 1
ATOM 10395 N N . ASP C 1 342 ? 3.333 -12.017 -31.216 1.00 20.33 335 ASP C N 1
ATOM 10396 C CA . ASP C 1 342 ? 3.912 -13.362 -31.368 1.00 20.33 335 ASP C CA 1
ATOM 10397 C C . ASP C 1 342 ? 3.655 -14.239 -30.150 1.00 20.42 335 ASP C C 1
ATOM 10398 O O . ASP C 1 342 ? 3.369 -15.441 -30.275 1.00 20.18 335 ASP C O 1
ATOM 10403 N N . ALA C 1 343 ? 3.796 -13.623 -28.975 1.00 20.55 336 ALA C N 1
ATOM 10404 C CA . ALA C 1 343 ? 3.554 -14.284 -27.697 1.00 20.52 336 ALA C CA 1
ATOM 10405 C C . ALA C 1 343 ? 2.200 -14.929 -27.722 1.00 20.39 336 ALA C C 1
ATOM 10406 O O . ALA C 1 343 ? 2.042 -16.052 -27.268 1.00 20.94 336 ALA C O 1
ATOM 10408 N N . THR C 1 344 ? 1.227 -14.201 -28.256 1.00 20.23 337 THR C N 1
ATOM 10409 C CA . THR C 1 344 ? -0.158 -14.649 -28.285 1.00 20.06 337 THR C CA 1
ATOM 10410 C C . THR C 1 344 ? -0.286 -15.907 -29.103 1.00 19.67 337 THR C C 1
ATOM 10411 O O . THR C 1 344 ? -1.005 -16.819 -28.734 1.00 19.11 337 THR C O 1
ATOM 10415 N N . TRP C 1 345 ? 0.424 -15.936 -30.222 1.00 19.78 338 TRP C N 1
ATOM 10416 C CA . TRP C 1 345 ? 0.478 -17.114 -31.068 1.00 19.85 338 TRP C CA 1
ATOM 10417 C C . TRP C 1 345 ? 1.294 -18.226 -30.419 1.00 19.79 338 TRP C C 1
ATOM 10418 O O . TRP C 1 345 ? 0.913 -19.386 -30.507 1.00 19.81 338 TRP C O 1
ATOM 10429 N N . ALA C 1 346 ? 2.409 -17.868 -29.781 1.00 19.83 339 ALA C N 1
ATOM 10430 C CA . ALA C 1 346 ? 3.170 -18.798 -28.931 1.00 20.06 339 ALA C CA 1
ATOM 10431 C C . ALA C 1 346 ? 2.277 -19.527 -27.903 1.00 20.37 339 ALA C C 1
ATOM 10432 O O . ALA C 1 346 ? 2.314 -20.758 -27.775 1.00 20.79 339 ALA C O 1
ATOM 10434 N N . ALA C 1 347 ? 1.483 -18.748 -27.173 1.00 20.40 340 ALA C N 1
ATOM 10435 C CA . ALA C 1 347 ? 0.546 -19.276 -26.202 1.00 20.24 340 ALA C CA 1
ATOM 10436 C C . ALA C 1 347 ? -0.549 -20.085 -26.864 1.00 20.27 340 ALA C C 1
ATOM 10437 O O . ALA C 1 347 ? -0.964 -21.093 -26.317 1.00 20.51 340 ALA C O 1
ATOM 10439 N N . ARG C 1 348 ? -1.022 -19.653 -28.026 1.00 20.37 341 ARG C N 1
ATOM 10440 C CA . ARG C 1 348 ? -2.085 -20.380 -28.709 1.00 20.67 341 ARG C CA 1
ATOM 10441 C C . ARG C 1 348 ? -1.579 -21.703 -29.206 1.00 20.74 341 ARG C C 1
ATOM 10442 O O . ARG C 1 348 ? -2.328 -22.684 -29.219 1.00 20.94 341 ARG C O 1
ATOM 10450 N N . LEU C 1 349 ? -0.326 -21.720 -29.655 1.00 20.71 342 LEU C N 1
ATOM 10451 C CA . LEU C 1 349 ? 0.300 -22.958 -30.117 1.00 20.78 342 LEU C CA 1
ATOM 10452 C C . LEU C 1 349 ? 0.543 -23.865 -28.925 1.00 20.81 342 LEU C C 1
ATOM 10453 O O . LEU C 1 349 ? 0.339 -25.078 -29.013 1.00 20.81 342 LEU C O 1
ATOM 10458 N N . SER C 1 350 ? 0.957 -23.278 -27.807 1.00 20.73 343 SER C N 1
ATOM 10459 C CA . SER C 1 350 ? 1.350 -24.085 -26.667 1.00 20.83 343 SER C CA 1
ATOM 10460 C C . SER C 1 350 ? 0.198 -24.979 -26.241 1.00 21.18 343 SER C C 1
ATOM 10461 O O . SER C 1 350 ? 0.375 -26.193 -26.107 1.00 21.12 343 SER C O 1
ATOM 10464 N N . LEU C 1 351 ? -0.983 -24.389 -26.070 1.00 21.61 344 LEU C N 1
ATOM 10465 C CA . LEU C 1 351 ? -2.184 -25.164 -25.735 1.00 22.07 344 LEU C CA 1
ATOM 10466 C C . LEU C 1 351 ? -2.457 -26.286 -26.738 1.00 22.67 344 LEU C C 1
ATOM 10467 O O . LEU C 1 351 ? -2.659 -27.434 -26.344 1.00 22.81 344 LEU C O 1
ATOM 10472 N N . GLU C 1 352 ? -2.475 -25.960 -28.027 1.00 23.32 345 GLU C N 1
ATOM 10473 C CA . GLU C 1 352 ? -2.786 -26.965 -29.052 1.00 23.75 345 GLU C CA 1
ATOM 10474 C C . GLU C 1 352 ? -1.820 -28.141 -28.916 1.00 24.07 345 GLU C C 1
ATOM 10475 O O . GLU C 1 352 ? -2.214 -29.304 -28.792 1.00 24.51 345 GLU C O 1
ATOM 10481 N N . ARG C 1 353 ? -0.542 -27.809 -28.886 1.00 24.31 346 ARG C N 1
ATOM 10482 C CA . ARG C 1 353 ? 0.517 -28.779 -28.689 1.00 24.48 346 ARG C CA 1
ATOM 10483 C C . ARG C 1 353 ? 0.271 -29.687 -27.486 1.00 23.76 346 ARG C C 1
ATOM 10484 O O . ARG C 1 353 ? 0.642 -30.854 -27.529 1.00 23.47 346 ARG C O 1
ATOM 10492 N N . SER C 1 354 ? -0.358 -29.141 -26.441 1.00 23.41 347 SER C N 1
ATOM 10493 C CA . SER C 1 354 ? -0.661 -29.857 -25.172 1.00 23.41 347 SER C CA 1
ATOM 10494 C C . SER C 1 354 ? -1.643 -31.020 -25.273 1.00 23.52 347 SER C C 1
ATOM 10495 O O . SER C 1 354 ? -2.051 -31.426 -26.373 1.00 23.98 347 SER C O 1
ATOM 10498 N N . SER C 1 355 ? -2.049 -31.522 -24.104 1.00 23.52 348 SER C N 1
ATOM 10499 C CA . SER C 1 355 ? -3.046 -32.612 -24.003 1.00 23.78 348 SER C CA 1
ATOM 10500 C C . SER C 1 355 ? -4.484 -32.174 -23.686 1.00 23.06 348 SER C C 1
ATOM 10501 O O . SER C 1 355 ? -5.356 -33.017 -23.568 1.00 22.54 348 SER C O 1
ATOM 10504 N N . ALA C 1 356 ? -4.733 -30.884 -23.524 1.00 22.71 349 ALA C N 1
ATOM 10505 C CA . ALA C 1 356 ? -6.077 -30.437 -23.173 1.00 22.64 349 ALA C CA 1
ATOM 10506 C C . ALA C 1 356 ? -7.037 -30.645 -24.347 1.00 22.74 349 ALA C C 1
ATOM 10507 O O . ALA C 1 356 ? -6.709 -30.359 -25.503 1.00 22.65 349 ALA C O 1
ATOM 10509 N N . ILE C 1 357 ? -8.228 -31.151 -24.055 1.00 22.73 350 ILE C N 1
ATOM 10510 C CA . ILE C 1 357 ? -9.240 -31.269 -25.086 1.00 22.59 350 ILE C CA 1
ATOM 10511 C C . ILE C 1 357 ? -9.640 -29.823 -25.328 1.00 23.13 350 ILE C C 1
ATOM 10512 O O . ILE C 1 357 ? -10.029 -29.120 -24.381 1.00 23.40 350 ILE C O 1
ATOM 10517 N N . LYS C 1 358 ? -9.506 -29.364 -26.569 1.00 23.26 351 LYS C N 1
ATOM 10518 C CA . LYS C 1 358 ? -9.725 -27.947 -26.895 1.00 23.00 351 LYS C CA 1
ATOM 10519 C C . LYS C 1 358 ? -11.082 -27.729 -27.561 1.00 22.32 351 LYS C C 1
ATOM 10520 O O . LYS C 1 358 ? -11.631 -28.633 -28.177 1.00 22.66 351 LYS C O 1
ATOM 10526 N N . CYS C 1 359 ? -11.619 -26.525 -27.424 1.00 21.57 352 CYS C N 1
ATOM 10527 C CA . CYS C 1 359 ? -12.969 -26.226 -27.879 1.00 20.90 352 CYS C CA 1
ATOM 10528 C C . CYS C 1 359 ? -13.068 -24.816 -28.468 1.00 20.62 352 CYS C C 1
ATOM 10529 O O . CYS C 1 359 ? -13.553 -23.886 -27.809 1.00 21.23 352 CYS C O 1
ATOM 10532 N N . PRO C 1 360 ? -12.662 -24.645 -29.731 1.00 19.95 353 PRO C N 1
ATOM 10533 C CA . PRO C 1 360 ? -12.326 -25.638 -30.719 1.00 19.70 353 PRO C CA 1
ATOM 10534 C C . PRO C 1 360 ? -10.844 -25.918 -30.840 1.00 19.50 353 PRO C C 1
ATOM 10535 O O . PRO C 1 360 ? -10.034 -25.030 -30.645 1.00 19.33 353 PRO C O 1
ATOM 10539 N N . SER C 1 361 ? -10.507 -27.164 -31.146 1.00 19.44 354 SER C N 1
ATOM 10540 C CA . SER C 1 361 ? -9.232 -27.472 -31.760 1.00 19.40 354 SER C CA 1
ATOM 10541 C C . SER C 1 361 ? -9.123 -26.645 -33.025 1.00 19.04 354 SER C C 1
ATOM 10542 O O . SER C 1 361 ? -10.132 -26.175 -33.556 1.00 18.81 354 SER C O 1
ATOM 10545 N N . ILE C 1 362 ? -7.898 -26.489 -33.511 1.00 18.59 355 ILE C N 1
ATOM 10546 C CA . ILE C 1 362 ? -7.656 -25.761 -34.730 1.00 18.18 355 ILE C CA 1
ATOM 10547 C C . ILE C 1 362 ? -8.490 -26.337 -35.861 1.00 18.43 355 ILE C C 1
ATOM 10548 O O . ILE C 1 362 ? -9.276 -25.632 -36.481 1.00 18.68 355 ILE C O 1
ATOM 10553 N N . PRO C 1 363 ? -8.369 -27.628 -36.107 1.00 18.68 356 PRO C N 1
ATOM 10554 C CA . PRO C 1 363 ? -9.287 -28.295 -37.019 1.00 19.08 356 PRO C CA 1
ATOM 10555 C C . PRO C 1 363 ? -10.737 -27.812 -36.924 1.00 19.30 356 PRO C C 1
ATOM 10556 O O . PRO C 1 363 ? -11.270 -27.315 -37.913 1.00 19.82 356 PRO C O 1
ATOM 10560 N N . TYR C 1 364 ? -11.365 -27.936 -35.759 1.00 19.25 357 TYR C N 1
ATOM 10561 C CA . TYR C 1 364 ? -12.734 -27.443 -35.583 1.00 19.44 357 TYR C CA 1
ATOM 10562 C C . TYR C 1 364 ? -12.848 -25.952 -35.920 1.00 19.71 357 TYR C C 1
ATOM 10563 O O . TYR C 1 364 ? -13.754 -25.557 -36.650 1.00 20.17 357 TYR C O 1
ATOM 10572 N N . HIS C 1 365 ? -11.920 -25.144 -35.410 1.00 19.74 358 HIS C N 1
ATOM 10573 C CA . HIS C 1 365 ? -11.853 -23.710 -35.706 1.00 19.83 358 HIS C CA 1
ATOM 10574 C C . HIS C 1 365 ? -11.897 -23.489 -37.219 1.00 20.41 358 HIS C C 1
ATOM 10575 O O . HIS C 1 365 ? -12.738 -22.743 -37.741 1.00 20.10 358 HIS C O 1
ATOM 10582 N N . LEU C 1 366 ? -11.010 -24.163 -37.938 1.00 21.29 359 LEU C N 1
ATOM 10583 C CA . LEU C 1 366 ? -10.896 -23.928 -39.378 1.00 21.97 359 LEU C CA 1
ATOM 10584 C C . LEU C 1 366 ? -12.170 -24.314 -40.129 1.00 22.86 359 LEU C C 1
ATOM 10585 O O . LEU C 1 366 ? -12.347 -23.946 -41.287 1.00 22.89 359 LEU C O 1
ATOM 10590 N N . LEU C 1 367 ? -13.067 -25.049 -39.485 1.00 23.94 360 LEU C N 1
ATOM 10591 C CA . LEU C 1 367 ? -14.325 -25.352 -40.136 1.00 24.90 360 LEU C CA 1
ATOM 10592 C C . LEU C 1 367 ? -15.376 -24.263 -40.036 1.00 26.03 360 LEU C C 1
ATOM 10593 O O . LEU C 1 367 ? -16.451 -24.423 -40.625 1.00 26.58 360 LEU C O 1
ATOM 10598 N N . THR C 1 368 ? -15.083 -23.165 -39.322 1.00 27.04 361 THR C N 1
ATOM 10599 C CA . THR C 1 368 ? -15.965 -21.970 -39.328 1.00 27.30 361 THR C CA 1
ATOM 10600 C C . THR C 1 368 ? -15.730 -21.115 -40.574 1.00 27.53 361 THR C C 1
ATOM 10601 O O . THR C 1 368 ? -16.667 -20.499 -41.109 1.00 27.77 361 THR C O 1
ATOM 10605 N N . PHE C 1 369 ? -14.486 -21.108 -41.045 1.00 27.58 362 PHE C N 1
ATOM 10606 C CA . PHE C 1 369 ? -14.111 -20.317 -42.208 1.00 27.70 362 PHE C CA 1
ATOM 10607 C C . PHE C 1 369 ? -15.142 -20.460 -43.321 1.00 27.64 362 PHE C C 1
ATOM 10608 O O . PHE C 1 369 ? -15.509 -21.568 -43.707 1.00 27.81 362 PHE C O 1
ATOM 10616 N N . LYS C 1 370 ? -15.617 -19.325 -43.820 1.00 27.45 363 LYS C N 1
ATOM 10617 C CA . LYS C 1 370 ? -16.572 -19.317 -44.914 1.00 27.25 363 LYS C CA 1
ATOM 10618 C C . LYS C 1 370 ? -16.103 -20.210 -46.072 1.00 27.04 363 LYS C C 1
ATOM 10619 O O . LYS C 1 370 ? -16.913 -20.908 -46.678 1.00 26.99 363 LYS C O 1
ATOM 10625 N N . LYS C 1 371 ? -14.800 -20.232 -46.344 1.00 26.94 364 LYS C N 1
ATOM 10626 C CA . LYS C 1 371 ? -14.266 -21.053 -47.437 1.00 27.11 364 LYS C CA 1
ATOM 10627 C C . LYS C 1 371 ? -14.688 -22.536 -47.379 1.00 27.05 364 LYS C C 1
ATOM 10628 O O . LYS C 1 371 ? -14.724 -23.223 -48.401 1.00 26.95 364 LYS C O 1
ATOM 10634 N N . LEU C 1 372 ? -14.997 -23.040 -46.193 1.00 26.88 365 LEU C N 1
ATOM 10635 C CA . LEU C 1 372 ? -15.366 -24.446 -46.064 1.00 26.64 365 LEU C CA 1
ATOM 10636 C C . LEU C 1 372 ? -16.867 -24.665 -46.051 1.00 26.97 365 LEU C C 1
ATOM 10637 O O . LEU C 1 372 ? -17.340 -25.732 -46.422 1.00 26.74 365 LEU C O 1
ATOM 10642 N N . GLN C 1 373 ? -17.618 -23.658 -45.624 1.00 27.67 366 GLN C N 1
ATOM 10643 C CA . GLN C 1 373 ? -19.082 -23.718 -45.720 1.00 28.24 366 GLN C CA 1
ATOM 10644 C C . GLN C 1 373 ? -19.471 -23.717 -47.182 1.00 27.70 366 GLN C C 1
ATOM 10645 O O . GLN C 1 373 ? -20.518 -24.242 -47.552 1.00 27.34 366 GLN C O 1
ATOM 10651 N N . GLN C 1 374 ? -18.613 -23.102 -47.993 1.00 27.43 367 GLN C N 1
ATOM 10652 C CA . GLN C 1 374 ? -18.708 -23.200 -49.437 1.00 27.37 367 GLN C CA 1
ATOM 10653 C C . GLN C 1 374 ? -18.359 -24.613 -49.902 1.00 27.02 367 GLN C C 1
ATOM 10654 O O . GLN C 1 374 ? -19.141 -25.256 -50.602 1.00 26.93 367 GLN C O 1
ATOM 10660 N N . LEU C 1 375 ? -17.183 -25.094 -49.516 1.00 26.58 368 LEU C N 1
ATOM 10661 C CA . LEU C 1 375 ? -16.731 -26.401 -49.981 1.00 26.14 368 LEU C CA 1
ATOM 10662 C C . LEU C 1 375 ? -17.790 -27.466 -49.691 1.00 25.81 368 LEU C C 1
ATOM 10663 O O . LEU C 1 375 ? -18.146 -28.236 -50.568 1.00 25.67 368 LEU C O 1
ATOM 10668 N N . LEU C 1 376 ? -18.315 -27.478 -48.469 1.00 25.65 369 LEU C N 1
ATOM 10669 C CA . LEU C 1 376 ? -19.354 -28.435 -48.072 1.00 25.59 369 LEU C CA 1
ATOM 10670 C C . LEU C 1 376 ? -20.547 -28.468 -49.037 1.00 25.66 369 LEU C C 1
ATOM 10671 O O . LEU C 1 376 ? -21.273 -29.464 -49.099 1.00 25.69 369 LEU C O 1
ATOM 10676 N N . CYS C 1 377 ? -20.760 -27.388 -49.782 1.00 25.65 370 CYS C N 1
ATOM 10677 C CA . CYS C 1 377 ? -21.828 -27.367 -50.780 1.00 25.91 370 CYS C CA 1
ATOM 10678 C C . CYS C 1 377 ? -21.562 -28.315 -51.942 1.00 25.75 370 CYS C C 1
ATOM 10679 O O . CYS C 1 377 ? -22.493 -28.723 -52.633 1.00 25.77 370 CYS C O 1
ATOM 10682 N N . ASP C 1 378 ? -20.294 -28.652 -52.161 1.00 25.64 371 ASP C N 1
ATOM 10683 C CA . ASP C 1 378 ? -19.923 -29.587 -53.210 1.00 25.49 371 ASP C CA 1
ATOM 10684 C C . ASP C 1 378 ? -20.339 -30.967 -52.741 1.00 25.26 371 ASP C C 1
ATOM 10685 O O . ASP C 1 378 ? -19.588 -31.659 -52.050 1.00 25.46 371 ASP C O 1
ATOM 10690 N N . VAL C 1 379 ? -21.544 -31.364 -53.135 1.00 24.90 372 VAL C N 1
ATOM 10691 C CA . VAL C 1 379 ? -22.167 -32.570 -52.601 1.00 24.51 372 VAL C CA 1
ATOM 10692 C C . VAL C 1 379 ? -21.544 -33.894 -53.097 1.00 24.07 372 VAL C C 1
ATOM 10693 O O . VAL C 1 379 ? -21.951 -34.959 -52.640 1.00 24.49 372 VAL C O 1
ATOM 10697 N N . ASP C 1 380 ? -20.555 -33.835 -53.993 1.00 23.32 373 ASP C N 1
ATOM 10698 C CA . ASP C 1 380 ? -19.961 -35.050 -54.580 1.00 22.64 373 ASP C CA 1
ATOM 10699 C C . ASP C 1 380 ? -18.452 -35.192 -54.483 1.00 22.30 373 ASP C C 1
ATOM 10700 O O . ASP C 1 380 ? -17.936 -36.308 -54.561 1.00 21.90 373 ASP C O 1
ATOM 10705 N N . ARG C 1 381 ? -17.748 -34.073 -54.354 1.00 22.15 374 ARG C N 1
ATOM 10706 C CA . ARG C 1 381 ? -16.301 -34.097 -54.155 1.00 22.05 374 ARG C CA 1
ATOM 10707 C C . ARG C 1 381 ? -15.947 -33.843 -52.692 1.00 21.41 374 ARG C C 1
ATOM 10708 O O . ARG C 1 381 ? -14.913 -34.330 -52.229 1.00 21.50 374 ARG C O 1
ATOM 10716 N N . VAL C 1 382 ? -16.789 -33.094 -51.969 1.00 20.53 375 VAL C N 1
ATOM 10717 C CA . VAL C 1 382 ? -16.506 -32.765 -50.562 1.00 19.83 375 VAL C CA 1
ATOM 10718 C C . VAL C 1 382 ? -17.507 -33.332 -49.539 1.00 19.46 375 VAL C C 1
ATOM 10719 O O . VAL C 1 382 ? -17.086 -33.979 -48.577 1.00 18.88 375 VAL C O 1
ATOM 10723 N N . LEU C 1 383 ? -18.811 -33.113 -49.753 1.00 19.25 376 LEU C N 1
ATOM 10724 C CA . LEU C 1 383 ? -19.833 -33.496 -48.758 1.00 19.13 376 LEU C CA 1
ATOM 10725 C C . LEU C 1 383 ? -19.884 -34.982 -48.498 1.00 19.23 376 LEU C C 1
ATOM 10726 O O . LEU C 1 383 ? -19.781 -35.408 -47.348 1.00 19.24 376 LEU C O 1
ATOM 10731 N N . VAL C 1 384 ? -20.059 -35.774 -49.552 1.00 19.32 377 VAL C N 1
ATOM 10732 C CA . VAL C 1 384 ? -20.150 -37.234 -49.379 1.00 19.29 377 VAL C CA 1
ATOM 10733 C C . VAL C 1 384 ? -18.812 -37.931 -49.069 1.00 19.32 377 VAL C C 1
ATOM 10734 O O . VAL C 1 384 ? -18.744 -38.729 -48.130 1.00 19.27 377 VAL C O 1
ATOM 10738 N N . PRO C 1 385 ? -17.750 -37.635 -49.833 1.00 19.41 378 PRO C N 1
ATOM 10739 C CA . PRO C 1 385 ? -16.487 -38.339 -49.594 1.00 19.73 378 PRO C CA 1
ATOM 10740 C C . PRO C 1 385 ? -15.750 -37.892 -48.342 1.00 19.85 378 PRO C C 1
ATOM 10741 O O . PRO C 1 385 ? -15.366 -38.725 -47.514 1.00 19.79 378 PRO C O 1
ATOM 10745 N N . VAL C 1 386 ? -15.560 -36.585 -48.206 1.00 19.99 379 VAL C N 1
ATOM 10746 C CA . VAL C 1 386 ? -14.722 -36.066 -47.139 1.00 20.04 379 VAL C CA 1
ATOM 10747 C C . VAL C 1 386 ? -15.473 -35.978 -45.814 1.00 20.10 379 VAL C C 1
ATOM 10748 O O . VAL C 1 386 ? -15.016 -36.551 -44.836 1.00 20.38 379 VAL C O 1
ATOM 10752 N N . ALA C 1 387 ? -16.624 -35.295 -45.795 1.00 19.95 380 ALA C N 1
ATOM 10753 C CA . ALA C 1 387 ? -17.378 -35.034 -44.556 1.00 19.70 380 ALA C CA 1
ATOM 10754 C C . ALA C 1 387 ? -18.388 -36.103 -44.122 1.00 19.81 380 ALA C C 1
ATOM 10755 O O . ALA C 1 387 ? -18.971 -35.978 -43.063 1.00 20.12 380 ALA C O 1
ATOM 10757 N N . PHE C 1 388 ? -18.628 -37.130 -44.924 1.00 20.11 381 PHE C N 1
ATOM 10758 C CA . PHE C 1 388 ? -19.467 -38.270 -44.500 1.00 20.37 381 PHE C CA 1
ATOM 10759 C C . PHE C 1 388 ? -18.849 -39.634 -44.823 1.00 20.79 381 PHE C C 1
ATOM 10760 O O . PHE C 1 388 ? -19.443 -40.671 -44.528 1.00 20.62 381 PHE C O 1
ATOM 10768 N N . CYS C 1 389 ? -17.653 -39.627 -45.416 1.00 21.29 382 CYS C N 1
ATOM 10769 C CA . CYS C 1 389 ? -16.922 -40.845 -45.734 1.00 21.44 382 CYS C CA 1
ATOM 10770 C C . CYS C 1 389 ? -17.718 -41.753 -46.645 1.00 21.51 382 CYS C C 1
ATOM 10771 O O . CYS C 1 389 ? -17.591 -42.962 -46.563 1.00 21.85 382 CYS C O 1
ATOM 10774 N N . GLY C 1 390 ? -18.546 -41.178 -47.509 1.00 21.62 383 GLY C N 1
ATOM 10775 C CA . GLY C 1 390 ? -19.276 -41.964 -48.503 1.00 21.88 383 GLY C CA 1
ATOM 10776 C C . GLY C 1 390 ? -20.728 -42.237 -48.155 1.00 22.09 383 GLY C C 1
ATOM 10777 O O . GLY C 1 390 ? -21.500 -42.714 -49.004 1.00 22.19 383 GLY C O 1
ATOM 10778 N N . ASP C 1 391 ? -21.108 -41.941 -46.913 1.00 22.20 384 ASP C N 1
ATOM 10779 C CA . ASP C 1 391 ? -22.483 -42.128 -46.462 1.00 22.27 384 ASP C CA 1
ATOM 10780 C C . ASP C 1 391 ? -23.388 -41.099 -47.147 1.00 22.81 384 ASP C C 1
ATOM 10781 O O . ASP C 1 391 ? -23.896 -40.187 -46.495 1.00 22.93 384 ASP C O 1
ATOM 10786 N N . SER C 1 392 ? -23.590 -41.243 -48.459 1.00 23.24 385 SER C N 1
ATOM 10787 C CA . SER C 1 392 ? -24.368 -40.267 -49.224 1.00 23.77 385 SER C CA 1
ATOM 10788 C C . SER C 1 392 ? -25.795 -40.236 -48.704 1.00 24.15 385 SER C C 1
ATOM 10789 O O . SER C 1 392 ? -26.474 -39.209 -48.768 1.00 24.53 385 SER C O 1
ATOM 10792 N N . ASP C 1 393 ? -26.238 -41.396 -48.229 1.00 24.39 386 ASP C N 1
ATOM 10793 C CA . ASP C 1 393 ? -27.418 -41.527 -47.377 1.00 24.59 386 ASP C CA 1
ATOM 10794 C C . ASP C 1 393 ? -27.549 -40.356 -46.383 1.00 24.31 386 ASP C C 1
ATOM 10795 O O . ASP C 1 393 ? -28.441 -39.533 -46.529 1.00 24.30 386 ASP C O 1
ATOM 10800 N N . LYS C 1 394 ? -26.656 -40.277 -45.392 1.00 24.14 387 LYS C N 1
ATOM 10801 C CA . LYS C 1 394 ? -26.653 -39.166 -44.408 1.00 24.13 387 LYS C CA 1
ATOM 10802 C C . LYS C 1 394 ? -26.493 -37.777 -45.047 1.00 23.81 387 LYS C C 1
ATOM 10803 O O . LYS C 1 394 ? -27.197 -36.835 -44.690 1.00 23.86 387 LYS C O 1
ATOM 10809 N N . ALA C 1 395 ? -25.540 -37.661 -45.966 1.00 23.16 388 ALA C N 1
ATOM 10810 C CA . ALA C 1 395 ? -25.201 -36.393 -46.562 1.00 22.47 388 ALA C CA 1
ATOM 10811 C C . ALA C 1 395 ? -26.431 -35.787 -47.174 1.00 22.18 388 ALA C C 1
ATOM 10812 O O . ALA C 1 395 ? -26.695 -34.604 -47.014 1.00 22.23 388 ALA C O 1
ATOM 10814 N N . GLY C 1 396 ? -27.207 -36.613 -47.859 1.00 22.04 389 GLY C N 1
ATOM 10815 C CA . GLY C 1 396 ? -28.362 -36.129 -48.614 1.00 22.00 389 GLY C CA 1
ATOM 10816 C C . GLY C 1 396 ? -29.420 -35.428 -47.786 1.00 21.79 389 GLY C C 1
ATOM 10817 O O . GLY C 1 396 ? -30.216 -34.660 -48.320 1.00 21.92 389 GLY C O 1
ATOM 10818 N N . LEU C 1 397 ? -29.432 -35.704 -46.484 1.00 21.64 390 LEU C N 1
ATOM 10819 C CA . LEU C 1 397 ? -30.394 -35.114 -45.566 1.00 21.29 390 LEU C CA 1
ATOM 10820 C C . LEU C 1 397 ? -30.006 -33.687 -45.203 1.00 21.48 390 LEU C C 1
ATOM 10821 O O . LEU C 1 397 ? -30.888 -32.836 -45.107 1.00 21.95 390 LEU C O 1
ATOM 10826 N N . LEU C 1 398 ? -28.710 -33.423 -44.993 1.00 21.39 391 LEU C N 1
ATOM 10827 C CA . LEU C 1 398 ? -28.217 -32.046 -44.804 1.00 21.31 391 LEU C CA 1
ATOM 10828 C C . LEU C 1 398 ? -28.478 -31.204 -46.048 1.00 21.65 391 LEU C C 1
ATOM 10829 O O . LEU C 1 398 ? -29.018 -30.103 -45.943 1.00 21.53 391 LEU C O 1
ATOM 10834 N N . GLN C 1 399 ? -28.076 -31.734 -47.209 1.00 22.10 392 GLN C N 1
ATOM 10835 C CA . GLN C 1 399 ? -28.349 -31.144 -48.547 1.00 22.58 392 GLN C CA 1
ATOM 10836 C C . GLN C 1 399 ? -29.654 -30.324 -48.604 1.00 22.40 392 GLN C C 1
ATOM 10837 O O . GLN C 1 399 ? -29.675 -29.193 -49.065 1.00 21.94 392 GLN C O 1
ATOM 10843 N N . ARG C 1 400 ? -30.734 -30.910 -48.117 1.00 22.66 393 ARG C N 1
ATOM 10844 C CA . ARG C 1 400 ? -32.017 -30.240 -48.031 1.00 23.14 393 ARG C CA 1
ATOM 10845 C C . ARG C 1 400 ? -31.931 -28.759 -47.661 1.00 23.52 393 ARG C C 1
ATOM 10846 O O . ARG C 1 400 ? -32.734 -27.962 -48.131 1.00 24.12 393 ARG C O 1
ATOM 10854 N N . HIS C 1 401 ? -30.980 -28.392 -46.810 1.00 23.87 394 HIS C N 1
ATOM 10855 C CA . HIS C 1 401 ? -30.892 -27.022 -46.281 1.00 23.93 394 HIS C CA 1
ATOM 10856 C C . HIS C 1 401 ? -29.789 -26.213 -46.917 1.00 24.04 394 HIS C C 1
ATOM 10857 O O . HIS C 1 401 ? -29.240 -25.311 -46.289 1.00 23.96 394 HIS C O 1
ATOM 10864 N N . PHE C 1 402 ? -29.455 -26.516 -48.157 1.00 24.32 395 PHE C N 1
ATOM 10865 C CA . PHE C 1 402 ? -28.291 -25.889 -48.737 1.00 24.99 395 PHE C CA 1
ATOM 10866 C C . PHE C 1 402 ? -28.635 -24.708 -49.616 1.00 25.21 395 PHE C C 1
ATOM 10867 O O . PHE C 1 402 ? -29.736 -24.611 -50.159 1.00 25.44 395 PHE C O 1
ATOM 10875 N N . VAL C 1 403 ? -27.676 -23.802 -49.734 1.00 25.61 396 VAL C N 1
ATOM 10876 C CA . VAL C 1 403 ? -27.733 -22.751 -50.741 1.00 26.19 396 VAL C CA 1
ATOM 10877 C C . VAL C 1 403 ? -26.483 -22.888 -51.624 1.00 26.59 396 VAL C C 1
ATOM 10878 O O . VAL C 1 403 ? -25.362 -22.697 -51.142 1.00 26.77 396 VAL C O 1
ATOM 10882 N N . PRO C 1 404 ? -26.663 -23.258 -52.907 1.00 26.89 397 PRO C N 1
ATOM 10883 C CA . PRO C 1 404 ? -25.487 -23.487 -53.754 1.00 27.23 397 PRO C CA 1
ATOM 10884 C C . PRO C 1 404 ? -24.480 -22.326 -53.712 1.00 27.60 397 PRO C C 1
ATOM 10885 O O . PRO C 1 404 ? -24.877 -21.172 -53.884 1.00 27.74 397 PRO C O 1
ATOM 10889 N N . GLN C 1 405 ? -23.205 -22.634 -53.461 1.00 27.93 398 GLN C N 1
ATOM 10890 C CA . GLN C 1 405 ? -22.109 -21.667 -53.634 1.00 28.19 398 GLN C CA 1
ATOM 10891 C C . GLN C 1 405 ? -21.130 -22.137 -54.757 1.00 28.78 398 GLN C C 1
ATOM 10892 O O . GLN C 1 405 ? -21.077 -23.326 -55.096 1.00 28.68 398 GLN C O 1
ATOM 10898 N N . TYR C 1 406 ? -20.400 -21.192 -55.361 1.00 29.55 399 TYR C N 1
ATOM 10899 C CA . TYR C 1 406 ? -19.531 -21.473 -56.535 1.00 30.28 399 TYR C CA 1
ATOM 10900 C C . TYR C 1 406 ? -18.284 -20.546 -56.603 1.00 30.75 399 TYR C C 1
ATOM 10901 O O . TYR C 1 406 ? -18.423 -19.326 -56.806 1.00 30.84 399 TYR C O 1
ATOM 10910 N N . SER C 1 407 ? -17.081 -21.135 -56.492 1.00 31.21 400 SER C N 1
ATOM 10911 C CA . SER C 1 407 ? -15.803 -20.375 -56.392 1.00 31.46 400 SER C CA 1
ATOM 10912 C C . SER C 1 407 ? -15.457 -19.583 -57.650 1.00 31.59 400 SER C C 1
ATOM 10913 O O . SER C 1 407 ? -16.159 -19.689 -58.649 1.00 31.50 400 SER C O 1
ATOM 10916 N N . LEU C 1 408 ? -14.359 -18.819 -57.597 1.00 32.15 401 LEU C N 1
ATOM 10917 C CA . LEU C 1 408 ? -14.053 -17.798 -58.635 1.00 32.76 401 LEU C CA 1
ATOM 10918 C C . LEU C 1 408 ? -12.603 -17.799 -59.232 1.00 32.96 401 LEU C C 1
ATOM 10919 O O . LEU C 1 408 ? -12.292 -16.973 -60.110 1.00 32.44 401 LEU C O 1
ATOM 10924 N N . ASN C 1 409 ? -11.758 -18.749 -58.788 1.00 33.22 402 ASN C N 1
ATOM 10925 C CA . ASN C 1 409 ? -10.285 -18.706 -58.997 1.00 33.20 402 ASN C CA 1
ATOM 10926 C C . ASN C 1 409 ? -9.694 -19.701 -60.069 1.00 33.15 402 ASN C C 1
ATOM 10927 O O . ASN C 1 409 ? -9.743 -19.383 -61.266 1.00 32.65 402 ASN C O 1
ATOM 10932 N N . PRO C 1 410 ? -9.115 -20.878 -59.659 1.00 33.23 403 PRO C N 1
ATOM 10933 C CA . PRO C 1 410 ? -8.705 -21.804 -60.724 1.00 33.06 403 PRO C CA 1
ATOM 10934 C C . PRO C 1 410 ? -9.638 -23.035 -60.853 1.00 32.86 403 PRO C C 1
ATOM 10935 O O . PRO C 1 410 ? -10.068 -23.609 -59.828 1.00 33.01 403 PRO C O 1
ATOM 10939 N N . LYS C 1 411 ? -9.914 -23.413 -62.108 1.00 32.22 404 LYS C N 1
ATOM 10940 C CA . LYS C 1 411 ? -10.738 -24.578 -62.537 1.00 31.74 404 LYS C CA 1
ATOM 10941 C C . LYS C 1 411 ? -11.624 -24.114 -63.706 1.00 31.46 404 LYS C C 1
ATOM 10942 O O . LYS C 1 411 ? -12.774 -23.724 -63.492 1.00 31.46 404 LYS C O 1
ATOM 10948 N N . GLU C 1 412 ? -11.058 -24.166 -64.922 1.00 31.12 405 GLU C N 1
ATOM 10949 C CA . GLU C 1 412 ? -11.653 -23.664 -66.203 1.00 30.77 405 GLU C CA 1
ATOM 10950 C C . GLU C 1 412 ? -13.177 -23.427 -66.288 1.00 30.42 405 GLU C C 1
ATOM 10951 O O . GLU C 1 412 ? -13.623 -22.500 -66.976 1.00 30.21 405 GLU C O 1
ATOM 10957 N N . VAL C 1 413 ? -13.954 -24.288 -65.626 1.00 30.06 406 VAL C N 1
ATOM 10958 C CA . VAL C 1 413 ? -15.404 -24.107 -65.455 1.00 29.67 406 VAL C CA 1
ATOM 10959 C C . VAL C 1 413 ? -15.737 -23.213 -64.233 1.00 29.34 406 VAL C C 1
ATOM 10960 O O . VAL C 1 413 ? -16.750 -23.416 -63.563 1.00 29.35 406 VAL C O 1
ATOM 10964 N N . GLY C 1 414 ? -14.865 -22.239 -63.948 1.00 28.92 407 GLY C N 1
ATOM 10965 C CA . GLY C 1 414 ? -15.197 -21.078 -63.114 1.00 28.71 407 GLY C CA 1
ATOM 10966 C C . GLY C 1 414 ? -15.663 -19.915 -63.987 1.00 28.60 407 GLY C C 1
ATOM 10967 O O . GLY C 1 414 ? -15.801 -18.783 -63.514 1.00 28.52 407 GLY C O 1
ATOM 10968 N N . GLU C 1 415 ? -15.871 -20.209 -65.275 1.00 28.53 408 GLU C N 1
ATOM 10969 C CA . GLU C 1 415 ? -16.469 -19.292 -66.257 1.00 28.52 408 GLU C CA 1
ATOM 10970 C C . GLU C 1 415 ? -17.867 -19.752 -66.712 1.00 28.64 408 GLU C C 1
ATOM 10971 O O . GLU C 1 415 ? -18.721 -18.922 -67.047 1.00 28.73 408 GLU C O 1
ATOM 10977 N N . GLU C 1 416 ? -18.084 -21.071 -66.738 1.00 28.68 409 GLU C N 1
ATOM 10978 C CA . GLU C 1 416 ? -19.368 -21.663 -67.140 1.00 28.58 409 GLU C CA 1
ATOM 10979 C C . GLU C 1 416 ? -20.419 -21.385 -66.068 1.00 28.63 409 GLU C C 1
ATOM 10980 O O . GLU C 1 416 ? -21.617 -21.334 -66.369 1.00 28.55 409 GLU C O 1
ATOM 10986 N N . ALA C 1 417 ? -19.945 -21.212 -64.826 1.00 28.79 410 ALA C N 1
ATOM 10987 C CA . ALA C 1 417 ? -20.773 -20.830 -63.667 1.00 28.86 410 ALA C CA 1
ATOM 10988 C C . ALA C 1 417 ? -21.189 -19.350 -63.683 1.00 28.93 410 ALA C C 1
ATOM 10989 O O . ALA C 1 417 ? -22.216 -19.009 -63.100 1.00 29.04 410 ALA C O 1
ATOM 10991 N N . VAL C 1 418 ? -20.398 -18.485 -64.331 1.00 28.95 411 VAL C N 1
ATOM 10992 C CA . VAL C 1 418 ? -20.739 -17.056 -64.498 1.00 28.90 411 VAL C CA 1
ATOM 10993 C C . VAL C 1 418 ? -21.656 -16.837 -65.712 1.00 28.96 411 VAL C C 1
ATOM 10994 O O . VAL C 1 418 ? -22.581 -16.017 -65.654 1.00 28.86 411 VAL C O 1
ATOM 10998 N N . GLU C 1 419 ? -21.402 -17.576 -66.797 1.00 29.01 412 GLU C N 1
ATOM 10999 C CA . GLU C 1 419 ? -22.230 -17.492 -68.012 1.00 29.07 412 GLU C CA 1
ATOM 11000 C C . GLU C 1 419 ? -23.686 -17.910 -67.744 1.00 29.25 412 GLU C C 1
ATOM 11001 O O . GLU C 1 419 ? -24.589 -17.530 -68.496 1.00 29.44 412 GLU C O 1
ATOM 11007 N N . LYS C 1 420 ? -23.903 -18.707 -66.695 1.00 29.29 413 LYS C N 1
ATOM 11008 C CA . LYS C 1 420 ? -25.251 -18.952 -66.167 1.00 29.33 413 LYS C CA 1
ATOM 11009 C C . LYS C 1 420 ? -25.774 -17.653 -65.549 1.00 29.34 413 LYS C C 1
ATOM 11010 O O . LYS C 1 420 ? -26.735 -17.653 -64.778 1.00 29.42 413 LYS C O 1
ATOM 11016 N N . ASP C 1 424 ? -29.053 -16.821 -65.471 1.00 30.40 417 ASP C N 1
ATOM 11017 C CA . ASP C 1 424 ? -30.436 -16.423 -65.652 1.00 30.22 417 ASP C CA 1
ATOM 11018 C C . ASP C 1 424 ? -30.884 -15.578 -64.472 1.00 30.04 417 ASP C C 1
ATOM 11019 O O . ASP C 1 424 ? -30.950 -16.067 -63.345 1.00 29.84 417 ASP C O 1
ATOM 11024 N N . VAL C 1 425 ? -31.134 -14.297 -64.745 1.00 29.97 418 VAL C N 1
ATOM 11025 C CA . VAL C 1 425 ? -32.028 -13.454 -63.941 1.00 29.87 418 VAL C CA 1
ATOM 11026 C C . VAL C 1 425 ? -31.530 -13.016 -62.559 1.00 29.79 418 VAL C C 1
ATOM 11027 O O . VAL C 1 425 ? -31.924 -13.568 -61.531 1.00 29.80 418 VAL C O 1
ATOM 11031 N N . LEU C 1 426 ? -30.672 -12.001 -62.563 1.00 29.67 419 LEU C N 1
ATOM 11032 C CA . LEU C 1 426 ? -30.382 -11.174 -61.384 1.00 29.61 419 LEU C CA 1
ATOM 11033 C C . LEU C 1 426 ? -30.671 -11.802 -60.021 1.00 29.54 419 LEU C C 1
ATOM 11034 O O . LEU C 1 426 ? -31.318 -11.176 -59.185 1.00 29.63 419 LEU C O 1
ATOM 11039 N N . GLN C 1 427 ? -30.186 -13.026 -59.797 1.00 29.54 420 GLN C N 1
ATOM 11040 C CA . GLN C 1 427 ? -30.419 -13.731 -58.523 1.00 29.62 420 GLN C CA 1
ATOM 11041 C C . GLN C 1 427 ? -29.161 -14.468 -58.005 1.00 29.77 420 GLN C C 1
ATOM 11042 O O . GLN C 1 427 ? -29.232 -15.633 -57.587 1.00 29.75 420 GLN C O 1
ATOM 11048 N N . ARG C 1 428 ? -28.027 -13.755 -58.010 1.00 29.87 421 ARG C N 1
ATOM 11049 C CA . ARG C 1 428 ? -26.747 -14.257 -57.481 1.00 29.87 421 ARG C CA 1
ATOM 11050 C C . ARG C 1 428 ? -25.953 -13.181 -56.714 1.00 29.93 421 ARG C C 1
ATOM 11051 O O . ARG C 1 428 ? -25.405 -12.257 -57.329 1.00 29.94 421 ARG C O 1
ATOM 11059 N N . PRO C 1 429 ? -25.894 -13.291 -55.370 1.00 30.02 422 PRO C N 1
ATOM 11060 C CA . PRO C 1 429 ? -24.902 -12.544 -54.580 1.00 30.13 422 PRO C CA 1
ATOM 11061 C C . PRO C 1 429 ? -23.570 -13.300 -54.433 1.00 30.09 422 PRO C C 1
ATOM 11062 O O . PRO C 1 429 ? -22.620 -12.791 -53.828 1.00 29.85 422 PRO C O 1
ATOM 11066 N N . LEU C 1 438 ? -23.276 -5.759 -45.249 1.00 34.25 431 LEU C N 1
ATOM 11067 C CA . LEU C 1 438 ? -23.744 -5.638 -46.625 1.00 34.40 431 LEU C CA 1
ATOM 11068 C C . LEU C 1 438 ? -23.139 -6.714 -47.557 1.00 34.35 431 LEU C C 1
ATOM 11069 O O . LEU C 1 438 ? -22.203 -7.422 -47.181 1.00 34.29 431 LEU C O 1
ATOM 11074 N N . GLU C 1 439 ? -23.709 -6.824 -48.761 1.00 34.30 432 GLU C N 1
ATOM 11075 C CA . GLU C 1 439 ? -23.270 -7.748 -49.823 1.00 34.11 432 GLU C CA 1
ATOM 11076 C C . GLU C 1 439 ? -23.577 -7.079 -51.168 1.00 34.13 432 GLU C C 1
ATOM 11077 O O . GLU C 1 439 ? -24.155 -5.992 -51.194 1.00 33.96 432 GLU C O 1
ATOM 11083 N N . GLY C 1 440 ? -23.199 -7.722 -52.274 1.00 34.21 433 GLY C N 1
ATOM 11084 C CA . GLY C 1 440 ? -23.476 -7.202 -53.625 1.00 34.23 433 GLY C CA 1
ATOM 11085 C C . GLY C 1 440 ? -24.619 -7.943 -54.305 1.00 34.28 433 GLY C C 1
ATOM 11086 O O . GLY C 1 440 ? -24.722 -9.166 -54.183 1.00 34.32 433 GLY C O 1
ATOM 11087 N N . GLY C 1 441 ? -25.481 -7.213 -55.018 1.00 34.22 434 GLY C N 1
ATOM 11088 C CA . GLY C 1 441 ? -26.613 -7.832 -55.718 1.00 34.17 434 GLY C CA 1
ATOM 11089 C C . GLY C 1 441 ? -27.461 -6.880 -56.551 1.00 34.14 434 GLY C C 1
ATOM 11090 O O . GLY C 1 441 ? -27.838 -5.804 -56.077 1.00 34.27 434 GLY C O 1
ATOM 11091 N N . GLY C 1 442 ? -27.764 -7.280 -57.790 1.00 33.95 435 GLY C N 1
ATOM 11092 C CA . GLY C 1 442 ? -28.699 -6.549 -58.650 1.00 33.89 435 GLY C CA 1
ATOM 11093 C C . GLY C 1 442 ? -28.046 -5.706 -59.742 1.00 33.95 435 GLY C C 1
ATOM 11094 O O . GLY C 1 442 ? -27.740 -6.210 -60.827 1.00 34.03 435 GLY C O 1
ATOM 11095 N N . ASN C 1 443 ? -27.863 -4.413 -59.466 1.00 33.79 436 ASN C N 1
ATOM 11096 C CA . ASN C 1 443 ? -27.240 -3.473 -60.409 1.00 33.55 436 ASN C CA 1
ATOM 11097 C C . ASN C 1 443 ? -25.765 -3.192 -60.096 1.00 33.39 436 ASN C C 1
ATOM 11098 O O . ASN C 1 443 ? -25.014 -2.733 -60.966 1.00 33.35 436 ASN C O 1
ATOM 11103 N N . LEU C 1 444 ? -25.369 -3.466 -58.852 1.00 33.14 437 LEU C N 1
ATOM 11104 C CA . LEU C 1 444 ? -24.020 -3.192 -58.360 1.00 32.93 437 LEU C CA 1
ATOM 11105 C C . LEU C 1 444 ? -23.149 -4.423 -58.598 1.00 32.70 437 LEU C C 1
ATOM 11106 O O . LEU C 1 444 ? -22.039 -4.321 -59.120 1.00 32.65 437 LEU C O 1
ATOM 11111 N N . LEU C 1 445 ? -23.675 -5.585 -58.209 1.00 32.52 438 LEU C N 1
ATOM 11112 C CA . LEU C 1 445 ? -23.079 -6.896 -58.528 1.00 32.27 438 LEU C CA 1
ATOM 11113 C C . LEU C 1 445 ? -22.896 -7.040 -60.049 1.00 31.94 438 LEU C C 1
ATOM 11114 O O . LEU C 1 445 ? -21.886 -7.583 -60.512 1.00 31.90 438 LEU C O 1
ATOM 11119 N N . SER C 1 446 ? -23.874 -6.531 -60.805 1.00 31.48 439 SER C N 1
ATOM 11120 C CA . SER C 1 446 ? -23.904 -6.626 -62.271 1.00 31.14 439 SER C CA 1
ATOM 11121 C C . SER C 1 446 ? -22.696 -5.978 -62.938 1.00 30.87 439 SER C C 1
ATOM 11122 O O . SER C 1 446 ? -22.156 -6.521 -63.904 1.00 30.85 439 SER C O 1
ATOM 11125 N N . GLY C 1 447 ? -22.277 -4.826 -62.414 1.00 30.53 440 GLY C N 1
ATOM 11126 C CA . GLY C 1 447 ? -21.140 -4.075 -62.958 1.00 30.28 440 GLY C CA 1
ATOM 11127 C C . GLY C 1 447 ? -19.887 -4.904 -63.189 1.00 30.01 440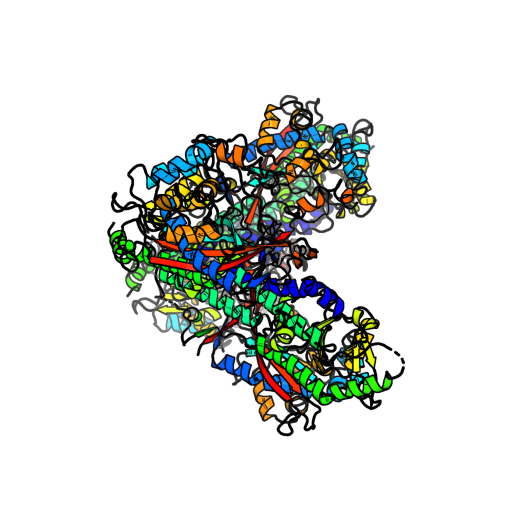 GLY C C 1
ATOM 11128 O O . GLY C 1 447 ? -19.085 -4.595 -64.071 1.00 30.02 440 GLY C O 1
ATOM 11129 N N . GLU C 1 448 ? -19.719 -5.957 -62.392 1.00 29.65 441 GLU C N 1
ATOM 11130 C CA . GLU C 1 448 ? -18.598 -6.876 -62.546 1.00 29.34 441 GLU C CA 1
ATOM 11131 C C . GLU C 1 448 ? -18.794 -7.745 -63.784 1.00 29.24 441 GLU C C 1
ATOM 11132 O O . GLU C 1 448 ? -18.029 -7.657 -64.741 1.00 29.02 441 GLU C O 1
ATOM 11138 N N . TYR C 1 472 ? -14.625 -13.425 -51.992 1.00 29.11 465 TYR C N 1
ATOM 11139 C CA . TYR C 1 472 ? -15.599 -13.192 -53.055 1.00 29.24 465 TYR C CA 1
ATOM 11140 C C . TYR C 1 472 ? -15.998 -14.477 -53.805 1.00 29.37 465 TYR C C 1
ATOM 11141 O O . TYR C 1 472 ? -15.140 -15.210 -54.321 1.00 29.63 465 TYR C O 1
ATOM 11150 N N . VAL C 1 473 ? -17.310 -14.724 -53.867 1.00 29.29 466 VAL C N 1
ATOM 11151 C CA . VAL C 1 473 ? -17.859 -15.974 -54.401 1.00 29.14 466 VAL C CA 1
ATOM 11152 C C . VAL C 1 473 ? -19.347 -15.859 -54.810 1.00 28.96 466 VAL C C 1
ATOM 11153 O O . VAL C 1 473 ? -20.128 -15.171 -54.146 1.00 29.07 466 VAL C O 1
ATOM 11157 N N . VAL C 1 474 ? -19.725 -16.544 -55.894 1.00 28.66 467 VAL C N 1
ATOM 11158 C CA . VAL C 1 474 ? -21.134 -16.671 -56.318 1.00 28.41 467 VAL C CA 1
ATOM 11159 C C . VAL C 1 474 ? -21.972 -17.452 -55.288 1.00 28.34 467 VAL C C 1
ATOM 11160 O O . VAL C 1 474 ? -21.446 -18.303 -54.568 1.00 28.41 467 VAL C O 1
ATOM 11164 N N . MET C 1 475 ? -23.274 -17.160 -55.232 1.00 28.21 468 MET C N 1
ATOM 11165 C CA . MET C 1 475 ? -24.222 -17.847 -54.330 1.00 27.93 468 MET C CA 1
ATOM 11166 C C . MET C 1 475 ? -25.650 -17.774 -54.890 1.00 27.68 468 MET C C 1
ATOM 11167 O O . MET C 1 475 ? -26.013 -16.791 -55.525 1.00 27.95 468 MET C O 1
ATOM 11172 N N . SER C 1 476 ? -26.455 -18.808 -54.672 1.00 27.27 469 SER C N 1
ATOM 11173 C CA . SER C 1 476 ? -27.857 -18.762 -55.093 1.00 27.01 469 SER C CA 1
ATOM 11174 C C . SER C 1 476 ? -28.628 -17.785 -54.210 1.00 26.72 469 SER C C 1
ATOM 11175 O O . SER C 1 476 ? -28.532 -17.831 -52.985 1.00 26.65 469 SER C O 1
ATOM 11178 N N . ARG C 1 477 ? -29.383 -16.895 -54.841 1.00 26.45 470 ARG C N 1
ATOM 11179 C CA . ARG C 1 477 ? -30.123 -15.872 -54.116 1.00 26.31 470 ARG C CA 1
ATOM 11180 C C . ARG C 1 477 ? -31.423 -16.438 -53.550 1.00 25.76 470 ARG C C 1
ATOM 11181 O O . ARG C 1 477 ? -32.229 -17.010 -54.288 1.00 26.02 470 ARG C O 1
ATOM 11189 N N . ILE C 1 478 ? -31.630 -16.261 -52.249 1.00 24.87 471 ILE C N 1
ATOM 11190 C CA . ILE C 1 478 ? -32.867 -16.665 -51.606 1.00 24.14 471 ILE C CA 1
ATOM 11191 C C . ILE C 1 478 ? -33.433 -15.467 -50.861 1.00 23.31 471 ILE C C 1
ATOM 11192 O O . ILE C 1 478 ? -32.739 -14.855 -50.056 1.00 23.40 471 ILE C O 1
ATOM 11197 N N . GLN C 1 479 ? -34.676 -15.106 -51.168 1.00 22.11 472 GLN C N 1
ATOM 11198 C CA . GLN C 1 479 ? -35.402 -14.115 -50.385 1.00 21.23 472 GLN C CA 1
ATOM 11199 C C . GLN C 1 479 ? -35.800 -14.797 -49.096 1.00 20.35 472 GLN C C 1
ATOM 11200 O O . GLN C 1 479 ? -36.583 -15.736 -49.122 1.00 20.42 472 GLN C O 1
ATOM 11206 N N . PHE C 1 480 ? -35.249 -14.344 -47.975 1.00 19.23 473 PHE C N 1
ATOM 11207 C CA . PHE C 1 480 ? -35.579 -14.933 -46.688 1.00 18.40 473 PHE C CA 1
ATOM 11208 C C . PHE C 1 480 ? -36.778 -14.247 -46.090 1.00 18.00 473 PHE C C 1
ATOM 11209 O O . PHE C 1 480 ? -37.019 -13.086 -46.361 1.00 17.75 473 PHE C O 1
ATOM 11217 N N . HIS C 1 481 ? -37.526 -14.965 -45.267 1.00 17.87 474 HIS C N 1
ATOM 11218 C CA . HIS C 1 481 ? -38.730 -14.414 -44.699 1.00 18.06 474 HIS C CA 1
ATOM 11219 C C . HIS C 1 481 ? -38.386 -13.324 -43.733 1.00 18.18 474 HIS C C 1
ATOM 11220 O O . HIS C 1 481 ? -37.567 -13.520 -42.849 1.00 18.42 474 HIS C O 1
ATOM 11227 N N . VAL C 1 482 ? -39.050 -12.187 -43.901 1.00 18.62 475 VAL C N 1
ATOM 11228 C CA . VAL C 1 482 ? -38.855 -10.992 -43.086 1.00 18.78 475 VAL C CA 1
ATOM 11229 C C . VAL C 1 482 ? -40.195 -10.604 -42.455 1.00 19.26 475 VAL C C 1
ATOM 11230 O O . VAL C 1 482 ? -41.256 -10.918 -42.999 1.00 19.66 475 VAL C O 1
ATOM 11234 N N . SER C 1 483 ? -40.142 -9.920 -41.316 1.00 19.61 476 SER C N 1
ATOM 11235 C CA . SER C 1 483 ? -41.339 -9.398 -40.629 1.00 19.86 476 SER C CA 1
ATOM 11236 C C . SER C 1 483 ? -40.933 -8.155 -39.847 1.00 19.68 476 SER C C 1
ATOM 11237 O O . SER C 1 483 ? -39.737 -7.888 -39.694 1.00 19.58 476 SER C O 1
ATOM 11240 N N . THR C 1 484 ? -41.919 -7.394 -39.369 1.00 19.35 477 THR C N 1
ATOM 11241 C CA . THR C 1 484 ? -41.648 -6.274 -38.453 1.00 18.93 477 THR C CA 1
ATOM 11242 C C . THR C 1 484 ? -41.941 -6.751 -37.035 1.00 18.29 477 THR C C 1
ATOM 11243 O O . THR C 1 484 ? -42.893 -7.499 -36.817 1.00 18.47 477 THR C O 1
ATOM 11247 N N . GLY C 1 485 ? -41.123 -6.321 -36.077 1.00 17.51 478 GLY C N 1
ATOM 11248 C CA . GLY C 1 485 ? -41.166 -6.894 -34.734 1.00 16.95 478 GLY C CA 1
ATOM 11249 C C . GLY C 1 485 ? -40.944 -5.942 -33.575 1.00 16.20 478 GLY C C 1
ATOM 11250 O O . GLY C 1 485 ? -39.999 -5.157 -33.557 1.00 16.15 478 GLY C O 1
ATOM 11251 N N . SER C 1 486 ? -41.830 -6.030 -32.593 1.00 15.24 479 SER C N 1
ATOM 11252 C CA . SER C 1 486 ? -41.624 -5.398 -31.308 1.00 14.34 479 SER C CA 1
ATOM 11253 C C . SER C 1 486 ? -40.328 -5.927 -30.721 1.00 13.08 479 SER C C 1
ATOM 11254 O O . SER C 1 486 ? -40.113 -7.121 -30.706 1.00 12.99 479 SER C O 1
ATOM 11257 N N . LEU C 1 487 ? -39.494 -5.025 -30.215 1.00 11.83 480 LEU C N 1
ATOM 11258 C CA . LEU C 1 487 ? -38.184 -5.345 -29.654 1.00 10.54 480 LEU C CA 1
ATOM 11259 C C . LEU C 1 487 ? -37.897 -4.325 -28.543 1.00 9.85 480 LEU C C 1
ATOM 11260 O O . LEU C 1 487 ? -38.272 -3.162 -28.678 1.00 9.74 480 LEU C O 1
ATOM 11265 N N . LEU C 1 488 ? -37.275 -4.746 -27.441 1.00 9.14 481 LEU C N 1
ATOM 11266 C CA . LEU C 1 488 ? -37.028 -3.838 -26.291 1.00 8.58 481 LEU C CA 1
ATOM 11267 C C . LEU C 1 488 ? -35.555 -3.738 -25.941 1.00 8.58 481 LEU C C 1
ATOM 11268 O O . LEU C 1 488 ? -34.966 -4.722 -25.463 1.00 8.22 481 LEU C O 1
ATOM 11273 N N . ALA C 1 489 ? -35.002 -2.532 -26.110 1.00 8.35 482 ALA C N 1
ATOM 11274 C CA . ALA C 1 489 ? -33.570 -2.279 -25.983 1.00 8.58 482 ALA C CA 1
ATOM 11275 C C . ALA C 1 489 ? -33.215 -1.453 -24.735 1.00 9.09 482 ALA C C 1
ATOM 11276 O O . ALA C 1 489 ? -33.805 -0.390 -24.506 1.00 9.18 482 ALA C O 1
ATOM 11278 N N . ARG C 1 490 ? -32.235 -1.937 -23.955 1.00 9.51 483 ARG C N 1
ATOM 11279 C CA . ARG C 1 490 ? -31.781 -1.298 -22.704 1.00 9.76 483 ARG C CA 1
ATOM 11280 C C . ARG C 1 490 ? -32.875 -1.288 -21.628 1.00 9.23 483 ARG C C 1
ATOM 11281 O O . ARG C 1 490 ? -32.783 -0.556 -20.633 1.00 9.60 483 ARG C O 1
ATOM 11289 N N . GLY C 1 491 ? -33.913 -2.094 -21.819 1.00 8.46 484 GLY C N 1
ATOM 11290 C CA . GLY C 1 491 ? -35.063 -2.080 -20.929 1.00 7.83 484 GLY C CA 1
ATOM 11291 C C . GLY C 1 491 ? -36.016 -0.893 -21.009 1.00 7.36 484 GLY C C 1
ATOM 11292 O O . GLY C 1 491 ? -37.049 -0.926 -20.357 1.00 7.57 484 GLY C O 1
ATOM 11293 N N . ASP C 1 492 ? -35.714 0.153 -21.782 1.00 6.75 485 ASP C N 1
ATOM 11294 C CA . ASP C 1 492 ? -36.597 1.339 -21.802 1.00 6.35 485 ASP C CA 1
ATOM 11295 C C . ASP C 1 492 ? -36.867 2.006 -23.149 1.00 6.12 485 ASP C C 1
ATOM 11296 O O . ASP C 1 492 ? -37.551 3.029 -23.196 1.00 6.02 485 ASP C O 1
ATOM 11301 N N . VAL C 1 493 ? -36.328 1.455 -24.228 1.00 5.89 486 VAL C N 1
ATOM 11302 C CA . VAL C 1 493 ? -36.663 1.910 -25.569 1.00 5.70 486 VAL C CA 1
ATOM 11303 C C . VAL C 1 493 ? -37.350 0.739 -26.249 1.00 5.98 486 VAL C C 1
ATOM 11304 O O . VAL C 1 493 ? -36.772 -0.347 -26.349 1.00 6.21 486 VAL C O 1
ATOM 11308 N N . VAL C 1 494 ? -38.601 0.926 -26.654 1.00 6.24 487 VAL C N 1
ATOM 11309 C CA . VAL C 1 494 ? -39.268 -0.056 -27.502 1.00 6.37 487 VAL C CA 1
ATOM 11310 C C . VAL C 1 494 ? -39.071 0.377 -28.940 1.00 7.05 487 VAL C C 1
ATOM 11311 O O . VAL C 1 494 ? -39.536 1.445 -29.341 1.00 7.16 487 VAL C O 1
ATOM 11315 N N . GLN C 1 495 ? -38.359 -0.442 -29.705 1.00 7.72 488 GLN C N 1
ATOM 11316 C CA . GLN C 1 495 ? -38.091 -0.148 -31.099 1.00 8.31 488 GLN C CA 1
ATOM 11317 C C . GLN C 1 495 ? -38.951 -1.036 -31.965 1.00 8.62 488 GLN C C 1
ATOM 11318 O O . GLN C 1 495 ? -38.995 -2.238 -31.750 1.00 8.49 488 GLN C O 1
ATOM 11324 N N . LEU C 1 496 ? -39.621 -0.449 -32.948 1.00 9.37 489 LEU C N 1
ATOM 11325 C CA . LEU C 1 496 ? -40.353 -1.223 -33.932 1.00 10.18 489 LEU C CA 1
ATOM 11326 C C . LEU C 1 496 ? -39.441 -1.397 -35.112 1.00 11.79 489 LEU C C 1
ATOM 11327 O O . LEU C 1 496 ? -39.313 -0.512 -35.929 1.00 11.87 489 LEU C O 1
ATOM 11332 N N . GLU C 1 497 ? -38.765 -2.531 -35.177 1.00 14.35 490 GLU C N 1
ATOM 11333 C CA . GLU C 1 497 ? -37.857 -2.826 -36.290 1.00 16.49 490 GLU C CA 1
ATOM 11334 C C . GLU C 1 497 ? -38.669 -3.224 -37.513 1.00 17.40 490 GLU C C 1
ATOM 11335 O O . GLU C 1 497 ? -39.862 -3.547 -37.416 1.00 17.59 490 GLU C O 1
ATOM 11341 N N . ARG C 1 498 ? -38.017 -3.146 -38.666 1.00 18.49 491 ARG C N 1
ATOM 11342 C CA . ARG C 1 498 ? -38.679 -3.289 -39.950 1.00 19.32 491 ARG C CA 1
ATOM 11343 C C . ARG C 1 498 ? -37.782 -4.164 -40.813 1.00 20.28 491 ARG C C 1
ATOM 11344 O O . ARG C 1 498 ? -36.554 -4.025 -40.775 1.00 20.66 491 ARG C O 1
ATOM 11352 N N . ASN C 1 499 ? -38.380 -5.082 -41.567 1.00 21.02 492 ASN C N 1
ATOM 11353 C CA . ASN C 1 499 ? -37.602 -6.086 -42.276 1.00 21.59 492 ASN C CA 1
ATOM 11354 C C . ASN C 1 499 ? -36.683 -6.790 -41.290 1.00 21.89 492 ASN C C 1
ATOM 11355 O O . ASN C 1 499 ? -35.471 -6.871 -41.509 1.00 21.55 492 ASN C O 1
ATOM 11360 N N . MET C 1 500 ? -37.279 -7.250 -40.189 1.00 22.60 493 MET C N 1
ATOM 11361 C CA . MET C 1 500 ? -36.599 -8.072 -39.183 1.00 23.31 493 MET C CA 1
ATOM 11362 C C . MET C 1 500 ? -36.562 -9.500 -39.710 1.00 23.54 493 MET C C 1
ATOM 11363 O O . MET C 1 500 ? -37.611 -10.088 -39.951 1.00 23.93 493 MET C O 1
ATOM 11368 N N . CYS C 1 501 ? -35.371 -10.051 -39.913 1.00 23.65 494 CYS C N 1
ATOM 11369 C CA . CYS C 1 501 ? -35.254 -11.482 -40.144 1.00 24.02 494 CYS C CA 1
ATOM 11370 C C . CYS C 1 501 ? -35.118 -12.162 -38.790 1.00 23.61 494 CYS C C 1
ATOM 11371 O O . CYS C 1 501 ? -34.780 -11.508 -37.808 1.00 23.85 494 CYS C O 1
ATOM 11374 N N . SER C 1 502 ? -35.404 -13.459 -38.729 1.00 23.10 495 SER C N 1
ATOM 11375 C CA . SER C 1 502 ? -35.086 -14.263 -37.550 1.00 22.59 495 SER C CA 1
ATOM 11376 C C . SER C 1 502 ? -34.124 -15.363 -37.927 1.00 22.35 495 SER C C 1
ATOM 11377 O O . SER C 1 502 ? -34.323 -16.074 -38.909 1.00 22.69 495 SER C O 1
ATOM 11380 N N . GLU C 1 503 ? -33.075 -15.501 -37.137 1.00 22.11 496 GLU C N 1
ATOM 11381 C CA . GLU C 1 503 ? -32.051 -16.490 -37.378 1.00 21.95 496 GLU C CA 1
ATOM 11382 C C . GLU C 1 503 ? -32.120 -17.492 -36.242 1.00 21.70 496 GLU C C 1
ATOM 11383 O O . GLU C 1 503 ? -31.785 -17.156 -35.103 1.00 21.51 496 GLU C O 1
ATOM 11389 N N . VAL C 1 504 ? -32.594 -18.704 -36.536 1.00 21.58 497 VAL C N 1
ATOM 11390 C CA . VAL C 1 504 ? -32.614 -19.791 -35.544 1.00 21.24 497 VAL C CA 1
ATOM 11391 C C . VAL C 1 504 ? -31.289 -20.507 -35.573 1.00 21.37 497 VAL C C 1
ATOM 11392 O O . VAL C 1 504 ? -30.835 -20.915 -36.629 1.00 21.95 497 VAL C O 1
ATOM 11396 N N . GLY C 1 505 ? -30.673 -20.651 -34.413 1.00 21.46 498 GLY C N 1
ATOM 11397 C CA . GLY C 1 505 ? -29.383 -21.318 -34.288 1.00 21.60 498 GLY C CA 1
ATOM 11398 C C . GLY C 1 505 ? -29.525 -22.548 -33.402 1.00 21.63 498 GLY C C 1
ATOM 11399 O O . GLY C 1 505 ? -29.878 -22.441 -32.212 1.00 21.29 498 GLY C O 1
ATOM 11400 N N . ILE C 1 506 ? -29.261 -23.713 -33.987 1.00 21.52 499 ILE C N 1
ATOM 11401 C CA . ILE C 1 506 ? -29.419 -24.972 -33.292 1.00 21.49 499 ILE C CA 1
ATOM 11402 C C . ILE C 1 506 ? -28.033 -25.435 -32.893 1.00 21.56 499 ILE C C 1
ATOM 11403 O O . ILE C 1 506 ? -27.198 -25.630 -33.768 1.00 21.71 499 ILE C O 1
ATOM 11408 N N . PHE C 1 507 ? -27.802 -25.571 -31.577 1.00 21.61 500 PHE C N 1
ATOM 11409 C CA . PHE C 1 507 ? -26.493 -25.903 -30.980 1.00 21.39 500 PHE C CA 1
ATOM 11410 C C . PHE C 1 507 ? -26.211 -27.398 -31.015 1.00 21.59 500 PHE C C 1
ATOM 11411 O O . PHE C 1 507 ? -27.128 -28.219 -30.949 1.00 22.01 500 PHE C O 1
ATOM 11419 N N . GLY C 1 508 ? -24.937 -27.757 -31.073 1.00 21.41 501 GLY C N 1
ATOM 11420 C CA . GLY C 1 508 ? -24.537 -29.158 -31.008 1.00 21.20 501 GLY C CA 1
ATOM 11421 C C . GLY C 1 508 ? -23.324 -29.309 -30.120 1.00 21.03 501 GLY C C 1
ATOM 11422 O O . GLY C 1 508 ? -22.473 -28.422 -30.070 1.00 21.18 501 GLY C O 1
ATOM 11423 N N . VAL C 1 509 ? -23.258 -30.413 -29.394 1.00 20.71 502 VAL C N 1
ATOM 11424 C CA . VAL C 1 509 ? -22.063 -30.775 -28.662 1.00 20.53 502 VAL C CA 1
ATOM 11425 C C . VAL C 1 509 ? -21.589 -32.121 -29.156 1.00 20.92 502 VAL C C 1
ATOM 11426 O O . VAL C 1 509 ? -22.376 -33.047 -29.331 1.00 21.52 502 VAL C O 1
ATOM 11430 N N . ILE C 1 510 ? -20.299 -32.229 -29.406 1.00 20.90 503 ILE C N 1
ATOM 11431 C CA . ILE C 1 510 ? -19.740 -33.468 -29.850 1.00 20.75 503 ILE C CA 1
ATOM 11432 C C . ILE C 1 510 ? -18.444 -33.635 -29.085 1.00 20.83 503 ILE C C 1
ATOM 11433 O O . ILE C 1 510 ? -17.776 -32.641 -28.779 1.00 21.00 503 ILE C O 1
ATOM 11438 N N . LEU C 1 511 ? -18.121 -34.881 -28.729 1.00 20.71 504 LEU C N 1
ATOM 11439 C CA . LEU C 1 511 ? -16.784 -35.253 -28.223 1.00 20.32 504 LEU C CA 1
ATOM 11440 C C . LEU C 1 511 ? -16.358 -36.532 -28.925 1.00 20.06 504 LEU C C 1
ATOM 11441 O O . LEU C 1 511 ? -17.017 -37.552 -28.791 1.00 19.53 504 LEU C O 1
ATOM 11446 N N . SER C 1 512 ? -15.278 -36.465 -29.696 1.00 20.27 505 SER C N 1
ATOM 11447 C CA . SER C 1 512 ? -14.895 -37.577 -30.559 1.00 20.60 505 SER C CA 1
ATOM 11448 C C . SER C 1 512 ? -13.432 -37.908 -30.452 1.00 20.87 505 SER C C 1
ATOM 11449 O O . SER C 1 512 ? -12.621 -37.074 -30.120 1.00 20.44 505 SER C O 1
ATOM 11452 N N . ALA C 1 513 ? -13.113 -39.148 -30.771 1.00 21.80 506 ALA C N 1
ATOM 11453 C CA . ALA C 1 513 ? -11.737 -39.614 -30.834 1.00 22.72 506 ALA C CA 1
ATOM 11454 C C . ALA C 1 513 ? -11.192 -39.639 -32.257 1.00 23.05 506 ALA C C 1
ATOM 11455 O O . ALA C 1 513 ? -11.795 -39.109 -33.186 1.00 23.01 506 ALA C O 1
ATOM 11457 N N . ALA C 1 514 ? -10.043 -40.281 -32.410 1.00 23.59 507 ALA C N 1
ATOM 11458 C CA . ALA C 1 514 ? -9.453 -40.475 -33.710 1.00 24.27 507 ALA C CA 1
ATOM 11459 C C . ALA C 1 514 ? -10.420 -41.195 -34.633 1.00 24.96 507 ALA C C 1
ATOM 11460 O O . ALA C 1 514 ? -11.255 -41.986 -34.191 1.00 24.71 507 ALA C O 1
ATOM 11462 N N . LYS C 1 515 ? -10.308 -40.901 -35.921 1.00 25.91 508 LYS C N 1
ATOM 11463 C CA . LYS C 1 515 ? -10.962 -41.706 -36.930 1.00 26.88 508 LYS C CA 1
ATOM 11464 C C . LYS C 1 515 ? -10.468 -43.145 -36.754 1.00 27.33 508 LYS C C 1
ATOM 11465 O O . LYS C 1 515 ? -9.259 -43.397 -36.794 1.00 27.45 508 LYS C O 1
ATOM 11471 N N . GLY C 1 516 ? -11.387 -44.081 -36.526 1.00 27.82 509 GLY C N 1
ATOM 11472 C CA . GLY C 1 516 ? -11.032 -45.513 -36.488 1.00 28.14 509 GLY C CA 1
ATOM 11473 C C . GLY C 1 516 ? -10.698 -46.116 -35.130 1.00 28.39 509 GLY C C 1
ATOM 11474 O O . GLY C 1 516 ? -10.410 -47.314 -35.032 1.00 28.18 509 GLY C O 1
ATOM 11475 N N . SER C 1 517 ? -10.747 -45.299 -34.081 1.00 28.85 510 SER C N 1
ATOM 11476 C CA . SER C 1 517 ? -10.491 -45.774 -32.727 1.00 29.28 510 SER C CA 1
ATOM 11477 C C . SER C 1 517 ? -11.715 -46.482 -32.147 1.00 29.93 510 SER C C 1
ATOM 11478 O O . SER C 1 517 ? -12.781 -46.500 -32.767 1.00 30.19 510 SER C O 1
ATOM 11481 N N . SER C 1 518 ? -11.534 -47.066 -30.959 1.00 30.63 511 SER C N 1
ATOM 11482 C CA . SER C 1 518 ? -12.607 -47.695 -30.174 1.00 31.05 511 SER C CA 1
ATOM 11483 C C . SER C 1 518 ? -13.150 -46.762 -29.078 1.00 31.64 511 SER C C 1
ATOM 11484 O O . SER C 1 518 ? -14.307 -46.883 -28.670 1.00 32.09 511 SER C O 1
ATOM 11487 N N . VAL C 1 519 ? -12.271 -45.890 -28.581 1.00 32.04 512 VAL C N 1
ATOM 11488 C CA . VAL C 1 519 ? -12.564 -44.797 -27.638 1.00 32.30 512 VAL C CA 1
ATOM 11489 C C . VAL C 1 519 ? -13.986 -44.551 -27.102 1.00 32.77 512 VAL C C 1
ATOM 11490 O O . VAL C 1 519 ? -14.177 -44.418 -25.901 1.00 32.37 512 VAL C O 1
ATOM 11494 N N . GLY C 1 520 ? -14.954 -44.415 -28.000 1.00 34.00 513 GLY C N 1
ATOM 11495 C CA . GLY C 1 520 ? -16.372 -44.202 -27.636 1.00 34.91 513 GLY C CA 1
ATOM 11496 C C . GLY C 1 520 ? -17.266 -45.368 -28.059 1.00 35.76 513 GLY C C 1
ATOM 11497 O O . GLY C 1 520 ? -17.185 -45.845 -29.212 1.00 35.69 513 GLY C O 1
ATOM 11498 N N . THR C 1 521 ? -18.139 -45.796 -27.134 1.00 36.58 514 THR C N 1
ATOM 11499 C CA . THR C 1 521 ? -18.793 -47.135 -27.189 1.00 36.94 514 THR C CA 1
ATOM 11500 C C . THR C 1 521 ? -19.675 -47.417 -28.420 1.00 36.94 514 THR C C 1
ATOM 11501 O O . THR C 1 521 ? -20.301 -46.506 -29.016 1.00 36.43 514 THR C O 1
ATOM 11505 N N . ASN C 1 522 ? -19.752 -48.722 -28.707 1.00 36.77 515 ASN C N 1
ATOM 11506 C CA . ASN C 1 522 ? -20.136 -49.286 -30.001 1.00 36.68 515 ASN C CA 1
ATOM 11507 C C . ASN C 1 522 ? -19.051 -48.913 -31.004 1.00 36.30 515 ASN C C 1
ATOM 11508 O O . ASN C 1 522 ? -19.324 -48.273 -32.034 1.00 36.33 515 ASN C O 1
ATOM 11513 N N . GLY C 1 523 ? -17.813 -49.304 -30.661 1.00 35.67 516 GLY C N 1
ATOM 11514 C CA . GLY C 1 523 ? -16.620 -49.086 -31.497 1.00 34.91 516 GLY C CA 1
ATOM 11515 C C . GLY C 1 523 ? -16.728 -47.836 -32.347 1.00 34.00 516 GLY C C 1
ATOM 11516 O O . GLY C 1 523 ? -16.357 -47.840 -33.528 1.00 33.93 516 GLY C O 1
ATOM 11517 N N . SER C 1 524 ? -17.234 -46.768 -31.727 1.00 32.73 517 SER C N 1
ATOM 11518 C CA . SER C 1 524 ? -17.685 -45.605 -32.454 1.00 31.61 517 SER C CA 1
ATOM 11519 C C . SER C 1 524 ? -16.509 -44.714 -32.743 1.00 30.33 517 SER C C 1
ATOM 11520 O O . SER C 1 524 ? -16.196 -44.449 -33.908 1.00 30.77 517 SER C O 1
ATOM 11523 N N . SER C 1 525 ? -15.847 -44.289 -31.674 1.00 28.15 518 SER C N 1
ATOM 11524 C CA . SER C 1 525 ? -14.916 -43.176 -31.708 1.00 26.71 518 SER C CA 1
ATOM 11525 C C . SER C 1 525 ? -15.625 -41.892 -31.310 1.00 25.62 518 SER C C 1
ATOM 11526 O O . SER C 1 525 ? -14.992 -40.989 -30.773 1.00 25.77 518 SER C O 1
ATOM 11529 N N . VAL C 1 526 ? -16.921 -41.786 -31.573 1.00 24.25 519 VAL C N 1
ATOM 11530 C CA . VAL C 1 526 ? -17.696 -40.690 -31.002 1.00 23.44 519 VAL C CA 1
ATOM 11531 C C . VAL C 1 526 ? -18.161 -41.073 -29.598 1.00 23.03 519 VAL C C 1
ATOM 11532 O O . VAL C 1 526 ? -18.925 -42.019 -29.440 1.00 23.33 519 VAL C O 1
ATOM 11536 N N . LEU C 1 527 ? -17.688 -40.347 -28.589 1.00 22.39 520 LEU C N 1
ATOM 11537 C CA . LEU C 1 527 ? -18.130 -40.541 -27.210 1.00 21.93 520 LEU C CA 1
ATOM 11538 C C . LEU C 1 527 ? -19.557 -40.019 -27.007 1.00 21.48 520 LEU C C 1
ATOM 11539 O O . LEU C 1 527 ? -20.374 -40.660 -26.367 1.00 21.14 520 LEU C O 1
ATOM 11544 N N . PHE C 1 528 ? -19.835 -38.831 -27.515 1.00 21.41 521 PHE C N 1
ATOM 11545 C CA . PHE C 1 528 ? -21.209 -38.358 -27.631 1.00 21.53 521 PHE C CA 1
ATOM 11546 C C . PHE C 1 528 ? -21.394 -37.335 -28.766 1.00 21.49 521 PHE C C 1
ATOM 11547 O O . PHE C 1 528 ? -20.458 -36.607 -29.136 1.00 21.22 521 PHE C O 1
ATOM 11555 N N . ASN C 1 529 ? -22.602 -37.311 -29.332 1.00 21.37 522 ASN C N 1
ATOM 11556 C CA . ASN C 1 529 ? -22.923 -36.398 -30.428 1.00 21.32 522 ASN C CA 1
ATOM 11557 C C . ASN C 1 529 ? -24.377 -36.092 -30.363 1.00 21.09 522 ASN C C 1
ATOM 11558 O O . ASN C 1 529 ? -25.174 -36.959 -30.641 1.00 21.82 522 ASN C O 1
ATOM 11563 N N . THR C 1 530 ? -24.753 -34.883 -29.975 1.00 20.91 523 THR C N 1
ATOM 11564 C CA . THR C 1 530 ? -26.178 -34.613 -29.764 1.00 20.90 523 THR C CA 1
ATOM 11565 C C . THR C 1 530 ? -26.586 -33.169 -30.026 1.00 21.39 523 THR C C 1
ATOM 11566 O O . THR C 1 530 ? -25.783 -32.240 -29.854 1.00 21.39 523 THR C O 1
ATOM 11570 N N . PHE C 1 531 ? -27.843 -33.005 -30.457 1.00 21.63 524 PHE C N 1
ATOM 11571 C CA . PHE C 1 531 ? -28.537 -31.718 -30.359 1.00 21.56 524 PHE C CA 1
ATOM 11572 C C . PHE C 1 531 ? -28.278 -31.148 -28.969 1.00 21.45 524 PHE C C 1
ATOM 11573 O O . PHE C 1 531 ? -28.151 -31.898 -27.994 1.00 20.75 524 PHE C O 1
ATOM 11581 N N . ALA C 1 532 ? -28.171 -29.824 -28.904 1.00 21.76 525 ALA C N 1
ATOM 11582 C CA . ALA C 1 532 ? -27.710 -29.112 -27.698 1.00 22.01 525 ALA C CA 1
ATOM 11583 C C . ALA C 1 532 ? -28.528 -27.884 -27.425 1.00 22.00 525 ALA C C 1
ATOM 11584 O O . ALA C 1 532 ? -27.977 -26.906 -26.935 1.00 21.77 525 ALA C O 1
ATOM 11586 N N . GLY C 1 533 ? -29.824 -27.929 -27.739 1.00 22.21 526 GLY C N 1
ATOM 11587 C CA . GLY C 1 533 ? -30.702 -26.752 -27.622 1.00 22.29 526 GLY C CA 1
ATOM 11588 C C . GLY C 1 533 ? -30.568 -25.785 -28.788 1.00 22.12 526 GLY C C 1
ATOM 11589 O O . GLY C 1 533 ? -30.117 -26.172 -29.870 1.00 21.93 526 GLY C O 1
ATOM 11590 N N . TYR C 1 534 ? -30.948 -24.526 -28.556 1.00 22.03 527 TYR C N 1
ATOM 11591 C CA . TYR C 1 534 ? -31.004 -23.505 -29.614 1.00 22.04 527 TYR C CA 1
ATOM 11592 C C . TYR C 1 534 ? -31.083 -22.076 -29.060 1.00 21.81 527 TYR C C 1
ATOM 11593 O O . TYR C 1 534 ? -31.540 -21.852 -27.930 1.00 21.26 527 TYR C O 1
ATOM 11602 N N . THR C 1 535 ? -30.708 -21.114 -29.898 1.00 21.59 528 THR C N 1
ATOM 11603 C CA . THR C 1 535 ? -31.041 -19.710 -29.654 1.00 21.49 528 THR C CA 1
ATOM 11604 C C . THR C 1 535 ? -31.651 -19.110 -30.890 1.00 21.42 528 THR C C 1
ATOM 11605 O O . THR C 1 535 ? -31.542 -19.688 -31.948 1.00 21.44 528 THR C O 1
ATOM 11609 N N . VAL C 1 536 ? -32.299 -17.957 -30.756 1.00 21.79 529 VAL C N 1
ATOM 11610 C CA . VAL C 1 536 ? -32.821 -17.213 -31.910 1.00 22.15 529 VAL C CA 1
ATOM 11611 C C . VAL C 1 536 ? -32.383 -15.760 -31.832 1.00 22.79 529 VAL C C 1
ATOM 11612 O O . VAL C 1 536 ? -32.540 -15.110 -30.802 1.00 22.55 529 VAL C O 1
ATOM 11616 N N . ARG C 1 537 ? -31.837 -15.260 -32.936 1.00 23.59 530 ARG C N 1
ATOM 11617 C CA . ARG C 1 537 ? -31.436 -13.873 -33.049 1.00 24.16 530 ARG C CA 1
ATOM 11618 C C . ARG C 1 537 ? -32.292 -13.178 -34.088 1.00 24.31 530 ARG C C 1
ATOM 11619 O O . ARG C 1 537 ? -32.546 -13.727 -35.148 1.00 24.32 530 ARG C O 1
ATOM 11627 N N . SER C 1 538 ? -32.743 -11.971 -33.773 1.00 24.84 531 SER C N 1
ATOM 11628 C CA . SER C 1 538 ? -33.546 -11.176 -34.687 1.00 25.18 531 SER C CA 1
ATOM 11629 C C . SER C 1 538 ? -32.733 -9.980 -35.068 1.00 25.83 531 SER C C 1
ATOM 11630 O O . SER C 1 538 ? -32.522 -9.095 -34.255 1.00 26.17 531 SER C O 1
ATOM 11633 N N . LYS C 1 539 ? -32.271 -9.960 -36.310 1.00 26.61 532 LYS C N 1
ATOM 11634 C CA . LYS C 1 539 ? -31.370 -8.928 -36.786 1.00 27.11 532 LYS C CA 1
ATOM 11635 C C . LYS C 1 539 ? -31.921 -8.426 -38.116 1.00 27.26 532 LYS C C 1
ATOM 11636 O O . LYS C 1 539 ? -32.491 -9.223 -38.881 1.00 27.09 532 LYS C O 1
ATOM 11642 N N . PRO C 1 540 ? -31.755 -7.115 -38.410 1.00 27.63 533 PRO C N 1
ATOM 11643 C CA . PRO C 1 540 ? -32.377 -6.613 -39.628 1.00 27.83 533 PRO C CA 1
ATOM 11644 C C . PRO C 1 540 ? -31.619 -7.111 -40.842 1.00 28.13 533 PRO C C 1
ATOM 11645 O O . PRO C 1 540 ? -30.407 -7.344 -40.754 1.00 27.70 533 PRO C O 1
ATOM 11649 N N . ALA C 1 541 ? -32.349 -7.296 -41.944 1.00 28.82 534 ALA C N 1
ATOM 11650 C CA . ALA C 1 541 ? -31.766 -7.731 -43.209 1.00 29.38 534 ALA C CA 1
ATOM 11651 C C . ALA C 1 541 ? -30.756 -6.678 -43.661 1.00 29.94 534 ALA C C 1
ATOM 11652 O O . ALA C 1 541 ? -29.629 -7.022 -44.040 1.00 29.85 534 ALA C O 1
ATOM 11654 N N . ASP C 1 542 ? -31.191 -5.409 -43.613 1.00 30.49 535 ASP C N 1
ATOM 11655 C CA . ASP C 1 542 ? -30.314 -4.214 -43.661 1.00 30.81 535 ASP C CA 1
ATOM 11656 C C . ASP C 1 542 ? -31.129 -2.930 -43.455 1.00 30.69 535 ASP C C 1
ATOM 11657 O O . ASP C 1 542 ? -31.237 -2.412 -42.341 1.00 30.35 535 ASP C O 1
ATOM 11662 N N . GLY C 1 551 ? -26.879 -1.319 -35.797 1.00 24.74 544 GLY C N 1
ATOM 11663 C CA . GLY C 1 551 ? -27.409 -2.584 -36.298 1.00 24.89 544 GLY C CA 1
ATOM 11664 C C . GLY C 1 551 ? -27.063 -3.789 -35.426 1.00 24.94 544 GLY C C 1
ATOM 11665 O O . GLY C 1 551 ? -26.088 -4.497 -35.691 1.00 25.10 544 GLY C O 1
ATOM 11666 N N . VAL C 1 552 ? -27.881 -4.037 -34.401 1.00 24.79 545 VAL C N 1
ATOM 11667 C CA . VAL C 1 552 ? -27.623 -5.111 -33.416 1.00 24.58 545 VAL C CA 1
ATOM 11668 C C . VAL C 1 552 ? -28.875 -5.963 -33.107 1.00 23.93 545 VAL C C 1
ATOM 11669 O O . VAL C 1 552 ? -29.983 -5.452 -32.924 1.00 23.76 545 VAL C O 1
ATOM 11673 N N . ALA C 1 553 ? -28.680 -7.272 -33.037 1.00 23.24 546 ALA C N 1
ATOM 11674 C CA . ALA C 1 553 ? -29.796 -8.195 -32.877 1.00 22.77 546 ALA C CA 1
ATOM 11675 C C . ALA C 1 553 ? -30.414 -8.089 -31.484 1.00 22.10 546 ALA C C 1
ATOM 11676 O O . ALA C 1 553 ? -29.796 -7.557 -30.571 1.00 22.34 546 ALA C O 1
ATOM 11678 N N . ALA C 1 554 ? -31.647 -8.565 -31.348 1.00 21.15 547 ALA C N 1
ATOM 11679 C CA . ALA C 1 554 ? -32.255 -8.818 -30.056 1.00 20.62 547 ALA C CA 1
ATOM 11680 C C . ALA C 1 554 ? -32.229 -10.329 -29.888 1.00 20.47 547 ALA C C 1
ATOM 11681 O O . ALA C 1 554 ? -32.188 -11.052 -30.881 1.00 21.04 547 ALA C O 1
ATOM 11683 N N . LEU C 1 555 ? -32.243 -10.829 -28.656 1.00 19.96 548 LEU C N 1
ATOM 11684 C CA . LEU C 1 555 ? -32.409 -12.270 -28.454 1.00 19.38 548 LEU C CA 1
ATOM 11685 C C . LEU C 1 555 ? -33.901 -12.517 -28.492 1.00 18.99 548 LEU C C 1
ATOM 11686 O O . LEU C 1 555 ? -34.657 -11.704 -27.991 1.00 19.58 548 LEU C O 1
ATOM 11691 N N . ASP C 1 556 ? -34.304 -13.625 -29.108 1.00 18.42 549 ASP C N 1
ATOM 11692 C CA . ASP C 1 556 ? -35.704 -13.976 -29.366 1.00 17.73 549 ASP C CA 1
ATOM 11693 C C . ASP C 1 556 ? -35.857 -15.404 -28.870 1.00 16.69 549 ASP C C 1
ATOM 11694 O O . ASP C 1 556 ? -34.986 -15.876 -28.153 1.00 16.38 549 ASP C O 1
ATOM 11699 N N . SER C 1 557 ? -36.943 -16.094 -29.220 1.00 15.87 550 SER C N 1
ATOM 11700 C CA . SER C 1 557 ? -37.114 -17.513 -28.836 1.00 15.27 550 SER C CA 1
ATOM 11701 C C . SER C 1 557 ? -38.211 -18.169 -29.619 1.00 15.44 550 SER C C 1
ATOM 11702 O O . SER C 1 557 ? -39.046 -17.485 -30.184 1.00 15.86 550 SER C O 1
ATOM 11705 N N . LEU C 1 558 ? -38.232 -19.498 -29.620 1.00 15.56 551 LEU C N 1
ATOM 11706 C CA . LEU C 1 558 ? -39.223 -20.262 -30.401 1.00 15.42 551 LEU C CA 1
ATOM 11707 C C . LEU C 1 558 ? -40.492 -20.636 -29.621 1.00 15.63 551 LEU C C 1
ATOM 11708 O O . LEU C 1 558 ? -40.424 -21.087 -28.484 1.00 15.74 551 LEU C O 1
ATOM 11713 N N . ALA C 1 559 ? -41.643 -20.407 -30.246 1.00 16.00 552 ALA C N 1
ATOM 11714 C CA . ALA C 1 559 ? -42.914 -21.019 -29.853 1.00 16.29 552 ALA C CA 1
ATOM 11715 C C . ALA C 1 559 ? -43.235 -22.011 -30.935 1.00 16.66 552 ALA C C 1
ATOM 11716 O O . ALA C 1 559 ? -43.387 -21.585 -32.070 1.00 16.59 552 ALA C O 1
ATOM 11718 N N . VAL C 1 560 ? -43.325 -23.309 -30.642 1.00 17.38 553 VAL C N 1
ATOM 11719 C CA . VAL C 1 560 ? -43.596 -24.264 -31.734 1.00 18.03 553 VAL C CA 1
ATOM 11720 C C . VAL C 1 560 ? -45.076 -24.639 -31.790 1.00 18.92 553 VAL C C 1
ATOM 11721 O O . VAL C 1 560 ? -45.690 -24.960 -30.773 1.00 19.19 553 VAL C O 1
ATOM 11725 N N . VAL C 1 561 ? -45.626 -24.572 -33.001 1.00 19.87 554 VAL C N 1
ATOM 11726 C CA . VAL C 1 561 ? -46.993 -24.964 -33.306 1.00 20.66 554 VAL C CA 1
ATOM 11727 C C . VAL C 1 561 ? -46.945 -26.259 -34.113 1.00 21.54 554 VAL C C 1
ATOM 11728 O O . VAL C 1 561 ? -45.968 -26.501 -34.792 1.00 21.83 554 VAL C O 1
ATOM 11732 N N . PRO C 1 562 ? -47.966 -27.125 -34.015 1.00 22.76 555 PRO C N 1
ATOM 11733 C CA . PRO C 1 562 ? -48.144 -28.166 -35.042 1.00 23.50 555 PRO C CA 1
ATOM 11734 C C . PRO C 1 562 ? -49.412 -27.963 -35.875 1.00 23.93 555 PRO C C 1
ATOM 11735 O O . PRO C 1 562 ? -50.414 -27.459 -35.351 1.00 24.14 555 PRO C O 1
ATOM 11740 N N . GLY D 1 6 ? -14.745 -17.891 12.047 1.00 40.78 -1 GLY D N 1
ATOM 11741 C CA . GLY D 1 6 ? -15.592 -16.727 11.626 1.00 41.11 -1 GLY D CA 1
ATOM 11742 C C . GLY D 1 6 ? -14.928 -15.941 10.510 1.00 41.24 -1 GLY D C 1
ATOM 11743 O O . GLY D 1 6 ? -15.535 -15.695 9.453 1.00 41.52 -1 GLY D O 1
ATOM 11744 N N . HIS D 1 7 ? -13.681 -15.538 10.775 1.00 41.27 0 HIS D N 1
ATOM 11745 C CA . HIS D 1 7 ? -12.694 -15.138 9.746 1.00 41.18 0 HIS D CA 1
ATOM 11746 C C . HIS D 1 7 ? -12.750 -16.018 8.492 1.00 40.43 0 HIS D C 1
ATOM 11747 O O . HIS D 1 7 ? -12.600 -15.525 7.374 1.00 40.88 0 HIS D O 1
ATOM 11754 N N . MET D 1 8 ? -12.971 -17.315 8.680 1.00 39.27 1 MET D N 1
ATOM 11755 C CA . MET D 1 8 ? -12.538 -18.285 7.688 1.00 38.66 1 MET D CA 1
ATOM 11756 C C . MET D 1 8 ? -12.730 -17.886 6.189 1.00 37.01 1 MET D C 1
ATOM 11757 O O . MET D 1 8 ? -11.728 -17.762 5.477 1.00 36.93 1 MET D O 1
ATOM 11762 N N . VAL D 1 9 ? -13.952 -17.636 5.712 1.00 34.87 2 VAL D N 1
ATOM 11763 C CA . VAL D 1 9 ? -14.156 -17.558 4.252 1.00 32.91 2 VAL D CA 1
ATOM 11764 C C . VAL D 1 9 ? -13.015 -16.853 3.509 1.00 31.61 2 VAL D C 1
ATOM 11765 O O . VAL D 1 9 ? -12.247 -17.504 2.818 1.00 31.51 2 VAL D O 1
ATOM 11769 N N . LEU D 1 10 ? -12.879 -15.543 3.673 1.00 30.07 3 LEU D N 1
ATOM 11770 C CA . LEU D 1 10 ? -11.813 -14.790 2.994 1.00 28.84 3 LEU D CA 1
ATOM 11771 C C . LEU D 1 10 ? -10.400 -15.348 3.221 1.00 27.85 3 LEU D C 1
ATOM 11772 O O . LEU D 1 10 ? -9.520 -15.163 2.380 1.00 27.18 3 LEU D O 1
ATOM 11777 N N . LYS D 1 11 ? -10.169 -16.027 4.341 1.00 27.07 4 LYS D N 1
ATOM 11778 C CA . LYS D 1 11 ? -8.875 -16.704 4.537 1.00 26.71 4 LYS D CA 1
ATOM 11779 C C . LYS D 1 11 ? -8.769 -17.985 3.704 1.00 25.58 4 LYS D C 1
ATOM 11780 O O . LYS D 1 11 ? -7.761 -18.221 3.061 1.00 25.35 4 LYS D O 1
ATOM 11786 N N . LEU D 1 12 ? -9.822 -18.791 3.718 1.00 24.58 5 LEU D N 1
ATOM 11787 C CA . LEU D 1 12 ? -9.923 -19.966 2.861 1.00 23.74 5 LEU D CA 1
ATOM 11788 C C . LEU D 1 12 ? -9.760 -19.626 1.383 1.00 23.29 5 LEU D C 1
ATOM 11789 O O . LEU D 1 12 ? -9.160 -20.392 0.649 1.00 23.52 5 LEU D O 1
ATOM 11794 N N . LEU D 1 13 ? -10.304 -18.500 0.929 1.00 22.61 6 LEU D N 1
ATOM 11795 C CA . LEU D 1 13 ? -10.172 -18.126 -0.484 1.00 21.95 6 LEU D CA 1
ATOM 11796 C C . LEU D 1 13 ? -8.721 -17.758 -0.788 1.00 22.03 6 LEU D C 1
ATOM 11797 O O . LEU D 1 13 ? -8.062 -18.415 -1.596 1.00 22.13 6 LEU D O 1
ATOM 11802 N N . LEU D 1 14 ? -8.214 -16.725 -0.125 1.00 21.98 7 LEU D N 1
ATOM 11803 C CA . LEU D 1 14 ? -6.821 -16.335 -0.299 1.00 22.07 7 LEU D CA 1
ATOM 11804 C C . LEU D 1 14 ? -5.891 -17.555 -0.266 1.00 21.79 7 LEU D C 1
ATOM 11805 O O . LEU D 1 14 ? -5.023 -17.713 -1.121 1.00 21.76 7 LEU D O 1
ATOM 11810 N N . GLU D 1 15 ? -6.127 -18.422 0.707 1.00 21.52 8 GLU D N 1
ATOM 11811 C CA . GLU D 1 15 ? -5.321 -19.611 0.947 1.00 21.59 8 GLU D CA 1
ATOM 11812 C C . GLU D 1 15 ? -5.389 -20.660 -0.157 1.00 21.16 8 GLU D C 1
ATOM 11813 O O . GLU D 1 15 ? -4.355 -21.159 -0.619 1.00 21.23 8 GLU D O 1
ATOM 11819 N N . LEU D 1 16 ? -6.617 -20.993 -0.556 1.00 20.69 9 LEU D N 1
ATOM 11820 C CA . LEU D 1 16 ? -6.892 -22.036 -1.550 1.00 20.10 9 LEU D CA 1
ATOM 11821 C C . LEU D 1 16 ? -6.602 -21.579 -2.975 1.00 19.99 9 LEU D C 1
ATOM 11822 O O . LEU D 1 16 ? -6.825 -22.334 -3.919 1.00 20.28 9 LEU D O 1
ATOM 11827 N N . GLY D 1 17 ? -6.119 -20.349 -3.132 1.00 19.71 10 GLY D N 1
ATOM 11828 C CA . GLY D 1 17 ? -5.741 -19.834 -4.438 1.00 19.53 10 GLY D CA 1
ATOM 11829 C C . GLY D 1 17 ? -6.919 -19.357 -5.274 1.00 19.26 10 GLY D C 1
ATOM 11830 O O . GLY D 1 17 ? -6.789 -19.287 -6.499 1.00 19.52 10 GLY D O 1
ATOM 11831 N N . ALA D 1 18 ? -8.046 -19.030 -4.622 1.00 18.43 11 ALA D N 1
ATOM 11832 C CA . ALA D 1 18 ? -9.194 -18.389 -5.275 1.00 18.06 11 ALA D CA 1
ATOM 11833 C C . ALA D 1 18 ? -8.830 -17.064 -5.911 1.00 18.10 11 ALA D C 1
ATOM 11834 O O . ALA D 1 18 ? -8.021 -16.311 -5.410 1.00 18.22 11 ALA D O 1
ATOM 11836 N N . GLU D 1 19 ? -9.544 -16.754 -6.972 1.00 18.66 12 GLU D N 1
ATOM 11837 C CA . GLU D 1 19 ? -9.052 -15.950 -8.063 1.00 18.90 12 GLU D CA 1
ATOM 11838 C C . GLU D 1 19 ? -10.258 -15.357 -8.824 1.00 20.02 12 GLU D C 1
ATOM 11839 O O . GLU D 1 19 ? -11.150 -16.092 -9.268 1.00 21.22 12 GLU D O 1
ATOM 11845 N N . ARG D 1 20 ? -10.309 -14.032 -8.934 1.00 20.74 13 ARG D N 1
ATOM 11846 C CA . ARG D 1 20 ? -11.477 -13.307 -9.484 1.00 21.30 13 ARG D CA 1
ATOM 11847 C C . ARG D 1 20 ? -12.767 -13.563 -8.711 1.00 21.13 13 ARG D C 1
ATOM 11848 O O . ARG D 1 20 ? -13.864 -13.473 -9.274 1.00 21.46 13 ARG D O 1
ATOM 11856 N N . TYR D 1 21 ? -12.649 -13.853 -7.418 1.00 20.84 14 TYR D N 1
ATOM 11857 C CA . TYR D 1 21 ? -13.833 -14.217 -6.643 1.00 20.59 14 TYR D CA 1
ATOM 11858 C C . TYR D 1 21 ? -14.840 -13.069 -6.486 1.00 20.02 14 TYR D C 1
ATOM 11859 O O . TYR D 1 21 ? -16.046 -13.316 -6.495 1.00 20.67 14 TYR D O 1
ATOM 11868 N N . ALA D 1 22 ? -14.384 -11.825 -6.425 1.00 19.06 15 ALA D N 1
ATOM 11869 C CA . ALA D 1 22 ? -15.328 -10.714 -6.385 1.00 18.81 15 ALA D CA 1
ATOM 11870 C C . ALA D 1 22 ? -16.217 -10.664 -7.635 1.00 18.89 15 ALA D C 1
ATOM 11871 O O . ALA D 1 22 ? -17.355 -10.188 -7.577 1.00 19.26 15 ALA D O 1
ATOM 11873 N N . GLU D 1 23 ? -15.718 -11.162 -8.756 1.00 18.61 16 GLU D N 1
ATOM 11874 C CA . GLU D 1 23 ? -16.420 -10.992 -10.017 1.00 18.91 16 GLU D CA 1
ATOM 11875 C C . GLU D 1 23 ? -17.392 -12.143 -10.199 1.00 18.08 16 GLU D C 1
ATOM 11876 O O . GLU D 1 23 ? -18.522 -11.979 -10.670 1.00 18.01 16 GLU D O 1
ATOM 11882 N N . GLN D 1 24 ? -16.921 -13.322 -9.842 1.00 17.04 17 GLN D N 1
ATOM 11883 C CA . GLN D 1 24 ? -17.770 -14.460 -9.736 1.00 16.19 17 GLN D CA 1
ATOM 11884 C C . GLN D 1 24 ? -18.890 -14.092 -8.800 1.00 16.16 17 GLN D C 1
ATOM 11885 O O . GLN D 1 24 ? -20.064 -14.320 -9.101 1.00 16.48 17 GLN D O 1
ATOM 11891 N N . PHE D 1 25 ? -18.566 -13.496 -7.663 1.00 15.75 18 PHE D N 1
ATOM 11892 C CA . PHE D 1 25 ? -19.634 -13.268 -6.719 1.00 15.81 18 PHE D CA 1
ATOM 11893 C C . PHE D 1 25 ? -20.621 -12.203 -7.199 1.00 15.90 18 PHE D C 1
ATOM 11894 O O . PHE D 1 25 ? -21.808 -12.266 -6.860 1.00 16.10 18 PHE D O 1
ATOM 11902 N N . ALA D 1 26 ? -20.144 -11.257 -8.006 1.00 15.82 19 ALA D N 1
ATOM 11903 C CA . ALA D 1 26 ? -21.002 -10.234 -8.584 1.00 15.40 19 ALA D CA 1
ATOM 11904 C C . ALA D 1 26 ? -21.790 -10.893 -9.653 1.00 15.62 19 ALA D C 1
ATOM 11905 O O . ALA D 1 26 ? -22.957 -10.595 -9.841 1.00 15.61 19 ALA D O 1
ATOM 11907 N N . ALA D 1 27 ? -21.150 -11.804 -10.365 1.00 16.28 20 ALA D N 1
ATOM 11908 C CA . ALA D 1 27 ? -21.861 -12.579 -11.370 1.00 17.17 20 ALA D CA 1
ATOM 11909 C C . ALA D 1 27 ? -23.053 -13.290 -10.740 1.00 17.68 20 ALA D C 1
ATOM 11910 O O . ALA D 1 27 ? -24.172 -13.191 -11.245 1.00 17.76 20 ALA D O 1
ATOM 11912 N N . LYS D 1 28 ? -22.827 -13.979 -9.625 1.00 18.16 21 LYS D N 1
ATOM 11913 C CA . LYS D 1 28 ? -23.907 -14.752 -9.027 1.00 18.83 21 LYS D CA 1
ATOM 11914 C C . LYS D 1 28 ? -25.074 -13.845 -8.608 1.00 18.80 21 LYS D C 1
ATOM 11915 O O . LYS D 1 28 ? -26.250 -14.207 -8.757 1.00 18.74 21 LYS D O 1
ATOM 11921 N N . CYS D 1 29 ? -24.752 -12.659 -8.111 1.00 18.67 22 CYS D N 1
ATOM 11922 C CA . CYS D 1 29 ? -25.787 -11.730 -7.726 1.00 18.73 22 CYS D CA 1
ATOM 11923 C C . CYS D 1 29 ? -26.645 -11.423 -8.934 1.00 18.79 22 CYS D C 1
ATOM 11924 O O . CYS D 1 29 ? -27.848 -11.621 -8.913 1.00 18.93 22 CYS D O 1
ATOM 11927 N N . HIS D 1 30 ? -26.036 -10.990 -10.022 1.00 19.10 23 HIS D N 1
ATOM 11928 C CA . HIS D 1 30 ? -26.848 -10.551 -11.147 1.00 19.31 23 HIS D CA 1
ATOM 11929 C C . HIS D 1 30 ? -27.690 -11.673 -11.678 1.00 19.24 23 HIS D C 1
ATOM 11930 O O . HIS D 1 30 ? -28.780 -11.473 -12.190 1.00 18.97 23 HIS D O 1
ATOM 11937 N N . GLU D 1 31 ? -27.151 -12.859 -11.530 1.00 19.63 24 GLU D N 1
ATOM 11938 C CA . GLU D 1 31 ? -27.749 -14.061 -12.022 1.00 20.10 24 GLU D CA 1
ATOM 11939 C C . GLU D 1 31 ? -28.913 -14.436 -11.112 1.00 20.23 24 GLU D C 1
ATOM 11940 O O . GLU D 1 31 ? -29.950 -14.921 -11.573 1.00 20.22 24 GLU D O 1
ATOM 11946 N N . LEU D 1 32 ? -28.750 -14.179 -9.821 1.00 20.49 25 LEU D N 1
ATOM 11947 C CA . LEU D 1 32 ? -29.792 -14.489 -8.868 1.00 21.29 25 LEU D CA 1
ATOM 11948 C C . LEU D 1 32 ? -30.794 -13.365 -8.771 1.00 22.12 25 LEU D C 1
ATOM 11949 O O . LEU D 1 32 ? -31.836 -13.513 -8.132 1.00 22.83 25 LEU D O 1
ATOM 11954 N N . GLY D 1 33 ? -30.487 -12.234 -9.396 1.00 22.98 26 GLY D N 1
ATOM 11955 C CA . GLY D 1 33 ? -31.361 -11.062 -9.323 1.00 23.59 26 GLY D CA 1
ATOM 11956 C C . GLY D 1 33 ? -31.339 -10.318 -7.991 1.00 24.15 26 GLY D C 1
ATOM 11957 O O . GLY D 1 33 ? -32.307 -9.623 -7.664 1.00 24.37 26 GLY D O 1
ATOM 11958 N N . MET D 1 34 ? -30.247 -10.479 -7.239 1.00 24.52 27 MET D N 1
ATOM 11959 C CA . MET D 1 34 ? -29.986 -9.739 -6.020 1.00 25.13 27 MET D CA 1
ATOM 11960 C C . MET D 1 34 ? -29.325 -8.420 -6.384 1.00 25.84 27 MET D C 1
ATOM 11961 O O . MET D 1 34 ? -28.092 -8.349 -6.438 1.00 26.32 27 MET D O 1
ATOM 11966 N N . VAL D 1 35 ? -30.103 -7.362 -6.592 1.00 26.01 28 VAL D N 1
ATOM 11967 C CA . VAL D 1 35 ? -29.530 -6.131 -7.141 1.00 25.80 28 VAL D CA 1
ATOM 11968 C C . VAL D 1 35 ? -30.199 -4.864 -6.631 1.00 26.16 28 VAL D C 1
ATOM 11969 O O . VAL D 1 35 ? -31.234 -4.902 -5.954 1.00 26.50 28 VAL D O 1
ATOM 11973 N N . MET D 1 36 ? -29.585 -3.738 -6.963 1.00 26.31 29 MET D N 1
ATOM 11974 C CA . MET D 1 36 ? -30.019 -2.451 -6.469 1.00 26.63 29 MET D CA 1
ATOM 11975 C C . MET D 1 36 ? -29.682 -1.456 -7.547 1.00 26.01 29 MET D C 1
ATOM 11976 O O . MET D 1 36 ? -28.615 -1.524 -8.174 1.00 25.19 29 MET D O 1
ATOM 11981 N N . LYS D 1 37 ? -30.607 -0.538 -7.765 1.00 25.91 30 LYS D N 1
ATOM 11982 C CA . LYS D 1 37 ? -30.435 0.488 -8.781 1.00 26.18 30 LYS D CA 1
ATOM 11983 C C . LYS D 1 37 ? -29.347 1.445 -8.369 1.00 26.34 30 LYS D C 1
ATOM 11984 O O . LYS D 1 37 ? -29.227 1.782 -7.204 1.00 26.85 30 LYS D O 1
ATOM 11990 N N . GLU D 1 38 ? -28.548 1.894 -9.311 1.00 26.56 31 GLU D N 1
ATOM 11991 C CA . GLU D 1 38 ? -27.664 2.995 -9.008 1.00 27.35 31 GLU D CA 1
ATOM 11992 C C . GLU D 1 38 ? -28.472 4.274 -8.707 1.00 28.20 31 GLU D C 1
ATOM 11993 O O . GLU D 1 38 ? -29.633 4.417 -9.106 1.00 28.90 31 GLU D O 1
ATOM 11999 N N . SER D 1 39 ? -27.849 5.189 -7.979 1.00 28.67 32 SER D N 1
ATOM 12000 C CA . SER D 1 39 ? -28.299 6.566 -7.900 1.00 29.01 32 SER D CA 1
ATOM 12001 C C . SER D 1 39 ? -28.450 7.239 -9.299 1.00 29.20 32 SER D C 1
ATOM 12002 O O . SER D 1 39 ? -29.334 8.083 -9.469 1.00 29.81 32 SER D O 1
ATOM 12005 N N . ALA D 1 40 ? -27.585 6.895 -10.276 1.00 28.61 33 ALA D N 1
ATOM 12006 C CA . ALA D 1 40 ? -27.710 7.381 -11.687 1.00 27.72 33 ALA D CA 1
ATOM 12007 C C . ALA D 1 40 ? -28.475 6.397 -12.613 1.00 26.80 33 ALA D C 1
ATOM 12008 O O . ALA D 1 40 ? -27.895 5.546 -13.313 1.00 26.22 33 ALA D O 1
ATOM 12010 N N . GLY D 1 41 ? -29.795 6.528 -12.588 1.00 25.75 34 GLY D N 1
ATOM 12011 C CA . GLY D 1 41 ? -30.645 5.955 -13.611 1.00 24.97 34 GLY D CA 1
ATOM 12012 C C . GLY D 1 41 ? -30.549 4.457 -13.670 1.00 24.16 34 GLY D C 1
ATOM 12013 O O . GLY D 1 41 ? -30.255 3.825 -12.671 1.00 24.50 34 GLY D O 1
ATOM 12014 N N . PRO D 1 42 ? -30.742 3.887 -14.861 1.00 22.97 35 PRO D N 1
ATOM 12015 C CA . PRO D 1 42 ? -31.158 2.502 -15.057 1.00 21.95 35 PRO D CA 1
ATOM 12016 C C . PRO D 1 42 ? -30.245 1.431 -14.506 1.00 20.84 35 PRO D C 1
ATOM 12017 O O . PRO D 1 42 ? -30.735 0.415 -14.074 1.00 21.08 35 PRO D O 1
ATOM 12021 N N . GLY D 1 43 ? -28.937 1.627 -14.541 1.00 19.81 36 GLY D N 1
ATOM 12022 C CA . GLY D 1 43 ? -28.011 0.559 -14.186 1.00 19.05 36 GLY D CA 1
ATOM 12023 C C . GLY D 1 43 ? -28.319 -0.055 -12.832 1.00 18.49 36 GLY D C 1
ATOM 12024 O O . GLY D 1 43 ? -28.836 0.620 -11.942 1.00 17.98 36 GLY D O 1
ATOM 12025 N N . ARG D 1 44 ? -28.005 -1.343 -12.682 1.00 17.86 37 ARG D N 1
ATOM 12026 C CA . ARG D 1 44 ? -28.229 -2.054 -11.430 1.00 17.31 37 ARG D CA 1
ATOM 12027 C C . ARG D 1 44 ? -26.972 -2.787 -10.998 1.00 16.38 37 ARG D C 1
ATOM 12028 O O . ARG D 1 44 ? -26.304 -3.392 -11.810 1.00 15.57 37 ARG D O 1
ATOM 12036 N N . VAL D 1 45 ? -26.682 -2.759 -9.704 1.00 16.18 38 VAL D N 1
ATOM 12037 C CA . VAL D 1 45 ? -25.454 -3.355 -9.148 1.00 16.22 38 VAL D CA 1
ATOM 12038 C C . VAL D 1 45 ? -25.813 -4.290 -8.003 1.00 16.70 38 VAL D C 1
ATOM 12039 O O . VAL D 1 45 ? -26.885 -4.155 -7.425 1.00 17.60 38 VAL D O 1
ATOM 12043 N N . PRO D 1 46 ? -24.925 -5.221 -7.642 1.00 16.69 39 PRO D N 1
ATOM 12044 C CA . PRO D 1 46 ? -25.361 -6.141 -6.615 1.00 16.91 39 PRO D CA 1
ATOM 12045 C C . PRO D 1 46 ? -25.648 -5.457 -5.305 1.00 17.19 39 PRO D C 1
ATOM 12046 O O . PRO D 1 46 ? -25.024 -4.436 -5.009 1.00 16.87 39 PRO D O 1
ATOM 12050 N N . VAL D 1 47 ? -26.598 -6.008 -4.546 1.00 17.70 40 VAL D N 1
ATOM 12051 C CA . VAL D 1 47 ? -26.789 -5.599 -3.152 1.00 18.40 40 VAL D CA 1
ATOM 12052 C C . VAL D 1 47 ? -25.550 -5.914 -2.347 1.00 18.84 40 VAL D C 1
ATOM 12053 O O . VAL D 1 47 ? -24.748 -6.751 -2.743 1.00 19.43 40 VAL D O 1
ATOM 12057 N N . PRO D 1 48 ? -25.390 -5.253 -1.202 1.00 19.34 41 PRO D N 1
ATOM 12058 C CA . PRO D 1 48 ? -24.362 -5.678 -0.303 1.00 19.58 41 PRO D CA 1
ATOM 12059 C C . PRO D 1 48 ? -24.769 -6.986 0.352 1.00 19.74 41 PRO D C 1
ATOM 12060 O O . PRO D 1 48 ? -25.835 -7.058 0.946 1.00 20.07 41 PRO D O 1
ATOM 12064 N N . VAL D 1 49 ? -23.916 -7.996 0.246 1.00 19.73 42 VAL D N 1
ATOM 12065 C CA . VAL D 1 49 ? -24.166 -9.290 0.853 1.00 19.67 42 VAL D CA 1
ATOM 12066 C C . VAL D 1 49 ? -22.939 -9.750 1.616 1.00 19.78 42 VAL D C 1
ATOM 12067 O O . VAL D 1 49 ? -21.820 -9.322 1.319 1.00 19.97 42 VAL D O 1
ATOM 12071 N N . THR D 1 50 ? -23.158 -10.613 2.604 1.00 19.80 43 THR D N 1
ATOM 12072 C CA . THR D 1 50 ? -22.084 -11.193 3.419 1.00 19.80 43 THR D CA 1
ATOM 12073 C C . THR D 1 50 ? -21.552 -12.419 2.715 1.00 20.15 43 THR D C 1
ATOM 12074 O O . THR D 1 50 ? -22.335 -13.132 2.093 1.00 20.83 43 THR D O 1
ATOM 12078 N N . LEU D 1 51 ? -20.248 -12.692 2.824 1.00 20.22 44 LEU D N 1
ATOM 12079 C CA . LEU D 1 51 ? -19.646 -13.915 2.238 1.00 20.10 44 LEU D CA 1
ATOM 12080 C C . LEU D 1 51 ? -19.772 -15.140 3.173 1.00 20.80 44 LEU D C 1
ATOM 12081 O O . LEU D 1 51 ? -19.140 -16.181 2.943 1.00 20.97 44 LEU D O 1
ATOM 12086 N N . GLN D 1 52 ? -20.585 -15.023 4.226 1.00 21.05 45 GLN D N 1
ATOM 12087 C CA . GLN D 1 52 ? -20.930 -16.174 5.040 1.00 21.08 45 GLN D CA 1
ATOM 12088 C C . GLN D 1 52 ? -22.231 -15.921 5.814 1.00 21.24 45 GLN D C 1
ATOM 12089 O O . GLN D 1 52 ? -22.559 -14.765 6.101 1.00 21.74 45 GLN D O 1
ATOM 12095 N N . PRO D 1 53 ? -22.950 -16.999 6.190 1.00 21.18 46 PRO D N 1
ATOM 12096 C CA . PRO D 1 53 ? -24.225 -16.895 6.842 1.00 21.50 46 PRO D CA 1
ATOM 12097 C C . PRO D 1 53 ? -24.050 -16.508 8.280 1.00 22.17 46 PRO D C 1
ATOM 12098 O O . PRO D 1 53 ? -22.926 -16.507 8.776 1.00 23.22 46 PRO D O 1
ATOM 12102 N N . SER D 1 54 ? -25.154 -16.191 8.943 1.00 22.34 47 SER D N 1
ATOM 12103 C CA . SER D 1 54 ? -25.150 -15.955 10.364 1.00 22.74 47 SER D CA 1
ATOM 12104 C C . SER D 1 54 ? -25.669 -17.219 11.060 1.00 22.96 47 SER D C 1
ATOM 12105 O O . SER D 1 54 ? -26.616 -17.845 10.587 1.00 23.85 47 SER D O 1
ATOM 12108 N N . MET D 1 55 ? -25.070 -17.590 12.186 1.00 22.76 48 MET D N 1
ATOM 12109 C CA . MET D 1 55 ? -25.389 -18.850 12.850 1.00 22.61 48 MET D CA 1
ATOM 12110 C C . MET D 1 55 ? -26.432 -18.667 13.915 1.00 21.84 48 MET D C 1
ATOM 12111 O O . MET D 1 55 ? -26.372 -17.697 14.648 1.00 21.95 48 MET D O 1
ATOM 12116 N N . ILE D 1 56 ? -27.364 -19.608 14.031 1.00 21.19 49 ILE D N 1
ATOM 12117 C CA . ILE D 1 56 ? -28.358 -19.588 15.117 1.00 20.87 49 ILE D CA 1
ATOM 12118 C C . ILE D 1 56 ? -28.720 -21.013 15.563 1.00 21.10 49 ILE D C 1
ATOM 12119 O O . ILE D 1 56 ? -28.720 -21.922 14.766 1.00 21.14 49 ILE D O 1
ATOM 12124 N N . SER D 1 57 ? -28.995 -21.223 16.840 1.00 21.65 50 SER D N 1
ATOM 12125 C CA . SER D 1 57 ? -29.449 -22.529 17.279 1.00 22.22 50 SER D CA 1
ATOM 12126 C C . SER D 1 57 ? -30.881 -22.772 16.799 1.00 23.34 50 SER D C 1
ATOM 12127 O O . SER D 1 57 ? -31.693 -21.851 16.769 1.00 23.39 50 SER D O 1
ATOM 12130 N N . ARG D 1 58 ? -31.205 -24.005 16.426 1.00 24.69 51 ARG D N 1
ATOM 12131 C CA . ARG D 1 58 ? -32.599 -24.341 16.060 1.00 26.07 51 ARG D CA 1
ATOM 12132 C C . ARG D 1 58 ? -33.625 -23.919 17.133 1.00 25.58 51 ARG D C 1
ATOM 12133 O O . ARG D 1 58 ? -34.709 -23.463 16.809 1.00 25.89 51 ARG D O 1
ATOM 12141 N N . GLY D 1 59 ? -33.282 -24.066 18.400 1.00 25.13 52 GLY D N 1
ATOM 12142 C CA . GLY D 1 59 ? -34.208 -23.741 19.464 1.00 25.02 52 GLY D CA 1
ATOM 12143 C C . GLY D 1 59 ? -34.491 -22.263 19.628 1.00 24.86 52 GLY D C 1
ATOM 12144 O O . GLY D 1 59 ? -35.610 -21.878 19.969 1.00 24.80 52 GLY D O 1
ATOM 12145 N N . GLU D 1 60 ? -33.472 -21.433 19.429 1.00 24.64 53 GLU D N 1
ATOM 12146 C CA . GLU D 1 60 ? -33.650 -19.997 19.545 1.00 24.63 53 GLU D CA 1
ATOM 12147 C C . GLU D 1 60 ? -34.351 -19.547 18.290 1.00 24.56 53 GLU D C 1
ATOM 12148 O O . GLU D 1 60 ? -35.269 -18.744 18.342 1.00 24.56 53 GLU D O 1
ATOM 12154 N N . PHE D 1 61 ? -33.902 -20.055 17.148 1.00 24.64 54 PHE D N 1
ATOM 12155 C CA . PHE D 1 61 ? -34.540 -19.710 15.884 1.00 24.94 54 PHE D CA 1
ATOM 12156 C C . PHE D 1 61 ? -35.998 -20.127 15.940 1.00 24.82 54 PHE D C 1
ATOM 12157 O O . PHE D 1 61 ? -36.839 -19.420 15.410 1.00 25.34 54 PHE D O 1
ATOM 12165 N N . GLY D 1 62 ? -36.283 -21.252 16.605 1.00 24.35 55 GLY D N 1
ATOM 12166 C CA . GLY D 1 62 ? -37.642 -21.747 16.779 1.00 23.91 55 GLY D CA 1
ATOM 12167 C C . GLY D 1 62 ? -38.512 -20.746 17.484 1.00 23.74 55 GLY D C 1
ATOM 12168 O O . GLY D 1 62 ? -39.548 -20.327 16.971 1.00 23.41 55 GLY D O 1
ATOM 12169 N N . THR D 1 63 ? -38.060 -20.336 18.659 1.00 23.99 56 THR D N 1
ATOM 12170 C CA . THR D 1 63 ? -38.820 -19.414 19.507 1.00 24.01 56 THR D CA 1
ATOM 12171 C C . THR D 1 63 ? -39.085 -18.110 18.783 1.00 24.13 56 THR D C 1
ATOM 12172 O O . THR D 1 63 ? -40.173 -17.572 18.879 1.00 24.17 56 THR D O 1
ATOM 12176 N N . LEU D 1 64 ? -38.095 -17.628 18.038 1.00 24.35 57 LEU D N 1
ATOM 12177 C CA . LEU D 1 64 ? -38.237 -16.406 17.263 1.00 24.37 57 LEU D CA 1
ATOM 12178 C C . LEU D 1 64 ? -39.340 -16.509 16.209 1.00 24.56 57 LEU D C 1
ATOM 12179 O O . LEU D 1 64 ? -40.061 -15.541 15.960 1.00 24.53 57 LEU D O 1
ATOM 12184 N N . CYS D 1 65 ? -39.445 -17.670 15.573 1.00 24.64 58 CYS D N 1
ATOM 12185 C CA . CYS D 1 65 ? -40.474 -17.889 14.574 1.00 24.84 58 CYS D CA 1
ATOM 12186 C C . CYS D 1 65 ? -41.820 -17.912 15.237 1.00 25.41 58 CYS D C 1
ATOM 12187 O O . CYS D 1 65 ? -42.755 -17.251 14.802 1.00 25.36 58 CYS D O 1
ATOM 12190 N N . CYS D 1 66 ? -41.905 -18.680 16.309 1.00 25.77 59 CYS D N 1
ATOM 12191 C CA . CYS D 1 66 ? -43.142 -18.810 17.039 1.00 26.22 59 CYS D CA 1
ATOM 12192 C C . CYS D 1 66 ? -43.594 -17.558 17.749 1.00 25.75 59 CYS D C 1
ATOM 12193 O O . CYS D 1 66 ? -44.747 -17.464 18.121 1.00 25.94 59 CYS D O 1
ATOM 12196 N N . MET D 1 67 ? -42.706 -16.608 17.984 1.00 25.49 60 MET D N 1
ATOM 12197 C CA . MET D 1 67 ? -43.144 -15.374 18.608 1.00 25.33 60 MET D CA 1
ATOM 12198 C C . MET D 1 67 ? -43.864 -14.511 17.593 1.00 25.03 60 MET D C 1
ATOM 12199 O O . MET D 1 67 ? -44.656 -13.657 17.968 1.00 25.45 60 MET D O 1
ATOM 12204 N N . GLN D 1 68 ? -43.618 -14.726 16.312 1.00 24.44 61 GLN D N 1
ATOM 12205 C CA . GLN D 1 68 ? -44.078 -13.754 15.333 1.00 24.28 61 GLN D CA 1
ATOM 12206 C C . GLN D 1 68 ? -45.606 -13.590 15.295 1.00 24.28 61 GLN D C 1
ATOM 12207 O O . GLN D 1 68 ? -46.092 -12.482 15.095 1.00 24.76 61 GLN D O 1
ATOM 12213 N N . PRO D 1 69 ? -46.367 -14.670 15.512 1.00 23.93 62 PRO D N 1
ATOM 12214 C CA . PRO D 1 69 ? -47.818 -14.524 15.565 1.00 24.01 62 PRO D CA 1
ATOM 12215 C C . PRO D 1 69 ? -48.329 -13.746 16.775 1.00 24.28 62 PRO D C 1
ATOM 12216 O O . PRO D 1 69 ? -49.399 -13.133 16.695 1.00 24.84 62 PRO D O 1
ATOM 12220 N N . LEU D 1 70 ? -47.594 -13.774 17.885 1.00 24.12 63 LEU D N 1
ATOM 12221 C CA . LEU D 1 70 ? -47.941 -12.937 19.022 1.00 24.11 63 LEU D CA 1
ATOM 12222 C C . LEU D 1 70 ? -47.601 -11.491 18.703 1.00 24.37 63 LEU D C 1
ATOM 12223 O O . LEU D 1 70 ? -48.207 -10.570 19.243 1.00 24.29 63 LEU D O 1
ATOM 12228 N N . TRP D 1 71 ? -46.604 -11.293 17.847 1.00 24.64 64 TRP D N 1
ATOM 12229 C CA . TRP D 1 71 ? -46.157 -9.946 17.525 1.00 24.93 64 TRP D CA 1
ATOM 12230 C C . TRP D 1 71 ? -47.184 -9.320 16.634 1.00 24.80 64 TRP D C 1
ATOM 12231 O O . TRP D 1 71 ? -47.536 -8.158 16.813 1.00 24.99 64 TRP D O 1
ATOM 12242 N N . ASN D 1 72 ? -47.657 -10.106 15.673 1.00 24.58 65 ASN D N 1
ATOM 12243 C CA . ASN D 1 72 ? -48.690 -9.656 14.751 1.00 24.31 65 ASN D CA 1
ATOM 12244 C C . ASN D 1 72 ? -49.941 -9.370 15.556 1.00 24.07 65 ASN D C 1
ATOM 12245 O O . ASN D 1 72 ? -50.599 -8.356 15.380 1.00 24.15 65 ASN D O 1
ATOM 12250 N N . GLU D 1 73 ? -50.255 -10.261 16.471 1.00 23.68 66 GLU D N 1
ATOM 12251 C CA . GLU D 1 73 ? -51.437 -10.080 17.265 1.00 23.76 66 GLU D CA 1
ATOM 12252 C C . GLU D 1 73 ? -51.362 -8.808 18.112 1.00 23.66 66 GLU D C 1
ATOM 12253 O O . GLU D 1 73 ? -52.300 -8.011 18.121 1.00 23.71 66 GLU D O 1
ATOM 12259 N N . ALA D 1 74 ? -50.244 -8.613 18.807 1.00 23.44 67 ALA D N 1
ATOM 12260 C CA . ALA D 1 74 ? -50.059 -7.432 19.644 1.00 23.17 67 ALA D CA 1
ATOM 12261 C C . ALA D 1 74 ? -50.155 -6.155 18.825 1.00 23.18 67 ALA D C 1
ATOM 12262 O O . ALA D 1 74 ? -50.724 -5.167 19.285 1.00 23.22 67 ALA D O 1
ATOM 12264 N N . VAL D 1 75 ? -49.615 -6.172 17.610 1.00 23.20 68 VAL D N 1
ATOM 12265 C CA . VAL D 1 75 ? -49.725 -5.017 16.731 1.00 23.32 68 VAL D CA 1
ATOM 12266 C C . VAL D 1 75 ? -51.158 -4.825 16.231 1.00 23.74 68 VAL D C 1
ATOM 12267 O O . VAL D 1 75 ? -51.645 -3.700 16.159 1.00 24.18 68 VAL D O 1
ATOM 12271 N N . ASP D 1 76 ? -51.839 -5.916 15.900 1.00 24.07 69 ASP D N 1
ATOM 12272 C CA . ASP D 1 76 ? -53.210 -5.836 15.396 1.00 24.11 69 ASP D CA 1
ATOM 12273 C C . ASP D 1 76 ? -54.104 -5.159 16.411 1.00 24.05 69 ASP D C 1
ATOM 12274 O O . ASP D 1 76 ? -54.898 -4.308 16.044 1.00 24.08 69 ASP D O 1
ATOM 12279 N N . ASN D 1 77 ? -53.957 -5.519 17.685 1.00 24.07 70 ASN D N 1
ATOM 12280 C CA . ASN D 1 77 ? -54.877 -5.032 18.730 1.00 24.23 70 ASN D CA 1
ATOM 12281 C C . ASN D 1 77 ? -54.677 -3.575 19.115 1.00 24.02 70 ASN D C 1
ATOM 12282 O O . ASN D 1 77 ? -55.613 -2.789 19.042 1.00 23.81 70 ASN D O 1
ATOM 12287 N N . THR D 1 78 ? -53.458 -3.239 19.529 1.00 23.89 71 THR D N 1
ATOM 12288 C CA . THR D 1 78 ? -53.082 -1.866 19.821 1.00 23.68 71 THR D CA 1
ATOM 12289 C C . THR D 1 78 ? -53.513 -0.961 18.677 1.00 23.57 71 THR D C 1
ATOM 12290 O O . THR D 1 78 ? -54.065 0.099 18.906 1.00 23.34 71 THR D O 1
ATOM 12294 N N . ALA D 1 79 ? -53.258 -1.385 17.443 1.00 23.57 72 ALA D N 1
ATOM 12295 C CA . ALA D 1 79 ? -53.588 -0.575 16.277 1.00 23.58 72 ALA D CA 1
ATOM 12296 C C . ALA D 1 79 ? -55.073 -0.289 16.222 1.00 23.67 72 ALA D C 1
ATOM 12297 O O . ALA D 1 79 ? -55.479 0.821 15.886 1.00 23.81 72 ALA D O 1
ATOM 12299 N N . ARG D 1 80 ? -55.879 -1.295 16.555 1.00 23.60 73 ARG D N 1
ATOM 12300 C CA . ARG D 1 80 ? -57.331 -1.196 16.454 1.00 23.54 73 ARG D CA 1
ATOM 12301 C C . ARG D 1 80 ? -57.995 -0.513 17.646 1.00 23.60 73 ARG D C 1
ATOM 12302 O O . ARG D 1 80 ? -59.219 -0.342 17.666 1.00 24.10 73 ARG D O 1
ATOM 12310 N N . ASN D 1 81 ? -57.192 -0.138 18.639 1.00 23.19 74 ASN D N 1
ATOM 12311 C CA . ASN D 1 81 ? -57.656 0.558 19.830 1.00 22.61 74 ASN D CA 1
ATOM 12312 C C . ASN D 1 81 ? -57.417 2.031 19.559 1.00 22.41 74 ASN D C 1
ATOM 12313 O O . ASN D 1 81 ? -56.543 2.680 20.146 1.00 22.62 74 ASN D O 1
ATOM 12318 N N . PHE D 1 82 ? -58.213 2.547 18.638 1.00 22.00 75 PHE D N 1
ATOM 12319 C CA . PHE D 1 82 ? -57.927 3.827 18.003 1.00 21.68 75 PHE D CA 1
ATOM 12320 C C . PHE D 1 82 ? -57.729 4.952 19.011 1.00 21.09 75 PHE D C 1
ATOM 12321 O O . PHE D 1 82 ? -56.820 5.751 18.852 1.00 20.56 75 PHE D O 1
ATOM 12329 N N . THR D 1 83 ? -58.555 4.989 20.058 1.00 20.94 76 THR D N 1
ATOM 12330 C CA . THR D 1 83 ? -58.519 6.109 21.002 1.00 20.93 76 THR D CA 1
ATOM 12331 C C . THR D 1 83 ? -57.259 6.021 21.842 1.00 21.01 76 THR D C 1
ATOM 12332 O O . THR D 1 83 ? -56.703 7.051 22.240 1.00 21.24 76 THR D O 1
ATOM 12336 N N . PHE D 1 84 ? -56.806 4.795 22.100 1.00 20.93 77 PHE D N 1
ATOM 12337 C CA . PHE D 1 84 ? -55.558 4.590 22.828 1.00 20.79 77 PHE D CA 1
ATOM 12338 C C . PHE D 1 84 ? -54.429 5.093 21.991 1.00 20.66 77 PHE D C 1
ATOM 12339 O O . PHE D 1 84 ? -53.588 5.843 22.468 1.00 20.86 77 PHE D O 1
ATOM 12347 N N . LEU D 1 85 ? -54.421 4.653 20.738 1.00 20.51 78 LEU D N 1
ATOM 12348 C CA . LEU D 1 85 ? -53.375 5.008 19.782 1.00 20.30 78 LEU D CA 1
ATOM 12349 C C . LEU D 1 85 ? -53.245 6.534 19.629 1.00 20.33 78 LEU D C 1
ATOM 12350 O O . LEU D 1 85 ? -52.146 7.067 19.567 1.00 20.10 78 LEU D O 1
ATOM 12355 N N . ARG D 1 86 ? -54.370 7.231 19.590 1.00 20.60 79 ARG D N 1
ATOM 12356 C CA . ARG D 1 86 ? -54.362 8.678 19.495 1.00 21.14 79 ARG D CA 1
ATOM 12357 C C . ARG D 1 86 ? -53.698 9.307 20.726 1.00 21.37 79 ARG D C 1
ATOM 12358 O O . ARG D 1 86 ? -52.713 10.037 20.599 1.00 21.43 79 ARG D O 1
ATOM 12366 N N . ASP D 1 87 ? -54.248 9.023 21.905 1.00 21.54 80 ASP D N 1
ATOM 12367 C CA . ASP D 1 87 ? -53.749 9.582 23.168 1.00 21.76 80 ASP D CA 1
ATOM 12368 C C . ASP D 1 87 ? -52.221 9.393 23.324 1.00 21.92 80 ASP D C 1
ATOM 12369 O O . ASP D 1 87 ? -51.504 10.274 23.819 1.00 21.75 80 ASP D O 1
ATOM 12374 N N . ALA D 1 88 ? -51.738 8.239 22.869 1.00 22.33 81 ALA D N 1
ATOM 12375 C CA . ALA D 1 88 ? -50.333 7.843 22.978 1.00 22.44 81 ALA D CA 1
ATOM 12376 C C . ALA D 1 88 ? -49.378 8.754 22.225 1.00 22.69 81 ALA D C 1
ATOM 12377 O O . ALA D 1 88 ? -48.265 9.005 22.689 1.00 22.79 81 ALA D O 1
ATOM 12379 N N . LEU D 1 89 ? -49.814 9.239 21.067 1.00 23.01 82 LEU D N 1
ATOM 12380 C CA . LEU D 1 89 ? -48.938 9.966 20.152 1.00 23.31 82 LEU D CA 1
ATOM 12381 C C . LEU D 1 89 ? -49.118 11.491 20.148 1.00 23.62 82 LEU D C 1
ATOM 12382 O O . LEU D 1 89 ? -48.502 12.177 19.333 1.00 23.75 82 LEU D O 1
ATOM 12387 N N . GLN D 1 90 ? -49.911 12.036 21.064 1.00 24.08 83 GLN D N 1
ATOM 12388 C CA . GLN D 1 90 ? -50.279 13.456 20.967 1.00 24.47 83 GLN D CA 1
ATOM 12389 C C . GLN D 1 90 ? -49.123 14.416 21.259 1.00 24.99 83 GLN D C 1
ATOM 12390 O O . GLN D 1 90 ? -48.918 15.380 20.511 1.00 24.83 83 GLN D O 1
ATOM 12396 N N . GLU D 1 91 ? -48.370 14.153 22.331 1.00 25.64 84 GLU D N 1
ATOM 12397 C CA . GLU D 1 91 ? -47.132 14.903 22.596 1.00 26.00 84 GLU D CA 1
ATOM 12398 C C . GLU D 1 91 ? -46.192 14.680 21.404 1.00 26.14 84 GLU D C 1
ATOM 12399 O O . GLU D 1 91 ? -45.616 15.645 20.897 1.00 26.68 84 GLU D O 1
ATOM 12405 N N . THR D 1 92 ? -46.071 13.440 20.922 1.00 25.82 85 THR D N 1
ATOM 12406 C CA . THR D 1 92 ? -45.186 13.167 19.788 1.00 25.86 85 THR D CA 1
ATOM 12407 C C . THR D 1 92 ? -45.682 13.779 18.474 1.00 25.91 85 THR D C 1
ATOM 12408 O O . THR D 1 92 ? -44.923 13.828 17.508 1.00 26.09 85 THR D O 1
ATOM 12412 N N . ALA D 1 93 ? -46.934 14.239 18.426 1.00 25.90 86 ALA D N 1
ATOM 12413 C CA . ALA D 1 93 ? -47.463 14.944 17.237 1.00 26.00 86 ALA D CA 1
ATOM 12414 C C . ALA D 1 93 ? -47.306 16.476 17.354 1.00 26.04 86 ALA D C 1
ATOM 12415 O O . ALA D 1 93 ? -47.022 17.181 16.370 1.00 25.74 86 ALA D O 1
ATOM 12417 N N . ALA D 1 94 ? -47.517 16.972 18.572 1.00 25.97 87 ALA D N 1
ATOM 12418 C CA . ALA D 1 94 ? -47.217 18.344 18.933 1.00 25.65 87 ALA D CA 1
ATOM 12419 C C . ALA D 1 94 ? -45.778 18.707 18.594 1.00 25.67 87 ALA D C 1
ATOM 12420 O O . ALA D 1 94 ? -45.511 19.830 18.188 1.00 25.85 87 ALA D O 1
ATOM 12422 N N . SER D 1 95 ? -44.852 17.766 18.774 1.00 25.61 88 SER D N 1
ATOM 12423 C CA . SER D 1 95 ? -43.433 18.018 18.499 1.00 25.62 88 SER D CA 1
ATOM 12424 C C . SER D 1 95 ? -43.168 18.128 17.000 1.00 25.62 88 SER D C 1
ATOM 12425 O O . SER D 1 95 ? -42.376 18.965 16.556 1.00 25.58 88 SER D O 1
ATOM 12428 N N . ASP D 1 96 ? -43.835 17.274 16.230 1.00 25.51 89 ASP D N 1
ATOM 12429 C CA . ASP D 1 96 ? -43.629 17.199 14.792 1.00 25.58 89 ASP D CA 1
ATOM 12430 C C . ASP D 1 96 ? -44.976 17.179 14.071 1.00 25.38 89 ASP D C 1
ATOM 12431 O O . ASP D 1 96 ? -45.528 16.123 13.785 1.00 25.34 89 ASP D O 1
ATOM 12436 N N . VAL D 1 97 ? -45.498 18.362 13.772 1.00 25.32 90 VAL D N 1
ATOM 12437 C CA . VAL D 1 97 ? -46.855 18.489 13.235 1.00 24.98 90 VAL D CA 1
ATOM 12438 C C . VAL D 1 97 ? -46.969 18.166 11.731 1.00 24.86 90 VAL D C 1
ATOM 12439 O O . VAL D 1 97 ? -48.022 17.702 11.291 1.00 24.97 90 VAL D O 1
ATOM 12443 N N . ASN D 1 98 ? -45.903 18.393 10.956 1.00 24.53 91 ASN D N 1
ATOM 12444 C CA . ASN D 1 98 ? -45.970 18.252 9.488 1.00 24.29 91 ASN D CA 1
ATOM 12445 C C . ASN D 1 98 ? -45.771 16.827 8.961 1.00 23.95 91 ASN D C 1
ATOM 12446 O O . ASN D 1 98 ? -45.808 16.603 7.743 1.00 24.19 91 ASN D O 1
ATOM 12451 N N . PHE D 1 99 ? -45.565 15.875 9.872 1.00 23.22 92 PHE D N 1
ATOM 12452 C CA . PHE D 1 99 ? -45.601 14.461 9.533 1.00 22.62 92 PHE D CA 1
ATOM 12453 C C . PHE D 1 99 ? -46.496 13.739 10.528 1.00 22.52 92 PHE D C 1
ATOM 12454 O O . PHE D 1 99 ? -47.671 13.559 10.253 1.00 23.04 92 PHE D O 1
ATOM 12462 N N . THR D 1 100 ? -45.978 13.360 11.694 1.00 22.12 93 THR D N 1
ATOM 12463 C CA . THR D 1 100 ? -46.803 12.696 12.714 1.00 21.85 93 THR D CA 1
ATOM 12464 C C . THR D 1 100 ? -48.177 13.358 12.917 1.00 21.75 93 THR D C 1
ATOM 12465 O O . THR D 1 100 ? -49.168 12.690 13.182 1.00 21.81 93 THR D O 1
ATOM 12469 N N . GLY D 1 101 ? -48.239 14.674 12.794 1.00 21.63 94 GLY D N 1
ATOM 12470 C CA . GLY D 1 101 ? -49.494 15.371 12.996 1.00 21.59 94 GLY D CA 1
ATOM 12471 C C . GLY D 1 101 ? -50.524 15.006 11.957 1.00 21.38 94 GLY D C 1
ATOM 12472 O O . GLY D 1 101 ? -51.662 14.676 12.299 1.00 21.19 94 GLY D O 1
ATOM 12473 N N . LYS D 1 102 ? -50.114 15.069 10.690 1.00 21.25 95 LYS D N 1
ATOM 12474 C CA . LYS D 1 102 ? -51.022 14.823 9.574 1.00 21.35 95 LYS D CA 1
ATOM 12475 C C . LYS D 1 102 ? -51.463 13.361 9.611 1.00 21.34 95 LYS D C 1
ATOM 12476 O O . LYS D 1 102 ? -52.597 13.037 9.266 1.00 21.36 95 LYS D O 1
ATOM 12482 N N . LEU D 1 103 ? -50.567 12.480 10.038 1.00 21.43 96 LEU D N 1
ATOM 12483 C CA . LEU D 1 103 ? -50.879 11.058 10.110 1.00 21.68 96 LEU D CA 1
ATOM 12484 C C . LEU D 1 103 ? -51.895 10.812 11.193 1.00 21.86 96 LEU D C 1
ATOM 12485 O O . LEU D 1 103 ? -52.917 10.176 10.959 1.00 22.10 96 LEU D O 1
ATOM 12490 N N . LEU D 1 104 ? -51.595 11.327 12.381 1.00 21.97 97 LEU D N 1
ATOM 12491 C CA . LEU D 1 104 ? -52.486 11.226 13.521 1.00 22.07 97 LEU D CA 1
ATOM 12492 C C . LEU D 1 104 ? -53.843 11.822 13.163 1.00 22.29 97 LEU D C 1
ATOM 12493 O O . LEU D 1 104 ? -54.873 11.363 13.650 1.00 22.48 97 LEU D O 1
ATOM 12498 N N . ASN D 1 105 ? -53.834 12.841 12.305 1.00 22.53 98 ASN D N 1
ATOM 12499 C CA . ASN D 1 105 ? -55.066 13.461 11.820 1.00 22.57 98 ASN D CA 1
ATOM 12500 C C . ASN D 1 105 ? -55.909 12.529 10.944 1.00 22.64 98 ASN D C 1
ATOM 12501 O O . ASN D 1 105 ? -57.136 12.603 10.987 1.00 23.01 98 ASN D O 1
ATOM 12506 N N . MET D 1 106 ? -55.264 11.664 10.155 1.00 22.40 99 MET D N 1
ATOM 12507 C CA . MET D 1 106 ? -55.984 10.671 9.359 1.00 22.17 99 MET D CA 1
ATOM 12508 C C . MET D 1 106 ? -56.676 9.689 10.258 1.00 21.75 99 MET D C 1
ATOM 12509 O O . MET D 1 106 ? -57.781 9.255 9.958 1.00 21.84 99 MET D O 1
ATOM 12514 N N . LEU D 1 107 ? -56.007 9.314 11.343 1.00 21.44 100 LEU D N 1
ATOM 12515 C CA . LEU D 1 107 ? -56.590 8.402 12.322 1.00 21.25 100 LEU D CA 1
ATOM 12516 C C . LEU D 1 107 ? -57.856 9.031 12.836 1.00 21.38 100 LEU D C 1
ATOM 12517 O O . LEU D 1 107 ? -58.932 8.435 12.780 1.00 21.46 100 LEU D O 1
ATOM 12522 N N . GLN D 1 108 ? -57.707 10.257 13.316 1.00 21.43 101 GLN D N 1
ATOM 12523 C CA . GLN D 1 108 ? -58.816 11.003 13.820 1.00 21.47 101 GLN D CA 1
ATOM 12524 C C . GLN D 1 108 ? -59.904 10.988 12.767 1.00 21.36 101 GLN D C 1
ATOM 12525 O O . GLN D 1 108 ? -61.011 10.547 13.067 1.00 21.63 101 GLN D O 1
ATOM 12531 N N . GLU D 1 109 ? -59.586 11.402 11.532 1.00 21.05 102 GLU D N 1
ATOM 12532 C CA . GLU D 1 109 ? -60.630 11.616 10.512 1.00 21.05 102 GLU D CA 1
ATOM 12533 C C . GLU D 1 109 ? -61.308 10.317 10.106 1.00 20.77 102 GLU D C 1
ATOM 12534 O O . GLU D 1 109 ? -62.506 10.121 10.340 1.00 20.63 102 GLU D O 1
ATOM 12540 N N . VAL D 1 110 ? -60.534 9.420 9.517 1.00 20.71 103 VAL D N 1
ATOM 12541 C CA . VAL D 1 110 ? -61.095 8.188 8.977 1.00 20.58 103 VAL D CA 1
ATOM 12542 C C . VAL D 1 110 ? -61.743 7.342 10.062 1.00 20.83 103 VAL D C 1
ATOM 12543 O O . VAL D 1 110 ? -62.916 6.984 9.957 1.00 20.72 103 VAL D O 1
ATOM 12547 N N . TYR D 1 111 ? -60.981 7.062 11.116 1.00 21.22 104 TYR D N 1
ATOM 12548 C CA . TYR D 1 111 ? -61.355 6.027 12.075 1.00 21.62 104 TYR D CA 1
ATOM 12549 C C . TYR D 1 111 ? -62.129 6.508 13.288 1.00 21.93 104 TYR D C 1
ATOM 12550 O O . TYR D 1 111 ? -62.925 5.754 13.825 1.00 21.97 104 TYR D O 1
ATOM 12559 N N . LEU D 1 112 ? -61.913 7.739 13.735 1.00 22.54 105 LEU D N 1
ATOM 12560 C CA . LEU D 1 112 ? -62.582 8.184 14.955 1.00 23.31 105 LEU D CA 1
ATOM 12561 C C . LEU D 1 112 ? -63.874 8.969 14.675 1.00 24.36 105 LEU D C 1
ATOM 12562 O O . LEU D 1 112 ? -64.974 8.434 14.894 1.00 24.57 105 LEU D O 1
ATOM 12567 N N . SER D 1 113 ? -63.769 10.207 14.186 1.00 25.33 106 SER D N 1
ATOM 12568 C CA . SER D 1 113 ? -64.964 10.922 13.701 1.00 25.93 106 SER D CA 1
ATOM 12569 C C . SER D 1 113 ? -65.771 9.952 12.821 1.00 26.28 106 SER D C 1
ATOM 12570 O O . SER D 1 113 ? -65.217 9.329 11.892 1.00 26.27 106 SER D O 1
ATOM 12573 N N . GLY D 1 114 ? -67.067 9.829 13.127 1.00 26.43 107 GLY D N 1
ATOM 12574 C CA . GLY D 1 114 ? -67.860 8.630 12.783 1.00 26.48 107 GLY D CA 1
ATOM 12575 C C . GLY D 1 114 ? -68.148 8.247 11.328 1.00 26.34 107 GLY D C 1
ATOM 12576 O O . GLY D 1 114 ? -69.272 7.849 11.002 1.00 26.53 107 GLY D O 1
ATOM 12577 N N . GLY D 1 115 ? -67.146 8.322 10.453 1.00 25.94 108 GLY D N 1
ATOM 12578 C CA . GLY D 1 115 ? -67.308 7.863 9.075 1.00 25.51 108 GLY D CA 1
ATOM 12579 C C . GLY D 1 115 ? -67.216 6.349 9.000 1.00 25.10 108 GLY D C 1
ATOM 12580 O O . GLY D 1 115 ? -66.923 5.692 10.004 1.00 24.95 108 GLY D O 1
ATOM 12581 N N . PRO D 1 116 ? -67.490 5.777 7.814 1.00 24.51 109 PRO D N 1
ATOM 12582 C CA . PRO D 1 116 ? -67.193 4.378 7.594 1.00 23.99 109 PRO D CA 1
ATOM 12583 C C . PRO D 1 116 ? -65.730 4.229 7.227 1.00 23.57 109 PRO D C 1
ATOM 12584 O O . PRO D 1 116 ? -65.108 5.200 6.757 1.00 23.54 109 PRO D O 1
ATOM 12588 N N . PHE D 1 117 ? -65.191 3.031 7.459 1.00 22.95 110 PHE D N 1
ATOM 12589 C CA . PHE D 1 117 ? -63.830 2.692 7.043 1.00 22.40 110 PHE D CA 1
ATOM 12590 C C . PHE D 1 117 ? -63.713 1.210 6.767 1.00 22.14 110 PHE D C 1
ATOM 12591 O O . PHE D 1 117 ? -64.513 0.422 7.280 1.00 21.86 110 PHE D O 1
ATOM 12599 N N . GLN D 1 118 ? -62.734 0.842 5.933 1.00 21.96 111 GLN D N 1
ATOM 12600 C CA . GLN D 1 118 ? -62.508 -0.568 5.608 1.00 21.50 111 GLN D CA 1
ATOM 12601 C C . GLN D 1 118 ? -61.899 -1.166 6.823 1.00 21.16 111 GLN D C 1
ATOM 12602 O O . GLN D 1 118 ? -60.862 -0.726 7.289 1.00 21.13 111 GLN D O 1
ATOM 12608 N N . GLN D 1 119 ? -62.570 -2.171 7.338 1.00 21.14 112 GLN D N 1
ATOM 12609 C CA . GLN D 1 119 ? -62.240 -2.721 8.628 1.00 20.94 112 GLN D CA 1
ATOM 12610 C C . GLN D 1 119 ? -61.211 -3.851 8.478 1.00 20.42 112 GLN D C 1
ATOM 12611 O O . GLN D 1 119 ? -60.542 -4.187 9.432 1.00 20.43 112 GLN D O 1
ATOM 12617 N N . LEU D 1 120 ? -61.080 -4.428 7.290 1.00 20.03 113 LEU D N 1
ATOM 12618 C CA . LEU D 1 120 ? -60.120 -5.505 7.083 1.00 20.15 113 LEU D CA 1
ATOM 12619 C C . LEU D 1 120 ? -58.710 -4.963 6.890 1.00 20.56 113 LEU D C 1
ATOM 12620 O O . LEU D 1 120 ? -58.494 -4.091 6.061 1.00 20.61 113 LEU D O 1
ATOM 12625 N N . MET D 1 121 ? -57.744 -5.488 7.632 1.00 21.03 114 MET D N 1
ATOM 12626 C CA . MET D 1 121 ? -56.408 -4.932 7.575 1.00 21.69 114 MET D CA 1
ATOM 12627 C C . MET D 1 121 ? -55.373 -6.022 7.323 1.00 22.28 114 MET D C 1
ATOM 12628 O O . MET D 1 121 ? -55.492 -7.113 7.865 1.00 22.45 114 MET D O 1
ATOM 12633 N N . LEU D 1 122 ? -54.392 -5.716 6.463 1.00 22.98 115 LEU D N 1
ATOM 12634 C CA . LEU D 1 122 ? -53.336 -6.658 6.036 1.00 23.16 115 LEU D CA 1
ATOM 12635 C C . LEU D 1 122 ? -52.026 -6.158 6.547 1.00 23.33 115 LEU D C 1
ATOM 12636 O O . LEU D 1 122 ? -51.605 -5.096 6.120 1.00 23.63 115 LEU D O 1
ATOM 12641 N N . GLY D 1 123 ? -51.366 -6.899 7.427 1.00 23.68 116 GLY D N 1
ATOM 12642 C CA . GLY D 1 123 ? -50.060 -6.473 7.954 1.00 24.15 116 GLY D CA 1
ATOM 12643 C C . GLY D 1 123 ? -48.951 -7.314 7.355 1.00 24.50 116 GLY D C 1
ATOM 12644 O O . GLY D 1 123 ? -49.031 -8.529 7.435 1.00 25.30 116 GLY D O 1
ATOM 12645 N N . ILE D 1 124 ? -47.953 -6.702 6.710 1.00 24.42 117 ILE D N 1
ATOM 12646 C CA . ILE D 1 124 ? -46.722 -7.415 6.372 1.00 24.21 117 ILE D CA 1
ATOM 12647 C C . ILE D 1 124 ? -45.634 -6.809 7.225 1.00 24.74 117 ILE D C 1
ATOM 12648 O O . ILE D 1 124 ? -45.076 -5.762 6.868 1.00 25.11 117 ILE D O 1
ATOM 12653 N N . PHE D 1 125 ? -45.363 -7.453 8.366 1.00 24.87 118 PHE D N 1
ATOM 12654 C CA . PHE D 1 125 ? -44.482 -6.916 9.395 1.00 24.90 118 PHE D CA 1
ATOM 12655 C C . PHE D 1 125 ? -43.119 -7.564 9.382 1.00 24.94 118 PHE D C 1
ATOM 12656 O O . PHE D 1 125 ? -42.923 -8.598 8.747 1.00 24.71 118 PHE D O 1
ATOM 12664 N N . ARG D 1 126 ? -42.193 -6.959 10.130 1.00 25.07 119 ARG D N 1
ATOM 12665 C CA . ARG D 1 126 ? -40.919 -7.580 10.442 1.00 25.20 119 ARG D CA 1
ATOM 12666 C C . ARG D 1 126 ? -40.372 -7.115 11.788 1.00 25.27 119 ARG D C 1
ATOM 12667 O O . ARG D 1 126 ? -39.929 -5.973 11.905 1.00 25.58 119 ARG D O 1
ATOM 12675 N N . THR D 1 127 ? -40.414 -8.009 12.786 1.00 25.09 120 THR D N 1
ATOM 12676 C CA . THR D 1 127 ? -39.807 -7.805 14.093 1.00 24.60 120 THR D CA 1
ATOM 12677 C C . THR D 1 127 ? -38.369 -8.159 13.925 1.00 24.58 120 THR D C 1
ATOM 12678 O O . THR D 1 127 ? -38.089 -9.282 13.544 1.00 24.75 120 THR D O 1
ATOM 12682 N N . ASP D 1 128 ? -37.455 -7.234 14.203 1.00 24.81 121 ASP D N 1
ATOM 12683 C CA . ASP D 1 128 ? -36.009 -7.529 14.213 1.00 24.82 121 ASP D CA 1
ATOM 12684 C C . ASP D 1 128 ? -35.502 -7.776 15.638 1.00 24.95 121 ASP D C 1
ATOM 12685 O O . ASP D 1 128 ? -35.919 -7.110 16.590 1.00 24.90 121 ASP D O 1
ATOM 12690 N N . TYR D 1 129 ? -34.575 -8.713 15.778 1.00 25.27 122 TYR D N 1
ATOM 12691 C CA . TYR D 1 129 ? -33.952 -9.014 17.069 1.00 25.36 122 TYR D CA 1
ATOM 12692 C C . TYR D 1 129 ? -32.447 -8.909 16.964 1.00 25.68 122 TYR D C 1
ATOM 12693 O O . TYR D 1 129 ? -31.882 -8.921 15.864 1.00 25.90 122 TYR D O 1
ATOM 12702 N N . MET D 1 130 ? -31.791 -8.856 18.116 1.00 26.00 123 MET D N 1
ATOM 12703 C CA . MET D 1 130 ? -30.336 -8.904 18.180 1.00 26.26 123 MET D CA 1
ATOM 12704 C C . MET D 1 130 ? -29.898 -9.670 19.408 1.00 26.55 123 MET D C 1
ATOM 12705 O O . MET D 1 130 ? -30.378 -9.419 20.507 1.00 26.93 123 MET D O 1
ATOM 12710 N N . ARG D 1 131 ? -28.974 -10.600 19.232 1.00 26.89 124 ARG D N 1
ATOM 12711 C CA . ARG D 1 131 ? -28.590 -11.463 20.335 1.00 27.23 124 ARG D CA 1
ATOM 12712 C C . ARG D 1 131 ? -27.645 -10.725 21.270 1.00 27.33 124 ARG D C 1
ATOM 12713 O O . ARG D 1 131 ? -26.704 -10.109 20.812 1.00 27.29 124 ARG D O 1
ATOM 12721 N N . GLU D 1 132 ? -27.884 -10.767 22.573 1.00 27.64 125 GLU D N 1
ATOM 12722 C CA . GLU D 1 132 ? -26.894 -10.216 23.493 1.00 28.09 125 GLU D CA 1
ATOM 12723 C C . GLU D 1 132 ? -25.714 -11.158 23.640 1.00 28.32 125 GLU D C 1
ATOM 12724 O O . GLU D 1 132 ? -25.856 -12.365 23.463 1.00 28.31 125 GLU D O 1
ATOM 12730 N N . GLY D 1 133 ? -24.551 -10.596 23.959 1.00 28.62 126 GLY D N 1
ATOM 12731 C CA . GLY D 1 133 ? -23.298 -11.351 23.957 1.00 28.97 126 GLY D CA 1
ATOM 12732 C C . GLY D 1 133 ? -22.774 -11.819 25.305 1.00 29.42 126 GLY D C 1
ATOM 12733 O O . GLY D 1 133 ? -21.692 -12.412 25.356 1.00 29.76 126 GLY D O 1
ATOM 12734 N N . VAL D 1 134 ? -23.530 -11.592 26.382 1.00 29.78 127 VAL D N 1
ATOM 12735 C CA . VAL D 1 134 ? -23.010 -11.760 27.758 1.00 30.19 127 VAL D CA 1
ATOM 12736 C C . VAL D 1 134 ? -21.830 -12.743 27.842 1.00 30.46 127 VAL D C 1
ATOM 12737 O O . VAL D 1 134 ? -20.714 -12.372 28.231 1.00 30.59 127 VAL D O 1
ATOM 12741 N N . SER D 1 140 ? -31.368 -16.407 34.039 1.00 37.72 133 SER D N 1
ATOM 12742 C CA . SER D 1 140 ? -31.038 -17.537 33.178 1.00 37.76 133 SER D CA 1
ATOM 12743 C C . SER D 1 140 ? -32.057 -17.510 32.050 1.00 37.67 133 SER D C 1
ATOM 12744 O O . SER D 1 140 ? -32.428 -16.409 31.635 1.00 38.14 133 SER D O 1
ATOM 12747 N N . THR D 1 141 ? -32.535 -18.667 31.558 1.00 37.26 134 THR D N 1
ATOM 12748 C CA . THR D 1 141 ? -33.565 -18.683 30.469 1.00 36.66 134 THR D CA 1
ATOM 12749 C C . THR D 1 141 ? -34.908 -18.055 30.896 1.00 35.41 134 THR D C 1
ATOM 12750 O O . THR D 1 141 ? -35.857 -18.019 30.105 1.00 35.45 134 THR D O 1
ATOM 12754 N N . THR D 1 142 ? -34.973 -17.558 32.135 1.00 33.82 135 THR D N 1
ATOM 12755 C CA . THR D 1 142 ? -35.958 -16.541 32.520 1.00 32.52 135 THR D CA 1
ATOM 12756 C C . THR D 1 142 ? -36.155 -15.500 31.384 1.00 31.48 135 THR D C 1
ATOM 12757 O O . THR D 1 142 ? -37.245 -14.912 31.251 1.00 31.44 135 THR D O 1
ATOM 12761 N N . ALA D 1 143 ? -35.100 -15.296 30.578 1.00 29.76 136 ALA D N 1
ATOM 12762 C CA . ALA D 1 143 ? -35.157 -14.494 29.354 1.00 28.53 136 ALA D CA 1
ATOM 12763 C C . ALA D 1 143 ? -34.540 -15.214 28.151 1.00 27.46 136 ALA D C 1
ATOM 12764 O O . ALA D 1 143 ? -33.712 -16.121 28.298 1.00 27.39 136 ALA D O 1
ATOM 12766 N N . SER D 1 144 ? -34.951 -14.800 26.954 1.00 25.96 137 SER D N 1
ATOM 12767 C CA . SER D 1 144 ? -34.271 -15.219 25.740 1.00 24.78 137 SER D CA 1
ATOM 12768 C C . SER D 1 144 ? -33.017 -14.409 25.654 1.00 23.73 137 SER D C 1
ATOM 12769 O O . SER D 1 144 ? -32.916 -13.315 26.214 1.00 23.37 137 SER D O 1
ATOM 12772 N N . ARG D 1 145 ? -32.076 -14.950 24.904 1.00 22.48 138 ARG D N 1
ATOM 12773 C CA . ARG D 1 145 ? -30.817 -14.303 24.685 1.00 21.55 138 ARG D CA 1
ATOM 12774 C C . ARG D 1 145 ? -30.968 -13.332 23.521 1.00 20.43 138 ARG D C 1
ATOM 12775 O O . ARG D 1 145 ? -30.137 -12.452 23.340 1.00 20.12 138 ARG D O 1
ATOM 12783 N N . TRP D 1 146 ? -32.042 -13.491 22.743 1.00 19.46 139 TRP D N 1
ATOM 12784 C CA . TRP D 1 146 ? -32.343 -12.606 21.611 1.00 18.61 139 TRP D CA 1
ATOM 12785 C C . TRP D 1 146 ? -33.285 -11.514 22.065 1.00 18.82 139 TRP D C 1
ATOM 12786 O O . TRP D 1 146 ? -34.366 -11.800 22.569 1.00 19.03 139 TRP D O 1
ATOM 12797 N N . LYS D 1 147 ? -32.866 -10.268 21.872 1.00 18.74 140 LYS D N 1
ATOM 12798 C CA . LYS D 1 147 ? -33.636 -9.117 22.263 1.00 18.57 140 LYS D CA 1
ATOM 12799 C C . LYS D 1 147 ? -34.164 -8.425 21.018 1.00 19.02 140 LYS D C 1
ATOM 12800 O O . LYS D 1 147 ? -33.486 -8.355 20.009 1.00 18.88 140 LYS D O 1
ATOM 12806 N N . ASN D 1 148 ? -35.393 -7.931 21.114 1.00 19.87 141 ASN D N 1
ATOM 12807 C CA . ASN D 1 148 ? -36.097 -7.233 20.042 1.00 20.51 141 ASN D CA 1
ATOM 12808 C C . ASN D 1 148 ? -35.642 -5.776 19.936 1.00 21.08 141 ASN D C 1
ATOM 12809 O O . ASN D 1 148 ? -35.631 -5.062 20.922 1.00 21.30 141 ASN D O 1
ATOM 12814 N N . VAL D 1 149 ? -35.270 -5.327 18.746 1.00 21.96 142 VAL D N 1
ATOM 12815 C CA . VAL D 1 149 ? -34.661 -4.004 18.616 1.00 22.51 142 VAL D CA 1
ATOM 12816 C C . VAL D 1 149 ? -35.572 -3.008 17.910 1.00 23.44 142 VAL D C 1
ATOM 12817 O O . VAL D 1 149 ? -35.698 -1.885 18.367 1.00 23.42 142 VAL D O 1
ATOM 12821 N N . GLU D 1 150 ? -36.217 -3.416 16.819 1.00 24.81 143 GLU D N 1
ATOM 12822 C CA . GLU D 1 150 ? -37.222 -2.572 16.139 1.00 26.00 143 GLU D CA 1
ATOM 12823 C C . GLU D 1 150 ? -38.461 -3.413 15.737 1.00 25.69 143 GLU D C 1
ATOM 12824 O O . GLU D 1 150 ? -38.340 -4.585 15.421 1.00 25.65 143 GLU D O 1
ATOM 12830 N N . ILE D 1 151 ? -39.650 -2.818 15.817 1.00 25.61 144 ILE D N 1
ATOM 12831 C CA . ILE D 1 151 ? -40.865 -3.400 15.215 1.00 25.64 144 ILE D CA 1
ATOM 12832 C C . ILE D 1 151 ? -41.148 -2.646 13.914 1.00 25.07 144 ILE D C 1
ATOM 12833 O O . ILE D 1 151 ? -41.129 -1.416 13.911 1.00 25.69 144 ILE D O 1
ATOM 12838 N N . ASN D 1 152 ? -41.418 -3.356 12.823 1.00 23.99 145 ASN D N 1
ATOM 12839 C CA . ASN D 1 152 ? -41.608 -2.707 11.533 1.00 23.50 145 ASN D CA 1
ATOM 12840 C C . ASN D 1 152 ? -42.900 -3.078 10.851 1.00 22.83 145 ASN D C 1
ATOM 12841 O O . ASN D 1 152 ? -43.080 -4.230 10.507 1.00 23.39 145 ASN D O 1
ATOM 12846 N N . THR D 1 153 ? -43.793 -2.113 10.634 1.00 21.96 146 THR D N 1
ATOM 12847 C CA . THR D 1 153 ? -45.109 -2.398 10.022 1.00 21.18 146 THR D CA 1
ATOM 12848 C C . THR D 1 153 ? -45.453 -1.645 8.707 1.00 21.16 146 THR D C 1
ATOM 12849 O O . THR D 1 153 ? -46.508 -1.894 8.111 1.00 21.35 146 THR D O 1
ATOM 12853 N N . ILE D 1 154 ? -44.576 -0.750 8.253 1.00 20.61 147 ILE D N 1
ATOM 12854 C CA . ILE D 1 154 ? -44.808 -0.003 7.034 1.00 20.18 147 ILE D CA 1
ATOM 12855 C C . ILE D 1 154 ? -43.635 -0.189 6.096 1.00 19.77 147 ILE D C 1
ATOM 12856 O O . ILE D 1 154 ? -42.515 0.163 6.413 1.00 19.41 147 ILE D O 1
ATOM 12861 N N . SER D 1 155 ? -43.917 -0.765 4.938 1.00 19.78 148 SER D N 1
ATOM 12862 C CA . SER D 1 155 ? -42.917 -1.018 3.906 1.00 19.62 148 SER D CA 1
ATOM 12863 C C . SER D 1 155 ? -41.682 -1.861 4.300 1.00 19.71 148 SER D C 1
ATOM 12864 O O . SER D 1 155 ? -40.594 -1.607 3.843 1.00 18.86 148 SER D O 1
ATOM 12867 N N . CYS D 1 156 ? -41.880 -2.908 5.091 1.00 20.60 149 CYS D N 1
ATOM 12868 C CA . CYS D 1 156 ? -40.805 -3.829 5.446 1.00 21.34 149 CYS D CA 1
ATOM 12869 C C . CYS D 1 156 ? -40.059 -4.289 4.228 1.00 21.55 149 CYS D C 1
ATOM 12870 O O . CYS D 1 156 ? -40.681 -4.714 3.282 1.00 22.10 149 CYS D O 1
ATOM 12873 N N . SER D 1 157 ? -38.730 -4.224 4.255 1.00 22.18 150 SER D N 1
ATOM 12874 C CA . SER D 1 157 ? -37.901 -4.629 3.092 1.00 22.66 150 SER D CA 1
ATOM 12875 C C . SER D 1 157 ? -37.320 -6.063 3.204 1.00 22.59 150 SER D C 1
ATOM 12876 O O . SER D 1 157 ? -37.307 -6.678 4.268 1.00 22.42 150 SER D O 1
ATOM 12879 N N . PHE D 1 158 ? -36.865 -6.572 2.065 1.00 22.52 151 PHE D N 1
ATOM 12880 C CA . PHE D 1 158 ? -36.121 -7.831 1.956 1.00 22.39 151 PHE D CA 1
ATOM 12881 C C . PHE D 1 158 ? -36.883 -9.179 2.016 1.00 22.45 151 PHE D C 1
ATOM 12882 O O . PHE D 1 158 ? -36.263 -10.252 1.955 1.00 22.24 151 PHE D O 1
ATOM 12890 N N . ALA D 1 159 ? -38.217 -9.118 2.057 1.00 22.66 152 ALA D N 1
ATOM 12891 C CA . ALA D 1 159 ? -39.053 -10.323 2.068 1.00 22.46 152 ALA D CA 1
ATOM 12892 C C . ALA D 1 159 ? -38.913 -11.013 0.739 1.00 22.52 152 ALA D C 1
ATOM 12893 O O . ALA D 1 159 ? -39.025 -12.237 0.671 1.00 23.24 152 ALA D O 1
ATOM 12895 N N . GLY D 1 160 ? -38.654 -10.231 -0.310 1.00 21.98 153 GLY D N 1
ATOM 12896 C CA . GLY D 1 160 ? -38.425 -10.768 -1.640 1.00 21.67 153 GLY D CA 1
ATOM 12897 C C . GLY D 1 160 ? -37.026 -11.297 -1.917 1.00 21.43 153 GLY D C 1
ATOM 12898 O O . GLY D 1 160 ? -36.877 -12.356 -2.522 1.00 21.08 153 GLY D O 1
ATOM 12899 N N . LEU D 1 161 ? -36.017 -10.540 -1.501 1.00 21.54 154 LEU D N 1
ATOM 12900 C CA . LEU D 1 161 ? -34.615 -10.850 -1.756 1.00 21.87 154 LEU D CA 1
ATOM 12901 C C . LEU D 1 161 ? -33.978 -11.816 -0.756 1.00 22.42 154 LEU D C 1
ATOM 12902 O O . LEU D 1 161 ? -32.996 -12.490 -1.071 1.00 22.46 154 LEU D O 1
ATOM 12907 N N . SER D 1 162 ? -34.505 -11.882 0.458 1.00 22.81 155 SER D N 1
ATOM 12908 C CA . SER D 1 162 ? -33.884 -12.724 1.467 1.00 23.15 155 SER D CA 1
ATOM 12909 C C . SER D 1 162 ? -33.581 -14.155 1.017 1.00 22.89 155 SER D C 1
ATOM 12910 O O . SER D 1 162 ? -32.527 -14.680 1.337 1.00 23.00 155 SER D O 1
ATOM 12913 N N . PRO D 1 163 ? -34.492 -14.801 0.286 1.00 22.76 156 PRO D N 1
ATOM 12914 C CA . PRO D 1 163 ? -34.219 -16.206 -0.016 1.00 22.95 156 PRO D CA 1
ATOM 12915 C C . PRO D 1 163 ? -33.142 -16.368 -1.060 1.00 22.90 156 PRO D C 1
ATOM 12916 O O . PRO D 1 163 ? -32.540 -17.433 -1.171 1.00 23.11 156 PRO D O 1
ATOM 12920 N N . LEU D 1 164 ? -32.897 -15.310 -1.814 1.00 22.66 157 LEU D N 1
ATOM 12921 C CA . LEU D 1 164 ? -31.797 -15.308 -2.764 1.00 22.05 157 LEU D CA 1
ATOM 12922 C C . LEU D 1 164 ? -30.487 -15.297 -2.006 1.00 21.83 157 LEU D C 1
ATOM 12923 O O . LEU D 1 164 ? -29.512 -15.847 -2.470 1.00 21.81 157 LEU D O 1
ATOM 12928 N N . ILE D 1 165 ? -30.475 -14.704 -0.821 1.00 21.83 158 ILE D N 1
ATOM 12929 C CA . ILE D 1 165 ? -29.248 -14.623 -0.068 1.00 21.83 158 ILE D CA 1
ATOM 12930 C C . ILE D 1 165 ? -28.808 -16.014 0.313 1.00 22.38 158 ILE D C 1
ATOM 12931 O O . ILE D 1 165 ? -27.626 -16.300 0.299 1.00 23.18 158 ILE D O 1
ATOM 12936 N N . THR D 1 166 ? -29.731 -16.908 0.606 1.00 22.64 159 THR D N 1
ATOM 12937 C CA . THR D 1 166 ? -29.322 -18.264 0.922 1.00 22.88 159 THR D CA 1
ATOM 12938 C C . THR D 1 166 ? -28.701 -18.925 -0.298 1.00 23.06 159 THR D C 1
ATOM 12939 O O . THR D 1 166 ? -27.776 -19.706 -0.159 1.00 23.65 159 THR D O 1
ATOM 12943 N N . GLU D 1 167 ? -29.191 -18.606 -1.491 1.00 23.33 160 GLU D N 1
ATOM 12944 C CA . GLU D 1 167 ? -28.730 -19.254 -2.718 1.00 23.56 160 GLU D CA 1
ATOM 12945 C C . GLU D 1 167 ? -27.354 -18.778 -3.091 1.00 23.59 160 GLU D C 1
ATOM 12946 O O . GLU D 1 167 ? -26.519 -19.551 -3.607 1.00 23.49 160 GLU D O 1
ATOM 12952 N N . PHE D 1 168 ? -27.131 -17.490 -2.844 1.00 23.42 161 PHE D N 1
ATOM 12953 C CA . PHE D 1 168 ? -25.804 -16.896 -2.972 1.00 23.31 161 PHE D CA 1
ATOM 12954 C C . PHE D 1 168 ? -24.819 -17.596 -2.037 1.00 23.31 161 PHE D C 1
ATOM 12955 O O . PHE D 1 168 ? -23.789 -18.092 -2.460 1.00 23.44 161 PHE D O 1
ATOM 12963 N N . HIS D 1 169 ? -25.151 -17.654 -0.757 1.00 23.35 162 HIS D N 1
ATOM 12964 C CA . HIS D 1 169 ? -24.303 -18.335 0.203 1.00 23.01 162 HIS D CA 1
ATOM 12965 C C . HIS D 1 169 ? -24.115 -19.786 -0.167 1.00 23.30 162 HIS D C 1
ATOM 12966 O O . HIS D 1 169 ? -23.028 -20.334 0.011 1.00 23.66 162 HIS D O 1
ATOM 12973 N N . GLN D 1 170 ? -25.162 -20.411 -0.682 1.00 23.30 163 GLN D N 1
ATOM 12974 C CA . GLN D 1 170 ? -25.034 -21.779 -1.155 1.00 23.78 163 GLN D CA 1
ATOM 12975 C C . GLN D 1 170 ? -23.993 -21.918 -2.274 1.00 23.07 163 GLN D C 1
ATOM 12976 O O . GLN D 1 170 ? -23.316 -22.952 -2.350 1.00 22.54 163 GLN D O 1
ATOM 12982 N N . HIS D 1 171 ? -23.889 -20.891 -3.128 1.00 22.23 164 HIS D N 1
ATOM 12983 C CA . HIS D 1 171 ? -22.853 -20.847 -4.185 1.00 21.78 164 HIS D CA 1
ATOM 12984 C C . HIS D 1 171 ? -21.469 -20.824 -3.588 1.00 21.08 164 HIS D C 1
ATOM 12985 O O . HIS D 1 171 ? -20.630 -21.608 -3.977 1.00 21.27 164 HIS D O 1
ATOM 12992 N N . ILE D 1 172 ? -21.245 -19.914 -2.651 1.00 20.41 165 ILE D N 1
ATOM 12993 C CA . ILE D 1 172 ? -19.981 -19.833 -1.944 1.00 20.07 165 ILE D CA 1
ATOM 12994 C C . ILE D 1 172 ? -19.595 -21.157 -1.306 1.00 19.82 165 ILE D C 1
ATOM 12995 O O . ILE D 1 172 ? -18.431 -21.514 -1.321 1.00 19.85 165 ILE D O 1
ATOM 13000 N N . ALA D 1 173 ? -20.557 -21.882 -0.741 1.00 19.52 166 ALA D N 1
ATOM 13001 C CA . ALA D 1 173 ? -20.249 -23.133 -0.040 1.00 19.23 166 ALA D CA 1
ATOM 13002 C C . ALA D 1 173 ? -19.840 -24.205 -1.023 1.00 19.12 166 ALA D C 1
ATOM 13003 O O . ALA D 1 173 ? -18.965 -25.007 -0.734 1.00 19.45 166 ALA D O 1
ATOM 13005 N N . ALA D 1 174 ? -20.476 -24.189 -2.193 1.00 19.03 167 ALA D N 1
ATOM 13006 C CA . ALA D 1 174 ? -20.183 -25.103 -3.289 1.00 18.51 167 ALA D CA 1
ATOM 13007 C C . ALA D 1 174 ? -18.804 -24.831 -3.807 1.00 18.30 167 ALA D C 1
ATOM 13008 O O . ALA D 1 174 ? -18.033 -25.735 -4.059 1.00 18.08 167 ALA D O 1
ATOM 13010 N N . TYR D 1 175 ? -18.517 -23.554 -3.963 1.00 18.49 168 TYR D N 1
ATOM 13011 C CA . TYR D 1 175 ? -17.247 -23.083 -4.470 1.00 18.89 168 TYR D CA 1
ATOM 13012 C C . TYR D 1 175 ? -16.103 -23.437 -3.545 1.00 19.22 168 TYR D C 1
ATOM 13013 O O . TYR D 1 175 ? -14.996 -23.720 -4.001 1.00 19.76 168 TYR D O 1
ATOM 13022 N N . LEU D 1 176 ? -16.361 -23.408 -2.243 1.00 19.26 169 LEU D N 1
ATOM 13023 C CA . LEU D 1 176 ? -15.317 -23.624 -1.266 1.00 18.96 169 LEU D CA 1
ATOM 13024 C C . LEU D 1 176 ? -15.069 -25.109 -1.099 1.00 18.94 169 LEU D C 1
ATOM 13025 O O . LEU D 1 176 ? -13.949 -25.517 -0.840 1.00 18.93 169 LEU D O 1
ATOM 13030 N N . GLN D 1 177 ? -16.089 -25.933 -1.256 1.00 18.93 170 GLN D N 1
ATOM 13031 C CA . GLN D 1 177 ? -15.844 -27.371 -1.247 1.00 19.45 170 GLN D CA 1
ATOM 13032 C C . GLN D 1 177 ? -14.918 -27.781 -2.388 1.00 19.44 170 GLN D C 1
ATOM 13033 O O . GLN D 1 177 ? -13.987 -28.563 -2.213 1.00 19.32 170 GLN D O 1
ATOM 13039 N N . VAL D 1 178 ? -15.215 -27.255 -3.569 1.00 19.61 171 VAL D N 1
ATOM 13040 C CA . VAL D 1 178 ? -14.513 -27.616 -4.789 1.00 19.71 171 VAL D CA 1
ATOM 13041 C C . VAL D 1 178 ? -13.061 -27.171 -4.722 1.00 20.08 171 VAL D C 1
ATOM 13042 O O . VAL D 1 178 ? -12.163 -27.897 -5.131 1.00 19.75 171 VAL D O 1
ATOM 13046 N N . LEU D 1 179 ? -12.862 -25.972 -4.187 1.00 20.87 172 LEU D N 1
ATOM 13047 C CA . LEU D 1 179 ? -11.546 -25.412 -3.947 1.00 21.39 172 LEU D CA 1
ATOM 13048 C C . LEU D 1 179 ? -10.750 -26.188 -2.923 1.00 22.13 172 LEU D C 1
ATOM 13049 O O . LEU D 1 179 ? -9.565 -26.364 -3.111 1.00 22.50 172 LEU D O 1
ATOM 13054 N N . GLN D 1 180 ? -11.379 -26.630 -1.837 1.00 23.09 173 GLN D N 1
ATOM 13055 C CA . GLN D 1 180 ? -10.693 -27.451 -0.852 1.00 23.88 173 GLN D CA 1
ATOM 13056 C C . GLN D 1 180 ? -10.350 -28.781 -1.456 1.00 24.45 173 GLN D C 1
ATOM 13057 O O . GLN D 1 180 ? -9.255 -29.255 -1.289 1.00 24.78 173 GLN D O 1
ATOM 13063 N N . LYS D 1 181 ? -11.285 -29.402 -2.152 1.00 25.54 174 LYS D N 1
ATOM 13064 C CA . LYS D 1 181 ? -11.026 -30.725 -2.716 1.00 26.72 174 LYS D CA 1
ATOM 13065 C C . LYS D 1 181 ? -9.827 -30.716 -3.635 1.00 27.63 174 LYS D C 1
ATOM 13066 O O . LYS D 1 181 ? -9.025 -31.638 -3.621 1.00 27.46 174 LYS D O 1
ATOM 13072 N N . ALA D 1 182 ? -9.712 -29.658 -4.426 1.00 29.16 175 ALA D N 1
ATOM 13073 C CA . ALA D 1 182 ? -8.714 -29.584 -5.465 1.00 30.33 175 ALA D CA 1
ATOM 13074 C C . ALA D 1 182 ? -7.293 -29.579 -4.919 1.00 31.88 175 ALA D C 1
ATOM 13075 O O . ALA D 1 182 ? -6.354 -29.763 -5.676 1.00 31.92 175 ALA D O 1
ATOM 13077 N N . ARG D 1 183 ? -7.124 -29.386 -3.619 1.00 34.16 176 ARG D N 1
ATOM 13078 C CA . ARG D 1 183 ? -5.802 -29.501 -3.004 1.00 36.36 176 ARG D CA 1
ATOM 13079 C C . ARG D 1 183 ? -5.886 -30.091 -1.601 1.00 37.79 176 ARG D C 1
ATOM 13080 O O . ARG D 1 183 ? -6.205 -29.380 -0.636 1.00 37.82 176 ARG D O 1
ATOM 13088 N N . GLY D 1 184 ? -5.589 -31.387 -1.487 1.00 39.48 177 GLY D N 1
ATOM 13089 C CA . GLY D 1 184 ? -5.746 -32.110 -0.215 1.00 40.72 177 GLY D CA 1
ATOM 13090 C C . GLY D 1 184 ? -7.209 -32.152 0.208 1.00 41.81 177 GLY D C 1
ATOM 13091 O O . GLY D 1 184 ? -8.091 -32.312 -0.641 1.00 42.10 177 GLY D O 1
ATOM 13092 N N . LYS D 1 185 ? -7.467 -32.002 1.512 1.00 43.01 178 LYS D N 1
ATOM 13093 C CA . LYS D 1 185 ? -8.851 -31.929 2.071 1.00 43.82 178 LYS D CA 1
ATOM 13094 C C . LYS D 1 185 ? -9.755 -33.107 1.645 1.00 43.74 178 LYS D C 1
ATOM 13095 O O . LYS D 1 185 ? -10.818 -32.921 1.035 1.00 43.54 178 LYS D O 1
ATOM 13101 N N . SER D 1 195 ? -18.981 -26.986 10.606 1.00 39.14 188 SER D N 1
ATOM 13102 C CA . SER D 1 195 ? -18.895 -26.011 9.518 1.00 39.34 188 SER D CA 1
ATOM 13103 C C . SER D 1 195 ? -20.021 -26.193 8.479 1.00 39.11 188 SER D C 1
ATOM 13104 O O . SER D 1 195 ? -20.224 -27.305 7.965 1.00 39.11 188 SER D O 1
ATOM 13107 N N . TRP D 1 196 ? -20.726 -25.080 8.211 1.00 38.82 189 TRP D N 1
ATOM 13108 C CA . TRP D 1 196 ? -21.839 -24.942 7.223 1.00 38.47 189 TRP D CA 1
ATOM 13109 C C . TRP D 1 196 ? -21.505 -25.139 5.742 1.00 39.18 189 TRP D C 1
ATOM 13110 O O . TRP D 1 196 ? -22.414 -25.340 4.938 1.00 38.99 189 TRP D O 1
ATOM 13121 N N . ILE D 1 197 ? -20.232 -25.018 5.367 1.00 40.20 190 ILE D N 1
ATOM 13122 C CA . ILE D 1 197 ? -19.830 -25.199 3.971 1.00 41.02 190 ILE D CA 1
ATOM 13123 C C . ILE D 1 197 ? -20.356 -26.538 3.442 1.00 42.53 190 ILE D C 1
ATOM 13124 O O . ILE D 1 197 ? -20.915 -26.630 2.340 1.00 42.88 190 ILE D O 1
ATOM 13129 N N . TRP D 1 198 ? -20.208 -27.557 4.276 1.00 44.22 191 TRP D N 1
ATOM 13130 C CA . TRP D 1 198 ? -20.734 -28.890 4.019 1.00 45.58 191 TRP D CA 1
ATOM 13131 C C . TRP D 1 198 ? -22.149 -29.046 4.616 1.00 46.40 191 TRP D C 1
ATOM 13132 O O . TRP D 1 198 ? -22.363 -28.804 5.811 1.00 47.00 191 TRP D O 1
ATOM 13143 N N . GLY D 1 199 ? -23.120 -29.457 3.804 1.00 47.12 192 GLY D N 1
ATOM 13144 C CA . GLY D 1 199 ? -24.507 -29.559 4.276 1.00 47.62 192 GLY D CA 1
ATOM 13145 C C . GLY D 1 199 ? -24.757 -30.555 5.404 1.00 48.06 192 GLY D C 1
ATOM 13146 O O . GLY D 1 199 ? -25.924 -30.756 5.782 1.00 48.13 192 GLY D O 1
ATOM 13147 N N . LYS D 1 200 ? -23.665 -31.142 5.940 1.00 48.44 193 LYS D N 1
ATOM 13148 C CA . LYS D 1 200 ? -23.631 -32.171 7.026 1.00 48.63 193 LYS D CA 1
ATOM 13149 C C . LYS D 1 200 ? -24.916 -32.472 7.822 1.00 48.49 193 LYS D C 1
ATOM 13150 O O . LYS D 1 200 ? -25.080 -33.594 8.315 1.00 48.59 193 LYS D O 1
ATOM 13156 N N . GLY D 1 201 ? -25.787 -31.473 7.992 1.00 48.05 194 GLY D N 1
ATOM 13157 C CA . GLY D 1 201 ? -27.096 -31.685 8.596 1.00 47.57 194 GLY D CA 1
ATOM 13158 C C . GLY D 1 201 ? -27.147 -31.167 10.020 1.00 47.07 194 GLY D C 1
ATOM 13159 O O . GLY D 1 201 ? -28.215 -30.701 10.467 1.00 47.56 194 GLY D O 1
ATOM 13160 N N . ASN D 1 202 ? -26.015 -31.240 10.740 1.00 45.66 195 ASN D N 1
ATOM 13161 C CA . ASN D 1 202 ? -25.892 -30.530 12.031 1.00 44.57 195 ASN D CA 1
ATOM 13162 C C . ASN D 1 202 ? -25.562 -29.009 11.904 1.00 43.15 195 ASN D C 1
ATOM 13163 O O . ASN D 1 202 ? -25.324 -28.316 12.905 1.00 43.16 195 ASN D O 1
ATOM 13168 N N . CYS D 1 203 ? -25.569 -28.505 10.668 1.00 41.08 196 CYS D N 1
ATOM 13169 C CA . CYS D 1 203 ? -25.527 -27.080 10.393 1.00 39.24 196 CYS D CA 1
ATOM 13170 C C . CYS D 1 203 ? -25.912 -26.855 8.939 1.00 37.86 196 CYS D C 1
ATOM 13171 O O . CYS D 1 203 ? -25.159 -27.188 8.037 1.00 37.62 196 CYS D O 1
ATOM 13174 N N . ARG D 1 204 ? -27.086 -26.267 8.739 1.00 36.46 197 ARG D N 1
ATOM 13175 C CA . ARG D 1 204 ? -27.795 -26.286 7.459 1.00 35.64 197 ARG D CA 1
ATOM 13176 C C . ARG D 1 204 ? -28.339 -24.909 7.127 1.00 33.60 197 ARG D C 1
ATOM 13177 O O . ARG D 1 204 ? -28.981 -24.289 7.937 1.00 33.43 197 ARG D O 1
ATOM 13185 N N . LEU D 1 205 ? -28.045 -24.424 5.932 1.00 31.74 198 LEU D N 1
ATOM 13186 C CA . LEU D 1 205 ? -28.468 -23.108 5.522 1.00 30.40 198 LEU D CA 1
ATOM 13187 C C . LEU D 1 205 ? -29.943 -23.223 5.218 1.00 30.09 198 LEU D C 1
ATOM 13188 O O . LEU D 1 205 ? -30.323 -23.983 4.342 1.00 30.48 198 LEU D O 1
ATOM 13193 N N . GLU D 1 206 ? -30.784 -22.495 5.941 1.00 29.52 199 GLU D N 1
ATOM 13194 C CA . GLU D 1 206 ? -32.221 -22.566 5.714 1.00 28.91 199 GLU D CA 1
ATOM 13195 C C . GLU D 1 206 ? -32.654 -21.343 4.926 1.00 28.64 199 GLU D C 1
ATOM 13196 O O . GLU D 1 206 ? -32.508 -20.199 5.368 1.00 29.28 199 GLU D O 1
ATOM 13202 N N . ARG D 1 207 ? -33.202 -21.590 3.749 1.00 27.85 200 ARG D N 1
ATOM 13203 C CA . ARG D 1 207 ? -33.649 -20.530 2.881 1.00 26.97 200 ARG D CA 1
ATOM 13204 C C . ARG D 1 207 ? -34.965 -19.952 3.371 1.00 26.41 200 ARG D C 1
ATOM 13205 O O . ARG D 1 207 ? -35.904 -20.694 3.616 1.00 25.97 200 ARG D O 1
ATOM 13213 N N . SER D 1 208 ? -35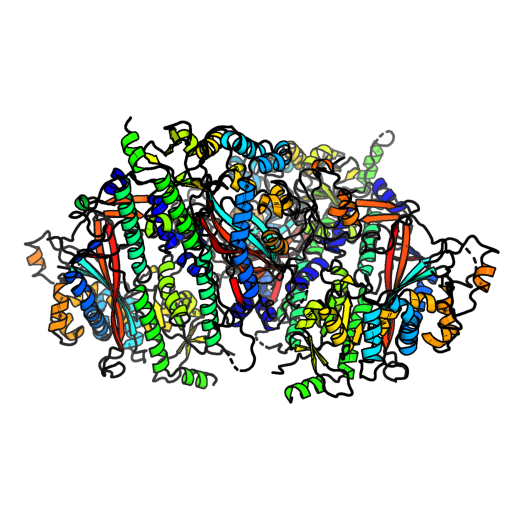.053 -18.630 3.492 1.00 25.94 201 SER D N 1
ATOM 13214 C CA . SER D 1 208 ? -36.329 -17.993 3.869 1.00 25.33 201 SER D CA 1
ATOM 13215 C C . SER D 1 208 ? -37.480 -18.450 3.011 1.00 24.74 201 SER D C 1
ATOM 13216 O O . SER D 1 208 ? -37.299 -18.786 1.844 1.00 24.65 201 SER D O 1
ATOM 13219 N N . VAL D 1 209 ? -38.669 -18.437 3.606 1.00 24.29 202 VAL D N 1
ATOM 13220 C CA . VAL D 1 209 ? -39.933 -18.689 2.893 1.00 23.55 202 VAL D CA 1
ATOM 13221 C C . VAL D 1 209 ? -40.705 -17.379 2.698 1.00 23.88 202 VAL D C 1
ATOM 13222 O O . VAL D 1 209 ? -41.839 -17.396 2.242 1.00 24.46 202 VAL D O 1
ATOM 13226 N N . SER D 1 210 ? -40.106 -16.247 3.074 1.00 23.72 203 SER D N 1
ATOM 13227 C CA . SER D 1 210 ? -40.750 -14.950 2.931 1.00 23.33 203 SER D CA 1
ATOM 13228 C C . SER D 1 210 ? -41.094 -14.666 1.481 1.00 23.35 203 SER D C 1
ATOM 13229 O O . SER D 1 210 ? -42.114 -14.067 1.189 1.00 23.44 203 SER D O 1
ATOM 13232 N N . GLY D 1 211 ? -40.263 -15.106 0.553 1.00 23.53 204 GLY D N 1
ATOM 13233 C CA . GLY D 1 211 ? -40.578 -14.866 -0.861 1.00 23.96 204 GLY D CA 1
ATOM 13234 C C . GLY D 1 211 ? -41.872 -15.530 -1.343 1.00 23.92 204 GLY D C 1
ATOM 13235 O O . GLY D 1 211 ? -42.394 -15.179 -2.394 1.00 23.72 204 GLY D O 1
ATOM 13236 N N . ASP D 1 212 ? -42.357 -16.503 -0.577 1.00 23.76 205 ASP D N 1
ATOM 13237 C CA . ASP D 1 212 ? -43.537 -17.266 -0.922 1.00 23.77 205 ASP D CA 1
ATOM 13238 C C . ASP D 1 212 ? -44.728 -16.909 -0.074 1.00 23.30 205 ASP D C 1
ATOM 13239 O O . ASP D 1 212 ? -45.848 -16.783 -0.582 1.00 24.28 205 ASP D O 1
ATOM 13244 N N . VAL D 1 213 ? -44.512 -16.807 1.225 1.00 22.12 206 VAL D N 1
ATOM 13245 C CA . VAL D 1 213 ? -45.618 -16.612 2.125 1.00 21.48 206 VAL D CA 1
ATOM 13246 C C . VAL D 1 213 ? -46.191 -15.202 2.009 1.00 21.39 206 VAL D C 1
ATOM 13247 O O . VAL D 1 213 ? -47.367 -14.992 2.256 1.00 21.67 206 VAL D O 1
ATOM 13251 N N . VAL D 1 214 ? -45.378 -14.239 1.597 1.00 21.14 207 VAL D N 1
ATOM 13252 C CA . VAL D 1 214 ? -45.851 -12.867 1.505 1.00 20.64 207 VAL D CA 1
ATOM 13253 C C . VAL D 1 214 ? -46.719 -12.697 0.264 1.00 20.56 207 VAL D C 1
ATOM 13254 O O . VAL D 1 214 ? -47.883 -12.414 0.400 1.00 20.64 207 VAL D O 1
ATOM 13258 N N . PRO D 1 215 ? -46.195 -12.925 -0.935 1.00 20.73 208 PRO D N 1
ATOM 13259 C CA . PRO D 1 215 ? -47.123 -12.902 -2.057 1.00 21.22 208 PRO D CA 1
ATOM 13260 C C . PRO D 1 215 ? -48.462 -13.620 -1.778 1.00 21.72 208 PRO D C 1
ATOM 13261 O O . PRO D 1 215 ? -49.535 -13.045 -2.033 1.00 21.63 208 PRO D O 1
ATOM 13265 N N . LYS D 1 216 ? -48.418 -14.843 -1.239 1.00 22.18 209 LYS D N 1
ATOM 13266 C CA . LYS D 1 216 ? -49.659 -15.546 -0.950 1.00 22.47 209 LYS D CA 1
ATOM 13267 C C . LYS D 1 216 ? -50.548 -14.701 -0.033 1.00 22.59 209 LYS D C 1
ATOM 13268 O O . LYS D 1 216 ? -51.770 -14.733 -0.150 1.00 22.78 209 LYS D O 1
ATOM 13274 N N . ALA D 1 217 ? -49.925 -13.946 0.871 1.00 22.54 210 ALA D N 1
ATOM 13275 C CA . ALA D 1 217 ? -50.644 -13.096 1.804 1.00 22.07 210 ALA D CA 1
ATOM 13276 C C . ALA D 1 217 ? -51.337 -12.003 1.040 1.00 21.98 210 ALA D C 1
ATOM 13277 O O . ALA D 1 217 ? -52.487 -11.706 1.339 1.00 22.98 210 ALA D O 1
ATOM 13279 N N . ILE D 1 218 ? -50.674 -11.416 0.046 1.00 21.39 211 ILE D N 1
ATOM 13280 C CA . ILE D 1 218 ? -51.279 -10.323 -0.710 1.00 21.11 211 ILE D CA 1
ATOM 13281 C C . ILE D 1 218 ? -52.400 -10.925 -1.547 1.00 21.32 211 ILE D C 1
ATOM 13282 O O . ILE D 1 218 ? -53.505 -10.395 -1.604 1.00 21.21 211 ILE D O 1
ATOM 13287 N N . ALA D 1 219 ? -52.132 -12.074 -2.150 1.00 21.64 212 ALA D N 1
ATOM 13288 C CA . ALA D 1 219 ? -53.160 -12.808 -2.893 1.00 21.78 212 ALA D CA 1
ATOM 13289 C C . ALA D 1 219 ? -54.435 -13.022 -2.072 1.00 21.94 212 ALA D C 1
ATOM 13290 O O . ALA D 1 219 ? -55.540 -12.786 -2.555 1.00 22.28 212 ALA D O 1
ATOM 13292 N N . ASP D 1 220 ? -54.278 -13.475 -0.835 1.00 21.94 213 ASP D N 1
ATOM 13293 C CA . ASP D 1 220 ? -55.417 -13.826 -0.006 1.00 21.88 213 ASP D CA 1
ATOM 13294 C C . ASP D 1 220 ? -56.170 -12.594 0.427 1.00 21.87 213 ASP D C 1
ATOM 13295 O O . ASP D 1 220 ? -57.407 -12.609 0.522 1.00 21.82 213 ASP D O 1
ATOM 13300 N N . ALA D 1 221 ? -55.425 -11.524 0.678 1.00 21.97 214 ALA D N 1
ATOM 13301 C CA . ALA D 1 221 ? -56.026 -10.232 0.992 1.00 22.07 214 ALA D CA 1
ATOM 13302 C C . ALA D 1 221 ? -56.946 -9.763 -0.140 1.00 22.01 214 ALA D C 1
ATOM 13303 O O . ALA D 1 221 ? -58.081 -9.407 0.117 1.00 21.89 214 ALA D O 1
ATOM 13305 N N . VAL D 1 222 ? -56.472 -9.789 -1.383 1.00 22.08 215 VAL D N 1
ATOM 13306 C CA . VAL D 1 222 ? -57.318 -9.456 -2.535 1.00 22.23 215 VAL D CA 1
ATOM 13307 C C . VAL D 1 222 ? -58.543 -10.343 -2.546 1.00 22.79 215 VAL D C 1
ATOM 13308 O O . VAL D 1 222 ? -59.672 -9.873 -2.635 1.00 22.61 215 VAL D O 1
ATOM 13312 N N . ARG D 1 223 ? -58.309 -11.640 -2.435 1.00 23.68 216 ARG D N 1
ATOM 13313 C CA . ARG D 1 223 ? -59.396 -12.611 -2.345 1.00 24.31 216 ARG D CA 1
ATOM 13314 C C . ARG D 1 223 ? -60.422 -12.247 -1.264 1.00 23.88 216 ARG D C 1
ATOM 13315 O O . ARG D 1 223 ? -61.635 -12.395 -1.477 1.00 24.16 216 ARG D O 1
ATOM 13323 N N . ALA D 1 224 ? -59.947 -11.789 -0.110 1.00 23.16 217 ALA D N 1
ATOM 13324 C CA . ALA D 1 224 ? -60.852 -11.492 0.982 1.00 22.87 217 ALA D CA 1
ATOM 13325 C C . ALA D 1 224 ? -61.700 -10.252 0.660 1.00 22.77 217 ALA D C 1
ATOM 13326 O O . ALA D 1 224 ? -62.913 -10.225 0.924 1.00 22.52 217 ALA D O 1
ATOM 13328 N N . TRP D 1 225 ? -61.048 -9.251 0.060 1.00 22.76 218 TRP D N 1
ATOM 13329 C CA . TRP D 1 225 ? -61.707 -8.035 -0.438 1.00 22.50 218 TRP D CA 1
ATOM 13330 C C . TRP D 1 225 ? -62.709 -8.381 -1.508 1.00 22.22 218 TRP D C 1
ATOM 13331 O O . TRP D 1 225 ? -63.840 -7.944 -1.435 1.00 22.00 218 TRP D O 1
ATOM 13342 N N . VAL D 1 226 ? -62.284 -9.160 -2.503 1.00 22.26 219 VAL D N 1
ATOM 13343 C CA . VAL D 1 226 ? -63.193 -9.645 -3.546 1.00 22.28 219 VAL D CA 1
ATOM 13344 C C . VAL D 1 226 ? -64.412 -10.326 -2.983 1.00 22.89 219 VAL D C 1
ATOM 13345 O O . VAL D 1 226 ? -65.490 -10.231 -3.582 1.00 23.38 219 VAL D O 1
ATOM 13349 N N . GLU D 1 227 ? -64.272 -11.036 -1.864 1.00 23.22 220 GLU D N 1
ATOM 13350 C CA . GLU D 1 227 ? -65.453 -11.691 -1.323 1.00 23.67 220 GLU D CA 1
ATOM 13351 C C . GLU D 1 227 ? -66.333 -10.702 -0.555 1.00 23.27 220 GLU D C 1
ATOM 13352 O O . GLU D 1 227 ? -67.542 -10.646 -0.784 1.00 23.23 220 GLU D O 1
ATOM 13358 N N . GLN D 1 228 ? -65.729 -9.905 0.319 1.00 22.92 221 GLN D N 1
ATOM 13359 C CA . GLN D 1 228 ? -66.499 -8.956 1.139 1.00 22.76 221 GLN D CA 1
ATOM 13360 C C . GLN D 1 228 ? -67.414 -8.060 0.297 1.00 22.52 221 GLN D C 1
ATOM 13361 O O . GLN D 1 228 ? -68.586 -7.846 0.641 1.00 22.28 221 GLN D O 1
ATOM 13367 N N . GLN D 1 229 ? -66.863 -7.541 -0.798 1.00 21.96 222 GLN D N 1
ATOM 13368 C CA . GLN D 1 229 ? -67.583 -6.626 -1.661 1.00 21.59 222 GLN D CA 1
ATOM 13369 C C . GLN D 1 229 ? -68.536 -7.377 -2.555 1.00 21.52 222 GLN D C 1
ATOM 13370 O O . GLN D 1 229 ? -69.442 -6.779 -3.122 1.00 21.41 222 GLN D O 1
ATOM 13376 N N . LYS D 1 230 ? -68.315 -8.681 -2.701 1.00 21.74 223 LYS D N 1
ATOM 13377 C CA . LYS D 1 230 ? -69.142 -9.508 -3.566 1.00 22.03 223 LYS D CA 1
ATOM 13378 C C . LYS D 1 230 ? -69.071 -8.868 -4.958 1.00 21.91 223 LYS D C 1
ATOM 13379 O O . LYS D 1 230 ? -70.025 -8.297 -5.466 1.00 21.50 223 LYS D O 1
ATOM 13385 N N . PHE D 1 231 ? -67.887 -8.956 -5.551 1.00 22.17 224 PHE D N 1
ATOM 13386 C CA . PHE D 1 231 ? -67.519 -8.070 -6.643 1.00 22.19 224 PHE D CA 1
ATOM 13387 C C . PHE D 1 231 ? -68.380 -8.279 -7.893 1.00 22.83 224 PHE D C 1
ATOM 13388 O O . PHE D 1 231 ? -69.007 -7.331 -8.344 1.00 23.67 224 PHE D O 1
ATOM 13396 N N . ALA D 1 232 ? -68.466 -9.490 -8.442 1.00 23.02 225 ALA D N 1
ATOM 13397 C CA . ALA D 1 232 ? -69.330 -9.696 -9.611 1.00 23.00 225 ALA D CA 1
ATOM 13398 C C . ALA D 1 232 ? -70.703 -9.030 -9.406 1.00 23.27 225 ALA D C 1
ATOM 13399 O O . ALA D 1 232 ? -71.192 -8.347 -10.303 1.00 23.48 225 ALA D O 1
ATOM 13401 N N . SER D 1 233 ? -71.306 -9.212 -8.228 1.00 23.46 226 SER D N 1
ATOM 13402 C CA . SER D 1 233 ? -72.536 -8.486 -7.846 1.00 23.66 226 SER D CA 1
ATOM 13403 C C . SER D 1 233 ? -72.399 -6.984 -8.000 1.00 23.91 226 SER D C 1
ATOM 13404 O O . SER D 1 233 ? -73.325 -6.307 -8.435 1.00 23.79 226 SER D O 1
ATOM 13407 N N . LEU D 1 234 ? -71.247 -6.473 -7.586 1.00 24.44 227 LEU D N 1
ATOM 13408 C CA . LEU D 1 234 ? -70.947 -5.053 -7.653 1.00 24.95 227 LEU D CA 1
ATOM 13409 C C . LEU D 1 234 ? -70.717 -4.616 -9.096 1.00 25.78 227 LEU D C 1
ATOM 13410 O O . LEU D 1 234 ? -71.276 -3.611 -9.531 1.00 26.04 227 LEU D O 1
ATOM 13415 N N . ARG D 1 235 ? -69.920 -5.381 -9.839 1.00 26.75 228 ARG D N 1
ATOM 13416 C CA . ARG D 1 235 ? -69.627 -5.081 -11.246 1.00 27.61 228 ARG D CA 1
ATOM 13417 C C . ARG D 1 235 ? -70.911 -5.024 -12.075 1.00 28.61 228 ARG D C 1
ATOM 13418 O O . ARG D 1 235 ? -71.041 -4.211 -12.993 1.00 28.73 228 ARG D O 1
ATOM 13426 N N . ALA D 1 236 ? -71.855 -5.896 -11.739 1.00 29.70 229 ALA D N 1
ATOM 13427 C CA . ALA D 1 236 ? -73.160 -5.902 -12.369 1.00 30.50 229 ALA D CA 1
ATOM 13428 C C . ALA D 1 236 ? -73.859 -4.562 -12.153 1.00 31.38 229 ALA D C 1
ATOM 13429 O O . ALA D 1 236 ? -74.290 -3.926 -13.114 1.00 31.83 229 ALA D O 1
ATOM 13431 N N . SER D 1 237 ? -73.956 -4.136 -10.895 1.00 32.31 230 SER D N 1
ATOM 13432 C CA . SER D 1 237 ? -74.663 -2.897 -10.528 1.00 32.98 230 SER D CA 1
ATOM 13433 C C . SER D 1 237 ? -74.132 -1.691 -11.302 1.00 33.74 230 SER D C 1
ATOM 13434 O O . SER D 1 237 ? -74.886 -0.801 -11.692 1.00 33.62 230 SER D O 1
ATOM 13437 N N . TRP D 1 238 ? -72.819 -1.679 -11.505 1.00 34.82 231 TRP D N 1
ATOM 13438 C CA . TRP D 1 238 ? -72.121 -0.582 -12.168 1.00 35.74 231 TRP D CA 1
ATOM 13439 C C . TRP D 1 238 ? -72.646 -0.329 -13.575 1.00 36.40 231 TRP D C 1
ATOM 13440 O O . TRP D 1 238 ? -72.865 0.821 -13.964 1.00 36.31 231 TRP D O 1
ATOM 13451 N N . GLU D 1 239 ? -72.836 -1.420 -14.324 1.00 37.37 232 GLU D N 1
ATOM 13452 C CA . GLU D 1 239 ? -73.354 -1.371 -15.702 1.00 38.06 232 GLU D CA 1
ATOM 13453 C C . GLU D 1 239 ? -74.752 -0.747 -15.708 1.00 38.63 232 GLU D C 1
ATOM 13454 O O . GLU D 1 239 ? -75.101 -0.028 -16.646 1.00 38.67 232 GLU D O 1
ATOM 13460 N N . GLN D 1 240 ? -75.534 -1.027 -14.658 1.00 39.40 233 GLN D N 1
ATOM 13461 C CA . GLN D 1 240 ? -76.880 -0.440 -14.475 1.00 40.10 233 GLN D CA 1
ATOM 13462 C C . GLN D 1 240 ? -76.841 1.085 -14.265 1.00 40.65 233 GLN D C 1
ATOM 13463 O O . GLN D 1 240 ? -77.568 1.837 -14.942 1.00 40.89 233 GLN D O 1
ATOM 13469 N N . PHE D 1 241 ? -76.007 1.520 -13.317 1.00 41.11 234 PHE D N 1
ATOM 13470 C CA . PHE D 1 241 ? -75.782 2.945 -13.047 1.00 41.48 234 PHE D CA 1
ATOM 13471 C C . PHE D 1 241 ? -74.573 3.444 -13.858 1.00 41.53 234 PHE D C 1
ATOM 13472 O O . PHE D 1 241 ? -74.450 3.181 -15.061 1.00 41.42 234 PHE D O 1
ATOM 13480 N N . GLN D 1 253 ? -68.442 9.884 -18.913 1.00 63.95 246 GLN D N 1
ATOM 13481 C CA . GLN D 1 253 ? -69.259 9.124 -17.948 1.00 63.88 246 GLN D CA 1
ATOM 13482 C C . GLN D 1 253 ? -68.647 7.755 -17.546 1.00 62.37 246 GLN D C 1
ATOM 13483 O O . GLN D 1 253 ? -67.870 7.141 -18.310 1.00 62.76 246 GLN D O 1
ATOM 13489 N N . LEU D 1 254 ? -69.006 7.323 -16.329 1.00 59.95 247 LEU D N 1
ATOM 13490 C CA . LEU D 1 254 ? -68.886 5.932 -15.844 1.00 57.85 247 LEU D CA 1
ATOM 13491 C C . LEU D 1 254 ? -68.761 4.883 -16.967 1.00 55.72 247 LEU D C 1
ATOM 13492 O O . LEU D 1 254 ? -69.676 4.716 -17.785 1.00 55.64 247 LEU D O 1
ATOM 13497 N N . GLY D 1 255 ? -67.626 4.185 -16.992 1.00 52.95 248 GLY D N 1
ATOM 13498 C CA . GLY D 1 255 ? -67.315 3.242 -18.066 1.00 50.71 248 GLY D CA 1
ATOM 13499 C C . GLY D 1 255 ? -66.830 1.878 -17.603 1.00 48.52 248 GLY D C 1
ATOM 13500 O O . GLY D 1 255 ? -66.362 1.713 -16.469 1.00 48.40 248 GLY D O 1
ATOM 13501 N N . VAL D 1 256 ? -66.944 0.912 -18.515 1.00 45.69 249 VAL D N 1
ATOM 13502 C CA . VAL D 1 256 ? -66.548 -0.491 -18.317 1.00 43.41 249 VAL D CA 1
ATOM 13503 C C . VAL D 1 256 ? -65.478 -0.721 -17.231 1.00 41.07 249 VAL D C 1
ATOM 13504 O O . VAL D 1 256 ? -64.331 -0.300 -17.374 1.00 41.07 249 VAL D O 1
ATOM 13508 N N . LEU D 1 257 ? -65.877 -1.404 -16.159 1.00 38.12 250 LEU D N 1
ATOM 13509 C CA . LEU D 1 257 ? -65.060 -1.592 -14.954 1.00 35.67 250 LEU D CA 1
ATOM 13510 C C . LEU D 1 257 ? -64.417 -2.982 -14.942 1.00 33.79 250 LEU D C 1
ATOM 13511 O O . LEU D 1 257 ? -65.110 -3.981 -15.025 1.00 33.28 250 LEU D O 1
ATOM 13516 N N . ASP D 1 258 ? -63.095 -3.036 -14.827 1.00 31.93 251 ASP D N 1
ATOM 13517 C CA . ASP D 1 258 ? -62.321 -4.300 -14.893 1.00 30.49 251 ASP D CA 1
ATOM 13518 C C . ASP D 1 258 ? -62.947 -5.499 -14.206 1.00 29.14 251 ASP D C 1
ATOM 13519 O O . ASP D 1 258 ? -63.619 -5.352 -13.196 1.00 28.99 251 ASP D O 1
ATOM 13524 N N . THR D 1 259 ? -62.664 -6.693 -14.723 1.00 27.61 252 THR D N 1
ATOM 13525 C CA . THR D 1 259 ? -63.320 -7.917 -14.252 1.00 26.44 252 THR D CA 1
ATOM 13526 C C . THR D 1 259 ? -62.797 -8.374 -12.917 1.00 25.97 252 THR D C 1
ATOM 13527 O O . THR D 1 259 ? -63.408 -9.226 -12.274 1.00 25.77 252 THR D O 1
ATOM 13531 N N . ALA D 1 260 ? -61.670 -7.799 -12.499 1.00 25.49 253 ALA D N 1
ATOM 13532 C CA . ALA D 1 260 ? -61.002 -8.192 -11.262 1.00 24.94 253 ALA D CA 1
ATOM 13533 C C . ALA D 1 260 ? -60.201 -7.030 -10.719 1.00 24.30 253 ALA D C 1
ATOM 13534 O O . ALA D 1 260 ? -59.654 -6.256 -11.492 1.00 24.31 253 ALA D O 1
ATOM 13536 N N . PRO D 1 261 ? -60.085 -6.933 -9.390 1.00 23.72 254 PRO D N 1
ATOM 13537 C CA . PRO D 1 261 ? -59.414 -5.801 -8.795 1.00 23.66 254 PRO D CA 1
ATOM 13538 C C . PRO D 1 261 ? -57.895 -5.967 -8.884 1.00 23.71 254 PRO D C 1
ATOM 13539 O O . PRO D 1 261 ? -57.418 -7.003 -9.345 1.00 23.92 254 PRO D O 1
ATOM 13543 N N . VAL D 1 262 ? -57.143 -4.971 -8.437 1.00 23.48 255 VAL D N 1
ATOM 13544 C CA . VAL D 1 262 ? -55.690 -5.024 -8.531 1.00 23.57 255 VAL D CA 1
ATOM 13545 C C . VAL D 1 262 ? -55.061 -4.765 -7.180 1.00 23.71 255 VAL D C 1
ATOM 13546 O O . VAL D 1 262 ? -55.735 -4.209 -6.321 1.00 24.61 255 VAL D O 1
ATOM 13550 N N . VAL D 1 263 ? -53.811 -5.194 -6.978 1.00 23.16 256 VAL D N 1
ATOM 13551 C CA . VAL D 1 263 ? -53.034 -4.711 -5.855 1.00 23.21 256 VAL D CA 1
ATOM 13552 C C . VAL D 1 263 ? -52.392 -3.442 -6.358 1.00 23.26 256 VAL D C 1
ATOM 13553 O O . VAL D 1 263 ? -51.732 -3.436 -7.398 1.00 23.66 256 VAL D O 1
ATOM 13557 N N . LEU D 1 264 ? -52.587 -2.359 -5.627 1.00 23.10 257 LEU D N 1
ATOM 13558 C CA . LEU D 1 264 ? -51.963 -1.097 -5.978 1.00 22.69 257 LEU D CA 1
ATOM 13559 C C . LEU D 1 264 ? -50.787 -1.017 -5.070 1.00 22.72 257 LEU D C 1
ATOM 13560 O O . LEU D 1 264 ? -50.953 -1.109 -3.849 1.00 22.88 257 LEU D O 1
ATOM 13565 N N . VAL D 1 265 ? -49.603 -0.871 -5.663 1.00 22.61 258 VAL D N 1
ATOM 13566 C CA . VAL D 1 265 ? -48.368 -0.624 -4.915 1.00 21.86 258 VAL D CA 1
ATOM 13567 C C . VAL D 1 265 ? -48.043 0.858 -4.942 1.00 21.75 258 VAL D C 1
ATOM 13568 O O . VAL D 1 265 ? -47.729 1.411 -5.984 1.00 21.14 258 VAL D O 1
ATOM 13572 N N . VAL D 1 266 ? -48.138 1.493 -3.786 1.00 22.15 259 VAL D N 1
ATOM 13573 C CA . VAL D 1 266 ? -47.786 2.891 -3.664 1.00 22.75 259 VAL D CA 1
ATOM 13574 C C . VAL D 1 266 ? -46.265 3.060 -3.464 1.00 23.61 259 VAL D C 1
ATOM 13575 O O . VAL D 1 266 ? -45.718 2.745 -2.403 1.00 23.77 259 VAL D O 1
ATOM 13579 N N . VAL D 1 267 ? -45.599 3.600 -4.482 1.00 24.53 260 VAL D N 1
ATOM 13580 C CA . VAL D 1 267 ? -44.150 3.533 -4.586 1.00 25.05 260 VAL D CA 1
ATOM 13581 C C . VAL D 1 267 ? -43.429 4.879 -4.411 1.00 25.31 260 VAL D C 1
ATOM 13582 O O . VAL D 1 267 ? -43.924 5.928 -4.789 1.00 25.16 260 VAL D O 1
ATOM 13586 N N . GLN D 1 268 ? -42.254 4.829 -3.805 1.00 25.98 261 GLN D N 1
ATOM 13587 C CA . GLN D 1 268 ? -41.479 6.031 -3.564 1.00 26.72 261 GLN D CA 1
ATOM 13588 C C . GLN D 1 268 ? -41.078 6.671 -4.875 1.00 27.31 261 GLN D C 1
ATOM 13589 O O . GLN D 1 268 ? -40.894 6.005 -5.882 1.00 26.93 261 GLN D O 1
ATOM 13595 N N . GLU D 1 269 ? -40.875 7.977 -4.824 1.00 28.38 262 GLU D N 1
ATOM 13596 C CA . GLU D 1 269 ? -40.698 8.763 -6.021 1.00 29.15 262 GLU D CA 1
ATOM 13597 C C . GLU D 1 269 ? -39.477 8.308 -6.816 1.00 29.05 262 GLU D C 1
ATOM 13598 O O . GLU D 1 269 ? -39.463 8.466 -8.052 1.00 29.81 262 GLU D O 1
ATOM 13604 N N . ASN D 1 270 ? -38.465 7.742 -6.155 1.00 28.26 263 ASN D N 1
ATOM 13605 C CA . ASN D 1 270 ? -37.237 7.427 -6.886 1.00 27.96 263 ASN D CA 1
ATOM 13606 C C . ASN D 1 270 ? -36.585 6.128 -6.463 1.00 27.47 263 ASN D C 1
ATOM 13607 O O . ASN D 1 270 ? -35.362 6.068 -6.238 1.00 27.69 263 ASN D O 1
ATOM 13612 N N . GLU D 1 271 ? -37.415 5.085 -6.419 1.00 26.63 264 GLU D N 1
ATOM 13613 C CA . GLU D 1 271 ? -37.057 3.759 -5.894 1.00 25.42 264 GLU D CA 1
ATOM 13614 C C . GLU D 1 271 ? -35.776 3.154 -6.453 1.00 24.47 264 GLU D C 1
ATOM 13615 O O . GLU D 1 271 ? -35.511 3.193 -7.666 1.00 23.15 264 GLU D O 1
ATOM 13621 N N . ARG D 1 272 ? -34.995 2.599 -5.529 1.00 23.95 265 ARG D N 1
ATOM 13622 C CA . ARG D 1 272 ? -33.787 1.837 -5.853 1.00 23.77 265 ARG D CA 1
ATOM 13623 C C . ARG D 1 272 ? -33.999 0.355 -5.571 1.00 22.51 265 ARG D C 1
ATOM 13624 O O . ARG D 1 272 ? -33.489 -0.500 -6.275 1.00 22.30 265 ARG D O 1
ATOM 13632 N N . ASN D 1 273 ? -34.757 0.050 -4.534 1.00 21.42 266 ASN D N 1
ATOM 13633 C CA . ASN D 1 273 ? -34.938 -1.315 -4.127 1.00 20.89 266 ASN D CA 1
ATOM 13634 C C . ASN D 1 273 ? -36.059 -1.971 -4.916 1.00 20.55 266 ASN D C 1
ATOM 13635 O O . ASN D 1 273 ? -36.936 -2.610 -4.341 1.00 21.05 266 ASN D O 1
ATOM 13640 N N . THR D 1 274 ? -36.049 -1.840 -6.235 1.00 19.77 267 THR D N 1
ATOM 13641 C CA . THR D 1 274 ? -37.146 -2.402 -7.018 1.00 19.10 267 THR D CA 1
ATOM 13642 C C . THR D 1 274 ? -37.105 -3.932 -7.073 1.00 19.17 267 THR D C 1
ATOM 13643 O O . THR D 1 274 ? -38.109 -4.556 -7.343 1.00 19.05 267 THR D O 1
ATOM 13647 N N . ALA D 1 275 ? -35.945 -4.525 -6.797 1.00 19.44 268 ALA D N 1
ATOM 13648 C CA . ALA D 1 275 ? -35.774 -5.978 -6.821 1.00 19.42 268 ALA D CA 1
ATOM 13649 C C . ALA D 1 275 ? -36.681 -6.685 -5.825 1.00 19.47 268 ALA D C 1
ATOM 13650 O O . ALA D 1 275 ? -37.491 -7.520 -6.219 1.00 19.29 268 ALA D O 1
ATOM 13652 N N . ASP D 1 276 ? -36.532 -6.345 -4.540 1.00 19.64 269 ASP D N 1
ATOM 13653 C CA . ASP D 1 276 ? -37.445 -6.798 -3.468 1.00 19.53 269 ASP D CA 1
ATOM 13654 C C . ASP D 1 276 ? -38.894 -6.681 -3.896 1.00 19.46 269 ASP D C 1
ATOM 13655 O O . ASP D 1 276 ? -39.626 -7.658 -3.871 1.00 20.03 269 ASP D O 1
ATOM 13660 N N . GLN D 1 277 ? -39.293 -5.478 -4.298 1.00 19.29 270 GLN D N 1
ATOM 13661 C CA . GLN D 1 277 ? -40.666 -5.182 -4.690 1.00 18.96 270 GLN D CA 1
ATOM 13662 C C . GLN D 1 277 ? -41.103 -6.138 -5.765 1.00 18.87 270 GLN D C 1
ATOM 13663 O O . GLN D 1 277 ? -42.086 -6.838 -5.613 1.00 19.40 270 GLN D O 1
ATOM 13669 N N . TYR D 1 278 ? -40.371 -6.195 -6.857 1.00 18.69 271 TYR D N 1
ATOM 13670 C CA . TYR D 1 278 ? -40.796 -7.064 -7.928 1.00 18.79 271 TYR D CA 1
ATOM 13671 C C . TYR D 1 278 ? -40.651 -8.517 -7.525 1.00 19.11 271 TYR D C 1
ATOM 13672 O O . TYR D 1 278 ? -41.530 -9.319 -7.809 1.00 19.75 271 TYR D O 1
ATOM 13681 N N . ALA D 1 279 ? -39.570 -8.882 -6.844 1.00 19.10 272 ALA D N 1
ATOM 13682 C CA . ALA D 1 279 ? -39.413 -10.291 -6.478 1.00 18.94 272 ALA D CA 1
ATOM 13683 C C . ALA D 1 279 ? -40.752 -10.809 -5.936 1.00 19.09 272 ALA D C 1
ATOM 13684 O O . ALA D 1 279 ? -41.203 -11.882 -6.328 1.00 19.23 272 ALA D O 1
ATOM 13686 N N . LEU D 1 280 ? -41.394 -10.016 -5.074 1.00 19.27 273 LEU D N 1
ATOM 13687 C CA . LEU D 1 280 ? -42.652 -10.393 -4.458 1.00 19.42 273 LEU D CA 1
ATOM 13688 C C . LEU D 1 280 ? -43.755 -10.272 -5.478 1.00 20.22 273 LEU D C 1
ATOM 13689 O O . LEU D 1 280 ? -44.476 -11.224 -5.754 1.00 20.90 273 LEU D O 1
ATOM 13694 N N . LEU D 1 281 ? -43.885 -9.082 -6.048 1.00 20.76 274 LEU D N 1
ATOM 13695 C CA . LEU D 1 281 ? -45.043 -8.771 -6.860 1.00 20.77 274 LEU D CA 1
ATOM 13696 C C . LEU D 1 281 ? -45.143 -9.656 -8.068 1.00 20.73 274 LEU D C 1
ATOM 13697 O O . LEU D 1 281 ? -46.235 -9.966 -8.488 1.00 21.82 274 LEU D O 1
ATOM 13702 N N . MET D 1 282 ? -44.032 -10.080 -8.634 1.00 20.37 275 MET D N 1
ATOM 13703 C CA . MET D 1 282 ? -44.122 -10.914 -9.810 1.00 20.47 275 MET D CA 1
ATOM 13704 C C . MET D 1 282 ? -44.729 -12.245 -9.449 1.00 20.92 275 MET D C 1
ATOM 13705 O O . MET D 1 282 ? -45.302 -12.901 -10.296 1.00 21.51 275 MET D O 1
ATOM 13710 N N . ARG D 1 283 ? -44.610 -12.676 -8.202 1.00 21.47 276 ARG D N 1
ATOM 13711 C CA . ARG D 1 283 ? -45.199 -13.959 -7.843 1.00 21.86 276 ARG D CA 1
ATOM 13712 C C . ARG D 1 283 ? -46.714 -13.776 -7.736 1.00 21.20 276 ARG D C 1
ATOM 13713 O O . ARG D 1 283 ? -47.466 -14.650 -8.155 1.00 21.10 276 ARG D O 1
ATOM 13721 N N . VAL D 1 284 ? -47.148 -12.626 -7.210 1.00 20.64 277 VAL D N 1
ATOM 13722 C CA . VAL D 1 284 ? -48.561 -12.261 -7.206 1.00 20.06 277 VAL D CA 1
ATOM 13723 C C . VAL D 1 284 ? -49.146 -12.340 -8.606 1.00 20.23 277 VAL D C 1
ATOM 13724 O O . VAL D 1 284 ? -50.232 -12.870 -8.781 1.00 20.90 277 VAL D O 1
ATOM 13728 N N . LEU D 1 285 ? -48.426 -11.847 -9.608 1.00 19.92 278 LEU D N 1
ATOM 13729 C CA . LEU D 1 285 ? -48.918 -11.908 -10.984 1.00 19.70 278 LEU D CA 1
ATOM 13730 C C . LEU D 1 285 ? -48.880 -13.309 -11.539 1.00 20.28 278 LEU D C 1
ATOM 13731 O O . LEU D 1 285 ? -49.886 -13.833 -11.992 1.00 20.71 278 LEU D O 1
ATOM 13736 N N . GLU D 1 286 ? -47.693 -13.902 -11.513 1.00 20.83 279 GLU D N 1
ATOM 13737 C CA . GLU D 1 286 ? -47.427 -15.141 -12.221 1.00 20.73 279 GLU D CA 1
ATOM 13738 C C . GLU D 1 286 ? -48.010 -16.320 -11.508 1.00 21.37 279 GLU D C 1
ATOM 13739 O O . GLU D 1 286 ? -48.562 -17.200 -12.132 1.00 21.91 279 GLU D O 1
ATOM 13745 N N . GLU D 1 287 ? -47.905 -16.358 -10.196 1.00 22.31 280 GLU D N 1
ATOM 13746 C CA . GLU D 1 287 ? -48.430 -17.504 -9.491 1.00 23.19 280 GLU D CA 1
ATOM 13747 C C . GLU D 1 287 ? -49.895 -17.290 -9.154 1.00 23.01 280 GLU D C 1
ATOM 13748 O O . GLU D 1 287 ? -50.708 -18.137 -9.458 1.00 23.08 280 GLU D O 1
ATOM 13754 N N . HIS D 1 288 ? -50.228 -16.158 -8.545 1.00 23.12 281 HIS D N 1
ATOM 13755 C CA . HIS D 1 288 ? -51.562 -15.949 -7.991 1.00 23.25 281 HIS D CA 1
ATOM 13756 C C . HIS D 1 288 ? -52.506 -15.218 -8.910 1.00 23.37 281 HIS D C 1
ATOM 13757 O O . HIS D 1 288 ? -53.564 -14.790 -8.473 1.00 23.48 281 HIS D O 1
ATOM 13764 N N . ARG D 1 289 ? -52.107 -15.062 -10.172 1.00 23.58 282 ARG D N 1
ATOM 13765 C CA . ARG D 1 289 ? -52.946 -14.496 -11.230 1.00 23.65 282 ARG D CA 1
ATOM 13766 C C . ARG D 1 289 ? -53.670 -13.205 -10.849 1.00 23.18 282 ARG D C 1
ATOM 13767 O O . ARG D 1 289 ? -54.804 -13.010 -11.240 1.00 23.23 282 ARG D O 1
ATOM 13775 N N . ILE D 1 290 ? -53.001 -12.331 -10.103 1.00 22.95 283 ILE D N 1
ATOM 13776 C CA . ILE D 1 290 ? -53.548 -11.034 -9.687 1.00 22.88 283 ILE D CA 1
ATOM 13777 C C . ILE D 1 290 ? -52.648 -9.899 -10.162 1.00 23.42 283 ILE D C 1
ATOM 13778 O O . ILE D 1 290 ? -51.433 -9.990 -10.060 1.00 23.63 283 ILE D O 1
ATOM 13783 N N . ARG D 1 291 ? -53.246 -8.817 -10.652 1.00 23.87 284 ARG D N 1
ATOM 13784 C CA . ARG D 1 291 ? -52.485 -7.743 -11.285 1.00 23.96 284 ARG D CA 1
ATOM 13785 C C . ARG D 1 291 ? -52.048 -6.706 -10.283 1.00 23.80 284 ARG D C 1
ATOM 13786 O O . ARG D 1 291 ? -52.831 -6.302 -9.445 1.00 24.45 284 ARG D O 1
ATOM 13794 N N . PHE D 1 292 ? -50.791 -6.279 -10.362 1.00 23.65 285 PHE D N 1
ATOM 13795 C CA . PHE D 1 292 ? -50.317 -5.138 -9.561 1.00 23.12 285 PHE D CA 1
ATOM 13796 C C . PHE D 1 292 ? -50.142 -3.965 -10.494 1.00 23.05 285 PHE D C 1
ATOM 13797 O O . PHE D 1 292 ? -49.918 -4.149 -11.690 1.00 23.07 285 PHE D O 1
ATOM 13805 N N . ILE D 1 293 ? -50.276 -2.761 -9.958 1.00 22.98 286 ILE D N 1
ATOM 13806 C CA . ILE D 1 293 ? -49.940 -1.566 -10.714 1.00 23.08 286 ILE D CA 1
ATOM 13807 C C . ILE D 1 293 ? -49.181 -0.627 -9.806 1.00 23.31 286 ILE D C 1
ATOM 13808 O O . ILE D 1 293 ? -49.555 -0.492 -8.643 1.00 23.20 286 ILE D O 1
ATOM 13813 N N . PHE D 1 294 ? -48.119 -0.001 -10.318 1.00 23.67 287 PHE D N 1
ATOM 13814 C CA . PHE D 1 294 ? -47.297 0.902 -9.499 1.00 24.24 287 PHE D CA 1
ATOM 13815 C C . PHE D 1 294 ? -47.719 2.347 -9.676 1.00 23.86 287 PHE D C 1
ATOM 13816 O O . PHE D 1 294 ? -47.865 2.801 -10.807 1.00 24.38 287 PHE D O 1
ATOM 13824 N N . ARG D 1 295 ? -47.907 3.073 -8.576 1.00 23.32 288 ARG D N 1
ATOM 13825 C CA . ARG D 1 295 ? -48.142 4.525 -8.645 1.00 22.98 288 ARG D CA 1
ATOM 13826 C C . ARG D 1 295 ? -47.485 5.237 -7.484 1.00 22.29 288 ARG D C 1
ATOM 13827 O O . ARG D 1 295 ? -47.391 4.699 -6.396 1.00 22.18 288 ARG D O 1
ATOM 13835 N N . THR D 1 296 ? -47.037 6.457 -7.726 1.00 21.67 289 THR D N 1
ATOM 13836 C CA . THR D 1 296 ? -46.608 7.330 -6.654 1.00 21.39 289 THR D CA 1
ATOM 13837 C C . THR D 1 296 ? -47.886 7.932 -6.073 1.00 21.07 289 THR D C 1
ATOM 13838 O O . THR D 1 296 ? -48.973 7.713 -6.610 1.00 21.25 289 THR D O 1
ATOM 13842 N N . LEU D 1 297 ? -47.784 8.656 -4.966 1.00 20.65 290 LEU D N 1
ATOM 13843 C CA . LEU D 1 297 ? -48.949 9.383 -4.457 1.00 20.15 290 LEU D CA 1
ATOM 13844 C C . LEU D 1 297 ? -49.284 10.500 -5.434 1.00 20.48 290 LEU D C 1
ATOM 13845 O O . LEU D 1 297 ? -50.431 10.640 -5.865 1.00 20.56 290 LEU D O 1
ATOM 13850 N N . GLN D 1 298 ? -48.270 11.293 -5.783 1.00 20.73 291 GLN D N 1
ATOM 13851 C CA . GLN D 1 298 ? -48.428 12.364 -6.765 1.00 20.93 291 GLN D CA 1
ATOM 13852 C C . GLN D 1 298 ? -49.234 11.902 -7.962 1.00 20.63 291 GLN D C 1
ATOM 13853 O O . GLN D 1 298 ? -50.103 12.633 -8.444 1.00 20.66 291 GLN D O 1
ATOM 13859 N N . GLU D 1 299 ? -48.927 10.699 -8.449 1.00 20.15 292 GLU D N 1
ATOM 13860 C CA . GLU D 1 299 ? -49.619 10.148 -9.599 1.00 19.69 292 GLU D CA 1
ATOM 13861 C C . GLU D 1 299 ? -51.054 9.874 -9.244 1.00 19.72 292 GLU D C 1
ATOM 13862 O O . GLU D 1 299 ? -51.954 10.220 -10.009 1.00 19.79 292 GLU D O 1
ATOM 13868 N N . LEU D 1 300 ? -51.263 9.269 -8.075 1.00 19.85 293 LEU D N 1
ATOM 13869 C CA . LEU D 1 300 ? -52.598 8.860 -7.636 1.00 19.88 293 LEU D CA 1
ATOM 13870 C C . LEU D 1 300 ? -53.565 10.023 -7.480 1.00 20.30 293 LEU D C 1
ATOM 13871 O O . LEU D 1 300 ? -54.750 9.883 -7.750 1.00 20.35 293 LEU D O 1
ATOM 13876 N N . HIS D 1 301 ? -53.061 11.175 -7.059 1.00 20.88 294 HIS D N 1
ATOM 13877 C CA . HIS D 1 301 ? -53.886 12.386 -6.983 1.00 21.37 294 HIS D CA 1
ATOM 13878 C C . HIS D 1 301 ? -54.640 12.667 -8.301 1.00 21.22 294 HIS D C 1
ATOM 13879 O O . HIS D 1 301 ? -55.761 13.142 -8.275 1.00 21.07 294 HIS D O 1
ATOM 13886 N N . LEU D 1 302 ? -54.030 12.352 -9.438 1.00 21.41 295 LEU D N 1
ATOM 13887 C CA . LEU D 1 302 ? -54.713 12.436 -10.728 1.00 21.78 295 LEU D CA 1
ATOM 13888 C C . LEU D 1 302 ? -55.392 11.120 -11.099 1.00 21.97 295 LEU D C 1
ATOM 13889 O O . LEU D 1 302 ? -56.482 11.116 -11.648 1.00 22.22 295 LEU D O 1
ATOM 13894 N N . SER D 1 303 ? -54.742 10.001 -10.814 1.00 22.08 296 SER D N 1
ATOM 13895 C CA . SER D 1 303 ? -55.213 8.711 -11.307 1.00 22.31 296 SER D CA 1
ATOM 13896 C C . SER D 1 303 ? -56.379 8.122 -10.498 1.00 22.25 296 SER D C 1
ATOM 13897 O O . SER D 1 303 ? -57.005 7.168 -10.947 1.00 22.31 296 SER D O 1
ATOM 13900 N N . LEU D 1 304 ? -56.672 8.664 -9.317 1.00 22.23 297 LEU D N 1
ATOM 13901 C CA . LEU D 1 304 ? -57.539 7.969 -8.345 1.00 22.31 297 LEU D CA 1
ATOM 13902 C C . LEU D 1 304 ? -58.690 8.826 -7.873 1.00 22.78 297 LEU D C 1
ATOM 13903 O O . LEU D 1 304 ? -58.462 9.862 -7.253 1.00 22.91 297 LEU D O 1
ATOM 13908 N N . LYS D 1 305 ? -59.919 8.382 -8.133 1.00 23.33 298 LYS D N 1
ATOM 13909 C CA . LYS D 1 305 ? -61.101 9.008 -7.533 1.00 23.98 298 LYS D CA 1
ATOM 13910 C C . LYS D 1 305 ? -61.908 7.951 -6.776 1.00 24.12 298 LYS D C 1
ATOM 13911 O O . LYS D 1 305 ? -61.728 6.757 -7.004 1.00 23.82 298 LYS D O 1
ATOM 13917 N N . LEU D 1 306 ? -62.772 8.397 -5.863 1.00 24.53 299 LEU D N 1
ATOM 13918 C CA . LEU D 1 306 ? -63.588 7.493 -5.040 1.00 24.83 299 LEU D CA 1
ATOM 13919 C C . LEU D 1 306 ? -65.035 7.499 -5.470 1.00 25.12 299 LEU D C 1
ATOM 13920 O O . LEU D 1 306 ? -65.549 8.526 -5.861 1.00 25.57 299 LEU D O 1
ATOM 13925 N N . HIS D 1 307 ? -65.697 6.356 -5.390 1.00 25.62 300 HIS D N 1
ATOM 13926 C CA . HIS D 1 307 ? -67.074 6.259 -5.839 1.00 26.29 300 HIS D CA 1
ATOM 13927 C C . HIS D 1 307 ? -67.938 5.572 -4.786 1.00 26.86 300 HIS D C 1
ATOM 13928 O O . HIS D 1 307 ? -67.908 4.356 -4.636 1.00 26.83 300 HIS D O 1
ATOM 13935 N N . SER D 1 308 ? -68.712 6.379 -4.062 1.00 27.73 301 SER D N 1
ATOM 13936 C CA . SER D 1 308 ? -69.576 5.888 -2.990 1.00 28.21 301 SER D CA 1
ATOM 13937 C C . SER D 1 308 ? -70.783 5.151 -3.545 1.00 28.30 301 SER D C 1
ATOM 13938 O O . SER D 1 308 ? -71.435 5.655 -4.447 1.00 28.19 301 SER D O 1
ATOM 13941 N N . ILE D 1 309 ? -71.069 3.970 -2.997 1.00 28.71 302 ILE D N 1
ATOM 13942 C CA . ILE D 1 309 ? -72.248 3.187 -3.372 1.00 29.27 302 ILE D CA 1
ATOM 13943 C C . ILE D 1 309 ? -73.360 3.308 -2.307 1.00 30.10 302 ILE D C 1
ATOM 13944 O O . ILE D 1 309 ? -74.450 3.834 -2.589 1.00 30.13 302 ILE D O 1
ATOM 13949 N N . SER D 1 310 ? -73.082 2.801 -1.101 1.00 30.80 303 SER D N 1
ATOM 13950 C CA . SER D 1 310 ? -73.881 3.096 0.094 1.00 31.23 303 SER D CA 1
ATOM 13951 C C . SER D 1 310 ? -73.073 4.043 0.971 1.00 31.40 303 SER D C 1
ATOM 13952 O O . SER D 1 310 ? -71.859 3.854 1.135 1.00 31.62 303 SER D O 1
ATOM 13955 N N . PRO D 1 311 ? -73.734 5.041 1.567 1.00 31.36 304 PRO D N 1
ATOM 13956 C CA . PRO D 1 311 ? -73.002 5.922 2.463 1.00 31.41 304 PRO D CA 1
ATOM 13957 C C . PRO D 1 311 ? -72.564 5.232 3.755 1.00 31.16 304 PRO D C 1
ATOM 13958 O O . PRO D 1 311 ? -71.744 5.788 4.477 1.00 31.04 304 PRO D O 1
ATOM 13962 N N . GLU D 1 312 ? -73.097 4.041 4.039 1.00 31.08 305 GLU D N 1
ATOM 13963 C CA . GLU D 1 312 ? -72.653 3.257 5.202 1.00 31.27 305 GLU D CA 1
ATOM 13964 C C . GLU D 1 312 ? -71.399 2.371 4.938 1.00 31.13 305 GLU D C 1
ATOM 13965 O O . GLU D 1 312 ? -70.802 1.844 5.885 1.00 31.28 305 GLU D O 1
ATOM 13971 N N . GLN D 1 313 ? -70.993 2.205 3.679 1.00 30.64 306 GLN D N 1
ATOM 13972 C CA . GLN D 1 313 ? -69.747 1.486 3.370 1.00 30.21 306 GLN D CA 1
ATOM 13973 C C . GLN D 1 313 ? -68.724 2.435 2.767 1.00 28.97 306 GLN D C 1
ATOM 13974 O O . GLN D 1 313 ? -69.093 3.348 2.029 1.00 29.07 306 GLN D O 1
ATOM 13980 N N . PRO D 1 314 ? -67.431 2.200 3.037 1.00 27.51 307 PRO D N 1
ATOM 13981 C CA . PRO D 1 314 ? -66.419 3.059 2.464 1.00 26.59 307 PRO D CA 1
ATOM 13982 C C . PRO D 1 314 ? -66.480 2.964 0.956 1.00 25.75 307 PRO D C 1
ATOM 13983 O O . PRO D 1 314 ? -66.830 1.902 0.448 1.00 25.58 307 PRO D O 1
ATOM 13987 N N . PRO D 1 315 ? -66.141 4.061 0.241 1.00 24.91 308 PRO D N 1
ATOM 13988 C CA . PRO D 1 315 ? -66.308 4.130 -1.216 1.00 24.33 308 PRO D CA 1
ATOM 13989 C C . PRO D 1 315 ? -65.290 3.294 -1.991 1.00 23.77 308 PRO D C 1
ATOM 13990 O O . PRO D 1 315 ? -64.140 3.209 -1.591 1.00 23.50 308 PRO D O 1
ATOM 13994 N N . LEU D 1 316 ? -65.722 2.698 -3.096 1.00 23.11 309 LEU D N 1
ATOM 13995 C CA . LEU D 1 316 ? -64.809 2.079 -4.043 1.00 22.64 309 LEU D CA 1
ATOM 13996 C C . LEU D 1 316 ? -63.762 3.099 -4.528 1.00 22.35 309 LEU D C 1
ATOM 13997 O O . LEU D 1 316 ? -64.069 4.272 -4.670 1.00 21.96 309 LEU D O 1
ATOM 14002 N N . ALA D 1 317 ? -62.527 2.637 -4.745 1.00 22.42 310 ALA D N 1
ATOM 14003 C CA . ALA D 1 317 ? -61.464 3.423 -5.382 1.00 22.15 310 ALA D CA 1
ATOM 14004 C C . ALA D 1 317 ? -61.116 2.783 -6.722 1.00 22.29 310 ALA D C 1
ATOM 14005 O O . ALA D 1 317 ? -60.580 1.684 -6.772 1.00 22.17 310 ALA D O 1
ATOM 14007 N N . VAL D 1 318 ? -61.473 3.468 -7.807 1.00 22.83 311 VAL D N 1
ATOM 14008 C CA . VAL D 1 318 ? -60.987 3.140 -9.141 1.00 23.02 311 VAL D CA 1
ATOM 14009 C C . VAL D 1 318 ? -59.824 4.085 -9.490 1.00 23.13 311 VAL D C 1
ATOM 14010 O O . VAL D 1 318 ? -59.800 5.259 -9.104 1.00 22.91 311 VAL D O 1
ATOM 14014 N N . VAL D 1 319 ? -58.842 3.532 -10.188 1.00 23.54 312 VAL D N 1
ATOM 14015 C CA . VAL D 1 319 ? -57.767 4.306 -10.795 1.00 23.66 312 VAL D CA 1
ATOM 14016 C C . VAL D 1 319 ? -57.901 4.218 -12.322 1.00 23.96 312 VAL D C 1
ATOM 14017 O O . VAL D 1 319 ? -58.400 3.214 -12.860 1.00 24.25 312 VAL D O 1
ATOM 14021 N N . ASP D 1 320 ? -57.481 5.283 -13.007 1.00 23.85 313 ASP D N 1
ATOM 14022 C CA . ASP D 1 320 ? -57.575 5.382 -14.466 1.00 23.55 313 ASP D CA 1
ATOM 14023 C C . ASP D 1 320 ? -58.939 4.900 -14.903 1.00 23.26 313 ASP D C 1
ATOM 14024 O O . ASP D 1 320 ? -59.064 4.173 -15.875 1.00 23.57 313 ASP D O 1
ATOM 14029 N N . GLY D 1 321 ? -59.963 5.274 -14.153 1.00 22.83 314 GLY D N 1
ATOM 14030 C CA . GLY D 1 321 ? -61.312 4.875 -14.490 1.00 22.72 314 GLY D CA 1
ATOM 14031 C C . GLY D 1 321 ? -61.666 3.405 -14.324 1.00 22.51 314 GLY D C 1
ATOM 14032 O O . GLY D 1 321 ? -62.831 3.096 -14.093 1.00 22.60 314 GLY D O 1
ATOM 14033 N N . HIS D 1 322 ? -60.691 2.497 -14.433 1.00 22.15 315 HIS D N 1
ATOM 14034 C CA . HIS D 1 322 ? -60.998 1.062 -14.528 1.00 21.79 315 HIS D CA 1
ATOM 14035 C C . HIS D 1 322 ? -60.376 0.155 -13.476 1.00 21.73 315 HIS D C 1
ATOM 14036 O O . HIS D 1 322 ? -60.911 -0.916 -13.216 1.00 21.99 315 HIS D O 1
ATOM 14043 N N . TYR D 1 323 ? -59.255 0.546 -12.888 1.00 21.31 316 TYR D N 1
ATOM 14044 C CA . TYR D 1 323 ? -58.595 -0.323 -11.937 1.00 21.15 316 TYR D CA 1
ATOM 14045 C C . TYR D 1 323 ? -59.317 -0.277 -10.587 1.00 21.30 316 TYR D C 1
ATOM 14046 O O . TYR D 1 323 ? -59.348 0.753 -9.936 1.00 21.74 316 TYR D O 1
ATOM 14055 N N . PRO D 1 324 ? -59.895 -1.390 -10.143 1.00 21.32 317 PRO D N 1
ATOM 14056 C CA . PRO D 1 324 ? -60.469 -1.339 -8.809 1.00 21.42 317 PRO D CA 1
ATOM 14057 C C . PRO D 1 324 ? -59.400 -1.634 -7.804 1.00 21.51 317 PRO D C 1
ATOM 14058 O O . PRO D 1 324 ? -58.717 -2.635 -7.938 1.00 22.32 317 PRO D O 1
ATOM 14062 N N . ILE D 1 325 ? -59.235 -0.792 -6.805 1.00 21.63 318 ILE D N 1
ATOM 14063 C CA . ILE D 1 325 ? -58.181 -1.023 -5.834 1.00 22.00 318 ILE D CA 1
ATOM 14064 C C . ILE D 1 325 ? -58.695 -1.856 -4.676 1.00 22.51 318 ILE D C 1
ATOM 14065 O O . ILE D 1 325 ? -59.581 -1.424 -3.941 1.00 22.82 318 ILE D O 1
ATOM 14070 N N . ALA D 1 326 ? -58.148 -3.063 -4.534 1.00 23.18 319 ALA D N 1
ATOM 14071 C CA . ALA D 1 326 ? -58.510 -3.988 -3.434 1.00 23.72 319 ALA D CA 1
ATOM 14072 C C . ALA D 1 326 ? -57.485 -3.960 -2.300 1.00 23.76 319 ALA D C 1
ATOM 14073 O O . ALA D 1 326 ? -57.823 -4.166 -1.128 1.00 23.68 319 ALA D O 1
ATOM 14075 N N . VAL D 1 327 ? -56.224 -3.749 -2.665 1.00 23.76 320 VAL D N 1
ATOM 14076 C CA . VAL D 1 327 ? -55.159 -3.652 -1.686 1.00 23.76 320 VAL D CA 1
ATOM 14077 C C . VAL D 1 327 ? -54.213 -2.503 -2.005 1.00 23.68 320 VAL D C 1
ATOM 14078 O O . VAL D 1 327 ? -53.705 -2.381 -3.125 1.00 23.22 320 VAL D O 1
ATOM 14082 N N . ALA D 1 328 ? -53.977 -1.682 -0.990 1.00 23.56 321 ALA D N 1
ATOM 14083 C CA . ALA D 1 328 ? -53.050 -0.595 -1.094 1.00 23.85 321 ALA D CA 1
ATOM 14084 C C . ALA D 1 328 ? -51.754 -0.934 -0.353 1.00 24.00 321 ALA D C 1
ATOM 14085 O O . ALA D 1 328 ? -51.544 -0.488 0.760 1.00 24.73 321 ALA D O 1
ATOM 14087 N N . TYR D 1 329 ? -50.886 -1.725 -0.965 1.00 23.88 322 TYR D N 1
ATOM 14088 C CA . TYR D 1 329 ? -49.554 -2.000 -0.409 1.00 23.80 322 TYR D CA 1
ATOM 14089 C C . TYR D 1 329 ? -48.670 -0.750 -0.526 1.00 23.74 322 TYR D C 1
ATOM 14090 O O . TYR D 1 329 ? -48.566 -0.136 -1.590 1.00 23.71 322 TYR D O 1
ATOM 14099 N N . PHE D 1 330 ? -48.049 -0.366 0.580 1.00 23.67 323 PHE D N 1
ATOM 14100 C CA . PHE D 1 330 ? -47.194 0.818 0.615 1.00 23.44 323 PHE D CA 1
ATOM 14101 C C . PHE D 1 330 ? -45.749 0.402 0.709 1.00 23.40 323 PHE D C 1
ATOM 14102 O O . PHE D 1 330 ? -45.350 -0.287 1.675 1.00 23.46 323 PHE D O 1
ATOM 14110 N N . ARG D 1 331 ? -44.977 0.810 -0.294 1.00 23.29 324 ARG D N 1
ATOM 14111 C CA . ARG D 1 331 ? -43.522 0.702 -0.271 1.00 23.44 324 ARG D CA 1
ATOM 14112 C C . ARG D 1 331 ? -42.931 2.109 -0.253 1.00 23.61 324 ARG D C 1
ATOM 14113 O O . ARG D 1 331 ? -41.949 2.399 -0.940 1.00 23.46 324 ARG D O 1
ATOM 14121 N N . SER D 1 332 ? -43.561 2.962 0.553 1.00 24.01 325 SER D N 1
ATOM 14122 C CA . SER D 1 332 ? -43.306 4.400 0.632 1.00 24.50 325 SER D CA 1
ATOM 14123 C C . SER D 1 332 ? -44.268 4.965 1.680 1.00 24.83 325 SER D C 1
ATOM 14124 O O . SER D 1 332 ? -45.281 4.331 1.972 1.00 24.94 325 SER D O 1
ATOM 14127 N N . THR D 1 333 ? -43.985 6.150 2.223 1.00 24.99 326 THR D N 1
ATOM 14128 C CA . THR D 1 333 ? -44.878 6.775 3.208 1.00 24.90 326 THR D CA 1
ATOM 14129 C C . THR D 1 333 ? -44.340 6.779 4.649 1.00 24.59 326 THR D C 1
ATOM 14130 O O . THR D 1 333 ? -44.795 7.554 5.490 1.00 24.30 326 THR D O 1
ATOM 14134 N N . TYR D 1 334 ? -43.350 5.931 4.908 1.00 24.40 327 TYR D N 1
ATOM 14135 C CA . TYR D 1 334 ? -42.698 5.822 6.229 1.00 24.14 327 TYR D CA 1
ATOM 14136 C C . TYR D 1 334 ? -41.914 7.055 6.615 1.00 23.40 327 TYR D C 1
ATOM 14137 O O . TYR D 1 334 ? -41.710 7.280 7.799 1.00 23.71 327 TYR D O 1
ATOM 14146 N N . VAL D 1 335 ? -41.486 7.847 5.627 1.00 22.63 328 VAL D N 1
ATOM 14147 C CA . VAL D 1 335 ? -40.699 9.068 5.858 1.00 21.78 328 VAL D CA 1
ATOM 14148 C C . VAL D 1 335 ? -41.356 10.285 5.219 1.00 21.13 328 VAL D C 1
ATOM 14149 O O . VAL D 1 335 ? -41.963 10.163 4.169 1.00 20.89 328 VAL D O 1
ATOM 14153 N N . PRO D 1 336 ? -41.199 11.475 5.826 1.00 20.78 329 PRO D N 1
ATOM 14154 C CA . PRO D 1 336 ? -41.838 12.738 5.391 1.00 20.39 329 PRO D CA 1
ATOM 14155 C C . PRO D 1 336 ? -41.612 13.111 3.939 1.00 20.03 329 PRO D C 1
ATOM 14156 O O . PRO D 1 336 ? -42.471 13.723 3.308 1.00 19.59 329 PRO D O 1
ATOM 14160 N N . GLU D 1 337 ? -40.450 12.734 3.427 1.00 20.01 330 GLU D N 1
ATOM 14161 C CA . GLU D 1 337 ? -39.995 13.134 2.103 1.00 20.01 330 GLU D CA 1
ATOM 14162 C C . GLU D 1 337 ? -40.902 12.627 0.988 1.00 19.75 330 GLU D C 1
ATOM 14163 O O . GLU D 1 337 ? -40.902 13.186 -0.117 1.00 19.33 330 GLU D O 1
ATOM 14169 N N . ASP D 1 338 ? -41.673 11.581 1.290 1.00 19.64 331 ASP D N 1
ATOM 14170 C CA . ASP D 1 338 ? -42.683 11.060 0.375 1.00 19.81 331 ASP D CA 1
ATOM 14171 C C . ASP D 1 338 ? -44.003 11.811 0.409 1.00 19.60 331 ASP D C 1
ATOM 14172 O O . ASP D 1 338 ? -44.939 11.400 -0.272 1.00 19.65 331 ASP D O 1
ATOM 14177 N N . PHE D 1 339 ? -44.096 12.881 1.197 1.00 19.56 332 PHE D N 1
ATOM 14178 C CA . PHE D 1 339 ? -45.285 13.734 1.209 1.00 19.71 332 PHE D CA 1
ATOM 14179 C C . PHE D 1 339 ? -44.913 15.189 0.923 1.00 19.83 332 PHE D C 1
ATOM 14180 O O . PHE D 1 339 ? -45.153 16.072 1.753 1.00 19.74 332 PHE D O 1
ATOM 14188 N N . PRO D 1 340 ? -44.326 15.457 -0.258 1.00 20.09 333 PRO D N 1
ATOM 14189 C CA . PRO D 1 340 ? -43.893 16.829 -0.544 1.00 20.09 333 PRO D CA 1
ATOM 14190 C C . PRO D 1 340 ? -45.061 17.803 -0.607 1.00 20.27 333 PRO D C 1
ATOM 14191 O O . PRO D 1 340 ? -44.962 18.928 -0.099 1.00 20.47 333 PRO D O 1
ATOM 14195 N N . THR D 1 341 ? -46.158 17.350 -1.213 1.00 20.33 334 THR D N 1
ATOM 14196 C CA . THR D 1 341 ? -47.330 18.180 -1.462 1.00 20.33 334 THR D CA 1
ATOM 14197 C C . THR D 1 341 ? -48.579 17.758 -0.667 1.00 20.35 334 THR D C 1
ATOM 14198 O O . THR D 1 341 ? -48.791 16.579 -0.396 1.00 20.26 334 THR D O 1
ATOM 14202 N N . ASP D 1 342 ? -49.405 18.744 -0.316 1.00 20.50 335 ASP D N 1
ATOM 14203 C CA . ASP D 1 342 ? -50.749 18.514 0.222 1.00 20.60 335 ASP D CA 1
ATOM 14204 C C . ASP D 1 342 ? -51.564 17.609 -0.691 1.00 20.44 335 ASP D C 1
ATOM 14205 O O . ASP D 1 342 ? -52.407 16.857 -0.218 1.00 20.73 335 ASP D O 1
ATOM 14210 N N . ALA D 1 343 ? -51.310 17.686 -1.997 1.00 20.23 336 ALA D N 1
ATOM 14211 C CA . ALA D 1 343 ? -51.855 16.729 -2.963 1.00 19.97 336 ALA D CA 1
ATOM 14212 C C . ALA D 1 343 ? -51.607 15.333 -2.478 1.00 19.78 336 ALA D C 1
ATOM 14213 O O . ALA D 1 343 ? -52.470 14.471 -2.575 1.00 20.05 336 ALA D O 1
ATOM 14215 N N . THR D 1 344 ? -50.401 15.129 -1.966 1.00 19.53 337 THR D N 1
ATOM 14216 C CA . THR D 1 344 ? -49.919 13.826 -1.565 1.00 19.34 337 THR D CA 1
ATOM 14217 C C . THR D 1 344 ? -50.658 13.288 -0.342 1.00 18.96 337 THR D C 1
ATOM 14218 O O . THR D 1 344 ? -51.032 12.113 -0.310 1.00 18.96 337 THR D O 1
ATOM 14222 N N . TRP D 1 345 ? -50.848 14.140 0.665 1.00 18.59 338 TRP D N 1
ATOM 14223 C CA . TRP D 1 345 ? -51.631 13.773 1.845 1.00 18.26 338 TRP D CA 1
ATOM 14224 C C . TRP D 1 345 ? -53.076 13.508 1.448 1.00 18.18 338 TRP D C 1
ATOM 14225 O O . TRP D 1 345 ? -53.715 12.595 1.970 1.00 18.09 338 TRP D O 1
ATOM 14236 N N . ALA D 1 346 ? -53.584 14.312 0.520 1.00 18.23 339 ALA D N 1
ATOM 14237 C CA . ALA D 1 346 ? -54.921 14.113 -0.020 1.00 18.43 339 ALA D CA 1
ATOM 14238 C C . ALA D 1 346 ? -55.042 12.697 -0.560 1.00 18.54 339 ALA D C 1
ATOM 14239 O O . ALA D 1 346 ? -55.783 11.890 -0.016 1.00 18.88 339 ALA D O 1
ATOM 14241 N N . ALA D 1 347 ? -54.279 12.399 -1.609 1.00 18.56 340 ALA D N 1
ATOM 14242 C CA . ALA D 1 347 ? -54.155 11.043 -2.160 1.00 18.30 340 ALA D CA 1
ATOM 14243 C C . ALA D 1 347 ? -54.082 9.970 -1.086 1.00 18.08 340 ALA D C 1
ATOM 14244 O O . ALA D 1 347 ? -54.749 8.956 -1.190 1.00 17.95 340 ALA D O 1
ATOM 14246 N N . ARG D 1 348 ? -53.285 10.191 -0.049 1.00 18.13 341 ARG D N 1
ATOM 14247 C CA . ARG D 1 348 ? -53.130 9.171 0.984 1.00 18.42 341 ARG D CA 1
ATOM 14248 C C . ARG D 1 348 ? -54.411 8.947 1.770 1.00 18.15 341 ARG D C 1
ATOM 14249 O O . ARG D 1 348 ? -54.733 7.809 2.144 1.00 18.25 341 ARG D O 1
ATOM 14257 N N . LEU D 1 349 ? -55.131 10.030 2.031 1.00 17.80 342 LEU D N 1
ATOM 14258 C CA . LEU D 1 349 ? -56.424 9.923 2.688 1.00 17.59 342 LEU D CA 1
ATOM 14259 C C . LEU D 1 349 ? -57.406 9.164 1.792 1.00 17.72 342 LEU D C 1
ATOM 14260 O O . LEU D 1 349 ? -58.133 8.307 2.261 1.00 17.34 342 LEU D O 1
ATOM 14265 N N . SER D 1 350 ? -57.400 9.466 0.500 1.00 18.29 343 SER D N 1
ATOM 14266 C CA . SER D 1 350 ? -58.354 8.876 -0.430 1.00 19.19 343 SER D CA 1
ATOM 14267 C C . SER D 1 350 ? -58.253 7.378 -0.350 1.00 19.61 343 SER D C 1
ATOM 14268 O O . SER D 1 350 ? -59.268 6.673 -0.281 1.00 19.80 343 SER D O 1
ATOM 14271 N N . LEU D 1 351 ? -57.004 6.906 -0.381 1.00 19.94 344 LEU D N 1
ATOM 14272 C CA . LEU D 1 351 ? -56.692 5.503 -0.227 1.00 19.78 344 LEU D CA 1
ATOM 14273 C C . LEU D 1 351 ? -57.266 5.064 1.088 1.00 19.51 344 LEU D C 1
ATOM 14274 O O . LEU D 1 351 ? -58.059 4.145 1.117 1.00 19.54 344 LEU D O 1
ATOM 14279 N N . GLU D 1 352 ? -56.910 5.756 2.168 1.00 19.30 345 GLU D N 1
ATOM 14280 C CA . GLU D 1 352 ? -57.348 5.352 3.503 1.00 19.21 345 GLU D CA 1
ATOM 14281 C C . GLU D 1 352 ? -58.862 5.239 3.614 1.00 19.51 345 GLU D C 1
ATOM 14282 O O . GLU D 1 352 ? -59.396 4.229 4.074 1.00 19.49 345 GLU D O 1
ATOM 14288 N N . ARG D 1 353 ? -59.564 6.262 3.156 1.00 20.25 346 ARG D N 1
ATOM 14289 C CA . ARG D 1 353 ? -61.032 6.249 3.192 1.00 20.58 346 ARG D CA 1
ATOM 14290 C C . ARG D 1 353 ? -61.610 5.097 2.422 1.00 20.59 346 ARG D C 1
ATOM 14291 O O . ARG D 1 353 ? -62.637 4.570 2.799 1.00 20.94 346 ARG D O 1
ATOM 14299 N N . SER D 1 354 ? -60.920 4.686 1.372 1.00 20.74 347 SER D N 1
ATOM 14300 C CA . SER D 1 354 ? -61.433 3.680 0.480 1.00 21.00 347 SER D CA 1
ATOM 14301 C C . SER D 1 354 ? -61.670 2.315 1.122 1.00 21.48 347 SER D C 1
ATOM 14302 O O . SER D 1 354 ? -61.412 2.083 2.308 1.00 21.45 347 SER D O 1
ATOM 14305 N N . SER D 1 355 ? -62.227 1.448 0.287 1.00 22.30 348 SER D N 1
ATOM 14306 C CA . SER D 1 355 ? -62.464 0.037 0.539 1.00 22.90 348 SER D CA 1
ATOM 14307 C C . SER D 1 355 ? -61.176 -0.774 0.628 1.00 23.33 348 SER D C 1
ATOM 14308 O O . SER D 1 355 ? -61.125 -1.826 1.274 1.00 23.45 348 SER D O 1
ATOM 14311 N N . ALA D 1 356 ? -60.146 -0.316 -0.071 1.00 23.67 349 ALA D N 1
ATOM 14312 C CA . ALA D 1 356 ? -58.949 -1.117 -0.217 1.00 23.86 349 ALA D CA 1
ATOM 14313 C C . ALA D 1 356 ? -58.383 -1.513 1.146 1.00 24.00 349 ALA D C 1
ATOM 14314 O O . ALA D 1 356 ? -58.296 -0.681 2.059 1.00 23.37 349 ALA D O 1
ATOM 14316 N N . ILE D 1 357 ? -58.018 -2.793 1.264 1.00 24.10 350 ILE D N 1
ATOM 14317 C CA . ILE D 1 357 ? -57.267 -3.272 2.407 1.00 24.28 350 ILE D CA 1
ATOM 14318 C C . ILE D 1 357 ? -55.864 -2.633 2.361 1.00 24.75 350 ILE D C 1
ATOM 14319 O O . ILE D 1 357 ? -55.162 -2.722 1.338 1.00 24.76 350 ILE D O 1
ATOM 14324 N N . LYS D 1 358 ? -55.465 -1.987 3.457 1.00 24.74 351 LYS D N 1
ATOM 14325 C CA . LYS D 1 358 ? -54.240 -1.206 3.456 1.00 24.84 351 LYS D CA 1
ATOM 14326 C C . LYS D 1 358 ? -53.085 -1.866 4.198 1.00 24.95 351 LYS D C 1
ATOM 14327 O O . LYS D 1 358 ? -53.268 -2.487 5.262 1.00 25.61 351 LYS D O 1
ATOM 14333 N N . CYS D 1 359 ? -51.890 -1.716 3.620 1.00 24.65 352 CYS D N 1
ATOM 14334 C CA . CYS D 1 359 ? -50.684 -2.413 4.083 1.00 24.35 352 CYS D CA 1
ATOM 14335 C C . CYS D 1 359 ? -49.469 -1.495 4.154 1.00 24.04 352 CYS D C 1
ATOM 14336 O O . CYS D 1 359 ? -48.559 -1.577 3.317 1.00 24.35 352 CYS D O 1
ATOM 14339 N N . PRO D 1 360 ? -49.415 -0.664 5.196 1.00 23.53 353 PRO D N 1
ATOM 14340 C CA . PRO D 1 360 ? -50.295 -0.695 6.345 1.00 23.54 353 PRO D CA 1
ATOM 14341 C C . PRO D 1 360 ? -51.487 0.239 6.253 1.00 23.52 353 PRO D C 1
ATOM 14342 O O . PRO D 1 360 ? -51.485 1.159 5.455 1.00 23.92 353 PRO D O 1
ATOM 14346 N N . SER D 1 361 ? -52.499 -0.003 7.071 1.00 23.45 354 SER D N 1
ATOM 14347 C CA . SER D 1 361 ? -53.462 1.042 7.408 1.00 23.52 354 SER D CA 1
ATOM 14348 C C . SER D 1 361 ? -52.780 2.026 8.372 1.00 23.10 354 SER D C 1
ATOM 14349 O O . SER D 1 361 ? -51.782 1.687 9.004 1.00 23.03 354 SER D O 1
ATOM 14352 N N . ILE D 1 362 ? -53.300 3.241 8.485 1.00 22.63 355 ILE D N 1
ATOM 14353 C CA . ILE D 1 362 ? -52.729 4.211 9.420 1.00 22.50 355 ILE D CA 1
ATOM 14354 C C . ILE D 1 362 ? -52.587 3.628 10.853 1.00 22.54 355 ILE D C 1
ATOM 14355 O O . ILE D 1 362 ? -51.535 3.714 11.470 1.00 22.17 355 ILE D O 1
ATOM 14360 N N . PRO D 1 363 ? -53.638 3.009 11.374 1.00 22.78 356 PRO D N 1
ATOM 14361 C CA . PRO D 1 363 ? -53.448 2.434 12.693 1.00 23.16 356 PRO D CA 1
ATOM 14362 C C . PRO D 1 363 ? -52.387 1.334 12.759 1.00 23.46 356 PRO D C 1
ATOM 14363 O O . PRO D 1 363 ? -51.866 1.065 13.831 1.00 24.41 356 PRO D O 1
ATOM 14367 N N . TYR D 1 364 ? -52.054 0.692 11.649 1.00 23.47 357 TYR D N 1
ATOM 14368 C CA . TYR D 1 364 ? -50.892 -0.210 11.647 1.00 23.23 357 TYR D CA 1
ATOM 14369 C C . TYR D 1 364 ? -49.615 0.588 11.559 1.00 22.77 357 TYR D C 1
ATOM 14370 O O . TYR D 1 364 ? -48.693 0.326 12.293 1.00 22.49 357 TYR D O 1
ATOM 14379 N N . HIS D 1 365 ? -49.587 1.545 10.631 1.00 22.65 358 HIS D N 1
ATOM 14380 C CA . HIS D 1 365 ? -48.473 2.470 10.437 1.00 22.71 358 HIS D CA 1
ATOM 14381 C C . HIS D 1 365 ? -47.958 2.968 11.776 1.00 23.00 358 HIS D C 1
ATOM 14382 O O . HIS D 1 365 ? -46.762 2.980 12.052 1.00 23.06 358 HIS D O 1
ATOM 14389 N N . LEU D 1 366 ? -48.873 3.369 12.633 1.00 23.36 359 LEU D N 1
ATOM 14390 C CA . LEU D 1 366 ? -48.474 4.047 13.838 1.00 23.61 359 LEU D CA 1
ATOM 14391 C C . LEU D 1 366 ? -47.854 3.136 14.868 1.00 23.96 359 LEU D C 1
ATOM 14392 O O . LEU D 1 366 ? -47.407 3.617 15.889 1.00 24.54 359 LEU D O 1
ATOM 14397 N N . LEU D 1 367 ? -47.808 1.832 14.639 1.00 24.51 360 LEU D N 1
ATOM 14398 C CA . LEU D 1 367 ? -47.090 0.972 15.592 1.00 25.02 360 LEU D CA 1
ATOM 14399 C C . LEU D 1 367 ? -45.618 0.853 15.236 1.00 25.39 360 LEU D C 1
ATOM 14400 O O . LEU D 1 367 ? -44.798 0.469 16.087 1.00 26.29 360 LEU D O 1
ATOM 14405 N N . THR D 1 368 ? -45.262 1.247 14.018 1.00 25.54 361 THR D N 1
ATOM 14406 C CA . THR D 1 368 ? -43.857 1.388 13.665 1.00 25.82 361 THR D CA 1
ATOM 14407 C C . THR D 1 368 ? -43.181 2.429 14.533 1.00 26.36 361 THR D C 1
ATOM 14408 O O . THR D 1 368 ? -41.978 2.341 14.786 1.00 26.81 361 THR D O 1
ATOM 14412 N N . PHE D 1 369 ? -43.949 3.422 14.979 1.00 26.84 362 PHE D N 1
ATOM 14413 C CA . PHE D 1 369 ? -43.385 4.550 15.716 1.00 27.09 362 PHE D CA 1
ATOM 14414 C C . PHE D 1 369 ? -42.654 4.084 16.961 1.00 28.24 362 PHE D C 1
ATOM 14415 O O . PHE D 1 369 ? -43.053 3.095 17.595 1.00 28.56 362 PHE D O 1
ATOM 14423 N N . LYS D 1 370 ? -41.577 4.799 17.288 1.00 29.10 363 LYS D N 1
ATOM 14424 C CA . LYS D 1 370 ? -40.732 4.454 18.420 1.00 29.77 363 LYS D CA 1
ATOM 14425 C C . LYS D 1 370 ? -41.493 4.538 19.738 1.00 29.67 363 LYS D C 1
ATOM 14426 O O . LYS D 1 370 ? -41.205 3.768 20.658 1.00 29.58 363 LYS D O 1
ATOM 14432 N N . LYS D 1 371 ? -42.460 5.457 19.829 1.00 29.61 364 LYS D N 1
ATOM 14433 C CA . LYS D 1 371 ? -43.263 5.592 21.057 1.00 29.64 364 LYS D CA 1
ATOM 14434 C C . LYS D 1 371 ? -44.073 4.345 21.390 1.00 29.61 364 LYS D C 1
ATOM 14435 O O . LYS D 1 371 ? -44.092 3.919 22.544 1.00 30.03 364 LYS D O 1
ATOM 14441 N N . LEU D 1 372 ? -44.746 3.759 20.404 1.00 29.30 365 LEU D N 1
ATOM 14442 C CA . LEU D 1 372 ? -45.542 2.567 20.679 1.00 28.99 365 LEU D CA 1
ATOM 14443 C C . LEU D 1 372 ? -44.646 1.416 21.104 1.00 29.39 365 LEU D C 1
ATOM 14444 O O . LEU D 1 372 ? -45.017 0.649 21.979 1.00 29.58 365 LEU D O 1
ATOM 14449 N N . GLN D 1 373 ? -43.456 1.328 20.512 1.00 29.86 366 GLN D N 1
ATOM 14450 C CA . GLN D 1 373 ? -42.476 0.291 20.857 1.00 30.31 366 GLN D CA 1
ATOM 14451 C C . GLN D 1 373 ? -42.073 0.432 22.325 1.00 29.84 366 GLN D C 1
ATOM 14452 O O . GLN D 1 373 ? -41.914 -0.558 23.049 1.00 29.65 366 GLN D O 1
ATOM 14458 N N . GLN D 1 374 ? -41.941 1.689 22.746 1.00 29.50 367 GLN D N 1
ATOM 14459 C CA . GLN D 1 374 ? -41.580 2.066 24.117 1.00 29.01 367 GLN D CA 1
ATOM 14460 C C . GLN D 1 374 ? -42.717 1.838 25.123 1.00 28.51 367 GLN D C 1
ATOM 14461 O O . GLN D 1 374 ? -42.467 1.592 26.308 1.00 28.13 367 GLN D O 1
ATOM 14467 N N . LEU D 1 375 ? -43.959 1.930 24.647 1.00 28.09 368 LEU D N 1
ATOM 14468 C CA . LEU D 1 375 ? -45.136 1.745 25.497 1.00 27.66 368 LEU D CA 1
ATOM 14469 C C . LEU D 1 375 ? -45.453 0.281 25.646 1.00 27.62 368 LEU D C 1
ATOM 14470 O O . LEU D 1 375 ? -45.860 -0.164 26.720 1.00 27.72 368 LEU D O 1
ATOM 14475 N N . LEU D 1 376 ? -45.256 -0.471 24.571 1.00 27.56 369 LEU D N 1
ATOM 14476 C CA . LEU D 1 376 ? -45.452 -1.909 24.622 1.00 27.62 369 LEU D CA 1
ATOM 14477 C C . LEU D 1 376 ? -44.553 -2.540 25.663 1.00 28.44 369 LEU D C 1
ATOM 14478 O O . LEU D 1 376 ? -44.698 -3.726 25.928 1.00 28.53 369 LEU D O 1
ATOM 14483 N N . CYS D 1 377 ? -43.631 -1.761 26.245 1.00 29.45 370 CYS D N 1
ATOM 14484 C CA . CYS D 1 377 ? -42.647 -2.298 27.207 1.00 30.09 370 CYS D CA 1
ATOM 14485 C C . CYS D 1 377 ? -43.235 -2.559 28.567 1.00 30.33 370 CYS D C 1
ATOM 14486 O O . CYS D 1 377 ? -43.112 -3.662 29.084 1.00 30.76 370 CYS D O 1
ATOM 14489 N N . ASP D 1 378 ? -43.881 -1.573 29.163 1.00 30.65 371 ASP D N 1
ATOM 14490 C CA . ASP D 1 378 ? -44.469 -1.844 30.455 1.00 31.08 371 ASP D CA 1
ATOM 14491 C C . ASP D 1 378 ? -45.788 -2.623 30.315 1.00 30.48 371 ASP D C 1
ATOM 14492 O O . ASP D 1 378 ? -46.679 -2.297 29.521 1.00 30.21 371 ASP D O 1
ATOM 14497 N N . VAL D 1 379 ? -45.839 -3.689 31.109 1.00 29.87 372 VAL D N 1
ATOM 14498 C CA . VAL D 1 379 ? -46.656 -4.876 30.872 1.00 29.23 372 VAL D CA 1
ATOM 14499 C C . VAL D 1 379 ? -48.049 -4.743 31.452 1.00 28.89 372 VAL D C 1
ATOM 14500 O O . VAL D 1 379 ? -49.047 -4.870 30.738 1.00 28.86 372 VAL D O 1
ATOM 14504 N N . ASP D 1 380 ? -48.103 -4.494 32.756 1.00 28.36 373 ASP D N 1
ATOM 14505 C CA . ASP D 1 380 ? -49.368 -4.367 33.464 1.00 28.02 373 ASP D CA 1
ATOM 14506 C C . ASP D 1 380 ? -50.198 -3.247 32.834 1.00 27.26 373 ASP D C 1
ATOM 14507 O O . ASP D 1 380 ? -51.417 -3.363 32.749 1.00 27.44 373 ASP D O 1
ATOM 14512 N N . ARG D 1 381 ? -49.529 -2.188 32.366 1.00 26.28 374 ARG D N 1
ATOM 14513 C CA . ARG D 1 381 ? -50.206 -0.963 31.927 1.00 25.50 374 ARG D CA 1
ATOM 14514 C C . ARG D 1 381 ? -50.680 -1.024 30.463 1.00 24.49 374 ARG D C 1
ATOM 14515 O O . ARG D 1 381 ? -51.806 -0.641 30.170 1.00 24.23 374 ARG D O 1
ATOM 14523 N N . VAL D 1 382 ? -49.832 -1.509 29.553 1.00 23.50 375 VAL D N 1
ATOM 14524 C CA . VAL D 1 382 ? -50.142 -1.515 28.115 1.00 22.53 375 VAL D CA 1
ATOM 14525 C C . VAL D 1 382 ? -50.080 -2.885 27.438 1.00 21.68 375 VAL D C 1
ATOM 14526 O O . VAL D 1 382 ? -50.961 -3.214 26.652 1.00 21.37 375 VAL D O 1
ATOM 14530 N N . LEU D 1 383 ? -49.049 -3.681 27.705 1.00 20.78 376 LEU D N 1
ATOM 14531 C CA . LEU D 1 383 ? -48.913 -4.936 26.961 1.00 20.17 376 LEU D CA 1
ATOM 14532 C C . LEU D 1 383 ? -50.044 -5.926 27.225 1.00 19.67 376 LEU D C 1
ATOM 14533 O O . LEU D 1 383 ? -50.588 -6.500 26.274 1.00 19.90 376 LEU D O 1
ATOM 14538 N N . VAL D 1 384 ? -50.389 -6.143 28.491 1.00 18.69 377 VAL D N 1
ATOM 14539 C CA . VAL D 1 384 ? -51.438 -7.105 28.818 1.00 18.06 377 VAL D CA 1
ATOM 14540 C C . VAL D 1 384 ? -52.860 -6.608 28.496 1.00 18.10 377 VAL D C 1
ATOM 14541 O O . VAL D 1 384 ? -53.579 -7.259 27.738 1.00 17.91 377 VAL D O 1
ATOM 14545 N N . PRO D 1 385 ? -53.268 -5.454 29.045 1.00 18.21 378 PRO D N 1
ATOM 14546 C CA . PRO D 1 385 ? -54.630 -5.012 28.832 1.00 18.56 378 PRO D CA 1
ATOM 14547 C C . PRO D 1 385 ? -54.900 -4.447 27.436 1.00 19.01 378 PRO D C 1
ATOM 14548 O O . PRO D 1 385 ? -55.987 -4.674 26.905 1.00 19.84 378 PRO D O 1
ATOM 14552 N N . VAL D 1 386 ? -53.957 -3.723 26.837 1.00 19.06 379 VAL D N 1
ATOM 14553 C CA . VAL D 1 386 ? -54.191 -3.184 25.493 1.00 19.01 379 VAL D CA 1
ATOM 14554 C C . VAL D 1 386 ? -53.938 -4.254 24.433 1.00 19.33 379 VAL D C 1
ATOM 14555 O O . VAL D 1 386 ? -54.869 -4.780 23.842 1.00 19.40 379 VAL D O 1
ATOM 14559 N N . ALA D 1 387 ? -52.676 -4.604 24.239 1.00 19.80 380 ALA D N 1
ATOM 14560 C CA . ALA D 1 387 ? -52.264 -5.436 23.117 1.00 20.14 380 ALA D CA 1
ATOM 14561 C C . ALA D 1 387 ? -52.647 -6.936 23.183 1.00 20.45 380 ALA D C 1
ATOM 14562 O O . ALA D 1 387 ? -52.736 -7.577 22.143 1.00 21.09 380 ALA D O 1
ATOM 14564 N N . PHE D 1 388 ? -52.862 -7.519 24.358 1.00 20.64 381 PHE D N 1
ATOM 14565 C CA . PHE D 1 388 ? -53.372 -8.910 24.400 1.00 20.79 381 PHE D CA 1
ATOM 14566 C C . PHE D 1 388 ? -54.675 -9.101 25.173 1.00 20.64 381 PHE D C 1
ATOM 14567 O O . PHE D 1 388 ? -55.095 -10.234 25.413 1.00 20.25 381 PHE D O 1
ATOM 14575 N N . CYS D 1 389 ? -55.316 -7.992 25.535 1.00 20.57 382 CYS D N 1
ATOM 14576 C CA . CYS D 1 389 ? -56.671 -8.021 26.059 1.00 20.50 382 CYS D CA 1
ATOM 14577 C C . CYS D 1 389 ? -56.763 -8.909 27.298 1.00 20.30 382 CYS D C 1
ATOM 14578 O O . CYS D 1 389 ? -57.669 -9.727 27.441 1.00 20.15 382 CYS D O 1
ATOM 14581 N N . GLY D 1 390 ? -55.800 -8.747 28.191 1.00 20.29 383 GLY D N 1
ATOM 14582 C CA . GLY D 1 390 ? -55.813 -9.462 29.467 1.00 20.40 383 GLY D CA 1
ATOM 14583 C C . GLY D 1 390 ? -55.248 -10.876 29.460 1.00 20.15 383 GLY D C 1
ATOM 14584 O O . GLY D 1 390 ? -55.283 -11.564 30.490 1.00 19.87 383 GLY D O 1
ATOM 14585 N N . ASP D 1 391 ? -54.737 -11.322 28.315 1.00 19.87 384 ASP D N 1
ATOM 14586 C CA . ASP D 1 391 ? -53.937 -12.526 28.299 1.00 19.81 384 ASP D CA 1
ATOM 14587 C C . ASP D 1 391 ? -52.542 -12.161 28.789 1.00 19.91 384 ASP D C 1
ATOM 14588 O O . ASP D 1 391 ? -51.718 -11.674 28.028 1.00 20.09 384 ASP D O 1
ATOM 14593 N N . SER D 1 392 ? -52.289 -12.366 30.074 1.00 19.99 385 SER D N 1
ATOM 14594 C CA . SER D 1 392 ? -50.976 -12.091 30.637 1.00 19.88 385 SER D CA 1
ATOM 14595 C C . SER D 1 392 ? -49.992 -13.136 30.148 1.00 20.14 385 SER D C 1
ATOM 14596 O O . SER D 1 392 ? -48.805 -12.840 30.055 1.00 20.69 385 SER D O 1
ATOM 14599 N N . ASP D 1 393 ? -50.488 -14.341 29.834 1.00 20.04 386 ASP D N 1
ATOM 14600 C CA . ASP D 1 393 ? -49.641 -15.464 29.432 1.00 19.95 386 ASP D CA 1
ATOM 14601 C C . ASP D 1 393 ? -48.881 -15.137 28.157 1.00 19.92 386 ASP D C 1
ATOM 14602 O O . ASP D 1 393 ? -47.663 -15.279 28.115 1.00 19.87 386 ASP D O 1
ATOM 14607 N N . LYS D 1 394 ? -49.608 -14.701 27.128 1.00 20.00 387 LYS D N 1
ATOM 14608 C CA . LYS D 1 394 ? -49.018 -14.305 25.840 1.00 20.08 387 LYS D CA 1
ATOM 14609 C C . LYS D 1 394 ? -48.016 -13.181 26.023 1.00 20.25 387 LYS D C 1
ATOM 14610 O O . LYS D 1 394 ? -46.922 -13.229 25.460 1.00 20.36 387 LYS D O 1
ATOM 14616 N N . ALA D 1 395 ? -48.408 -12.160 26.791 1.00 20.32 388 ALA D N 1
ATOM 14617 C CA . ALA D 1 395 ? -47.556 -11.004 27.022 1.00 20.10 388 ALA D CA 1
ATOM 14618 C C . ALA D 1 395 ? -46.264 -11.517 27.615 1.00 20.30 388 ALA D C 1
ATOM 14619 O O . ALA D 1 395 ? -45.199 -11.120 27.176 1.00 21.17 388 ALA D O 1
ATOM 14621 N N . GLY D 1 396 ? -46.350 -12.451 28.558 1.00 20.08 389 GLY D N 1
ATOM 14622 C CA . GLY D 1 396 ? -45.161 -13.029 29.179 1.00 20.02 389 GLY D CA 1
ATOM 14623 C C . GLY D 1 396 ? -44.209 -13.784 28.258 1.00 20.14 389 GLY D C 1
ATOM 14624 O O . GLY D 1 396 ? -43.080 -14.079 28.639 1.00 20.37 389 GLY D O 1
ATOM 14625 N N . LEU D 1 397 ? -44.653 -14.123 27.054 1.00 20.16 390 LEU D N 1
ATOM 14626 C CA . LEU D 1 397 ? -43.782 -14.761 26.086 1.00 20.02 390 LEU D CA 1
ATOM 14627 C C . LEU D 1 397 ? -42.989 -13.671 25.381 1.00 20.46 390 LEU D C 1
ATOM 14628 O O . LEU D 1 397 ? -41.778 -13.583 25.560 1.00 20.99 390 LEU D O 1
ATOM 14633 N N . LEU D 1 398 ? -43.653 -12.810 24.618 1.00 20.66 391 LEU D N 1
ATOM 14634 C CA . LEU D 1 398 ? -42.974 -11.631 24.075 1.00 20.92 391 LEU D CA 1
ATOM 14635 C C . LEU D 1 398 ? -42.075 -10.926 25.118 1.00 21.35 391 LEU D C 1
ATOM 14636 O O . LEU D 1 398 ? -40.981 -10.465 24.785 1.00 21.58 391 LEU D O 1
ATOM 14641 N N . GLN D 1 399 ? -42.528 -10.860 26.370 1.00 21.67 392 GLN D N 1
ATOM 14642 C CA . GLN D 1 399 ? -41.816 -10.151 27.437 1.00 22.00 392 GLN D CA 1
ATOM 14643 C C . GLN D 1 399 ? -40.412 -10.725 27.713 1.00 21.99 392 GLN D C 1
ATOM 14644 O O . GLN D 1 399 ? -39.594 -10.065 28.338 1.00 21.69 392 GLN D O 1
ATOM 14650 N N . ARG D 1 400 ? -40.127 -11.939 27.245 1.00 22.28 393 ARG D N 1
ATOM 14651 C CA . ARG D 1 400 ? -38.767 -12.505 27.335 1.00 22.65 393 ARG D CA 1
ATOM 14652 C C . ARG D 1 400 ? -37.700 -11.864 26.406 1.00 22.58 393 ARG D C 1
ATOM 14653 O O . ARG D 1 400 ? -36.514 -12.135 26.569 1.00 22.39 393 ARG D O 1
ATOM 14661 N N . HIS D 1 401 ? -38.105 -11.048 25.435 1.00 22.70 394 HIS D N 1
ATOM 14662 C CA . HIS D 1 401 ? -37.168 -10.494 24.454 1.00 23.12 394 HIS D CA 1
ATOM 14663 C C . HIS D 1 401 ? -37.060 -8.983 24.507 1.00 23.40 394 HIS D C 1
ATOM 14664 O O . HIS D 1 401 ? -36.643 -8.342 23.554 1.00 23.38 394 HIS D O 1
ATOM 14671 N N . PHE D 1 402 ? -37.420 -8.420 25.643 1.00 24.01 395 PHE D N 1
ATOM 14672 C CA . PHE D 1 402 ? -37.483 -6.980 25.811 1.00 24.22 395 PHE D CA 1
ATOM 14673 C C . PHE D 1 402 ? -36.204 -6.442 26.400 1.00 24.43 395 PHE D C 1
ATOM 14674 O O . PHE D 1 402 ? -35.618 -7.042 27.298 1.00 24.04 395 PHE D O 1
ATOM 14682 N N . VAL D 1 403 ? -35.785 -5.295 25.888 1.00 25.11 396 VAL D N 1
ATOM 14683 C CA . VAL D 1 403 ? -34.814 -4.470 26.580 1.00 25.46 396 VAL D CA 1
ATOM 14684 C C . VAL D 1 403 ? -35.665 -3.515 27.397 1.00 25.91 396 VAL D C 1
ATOM 14685 O O . VAL D 1 403 ? -36.405 -2.709 26.835 1.00 25.84 396 VAL D O 1
ATOM 14689 N N . PRO D 1 404 ? -35.601 -3.622 28.728 1.00 26.61 397 PRO D N 1
ATOM 14690 C CA . PRO D 1 404 ? -36.447 -2.745 29.537 1.00 27.10 397 PRO D CA 1
ATOM 14691 C C . PRO D 1 404 ? -36.318 -1.262 29.162 1.00 27.50 397 PRO D C 1
ATOM 14692 O O . PRO D 1 404 ? -35.240 -0.682 29.267 1.00 27.63 397 PRO D O 1
ATOM 14696 N N . GLN D 1 405 ? -37.410 -0.667 28.699 1.00 27.97 398 GLN D N 1
ATOM 14697 C CA . GLN D 1 405 ? -37.507 0.784 28.616 1.00 28.18 398 GLN D CA 1
ATOM 14698 C C . GLN D 1 405 ? -38.392 1.282 29.772 1.00 28.72 398 GLN D C 1
ATOM 14699 O O . GLN D 1 405 ? -39.479 0.733 30.025 1.00 28.77 398 GLN D O 1
ATOM 14705 N N . TYR D 1 406 ? -37.902 2.291 30.492 1.00 29.22 399 TYR D N 1
ATOM 14706 C CA . TYR D 1 406 ? -38.695 2.980 31.512 1.00 29.83 399 TYR D CA 1
ATOM 14707 C C . TYR D 1 406 ? -38.986 4.393 31.034 1.00 30.34 399 TYR D C 1
ATOM 14708 O O . TYR D 1 406 ? -38.576 4.766 29.936 1.00 30.41 399 TYR D O 1
ATOM 14717 N N . SER D 1 407 ? -39.733 5.159 31.823 1.00 30.98 400 SER D N 1
ATOM 14718 C CA . SER D 1 407 ? -40.168 6.485 31.387 1.00 31.51 400 SER D CA 1
ATOM 14719 C C . SER D 1 407 ? -39.680 7.593 32.311 1.00 32.14 400 SER D C 1
ATOM 14720 O O . SER D 1 407 ? -40.233 7.796 33.390 1.00 31.87 400 SER D O 1
ATOM 14723 N N . LEU D 1 408 ? -38.636 8.294 31.866 1.00 33.38 401 LEU D N 1
ATOM 14724 C CA . LEU D 1 408 ? -38.194 9.559 32.468 1.00 34.31 401 LEU D CA 1
ATOM 14725 C C . LEU D 1 408 ? -38.901 10.681 31.707 1.00 34.85 401 LEU D C 1
ATOM 14726 O O . LEU D 1 408 ? -39.285 10.501 30.540 1.00 35.03 401 LEU D O 1
ATOM 14731 N N . ASN D 1 409 ? -39.067 11.832 32.361 1.00 35.42 402 ASN D N 1
ATOM 14732 C CA . ASN D 1 409 ? -39.983 12.868 31.885 1.00 35.79 402 ASN D CA 1
ATOM 14733 C C . ASN D 1 409 ? -41.389 12.220 31.903 1.00 36.01 402 ASN D C 1
ATOM 14734 O O . ASN D 1 409 ? -41.947 11.843 30.857 1.00 35.86 402 ASN D O 1
ATOM 14739 N N . PRO D 1 410 ? -41.946 12.067 33.128 1.00 36.23 403 PRO D N 1
ATOM 14740 C CA . PRO D 1 410 ? -43.028 11.125 33.377 1.00 36.11 403 PRO D CA 1
ATOM 14741 C C . PRO D 1 410 ? -44.412 11.742 33.619 1.00 35.84 403 PRO D C 1
ATOM 14742 O O . PRO D 1 410 ? -44.541 12.841 34.203 1.00 35.48 403 PRO D O 1
ATOM 14746 N N . LYS D 1 411 ? -45.434 10.994 33.205 1.00 35.27 404 LYS D N 1
ATOM 14747 C CA . LYS D 1 411 ? -46.807 11.269 33.614 1.00 34.73 404 LYS D CA 1
ATOM 14748 C C . LYS D 1 411 ? -47.030 10.795 35.067 1.00 34.13 404 LYS D C 1
ATOM 14749 O O . LYS D 1 411 ? -47.902 11.324 35.762 1.00 34.30 404 LYS D O 1
ATOM 14755 N N . GLU D 1 412 ? -46.224 9.821 35.513 1.00 33.18 405 GLU D N 1
ATOM 14756 C CA . GLU D 1 412 ? -46.235 9.314 36.904 1.00 32.34 405 GLU D CA 1
ATOM 14757 C C . GLU D 1 412 ? -45.255 10.134 37.775 1.00 31.63 405 GLU D C 1
ATOM 14758 O O . GLU D 1 412 ? -44.805 11.207 37.356 1.00 31.45 405 GLU D O 1
ATOM 14764 N N . VAL D 1 413 ? -44.933 9.640 38.977 1.00 30.75 406 VAL D N 1
ATOM 14765 C CA . VAL D 1 413 ? -43.856 10.225 39.789 1.00 30.17 406 VAL D CA 1
ATOM 14766 C C . VAL D 1 413 ? -42.487 9.974 39.144 1.00 29.85 406 VAL D C 1
ATOM 14767 O O . VAL D 1 413 ? -41.640 10.866 39.159 1.00 29.88 406 VAL D O 1
ATOM 14771 N N . GLY D 1 414 ? -42.295 8.769 38.580 1.00 29.33 407 GLY D N 1
ATOM 14772 C CA . GLY D 1 414 ? -41.118 8.402 37.774 1.00 28.76 407 GLY D CA 1
ATOM 14773 C C . GLY D 1 414 ? -39.773 8.605 38.442 1.00 28.57 407 GLY D C 1
ATOM 14774 O O . GLY D 1 414 ? -38.805 8.977 37.785 1.00 28.45 407 GLY D O 1
ATOM 14775 N N . GLU D 1 415 ? -39.720 8.360 39.748 1.00 28.51 408 GLU D N 1
ATOM 14776 C CA . GLU D 1 415 ? -38.524 8.618 40.562 1.00 28.43 408 GLU D CA 1
ATOM 14777 C C . GLU D 1 415 ? -37.836 7.335 41.035 1.00 28.53 408 GLU D C 1
ATOM 14778 O O . GLU D 1 415 ? -36.632 7.340 41.300 1.00 28.52 408 GLU D O 1
ATOM 14784 N N . GLU D 1 416 ? -38.605 6.251 41.155 1.00 28.61 409 GLU D N 1
ATOM 14785 C CA . GLU D 1 416 ? -38.124 5.006 41.767 1.00 28.56 409 GLU D CA 1
ATOM 14786 C C . GLU D 1 416 ? -37.332 4.124 40.793 1.00 28.57 409 GLU D C 1
ATOM 14787 O O . GLU D 1 416 ? -36.756 3.114 41.201 1.00 28.44 409 GLU D O 1
ATOM 14793 N N . ALA D 1 417 ? -37.313 4.508 39.514 1.00 28.75 410 ALA D N 1
ATOM 14794 C CA . ALA D 1 417 ? -36.319 3.999 38.557 1.00 28.91 410 ALA D CA 1
ATOM 14795 C C . ALA D 1 417 ? -35.043 4.857 38.676 1.00 29.00 410 ALA D C 1
ATOM 14796 O O . ALA D 1 417 ? -33.930 4.328 38.718 1.00 29.07 410 ALA D O 1
ATOM 14798 N N . VAL D 1 418 ? -35.217 6.177 38.757 1.00 29.05 411 VAL D N 1
ATOM 14799 C CA . VAL D 1 418 ? -34.091 7.115 38.894 1.00 29.16 411 VAL D CA 1
ATOM 14800 C C . VAL D 1 418 ? -33.350 6.942 40.243 1.00 29.28 411 VAL D C 1
ATOM 14801 O O . VAL D 1 418 ? -32.139 7.193 40.336 1.00 29.29 411 VAL D O 1
ATOM 14805 N N . GLU D 1 419 ? -34.088 6.533 41.279 1.00 29.25 412 GLU D N 1
ATOM 14806 C CA . GLU D 1 419 ? -33.501 6.133 42.568 1.00 29.14 412 GLU D CA 1
ATOM 14807 C C . GLU D 1 419 ? -32.852 4.750 42.486 1.00 29.33 412 GLU D C 1
ATOM 14808 O O . GLU D 1 419 ? -31.812 4.517 43.110 1.00 29.26 412 GLU D O 1
ATOM 14814 N N . LYS D 1 420 ? -33.485 3.837 41.741 1.00 29.53 413 LYS D N 1
ATOM 14815 C CA . LYS D 1 420 ? -32.920 2.510 41.469 1.00 29.72 413 LYS D CA 1
ATOM 14816 C C . LYS D 1 420 ? -31.541 2.646 40.831 1.00 30.15 413 LYS D C 1
ATOM 14817 O O . LYS D 1 420 ? -30.547 2.144 41.370 1.00 30.06 413 LYS D O 1
ATOM 14823 N N . VAL D 1 421 ? -31.499 3.353 39.699 1.00 30.71 414 VAL D N 1
ATOM 14824 C CA . VAL D 1 421 ? -30.314 3.408 38.831 1.00 31.13 414 VAL D CA 1
ATOM 14825 C C . VAL D 1 421 ? -29.003 3.600 39.591 1.00 31.37 414 VAL D C 1
ATOM 14826 O O . VAL D 1 421 ? -28.095 2.785 39.468 1.00 31.54 414 VAL D O 1
ATOM 14830 N N . ILE D 1 422 ? -28.915 4.656 40.393 1.00 31.57 415 ILE D N 1
ATOM 14831 C CA . ILE D 1 422 ? -27.651 5.010 41.047 1.00 31.82 415 ILE D CA 1
ATOM 14832 C C . ILE D 1 422 ? -27.369 4.146 42.310 1.00 31.91 415 ILE D C 1
ATOM 14833 O O . ILE D 1 422 ? -26.759 4.606 43.289 1.00 31.89 415 ILE D O 1
ATOM 14838 N N . HIS D 1 423 ? -27.847 2.898 42.270 1.00 31.87 416 HIS D N 1
ATOM 14839 C CA . HIS D 1 423 ? -27.255 1.786 43.020 1.00 31.81 416 HIS D CA 1
ATOM 14840 C C . HIS D 1 423 ? -26.226 1.141 42.086 1.00 31.52 416 HIS D C 1
ATOM 14841 O O . HIS D 1 423 ? -25.025 1.096 42.393 1.00 31.59 416 HIS D O 1
ATOM 14848 N N . ASP D 1 424 ? -26.735 0.649 40.947 1.00 30.98 417 ASP D N 1
ATOM 14849 C CA . ASP D 1 424 ? -25.955 0.005 39.886 1.00 30.64 417 ASP D CA 1
ATOM 14850 C C . ASP D 1 424 ? -26.030 0.884 38.628 1.00 30.41 417 ASP D C 1
ATOM 14851 O O . ASP D 1 424 ? -26.743 0.582 37.665 1.00 30.33 417 ASP D O 1
ATOM 14856 N N . VAL D 1 425 ? -25.268 1.972 38.662 1.00 30.13 418 VAL D N 1
ATOM 14857 C CA . VAL D 1 425 ? -25.449 3.114 37.767 1.00 29.86 418 VAL D CA 1
ATOM 14858 C C . VAL D 1 425 ? -24.841 2.925 36.382 1.00 29.66 418 VAL D C 1
ATOM 14859 O O . VAL D 1 425 ? -25.138 3.685 35.469 1.00 29.68 418 VAL D O 1
ATOM 14863 N N . LEU D 1 426 ? -24.005 1.911 36.215 1.00 29.54 419 LEU D N 1
ATOM 14864 C CA . LEU D 1 426 ? -23.136 1.861 35.054 1.00 29.50 419 LEU D CA 1
ATOM 14865 C C . LEU D 1 426 ? -23.739 1.158 33.844 1.00 29.60 419 LEU D C 1
ATOM 14866 O O . LEU D 1 426 ? -22.971 0.731 32.988 1.00 29.80 419 LEU D O 1
ATOM 14871 N N . GLN D 1 427 ? -25.070 1.014 33.731 1.00 29.75 420 GLN D N 1
ATOM 14872 C CA . GLN D 1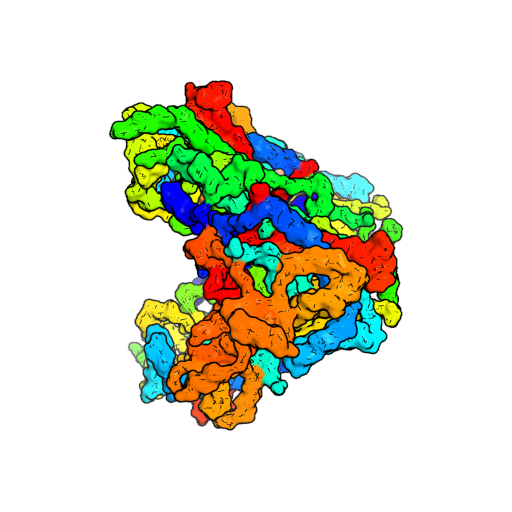 427 ? -25.628 0.349 32.511 1.00 29.85 420 GLN D CA 1
ATOM 14873 C C . GLN D 1 427 ? -27.052 0.758 32.022 1.00 30.00 420 GLN D C 1
ATOM 14874 O O . GLN D 1 427 ? -27.898 -0.097 31.720 1.00 30.02 420 GLN D O 1
ATOM 14880 N N . ARG D 1 428 ? -27.279 2.061 31.868 1.00 30.17 421 ARG D N 1
ATOM 14881 C CA . ARG D 1 428 ? -28.562 2.575 31.355 1.00 30.20 421 ARG D CA 1
ATOM 14882 C C . ARG D 1 428 ? -28.407 3.840 30.503 1.00 30.30 421 ARG D C 1
ATOM 14883 O O . ARG D 1 428 ? -28.163 4.923 31.033 1.00 30.70 421 ARG D O 1
ATOM 14891 N N . PRO D 1 429 ? -28.532 3.711 29.182 1.00 30.28 422 PRO D N 1
ATOM 14892 C CA . PRO D 1 429 ? -28.629 4.883 28.315 1.00 30.48 422 PRO D CA 1
ATOM 14893 C C . PRO D 1 429 ? -30.029 5.534 28.303 1.00 30.76 422 PRO D C 1
ATOM 14894 O O . PRO D 1 429 ? -30.806 5.373 29.250 1.00 30.40 422 PRO D O 1
ATOM 14898 N N . ASP D 1 430 ? -30.293 6.306 27.245 1.00 31.38 423 ASP D N 1
ATOM 14899 C CA . ASP D 1 430 ? -31.623 6.828 26.894 1.00 31.80 423 ASP D CA 1
ATOM 14900 C C . ASP D 1 430 ? -31.658 7.216 25.393 1.00 32.47 423 ASP D C 1
ATOM 14901 O O . ASP D 1 430 ? -30.650 7.698 24.871 1.00 32.97 423 ASP D O 1
ATOM 14906 N N . GLN D 1 431 ? -32.779 6.988 24.694 1.00 32.85 424 GLN D N 1
ATOM 14907 C CA . GLN D 1 431 ? -32.910 7.432 23.289 1.00 33.04 424 GLN D CA 1
ATOM 14908 C C . GLN D 1 431 ? -32.983 8.956 23.232 1.00 33.17 424 GLN D C 1
ATOM 14909 O O . GLN D 1 431 ? -34.040 9.546 23.469 1.00 33.28 424 GLN D O 1
ATOM 14915 N N . TYR D 1 472 ? -34.498 10.468 25.620 1.00 29.86 465 TYR D N 1
ATOM 14916 C CA . TYR D 1 472 ? -35.586 10.957 26.467 1.00 29.82 465 TYR D CA 1
ATOM 14917 C C . TYR D 1 472 ? -36.069 9.915 27.496 1.00 29.81 465 TYR D C 1
ATOM 14918 O O . TYR D 1 472 ? -36.592 10.275 28.559 1.00 30.07 465 TYR D O 1
ATOM 14927 N N . VAL D 1 473 ? -35.849 8.639 27.183 1.00 29.55 466 VAL D N 1
ATOM 14928 C CA . VAL D 1 473 ? -36.472 7.521 27.882 1.00 29.28 466 VAL D CA 1
ATOM 14929 C C . VAL D 1 473 ? -35.422 6.511 28.378 1.00 28.94 466 VAL D C 1
ATOM 14930 O O . VAL D 1 473 ? -34.690 5.935 27.566 1.00 28.79 466 VAL D O 1
ATOM 14934 N N . VAL D 1 474 ? -35.358 6.295 29.697 1.00 28.43 467 VAL D N 1
ATOM 14935 C CA . VAL D 1 474 ? -34.382 5.362 30.291 1.00 28.33 467 VAL D CA 1
ATOM 14936 C C . VAL D 1 474 ? -34.482 3.931 29.755 1.00 28.27 467 VAL D C 1
ATOM 14937 O O . VAL D 1 474 ? -35.515 3.279 29.902 1.00 28.39 467 VAL D O 1
ATOM 14941 N N . MET D 1 475 ? -33.385 3.444 29.175 1.00 28.16 468 MET D N 1
ATOM 14942 C CA . MET D 1 475 ? -33.298 2.094 28.596 1.00 27.95 468 MET D CA 1
ATOM 14943 C C . MET D 1 475 ? -32.308 1.238 29.400 1.00 27.72 468 MET D C 1
ATOM 14944 O O . MET D 1 475 ? -31.542 1.767 30.209 1.00 28.05 468 MET D O 1
ATOM 14949 N N . SER D 1 476 ? -32.348 -0.079 29.221 1.00 27.26 469 SER D N 1
ATOM 14950 C CA . SER D 1 476 ? -31.348 -0.945 29.830 1.00 27.11 469 SER D CA 1
ATOM 14951 C C . SER D 1 476 ? -30.271 -1.228 28.799 1.00 27.04 469 SER D C 1
ATOM 14952 O O . SER D 1 476 ? -30.566 -1.351 27.605 1.00 26.83 469 SER D O 1
ATOM 14955 N N . ARG D 1 477 ? -29.024 -1.340 29.267 1.00 26.92 470 ARG D N 1
ATOM 14956 C CA . ARG D 1 477 ? -27.846 -1.346 28.380 1.00 26.64 470 ARG D CA 1
ATOM 14957 C C . ARG D 1 477 ? -27.339 -2.739 28.039 1.00 26.03 470 ARG D C 1
ATOM 14958 O O . ARG D 1 477 ? -26.507 -3.314 28.738 1.00 26.33 470 ARG D O 1
ATOM 14966 N N . ILE D 1 478 ? -27.826 -3.268 26.940 1.00 25.16 471 ILE D N 1
ATOM 14967 C CA . ILE D 1 478 ? -27.450 -4.590 26.533 1.00 24.62 471 ILE D CA 1
ATOM 14968 C C . ILE D 1 478 ? -26.166 -4.477 25.732 1.00 24.19 471 ILE D C 1
ATOM 14969 O O . ILE D 1 478 ? -26.065 -3.637 24.850 1.00 24.42 471 ILE D O 1
ATOM 14974 N N . GLN D 1 479 ? -25.175 -5.301 26.047 1.00 23.39 472 GLN D N 1
ATOM 14975 C CA . GLN D 1 479 ? -24.010 -5.417 25.177 1.00 22.79 472 GLN D CA 1
ATOM 14976 C C . GLN D 1 479 ? -24.295 -6.481 24.105 1.00 21.94 472 GLN D C 1
ATOM 14977 O O . GLN D 1 479 ? -24.301 -7.681 24.382 1.00 21.60 472 GLN D O 1
ATOM 14983 N N . PHE D 1 480 ? -24.552 -6.025 22.881 1.00 21.05 473 PHE D N 1
ATOM 14984 C CA . PHE D 1 480 ? -25.004 -6.916 21.823 1.00 20.58 473 PHE D CA 1
ATOM 14985 C C . PHE D 1 480 ? -23.852 -7.620 21.141 1.00 19.86 473 PHE D C 1
ATOM 14986 O O . PHE D 1 480 ? -22.807 -7.042 20.943 1.00 20.21 473 PHE D O 1
ATOM 14994 N N . HIS D 1 481 ? -24.073 -8.871 20.763 1.00 19.28 474 HIS D N 1
ATOM 14995 C CA . HIS D 1 481 ? -23.025 -9.763 20.266 1.00 18.76 474 HIS D CA 1
ATOM 14996 C C . HIS D 1 481 ? -22.317 -9.262 19.022 1.00 18.21 474 HIS D C 1
ATOM 14997 O O . HIS D 1 481 ? -22.959 -8.988 18.000 1.00 18.39 474 HIS D O 1
ATOM 15004 N N . VAL D 1 482 ? -20.984 -9.184 19.123 1.00 17.72 475 VAL D N 1
ATOM 15005 C CA . VAL D 1 482 ? -20.080 -8.843 18.011 1.00 17.02 475 VAL D CA 1
ATOM 15006 C C . VAL D 1 482 ? -19.399 -10.111 17.491 1.00 17.01 475 VAL D C 1
ATOM 15007 O O . VAL D 1 482 ? -18.834 -10.860 18.266 1.00 17.14 475 VAL D O 1
ATOM 15011 N N . SER D 1 483 ? -19.466 -10.361 16.192 1.00 17.12 476 SER D N 1
ATOM 15012 C CA . SER D 1 483 ? -18.733 -11.474 15.592 1.00 17.64 476 SER D CA 1
ATOM 15013 C C . SER D 1 483 ? -17.966 -10.982 14.373 1.00 17.66 476 SER D C 1
ATOM 15014 O O . SER D 1 483 ? -18.017 -9.794 14.049 1.00 18.02 476 SER D O 1
ATOM 15017 N N . THR D 1 484 ? -17.261 -11.894 13.702 1.00 17.59 477 THR D N 1
ATOM 15018 C CA . THR D 1 484 ? -16.323 -11.533 12.621 1.00 17.37 477 THR D CA 1
ATOM 15019 C C . THR D 1 484 ? -16.883 -12.011 11.302 1.00 17.23 477 THR D C 1
ATOM 15020 O O . THR D 1 484 ? -17.640 -12.975 11.273 1.00 17.45 477 THR D O 1
ATOM 15024 N N . GLY D 1 485 ? -16.519 -11.343 10.213 1.00 17.03 478 GLY D N 1
ATOM 15025 C CA . GLY D 1 485 ? -17.062 -11.703 8.904 1.00 16.99 478 GLY D CA 1
ATOM 15026 C C . GLY D 1 485 ? -16.513 -10.856 7.779 1.00 16.81 478 GLY D C 1
ATOM 15027 O O . GLY D 1 485 ? -15.756 -9.920 8.011 1.00 17.13 478 GLY D O 1
ATOM 15028 N N . SER D 1 486 ? -16.881 -11.205 6.557 1.00 16.34 479 SER D N 1
ATOM 15029 C CA . SER D 1 486 ? -16.429 -10.496 5.387 1.00 16.25 479 SER D CA 1
ATOM 15030 C C . SER D 1 486 ? -17.683 -10.182 4.659 1.00 16.19 479 SER D C 1
ATOM 15031 O O . SER D 1 486 ? -18.650 -10.886 4.817 1.00 16.82 479 SER D O 1
ATOM 15034 N N . LEU D 1 487 ? -17.686 -9.132 3.856 1.00 16.28 480 LEU D N 1
ATOM 15035 C CA . LEU D 1 487 ? -18.822 -8.857 2.988 1.00 16.20 480 LEU D CA 1
ATOM 15036 C C . LEU D 1 487 ? -18.359 -8.295 1.657 1.00 15.95 480 LEU D C 1
ATOM 15037 O O . LEU D 1 487 ? -17.229 -7.845 1.525 1.00 15.59 480 LEU D O 1
ATOM 15042 N N . LEU D 1 488 ? -19.246 -8.348 0.675 1.00 15.92 481 LEU D N 1
ATOM 15043 C CA . LEU D 1 488 ? -19.017 -7.733 -0.612 1.00 16.15 481 LEU D CA 1
ATOM 15044 C C . LEU D 1 488 ? -19.969 -6.552 -0.724 1.00 16.98 481 LEU D C 1
ATOM 15045 O O . LEU D 1 488 ? -21.186 -6.728 -0.853 1.00 17.07 481 LEU D O 1
ATOM 15050 N N . ALA D 1 489 ? -19.408 -5.350 -0.668 1.00 17.80 482 ALA D N 1
ATOM 15051 C CA . ALA D 1 489 ? -20.166 -4.128 -0.847 1.00 18.42 482 ALA D CA 1
ATOM 15052 C C . ALA D 1 489 ? -19.426 -3.222 -1.810 1.00 19.41 482 ALA D C 1
ATOM 15053 O O . ALA D 1 489 ? -18.202 -3.227 -1.849 1.00 19.32 482 ALA D O 1
ATOM 15055 N N . ARG D 1 490 ? -20.183 -2.462 -2.597 1.00 20.87 483 ARG D N 1
ATOM 15056 C CA . ARG D 1 490 ? -19.639 -1.553 -3.612 1.00 22.39 483 ARG D CA 1
ATOM 15057 C C . ARG D 1 490 ? -18.494 -2.129 -4.450 1.00 21.89 483 ARG D C 1
ATOM 15058 O O . ARG D 1 490 ? -17.610 -1.393 -4.895 1.00 21.70 483 ARG D O 1
ATOM 15066 N N . GLY D 1 491 ? -18.534 -3.438 -4.686 1.00 21.66 484 GLY D N 1
ATOM 15067 C CA . GLY D 1 491 ? -17.577 -4.090 -5.572 1.00 21.51 484 GLY D CA 1
ATOM 15068 C C . GLY D 1 491 ? -16.231 -4.350 -4.949 1.00 21.29 484 GLY D C 1
ATOM 15069 O O . GLY D 1 491 ? -15.282 -4.667 -5.649 1.00 20.95 484 GLY D O 1
ATOM 15070 N N . ASP D 1 492 ? -16.165 -4.215 -3.629 1.00 21.40 485 ASP D N 1
ATOM 15071 C CA . ASP D 1 492 ? -14.942 -4.423 -2.866 1.00 21.61 485 ASP D CA 1
ATOM 15072 C C . ASP D 1 492 ? -15.240 -5.490 -1.813 1.00 21.15 485 ASP D C 1
ATOM 15073 O O . ASP D 1 492 ? -16.395 -5.661 -1.423 1.00 20.98 485 ASP D O 1
ATOM 15078 N N . VAL D 1 493 ? -14.209 -6.217 -1.380 1.00 20.55 486 VAL D N 1
ATOM 15079 C CA . VAL D 1 493 ? -14.380 -7.249 -0.377 1.00 20.08 486 VAL D CA 1
ATOM 15080 C C . VAL D 1 493 ? -13.875 -6.715 0.941 1.00 20.19 486 VAL D C 1
ATOM 15081 O O . VAL D 1 493 ? -12.701 -6.437 1.105 1.00 20.01 486 VAL D O 1
ATOM 15085 N N . VAL D 1 494 ? -14.800 -6.574 1.876 1.00 20.71 487 VAL D N 1
ATOM 15086 C CA . VAL D 1 494 ? -14.573 -5.921 3.158 1.00 21.04 487 VAL D CA 1
ATOM 15087 C C . VAL D 1 494 ? -14.454 -6.985 4.253 1.00 21.45 487 VAL D C 1
ATOM 15088 O O . VAL D 1 494 ? -15.366 -7.763 4.444 1.00 21.78 487 VAL D O 1
ATOM 15092 N N . GLN D 1 495 ? -13.346 -7.024 4.975 1.00 21.99 488 GLN D N 1
ATOM 15093 C CA . GLN D 1 495 ? -13.237 -7.911 6.135 1.00 22.49 488 GLN D CA 1
ATOM 15094 C C . GLN D 1 495 ? -13.531 -7.083 7.372 1.00 22.60 488 GLN D C 1
ATOM 15095 O O . GLN D 1 495 ? -13.016 -5.985 7.526 1.00 22.90 488 GLN D O 1
ATOM 15101 N N . LEU D 1 496 ? -14.364 -7.610 8.252 1.00 22.82 489 LEU D N 1
ATOM 15102 C CA . LEU D 1 496 ? -14.672 -6.947 9.505 1.00 22.96 489 LEU D CA 1
ATOM 15103 C C . LEU D 1 496 ? -14.248 -7.865 10.662 1.00 23.59 489 LEU D C 1
ATOM 15104 O O . LEU D 1 496 ? -14.974 -8.804 11.029 1.00 23.57 489 LEU D O 1
ATOM 15109 N N . GLU D 1 497 ? -13.063 -7.607 11.217 1.00 24.20 490 GLU D N 1
ATOM 15110 C CA . GLU D 1 497 ? -12.522 -8.445 12.294 1.00 24.84 490 GLU D CA 1
ATOM 15111 C C . GLU D 1 497 ? -13.129 -8.044 13.629 1.00 24.99 490 GLU D C 1
ATOM 15112 O O . GLU D 1 497 ? -12.937 -6.912 14.073 1.00 24.73 490 GLU D O 1
ATOM 15118 N N . ARG D 1 498 ? -13.840 -8.978 14.271 1.00 25.36 491 ARG D N 1
ATOM 15119 C CA . ARG D 1 498 ? -14.527 -8.716 15.539 1.00 25.74 491 ARG D CA 1
ATOM 15120 C C . ARG D 1 498 ? -15.168 -7.337 15.436 1.00 25.13 491 ARG D C 1
ATOM 15121 O O . ARG D 1 498 ? -14.816 -6.439 16.195 1.00 25.59 491 ARG D O 1
ATOM 15129 N N . ASN D 1 499 ? -16.062 -7.156 14.471 1.00 24.18 492 ASN D N 1
ATOM 15130 C CA . ASN D 1 499 ? -16.616 -5.830 14.182 1.00 23.48 492 ASN D CA 1
ATOM 15131 C C . ASN D 1 499 ? -17.878 -5.905 13.310 1.00 23.60 492 ASN D C 1
ATOM 15132 O O . ASN D 1 499 ? -18.117 -5.057 12.453 1.00 23.87 492 ASN D O 1
ATOM 15137 N N . MET D 1 500 ? -18.693 -6.923 13.533 1.00 23.33 493 MET D N 1
ATOM 15138 C CA . MET D 1 500 ? -19.878 -7.108 12.747 1.00 23.41 493 MET D CA 1
ATOM 15139 C C . MET D 1 500 ? -20.996 -7.580 13.682 1.00 23.73 493 MET D C 1
ATOM 15140 O O . MET D 1 500 ? -20.851 -8.621 14.331 1.00 23.92 493 MET D O 1
ATOM 15145 N N . CYS D 1 501 ? -22.079 -6.802 13.790 1.00 23.77 494 CYS D N 1
ATOM 15146 C CA . CYS D 1 501 ? -23.305 -7.274 14.439 1.00 24.12 494 CYS D CA 1
ATOM 15147 C C . CYS D 1 501 ? -24.401 -7.482 13.406 1.00 23.56 494 CYS D C 1
ATOM 15148 O O . CYS D 1 501 ? -24.492 -6.747 12.435 1.00 23.65 494 CYS D O 1
ATOM 15151 N N . SER D 1 502 ? -25.213 -8.513 13.641 1.00 23.16 495 SER D N 1
ATOM 15152 C CA . SER D 1 502 ? -26.260 -8.965 12.741 1.00 22.37 495 SER D CA 1
ATOM 15153 C C . SER D 1 502 ? -27.581 -8.793 13.433 1.00 22.22 495 SER D C 1
ATOM 15154 O O . SER D 1 502 ? -27.654 -8.865 14.656 1.00 22.03 495 SER D O 1
ATOM 15157 N N . GLU D 1 503 ? -28.626 -8.599 12.636 1.00 22.23 496 GLU D N 1
ATOM 15158 C CA . GLU D 1 503 ? -29.953 -8.249 13.127 1.00 22.09 496 GLU D CA 1
ATOM 15159 C C . GLU D 1 503 ? -31.012 -9.135 12.454 1.00 21.88 496 GLU D C 1
ATOM 15160 O O . GLU D 1 503 ? -31.444 -8.871 11.335 1.00 22.18 496 GLU D O 1
ATOM 15166 N N . VAL D 1 504 ? -31.418 -10.199 13.138 1.00 21.65 497 VAL D N 1
ATOM 15167 C CA . VAL D 1 504 ? -32.292 -11.207 12.541 1.00 21.31 497 VAL D CA 1
ATOM 15168 C C . VAL D 1 504 ? -33.706 -10.679 12.456 1.00 21.49 497 VAL D C 1
ATOM 15169 O O . VAL D 1 504 ? -34.257 -10.258 13.456 1.00 21.60 497 VAL D O 1
ATOM 15173 N N . GLY D 1 505 ? -34.288 -10.690 11.261 1.00 21.82 498 GLY D N 1
ATOM 15174 C CA . GLY D 1 505 ? -35.615 -10.096 11.019 1.00 21.93 498 GLY D CA 1
ATOM 15175 C C . GLY D 1 505 ? -36.661 -11.143 10.679 1.00 22.18 498 GLY D C 1
ATOM 15176 O O . GLY D 1 505 ? -36.621 -11.735 9.599 1.00 22.45 498 GLY D O 1
ATOM 15177 N N . ILE D 1 506 ? -37.585 -11.400 11.606 1.00 22.39 499 ILE D N 1
ATOM 15178 C CA . ILE D 1 506 ? -38.677 -12.356 11.375 1.00 22.12 499 ILE D CA 1
ATOM 15179 C C . ILE D 1 506 ? -39.809 -11.585 10.725 1.00 22.33 499 ILE D C 1
ATOM 15180 O O . ILE D 1 506 ? -40.281 -10.590 11.267 1.00 22.42 499 ILE D O 1
ATOM 15185 N N . PHE D 1 507 ? -40.228 -12.024 9.548 1.00 22.60 500 PHE D N 1
ATOM 15186 C CA . PHE D 1 507 ? -41.392 -11.433 8.880 1.00 22.34 500 PHE D CA 1
ATOM 15187 C C . PHE D 1 507 ? -42.640 -12.039 9.469 1.00 22.35 500 PHE D C 1
ATOM 15188 O O . PHE D 1 507 ? -42.593 -13.138 10.005 1.00 22.65 500 PHE D O 1
ATOM 15196 N N . GLY D 1 508 ? -43.752 -11.329 9.362 1.00 22.13 501 GLY D N 1
ATOM 15197 C CA . GLY D 1 508 ? -45.059 -11.885 9.738 1.00 22.06 501 GLY D CA 1
ATOM 15198 C C . GLY D 1 508 ? -46.125 -11.314 8.835 1.00 21.92 501 GLY D C 1
ATOM 15199 O O . GLY D 1 508 ? -45.968 -10.237 8.292 1.00 22.44 501 GLY D O 1
ATOM 15200 N N . VAL D 1 509 ? -47.208 -12.033 8.634 1.00 21.81 502 VAL D N 1
ATOM 15201 C CA . VAL D 1 509 ? -48.316 -11.476 7.860 1.00 21.50 502 VAL D CA 1
ATOM 15202 C C . VAL D 1 509 ? -49.570 -11.601 8.677 1.00 21.35 502 VAL D C 1
ATOM 15203 O O . VAL D 1 509 ? -49.683 -12.526 9.459 1.00 22.19 502 VAL D O 1
ATOM 15207 N N . ILE D 1 510 ? -50.498 -10.675 8.538 1.00 20.82 503 ILE D N 1
ATOM 15208 C CA . ILE D 1 510 ? -51.751 -10.821 9.246 1.00 20.91 503 ILE D CA 1
ATOM 15209 C C . ILE D 1 510 ? -52.895 -10.207 8.452 1.00 20.99 503 ILE D C 1
ATOM 15210 O O . ILE D 1 510 ? -52.714 -9.234 7.705 1.00 21.42 503 ILE D O 1
ATOM 15215 N N . LEU D 1 511 ? -54.057 -10.835 8.558 1.00 20.69 504 LEU D N 1
ATOM 15216 C CA . LEU D 1 511 ? -55.255 -10.334 7.918 1.00 20.40 504 LEU D CA 1
ATOM 15217 C C . LEU D 1 511 ? -56.359 -10.556 8.922 1.00 20.52 504 LEU D C 1
ATOM 15218 O O . LEU D 1 511 ? -56.576 -11.670 9.399 1.00 19.92 504 LEU D O 1
ATOM 15223 N N . SER D 1 512 ? -57.011 -9.463 9.283 1.00 20.99 505 SER D N 1
ATOM 15224 C CA . SER D 1 512 ? -57.940 -9.470 10.380 1.00 21.31 505 SER D CA 1
ATOM 15225 C C . SER D 1 512 ? -59.071 -8.496 10.126 1.00 21.76 505 SER D C 1
ATOM 15226 O O . SER D 1 512 ? -58.944 -7.564 9.342 1.00 21.44 505 SER D O 1
ATOM 15229 N N . ALA D 1 513 ? -60.180 -8.750 10.800 1.00 22.53 506 ALA D N 1
ATOM 15230 C CA . ALA D 1 513 ? -61.347 -7.904 10.735 1.00 23.23 506 ALA D CA 1
ATOM 15231 C C . ALA D 1 513 ? -61.413 -7.042 11.988 1.00 23.39 506 ALA D C 1
ATOM 15232 O O . ALA D 1 513 ? -60.414 -6.928 12.696 1.00 23.05 506 ALA D O 1
ATOM 15234 N N . ALA D 1 514 ? -62.587 -6.449 12.241 1.00 23.77 507 ALA D N 1
ATOM 15235 C CA . ALA D 1 514 ? -62.840 -5.638 13.434 1.00 24.21 507 ALA D CA 1
ATOM 15236 C C . ALA D 1 514 ? -62.649 -6.460 14.684 1.00 24.91 507 ALA D C 1
ATOM 15237 O O . ALA D 1 514 ? -62.759 -7.680 14.640 1.00 24.45 507 ALA D O 1
ATOM 15239 N N . LYS D 1 515 ? -62.412 -5.780 15.805 1.00 26.09 508 LYS D N 1
ATOM 15240 C CA . LYS D 1 515 ? -61.961 -6.449 17.044 1.00 27.24 508 LYS D CA 1
ATOM 15241 C C . LYS D 1 515 ? -62.866 -7.598 17.558 1.00 27.60 508 LYS D C 1
ATOM 15242 O O . LYS D 1 515 ? -62.360 -8.653 17.961 1.00 28.18 508 LYS D O 1
ATOM 15248 N N . GLY D 1 516 ? -64.179 -7.423 17.531 1.00 27.75 509 GLY D N 1
ATOM 15249 C CA . GLY D 1 516 ? -65.074 -8.482 18.000 1.00 28.10 509 GLY D CA 1
ATOM 15250 C C . GLY D 1 516 ? -65.861 -9.200 16.916 1.00 28.49 509 GLY D C 1
ATOM 15251 O O . GLY D 1 516 ? -66.894 -9.806 17.204 1.00 28.49 509 GLY D O 1
ATOM 15252 N N . SER D 1 517 ? -65.391 -9.147 15.672 1.00 28.89 510 SER D N 1
ATOM 15253 C CA . SER D 1 517 ? -66.186 -9.660 14.554 1.00 29.09 510 SER D CA 1
ATOM 15254 C C . SER D 1 517 ? -66.024 -11.158 14.464 1.00 29.62 510 SER D C 1
ATOM 15255 O O . SER D 1 517 ? -65.265 -11.749 15.240 1.00 29.68 510 SER D O 1
ATOM 15258 N N . SER D 1 518 ? -66.749 -11.770 13.531 1.00 30.27 511 SER D N 1
ATOM 15259 C CA . SER D 1 518 ? -66.682 -13.217 13.334 1.00 30.71 511 SER D CA 1
ATOM 15260 C C . SER D 1 518 ? -65.837 -13.689 12.151 1.00 31.00 511 SER D C 1
ATOM 15261 O O . SER D 1 518 ? -65.229 -14.751 12.238 1.00 31.15 511 SER D O 1
ATOM 15264 N N . VAL D 1 519 ? -65.821 -12.942 11.044 1.00 31.30 512 VAL D N 1
ATOM 15265 C CA . VAL D 1 519 ? -65.077 -13.376 9.849 1.00 31.46 512 VAL D CA 1
ATOM 15266 C C . VAL D 1 519 ? -63.678 -13.770 10.254 1.00 31.79 512 VAL D C 1
ATOM 15267 O O . VAL D 1 519 ? -63.069 -13.085 11.060 1.00 32.24 512 VAL D O 1
ATOM 15271 N N . GLY D 1 520 ? -63.175 -14.871 9.710 1.00 31.92 513 GLY D N 1
ATOM 15272 C CA . GLY D 1 520 ? -61.933 -15.456 10.207 1.00 32.14 513 GLY D CA 1
ATOM 15273 C C . GLY D 1 520 ? -62.135 -16.769 10.951 1.00 32.24 513 GLY D C 1
ATOM 15274 O O . GLY D 1 520 ? -63.266 -17.189 11.217 1.00 32.66 513 GLY D O 1
ATOM 15275 N N . THR D 1 521 ? -61.023 -17.402 11.309 1.00 32.20 514 THR D N 1
ATOM 15276 C CA . THR D 1 521 ? -61.017 -18.814 11.696 1.00 32.26 514 THR D CA 1
ATOM 15277 C C . THR D 1 521 ? -61.460 -19.017 13.144 1.00 31.59 514 THR D C 1
ATOM 15278 O O . THR D 1 521 ? -61.058 -18.270 14.026 1.00 31.56 514 THR D O 1
ATOM 15282 N N . ASN D 1 522 ? -62.296 -20.026 13.370 1.00 31.08 515 ASN D N 1
ATOM 15283 C CA . ASN D 1 522 ? -62.814 -20.366 14.718 1.00 30.73 515 ASN D CA 1
ATOM 15284 C C . ASN D 1 522 ? -63.492 -19.228 15.483 1.00 29.76 515 ASN D C 1
ATOM 15285 O O . ASN D 1 522 ? -63.277 -19.074 16.685 1.00 29.50 515 ASN D O 1
ATOM 15290 N N . GLY D 1 523 ? -64.300 -18.435 14.777 1.00 28.73 516 GLY D N 1
ATOM 15291 C CA . GLY D 1 523 ? -65.032 -17.319 15.387 1.00 27.89 516 GLY D CA 1
ATOM 15292 C C . GLY D 1 523 ? -64.222 -16.049 15.594 1.00 27.06 516 GLY D C 1
ATOM 15293 O O . GLY D 1 523 ? -64.788 -14.991 15.852 1.00 26.55 516 GLY D O 1
ATOM 15294 N N . SER D 1 524 ? -62.899 -16.156 15.469 1.00 26.44 517 SER D N 1
ATOM 15295 C CA . SER D 1 524 ? -61.999 -15.016 15.624 1.00 25.90 517 SER D CA 1
ATOM 15296 C C . SER D 1 524 ? -62.040 -14.107 14.414 1.00 25.72 517 SER D C 1
ATOM 15297 O O . SER D 1 524 ? -62.243 -14.546 13.282 1.00 25.54 517 SER D O 1
ATOM 15300 N N . SER D 1 525 ? -61.793 -12.834 14.679 1.00 25.51 518 SER D N 1
ATOM 15301 C CA . SER D 1 525 ? -61.684 -11.823 13.652 1.00 25.52 518 SER D CA 1
ATOM 15302 C C . SER D 1 525 ? -60.422 -11.963 12.793 1.00 25.05 518 SER D C 1
ATOM 15303 O O . SER D 1 525 ? -60.105 -11.047 12.030 1.00 25.03 518 SER D O 1
ATOM 15306 N N . VAL D 1 526 ? -59.717 -13.091 12.896 1.00 24.36 519 VAL D N 1
ATOM 15307 C CA . VAL D 1 526 ? -58.438 -13.248 12.217 1.00 24.05 519 VAL D CA 1
ATOM 15308 C C . VAL D 1 526 ? -58.494 -14.325 11.116 1.00 23.48 519 VAL D C 1
ATOM 15309 O O . VAL D 1 526 ? -58.728 -15.502 11.362 1.00 23.18 519 VAL D O 1
ATOM 15313 N N . LEU D 1 527 ? -58.276 -13.868 9.892 1.00 23.06 520 LEU D N 1
ATOM 15314 C CA . LEU D 1 527 ? -58.344 -14.696 8.712 1.00 22.60 520 LEU D CA 1
ATOM 15315 C C . LEU D 1 527 ? -57.064 -15.487 8.613 1.00 22.60 520 LEU D C 1
ATOM 15316 O O . LEU D 1 527 ? -57.103 -16.660 8.265 1.00 23.25 520 LEU D O 1
ATOM 15321 N N . PHE D 1 528 ? -55.930 -14.840 8.885 1.00 22.48 521 PHE D N 1
ATOM 15322 C CA . PHE D 1 528 ? -54.649 -15.551 9.063 1.00 22.28 521 PHE D CA 1
ATOM 15323 C C . PHE D 1 528 ? -53.572 -14.803 9.885 1.00 22.00 521 PHE D C 1
ATOM 15324 O O . PHE D 1 528 ? -53.560 -13.568 10.006 1.00 21.57 521 PHE D O 1
ATOM 15332 N N . ASN D 1 529 ? -52.654 -15.588 10.431 1.00 21.71 522 ASN D N 1
ATOM 15333 C CA . ASN D 1 529 ? -51.557 -15.051 11.214 1.00 21.62 522 ASN D CA 1
ATOM 15334 C C . ASN D 1 529 ? -50.409 -16.075 11.272 1.00 21.31 522 ASN D C 1
ATOM 15335 O O . ASN D 1 529 ? -50.464 -17.025 12.051 1.00 21.48 522 ASN D O 1
ATOM 15340 N N . THR D 1 530 ? -49.403 -15.918 10.412 1.00 20.91 523 THR D N 1
ATOM 15341 C CA . THR D 1 530 ? -48.268 -16.847 10.404 1.00 20.81 523 THR D CA 1
ATOM 15342 C C . THR D 1 530 ? -46.986 -16.084 10.470 1.00 21.10 523 THR D C 1
ATOM 15343 O O . THR D 1 530 ? -46.903 -14.909 10.083 1.00 21.03 523 THR D O 1
ATOM 15347 N N . PHE D 1 531 ? -45.976 -16.789 10.942 1.00 21.24 524 PHE D N 1
ATOM 15348 C CA . PHE D 1 531 ? -44.599 -16.443 10.646 1.00 21.55 524 PHE D CA 1
ATOM 15349 C C . PHE D 1 531 ? -44.389 -16.498 9.116 1.00 21.82 524 PHE D C 1
ATOM 15350 O O . PHE D 1 531 ? -44.846 -17.415 8.450 1.00 21.51 524 PHE D O 1
ATOM 15358 N N . ALA D 1 532 ? -43.705 -15.499 8.563 1.00 22.32 525 ALA D N 1
ATOM 15359 C CA . ALA D 1 532 ? -43.577 -15.358 7.112 1.00 22.39 525 ALA D CA 1
ATOM 15360 C C . ALA D 1 532 ? -42.123 -15.406 6.651 1.00 22.50 525 ALA D C 1
ATOM 15361 O O . ALA D 1 532 ? -41.716 -14.648 5.777 1.00 22.43 525 ALA D O 1
ATOM 15363 N N . GLY D 1 533 ? -41.343 -16.321 7.211 1.00 22.42 526 GLY D N 1
ATOM 15364 C CA . GLY D 1 533 ? -39.934 -16.372 6.864 1.00 22.35 526 GLY D CA 1
ATOM 15365 C C . GLY D 1 533 ? -39.146 -15.288 7.549 1.00 22.04 526 GLY D C 1
ATOM 15366 O O . GLY D 1 533 ? -39.596 -14.743 8.533 1.00 22.24 526 GLY D O 1
ATOM 15367 N N . TYR D 1 534 ? -37.970 -14.972 7.019 1.00 22.13 527 TYR D N 1
ATOM 15368 C CA . TYR D 1 534 ? -37.013 -14.108 7.717 1.00 22.14 527 TYR D CA 1
ATOM 15369 C C . TYR D 1 534 ? -35.940 -13.547 6.804 1.00 22.07 527 TYR D C 1
ATOM 15370 O O . TYR D 1 534 ? -35.663 -14.096 5.726 1.00 21.77 527 TYR D O 1
ATOM 15379 N N . THR D 1 535 ? -35.276 -12.507 7.312 1.00 21.90 528 THR D N 1
ATOM 15380 C CA . THR D 1 535 ? -34.121 -11.894 6.663 1.00 21.38 528 THR D CA 1
ATOM 15381 C C . THR D 1 535 ? -33.085 -11.551 7.715 1.00 21.49 528 THR D C 1
ATOM 15382 O O . THR D 1 535 ? -33.412 -11.461 8.894 1.00 21.18 528 THR D O 1
ATOM 15386 N N . VAL D 1 536 ? -31.832 -11.397 7.294 1.00 21.92 529 VAL D N 1
ATOM 15387 C CA . VAL D 1 536 ? -30.741 -11.055 8.217 1.00 22.03 529 VAL D CA 1
ATOM 15388 C C . VAL D 1 536 ? -29.971 -9.892 7.653 1.00 22.42 529 VAL D C 1
ATOM 15389 O O . VAL D 1 536 ? -29.666 -9.880 6.481 1.00 22.33 529 VAL D O 1
ATOM 15393 N N . ARG D 1 537 ? -29.673 -8.907 8.490 1.00 23.38 530 ARG D N 1
ATOM 15394 C CA . ARG D 1 537 ? -28.879 -7.752 8.083 1.00 24.37 530 ARG D CA 1
ATOM 15395 C C . ARG D 1 537 ? -27.655 -7.630 8.985 1.00 24.89 530 ARG D C 1
ATOM 15396 O O . ARG D 1 537 ? -27.768 -7.748 10.201 1.00 25.75 530 ARG D O 1
ATOM 15404 N N . SER D 1 538 ? -26.478 -7.439 8.408 1.00 25.06 531 SER D N 1
ATOM 15405 C CA . SER D 1 538 ? -25.287 -7.290 9.220 1.00 25.43 531 SER D CA 1
ATOM 15406 C C . SER D 1 538 ? -24.618 -6.027 8.789 1.00 25.71 531 SER D C 1
ATOM 15407 O O . SER D 1 538 ? -24.858 -5.541 7.696 1.00 25.82 531 SER D O 1
ATOM 15410 N N . LYS D 1 539 ? -23.752 -5.526 9.654 1.00 26.37 532 LYS D N 1
ATOM 15411 C CA . LYS D 1 539 ? -23.343 -4.128 9.665 1.00 26.76 532 LYS D CA 1
ATOM 15412 C C . LYS D 1 539 ? -22.068 -4.048 10.499 1.00 27.00 532 LYS D C 1
ATOM 15413 O O . LYS D 1 539 ? -21.867 -4.866 11.392 1.00 27.20 532 LYS D O 1
ATOM 15419 N N . PRO D 1 540 ? -21.192 -3.081 10.214 1.00 27.29 533 PRO D N 1
ATOM 15420 C CA . PRO D 1 540 ? -20.143 -2.791 11.183 1.00 27.61 533 PRO D CA 1
ATOM 15421 C C . PRO D 1 540 ? -20.692 -2.265 12.532 1.00 28.31 533 PRO D C 1
ATOM 15422 O O . PRO D 1 540 ? -21.579 -1.413 12.542 1.00 28.34 533 PRO D O 1
ATOM 15426 N N . ALA D 1 541 ? -20.175 -2.765 13.656 1.00 29.26 534 ALA D N 1
ATOM 15427 C CA . ALA D 1 541 ? -20.623 -2.304 14.980 1.00 30.05 534 ALA D CA 1
ATOM 15428 C C . ALA D 1 541 ? -20.303 -0.811 15.188 1.00 30.98 534 ALA D C 1
ATOM 15429 O O . ALA D 1 541 ? -21.159 -0.041 15.622 1.00 31.14 534 ALA D O 1
ATOM 15431 N N . ASP D 1 542 ? -19.090 -0.396 14.835 1.00 32.05 535 ASP D N 1
ATOM 15432 C CA . ASP D 1 542 ? -18.739 1.030 14.842 1.00 33.01 535 ASP D CA 1
ATOM 15433 C C . ASP D 1 542 ? -19.503 1.902 13.816 1.00 34.27 535 ASP D C 1
ATOM 15434 O O . ASP D 1 542 ? -19.327 3.127 13.796 1.00 34.34 535 ASP D O 1
ATOM 15439 N N . ALA D 1 543 ? -20.335 1.279 12.973 1.00 35.75 536 ALA D N 1
ATOM 15440 C CA . ALA D 1 543 ? -21.037 1.983 11.880 1.00 36.83 536 ALA D CA 1
ATOM 15441 C C . ALA D 1 543 ? -22.116 2.934 12.380 1.00 37.71 536 ALA D C 1
ATOM 15442 O O . ALA D 1 543 ? -22.588 2.825 13.521 1.00 37.90 536 ALA D O 1
ATOM 15444 N N . ASP D 1 544 ? -22.515 3.851 11.499 1.00 38.57 537 ASP D N 1
ATOM 15445 C CA . ASP D 1 544 ? -23.550 4.831 11.822 1.00 39.19 537 ASP D CA 1
ATOM 15446 C C . ASP D 1 544 ? -24.956 4.201 11.703 1.00 39.57 537 ASP D C 1
ATOM 15447 O O . ASP D 1 544 ? -25.128 3.144 11.076 1.00 39.75 537 ASP D O 1
ATOM 15452 N N . ASP D 1 545 ? -25.940 4.861 12.318 1.00 39.88 538 ASP D N 1
ATOM 15453 C CA . ASP D 1 545 ? -27.281 4.294 12.560 1.00 40.05 538 ASP D CA 1
ATOM 15454 C C . ASP D 1 545 ? -27.931 3.739 11.281 1.00 39.98 538 ASP D C 1
ATOM 15455 O O . ASP D 1 545 ? -27.742 4.300 10.191 1.00 39.84 538 ASP D O 1
ATOM 15460 N N . GLY D 1 546 ? -28.674 2.634 11.415 1.00 39.94 539 GLY D N 1
ATOM 15461 C CA . GLY D 1 546 ? -29.622 2.187 10.361 1.00 39.85 539 GLY D CA 1
ATOM 15462 C C . GLY D 1 546 ? -29.181 1.191 9.278 1.00 39.67 539 GLY D C 1
ATOM 15463 O O . GLY D 1 546 ? -28.092 0.595 9.340 1.00 39.61 539 GLY D O 1
ATOM 15464 N N . GLY D 1 547 ? -30.021 1.064 8.245 1.00 39.34 540 GLY D N 1
ATOM 15465 C CA . GLY D 1 547 ? -30.059 -0.137 7.385 1.00 39.16 540 GLY D CA 1
ATOM 15466 C C . GLY D 1 547 ? -29.245 -0.293 6.093 1.00 38.73 540 GLY D C 1
ATOM 15467 O O . GLY D 1 547 ? -28.249 0.425 5.848 1.00 38.85 540 GLY D O 1
ATOM 15468 N N . VAL D 1 548 ? -29.662 -1.293 5.297 1.00 37.77 541 VAL D N 1
ATOM 15469 C CA . VAL D 1 548 ? -29.131 -1.544 3.939 1.00 36.86 541 VAL D CA 1
ATOM 15470 C C . VAL D 1 548 ? -29.444 -0.400 2.970 1.00 36.60 541 VAL D C 1
ATOM 15471 O O . VAL D 1 548 ? -28.588 0.022 2.165 1.00 36.92 541 VAL D O 1
ATOM 15475 N N . MET D 1 549 ? -30.672 0.100 3.051 1.00 35.74 542 MET D N 1
ATOM 15476 C CA . MET D 1 549 ? -31.075 1.204 2.221 1.00 35.28 542 MET D CA 1
ATOM 15477 C C . MET D 1 549 ? -30.213 2.440 2.551 1.00 35.08 542 MET D C 1
ATOM 15478 O O . MET D 1 549 ? -29.755 3.145 1.633 1.00 35.30 542 MET D O 1
ATOM 15483 N N . ALA D 1 550 ? -29.951 2.662 3.848 1.00 34.36 543 ALA D N 1
ATOM 15484 C CA . ALA D 1 550 ? -29.039 3.729 4.310 1.00 33.42 543 ALA D CA 1
ATOM 15485 C C . ALA D 1 550 ? -27.645 3.604 3.708 1.00 32.81 543 ALA D C 1
ATOM 15486 O O . ALA D 1 550 ? -26.880 4.565 3.675 1.00 32.91 543 ALA D O 1
ATOM 15488 N N . GLY D 1 551 ? -27.309 2.409 3.248 1.00 32.24 544 GLY D N 1
ATOM 15489 C CA . GLY D 1 551 ? -26.061 2.189 2.546 1.00 31.92 544 GLY D CA 1
ATOM 15490 C C . GLY D 1 551 ? -24.940 1.808 3.479 1.00 31.52 544 GLY D C 1
ATOM 15491 O O . GLY D 1 551 ? -23.781 1.862 3.076 1.00 31.45 544 GLY D O 1
ATOM 15492 N N . VAL D 1 552 ? -25.292 1.403 4.712 1.00 31.10 545 VAL D N 1
ATOM 15493 C CA . VAL D 1 552 ? -24.311 0.997 5.746 1.00 30.17 545 VAL D CA 1
ATOM 15494 C C . VAL D 1 552 ? -24.319 -0.501 6.061 1.00 29.40 545 VAL D C 1
ATOM 15495 O O . VAL D 1 552 ? -23.322 -1.006 6.565 1.00 29.84 545 VAL D O 1
ATOM 15499 N N . ALA D 1 553 ? -25.425 -1.203 5.799 1.00 28.01 546 ALA D N 1
ATOM 15500 C CA . ALA D 1 553 ? -25.531 -2.625 6.156 1.00 26.98 546 ALA D CA 1
ATOM 15501 C C . ALA D 1 553 ? -25.549 -3.515 4.915 1.00 26.07 546 ALA D C 1
ATOM 15502 O O . ALA D 1 553 ? -25.763 -3.020 3.811 1.00 26.84 546 ALA D O 1
ATOM 15504 N N . ALA D 1 554 ? -25.309 -4.812 5.093 1.00 24.36 547 ALA D N 1
ATOM 15505 C CA . ALA D 1 554 ? -25.334 -5.767 3.996 1.00 23.33 547 ALA D CA 1
ATOM 15506 C C . ALA D 1 554 ? -26.368 -6.772 4.345 1.00 22.78 547 ALA D C 1
ATOM 15507 O O . ALA D 1 554 ? -26.714 -6.878 5.515 1.00 23.09 547 ALA D O 1
ATOM 15509 N N . LEU D 1 555 ? -26.864 -7.507 3.347 1.00 21.95 548 LEU D N 1
ATOM 15510 C CA . LEU D 1 555 ? -27.823 -8.602 3.580 1.00 20.95 548 LEU D CA 1
ATOM 15511 C C . LEU D 1 555 ? -27.033 -9.845 3.856 1.00 20.81 548 LEU D C 1
ATOM 15512 O O . LEU D 1 555 ? -25.847 -9.926 3.528 1.00 20.82 548 LEU D O 1
ATOM 15517 N N . ASP D 1 556 ? -27.726 -10.818 4.428 1.00 20.73 549 ASP D N 1
ATOM 15518 C CA . ASP D 1 556 ? -27.120 -11.958 5.087 1.00 20.81 549 ASP D CA 1
ATOM 15519 C C . ASP D 1 556 ? -28.219 -13.002 5.207 1.00 20.69 549 ASP D C 1
ATOM 15520 O O . ASP D 1 556 ? -29.311 -12.791 4.688 1.00 20.86 549 ASP D O 1
ATOM 15525 N N . SER D 1 557 ? -27.945 -14.109 5.890 1.00 20.68 550 SER D N 1
ATOM 15526 C CA . SER D 1 557 ? -28.774 -15.313 5.833 1.00 20.88 550 SER D CA 1
ATOM 15527 C C . SER D 1 557 ? -28.504 -16.112 7.079 1.00 20.83 550 SER D C 1
ATOM 15528 O O . SER D 1 557 ? -27.372 -16.157 7.512 1.00 21.09 550 SER D O 1
ATOM 15531 N N . LEU D 1 558 ? -29.505 -16.765 7.657 1.00 21.20 551 LEU D N 1
ATOM 15532 C CA . LEU D 1 558 ? -29.239 -17.682 8.778 1.00 21.43 551 LEU D CA 1
ATOM 15533 C C . LEU D 1 558 ? -28.756 -19.039 8.316 1.00 22.18 551 LEU D C 1
ATOM 15534 O O . LEU D 1 558 ? -29.085 -19.485 7.225 1.00 22.62 551 LEU D O 1
ATOM 15539 N N . ALA D 1 559 ? -27.976 -19.686 9.173 1.00 23.26 552 ALA D N 1
ATOM 15540 C CA . ALA D 1 559 ? -27.606 -21.098 9.043 1.00 23.92 552 ALA D CA 1
ATOM 15541 C C . ALA D 1 559 ? -27.871 -21.723 10.417 1.00 24.88 552 ALA D C 1
ATOM 15542 O O . ALA D 1 559 ? -27.292 -21.299 11.408 1.00 25.07 552 ALA D O 1
ATOM 15544 N N . VAL D 1 560 ? -28.744 -22.720 10.469 1.00 25.95 553 VAL D N 1
ATOM 15545 C CA . VAL D 1 560 ? -29.330 -23.194 11.713 1.00 26.77 553 VAL D CA 1
ATOM 15546 C C . VAL D 1 560 ? -28.597 -24.402 12.278 1.00 27.99 553 VAL D C 1
ATOM 15547 O O . VAL D 1 560 ? -28.495 -25.407 11.612 1.00 28.45 553 VAL D O 1
ATOM 15551 N N . VAL D 1 561 ? -28.138 -24.320 13.525 1.00 29.55 554 VAL D N 1
ATOM 15552 C CA . VAL D 1 561 ? -27.345 -25.387 14.157 1.00 30.68 554 VAL D CA 1
ATOM 15553 C C . VAL D 1 561 ? -28.073 -26.022 15.334 1.00 32.32 554 VAL D C 1
ATOM 15554 O O . VAL D 1 561 ? -28.344 -25.349 16.324 1.00 33.55 554 VAL D O 1
ATOM 15558 N N . PRO D 1 562 ? -28.409 -27.318 15.242 1.00 33.77 555 PRO D N 1
ATOM 15559 C CA . PRO D 1 562 ? -28.947 -28.034 16.420 1.00 34.24 555 PRO D CA 1
ATOM 15560 C C . PRO D 1 562 ? -28.139 -27.865 17.708 1.00 34.42 555 PRO D C 1
ATOM 15561 O O . PRO D 1 562 ? -27.061 -28.437 17.862 1.00 34.84 555 PRO D O 1
#

B-factor: mean 26.37, std 7.56, range [2.0, 118.1]

Radius of gyration: 41.57 Å; Cα contacts (8 Å, |Δi|>4): 4221; chains: 4; bounding box: 90×106×147 Å